Protein AF-0000000087526177 (afdb_homodimer)

pLDDT: mean 84.87, std 16.93, range [19.17, 98.19]

Foldseek 3Di:
DCPPPPPVVVPPPVPPPCPVPPPVDDPDDCPPDDDPPPPPPPQPFDDDPQDPFTDSDRDDLFDKDKFFLVNVVFVQDWFPLLVQCQAFQWFAWPFFLQALVDDDDCPQFTFTHGLPPDRLLEFEEEVLHGAFAFLQRTHGRRQPGSQFFRMKMKTQAARCLPNNFSRFRTYIYTYGDFDDAFKKWKWKWWDFPLRDFIKIKIKMKHKDDDDFKIKIKMKMKIKTGFDAQCSFQQRQALHRVCNLVQKDLLEQQKWWDDPNFIWAAAQQDLLAAPVRIDGFDSGGPPTNIDGWSRWWTSGKIKIKIKMKMWMKGPPDQFKMKTKIKMKMKMKIKTWTAFDWDWQPDAFLVNPADGLFFALQACRHNCHCNNVVHHPGTMTMIHGLRVKTKMKMKIKMKIKMKIKMKGWDDDVPKIKIKIKIKIKMKMKIKMKIKRWWQRNQSSQQSYHWDQDPVRAIFTDDPVDTDDLVQHHHASRNRGPPSDDHHRYCVDVSNRPRTIPMWIKMKMKMKIKIKMKMKIFDQADPAGTKIKMKMKMKMKIWMKIATGPCLCSRSIPDWRFHMQTDMKMKIKIKMKIKAWDDDDDQQFPTKIKIKMKMWMAMPAQGIDMKIKIKIWGDNDDFKIKMKMKIKHKHFRRSQQQGTRWIWDFDAFDAFLCAPPQHVQVPPPVSCVLQVQAQDDDCVVVVDPDPRGAAFAEQVRHGDPDRTGTHNATEIEGHHSNQDMKMKMKMKIKMKGDDPVAPFKIKIKMKMKMKIAQDWDWDDPNVLSCCCRVVVDPVSVVQFHADSHNSYGHYGYTYIGGFWMKMWIWMKMWIWGWDADPQFIKIKIKIKIAIPFIWIDGHPPDPDIAGCEQEFQNFRMWMKMKMKTDDVFKIKIKMKIKTAKHKDFDPDPVQFPAQQDADVNNVRDRTTMHIDGMDMKMKMKMWGQDPQAKIKMKIKTSQVFDAGDQASVQRSHSTRGHSSDDPTIMIMMMMMHTD/DPPCPPPVVVPPPVPPPCPVPPPVDDPDDCPPDDPPPPPVPPQPFDDDPQDPFTDSDRDDLFDKDKFFLVNVVQVQDWFPLLVQCQAFQWFAWPFFLQALVDDDDCPQFTFTHGLPPDRLLEFEEEVLHGAFAFLQRTHGRRQPGSQFFRMKMKTQAARCLPNNFSRFRTYIYTYGDFDDAFKKWKWKWWDFPLRDFIKIKIKMKHKDDDDFKIKIKMKMKIKTDFDAQCSFQQRQALHRVCNLVQKDLLEQQKWWDDPNFIWAAAQQDLLAAPVRIDTFDSGGPPTNIDGWSRWWTSGKIKIKIKMKMWMKGPPDQFKMKTKIKMKMKMKIKTWTAFDWDWQPDAFLVNPADGLFFALQASRHCCHCNHVNDHPGTMTMIHGLRVKTKMKMKIKMKIKMKIKMKGWDDDVVKIKIKIKIKIKMKMKIKMKIKRWWFRNQSSQQSYHWDQDPVRAIFTDDPVDTDDLVQHHHASRNRGPPSDDHHRYCVDVSNRPRTIDMWIKMKMKMKIKIKMKMKIFDQADPAGTKIKMKMKMKMKIWMKIATGPCLCSRSIPDWRFHMQTDIKMKIKIKMKIKAWDDDDDQQFPTKIKIKMKMWMAMPAQGIDMKMKIKIWGDNDDFKIKMKMKIKHKHFRGSQQQGTRWIWDWDAFDAFLCAPPQHVQVPPPVSCVLQVQAQPDDCVVVVHPDPRGAAFAEQVRHGDPDRTGTHNATEIEGHHSNQGMKMKMKMKIKMKGDDVVAPFKIKIKMKMKMKIAQDWDKDDPNNLNCCCRVVVDPVSVVQFHADSHRSYGHYGYIYIGGFWMKMWIWMKMWIWGWDADPQFIKIKIKIKIAIPFIWIDGHPPDPDIAGCEQEFQNFRMWMKMKMKGDDVFKIKIKMKIKTAKHKDFDPDPVQFPAQQDADVNNVRDRTTMHIDGMDMKMKMKMWGQDPQAKIKMKIKTSQVFDAGDQASVQRSHSTRGHSSDDPTIMIMMMMMHTD

Secondary structure (DSSP, 8-state):
------TTHHHHHGGG-----------------------------BPPTT-SS-BSS---SS-EEEEEHHHHHHHT---HHHHHHTSTTB---SS-TT-TT--STTTT-----BTTS-GGGEEEEETTEEPP--TTS---GGGS-GGGEEEEEEE-S--HHHH-TT-SSEEEEEEEP-S--EEEEEEEEEEETTS---EEEEEEEEEEE-SSEEEEEEEEEEEE--EEGGGSHHHHSSSTT-GGGG-BSS-TT-EEEETTEEEEEPTTS-SSSGGGEEE----TTTSS-B-GGGG-EEE--EEEEEEEEEEEEESSSS-EEEEEEEEEEEEEEEEEPPPEEETT---GGGTSPP-PBPTT-TT-TTSHHHHS----PBPEEEE-TTS-EEEEEEEEEEEEEEEEEEEEEETTEEEEEEEEEEEEEEEEEEEEES---HHHHHHHTSSEEE-TTS-EEEEETTEEPPTTT-----TTS-TTS---TTSTTSHHHHHHH-PPEEEEEEEEEEEEEEEEEEEEEEETTEEEEEEEEEEEEEEEEEEE--HHHHHT-SSSPPB--EEEEEEEEEEEEEEEEEEEEEETTEEEEEEEEEEEEEEETTTEEEEEEEEEEEEEEETTEEEEEEEEEEEEPPPHHHHH---EEEPPTTB--TT-TTT-TTTTSHHHHHHHTT-----TTTTT--S------EETTTEE-SSS-B--SS-EEE---TT---EEEEEEEEEEEEE-TTSTTEEEEEEEEEEEEEEEEEE--HHHHHIIIIIS--HHHHTTEEE-TTT-SEEEEEE-EEEEEEEEEEEEEEEEEEEEEETTEEEEEEEEEEEEEEEEEE-STT-SSPEE-TTBTT--SEEEEEEEEEEETTEEEEEEEEEE--EEEE-S-GGG-SBTT---GGGTT----EEEE--EEEEEEEEEEE-TTSEEEEEEEESTT-------TT-TTSSSSS-TTS--S-EEEEEEEEE-/------TTHHHHGGGG-----------------------------BPPTT-SS-BSS---SS-EEEEEHHHHHHHT--BHHHHHHTSTTB---SS-TT-TT--STTTT-----BTTS-GGGEEEEETTEEPP--TTS---GGGSBGGGEEEEEEE-S--HHHH-TT-SSEEEEEEEP-S--EEEEEEEEEEETTS---EEEEEEEEEEE-SSEEEEEEEEEEEE--EEGGGSHHHHSSSTT-GGGG-BSS-TT-EEEETTEEEEEPTTS-SSSGGGEEE----TTTSS-B-GGGG-EEE--EEEEEEEEEEEEESSSS-EEEEEEEEEEEEEEEEEPPPEEETT---GGGTSPP-PBPTT-TT-TTSTTTTS----PBPEEEE-TTS-EEEEEEEEEEEEEEEEEEEEEETTEEEEEEEEEEEEEEEEEEEEES---HHHHHHHTSSEEE-TTS-EEEEETTEEPPTTT-----TTS-TTS---TTSTTSHHHHHHH---EEEEEEEEEEEEEEEEEEEEEEETTEEEEEEEEEEEEEEEEEEE--HHHHHT-SSSPPB--EEEEEEEEEEEEEEEEEEEEEETTEEEEEEEEEEEEEEETTTEEEEEEEEEEEEEEETTEEEEEEEEEEEEPPPHHHHH---EEEE-TTB--TT-TTT-TTTTSHHHHHHHTT-----TTTTT--S------EETTTEE-SSS-B--SSEEEE---TT---EEEEEEEEEEEEE-TTSTTEEEEEEEEEEEEEEEEEE--HHHHHIIIIIS--HHHHTTEEE-TTT-SEEEEEE-EEEEEEEEEEEEEEEEEEEEEETTEEEEEEEEEEEEEEEEEESSTT-SSPEE-TTBTT--SEEEEEEEEEEETTEEEEEEEEEE--EEEE-S-GGG-SBTT---GGGTT----EEEE--EEEEEEEEEEE-TTSEEEEEEEESTT-------TT-TTSSSSS-TTS--S-EEEEEEEEE-

Nearest PDB structures (foldseek):
  5fr8-assembly2_B  TM=7.384E-01  e=2.401E-39  Acinetobacter baumannii
  8p98-assembly1_A  TM=7.648E-01  e=8.157E-29  Bacteroides thetaiotaomicron VPI-5482
  8p97-assembly1_A  TM=7.681E-01  e=4.592E-28  Bacteroides thetaiotaomicron VPI-5482
  9c4o-assembly1_A  TM=6.856E-01  e=3.657E-26  Escherichia coli BW25113
  6z99-assembly1_A  TM=6.909E-01  e=1.302E-23  Pseudomonas aeruginosa PAO1

InterPro domains:
  IPR000531 TonB-dependent receptor-like, beta-barrel [PF00593] (362-940)
  IPR012910 TonB-dependent receptor, plug domain [PF07715] (59-171)
  IPR036942 TonB-dependent receptor-like, beta-barrel domain superfamily [G3DSA:2.40.170.20] (479-976)
  IPR037066 TonB-dependent receptor, plug domain superfamily [G3DSA:2.170.130.10] (35-180)
  IPR039426 TonB-dependent receptor-like [PS52016] (54-178)

Organism: NCBI:txid634155

Sequence (1952 aa):
MRLSNNPLYKAIRAGLTVGVIGAVGFTGTAFAQQDQDSEERTLDRIEVTGSRIRQVDLETAQPVLTISREDIEAQGLTSVADILQNMTAAGTPPISRSEPLSSGESVGGLYIDMRNLGATRTLVLINGKRLGTTTGGLQDLSQVPASIIERIEVLKDGASSIYGSDAIAGVVNIITRRNFTGAEVNLYYGEYGEGDGPRQAYDFTIGMAGERGHIVMSAEYNKEEGIFAPDRWYTADSYPGYPQYSYTTVGQYGRFLHGGTYWVADPGSDARTFTGFHPQDGTPGTGDVSRSSDQMHIYNPLERKGVYVSGAYDVTDWARFTTDVGYTHRFSEMQVAGYPYQSGSSWAGGTIPNTHMSPDSWFNPVGNWGTGENTGLLTWTRRGWEVPRYTGYDADTWRFTGGFDGAFDIGDRFFNWDVGYMYTRSTQLQTGTGNLQPSRVSAAVGPSFMNSSGVVQCGTPDAPISLTSCVPWNPFAGFGRGSIANSLDDPAVVNFLFPREHTIAETSTTAYYANFSGTLFTLPAGDLGFAVGYEYRREQGLYAPDALRQSGDHSSLASTTTQGGYSVDEFYAEIDVPILAEIPGFYELSLNAAARYSDFSTFGDTTNAKLGLRWRPFEDLLICGTWAEGFRAPSIAGLYGGGSQTFTTNFHDPCDARFGDAANTARCQADTGHARIWDPAEWGGSGPNVYRQLRQGFIPTQARADQTPVPFFSGSNPLLQPETSESKTIGAVWSVGFIEGLNIGVDWWNYRIENTVVSDTPNQILYDCYILNIASRCAMFTRDPVLGIVNSLSYGGRNSGYVETEGFDWDISYRFDTDFGRFGAVWNNSYTSKLNSKTDVTQEYESVHTSFGANFRLRSNLSLSWDLGDFGVTWGMRYYSAMKEECYFDEICTHPDYAAPDTQGIITPINRVGSNTFHDLQFRWNAPWGATVALGANNVTDHEGPVMFSQPNSNFAYYGGFDLGRFWYAKYKQTFMRLSNNPLYKAIRAGLTVGVIGAVGFTGTAFAQQDQDSEERTLDRIEVTGSRIRQVDLETAQPVLTISREDIEAQGLTSVADILQNMTAAGTPPISRSEPLSSGESVGGLYIDMRNLGATRTLVLINGKRLGTTTGGLQDLSQVPASIIERIEVLKDGASSIYGSDAIAGVVNIITRRNFTGAEVNLYYGEYGEGDGPRQAYDFTIGMAGERGHIVMSAEYNKEEGIFAPDRWYTADSYPGYPQYSYTTVGQYGRFLHGGTYWVADPGSDARTFTGFHPQDGTPGTGDVSRSSDQMHIYNPLERKGVYVSGAYDVTDWARFTTDVGYTHRFSEMQVAGYPYQSGSSWAGGTIPNTHMSPDSWFNPVGNWGTGENTGLLTWTRRGWEVPRYTGYDADTWRFTGGFDGAFDIGDRFFNWDVGYMYTRSTQLQTGTGNLQPSRVSAAVGPSFMNSSGVVQCGTPDAPISLTSCVPWNPFAGFGRGSIANSLDDPAVVNFLFPREHTIAETSTTAYYANFSGTLFTLPAGDLGFAVGYEYRREQGLYAPDALRQSGDHSSLASTTTQGGYSVDEFYAEIDVPILAEIPGFYELSLNAAARYSDFSTFGDTTNAKLGLRWRPFEDLLICGTWAEGFRAPSIAGLYGGGSQTFTTNFHDPCDARFGDAANTARCQADTGHARIWDPAEWGGSGPNVYRQLRQGFIPTQARADQTPVPFFSGSNPLLQPETSESKTIGAVWSVGFIEGLNIGVDWWNYRIENTVVSDTPNQILYDCYILNIASRCAMFTRDPVLGIVNSLSYGGRNSGYVETEGFDWDISYRFDTDFGRFGAVWNNSYTSKLNSKTDVTQEYESVHTSFGANFRLRSNLSLSWDLGDFGVTWGMRYYSAMKEECYFDEICTHPDYAAPDTQGIITPINRVGSNTFHDLQFRWNAPWGATVALGANNVTDHEGPVMFSQPNSNFAYYGGFDLGRFWYAKYKQTF

Radius of gyration: 38.81 Å; Cα contacts (8 Å, |Δi|>4): 5460; chains: 2; bounding box: 124×108×76 Å

Solvent-accessible surface area (backbone atoms only — not comparable to full-atom values): 94927 Å² total; per-residue (Å²): 136,86,79,80,82,76,75,72,70,69,66,66,68,72,69,59,82,66,80,76,66,89,69,84,73,80,81,71,85,81,81,69,88,71,90,69,76,72,68,77,71,71,70,71,57,43,67,46,92,92,49,77,47,62,32,70,67,83,83,59,70,59,63,64,48,74,44,44,44,67,55,48,61,68,67,74,59,79,46,46,39,59,57,51,53,66,39,45,58,34,28,53,47,85,53,30,53,18,31,43,82,61,74,65,90,68,54,73,45,29,46,60,13,34,74,62,69,39,38,53,28,34,32,48,23,50,72,82,36,76,55,61,45,48,41,72,42,45,46,53,33,68,62,48,64,51,86,46,47,43,32,37,38,33,32,69,42,44,36,15,22,77,72,33,65,17,12,40,50,11,34,40,33,37,31,61,58,62,86,46,68,38,39,37,39,38,41,37,42,32,29,31,77,86,72,46,40,41,35,41,37,40,36,41,37,42,21,43,61,55,95,49,32,32,39,21,39,34,39,39,41,37,40,35,46,44,36,51,15,56,80,37,72,55,36,38,22,62,37,62,96,41,62,67,72,30,46,37,67,62,12,41,40,15,36,32,56,52,93,91,35,49,32,25,44,40,83,73,41,84,34,25,52,54,88,33,43,41,72,64,39,77,47,58,96,74,36,58,43,31,51,52,34,75,44,18,32,40,31,42,26,38,37,35,39,36,42,39,37,29,39,38,36,49,78,47,95,50,35,28,40,38,37,40,41,39,39,23,41,36,40,18,41,35,30,31,40,26,41,63,43,49,27,83,56,80,35,43,92,55,75,35,64,66,38,35,30,26,24,50,8,60,50,24,32,57,7,36,62,42,65,72,40,80,66,50,69,36,47,37,32,28,17,37,60,85,40,40,24,35,40,38,32,42,32,41,36,40,38,42,35,42,32,40,34,33,52,53,67,60,87,92,30,50,34,39,40,38,38,37,42,38,40,32,40,38,38,34,44,33,41,34,36,30,40,42,28,47,58,48,43,19,53,16,25,21,37,21,32,74,44,96,88,73,44,72,30,19,34,37,93,91,51,67,43,53,68,92,77,35,50,36,48,30,66,32,42,23,69,92,42,64,95,46,83,42,11,72,85,32,64,67,34,37,60,63,32,36,52,68,38,52,29,41,35,38,23,37,38,42,34,41,40,37,40,40,26,34,45,79,52,74,46,98,39,35,57,28,35,30,24,39,38,41,39,39,39,37,42,39,28,38,35,38,52,23,59,42,24,53,61,21,48,26,70,52,67,33,29,41,52,23,57,44,63,47,39,35,46,34,41,34,42,36,41,36,41,40,69,39,47,73,35,95,65,25,40,32,28,33,40,35,41,30,32,20,42,39,42,36,73,75,82,39,68,53,75,27,39,32,42,34,35,34,37,16,45,42,93,46,36,42,38,25,34,39,40,22,26,24,34,31,67,67,32,43,33,45,39,33,27,47,26,32,42,39,62,41,75,58,36,42,53,40,45,14,58,85,67,22,84,29,31,86,35,71,66,36,37,70,65,23,61,67,8,63,52,60,62,24,71,85,78,64,41,85,63,79,67,46,32,53,45,42,13,67,85,70,38,66,49,93,54,63,46,32,40,36,56,46,52,27,37,38,36,35,26,75,78,51,53,56,26,38,33,42,30,39,38,42,34,37,37,38,45,43,78,92,44,72,53,33,36,41,35,40,31,42,41,37,40,37,35,33,35,30,77,37,71,56,42,74,48,53,35,48,40,34,22,64,70,66,58,36,68,77,43,46,69,40,43,44,55,34,77,54,50,30,37,71,56,39,35,57,38,32,52,41,62,33,34,33,40,38,38,30,34,39,35,41,37,39,37,36,40,51,79,53,98,88,23,37,40,36,38,39,37,40,35,24,37,48,77,39,36,36,35,33,67,46,84,79,51,86,63,51,46,75,41,64,21,38,53,69,36,52,29,35,27,36,36,39,37,39,36,40,38,46,92,53,37,36,40,38,42,34,39,44,37,38,41,41,29,29,40,72,49,89,47,78,89,70,36,69,32,63,76,34,53,41,79,67,50,70,60,41,70,50,35,30,23,66,47,73,59,44,67,41,39,30,40,36,41,38,38,52,44,93,84,50,31,39,40,34,44,34,25,41,26,66,81,48,53,72,72,65,81,32,81,82,15,34,54,27,73,30,15,32,52,35,85,57,66,94,42,24,33,38,37,41,37,41,35,41,56,91,132,87,74,80,80,72,74,72,70,69,64,66,68,72,68,59,79,66,80,75,67,89,70,83,72,81,83,71,84,80,82,72,82,69,90,69,75,73,67,75,70,69,70,72,58,42,69,47,92,90,48,78,46,62,33,69,69,83,82,58,71,58,63,64,47,74,43,43,44,68,54,48,61,68,66,72,62,77,45,47,39,59,57,51,53,67,38,46,60,32,30,53,48,85,54,31,51,20,31,43,84,62,74,65,89,68,54,71,44,29,45,59,15,34,73,61,68,41,38,54,26,34,31,48,23,50,70,82,36,76,54,60,44,49,42,72,40,45,47,53,34,68,61,49,65,52,87,43,46,43,32,35,38,33,33,70,42,43,37,14,21,78,72,32,64,17,13,40,51,11,34,40,33,37,31,60,56,62,87,44,69,38,38,38,40,40,42,38,44,31,29,32,76,86,74,42,40,41,34,39,36,42,36,42,35,42,21,43,62,55,94,50,32,31,42,21,41,33,38,38,40,38,39,33,47,44,35,50,14,58,79,37,75,53,35,37,22,63,38,61,96,41,60,66,72,31,46,36,67,62,12,40,40,14,35,34,55,53,93,90,35,48,34,24,44,41,84,74,41,83,35,26,52,54,89,33,43,42,73,64,39,74,47,58,96,73,37,56,45,33,51,53,33,75,43,19,32,42,31,44,24,38,36,36,39,35,40,38,36,29,38,37,36,50,76,46,97,50,37,28,39,40,37,40,39,37,40,23,40,35,40,20,41,36,30,30,40,26,41,64,44,49,27,82,54,79,35,44,92,56,76,35,64,64,38,34,29,26,25,50,9,62,48,24,32,56,7,45,64,40,67,57,40,81,67,49,69,36,47,37,33,29,16,38,59,84,39,41,24,34,40,39,32,43,32,42,38,42,38,41,35,44,30,40,35,33,54,51,68,61,86,92,29,48,35,38,40,39,40,38,41,37,41,30,40,38,39,32,44,33,41,35,35,29,40,41,26,46,58,46,43,18,53,17,26,22,38,22,33,74,43,96,86,71,44,73,32,18,33,37,93,91,51,66,43,53,70,92,78,35,48,36,49,31,67,33,41,22,70,89,44,63,95,47,83,43,12,70,84,32,66,66,35,37,60,63,32,36,53,69,41,52,27,42,34,36,24,37,37,42,35,41,39,37,40,40,27,32,42,78,52,74,45,98,38,35,59,28,35,30,23,41,37,42,39,39,40,39,42,40,27,36,35,37,52,22,59,42,25,54,60,22,48,24,68,50,65,32,29,42,53,22,56,44,63,49,41,36,46,33,42,33,40,36,41,36,40,39,71,39,45,73,36,92,65,25,41,31,28,33,41,37,41,32,32,20,41,38,40,35,74,76,82,40,68,54,74,27,38,33,42,36,38,34,36,16,46,42,94,46,34,40,37,26,34,39,40,23,28,24,34,32,67,67,32,45,34,44,38,34,25,48,26,33,42,43,61,42,62,71,35,43,53,40,45,12,58,86,67,22,84,29,30,86,36,71,65,34,38,70,66,22,63,69,10,63,54,56,62,24,72,83,77,65,40,84,63,77,67,46,32,52,46,42,14,67,86,71,37,66,51,91,55,64,48,32,33,34,56,46,52,28,38,38,38,35,27,73,77,52,55,55,25,39,33,41,30,40,35,44,34,39,39,36,44,42,78,91,43,73,56,34,36,41,34,41,33,40,42,37,42,38,34,34,35,29,76,38,72,55,41,74,47,53,37,48,39,36,22,64,69,65,59,36,66,78,43,48,69,41,42,45,56,35,78,54,51,30,38,72,58,40,37,57,38,31,51,42,63,33,32,33,40,38,38,31,34,38,36,40,38,38,37,38,41,51,79,53,96,87,24,38,39,36,40,40,37,40,36,25,36,47,77,41,35,35,34,34,66,48,81,80,50,87,64,52,46,76,40,64,21,38,51,69,36,52,29,36,24,35,36,39,38,40,37,39,38,45,91,53,37,35,40,38,42,34,38,44,37,38,40,41,29,29,41,71,50,87,47,79,89,70,36,70,31,62,74,34,53,41,78,66,49,69,61,41,70,48,34,29,22,66,46,74,60,44,68,43,38,30,40,35,41,38,38,53,43,94,85,49,29,38,42,33,44,37,25,42,24,66,80,48,53,73,73,68,79,32,79,79,15,34,54,27,75,29,15,32,53,34,87,56,67,95,41,23,33,38,36,41,38,42,36,40,54,94

Structure (mmCIF, N/CA/C/O backbone):
data_AF-0000000087526177-model_v1
#
loop_
_entity.id
_entity.type
_entity.pdbx_description
1 polymer 'Iron complex outermembrane receptor protein'
#
loop_
_atom_site.group_PDB
_atom_site.id
_atom_site.type_symbol
_atom_site.label_atom_id
_atom_site.label_alt_id
_atom_site.label_comp_id
_atom_site.label_asym_id
_atom_site.label_entity_id
_atom_site.label_seq_id
_atom_site.pdbx_PDB_ins_code
_atom_site.Cartn_x
_atom_site.Cartn_y
_atom_site.Cartn_z
_atom_site.occupancy
_atom_site.B_iso_or_equiv
_atom_site.auth_seq_id
_atom_site.auth_comp_id
_atom_site.auth_asym_id
_atom_site.auth_atom_id
_atom_site.pdbx_PDB_model_num
ATOM 1 N N . MET A 1 1 ? 60.438 57.906 -7.281 1 19.17 1 MET A N 1
ATOM 2 C CA . MET A 1 1 ? 60.844 56.969 -6.246 1 19.17 1 MET A CA 1
ATOM 3 C C . MET A 1 1 ? 59.75 55.969 -5.926 1 19.17 1 MET A C 1
ATOM 5 O O . MET A 1 1 ? 58.594 56.375 -5.719 1 19.17 1 MET A O 1
ATOM 9 N N . ARG A 1 2 ? 59.906 54.688 -6.371 1 20.44 2 ARG A N 1
ATOM 10 C CA . ARG A 1 2 ? 59.188 53.562 -6.965 1 20.44 2 ARG A CA 1
ATOM 11 C C . ARG A 1 2 ? 58.469 52.75 -5.898 1 20.44 2 ARG A C 1
ATOM 13 O O . ARG A 1 2 ? 59.062 51.844 -5.27 1 20.44 2 ARG A O 1
ATOM 20 N N . LEU A 1 3 ? 57.75 53.5 -4.953 1 21.06 3 LEU A N 1
ATOM 21 C CA . LEU A 1 3 ? 57.156 53.062 -3.703 1 21.06 3 LEU A CA 1
ATOM 22 C C . LEU A 1 3 ? 56.188 51.906 -3.939 1 21.06 3 LEU A C 1
ATOM 24 O O . LEU A 1 3 ? 55.25 52.031 -4.758 1 21.06 3 LEU A O 1
ATOM 28 N N . SER A 1 4 ? 56.625 50.625 -3.789 1 23.7 4 SER A N 1
ATOM 29 C CA . SER A 1 4 ? 56.375 49.25 -4.176 1 23.7 4 SER A CA 1
ATOM 30 C C . SER A 1 4 ? 55.094 48.719 -3.553 1 23.7 4 SER A C 1
ATOM 32 O O . SER A 1 4 ? 54.938 48.75 -2.332 1 23.7 4 SER A O 1
ATOM 34 N N . ASN A 1 5 ? 53.781 49.125 -4.109 1 24.45 5 ASN A N 1
ATOM 35 C CA . ASN A 1 5 ? 52.312 48.938 -3.975 1 24.45 5 ASN A CA 1
ATOM 36 C C . ASN A 1 5 ? 51.938 47.469 -3.834 1 24.45 5 ASN A C 1
ATOM 38 O O . ASN A 1 5 ? 51.875 46.75 -4.832 1 24.45 5 ASN A O 1
ATOM 42 N N . ASN A 1 6 ? 52.344 46.781 -2.658 1 24.67 6 ASN A N 1
ATOM 43 C CA . ASN A 1 6 ? 52.469 45.375 -2.352 1 24.67 6 ASN A CA 1
ATOM 44 C C . ASN A 1 6 ? 51.094 44.688 -2.281 1 24.67 6 ASN A C 1
ATOM 46 O O . ASN A 1 6 ? 50.25 45.062 -1.452 1 24.67 6 ASN A O 1
ATOM 50 N N . PRO A 1 7 ? 50.406 44.094 -3.373 1 26.61 7 PRO A N 1
ATOM 51 C CA . PRO A 1 7 ? 49.062 43.656 -3.762 1 26.61 7 PRO A CA 1
ATOM 52 C C . PRO A 1 7 ? 48.531 42.531 -2.852 1 26.61 7 PRO A C 1
ATOM 54 O O . PRO A 1 7 ? 47.406 42.062 -3.033 1 26.61 7 PRO A O 1
ATOM 57 N N . LEU A 1 8 ? 49.312 41.906 -1.932 1 26.67 8 LEU A N 1
ATOM 58 C CA . LEU A 1 8 ? 48.938 40.75 -1.125 1 26.67 8 LEU A CA 1
ATOM 59 C C . LEU A 1 8 ? 47.812 41.094 -0.162 1 26.67 8 LEU A C 1
ATOM 61 O O . LEU A 1 8 ? 46.938 40.25 0.1 1 26.67 8 LEU A O 1
ATOM 65 N N . TYR A 1 9 ? 47.625 42.281 0.443 1 23.94 9 TYR A N 1
ATOM 66 C CA . TYR A 1 9 ? 46.719 42.656 1.515 1 23.94 9 TYR A CA 1
ATOM 67 C C . TYR A 1 9 ? 45.281 42.562 1.048 1 23.94 9 TYR A C 1
ATOM 69 O O . TYR A 1 9 ? 44.375 42.406 1.862 1 23.94 9 TYR A O 1
ATOM 77 N N . LYS A 1 10 ? 45 42.844 -0.203 1 25.98 10 LYS A N 1
ATOM 78 C CA . LYS A 1 10 ? 43.594 42.969 -0.58 1 25.98 10 LYS A CA 1
ATOM 79 C C . LYS A 1 10 ? 42.875 41.625 -0.516 1 25.98 10 LYS A C 1
ATOM 81 O O . LYS A 1 10 ? 41.656 41.562 -0.481 1 25.98 10 LYS A O 1
ATOM 86 N N . ALA A 1 11 ? 43.594 40.5 -0.692 1 25.16 11 ALA A N 1
ATOM 87 C CA . ALA A 1 11 ? 42.906 39.25 -0.885 1 25.16 11 ALA A CA 1
ATOM 88 C C . ALA A 1 11 ? 42.156 38.812 0.385 1 25.16 11 ALA A C 1
ATOM 90 O O . ALA A 1 11 ? 41.031 38.312 0.322 1 25.16 11 ALA A O 1
ATOM 91 N N . ILE A 1 12 ? 42.719 38.906 1.646 1 26.44 12 ILE A N 1
ATOM 92 C CA . ILE A 1 12 ? 42.219 38.312 2.875 1 26.44 12 ILE A CA 1
ATOM 93 C C . ILE A 1 12 ? 40.906 39 3.291 1 26.44 12 ILE A C 1
ATOM 95 O O . ILE A 1 12 ? 40 38.344 3.768 1 26.44 12 ILE A O 1
ATOM 99 N N . ARG A 1 13 ? 40.781 40.25 3.166 1 24.86 13 ARG A N 1
ATOM 100 C CA . ARG A 1 13 ? 39.719 40.938 3.863 1 24.86 13 ARG A CA 1
ATOM 101 C C . ARG A 1 13 ? 38.344 40.531 3.287 1 24.86 13 ARG A C 1
ATOM 103 O O . ARG A 1 13 ? 37.312 40.812 3.883 1 24.86 13 ARG A O 1
ATOM 110 N N . ALA A 1 14 ? 38.344 40.375 1.979 1 25.61 14 ALA A N 1
ATOM 111 C CA . ALA A 1 14 ? 36.969 40.281 1.498 1 25.61 14 ALA A CA 1
ATOM 112 C C . ALA A 1 14 ? 36.281 39 2.006 1 25.61 14 ALA A C 1
ATOM 114 O O . ALA A 1 14 ? 35.125 38.75 1.729 1 25.61 14 ALA A O 1
ATOM 115 N N . GLY A 1 15 ? 37.094 37.906 2.502 1 24.5 15 GLY A N 1
ATOM 116 C CA . GLY A 1 15 ? 36.5 36.625 2.797 1 24.5 15 GLY A CA 1
ATOM 117 C C . GLY A 1 15 ? 35.562 36.625 3.982 1 24.5 15 GLY A C 1
ATOM 118 O O . GLY A 1 15 ? 34.906 35.625 4.266 1 24.5 15 GLY A O 1
ATOM 119 N N . LEU A 1 16 ? 35.719 37.594 4.934 1 23.33 16 LEU A N 1
ATOM 120 C CA . LEU A 1 16 ? 35.094 37.344 6.23 1 23.33 16 LEU A CA 1
ATOM 121 C C . LEU A 1 16 ? 33.562 37.438 6.125 1 23.33 16 LEU A C 1
ATOM 123 O O . LEU A 1 16 ? 32.875 37.531 7.141 1 23.33 16 LEU A O 1
ATOM 127 N N . THR A 1 17 ? 32.938 37.844 5.086 1 23.77 17 THR A N 1
ATOM 128 C CA . THR A 1 17 ? 31.562 38.031 5.5 1 23.77 17 THR A CA 1
ATOM 129 C C . THR A 1 17 ? 30.969 36.719 6.047 1 23.77 17 THR A C 1
ATOM 131 O O . THR A 1 17 ? 30.875 35.75 5.324 1 23.77 17 THR A O 1
ATOM 134 N N . VAL A 1 18 ? 31.172 36.406 7.406 1 24.48 18 VAL A N 1
ATOM 135 C CA . VAL A 1 18 ? 30.781 35.406 8.391 1 24.48 18 VAL A CA 1
ATOM 136 C C . VAL A 1 18 ? 29.266 35.281 8.422 1 24.48 18 VAL A C 1
ATOM 138 O O . VAL A 1 18 ? 28.562 36.188 8.852 1 24.48 18 VAL A O 1
ATOM 141 N N . GLY A 1 19 ? 28.406 35.156 7.434 1 24.88 19 GLY A N 1
ATOM 142 C CA . GLY A 1 19 ? 27.109 34.75 7.984 1 24.88 19 GLY A CA 1
ATOM 143 C C . GLY A 1 19 ? 27.219 33.656 9.016 1 24.88 19 GLY A C 1
ATOM 144 O O . GLY A 1 19 ? 27.703 32.562 8.711 1 24.88 19 GLY A O 1
ATOM 145 N N . VAL A 1 20 ? 27.562 33.969 10.258 1 24.34 20 VAL A N 1
ATOM 146 C CA . VAL A 1 20 ? 27.828 33.25 11.492 1 24.34 20 VAL A CA 1
ATOM 147 C C . VAL A 1 20 ? 26.672 32.281 11.773 1 24.34 20 VAL A C 1
ATOM 149 O O . VAL A 1 20 ? 25.641 32.688 12.32 1 24.34 20 VAL A O 1
ATOM 152 N N . ILE A 1 21 ? 26 31.672 10.867 1 24.98 21 ILE A N 1
ATOM 153 C CA . ILE A 1 21 ? 25.141 30.594 11.367 1 24.98 21 ILE A CA 1
ATOM 154 C C . ILE A 1 21 ? 25.984 29.594 12.164 1 24.98 21 ILE A C 1
ATOM 156 O O . ILE A 1 21 ? 27.156 29.344 11.828 1 24.98 21 ILE A O 1
ATOM 160 N N . GLY A 1 22 ? 25.594 29.25 13.508 1 22.92 22 GLY A N 1
ATOM 161 C CA . GLY A 1 22 ? 26.297 28.516 14.547 1 22.92 22 GLY A CA 1
ATOM 162 C C . GLY A 1 22 ? 26.906 27.219 14.047 1 22.92 22 GLY A C 1
ATOM 163 O O . GLY A 1 22 ? 26.219 26.203 13.945 1 22.92 22 GLY A O 1
ATOM 164 N N . ALA A 1 23 ? 27.766 27.219 13.062 1 23.45 23 ALA A N 1
ATOM 165 C CA . ALA A 1 23 ? 28.531 26.016 12.742 1 23.45 23 ALA A CA 1
ATOM 166 C C . ALA A 1 23 ? 29.516 25.656 13.852 1 23.45 23 ALA A C 1
ATOM 168 O O . ALA A 1 23 ? 30.469 26.406 14.102 1 23.45 23 ALA A O 1
ATOM 169 N N . VAL A 1 24 ? 29.094 25.141 15.062 1 23.52 24 VAL A N 1
ATOM 170 C CA . VAL A 1 24 ? 30.062 24.625 16.016 1 23.52 24 VAL A CA 1
ATOM 171 C C . VAL A 1 24 ? 31 23.625 15.32 1 23.52 24 VAL A C 1
ATOM 173 O O . VAL A 1 24 ? 30.547 22.609 14.797 1 23.52 24 VAL A O 1
ATOM 176 N N . GLY A 1 25 ? 32.156 24.062 14.797 1 22.78 25 GLY A N 1
ATOM 177 C CA . GLY A 1 25 ? 33.25 23.375 14.133 1 22.78 25 GLY A CA 1
ATOM 178 C C . GLY A 1 25 ? 33.906 22.312 15 1 22.78 25 GLY A C 1
ATOM 179 O O . GLY A 1 25 ? 34.031 22.484 16.219 1 22.78 25 GLY A O 1
ATOM 180 N N . PHE A 1 26 ? 33.781 21.047 14.609 1 22.41 26 PHE A N 1
ATOM 181 C CA . PHE A 1 26 ? 34.688 19.969 15.039 1 22.41 26 PHE A CA 1
ATOM 182 C C . PHE A 1 26 ? 36.125 20.375 14.906 1 22.41 26 PHE A C 1
ATOM 184 O O . PHE A 1 26 ? 36.531 20.969 13.891 1 22.41 26 PHE A O 1
ATOM 191 N N . THR A 1 27 ? 36.875 20.719 15.961 1 22.61 27 THR A N 1
ATOM 192 C CA . THR A 1 27 ? 38.312 20.891 16.094 1 22.61 27 THR A CA 1
ATOM 193 C C . THR A 1 27 ? 39.062 19.672 15.57 1 22.61 27 THR A C 1
ATOM 195 O O . THR A 1 27 ? 39.156 18.656 16.266 1 22.61 27 THR A O 1
ATOM 198 N N . GLY A 1 28 ? 38.75 18.953 14.469 1 22 28 GLY A N 1
ATOM 199 C CA . GLY A 1 28 ? 39.781 17.984 14.086 1 22 28 GLY A CA 1
ATOM 200 C C . GLY A 1 28 ? 41.188 18.578 14.031 1 22 28 GLY A C 1
ATOM 201 O O . GLY A 1 28 ? 41.344 19.812 13.961 1 22 28 GLY A O 1
ATOM 202 N N . THR A 1 29 ? 42.281 17.828 14.492 1 25.31 29 THR A N 1
ATOM 203 C CA . THR A 1 29 ? 43.75 17.969 14.422 1 25.31 29 THR A CA 1
ATOM 204 C C . THR A 1 29 ? 44.156 18.438 13.031 1 25.31 29 THR A C 1
ATOM 206 O O . THR A 1 29 ? 43.531 18.094 12.031 1 25.31 29 THR A O 1
ATOM 209 N N . ALA A 1 30 ? 45.031 19.531 13.008 1 23.17 30 ALA A N 1
ATOM 210 C CA . ALA A 1 30 ? 45.812 20.312 12.031 1 23.17 30 ALA A CA 1
ATOM 211 C C . ALA A 1 30 ? 46.688 19.406 11.18 1 23.17 30 ALA A C 1
ATOM 213 O O . ALA A 1 30 ? 47.844 19.141 11.547 1 23.17 30 ALA A O 1
ATOM 214 N N . PHE A 1 31 ? 46.438 18.109 10.805 1 22.36 31 PHE A N 1
ATOM 215 C CA . PHE A 1 31 ? 47.5 17.688 9.906 1 22.36 31 PHE A CA 1
ATOM 216 C C . PHE A 1 31 ? 47.688 18.688 8.773 1 22.36 31 PHE A C 1
ATOM 218 O O . PHE A 1 31 ? 46.719 19.047 8.086 1 22.36 31 PHE A O 1
ATOM 225 N N . ALA A 1 32 ? 48.781 19.609 8.859 1 21.69 32 ALA A N 1
ATOM 226 C CA . ALA A 1 32 ? 49.438 20.641 8.055 1 21.69 32 ALA A CA 1
ATOM 227 C C . ALA A 1 32 ? 49.719 20.141 6.645 1 21.69 32 ALA A C 1
ATOM 229 O O . ALA A 1 32 ? 50.469 20.75 5.902 1 21.69 32 ALA A O 1
ATOM 230 N N . GLN A 1 33 ? 49.406 18.969 6.086 1 23.12 33 GLN A N 1
ATOM 231 C CA . GLN A 1 33 ? 50.219 18.797 4.887 1 23.12 33 GLN A CA 1
ATOM 232 C C . GLN A 1 33 ? 50.094 20.016 3.969 1 23.12 33 GLN A C 1
ATOM 234 O O . GLN A 1 33 ? 49.062 20.656 3.906 1 23.12 33 GLN A O 1
ATOM 239 N N . GLN A 1 34 ? 51.312 20.5 3.221 1 22.88 34 GLN A N 1
ATOM 240 C CA . GLN A 1 34 ? 51.969 21.531 2.43 1 22.88 34 GLN A CA 1
ATOM 241 C C . GLN A 1 34 ? 51.156 21.859 1.176 1 22.88 34 GLN A C 1
ATOM 243 O O . GLN A 1 34 ? 51.031 23.031 0.801 1 22.88 34 GLN A O 1
ATOM 248 N N . ASP A 1 35 ? 51.125 20.891 0.204 1 24.73 35 ASP A N 1
ATOM 249 C CA . ASP A 1 35 ? 51.156 21.406 -1.164 1 24.73 35 ASP A CA 1
ATOM 250 C C . ASP A 1 35 ? 49.938 22.266 -1.48 1 24.73 35 ASP A C 1
ATOM 252 O O . ASP A 1 35 ? 48.812 21.797 -1.356 1 24.73 35 ASP A O 1
ATOM 256 N N . GLN A 1 36 ? 50.062 23.609 -1.318 1 25.5 36 GLN A N 1
ATOM 257 C CA . GLN A 1 36 ? 49.312 24.812 -1.662 1 25.5 36 GLN A CA 1
ATOM 258 C C . GLN A 1 36 ? 48.875 24.781 -3.123 1 25.5 36 GLN A C 1
ATOM 260 O O . GLN A 1 36 ? 49.375 25.562 -3.939 1 25.5 36 GLN A O 1
ATOM 265 N N . ASP A 1 37 ? 48.875 23.703 -3.846 1 26.28 37 ASP A N 1
ATOM 266 C CA . ASP A 1 37 ? 48.531 24.078 -5.211 1 26.28 37 ASP A CA 1
ATOM 267 C C . ASP A 1 37 ? 47.25 24.922 -5.238 1 26.28 37 ASP A C 1
ATOM 269 O O . ASP A 1 37 ? 46.25 24.594 -4.59 1 26.28 37 ASP A O 1
ATOM 273 N N . SER A 1 38 ? 47.375 26.266 -5.398 1 26.52 38 SER A N 1
ATOM 274 C CA . SER A 1 38 ? 46.531 27.406 -5.711 1 26.52 38 SER A CA 1
ATOM 275 C C . SER A 1 38 ? 45.406 27.016 -6.676 1 26.52 38 SER A C 1
ATOM 277 O O . SER A 1 38 ? 45.406 27.422 -7.84 1 26.52 38 SER A O 1
ATOM 279 N N . GLU A 1 39 ? 45.219 25.812 -6.926 1 27.97 39 GLU A N 1
ATOM 280 C CA . GLU A 1 39 ? 44.062 25.859 -7.844 1 27.97 39 GLU A CA 1
ATOM 281 C C . GLU A 1 39 ? 42.969 26.766 -7.312 1 27.97 39 GLU A C 1
ATOM 283 O O . GLU A 1 39 ? 42.594 26.672 -6.141 1 27.97 39 GLU A O 1
ATOM 288 N N . GLU A 1 40 ? 42.875 28 -7.805 1 30 40 GLU A N 1
ATOM 289 C CA . GLU A 1 40 ? 41.75 28.906 -7.684 1 30 40 GLU A CA 1
ATOM 290 C C . GLU A 1 40 ? 40.469 28.141 -7.387 1 30 40 GLU A C 1
ATOM 292 O O . GLU A 1 40 ? 40 27.344 -8.211 1 30 40 GLU A O 1
ATOM 297 N N . ARG A 1 41 ? 40.219 27.75 -6.305 1 33.28 41 ARG A N 1
ATOM 298 C CA . ARG A 1 41 ? 38.938 27.234 -5.875 1 33.28 41 ARG A CA 1
ATOM 299 C C . ARG A 1 41 ? 37.812 28.125 -6.371 1 33.28 41 ARG A C 1
ATOM 301 O O . ARG A 1 41 ? 37.625 29.25 -5.879 1 33.28 41 ARG A O 1
ATOM 308 N N . THR A 1 42 ? 37.562 28.203 -7.617 1 35.62 42 THR A N 1
ATOM 309 C CA . THR A 1 42 ? 36.312 28.781 -8.094 1 35.62 42 THR A CA 1
ATOM 310 C C . THR A 1 42 ? 35.188 28.547 -7.082 1 35.62 42 THR A C 1
ATOM 312 O O . THR A 1 42 ? 34.938 27.406 -6.664 1 35.62 42 THR A O 1
ATOM 315 N N . LEU A 1 43 ? 35.031 29.359 -6.168 1 37.84 43 LEU A N 1
ATOM 316 C CA . LEU A 1 43 ? 33.906 29.391 -5.238 1 37.84 43 LEU A CA 1
ATOM 317 C C . LEU A 1 43 ? 32.656 28.766 -5.863 1 37.84 43 LEU A C 1
ATOM 319 O O . LEU A 1 43 ? 32.219 29.203 -6.926 1 37.84 43 LEU A O 1
ATOM 323 N N . ASP A 1 44 ? 32.344 27.594 -5.625 1 50.5 44 ASP A N 1
ATOM 324 C CA . ASP A 1 44 ? 31.219 26.828 -6.121 1 50.5 44 ASP A CA 1
ATOM 325 C C . ASP A 1 44 ? 29.906 27.609 -5.957 1 50.5 44 ASP A C 1
ATOM 327 O O . ASP A 1 44 ? 29.625 28.125 -4.875 1 50.5 44 ASP A O 1
ATOM 331 N N . ARG A 1 45 ? 29.391 28.234 -6.949 1 61.72 45 ARG A N 1
ATOM 332 C CA . ARG A 1 45 ? 28.078 28.891 -7.031 1 61.72 45 ARG A CA 1
ATOM 333 C C . ARG A 1 45 ? 26.969 27.922 -6.625 1 61.72 45 ARG A C 1
ATOM 335 O O . ARG A 1 45 ? 26.953 26.766 -7.059 1 61.72 45 ARG A O 1
ATOM 342 N N . ILE A 1 46 ? 26.328 28.375 -5.441 1 64.62 46 ILE A N 1
ATOM 343 C CA . ILE A 1 46 ? 25.234 27.516 -4.965 1 64.62 46 ILE A CA 1
ATOM 344 C C . ILE A 1 46 ? 23.906 28.219 -5.176 1 64.62 46 ILE A C 1
ATOM 346 O O . ILE A 1 46 ? 23.828 29.453 -5.137 1 64.62 46 ILE A O 1
ATOM 350 N N . GLU A 1 47 ? 23.047 27.484 -5.527 1 69.81 47 GLU A N 1
ATOM 351 C CA . GLU A 1 47 ? 21.672 27.984 -5.582 1 69.81 47 GLU A CA 1
ATOM 352 C C . GLU A 1 47 ? 21.078 28.109 -4.184 1 69.81 47 GLU A C 1
ATOM 354 O O . GLU A 1 47 ? 21.188 27.188 -3.369 1 69.81 47 GLU A O 1
ATOM 359 N N . VAL A 1 48 ? 20.562 29.281 -3.869 1 75.69 48 VAL A N 1
ATOM 360 C CA . VAL A 1 48 ? 19.922 29.516 -2.584 1 75.69 48 VAL A CA 1
ATOM 361 C C . VAL A 1 48 ? 18.406 29.469 -2.756 1 75.69 48 VAL A C 1
ATOM 363 O O . VAL A 1 48 ? 17.875 29.859 -3.801 1 75.69 48 VAL A O 1
ATOM 366 N N . THR A 1 49 ? 17.75 28.969 -1.737 1 84.31 49 THR A N 1
ATOM 367 C CA . THR A 1 49 ? 16.297 28.922 -1.768 1 84.31 49 THR A CA 1
ATOM 368 C C . THR A 1 49 ? 15.711 30.297 -2.029 1 84.31 49 THR A C 1
ATOM 370 O O . THR A 1 49 ? 16.078 31.281 -1.367 1 84.31 49 THR A O 1
ATOM 373 N N . GLY A 1 50 ? 14.93 30.453 -3.002 1 84.88 50 GLY A N 1
ATOM 374 C CA . GLY A 1 50 ? 14.297 31.703 -3.367 1 84.88 50 GLY A CA 1
ATOM 375 C C . GLY A 1 50 ? 14.82 32.281 -4.668 1 84.88 50 GLY A C 1
ATOM 376 O O . GLY A 1 50 ? 14.273 33.281 -5.18 1 84.88 50 GLY A O 1
ATOM 377 N N . SER A 1 51 ? 15.875 31.688 -5.18 1 84.25 51 SER A N 1
ATOM 378 C CA . SER A 1 51 ? 16.438 32.125 -6.449 1 84.25 51 SER A CA 1
ATOM 379 C C . SER A 1 51 ? 16.922 30.953 -7.285 1 84.25 51 SER A C 1
ATOM 381 O O . SER A 1 51 ? 17.375 29.953 -6.742 1 84.25 51 SER A O 1
ATOM 383 N N . ARG A 1 52 ? 16.781 31.141 -8.633 1 87.19 52 ARG A N 1
ATOM 384 C CA . ARG A 1 52 ? 17.281 30.125 -9.555 1 87.19 52 ARG A CA 1
ATOM 385 C C . ARG A 1 52 ? 18.688 30.484 -10.055 1 87.19 52 ARG A C 1
ATOM 387 O O . ARG A 1 52 ? 19.312 29.688 -10.766 1 87.19 52 ARG A O 1
ATOM 394 N N . ILE A 1 53 ? 19.141 31.656 -9.68 1 85.19 53 ILE A N 1
ATOM 395 C CA . ILE A 1 53 ? 20.469 32.094 -10.094 1 85.19 53 ILE A CA 1
ATOM 396 C C . ILE A 1 53 ? 21.5 31.625 -9.07 1 85.19 53 ILE A C 1
ATOM 398 O O . ILE A 1 53 ? 21.391 31.938 -7.883 1 85.19 53 ILE A O 1
ATOM 402 N N . ARG A 1 54 ? 22.516 30.922 -9.5 1 79.19 54 ARG A N 1
ATOM 403 C CA . ARG A 1 54 ? 23.594 30.484 -8.609 1 79.19 54 ARG A CA 1
ATOM 404 C C . ARG A 1 54 ? 24.516 31.641 -8.258 1 79.19 54 ARG A C 1
ATOM 406 O O . ARG A 1 54 ? 24.844 32.469 -9.117 1 79.19 54 ARG A O 1
ATOM 413 N N . GLN A 1 55 ? 24.656 31.781 -6.961 1 68 55 GLN A N 1
ATOM 414 C CA . GLN A 1 55 ? 25.5 32.875 -6.512 1 68 55 GLN A CA 1
ATOM 415 C C . GLN A 1 55 ? 26.594 32.375 -5.562 1 68 55 GLN A C 1
ATOM 417 O O . GLN A 1 55 ? 26.469 31.297 -4.98 1 68 55 GLN A O 1
ATOM 422 N N . VAL A 1 56 ? 27.688 33.031 -5.641 1 53.62 56 VAL A N 1
ATOM 423 C CA . VAL A 1 56 ? 28.797 32.719 -4.734 1 53.62 56 VAL A CA 1
ATOM 424 C C . VAL A 1 56 ? 28.453 33.188 -3.324 1 53.62 56 VAL A C 1
ATOM 426 O O . VAL A 1 56 ? 28.75 32.5 -2.34 1 53.62 56 VAL A O 1
ATOM 429 N N . ASP A 1 57 ? 27.797 34.5 -3.334 1 49.28 57 ASP A N 1
ATOM 430 C CA . ASP A 1 57 ? 27.516 35.062 -2.02 1 49.28 57 ASP A CA 1
ATOM 431 C C . ASP A 1 57 ? 26.141 34.656 -1.523 1 49.28 57 ASP A C 1
ATOM 433 O O . ASP A 1 57 ? 25.172 34.656 -2.285 1 49.28 57 ASP A O 1
ATOM 437 N N . LEU A 1 58 ? 26.078 34.094 -0.309 1 49.53 58 LEU A N 1
ATOM 438 C CA . LEU A 1 58 ? 24.891 33.5 0.297 1 49.53 58 LEU A CA 1
ATOM 439 C C . LEU A 1 58 ? 23.875 34.594 0.674 1 49.53 58 LEU A C 1
ATOM 441 O O . LEU A 1 58 ? 22.734 34.281 0.985 1 49.53 58 LEU A O 1
ATOM 445 N N . GLU A 1 59 ? 24.281 35.906 0.817 1 50.38 59 GLU A N 1
ATOM 446 C CA . GLU A 1 59 ? 23.281 36.844 1.332 1 50.38 59 GLU A CA 1
ATOM 447 C C . GLU A 1 59 ? 22.344 37.312 0.226 1 50.38 59 GLU A C 1
ATOM 449 O O . GLU A 1 59 ? 22.781 37.906 -0.764 1 50.38 59 GLU A O 1
ATOM 454 N N . THR A 1 60 ? 21.203 36.688 0.198 1 57.19 60 THR A N 1
ATOM 455 C CA . THR A 1 60 ? 20.203 37.062 -0.793 1 57.19 60 THR A CA 1
ATOM 456 C C . THR A 1 60 ? 19.266 38.125 -0.237 1 57.19 60 THR A C 1
ATOM 458 O O . THR A 1 60 ? 19.297 38.438 0.958 1 57.19 60 THR A O 1
ATOM 461 N N . ALA A 1 61 ? 18.594 38.812 -1.085 1 62.94 61 ALA A N 1
ATOM 462 C CA . ALA A 1 61 ? 17.562 39.812 -0.769 1 62.94 61 ALA A CA 1
ATOM 463 C C . ALA A 1 61 ? 16.391 39.156 -0.036 1 62.94 61 ALA A C 1
ATOM 465 O O . ALA A 1 61 ? 15.547 39.875 0.528 1 62.94 61 ALA A O 1
ATOM 466 N N . GLN A 1 62 ? 16.5 37.938 0.106 1 74.12 62 GLN A N 1
ATOM 467 C CA . GLN A 1 62 ? 15.328 37.25 0.636 1 74.12 62 GLN A CA 1
ATOM 468 C C . GLN A 1 62 ? 15.555 36.781 2.076 1 74.12 62 GLN A C 1
ATOM 470 O O . GLN A 1 62 ? 16.672 36.438 2.453 1 74.12 62 GLN A O 1
ATOM 475 N N . PRO A 1 63 ? 14.492 36.875 2.832 1 80.75 63 PRO A N 1
ATOM 476 C CA . PRO A 1 63 ? 14.578 36.438 4.223 1 80.75 63 PRO A CA 1
ATOM 477 C C . PRO A 1 63 ? 14.562 34.906 4.352 1 80.75 63 PRO A C 1
ATOM 479 O O . PRO A 1 63 ? 13.5 34.312 4.516 1 80.75 63 PRO A O 1
ATOM 482 N N . VAL A 1 64 ? 15.688 34.344 4.422 1 83.19 64 VAL A N 1
ATOM 483 C CA . VAL A 1 64 ? 15.805 32.875 4.52 1 83.19 64 VAL A CA 1
ATOM 484 C C . VAL A 1 64 ? 16.344 32.5 5.898 1 83.19 64 VAL A C 1
ATOM 486 O O . VAL A 1 64 ? 17.391 32.969 6.32 1 83.19 64 VAL A O 1
ATOM 489 N N . LEU A 1 65 ? 15.492 31.734 6.559 1 87.38 65 LEU A N 1
ATOM 490 C CA . LEU A 1 65 ? 15.945 31.125 7.805 1 87.38 65 LEU A CA 1
ATOM 491 C C . LEU A 1 65 ? 16.594 29.766 7.547 1 87.38 65 LEU A C 1
ATOM 493 O O . LEU A 1 65 ? 16.016 28.938 6.844 1 87.38 65 LEU A O 1
ATOM 497 N N . THR A 1 66 ? 17.766 29.578 8.07 1 88.5 66 THR A N 1
ATOM 498 C CA . THR A 1 66 ? 18.453 28.297 7.914 1 88.5 66 THR A CA 1
ATOM 499 C C . THR A 1 66 ? 18.531 27.562 9.25 1 88.5 66 THR A C 1
ATOM 501 O O . THR A 1 66 ? 19 28.125 10.242 1 88.5 66 THR A O 1
ATOM 504 N N . ILE A 1 67 ? 18.094 26.359 9.242 1 91.12 67 ILE A N 1
ATOM 505 C CA . ILE A 1 67 ? 18.219 25.469 10.391 1 91.12 67 ILE A CA 1
ATOM 506 C C . ILE A 1 67 ? 19.25 24.375 10.086 1 91.12 67 ILE A C 1
ATOM 508 O O . ILE A 1 67 ? 18.969 23.453 9.32 1 91.12 67 ILE A O 1
ATOM 512 N N . SER A 1 68 ? 20.328 24.453 10.789 1 90.5 68 SER A N 1
ATOM 513 C CA . SER A 1 68 ? 21.422 23.531 10.531 1 90.5 68 SER A CA 1
ATOM 514 C C . SER A 1 68 ? 21.172 22.188 11.211 1 90.5 68 SER A C 1
ATOM 516 O O . SER A 1 68 ? 20.281 22.062 12.055 1 90.5 68 SER A O 1
ATOM 518 N N . ARG A 1 69 ? 21.938 21.25 10.805 1 89.19 69 ARG A N 1
ATOM 519 C CA . ARG A 1 69 ? 21.859 19.938 11.438 1 89.19 69 ARG A CA 1
ATOM 520 C C . ARG A 1 69 ? 22.156 20.016 12.93 1 89.19 69 ARG A C 1
ATOM 522 O O . ARG A 1 69 ? 21.531 19.344 13.734 1 89.19 69 ARG A O 1
ATOM 529 N N . GLU A 1 70 ? 23.125 20.797 13.281 1 84.56 70 GLU A N 1
ATOM 530 C CA . GLU A 1 70 ? 23.453 21 14.688 1 84.56 70 GLU A CA 1
ATOM 531 C C . GLU A 1 70 ? 22.266 21.562 15.461 1 84.56 70 GLU A C 1
ATOM 533 O O . GLU A 1 70 ? 22.031 21.172 16.609 1 84.56 70 GLU A O 1
ATOM 538 N N . ASP A 1 71 ? 21.594 22.469 14.805 1 85.62 71 ASP A N 1
ATOM 539 C CA . ASP A 1 71 ? 20.406 23.031 15.43 1 85.62 71 ASP A CA 1
ATOM 540 C C . ASP A 1 71 ? 19.344 21.953 15.656 1 85.62 71 ASP A C 1
ATOM 542 O O . ASP A 1 71 ? 18.703 21.922 16.703 1 85.62 71 ASP A O 1
ATOM 546 N N . ILE A 1 72 ? 19.172 21.188 14.719 1 87.88 72 ILE A N 1
ATOM 547 C CA . ILE A 1 72 ? 18.172 20.125 14.766 1 87.88 72 ILE A CA 1
ATOM 548 C C . ILE A 1 72 ? 18.5 19.156 15.906 1 87.88 72 ILE A C 1
ATOM 550 O O . ILE A 1 72 ? 17.641 18.797 16.703 1 87.88 72 ILE A O 1
ATOM 554 N N . GLU A 1 73 ? 19.734 18.828 16.016 1 86.69 73 GLU A N 1
ATOM 555 C CA . GLU A 1 73 ? 20.156 17.891 17.047 1 86.69 73 GLU A CA 1
ATOM 556 C C . GLU A 1 73 ? 20.016 18.5 18.438 1 86.69 73 GLU A C 1
ATOM 558 O O . GLU A 1 73 ? 19.703 17.797 19.391 1 86.69 73 GLU A O 1
ATOM 563 N N . ALA A 1 74 ? 20.203 19.734 18.531 1 86.75 74 ALA A N 1
ATOM 564 C CA . ALA A 1 74 ? 20.172 20.422 19.812 1 86.75 74 ALA A CA 1
ATOM 565 C C . ALA A 1 74 ? 18.75 20.516 20.359 1 86.75 74 ALA A C 1
ATOM 567 O O . ALA A 1 74 ? 18.531 20.703 21.547 1 86.75 74 ALA A O 1
ATOM 568 N N . GLN A 1 75 ? 17.812 20.391 19.5 1 87.81 75 GLN A N 1
ATOM 569 C CA . GLN A 1 75 ? 16.422 20.5 19.938 1 87.81 75 GLN A CA 1
ATOM 570 C C . GLN A 1 75 ? 15.945 19.219 20.594 1 87.81 75 GLN A C 1
ATOM 572 O O . GLN A 1 75 ? 14.914 19.203 21.266 1 87.81 75 GLN A O 1
ATOM 577 N N . GLY A 1 76 ? 16.609 18.172 20.297 1 85.44 76 GLY A N 1
ATOM 578 C CA . GLY A 1 76 ? 16.219 16.891 20.875 1 85.44 76 GLY A CA 1
ATOM 579 C C . GLY A 1 76 ? 14.953 16.328 20.266 1 85.44 76 GLY A C 1
ATOM 580 O O . GLY A 1 76 ? 14.234 15.562 20.922 1 85.44 76 GLY A O 1
ATOM 581 N N . LEU A 1 77 ? 14.57 16.75 19.125 1 87.31 77 LEU A N 1
ATOM 582 C CA . LEU A 1 77 ? 13.383 16.266 18.438 1 87.31 77 LEU A CA 1
ATOM 583 C C . LEU A 1 77 ? 13.758 15.32 17.297 1 87.31 77 LEU A C 1
ATOM 585 O O . LEU A 1 77 ? 14.867 15.398 16.766 1 87.31 77 LEU A O 1
ATOM 589 N N . THR A 1 78 ? 12.781 14.406 17.016 1 82.94 78 THR A N 1
ATOM 590 C CA . THR A 1 78 ? 13.078 13.406 16 1 82.94 78 THR A CA 1
ATOM 591 C C . THR A 1 78 ? 12.172 13.586 14.789 1 82.94 78 THR A C 1
ATOM 593 O O . THR A 1 78 ? 12.367 12.938 13.758 1 82.94 78 THR A O 1
ATOM 596 N N . SER A 1 79 ? 11.242 14.461 14.898 1 88.81 79 SER A N 1
ATOM 597 C CA . SER A 1 79 ? 10.305 14.703 13.812 1 88.81 79 SER A CA 1
ATOM 598 C C . SER A 1 79 ? 10.57 16.047 13.148 1 88.81 79 SER A C 1
ATOM 600 O O . SER A 1 79 ? 10.695 17.078 13.828 1 88.81 79 SER A O 1
ATOM 602 N N . VAL A 1 80 ? 10.602 16.016 11.812 1 90.62 80 VAL A N 1
ATOM 603 C CA . VAL A 1 80 ? 10.828 17.234 11.039 1 90.62 80 VAL A CA 1
ATOM 604 C C . VAL A 1 80 ? 9.68 18.219 11.281 1 90.62 80 VAL A C 1
ATOM 606 O O . VAL A 1 80 ? 9.906 19.422 11.391 1 90.62 80 VAL A O 1
ATOM 609 N N . ALA A 1 81 ? 8.5 17.656 11.336 1 91.62 81 ALA A N 1
ATOM 610 C CA . ALA A 1 81 ? 7.328 18.5 11.562 1 91.62 81 ALA A CA 1
ATOM 611 C C . ALA A 1 81 ? 7.422 19.219 12.906 1 91.62 81 ALA A C 1
ATOM 613 O O . ALA A 1 81 ? 7.086 20.406 13.016 1 91.62 81 ALA A O 1
ATOM 614 N N . ASP A 1 82 ? 7.918 18.531 13.883 1 89.75 82 ASP A N 1
ATOM 615 C CA . ASP A 1 82 ? 8.047 19.141 15.211 1 89.75 82 ASP A CA 1
ATOM 616 C C . ASP A 1 82 ? 9.133 20.203 15.227 1 89.75 82 ASP A C 1
ATOM 618 O O . ASP A 1 82 ? 8.984 21.234 15.883 1 89.75 82 ASP A O 1
ATOM 622 N N . ILE A 1 83 ? 10.156 19.938 14.539 1 90.94 83 ILE A N 1
ATOM 623 C CA . ILE A 1 83 ? 11.25 20.906 14.43 1 90.94 83 ILE A CA 1
ATOM 624 C C . ILE A 1 83 ? 10.742 22.188 13.789 1 90.94 83 ILE A C 1
ATOM 626 O O . ILE A 1 83 ? 10.992 23.281 14.289 1 90.94 83 ILE A O 1
ATOM 630 N N . LEU A 1 84 ? 10.016 22 12.781 1 93.12 84 LEU A N 1
ATOM 631 C CA . LEU A 1 84 ? 9.508 23.141 12.039 1 93.12 84 LEU A CA 1
ATOM 632 C C . LEU A 1 84 ? 8.414 23.859 12.828 1 93.12 84 LEU A C 1
ATOM 634 O O . LEU A 1 84 ? 8.281 25.094 12.734 1 93.12 84 LEU A O 1
ATOM 638 N N . GLN A 1 85 ? 7.707 23.141 13.562 1 92.5 85 GLN A N 1
ATOM 639 C CA . GLN A 1 85 ? 6.629 23.734 14.352 1 92.5 85 GLN A CA 1
ATOM 640 C C . GLN A 1 85 ? 7.184 24.688 15.414 1 92.5 85 GLN A C 1
ATOM 642 O O . GLN A 1 85 ? 6.484 25.594 15.867 1 92.5 85 GLN A O 1
ATOM 647 N N . ASN A 1 86 ? 8.422 24.531 15.781 1 91.5 86 ASN A N 1
ATOM 648 C CA . ASN A 1 86 ? 9.031 25.375 16.797 1 91.5 86 ASN A CA 1
ATOM 649 C C . ASN A 1 86 ? 9.5 26.703 16.234 1 91.5 86 ASN A C 1
ATOM 651 O O . ASN A 1 86 ? 9.797 27.641 16.984 1 91.5 86 ASN A O 1
ATOM 655 N N . MET A 1 87 ? 9.5 26.797 14.969 1 93.5 87 MET A N 1
ATOM 656 C CA . MET A 1 87 ? 9.891 28.094 14.398 1 93.5 87 MET A CA 1
ATOM 657 C C . MET A 1 87 ? 8.852 29.156 14.719 1 93.5 87 MET A C 1
ATOM 659 O O . MET A 1 87 ? 7.648 28.891 14.695 1 93.5 87 MET A O 1
ATOM 663 N N . THR A 1 88 ? 9.336 30.344 14.922 1 95.19 88 THR A N 1
ATOM 664 C CA . THR A 1 88 ? 8.445 31.422 15.359 1 95.19 88 THR A CA 1
ATOM 665 C C . THR A 1 88 ? 7.516 31.844 14.219 1 95.19 88 THR A C 1
ATOM 667 O O . THR A 1 88 ? 6.41 32.344 14.461 1 95.19 88 THR A O 1
ATOM 670 N N . ALA A 1 89 ? 7.934 31.578 13 1 94.69 89 ALA A N 1
ATOM 671 C CA . ALA A 1 89 ? 7.117 31.953 11.852 1 94.69 89 ALA A CA 1
ATOM 672 C C . ALA A 1 89 ? 6.047 30.906 11.57 1 94.69 89 ALA A C 1
ATOM 674 O O . ALA A 1 89 ? 5.16 31.125 10.742 1 94.69 89 ALA A O 1
ATOM 675 N N . ALA A 1 90 ? 6.094 29.797 12.258 1 94.31 90 ALA A N 1
ATOM 676 C CA . ALA A 1 90 ? 5.125 28.719 12.062 1 94.31 90 ALA A CA 1
ATOM 677 C C . ALA A 1 90 ? 3.762 29.094 12.641 1 94.31 90 ALA A C 1
ATOM 679 O O . ALA A 1 90 ? 3.684 29.766 13.68 1 94.31 90 ALA A O 1
ATOM 680 N N . GLY A 1 91 ? 2.721 28.734 11.922 1 93.94 91 GLY A N 1
ATOM 681 C CA . GLY A 1 91 ? 1.375 28.781 12.469 1 93.94 91 GLY A CA 1
ATOM 682 C C . GLY A 1 91 ? 1.015 27.562 13.289 1 93.94 91 GLY A C 1
ATOM 683 O O . GLY A 1 91 ? 1.894 26.891 13.836 1 93.94 91 GLY A O 1
ATOM 684 N N . THR A 1 92 ? -0.241 27.438 13.461 1 90.88 92 THR A N 1
ATOM 685 C CA . THR A 1 92 ? -0.734 26.297 14.211 1 90.88 92 THR A CA 1
ATOM 686 C C . THR A 1 92 ? -0.762 25.047 13.336 1 90.88 92 THR A C 1
ATOM 688 O O . THR A 1 92 ? -0.908 25.141 12.109 1 90.88 92 THR A O 1
ATOM 691 N N . PRO A 1 93 ? -0.515 23.891 13.93 1 89.62 93 PRO A N 1
ATOM 692 C CA . PRO A 1 93 ? -0.603 22.672 13.109 1 89.62 93 PRO A CA 1
ATOM 693 C C . PRO A 1 93 ? -2.004 22.438 12.555 1 89.62 93 PRO A C 1
ATOM 695 O O . PRO A 1 93 ? -2.984 22.453 13.305 1 89.62 93 PRO A O 1
ATOM 698 N N . PRO A 1 94 ? -2.146 22.188 11.258 1 86.88 94 PRO A N 1
ATOM 699 C CA . PRO A 1 94 ? -3.469 21.953 10.672 1 86.88 94 PRO A CA 1
ATOM 700 C C . PRO A 1 94 ? -4.148 20.703 11.219 1 86.88 94 PRO A C 1
ATOM 702 O O . PRO A 1 94 ? -5.375 20.672 11.352 1 86.88 94 PRO A O 1
ATOM 705 N N . ILE A 1 95 ? -3.398 19.672 11.438 1 90.31 95 ILE A N 1
ATOM 706 C CA . ILE A 1 95 ? -3.82 18.453 12.117 1 90.31 95 ILE A CA 1
ATOM 707 C C . ILE A 1 95 ? -2.807 18.094 13.195 1 90.31 95 ILE A C 1
ATOM 709 O O . ILE A 1 95 ? -1.68 17.688 12.891 1 90.31 95 ILE A O 1
ATOM 713 N N . SER A 1 96 ? -3.283 18.297 14.367 1 92.06 96 SER A N 1
ATOM 714 C CA . SER A 1 96 ? -2.365 17.969 15.453 1 92.06 96 SER A CA 1
ATOM 715 C C . SER A 1 96 ? -2.527 16.516 15.898 1 92.06 96 SER A C 1
ATOM 717 O O . SER A 1 96 ? -3.516 15.859 15.555 1 92.06 96 SER A O 1
ATOM 719 N N . ARG A 1 97 ? -1.599 16.016 16.688 1 91.31 97 ARG A N 1
ATOM 720 C CA . ARG A 1 97 ? -1.659 14.664 17.234 1 91.31 97 ARG A CA 1
ATOM 721 C C . ARG A 1 97 ? -2.75 14.547 18.297 1 91.31 97 ARG A C 1
ATOM 723 O O . ARG A 1 97 ? -3.146 13.445 18.672 1 91.31 97 ARG A O 1
ATOM 730 N N . SER A 1 98 ? -3.289 15.711 18.703 1 92.94 98 SER A N 1
ATOM 731 C CA . SER A 1 98 ? -4.305 15.734 19.75 1 92.94 98 SER A CA 1
ATOM 732 C C . SER A 1 98 ? -5.707 15.789 19.172 1 92.94 98 SER A C 1
ATOM 734 O O . SER A 1 98 ? -6.656 16.203 19.844 1 92.94 98 SER A O 1
ATOM 736 N N . GLU A 1 99 ? -5.793 15.438 17.875 1 91.19 99 GLU A N 1
ATOM 737 C CA . GLU A 1 99 ? -7.098 15.461 17.219 1 91.19 99 GLU A CA 1
ATOM 738 C C . GLU A 1 99 ? -7.516 14.055 16.781 1 91.19 99 GLU A C 1
ATOM 740 O O . GLU A 1 99 ? -7.668 13.789 15.594 1 91.19 99 GLU A O 1
ATOM 745 N N . PRO A 1 100 ? -7.848 13.234 17.734 1 89.88 100 PRO A N 1
ATOM 746 C CA . PRO A 1 100 ? -8.203 11.859 17.375 1 89.88 100 PRO A CA 1
ATOM 747 C C . PRO A 1 100 ? -9.547 11.773 16.641 1 89.88 100 PRO A C 1
ATOM 749 O O . PRO A 1 100 ? -9.883 10.727 16.078 1 89.88 100 PRO A O 1
ATOM 752 N N . LEU A 1 101 ? -10.32 12.844 16.641 1 83.69 101 LEU A N 1
ATOM 753 C CA . LEU A 1 101 ? -11.617 12.828 15.969 1 83.69 101 LEU A CA 1
ATOM 754 C C . LEU A 1 101 ? -11.492 13.273 14.516 1 83.69 101 LEU A C 1
ATOM 756 O O . LEU A 1 101 ? -12.477 13.273 13.773 1 83.69 101 LEU A O 1
ATOM 760 N N . SER A 1 102 ? -10.273 13.602 14.141 1 83.5 102 SER A N 1
ATOM 761 C CA . SER A 1 102 ? -10.055 13.969 12.75 1 83.5 102 SER A CA 1
ATOM 762 C C . SER A 1 102 ? -10.273 12.781 11.82 1 83.5 102 SER A C 1
ATOM 764 O O . SER A 1 102 ? -10.062 11.633 12.203 1 83.5 102 SER A O 1
ATOM 766 N N . SER A 1 103 ? -10.789 13.055 10.656 1 80.44 103 SER A N 1
ATOM 767 C CA . SER A 1 103 ? -10.992 12.031 9.633 1 80.44 103 SER A CA 1
ATOM 768 C C . SER A 1 103 ? -10.609 12.547 8.25 1 80.44 103 SER A C 1
ATOM 770 O O . SER A 1 103 ? -10.461 13.758 8.055 1 80.44 103 SER A O 1
ATOM 772 N N . GLY A 1 104 ? -10.406 11.617 7.391 1 83.38 104 GLY A N 1
ATOM 773 C CA . GLY A 1 104 ? -10.094 12.008 6.023 1 83.38 104 GLY A CA 1
ATOM 774 C C . GLY A 1 104 ? -8.734 11.516 5.559 1 83.38 104 GLY A C 1
ATOM 775 O O . GLY A 1 104 ? -8.008 10.867 6.312 1 83.38 104 GLY A O 1
ATOM 776 N N . GLU A 1 105 ? -8.398 11.93 4.383 1 87.75 105 GLU A N 1
ATOM 777 C CA . GLU A 1 105 ? -7.215 11.445 3.684 1 87.75 105 GLU A CA 1
ATOM 778 C C . GLU A 1 105 ? -5.938 11.875 4.402 1 87.75 105 GLU A C 1
ATOM 780 O O . GLU A 1 105 ? -4.969 11.117 4.457 1 87.75 105 GLU A O 1
ATOM 785 N N . SER A 1 106 ? -5.965 13.078 4.961 1 91.88 106 SER A N 1
ATOM 786 C CA . SER A 1 106 ? -4.719 13.688 5.422 1 91.88 106 SER A CA 1
ATOM 787 C C . SER A 1 106 ? -4.418 13.297 6.867 1 91.88 106 SER A C 1
ATOM 789 O O . SER A 1 106 ? -3.324 13.562 7.371 1 91.88 106 SER A O 1
ATOM 791 N N . VAL A 1 107 ? -5.336 12.695 7.527 1 91.06 107 VAL A N 1
ATOM 792 C CA . VAL A 1 107 ? -5.156 12.359 8.938 1 91.06 107 VAL A CA 1
ATOM 793 C C . VAL A 1 107 ? -4.059 11.312 9.078 1 91.06 107 VAL A C 1
ATOM 795 O O . VAL A 1 107 ? -3.912 10.43 8.219 1 91.06 107 VAL A O 1
ATOM 798 N N . GLY A 1 108 ? -3.256 11.453 10.109 1 91.69 108 GLY A N 1
ATOM 799 C CA . GLY A 1 108 ? -2.107 10.594 10.352 1 91.69 108 GLY A CA 1
ATOM 800 C C . GLY A 1 108 ? -0.787 11.242 9.984 1 91.69 108 GLY A C 1
ATOM 801 O O . GLY A 1 108 ? 0.272 10.812 10.445 1 91.69 108 GLY A O 1
ATOM 802 N N . GLY A 1 109 ? -0.873 12.195 9.086 1 93.88 109 GLY A N 1
ATOM 803 C CA . GLY A 1 109 ? 0.3 12.961 8.695 1 93.88 109 GLY A CA 1
ATOM 804 C C . GLY A 1 109 ? 0.516 14.203 9.539 1 93.88 109 GLY A C 1
ATOM 805 O O . GLY A 1 109 ? -0.305 14.523 10.406 1 93.88 109 GLY A O 1
ATOM 806 N N . LEU A 1 110 ? 1.672 14.758 9.336 1 94.88 110 LEU A N 1
ATOM 807 C CA . LEU A 1 110 ? 2.025 16 9.992 1 94.88 110 LEU A CA 1
ATOM 808 C C . LEU A 1 110 ? 2.342 17.094 8.969 1 94.88 110 LEU A C 1
ATOM 810 O O . LEU A 1 110 ? 2.98 16.828 7.953 1 94.88 110 LEU A O 1
ATOM 814 N N . TYR A 1 111 ? 1.858 18.25 9.242 1 95.56 111 TYR A N 1
ATOM 815 C CA . TYR A 1 111 ? 1.923 19.328 8.266 1 95.56 111 TYR A CA 1
ATOM 816 C C . TYR A 1 111 ? 2.406 20.625 8.906 1 95.56 111 TYR A C 1
ATOM 818 O O . TYR A 1 111 ? 2.461 20.719 10.133 1 95.56 111 TYR A O 1
ATOM 826 N N . ILE A 1 112 ? 2.82 21.578 8.055 1 95.19 112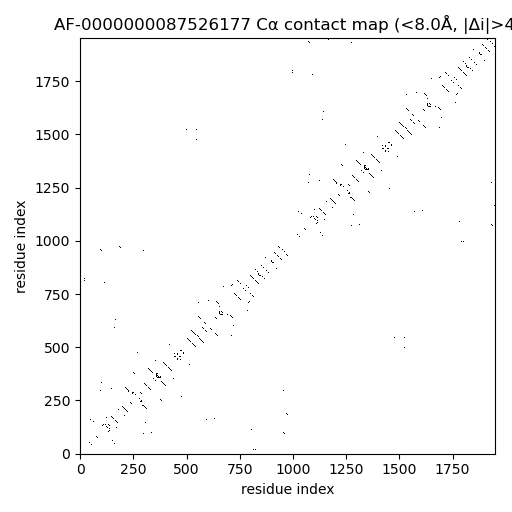 ILE A N 1
ATOM 827 C CA . ILE A 1 112 ? 3.314 22.844 8.562 1 95.19 112 ILE A CA 1
ATOM 828 C C . ILE A 1 112 ? 2.568 24 7.887 1 95.19 112 ILE A C 1
ATOM 830 O O . ILE A 1 112 ? 2.24 23.922 6.699 1 95.19 112 ILE A O 1
ATOM 834 N N . ASP A 1 113 ? 2.205 24.906 8.703 1 95.19 113 ASP A N 1
ATOM 835 C CA . ASP A 1 113 ? 1.591 26.156 8.297 1 95.19 113 ASP A CA 1
ATOM 836 C C . ASP A 1 113 ? 2.473 27.344 8.68 1 95.19 113 ASP A C 1
ATOM 838 O O . ASP A 1 113 ? 3.084 27.359 9.75 1 95.19 113 ASP A O 1
ATOM 842 N N . MET A 1 114 ? 2.633 28.266 7.742 1 95.12 114 MET A N 1
ATOM 843 C CA . MET A 1 114 ? 3.365 29.484 8.07 1 95.12 114 MET A CA 1
ATOM 844 C C . MET A 1 114 ? 2.418 30.672 8.18 1 95.12 114 MET A C 1
ATOM 846 O O . MET A 1 114 ? 1.543 30.859 7.336 1 95.12 114 MET A O 1
ATOM 850 N N . ARG A 1 115 ? 2.582 31.375 9.266 1 95.38 115 ARG A N 1
ATOM 851 C CA . ARG A 1 115 ? 1.926 32.656 9.523 1 95.38 115 ARG A CA 1
ATOM 852 C C . ARG A 1 115 ? 0.413 32.5 9.609 1 95.38 115 ARG A C 1
ATOM 854 O O . ARG A 1 115 ? -0.338 33.438 9.359 1 95.38 115 ARG A O 1
ATOM 861 N N . ASN A 1 116 ? -0.058 31.172 9.766 1 94.44 116 ASN A N 1
ATOM 862 C CA . ASN A 1 116 ? -1.465 30.812 9.914 1 94.44 116 ASN A CA 1
ATOM 863 C C . ASN A 1 116 ? -2.264 31.156 8.656 1 94.44 116 ASN A C 1
ATOM 865 O O . ASN A 1 116 ? -3.418 31.578 8.75 1 94.44 116 ASN A O 1
ATOM 869 N N . LEU A 1 117 ? -1.627 31.047 7.562 1 94.56 117 LEU A N 1
ATOM 870 C CA . LEU A 1 117 ? -2.293 31.312 6.289 1 94.56 117 LEU A CA 1
ATOM 871 C C . LEU A 1 117 ? -2.84 30.016 5.688 1 94.56 117 LEU A C 1
ATOM 873 O O . LEU A 1 117 ? -3.508 30.047 4.652 1 94.56 117 LEU A O 1
ATOM 877 N N . GLY A 1 118 ? -2.646 28.969 6.359 1 92.94 118 GLY A N 1
ATOM 878 C CA . GLY A 1 118 ? -3.043 27.672 5.855 1 92.94 118 GLY A CA 1
ATOM 879 C C . GLY A 1 118 ? -1.88 26.859 5.32 1 92.94 118 GLY A C 1
ATOM 880 O O . GLY A 1 118 ? -1.033 27.375 4.594 1 92.94 118 GLY A O 1
ATOM 881 N N . ALA A 1 119 ? -1.856 25.562 5.609 1 94.56 119 ALA A N 1
ATOM 882 C CA . ALA A 1 119 ? -0.724 24.703 5.273 1 94.56 119 ALA A CA 1
ATOM 883 C C . ALA A 1 119 ? -0.622 24.5 3.764 1 94.56 119 ALA A C 1
ATOM 885 O O . ALA A 1 119 ? 0.465 24.25 3.238 1 94.56 119 ALA A O 1
ATOM 886 N N . THR A 1 120 ? -1.719 24.609 3.059 1 94.88 120 THR A N 1
ATOM 887 C CA . THR A 1 120 ? -1.711 24.391 1.615 1 94.88 120 THR A CA 1
ATOM 888 C C . THR A 1 120 ? -1.083 25.578 0.899 1 94.88 120 THR A C 1
ATOM 890 O O . THR A 1 120 ? -0.836 25.531 -0.307 1 94.88 120 THR A O 1
ATOM 893 N N . ARG A 1 121 ? -0.778 26.688 1.645 1 96.56 121 ARG A N 1
ATOM 894 C CA . ARG A 1 121 ? -0.19 27.891 1.069 1 96.56 121 ARG A CA 1
ATOM 895 C C . ARG A 1 121 ? 1.293 27.984 1.407 1 96.56 121 ARG A C 1
ATOM 897 O O . ARG A 1 121 ? 1.899 29.047 1.253 1 96.56 121 ARG A O 1
ATOM 904 N N . THR A 1 122 ? 1.851 26.922 1.984 1 96.5 122 THR A N 1
ATOM 905 C CA . THR A 1 122 ? 3.279 26.75 2.23 1 96.5 122 THR A CA 1
ATOM 906 C C . THR A 1 122 ? 3.844 25.625 1.375 1 96.5 122 THR A C 1
ATOM 908 O O . THR A 1 122 ? 3.418 24.469 1.497 1 96.5 122 THR A O 1
ATOM 911 N N . LEU A 1 123 ? 4.812 25.953 0.576 1 97 123 LEU A N 1
ATOM 912 C CA . LEU A 1 123 ? 5.402 24.938 -0.289 1 97 123 LEU A CA 1
ATOM 913 C C . LEU A 1 123 ? 6.566 24.234 0.409 1 97 123 LEU A C 1
ATOM 915 O O . LEU A 1 123 ? 7.426 24.891 0.998 1 97 123 LEU A O 1
ATOM 919 N N . VAL A 1 124 ? 6.578 22.938 0.423 1 97 124 VAL A N 1
ATOM 920 C CA . VAL A 1 124 ? 7.68 22.156 0.974 1 97 124 VAL A CA 1
ATOM 921 C C . VAL A 1 124 ? 8.453 21.484 -0.158 1 97 124 VAL A C 1
ATOM 923 O O . VAL A 1 124 ? 7.863 20.828 -1.02 1 97 124 VAL A O 1
ATOM 926 N N . LEU A 1 125 ? 9.742 21.656 -0.108 1 96.81 125 LEU A N 1
ATOM 927 C CA . LEU A 1 125 ? 10.633 21.109 -1.125 1 96.81 125 LEU A CA 1
ATOM 928 C C . LEU A 1 125 ? 11.688 20.219 -0.492 1 96.81 125 LEU A C 1
ATOM 930 O O . LEU A 1 125 ? 12.047 20.391 0.673 1 96.81 125 LEU A O 1
ATOM 934 N N . ILE A 1 126 ? 12.133 19.266 -1.204 1 95.69 126 ILE A N 1
ATOM 935 C CA . ILE A 1 126 ? 13.344 18.5 -0.925 1 95.69 126 ILE A CA 1
ATOM 936 C C . ILE A 1 126 ? 14.367 18.75 -2.035 1 95.69 126 ILE A C 1
ATOM 938 O O . ILE A 1 126 ? 14.156 18.328 -3.18 1 95.69 126 ILE A O 1
ATOM 942 N N . ASN A 1 127 ? 15.422 19.391 -1.721 1 93.62 127 ASN A N 1
ATOM 943 C CA . ASN A 1 127 ? 16.453 19.766 -2.688 1 93.62 127 ASN A CA 1
ATOM 944 C C . ASN A 1 127 ? 15.852 20.516 -3.873 1 93.62 127 ASN A C 1
ATOM 946 O O . ASN A 1 127 ? 16.156 20.219 -5.027 1 93.62 127 ASN A O 1
ATOM 950 N N . GLY A 1 128 ? 14.938 21.375 -3.557 1 93.44 128 GLY A N 1
ATOM 951 C CA . GLY A 1 128 ? 14.375 22.25 -4.566 1 93.44 128 GLY A CA 1
ATOM 952 C C . GLY A 1 128 ? 13.242 21.625 -5.348 1 93.44 128 GLY A C 1
ATOM 953 O O . GLY A 1 128 ? 12.664 22.266 -6.234 1 93.44 128 GLY A O 1
ATOM 954 N N . LYS A 1 129 ? 12.898 20.406 -5.051 1 94.94 129 LYS A N 1
ATOM 955 C CA . LYS A 1 129 ? 11.797 19.734 -5.719 1 94.94 129 LYS A CA 1
ATOM 956 C C . LYS A 1 129 ? 10.617 19.531 -4.773 1 94.94 129 LYS A C 1
ATOM 958 O O . LYS A 1 129 ? 10.812 19.25 -3.588 1 94.94 129 LYS A O 1
ATOM 963 N N . ARG A 1 130 ? 9.445 19.594 -5.297 1 95.75 130 ARG A N 1
ATOM 964 C CA . ARG A 1 130 ? 8.227 19.578 -4.496 1 95.75 130 ARG A CA 1
ATOM 965 C C . ARG A 1 130 ? 8.086 18.25 -3.758 1 95.75 130 ARG A C 1
ATOM 967 O O . ARG A 1 130 ? 8.391 17.188 -4.309 1 95.75 130 ARG A O 1
ATOM 974 N N . LEU A 1 131 ? 7.633 18.312 -2.564 1 95.31 131 LEU A N 1
ATOM 975 C CA . LEU A 1 131 ? 7.129 17.141 -1.854 1 95.31 131 LEU A CA 1
ATOM 976 C C . LEU A 1 131 ? 5.727 16.766 -2.336 1 95.31 131 LEU A C 1
ATOM 978 O O . LEU A 1 131 ? 4.918 17.656 -2.637 1 95.31 131 LEU A O 1
ATOM 982 N N . GLY A 1 132 ? 5.457 15.539 -2.479 1 93.81 132 GLY A N 1
ATOM 983 C CA . GLY A 1 132 ? 4.121 15.117 -2.877 1 93.81 132 GLY A CA 1
ATOM 984 C C . GLY A 1 132 ? 3.033 15.641 -1.96 1 93.81 132 GLY A C 1
ATOM 985 O O . GLY A 1 132 ? 3.289 15.938 -0.791 1 93.81 132 GLY A O 1
ATOM 986 N N . THR A 1 133 ? 1.798 15.766 -2.506 1 94.81 133 THR A N 1
ATOM 987 C CA . THR A 1 133 ? 0.68 16.297 -1.732 1 94.81 133 THR A CA 1
ATOM 988 C C . THR A 1 133 ? -0.475 15.297 -1.7 1 94.81 133 THR A C 1
ATOM 990 O O . THR A 1 133 ? -0.569 14.422 -2.561 1 94.81 133 THR A O 1
ATOM 993 N N . THR A 1 134 ? -1.308 15.422 -0.726 1 95.38 134 THR A N 1
ATOM 994 C CA . THR A 1 134 ? -2.602 14.742 -0.724 1 95.38 134 THR A CA 1
ATOM 995 C C . THR A 1 134 ? -3.527 15.352 -1.774 1 95.38 134 THR A C 1
ATOM 997 O O . THR A 1 134 ? -3.189 16.359 -2.404 1 95.38 134 THR A O 1
ATOM 1000 N N . THR A 1 135 ? -4.738 14.75 -1.958 1 94.25 135 THR A N 1
ATOM 1001 C CA . THR A 1 135 ? -5.699 15.297 -2.912 1 94.25 135 THR A CA 1
ATOM 1002 C C . THR A 1 135 ? -6.148 16.688 -2.492 1 94.25 135 THR A C 1
ATOM 1004 O O . THR A 1 135 ? -6.562 17.5 -3.33 1 94.25 135 THR A O 1
ATOM 1007 N N . GLY A 1 136 ? -6.016 16.969 -1.164 1 92.25 136 GLY A N 1
ATOM 1008 C CA . GLY A 1 136 ? -6.398 18.266 -0.644 1 92.25 136 GLY A CA 1
ATOM 1009 C C . GLY A 1 136 ? -5.273 19.281 -0.71 1 92.25 136 GLY A C 1
ATOM 1010 O O . GLY A 1 136 ? -5.469 20.453 -0.362 1 92.25 136 GLY A O 1
ATOM 1011 N N . GLY A 1 137 ? -4.102 18.875 -1.025 1 94 137 GLY A N 1
ATOM 1012 C CA . GLY A 1 137 ? -2.996 19.812 -1.219 1 94 137 GLY A CA 1
ATOM 1013 C C . GLY A 1 137 ? -2.051 19.859 -0.035 1 94 137 GLY A C 1
ATOM 1014 O O . GLY A 1 137 ? -1.148 20.703 0.006 1 94 137 GLY A O 1
ATOM 1015 N N . LEU A 1 138 ? -2.172 19.016 0.919 1 96.12 138 LEU A N 1
ATOM 1016 C CA . LEU A 1 138 ? -1.298 19.031 2.086 1 96.12 138 LEU A CA 1
ATOM 1017 C C . LEU A 1 138 ? -0.042 18.203 1.832 1 96.12 138 LEU A C 1
ATOM 1019 O O . LEU A 1 138 ? -0.102 17.156 1.174 1 96.12 138 LEU A O 1
ATOM 1023 N N . GLN A 1 139 ? 1.069 18.656 2.303 1 96.19 139 GLN A N 1
ATOM 1024 C CA . GLN A 1 139 ? 2.352 17.969 2.17 1 96.19 139 GLN A CA 1
ATOM 1025 C C . GLN A 1 139 ? 2.789 17.359 3.498 1 96.19 139 GLN A C 1
ATOM 1027 O O . GLN A 1 139 ? 3.066 18.078 4.461 1 96.19 139 GLN A O 1
ATOM 1032 N N . ASP A 1 140 ? 2.895 16.047 3.562 1 96.06 140 ASP A N 1
ATOM 1033 C CA . ASP A 1 140 ? 3.092 15.32 4.809 1 96.06 140 ASP A CA 1
ATOM 1034 C C . ASP A 1 140 ? 4.57 15.258 5.184 1 96.06 140 ASP A C 1
ATOM 1036 O O . ASP A 1 140 ? 5.336 14.492 4.598 1 96.06 140 ASP A O 1
ATOM 1040 N N . LEU A 1 141 ? 4.945 15.93 6.191 1 95.56 141 LEU A N 1
ATOM 1041 C CA . LEU A 1 141 ? 6.332 16 6.637 1 95.56 141 LEU A CA 1
ATOM 1042 C C . LEU A 1 141 ? 6.715 14.75 7.43 1 95.56 141 LEU A C 1
ATOM 1044 O O . LEU A 1 141 ? 7.898 14.492 7.656 1 95.56 141 LEU A O 1
ATOM 1048 N N . SER A 1 142 ? 5.738 14.039 7.852 1 92.75 142 SER A N 1
ATOM 1049 C CA . SER A 1 142 ? 6.043 12.836 8.617 1 92.75 142 SER A CA 1
ATOM 1050 C C . SER A 1 142 ? 6.754 11.797 7.75 1 92.75 142 SER A C 1
ATOM 1052 O O . SER A 1 142 ? 7.34 10.844 8.273 1 92.75 142 SER A O 1
ATOM 1054 N N . GLN A 1 143 ? 6.816 12.07 6.504 1 89.81 143 GLN A N 1
ATOM 1055 C CA . GLN A 1 143 ? 7.438 11.125 5.582 1 89.81 143 GLN A CA 1
ATOM 1056 C C . GLN A 1 143 ? 8.914 11.438 5.379 1 89.81 143 GLN A C 1
ATOM 1058 O O . GLN A 1 143 ? 9.641 10.664 4.75 1 89.81 143 GLN A O 1
ATOM 1063 N N . VAL A 1 144 ? 9.398 12.492 5.918 1 91 144 VAL A N 1
ATOM 1064 C CA . VAL A 1 144 ? 10.781 12.898 5.723 1 91 144 VAL A CA 1
ATOM 1065 C C . VAL A 1 144 ? 11.609 12.523 6.953 1 91 144 VAL A C 1
ATOM 1067 O O . VAL A 1 144 ? 11.422 13.102 8.031 1 91 144 VAL A O 1
ATOM 1070 N N . PRO A 1 145 ? 12.555 11.719 6.785 1 89.31 145 PRO A N 1
ATOM 1071 C CA . PRO A 1 145 ? 13.398 11.383 7.934 1 89.31 145 PRO A CA 1
ATOM 1072 C C . PRO A 1 145 ? 14.359 12.508 8.312 1 89.31 145 PRO A C 1
ATOM 1074 O O . PRO A 1 145 ? 14.969 13.125 7.43 1 89.31 145 PRO A O 1
ATOM 1077 N N . ALA A 1 146 ? 14.531 12.688 9.523 1 88.25 146 ALA A N 1
ATOM 1078 C CA . ALA A 1 146 ? 15.445 13.734 9.984 1 88.25 146 ALA A CA 1
ATOM 1079 C C . ALA A 1 146 ? 16.891 13.375 9.672 1 88.25 146 ALA A C 1
ATOM 1081 O O . ALA A 1 146 ? 17.734 14.258 9.484 1 88.25 146 ALA A O 1
ATOM 1082 N N . SER A 1 147 ? 17.219 12.109 9.547 1 86.81 147 SER A N 1
ATOM 1083 C CA . SER A 1 147 ? 18.578 11.609 9.359 1 86.81 147 SER A CA 1
ATOM 1084 C C . SER A 1 147 ? 19.141 12.07 8.016 1 86.81 147 SER A C 1
ATOM 1086 O O . SER A 1 147 ? 20.359 12.156 7.848 1 86.81 147 SER A O 1
ATOM 1088 N N . ILE A 1 148 ? 18.344 12.383 7.145 1 91.12 148 ILE A N 1
ATOM 1089 C CA . ILE A 1 148 ? 18.844 12.68 5.805 1 91.12 148 ILE A CA 1
ATOM 1090 C C . ILE A 1 148 ? 19.094 14.18 5.672 1 91.12 148 ILE A C 1
ATOM 1092 O O . ILE A 1 148 ? 19.688 14.625 4.688 1 91.12 148 ILE A O 1
ATOM 1096 N N . ILE A 1 149 ? 18.719 14.914 6.648 1 93.5 149 ILE A N 1
ATOM 1097 C CA . ILE A 1 149 ? 18.703 16.359 6.523 1 93.5 149 ILE A CA 1
ATOM 1098 C C . ILE A 1 149 ? 20.078 16.922 6.84 1 93.5 149 ILE A C 1
ATOM 1100 O O . ILE A 1 149 ? 20.672 16.609 7.879 1 93.5 149 ILE A O 1
ATOM 1104 N N . GLU A 1 150 ? 20.609 17.734 5.969 1 93.19 150 GLU A N 1
ATOM 1105 C CA . GLU A 1 150 ? 21.797 18.547 6.223 1 93.19 150 GLU A CA 1
ATOM 1106 C C . GLU A 1 150 ? 21.422 19.891 6.848 1 93.19 150 GLU A C 1
ATOM 1108 O O . GLU A 1 150 ? 22.094 20.375 7.758 1 93.19 150 GLU A O 1
ATOM 1113 N N . ARG A 1 151 ? 20.438 20.5 6.273 1 93.19 151 ARG A N 1
ATOM 1114 C CA . ARG A 1 151 ? 19.875 21.75 6.789 1 93.19 151 ARG A CA 1
ATOM 1115 C C . ARG A 1 151 ? 18.484 22.016 6.191 1 93.19 151 ARG A C 1
ATOM 1117 O O . ARG A 1 151 ? 18.125 21.438 5.172 1 93.19 151 ARG A O 1
ATOM 1124 N N . ILE A 1 152 ? 17.703 22.828 6.832 1 94.94 152 ILE A N 1
ATOM 1125 C CA . ILE A 1 152 ? 16.406 23.281 6.34 1 94.94 152 ILE A CA 1
ATOM 1126 C C . ILE A 1 152 ? 16.453 24.781 6.082 1 94.94 152 ILE A C 1
ATOM 1128 O O . ILE A 1 152 ? 16.906 25.547 6.938 1 94.94 152 ILE A O 1
ATOM 1132 N N . GLU A 1 153 ? 16.078 25.203 4.902 1 94.31 153 GLU A N 1
ATOM 1133 C CA . GLU A 1 153 ? 15.945 26.609 4.551 1 94.31 153 GLU A CA 1
ATOM 1134 C C . GLU A 1 153 ? 14.484 27.031 4.461 1 94.31 153 GLU A C 1
ATOM 1136 O O . GLU A 1 153 ? 13.688 26.375 3.771 1 94.31 153 GLU A O 1
ATOM 1141 N N . VAL A 1 154 ? 14.172 28 5.164 1 95.06 154 VAL A N 1
ATOM 1142 C CA . VAL A 1 154 ? 12.797 28.5 5.152 1 95.06 154 VAL A CA 1
ATOM 1143 C C . VAL A 1 154 ? 12.758 29.906 4.57 1 95.06 154 VAL A C 1
ATOM 1145 O O . VAL A 1 154 ? 13.289 30.844 5.164 1 95.06 154 VAL A O 1
ATOM 1148 N N . LEU A 1 155 ? 12.195 30 3.418 1 94.94 155 LEU A N 1
ATOM 1149 C CA . LEU A 1 155 ? 11.945 31.312 2.812 1 94.94 155 LEU A CA 1
ATOM 1150 C C . LEU A 1 155 ? 10.648 31.906 3.338 1 94.94 155 LEU A C 1
ATOM 1152 O O . LEU A 1 155 ? 9.57 31.344 3.141 1 94.94 155 LEU A O 1
ATOM 1156 N N . LYS A 1 156 ? 10.742 33.031 3.98 1 93.56 156 LYS A N 1
ATOM 1157 C CA . LYS A 1 156 ? 9.586 33.688 4.598 1 93.56 156 LYS A CA 1
ATOM 1158 C C . LYS A 1 156 ? 9.023 34.781 3.697 1 93.56 156 LYS A C 1
ATOM 1160 O O . LYS A 1 156 ? 8.828 35.906 4.141 1 93.56 156 LYS A O 1
ATOM 1165 N N . ASP A 1 157 ? 8.836 34.438 2.527 1 92 157 ASP A N 1
ATOM 1166 C CA . ASP A 1 157 ? 8.289 35.344 1.505 1 92 157 ASP A CA 1
ATOM 1167 C C . ASP A 1 157 ? 7.582 34.562 0.409 1 92 157 ASP A C 1
ATOM 1169 O O . ASP A 1 157 ? 7.754 33.344 0.299 1 92 157 ASP A O 1
ATOM 1173 N N . GLY A 1 158 ? 6.68 35.281 -0.326 1 92.38 158 GLY A N 1
ATOM 1174 C CA . GLY A 1 158 ? 6.062 34.656 -1.479 1 92.38 158 GLY A CA 1
ATOM 1175 C C . GLY A 1 158 ? 7.051 34.344 -2.584 1 92.38 158 GLY A C 1
ATOM 1176 O O . GLY A 1 158 ? 7.98 35.094 -2.834 1 92.38 158 GLY A O 1
ATOM 1177 N N . ALA A 1 159 ? 6.848 33.156 -3.217 1 93.25 159 ALA A N 1
ATOM 1178 C CA . ALA A 1 159 ? 7.832 32.75 -4.215 1 93.25 159 ALA A CA 1
ATOM 1179 C C . ALA A 1 159 ? 7.164 32 -5.375 1 93.25 159 ALA A C 1
ATOM 1181 O O . ALA A 1 159 ? 7.75 31.094 -5.961 1 93.25 159 ALA A O 1
ATOM 1182 N N . SER A 1 160 ? 6.047 32.375 -5.711 1 93.81 160 SER A N 1
ATOM 1183 C CA . SER A 1 160 ? 5.332 31.734 -6.809 1 93.81 160 SER A CA 1
ATOM 1184 C C . SER A 1 160 ? 6.039 31.969 -8.141 1 93.81 160 SER A C 1
ATOM 1186 O O . SER A 1 160 ? 5.965 31.125 -9.039 1 93.81 160 SER A O 1
ATOM 1188 N N . SER A 1 161 ? 6.723 33.094 -8.297 1 94.06 161 SER A N 1
ATOM 1189 C CA . SER A 1 161 ? 7.434 33.375 -9.531 1 94.06 161 SER A CA 1
ATOM 1190 C C . SER A 1 161 ? 8.617 32.438 -9.734 1 94.06 161 SER A C 1
ATOM 1192 O O . SER A 1 161 ? 9.078 32.25 -10.859 1 94.06 161 SER A O 1
ATOM 1194 N N . ILE A 1 162 ? 9.062 31.859 -8.633 1 92.69 162 ILE A N 1
ATOM 1195 C CA . ILE A 1 162 ? 10.227 30.984 -8.695 1 92.69 162 ILE A CA 1
ATOM 1196 C C . ILE A 1 162 ? 9.766 29.531 -8.703 1 92.69 162 ILE A C 1
ATOM 1198 O O . ILE A 1 162 ? 10.305 28.703 -9.438 1 92.69 162 ILE A O 1
ATOM 1202 N N . TYR A 1 163 ? 8.781 29.234 -7.816 1 94.75 163 TYR A N 1
ATOM 1203 C CA . TYR A 1 163 ? 8.477 27.828 -7.582 1 94.75 163 TYR A CA 1
ATOM 1204 C C . TYR A 1 163 ? 7.074 27.484 -8.07 1 94.75 163 TYR A C 1
ATOM 1206 O O . TYR A 1 163 ? 6.684 26.312 -8.078 1 94.75 163 TYR A O 1
ATOM 1214 N N . GLY A 1 164 ? 6.266 28.453 -8.398 1 94.5 164 GLY A N 1
ATOM 1215 C CA . GLY A 1 164 ? 4.922 28.203 -8.883 1 94.5 164 GLY A CA 1
ATOM 1216 C C . GLY A 1 164 ? 3.877 28.219 -7.781 1 94.5 164 GLY A C 1
ATOM 1217 O O . GLY A 1 164 ? 4.02 28.953 -6.797 1 94.5 164 GLY A O 1
ATOM 1218 N N . SER A 1 165 ? 2.855 27.469 -7.996 1 94.31 165 SER A N 1
ATOM 1219 C CA . SER A 1 165 ? 1.691 27.453 -7.117 1 94.31 165 SER A CA 1
ATOM 1220 C C . SER A 1 165 ? 2.08 27.078 -5.691 1 94.31 165 SER A C 1
ATOM 1222 O O . SER A 1 165 ? 3.049 26.359 -5.477 1 94.31 165 SER A O 1
ATOM 1224 N N . ASP A 1 166 ? 1.286 27.594 -4.648 1 93.62 166 ASP A N 1
ATOM 1225 C CA . ASP A 1 166 ? 1.292 27.203 -3.24 1 93.62 166 ASP A CA 1
ATOM 1226 C C . ASP A 1 166 ? 2.365 27.969 -2.465 1 93.62 166 ASP A C 1
ATOM 1228 O O . ASP A 1 166 ? 2.355 27.984 -1.231 1 93.62 166 ASP A O 1
ATOM 1232 N N . ALA A 1 167 ? 3.324 28.547 -3.143 1 94.94 167 ALA A N 1
ATOM 1233 C CA . ALA A 1 167 ? 4.379 29.297 -2.459 1 94.94 167 ALA A CA 1
ATOM 1234 C C . ALA A 1 167 ? 3.906 30.703 -2.1 1 94.94 167 ALA A C 1
ATOM 1236 O O . ALA A 1 167 ? 4.516 31.688 -2.512 1 94.94 167 ALA A O 1
ATOM 1237 N N . ILE A 1 168 ? 2.998 30.75 -1.277 1 95.69 168 ILE A N 1
ATOM 1238 C CA . ILE A 1 168 ? 2.373 32 -0.901 1 95.69 168 ILE A CA 1
ATOM 1239 C C . ILE A 1 168 ? 2.93 32.469 0.44 1 95.69 168 ILE A C 1
ATOM 1241 O O . ILE A 1 168 ? 3.57 33.531 0.519 1 95.69 168 ILE A O 1
ATOM 1245 N N . ALA A 1 169 ? 2.744 31.656 1.422 1 95.25 169 ALA A N 1
ATOM 1246 C CA . ALA A 1 169 ? 3.193 32.031 2.764 1 95.25 169 ALA A CA 1
ATOM 1247 C C . ALA A 1 169 ? 4.707 31.891 2.891 1 95.25 169 ALA A C 1
ATOM 1249 O O . ALA A 1 169 ? 5.328 32.562 3.721 1 95.25 169 ALA A O 1
ATOM 1250 N N . GLY A 1 170 ? 5.238 31 2.105 1 95.44 170 GLY A N 1
ATOM 1251 C CA . GLY A 1 170 ? 6.668 30.734 2.133 1 95.44 170 GLY A CA 1
ATOM 1252 C C . GLY A 1 170 ? 7.035 29.375 1.568 1 95.44 170 GLY A C 1
ATOM 1253 O O . GLY A 1 170 ? 6.184 28.688 1.003 1 95.44 170 GLY A O 1
ATOM 1254 N N . VAL A 1 171 ? 8.375 29.078 1.653 1 96.12 171 VAL A N 1
ATOM 1255 C CA . VAL A 1 171 ? 8.898 27.812 1.128 1 96.12 171 VAL A CA 1
ATOM 1256 C C . VAL A 1 171 ? 9.805 27.156 2.166 1 96.12 171 VAL A C 1
ATOM 1258 O O . VAL A 1 171 ? 10.672 27.812 2.742 1 96.12 171 VAL A O 1
ATOM 1261 N N . VAL A 1 172 ? 9.508 25.938 2.48 1 96.56 172 VAL A N 1
ATOM 1262 C CA . VAL A 1 172 ? 10.406 25.094 3.271 1 96.56 172 VAL A CA 1
ATOM 1263 C C . VAL A 1 172 ? 11.195 24.172 2.35 1 96.56 172 VAL A C 1
ATOM 1265 O O . VAL A 1 172 ? 10.609 23.312 1.678 1 96.56 172 VAL A O 1
ATOM 1268 N N . ASN A 1 173 ? 12.445 24.375 2.307 1 96.25 173 ASN A N 1
ATOM 1269 C CA . ASN A 1 173 ? 13.312 23.547 1.472 1 96.25 173 ASN A CA 1
ATOM 1270 C C . ASN A 1 173 ? 14.25 22.688 2.316 1 96.25 173 ASN A C 1
ATOM 1272 O O . ASN A 1 173 ? 15.156 23.219 2.971 1 96.25 173 ASN A O 1
ATOM 1276 N N . ILE A 1 174 ? 14.055 21.438 2.211 1 96.06 174 ILE A N 1
ATOM 1277 C CA . ILE A 1 174 ? 14.883 20.5 2.943 1 96.06 174 ILE A CA 1
ATOM 1278 C C . ILE A 1 174 ? 16.062 20.062 2.074 1 96.06 174 ILE A C 1
ATOM 1280 O O . ILE A 1 174 ? 15.883 19.516 0.991 1 96.06 174 ILE A O 1
ATOM 1284 N N . ILE A 1 175 ? 17.219 20.391 2.57 1 94.06 175 ILE A N 1
ATOM 1285 C CA . ILE A 1 175 ? 18.438 20.016 1.876 1 94.06 175 ILE A CA 1
ATOM 1286 C C . ILE A 1 175 ? 19.016 18.75 2.5 1 94.06 175 ILE A C 1
ATOM 1288 O O . ILE A 1 175 ? 19.281 18.703 3.701 1 94.06 175 ILE A O 1
ATOM 1292 N N . THR A 1 176 ? 19.25 17.75 1.709 1 93.75 176 THR A N 1
ATOM 1293 C CA . THR A 1 176 ? 19.672 16.453 2.227 1 93.75 176 THR A CA 1
ATOM 1294 C C . THR A 1 176 ? 21.203 16.344 2.234 1 93.75 176 THR A C 1
ATOM 1296 O O . THR A 1 176 ? 21.891 17.172 1.635 1 93.75 176 THR A O 1
ATOM 1299 N N . ARG A 1 177 ? 21.641 15.359 2.875 1 89.44 177 ARG A N 1
ATOM 1300 C CA . ARG A 1 177 ? 23.062 15.078 2.949 1 89.44 177 ARG A CA 1
ATOM 1301 C C . ARG A 1 177 ? 23.578 14.445 1.657 1 89.44 177 ARG A C 1
ATOM 1303 O O . ARG A 1 177 ? 23.109 13.375 1.264 1 89.44 177 ARG A O 1
ATOM 1310 N N . ARG A 1 178 ? 24.594 15.008 0.932 1 81.88 178 ARG A N 1
ATOM 1311 C CA . ARG A 1 178 ? 25.094 14.469 -0.327 1 81.88 178 ARG A CA 1
ATOM 1312 C C . ARG A 1 178 ? 26.578 14.188 -0.249 1 81.88 178 ARG A C 1
ATOM 1314 O O . ARG A 1 178 ? 27.109 13.398 -1.029 1 81.88 178 ARG A O 1
ATOM 1321 N N . ASN A 1 179 ? 27.297 14.781 0.523 1 80.56 179 ASN A N 1
ATOM 1322 C CA . ASN A 1 179 ? 28.75 14.633 0.578 1 80.56 179 ASN A CA 1
ATOM 1323 C C . ASN A 1 179 ? 29.203 14.086 1.926 1 80.56 179 ASN A C 1
ATOM 1325 O O . ASN A 1 179 ? 30.094 14.656 2.564 1 80.56 179 ASN A O 1
ATOM 1329 N N . PHE A 1 180 ? 28.609 13 2.145 1 86.06 180 PHE A N 1
ATOM 1330 C CA . PHE A 1 180 ? 28.953 12.352 3.4 1 86.06 180 PHE A CA 1
ATOM 1331 C C . PHE A 1 180 ? 29.844 11.133 3.152 1 86.06 180 PHE A C 1
ATOM 1333 O O . PHE A 1 180 ? 29.531 10.289 2.314 1 86.06 180 PHE A O 1
ATOM 1340 N N . THR A 1 181 ? 30.953 11.094 3.721 1 86.69 181 THR A N 1
ATOM 1341 C CA . THR A 1 181 ? 31.844 9.938 3.674 1 86.69 181 THR A CA 1
ATOM 1342 C C . THR A 1 181 ? 32 9.328 5.062 1 86.69 181 THR A C 1
ATOM 1344 O O . THR A 1 181 ? 32.188 10.055 6.043 1 86.69 181 THR A O 1
ATOM 1347 N N . GLY A 1 182 ? 31.953 8.078 5.121 1 87.88 182 GLY A N 1
ATOM 1348 C CA . GLY A 1 182 ? 32.062 7.387 6.395 1 87.88 182 GLY A CA 1
ATOM 1349 C C . GLY A 1 182 ? 30.734 6.766 6.836 1 87.88 182 GLY A C 1
ATOM 1350 O O . GLY A 1 182 ? 29.906 6.391 6.004 1 87.88 182 GLY A O 1
ATOM 1351 N N . ALA A 1 183 ? 30.688 6.453 8.125 1 88.62 183 ALA A N 1
ATOM 1352 C CA . ALA A 1 183 ? 29.484 5.867 8.695 1 88.62 183 ALA A CA 1
ATOM 1353 C C . ALA A 1 183 ? 29.094 6.574 9.992 1 88.62 183 ALA A C 1
ATOM 1355 O O . ALA A 1 183 ? 29.953 7.066 10.727 1 88.62 183 ALA A O 1
ATOM 1356 N N . GLU A 1 184 ? 27.812 6.672 10.203 1 92.25 184 GLU A N 1
ATOM 1357 C CA . GLU A 1 184 ? 27.281 7.312 11.398 1 92.25 184 GLU A CA 1
ATOM 1358 C C . GLU A 1 184 ? 26.062 6.551 11.938 1 92.25 184 GLU A C 1
ATOM 1360 O O . GLU A 1 184 ? 25.219 6.098 11.164 1 92.25 184 GLU A O 1
ATOM 1365 N N . VAL A 1 185 ? 26.047 6.336 13.242 1 92.75 185 VAL A N 1
ATOM 1366 C CA . VAL A 1 185 ? 24.922 5.703 13.922 1 92.75 185 VAL A CA 1
ATOM 1367 C C . VAL A 1 185 ? 24.375 6.641 14.992 1 92.75 185 VAL A C 1
ATOM 1369 O O . VAL A 1 185 ? 25.141 7.262 15.734 1 92.75 185 VAL A O 1
ATOM 1372 N N . ASN A 1 186 ? 23.094 6.801 15.016 1 95.31 186 ASN A N 1
ATOM 1373 C CA . ASN A 1 186 ? 22.422 7.598 16.047 1 95.31 186 ASN A CA 1
ATOM 1374 C C . ASN A 1 186 ? 21.359 6.789 16.781 1 95.31 186 ASN A C 1
ATOM 1376 O O . ASN A 1 186 ? 20.562 6.098 16.156 1 95.31 186 ASN A O 1
ATOM 1380 N N . LEU A 1 187 ? 21.406 6.816 18.078 1 96.88 187 LEU A N 1
ATOM 1381 C CA . LEU A 1 187 ? 20.406 6.207 18.953 1 96.88 187 LEU A CA 1
ATOM 1382 C C . LEU A 1 187 ? 19.734 7.254 19.828 1 96.88 187 LEU A C 1
ATOM 1384 O O . LEU A 1 187 ? 20.406 8.125 20.391 1 96.88 187 LEU A O 1
ATOM 1388 N N . TYR A 1 188 ? 18.406 7.25 19.844 1 96.94 188 TYR A N 1
ATOM 1389 C CA . TYR A 1 188 ? 17.625 8.188 20.625 1 96.94 188 TYR A CA 1
ATOM 1390 C C . TYR A 1 188 ? 16.547 7.457 21.422 1 96.94 188 TYR A C 1
ATOM 1392 O O . TYR A 1 188 ? 15.883 6.559 20.906 1 96.94 188 TYR A O 1
ATOM 1400 N N . TYR A 1 189 ? 16.391 7.742 22.672 1 97.69 189 TYR A N 1
ATOM 1401 C CA . TYR A 1 189 ? 15.297 7.281 23.516 1 97.69 189 TYR A CA 1
ATOM 1402 C C . TYR A 1 189 ? 14.812 8.391 24.438 1 97.69 189 TYR A C 1
ATOM 1404 O O . TYR A 1 189 ? 15.625 9.125 25.016 1 97.69 189 TYR A O 1
ATOM 1412 N N . GLY A 1 190 ? 13.516 8.562 24.547 1 97.44 190 GLY A N 1
ATOM 1413 C CA . GLY A 1 190 ? 12.93 9.516 25.469 1 97.44 190 GLY A CA 1
ATOM 1414 C C . GLY A 1 190 ? 11.539 9.125 25.938 1 97.44 190 GLY A C 1
ATOM 1415 O O . GLY A 1 190 ? 10.922 8.227 25.359 1 97.44 190 GLY A O 1
ATOM 1416 N N . GLU A 1 191 ? 11.102 9.75 27 1 97.06 191 GLU A N 1
ATOM 1417 C CA . GLU A 1 191 ? 9.773 9.508 27.562 1 97.06 191 GLU A CA 1
ATOM 1418 C C . GLU A 1 191 ? 9.32 10.68 28.422 1 97.06 191 GLU A C 1
ATOM 1420 O O . GLU A 1 191 ? 10.141 11.469 28.891 1 97.06 191 GLU A O 1
ATOM 1425 N N . TYR A 1 192 ? 8.039 10.781 28.5 1 97.12 192 TYR A N 1
ATOM 1426 C CA . TYR A 1 192 ? 7.504 11.797 29.406 1 97.12 192 TYR A CA 1
ATOM 1427 C C . TYR A 1 192 ? 7.762 11.43 30.859 1 97.12 192 TYR A C 1
ATOM 1429 O O . TYR A 1 192 ? 7.906 10.25 31.188 1 97.12 192 TYR A O 1
ATOM 1437 N N . GLY A 1 193 ? 7.816 12.453 31.703 1 95.69 193 GLY A N 1
ATOM 1438 C CA . GLY A 1 193 ? 8.039 12.258 33.125 1 95.69 193 GLY A CA 1
ATOM 1439 C C . GLY A 1 193 ? 7.004 11.359 33.781 1 95.69 193 GLY A C 1
ATOM 1440 O O . GLY A 1 193 ? 7.273 10.727 34.812 1 95.69 193 GLY A O 1
ATOM 1441 N N . GLU A 1 194 ? 5.879 11.227 33.156 1 94.31 194 GLU A N 1
ATOM 1442 C CA . GLU A 1 194 ? 4.801 10.383 33.688 1 94.31 194 GLU A CA 1
ATOM 1443 C C . GLU A 1 194 ? 5.043 8.914 33.344 1 94.31 194 GLU A C 1
ATOM 1445 O O . GLU A 1 194 ? 4.289 8.039 33.781 1 94.31 194 GLU A O 1
ATOM 1450 N N . GLY A 1 195 ? 6.016 8.672 32.594 1 94.25 195 GLY A N 1
ATOM 1451 C CA . GLY A 1 195 ? 6.367 7.305 32.25 1 94.25 195 GLY A CA 1
ATOM 1452 C C . GLY A 1 195 ? 5.613 6.789 31.031 1 94.25 195 GLY A C 1
ATOM 1453 O O . GLY A 1 195 ? 5.484 5.578 30.844 1 94.25 195 GLY A O 1
ATOM 1454 N N . ASP A 1 196 ? 5.09 7.656 30.219 1 95.38 196 ASP A N 1
ATOM 1455 C CA . ASP A 1 196 ? 4.336 7.258 29.031 1 95.38 196 ASP A CA 1
ATOM 1456 C C . ASP A 1 196 ? 4.859 7.969 27.781 1 95.38 196 ASP A C 1
ATOM 1458 O O . ASP A 1 196 ? 5.879 8.656 27.844 1 95.38 196 ASP A O 1
ATOM 1462 N N . GLY A 1 197 ? 4.324 7.582 26.688 1 95.81 197 GLY A N 1
ATOM 1463 C CA . GLY A 1 197 ? 4.68 8.188 25.406 1 95.81 197 GLY A CA 1
ATOM 1464 C C . GLY A 1 197 ? 6.141 8 25.047 1 95.81 197 GLY A C 1
ATOM 1465 O O . GLY A 1 197 ? 6.805 8.945 24.625 1 95.81 197 GLY A O 1
ATOM 1466 N N . PRO A 1 198 ? 6.738 6.945 25.312 1 96.75 198 PRO A N 1
ATOM 1467 C CA . PRO A 1 198 ? 8.141 6.781 24.906 1 96.75 198 PRO A CA 1
ATOM 1468 C C . PRO A 1 198 ? 8.352 7 23.406 1 96.75 198 PRO A C 1
ATOM 1470 O O . PRO A 1 198 ? 7.469 6.695 22.609 1 96.75 198 PRO A O 1
ATOM 1473 N N . ARG A 1 199 ? 9.516 7.574 23.094 1 96.06 199 ARG A N 1
ATOM 1474 C CA . ARG A 1 199 ? 9.969 7.785 21.719 1 96.06 199 ARG A CA 1
ATOM 1475 C C . ARG A 1 199 ? 11.336 7.141 21.5 1 96.06 199 ARG A C 1
ATOM 1477 O O . ARG A 1 199 ? 12.211 7.199 22.359 1 96.06 199 ARG A O 1
ATOM 1484 N N . GLN A 1 200 ? 11.453 6.434 20.5 1 96.75 200 GLN A N 1
ATOM 1485 C CA . GLN A 1 200 ? 12.734 5.859 20.125 1 96.75 200 GLN A CA 1
ATOM 1486 C C . GLN A 1 200 ? 13.047 6.113 18.641 1 96.75 200 GLN A C 1
ATOM 1488 O O . GLN A 1 200 ? 12.141 6.121 17.812 1 96.75 200 GLN A O 1
ATOM 1493 N N . ALA A 1 201 ? 14.242 6.348 18.328 1 95.56 201 ALA A N 1
ATOM 1494 C CA . ALA A 1 201 ? 14.703 6.559 16.969 1 95.56 201 ALA A CA 1
ATOM 1495 C C . ALA A 1 201 ? 16.094 5.969 16.766 1 95.56 201 ALA A C 1
ATOM 1497 O O . ALA A 1 201 ? 16.953 6.074 17.641 1 95.56 201 ALA A O 1
ATOM 1498 N N . TYR A 1 202 ? 16.328 5.246 15.711 1 95.06 202 TYR A N 1
ATOM 1499 C CA . TYR A 1 202 ? 17.594 4.672 15.281 1 95.06 202 TYR A CA 1
ATOM 1500 C C . TYR A 1 202 ? 17.875 5.031 13.828 1 95.06 202 TYR A C 1
ATOM 1502 O O . TYR A 1 202 ? 17 4.93 12.969 1 95.06 202 TYR A O 1
ATOM 1510 N N . ASP A 1 203 ? 19 5.539 13.602 1 92.75 203 ASP A N 1
ATOM 1511 C CA . ASP A 1 203 ? 19.344 5.766 12.195 1 92.75 203 ASP A CA 1
ATOM 1512 C C . ASP A 1 203 ? 20.797 5.406 11.922 1 92.75 203 ASP A C 1
ATOM 1514 O O . ASP A 1 203 ? 21.625 5.363 12.836 1 92.75 203 ASP A O 1
ATOM 1518 N N . PHE A 1 204 ? 21.062 5.09 10.758 1 90.12 204 PHE A N 1
ATOM 1519 C CA . PHE A 1 204 ? 22.375 4.723 10.242 1 90.12 204 PHE A CA 1
ATOM 1520 C C . PHE A 1 204 ? 22.625 5.367 8.875 1 90.12 204 PHE A C 1
ATOM 1522 O O . PHE A 1 204 ? 21.719 5.387 8.031 1 90.12 204 PHE A O 1
ATOM 1529 N N . THR A 1 205 ? 23.766 5.984 8.68 1 90.75 205 THR A N 1
ATOM 1530 C CA . THR A 1 205 ? 24.156 6.613 7.418 1 90.75 205 THR A CA 1
ATOM 1531 C C . THR A 1 205 ? 25.547 6.152 6.984 1 90.75 205 THR A C 1
ATOM 1533 O O . THR A 1 205 ? 26.469 6.121 7.793 1 90.75 205 THR A O 1
ATOM 1536 N N . ILE A 1 206 ? 25.688 5.797 5.754 1 87.44 206 ILE A N 1
ATOM 1537 C CA . ILE A 1 206 ? 26.969 5.441 5.152 1 87.44 206 ILE A CA 1
ATOM 1538 C C . ILE A 1 206 ? 27.156 6.223 3.855 1 87.44 206 ILE A C 1
ATOM 1540 O O . ILE A 1 206 ? 26.203 6.426 3.096 1 87.44 206 ILE A O 1
ATOM 1544 N N . GLY A 1 207 ? 28.359 6.715 3.66 1 89 207 GLY A N 1
ATOM 1545 C CA . GLY A 1 207 ? 28.688 7.441 2.443 1 89 207 GLY A CA 1
ATOM 1546 C C . GLY A 1 207 ? 30.047 7.102 1.894 1 89 207 GLY A C 1
ATOM 1547 O O . GLY A 1 207 ? 30.984 6.828 2.656 1 89 207 GLY A O 1
ATOM 1548 N N . MET A 1 208 ? 30.125 7.074 0.59 1 86.94 208 MET A N 1
ATOM 1549 C CA . MET A 1 208 ? 31.375 6.832 -0.125 1 86.94 208 MET A CA 1
ATOM 1550 C C . MET A 1 208 ? 31.562 7.848 -1.249 1 86.94 208 MET A C 1
ATOM 1552 O O . MET A 1 208 ? 30.594 8.258 -1.887 1 86.94 208 MET A O 1
ATOM 1556 N N . ALA A 1 209 ? 32.812 8.211 -1.339 1 85.75 209 ALA A N 1
ATOM 1557 C CA . ALA A 1 209 ? 33.188 9.094 -2.447 1 85.75 209 ALA A CA 1
ATOM 1558 C C . ALA A 1 209 ? 34.344 8.516 -3.26 1 85.75 209 ALA A C 1
ATOM 1560 O O . ALA A 1 209 ? 35.281 7.945 -2.699 1 85.75 209 ALA A O 1
ATOM 1561 N N . GLY A 1 210 ? 34.156 8.523 -4.543 1 79.31 210 GLY A N 1
ATOM 1562 C CA . GLY A 1 210 ? 35.219 8.172 -5.461 1 79.31 210 GLY A CA 1
ATOM 1563 C C . GLY A 1 210 ? 35.688 9.336 -6.316 1 79.31 210 GLY A C 1
ATOM 1564 O O . GLY A 1 210 ? 35.375 10.5 -6.012 1 79.31 210 GLY A O 1
ATOM 1565 N N . GLU A 1 211 ? 36.375 8.992 -7.348 1 80.25 211 GLU A N 1
ATOM 1566 C CA . GLU A 1 211 ? 36.969 10.023 -8.211 1 80.25 211 GLU A CA 1
ATOM 1567 C C . GLU A 1 211 ? 35.875 10.742 -9 1 80.25 211 GLU A C 1
ATOM 1569 O O . GLU A 1 211 ? 35.969 11.953 -9.234 1 80.25 211 GLU A O 1
ATOM 1574 N N . ARG A 1 212 ? 34.875 9.961 -9.336 1 86.81 212 ARG A N 1
ATOM 1575 C CA . ARG A 1 212 ? 33.906 10.57 -10.25 1 86.81 212 ARG A CA 1
ATOM 1576 C C . ARG A 1 212 ? 32.531 10.625 -9.625 1 86.81 212 ARG A C 1
ATOM 1578 O O . ARG A 1 212 ? 31.531 10.891 -10.312 1 86.81 212 ARG A O 1
ATOM 1585 N N . GLY A 1 213 ? 32.5 10.328 -8.344 1 86.19 213 GLY A N 1
ATOM 1586 C CA . GLY A 1 213 ? 31.141 10.32 -7.848 1 86.19 213 GLY A CA 1
ATOM 1587 C C . GLY A 1 213 ? 31.047 10.062 -6.355 1 86.19 213 GLY A C 1
ATOM 1588 O O . GLY A 1 213 ? 32.062 9.984 -5.672 1 86.19 213 GLY A O 1
ATOM 1589 N N . HIS A 1 214 ? 29.891 10.141 -5.828 1 89.06 214 HIS A N 1
ATOM 1590 C CA . HIS A 1 214 ? 29.625 9.828 -4.426 1 89.06 214 HIS A CA 1
ATOM 1591 C C . HIS A 1 214 ? 28.234 9.234 -4.25 1 89.06 214 HIS A C 1
ATOM 1593 O O . HIS A 1 214 ? 27.344 9.492 -5.055 1 89.06 214 HIS A O 1
ATOM 1599 N N . ILE A 1 215 ? 28.031 8.352 -3.254 1 89.38 215 ILE A N 1
ATOM 1600 C CA . ILE A 1 215 ? 26.75 7.781 -2.861 1 89.38 215 ILE A CA 1
ATOM 1601 C C . ILE A 1 215 ? 26.609 7.812 -1.342 1 89.38 215 ILE A C 1
ATOM 1603 O O . ILE A 1 215 ? 27.578 7.551 -0.62 1 89.38 215 ILE A O 1
ATOM 1607 N N . VAL A 1 216 ? 25.453 8.297 -0.884 1 90.81 216 VAL A N 1
ATOM 1608 C CA . VAL A 1 216 ? 25.125 8.297 0.536 1 90.81 216 VAL A CA 1
ATOM 1609 C C . VAL A 1 216 ? 23.812 7.539 0.758 1 90.81 216 VAL A C 1
ATOM 1611 O O . VAL A 1 216 ? 22.859 7.699 -0.006 1 90.81 216 VAL A O 1
ATOM 1614 N N . MET A 1 217 ? 23.828 6.684 1.687 1 88.75 217 MET A N 1
ATOM 1615 C CA . MET A 1 217 ? 22.609 5.953 2.072 1 88.75 217 MET A CA 1
ATOM 1616 C C . MET A 1 217 ? 22.297 6.176 3.547 1 88.75 217 MET A C 1
ATOM 1618 O O . MET A 1 217 ? 23.188 6.133 4.395 1 88.75 217 MET A O 1
ATOM 1622 N N . SER A 1 218 ? 21.047 6.438 3.797 1 91.81 218 SER A N 1
ATOM 1623 C CA . SER A 1 218 ? 20.594 6.59 5.172 1 91.81 218 SER A CA 1
ATOM 1624 C C . SER A 1 218 ? 19.328 5.762 5.426 1 91.81 218 SER A C 1
ATOM 1626 O O . SER A 1 218 ? 18.453 5.676 4.562 1 91.81 218 SER A O 1
ATOM 1628 N N . ALA A 1 219 ? 19.312 5.09 6.508 1 88.88 219 ALA A N 1
ATOM 1629 C CA . ALA A 1 219 ? 18.141 4.359 6.977 1 88.88 219 ALA A CA 1
ATOM 1630 C C . ALA A 1 219 ? 17.734 4.805 8.383 1 88.88 219 ALA A C 1
ATOM 1632 O O . ALA A 1 219 ? 18.594 5.121 9.203 1 88.88 219 ALA A O 1
ATOM 1633 N N . GLU A 1 220 ? 16.422 4.836 8.609 1 93 220 GLU A N 1
ATOM 1634 C CA . GLU A 1 220 ? 15.953 5.316 9.906 1 93 220 GLU A CA 1
ATOM 1635 C C . GLU A 1 220 ? 14.727 4.539 10.367 1 93 220 GLU A C 1
ATOM 1637 O O . GLU A 1 220 ? 13.922 4.09 9.555 1 93 220 GLU A O 1
ATOM 1642 N N . TYR A 1 221 ? 14.609 4.336 11.648 1 92.06 221 TYR A N 1
ATOM 1643 C CA . TYR A 1 221 ? 13.438 3.84 12.367 1 92.06 221 TYR A CA 1
ATOM 1644 C C . TYR A 1 221 ? 13.031 4.805 13.477 1 92.06 221 TYR A C 1
ATOM 1646 O O . TYR A 1 221 ? 13.867 5.266 14.25 1 92.06 221 TYR A O 1
ATOM 1654 N N . ASN A 1 222 ? 11.797 5.203 13.461 1 95.19 222 ASN A N 1
ATOM 1655 C CA . ASN A 1 222 ? 11.227 6.082 14.477 1 95.19 222 ASN A CA 1
ATOM 1656 C C . ASN A 1 222 ? 9.898 5.551 14.992 1 95.19 222 ASN A C 1
ATOM 1658 O O . ASN A 1 222 ? 9.031 5.16 14.211 1 95.19 222 ASN A O 1
ATOM 1662 N N . LYS A 1 223 ? 9.742 5.488 16.312 1 95.44 223 LYS A N 1
ATOM 1663 C CA . LYS A 1 223 ? 8.484 5.055 16.922 1 95.44 223 LYS A CA 1
ATOM 1664 C C . LYS A 1 223 ? 8.109 5.953 18.094 1 95.44 223 LYS A C 1
ATOM 1666 O O . LYS A 1 223 ? 8.922 6.188 19 1 95.44 223 LYS A O 1
ATOM 1671 N N . GLU A 1 224 ? 6.977 6.484 18.031 1 95.44 224 GLU A N 1
ATOM 1672 C CA . GLU A 1 224 ? 6.375 7.293 19.094 1 95.44 224 GLU A CA 1
ATOM 1673 C C . GLU A 1 224 ? 5.078 6.66 19.594 1 95.44 224 GLU A C 1
ATOM 1675 O O . GLU A 1 224 ? 4.121 6.512 18.844 1 95.44 224 GLU A O 1
ATOM 1680 N N . GLU A 1 225 ? 5.102 6.371 20.875 1 96.12 225 GLU A N 1
ATOM 1681 C CA . GLU A 1 225 ? 3.912 5.754 21.453 1 96.12 225 GLU A CA 1
ATOM 1682 C C . GLU A 1 225 ? 2.879 6.801 21.844 1 96.12 225 GLU A C 1
ATOM 1684 O O . GLU A 1 225 ? 3.221 7.965 22.062 1 96.12 225 GLU A O 1
ATOM 1689 N N . GLY A 1 226 ? 1.647 6.336 21.922 1 95.94 226 GLY A N 1
ATOM 1690 C CA . GLY A 1 226 ? 0.554 7.25 22.219 1 95.94 226 GLY A CA 1
ATOM 1691 C C . GLY A 1 226 ? 0.354 7.492 23.703 1 95.94 226 GLY A C 1
ATOM 1692 O O . GLY A 1 226 ? 1.015 6.863 24.531 1 95.94 226 GLY A O 1
ATOM 1693 N N . ILE A 1 227 ? -0.393 8.547 23.969 1 97.25 227 ILE A N 1
ATOM 1694 C CA . ILE A 1 227 ? -0.86 8.891 25.312 1 97.25 227 ILE A CA 1
ATOM 1695 C C . ILE A 1 227 ? -2.385 8.969 25.328 1 97.25 227 ILE A C 1
ATOM 1697 O O . ILE A 1 227 ? -2.988 9.508 24.391 1 97.25 227 ILE A O 1
ATOM 1701 N N . PHE A 1 228 ? -2.977 8.445 26.312 1 97.31 228 PHE A N 1
ATOM 1702 C CA . PHE A 1 228 ? -4.43 8.492 26.422 1 97.31 228 PHE A CA 1
ATOM 1703 C C . PHE A 1 228 ? -4.875 9.758 27.141 1 97.31 228 PHE A C 1
ATOM 1705 O O . PHE A 1 228 ? -4.156 10.281 28 1 97.31 228 PHE A O 1
ATOM 1712 N N . ALA A 1 229 ? -6.039 10.203 26.812 1 96.69 229 ALA A N 1
ATOM 1713 C CA . ALA A 1 229 ? -6.578 11.469 27.297 1 96.69 229 ALA A CA 1
ATOM 1714 C C . ALA A 1 229 ? -6.711 11.461 28.812 1 96.69 229 ALA A C 1
ATOM 1716 O O . ALA A 1 229 ? -6.422 12.461 29.469 1 96.69 229 ALA A O 1
ATOM 1717 N N . PRO A 1 230 ? -7.098 10.367 29.453 1 95.81 230 PRO A N 1
ATOM 1718 C CA . PRO A 1 230 ? -7.285 10.406 30.906 1 95.81 230 PRO A CA 1
ATOM 1719 C C . PRO A 1 230 ? -5.969 10.508 31.672 1 95.81 230 PRO A C 1
ATOM 1721 O O . PRO A 1 230 ? -5.973 10.75 32.875 1 95.81 230 PRO A O 1
ATOM 1724 N N . ASP A 1 231 ? -4.895 10.398 31 1 96.25 231 ASP A N 1
ATOM 1725 C CA . ASP A 1 231 ? -3.602 10.375 31.672 1 96.25 231 ASP A CA 1
ATOM 1726 C C . ASP A 1 231 ? -3.135 11.781 32.031 1 96.25 231 ASP A C 1
ATOM 1728 O O . ASP A 1 231 ? -2.125 11.961 32.719 1 96.25 231 ASP A O 1
ATOM 1732 N N . ARG A 1 232 ? -3.775 12.773 31.547 1 96.56 232 ARG A N 1
ATOM 1733 C CA . ARG A 1 232 ? -3.572 14.164 31.938 1 96.56 232 ARG A CA 1
ATOM 1734 C C . ARG A 1 232 ? -4.859 14.766 32.5 1 96.56 232 ARG A C 1
ATOM 1736 O O . ARG A 1 232 ? -5.945 14.531 31.953 1 96.56 232 ARG A O 1
ATOM 1743 N N . TRP A 1 233 ? -4.742 15.547 33.5 1 94.62 233 TRP A N 1
ATOM 1744 C CA . TRP A 1 233 ? -5.938 16.062 34.156 1 94.62 233 TRP A CA 1
ATOM 1745 C C . TRP A 1 233 ? -6.68 17.031 33.25 1 94.62 233 TRP A C 1
ATOM 1747 O O . TRP A 1 233 ? -7.906 17.156 33.312 1 94.62 233 TRP A O 1
ATOM 1757 N N . TYR A 1 234 ? -5.969 17.719 32.406 1 94.31 234 TYR A N 1
ATOM 1758 C CA . TYR A 1 234 ? -6.586 18.75 31.594 1 94.31 234 TYR A CA 1
ATOM 1759 C C . TYR A 1 234 ? -7.18 18.156 30.328 1 94.31 234 TYR A C 1
ATOM 1761 O O . TYR A 1 234 ? -7.75 18.891 29.5 1 94.31 234 TYR A O 1
ATOM 1769 N N . THR A 1 235 ? -7.023 16.859 30.062 1 94.5 235 THR A N 1
ATOM 1770 C CA . THR A 1 235 ? -7.605 16.25 28.875 1 94.5 235 THR A CA 1
ATOM 1771 C C . THR A 1 235 ? -8.562 15.125 29.266 1 94.5 235 THR A C 1
ATOM 1773 O O . THR A 1 235 ? -9.273 14.586 28.422 1 94.5 235 THR A O 1
ATOM 1776 N N . ALA A 1 236 ? -8.625 14.812 30.516 1 94.56 236 ALA A N 1
ATOM 1777 C CA . ALA A 1 236 ? -9.492 13.734 30.984 1 94.56 236 ALA A CA 1
ATOM 1778 C C . ALA A 1 236 ? -10.969 14.109 30.828 1 94.56 236 ALA A C 1
ATOM 1780 O O . ALA A 1 236 ? -11.789 13.266 30.469 1 94.56 236 ALA A O 1
ATOM 1781 N N . ASP A 1 237 ? -11.227 15.383 31.125 1 91.31 237 ASP A N 1
ATOM 1782 C CA . ASP A 1 237 ? -12.594 15.883 31.031 1 91.31 237 ASP A CA 1
ATOM 1783 C C . ASP A 1 237 ? -12.75 16.828 29.844 1 91.31 237 ASP A C 1
ATOM 1785 O O . ASP A 1 237 ? -11.797 17.5 29.438 1 91.31 237 ASP A O 1
ATOM 1789 N N . SER A 1 238 ? -13.977 16.859 29.312 1 83.19 238 SER A N 1
ATOM 1790 C CA . SER A 1 238 ? -14.258 17.797 28.219 1 83.19 238 SER A CA 1
ATOM 1791 C C . SER A 1 238 ? -14.039 19.234 28.656 1 83.19 238 SER A C 1
ATOM 1793 O O . SER A 1 238 ? -13.617 20.078 27.859 1 83.19 238 SER A O 1
ATOM 1795 N N . TYR A 1 239 ? -14.461 19.453 29.906 1 87.94 239 TYR A N 1
ATOM 1796 C CA . TYR A 1 239 ? -14.273 20.75 30.547 1 87.94 239 TYR A CA 1
ATOM 1797 C C . TYR A 1 239 ? -13.633 20.594 31.922 1 87.94 239 TYR A C 1
ATOM 1799 O O . TYR A 1 239 ? -14.32 20.594 32.938 1 87.94 239 TYR A O 1
ATOM 1807 N N . PRO A 1 240 ? -12.234 20.531 31.922 1 93.25 240 PRO A N 1
ATOM 1808 C CA . PRO A 1 240 ? -11.555 20.391 33.219 1 93.25 240 PRO A CA 1
ATOM 1809 C C . PRO A 1 240 ? -12.055 21.391 34.25 1 93.25 240 PRO A C 1
ATOM 1811 O O . PRO A 1 240 ? -12.195 22.594 33.938 1 93.25 240 PRO A O 1
ATOM 1814 N N . GLY A 1 241 ? -12.375 20.922 35.406 1 91.44 241 GLY A N 1
ATOM 1815 C CA . GLY A 1 241 ? -12.984 21.734 36.438 1 91.44 241 GLY A CA 1
ATOM 1816 C C . GLY A 1 241 ? -14.492 21.594 36.5 1 91.44 241 GLY A C 1
ATOM 1817 O O . GLY A 1 241 ? -15.117 21.984 37.5 1 91.44 241 GLY A O 1
ATOM 1818 N N . TYR A 1 242 ? -15.07 21.062 35.406 1 87.62 242 TYR A N 1
ATOM 1819 C CA . TYR A 1 242 ? -16.5 20.812 35.312 1 87.62 242 TYR A CA 1
ATOM 1820 C C . TYR A 1 242 ? -16.781 19.391 34.844 1 87.62 242 TYR A C 1
ATOM 1822 O O . TYR A 1 242 ? -17.375 19.172 33.781 1 87.62 242 TYR A O 1
ATOM 1830 N N . PRO A 1 243 ? -16.438 18.453 35.625 1 89 243 PRO A N 1
ATOM 1831 C CA . PRO A 1 243 ? -16.484 17.047 35.188 1 89 243 PRO A CA 1
ATOM 1832 C C . PRO A 1 243 ? -17.906 16.578 34.875 1 89 243 PRO A C 1
ATOM 1834 O O . PRO A 1 243 ? -18.094 15.625 34.125 1 89 243 PRO A O 1
ATOM 1837 N N . GLN A 1 244 ? -18.938 17.25 35.375 1 83.62 244 GLN A N 1
ATOM 1838 C CA . GLN A 1 244 ? -20.312 16.844 35.156 1 83.62 244 GLN A CA 1
ATOM 1839 C C . GLN A 1 244 ? -20.688 16.906 33.688 1 83.62 244 GLN A C 1
ATOM 1841 O O . GLN A 1 244 ? -21.609 16.203 33.25 1 83.62 244 GLN A O 1
ATOM 1846 N N . TYR A 1 245 ? -19.969 17.656 32.969 1 79.31 245 TYR A N 1
ATOM 1847 C CA . TYR A 1 245 ? -20.312 17.828 31.547 1 79.31 245 TYR A CA 1
ATOM 1848 C C . TYR A 1 245 ? -19.578 16.812 30.688 1 79.31 245 TYR A C 1
ATOM 1850 O O . TYR A 1 245 ? -19.75 16.781 29.469 1 79.31 245 TYR A O 1
ATOM 1858 N N . SER A 1 246 ? -18.859 15.922 31.266 1 87.12 246 SER A N 1
ATOM 1859 C CA . SER A 1 246 ? -18 15 30.516 1 87.12 246 SER A CA 1
ATOM 1860 C C . SER A 1 246 ? -18.703 13.664 30.297 1 87.12 246 SER A C 1
ATOM 1862 O O . SER A 1 246 ? -18.172 12.789 29.594 1 87.12 246 SER A O 1
ATOM 1864 N N . TYR A 1 247 ? -19.953 13.508 30.797 1 88.88 247 TYR A N 1
ATOM 1865 C CA . TYR A 1 247 ? -20.594 12.195 30.812 1 88.88 247 TYR A CA 1
ATOM 1866 C C . TYR A 1 247 ? -21.812 12.18 29.891 1 88.88 247 TYR A C 1
ATOM 1868 O O . TYR A 1 247 ? -22.5 13.188 29.75 1 88.88 247 TYR A O 1
ATOM 1876 N N . THR A 1 248 ? -22.016 11 29.266 1 85.38 248 THR A N 1
ATOM 1877 C CA . THR A 1 248 ? -23.156 10.812 28.375 1 85.38 248 THR A CA 1
ATOM 1878 C C . THR A 1 248 ? -23.984 9.609 28.812 1 85.38 248 THR A C 1
ATOM 1880 O O . THR A 1 248 ? -23.453 8.641 29.359 1 85.38 248 THR A O 1
ATOM 1883 N N . THR A 1 249 ? -25.328 9.664 28.5 1 88.38 249 THR A N 1
ATOM 1884 C CA . THR A 1 249 ? -26.219 8.555 28.797 1 88.38 249 THR A CA 1
ATOM 1885 C C . THR A 1 249 ? -26.312 7.586 27.625 1 88.38 249 THR A C 1
ATOM 1887 O O . THR A 1 249 ? -26.797 6.469 27.781 1 88.38 249 THR A O 1
ATOM 1890 N N . VAL A 1 250 ? -25.906 7.996 26.438 1 88.19 250 VAL A N 1
ATOM 1891 C CA . VAL A 1 250 ? -25.703 7.043 25.359 1 88.19 250 VAL A CA 1
ATOM 1892 C C . VAL A 1 250 ? -24.375 6.301 25.562 1 88.19 250 VAL A C 1
ATOM 1894 O O . VAL A 1 250 ? -23.391 6.555 24.859 1 88.19 250 VAL A O 1
ATOM 1897 N N . GLY A 1 251 ? -24.438 5.398 26.547 1 91.06 251 GLY A N 1
ATOM 1898 C CA . GLY A 1 251 ? -23.188 4.895 27.078 1 91.06 251 GLY A CA 1
ATOM 1899 C C . GLY A 1 251 ? -23 3.4 26.875 1 91.06 251 GLY A C 1
ATOM 1900 O O . GLY A 1 251 ? -23.641 2.809 25.984 1 91.06 251 GLY A O 1
ATOM 1901 N N . GLN A 1 252 ? -22.188 2.863 27.703 1 93.62 252 GLN A N 1
ATOM 1902 C CA . GLN A 1 252 ? -21.656 1.513 27.562 1 93.62 252 GLN A CA 1
ATOM 1903 C C . GLN A 1 252 ? -22.656 0.472 28.047 1 93.62 252 GLN A C 1
ATOM 1905 O O . GLN A 1 252 ? -22.5 -0.72 27.766 1 93.62 252 GLN A O 1
ATOM 1910 N N . TYR A 1 253 ? -23.812 0.901 28.594 1 93.81 253 TYR A N 1
ATOM 1911 C CA . TYR A 1 253 ? -24.688 -0.075 29.234 1 93.81 253 TYR A CA 1
ATOM 1912 C C . TYR A 1 253 ? -25.891 -0.374 28.375 1 93.81 253 TYR A C 1
ATOM 1914 O O . TYR A 1 253 ? -26.594 -1.37 28.594 1 93.81 253 TYR A O 1
ATOM 1922 N N . GLY A 1 254 ? -26.141 0.324 27.391 1 94.75 254 GLY A N 1
ATOM 1923 C CA . GLY A 1 254 ? -27.359 0.152 26.609 1 94.75 254 GLY A CA 1
ATOM 1924 C C . GLY A 1 254 ? -28.609 0.552 27.344 1 94.75 254 GLY A C 1
ATOM 1925 O O . GLY A 1 254 ? -28.719 0.347 28.562 1 94.75 254 GLY A O 1
ATOM 1926 N N . ARG A 1 255 ? -29.531 1.113 26.641 1 94.5 255 ARG A N 1
ATOM 1927 C CA . ARG A 1 255 ? -30.812 1.521 27.219 1 94.5 255 ARG A CA 1
ATOM 1928 C C . ARG A 1 255 ? -31.922 1.446 26.188 1 94.5 255 ARG A C 1
ATOM 1930 O O . ARG A 1 255 ? -31.672 1.441 24.984 1 94.5 255 ARG A O 1
ATOM 1937 N N . PHE A 1 256 ? -33.125 1.294 26.672 1 94.06 256 PHE A N 1
ATOM 1938 C CA . PHE A 1 256 ? -34.281 1.322 25.781 1 94.06 256 PHE A CA 1
ATOM 1939 C C . PHE A 1 256 ? -35.375 2.211 26.359 1 94.06 256 PHE A C 1
ATOM 1941 O O . PHE A 1 256 ? -35.438 2.467 27.562 1 94.06 256 PHE A O 1
ATOM 1948 N N . LEU A 1 257 ? -36.188 2.676 25.422 1 89 257 LEU A N 1
ATOM 1949 C CA . LEU A 1 257 ? -37.281 3.566 25.781 1 89 257 LEU A CA 1
ATOM 1950 C C . LEU A 1 257 ? -38.594 2.793 25.906 1 89 257 LEU A C 1
ATOM 1952 O O . LEU A 1 257 ? -38.969 2.08 24.984 1 89 257 LEU A O 1
ATOM 1956 N N . HIS A 1 258 ? -39.219 2.877 27.062 1 88.94 258 HIS A N 1
ATOM 1957 C CA . HIS A 1 258 ? -40.5 2.244 27.312 1 88.94 258 HIS A CA 1
ATOM 1958 C C . HIS A 1 258 ? -41.312 3.025 28.359 1 88.94 258 HIS A C 1
ATOM 1960 O O . HIS A 1 258 ? -40.812 3.334 29.438 1 88.94 258 HIS A O 1
ATOM 1966 N N . GLY A 1 259 ? -42.5 3.309 27.984 1 82.62 259 GLY A N 1
ATOM 1967 C CA . GLY A 1 259 ? -43.375 4.031 28.891 1 82.62 259 GLY A CA 1
ATOM 1968 C C . GLY A 1 259 ? -42.875 5.438 29.203 1 82.62 259 GLY A C 1
ATOM 1969 O O . GLY A 1 259 ? -43.031 5.914 30.328 1 82.62 259 GLY A O 1
ATOM 1970 N N . GLY A 1 260 ? -42.156 5.844 28.344 1 78.56 260 GLY A N 1
ATOM 1971 C CA . GLY A 1 260 ? -41.688 7.211 28.516 1 78.56 260 GLY A CA 1
ATOM 1972 C C . GLY A 1 260 ? -40.438 7.301 29.375 1 78.56 260 GLY A C 1
ATOM 1973 O O . GLY A 1 260 ? -40 8.398 29.719 1 78.56 260 GLY A O 1
ATOM 1974 N N . THR A 1 261 ? -40.156 5.879 29.719 1 86.81 261 THR A N 1
ATOM 1975 C CA . THR A 1 261 ? -38.969 5.773 30.578 1 86.81 261 THR A CA 1
ATOM 1976 C C . THR A 1 261 ? -37.875 4.969 29.891 1 86.81 261 THR A C 1
ATOM 1978 O O . THR A 1 261 ? -38.156 3.967 29.219 1 86.81 261 THR A O 1
ATOM 1981 N N . TYR A 1 262 ? -36.469 5.727 30.016 1 91.06 262 TYR A N 1
ATOM 1982 C CA . TYR A 1 262 ? -35.375 4.867 29.562 1 91.06 262 TYR A CA 1
ATOM 1983 C C . TYR A 1 262 ? -35 3.861 30.641 1 91.06 262 TYR A C 1
ATOM 1985 O O . TYR A 1 262 ? -34.938 4.203 31.828 1 91.06 262 TYR A O 1
ATOM 1993 N N . TRP A 1 263 ? -34.75 2.705 30.203 1 94.62 263 TRP A N 1
ATOM 1994 C CA . TRP A 1 263 ? -34.438 1.609 31.125 1 94.62 263 TRP A CA 1
ATOM 1995 C C . TRP A 1 263 ? -33.062 1.019 30.828 1 94.62 263 TRP A C 1
ATOM 1997 O O . TRP A 1 263 ? -32.688 0.889 29.656 1 94.62 263 TRP A O 1
ATOM 2007 N N . VAL A 1 264 ? -32.312 0.717 31.891 1 96 264 VAL A N 1
ATOM 2008 C CA . VAL A 1 264 ? -31 0.091 31.812 1 96 264 VAL A CA 1
ATOM 2009 C C . VAL A 1 264 ? -31 -1.211 32.594 1 96 264 VAL A C 1
ATOM 2011 O O . VAL A 1 264 ? -31.625 -1.301 33.656 1 96 264 VAL A O 1
ATOM 2014 N N . ALA A 1 265 ? -30.297 -2.16 32.031 1 94.81 265 ALA A N 1
ATOM 2015 C CA . ALA A 1 265 ? -30.281 -3.461 32.688 1 94.81 265 ALA A CA 1
ATOM 2016 C C . ALA A 1 265 ? -29.516 -3.395 34 1 94.81 265 ALA A C 1
ATOM 2018 O O . ALA A 1 265 ? -28.484 -2.719 34.094 1 94.81 265 ALA A O 1
ATOM 2019 N N . ASP A 1 266 ? -30 -4.16 34.969 1 92.38 266 ASP A N 1
ATOM 2020 C CA . ASP A 1 266 ? -29.312 -4.273 36.25 1 92.38 266 ASP A CA 1
ATOM 2021 C C . ASP A 1 266 ? -28.047 -5.117 36.125 1 92.38 266 ASP A C 1
ATOM 2023 O O . ASP A 1 266 ? -28.016 -6.082 35.344 1 92.38 266 ASP A O 1
ATOM 2027 N N . PRO A 1 267 ? -26.984 -4.68 36.938 1 87.88 267 PRO A N 1
ATOM 2028 C CA . PRO A 1 267 ? -25.828 -5.562 36.969 1 87.88 267 PRO A CA 1
ATOM 2029 C C . PRO A 1 267 ? -26.172 -6.992 37.375 1 87.88 267 PRO A C 1
ATOM 2031 O O . PRO A 1 267 ? -26.891 -7.199 38.344 1 87.88 267 PRO A O 1
ATOM 2034 N N . GLY A 1 268 ? -25.781 -7.914 36.625 1 83.88 268 GLY A N 1
ATOM 2035 C CA . GLY A 1 268 ? -26 -9.312 36.969 1 83.88 268 GLY A CA 1
ATOM 2036 C C . GLY A 1 268 ? -27.281 -9.867 36.375 1 83.88 268 GLY A C 1
ATOM 2037 O O . GLY A 1 268 ? -27.516 -11.078 36.406 1 83.88 268 GLY A O 1
ATOM 2038 N N . SER A 1 269 ? -28.094 -9.047 35.812 1 88.75 269 SER A N 1
ATOM 2039 C CA . SER A 1 269 ? -29.312 -9.523 35.188 1 88.75 269 SER A CA 1
ATOM 2040 C C . SER A 1 269 ? -29.031 -10.219 33.844 1 88.75 269 SER A C 1
ATOM 2042 O O . SER A 1 269 ? -27.906 -10.188 33.344 1 88.75 269 SER A O 1
ATOM 2044 N N . ASP A 1 270 ? -30.109 -10.828 33.281 1 87.38 270 ASP A N 1
ATOM 2045 C CA . ASP A 1 270 ? -29.969 -11.469 31.969 1 87.38 270 ASP A CA 1
ATOM 2046 C C . ASP A 1 270 ? -30.172 -10.469 30.828 1 87.38 270 ASP A C 1
ATOM 2048 O O . ASP A 1 270 ? -30.031 -10.828 29.656 1 87.38 270 ASP A O 1
ATOM 2052 N N . ALA A 1 271 ? -30.516 -9.172 31.172 1 92.56 271 ALA A N 1
ATOM 2053 C CA . ALA A 1 271 ? -30.719 -8.094 30.219 1 92.56 271 ALA A CA 1
ATOM 2054 C C . ALA A 1 271 ? -31.797 -8.477 29.188 1 92.56 271 ALA A C 1
ATOM 2056 O O . ALA A 1 271 ? -31.656 -8.164 28 1 92.56 271 ALA A O 1
ATOM 2057 N N . ARG A 1 272 ? -32.75 -9.18 29.547 1 90.06 272 ARG A N 1
ATOM 2058 C CA . ARG A 1 272 ? -33.812 -9.625 28.656 1 90.06 272 ARG A CA 1
ATOM 2059 C C . ARG A 1 272 ? -35.188 -9.477 29.328 1 90.06 272 ARG A C 1
ATOM 2061 O O . ARG A 1 272 ? -36.156 -9.07 28.688 1 90.06 272 ARG A O 1
ATOM 2068 N N . THR A 1 273 ? -35.25 -9.867 30.625 1 89.31 273 THR A N 1
ATOM 2069 C CA . THR A 1 273 ? -36.5 -9.805 31.375 1 89.31 273 THR A CA 1
ATOM 2070 C C . THR A 1 273 ? -36.688 -8.422 31.984 1 89.31 273 THR A C 1
ATOM 2072 O O . THR A 1 273 ? -35.781 -7.914 32.656 1 89.31 273 THR A O 1
ATOM 2075 N N . PHE A 1 274 ? -37.844 -7.867 31.828 1 91.31 274 PHE A N 1
ATOM 2076 C CA . PHE A 1 274 ? -38.062 -6.473 32.188 1 91.31 274 PHE A CA 1
ATOM 2077 C C . PHE A 1 274 ? -37.844 -6.242 33.656 1 91.31 274 PHE A C 1
ATOM 2079 O O . PHE A 1 274 ? -37.406 -5.156 34.062 1 91.31 274 PHE A O 1
ATOM 2086 N N . THR A 1 275 ? -38.062 -7.273 34.531 1 91.19 275 THR A N 1
ATOM 2087 C CA . THR A 1 275 ? -37.875 -7.137 35.969 1 91.19 275 THR A CA 1
ATOM 2088 C C . THR A 1 275 ? -36.438 -6.887 36.312 1 91.19 275 THR A C 1
ATOM 2090 O O . THR A 1 275 ? -36.125 -6.426 37.438 1 91.19 275 THR A O 1
ATOM 2093 N N . GLY A 1 276 ? -35.562 -7.137 35.406 1 92.19 276 GLY A N 1
ATOM 2094 C CA . GLY A 1 276 ? -34.156 -6.945 35.625 1 92.19 276 GLY A CA 1
ATOM 2095 C C . GLY A 1 276 ? -33.625 -5.602 35.125 1 92.19 276 GLY A C 1
ATOM 2096 O O . GLY A 1 276 ? -32.438 -5.422 34.906 1 92.19 276 GLY A O 1
ATOM 2097 N N . PHE A 1 277 ? -34.531 -4.66 34.875 1 94.69 277 PHE A N 1
ATOM 2098 C CA . PHE A 1 277 ? -34.188 -3.33 34.406 1 94.69 277 PHE A CA 1
ATOM 2099 C C . PHE A 1 277 ? -34.594 -2.266 35.438 1 94.69 277 PHE A C 1
ATOM 2101 O O . PHE A 1 277 ? -35.531 -2.461 36.188 1 94.69 277 PHE A O 1
ATOM 2108 N N . HIS A 1 278 ? -33.844 -1.123 35.5 1 95.75 278 HIS A N 1
ATOM 2109 C CA . HIS A 1 278 ? -34.156 0.044 36.312 1 95.75 278 HIS A CA 1
ATOM 2110 C C . HIS A 1 278 ? -34.188 1.315 35.469 1 95.75 278 HIS A C 1
ATOM 2112 O O . HIS A 1 278 ? -33.594 1.343 34.375 1 95.75 278 HIS A O 1
ATOM 2118 N N . PRO A 1 279 ? -34.875 2.318 35.969 1 95.06 279 PRO A N 1
ATOM 2119 C CA . PRO A 1 279 ? -34.781 3.596 35.25 1 95.06 279 PRO A CA 1
ATOM 2120 C C . PRO A 1 279 ? -33.375 4.156 35.188 1 95.06 279 PRO A C 1
ATOM 2122 O O . PRO A 1 279 ? -32.625 4.051 36.156 1 95.06 279 PRO A O 1
ATOM 2125 N N . GLN A 1 280 ? -33.062 4.719 34.062 1 94.31 280 GLN A N 1
ATOM 2126 C CA . GLN A 1 280 ? -31.734 5.266 33.812 1 94.31 280 GLN A CA 1
ATOM 2127 C C . GLN A 1 280 ? -31.328 6.254 34.906 1 94.31 280 GLN A C 1
ATOM 2129 O O . GLN A 1 280 ? -32.062 7.172 35.219 1 94.31 280 GLN A O 1
ATOM 2134 N N . ASP A 1 281 ? -30.109 6.043 35.375 1 93.75 281 ASP A N 1
ATOM 2135 C CA . ASP A 1 281 ? -29.469 6.98 36.312 1 93.75 281 ASP A CA 1
ATOM 2136 C C . ASP A 1 281 ? -28.469 7.859 35.594 1 93.75 281 ASP A C 1
ATOM 2138 O O . ASP A 1 281 ? -27.375 7.402 35.219 1 93.75 281 ASP A O 1
ATOM 2142 N N . GLY A 1 282 ? -28.75 9.109 35.375 1 89.19 282 GLY A N 1
ATOM 2143 C CA . GLY A 1 282 ? -27.922 10.023 34.625 1 89.19 282 GLY A CA 1
ATOM 2144 C C . GLY A 1 282 ? -26.891 10.742 35.469 1 89.19 282 GLY A C 1
ATOM 2145 O O . GLY A 1 282 ? -26.266 11.711 35.031 1 89.19 282 GLY A O 1
ATOM 2146 N N . THR A 1 283 ? -26.688 10.281 36.781 1 92.62 283 THR A N 1
ATOM 2147 C CA . THR A 1 283 ? -25.75 10.953 37.656 1 92.62 283 THR A CA 1
ATOM 2148 C C . THR A 1 283 ? -24.328 10.883 37.094 1 92.62 283 THR A C 1
ATOM 2150 O O . THR A 1 283 ? -23.812 9.797 36.844 1 92.62 283 THR A O 1
ATOM 2153 N N . PRO A 1 284 ? -23.734 12.062 36.875 1 89.94 284 PRO A N 1
ATOM 2154 C CA . PRO A 1 284 ? -22.391 12.07 36.312 1 89.94 284 PRO A CA 1
ATOM 2155 C C . PRO A 1 284 ? -21.375 11.32 37.188 1 89.94 284 PRO A C 1
ATOM 2157 O O . PRO A 1 284 ? -21.375 11.492 38.406 1 89.94 284 PRO A O 1
ATOM 2160 N N . GLY A 1 285 ? -20.531 10.531 36.562 1 88.88 285 GLY A N 1
ATOM 2161 C CA . GLY A 1 285 ? -19.422 9.875 37.25 1 88.88 285 GLY A CA 1
ATOM 2162 C C . GLY A 1 285 ? -19.812 8.57 37.906 1 88.88 285 GLY A C 1
ATOM 2163 O O . GLY A 1 285 ? -19.047 7.598 37.875 1 88.88 285 GLY A O 1
ATOM 2164 N N . THR A 1 286 ? -21.125 8.508 38.406 1 90.56 286 THR A N 1
ATOM 2165 C CA . THR A 1 286 ? -21.453 7.336 39.219 1 90.56 286 THR A CA 1
ATOM 2166 C C . THR A 1 286 ? -22.672 6.609 38.625 1 90.56 286 THR A C 1
ATOM 2168 O O . THR A 1 286 ? -22.922 5.449 38.938 1 90.56 286 THR A O 1
ATOM 2171 N N . GLY A 1 287 ? -23.406 7.246 37.781 1 93.25 287 GLY A N 1
ATOM 2172 C CA . GLY A 1 287 ? -24.609 6.648 37.219 1 93.25 287 GLY A CA 1
ATOM 2173 C C . GLY A 1 287 ? -24.328 5.801 36 1 93.25 287 GLY A C 1
ATOM 2174 O O . GLY A 1 287 ? -23.25 5.23 35.875 1 93.25 287 GLY A O 1
ATOM 2175 N N . ASP A 1 288 ? -25.5 5.582 35.219 1 93.62 288 ASP A N 1
ATOM 2176 C CA . ASP A 1 288 ? -25.422 4.848 33.969 1 93.62 288 ASP A CA 1
ATOM 2177 C C . ASP A 1 288 ? -24.922 5.734 32.844 1 93.62 288 ASP A C 1
ATOM 2179 O O . ASP A 1 288 ? -25.672 6.066 31.906 1 93.62 288 ASP A O 1
ATOM 2183 N N . VAL A 1 289 ? -23.656 6.156 33 1 92.12 289 VAL A N 1
ATOM 2184 C CA . VAL A 1 289 ? -23.078 7.113 32.062 1 92.12 289 VAL A CA 1
ATOM 2185 C C . VAL A 1 289 ? -21.688 6.641 31.641 1 92.12 289 VAL A C 1
ATOM 2187 O O . VAL A 1 289 ? -21.141 5.691 32.219 1 92.12 289 VAL A O 1
ATOM 2190 N N . SER A 1 290 ? -21.203 7.195 30.625 1 93.25 290 SER A N 1
ATOM 2191 C CA . SER A 1 290 ? -19.844 6.941 30.156 1 93.25 290 SER A CA 1
ATOM 2192 C C . SER A 1 290 ? -19.125 8.242 29.812 1 93.25 290 SER A C 1
ATOM 2194 O O . SER A 1 290 ? -19.766 9.25 29.5 1 93.25 290 SER A O 1
ATOM 2196 N N . ARG A 1 291 ? -17.859 8.18 30 1 92.44 291 ARG A N 1
ATOM 2197 C CA . ARG A 1 291 ? -16.984 9.281 29.609 1 92.44 291 ARG A CA 1
ATOM 2198 C C . ARG A 1 291 ? -16.141 8.898 28.391 1 92.44 291 ARG A C 1
ATOM 2200 O O . ARG A 1 291 ? -15.234 8.07 28.5 1 92.44 291 ARG A O 1
ATOM 2207 N N . SER A 1 292 ? -16.359 9.625 27.234 1 91.81 292 SER A N 1
ATOM 2208 C CA . SER A 1 292 ? -15.773 9.227 25.969 1 91.81 292 SER A CA 1
ATOM 2209 C C . SER A 1 292 ? -14.25 9.32 26.016 1 91.81 292 SER A C 1
ATOM 2211 O O . SER A 1 292 ? -13.555 8.508 25.406 1 91.81 292 SER A O 1
ATOM 2213 N N . SER A 1 293 ? -13.68 10.297 26.766 1 94.31 293 SER A N 1
ATOM 2214 C CA . SER A 1 293 ? -12.242 10.547 26.797 1 94.31 293 SER A CA 1
ATOM 2215 C C . SER A 1 293 ? -11.484 9.352 27.359 1 94.31 293 SER A C 1
ATOM 2217 O O . SER A 1 293 ? -10.281 9.211 27.141 1 94.31 293 SER A O 1
ATOM 2219 N N . ASP A 1 294 ? -12.18 8.477 28.031 1 95.62 294 ASP A N 1
ATOM 2220 C CA . ASP A 1 294 ? -11.547 7.305 28.625 1 95.62 294 ASP A CA 1
ATOM 2221 C C . ASP A 1 294 ? -10.953 6.391 27.562 1 95.62 294 ASP A C 1
ATOM 2223 O O . ASP A 1 294 ? -10.07 5.586 27.844 1 95.62 294 ASP A O 1
ATOM 2227 N N . GLN A 1 295 ? -11.43 6.574 26.344 1 96 295 GLN A N 1
ATOM 2228 C CA . GLN A 1 295 ? -10.977 5.695 25.266 1 96 295 GLN A CA 1
ATOM 2229 C C . GLN A 1 295 ? -10.336 6.496 24.141 1 96 295 GLN A C 1
ATOM 2231 O O . GLN A 1 295 ? -10.258 6.02 23 1 96 295 GLN A O 1
ATOM 2236 N N . MET A 1 296 ? -9.875 7.688 24.438 1 96.56 296 MET A N 1
ATOM 2237 C CA . MET A 1 296 ? -9.375 8.516 23.344 1 96.56 296 MET A CA 1
ATOM 2238 C C . MET A 1 296 ? -7.883 8.797 23.516 1 96.56 296 MET A C 1
ATOM 2240 O O . MET A 1 296 ? -7.398 8.945 24.625 1 96.56 296 MET A O 1
ATOM 2244 N N . HIS A 1 297 ? -7.203 8.898 22.422 1 95.94 297 HIS A N 1
ATOM 2245 C CA . HIS A 1 297 ? -5.812 9.344 22.406 1 95.94 297 HIS A CA 1
ATOM 2246 C C . HIS A 1 297 ? -5.719 10.859 22.469 1 95.94 297 HIS A C 1
ATOM 2248 O O . HIS A 1 297 ? -6.43 11.562 21.75 1 95.94 297 HIS A O 1
ATOM 2254 N N . ILE A 1 298 ? -4.871 11.359 23.344 1 95.88 298 ILE A N 1
ATOM 2255 C CA . ILE A 1 298 ? -4.523 12.773 23.281 1 95.88 298 ILE A CA 1
ATOM 2256 C C . ILE A 1 298 ? -3.277 12.961 22.422 1 95.88 298 ILE A C 1
ATOM 2258 O O . ILE A 1 298 ? -3.02 14.062 21.938 1 95.88 298 ILE A O 1
ATOM 2262 N N . TYR A 1 299 ? -2.533 11.914 22.344 1 95.62 299 TYR A N 1
ATOM 2263 C CA . TYR A 1 299 ? -1.356 11.867 21.484 1 95.62 299 TYR A CA 1
ATOM 2264 C C . TYR A 1 299 ? -1.346 10.594 20.641 1 95.62 299 TYR A C 1
ATOM 2266 O O . TYR A 1 299 ? -1.067 9.508 21.156 1 95.62 299 TYR A O 1
ATOM 2274 N N . ASN A 1 300 ? -1.556 10.789 19.344 1 95.06 300 ASN A N 1
ATOM 2275 C CA . ASN A 1 300 ? -1.638 9.641 18.453 1 95.06 300 ASN A CA 1
ATOM 2276 C C . ASN A 1 300 ? -0.264 9.023 18.203 1 95.06 300 ASN A C 1
ATOM 2278 O O . ASN A 1 300 ? 0.697 9.734 17.906 1 95.06 300 ASN A O 1
ATOM 2282 N N . PRO A 1 301 ? -0.124 7.754 18.375 1 95.44 301 PRO A N 1
ATOM 2283 C CA . PRO A 1 301 ? 1.157 7.098 18.109 1 95.44 301 PRO A CA 1
ATOM 2284 C C . PRO A 1 301 ? 1.537 7.133 16.625 1 95.44 301 PRO A C 1
ATOM 2286 O O . PRO A 1 301 ? 0.666 7.273 15.766 1 95.44 301 PRO A O 1
ATOM 2289 N N . LEU A 1 302 ? 2.793 7.031 16.359 1 94.5 302 LEU A N 1
ATOM 2290 C CA . LEU A 1 302 ? 3.34 7.078 15.008 1 94.5 302 LEU A CA 1
ATOM 2291 C C . LEU A 1 302 ? 4.613 6.242 14.906 1 94.5 302 LEU A C 1
ATOM 2293 O O . LEU A 1 302 ? 5.461 6.289 15.805 1 94.5 302 LEU A O 1
ATOM 2297 N N . GLU A 1 303 ? 4.691 5.41 13.945 1 94.38 303 GLU A N 1
ATOM 2298 C CA . GLU A 1 303 ? 5.883 4.637 13.602 1 94.38 303 GLU A CA 1
ATOM 2299 C C . GLU A 1 303 ? 6.324 4.918 12.172 1 94.38 303 GLU A C 1
ATOM 2301 O O . GLU A 1 303 ? 5.496 4.992 11.258 1 94.38 303 GLU A O 1
ATOM 2306 N N . ARG A 1 304 ? 7.602 5.133 11.953 1 93.81 304 ARG A N 1
ATOM 2307 C CA . ARG A 1 304 ? 8.125 5.43 10.625 1 93.81 304 ARG A CA 1
ATOM 2308 C C . ARG A 1 304 ? 9.398 4.645 10.344 1 93.81 304 ARG A C 1
ATOM 2310 O O . ARG A 1 304 ? 10.258 4.508 11.219 1 93.81 304 ARG A O 1
ATOM 2317 N N . LYS A 1 305 ? 9.508 4.141 9.266 1 89.56 305 LYS A N 1
ATOM 2318 C CA . LYS A 1 305 ? 10.695 3.52 8.695 1 89.56 305 LYS A CA 1
ATOM 2319 C C . LYS A 1 305 ? 11.047 4.129 7.344 1 89.56 305 LYS A C 1
ATOM 2321 O O . LYS A 1 305 ? 10.156 4.43 6.547 1 89.56 305 LYS A O 1
ATOM 2326 N N . GLY A 1 306 ? 12.25 4.449 7.168 1 88.69 306 GLY A N 1
ATOM 2327 C CA . GLY A 1 306 ? 12.594 5.078 5.902 1 88.69 306 GLY A CA 1
ATOM 2328 C C . GLY A 1 306 ? 14.008 4.773 5.449 1 88.69 306 GLY A C 1
ATOM 2329 O O . GLY A 1 306 ? 14.875 4.457 6.266 1 88.69 306 GLY A O 1
ATOM 2330 N N . VAL A 1 307 ? 14.266 4.781 4.145 1 88.31 307 VAL A N 1
ATOM 2331 C CA . VAL A 1 307 ? 15.578 4.703 3.51 1 88.31 307 VAL A CA 1
ATOM 2332 C C . VAL A 1 307 ? 15.703 5.797 2.451 1 88.31 307 VAL A C 1
ATOM 2334 O O . VAL A 1 307 ? 14.75 6.082 1.728 1 88.31 307 VAL A O 1
ATOM 2337 N N . TYR A 1 308 ? 16.781 6.383 2.451 1 92 308 TYR A N 1
ATOM 2338 C CA . TYR A 1 308 ? 17.078 7.438 1.488 1 92 308 TYR A CA 1
ATOM 2339 C C . TYR A 1 308 ? 18.484 7.273 0.917 1 92 308 TYR A C 1
ATOM 2341 O O . TYR A 1 308 ? 19.438 7.027 1.659 1 92 308 TYR A O 1
ATOM 2349 N N . VAL A 1 309 ? 18.672 7.367 -0.384 1 89.5 309 VAL A N 1
ATOM 2350 C CA . VAL A 1 309 ? 19.953 7.254 -1.069 1 89.5 309 VAL A CA 1
ATOM 2351 C C . VAL A 1 309 ? 20.156 8.445 -2 1 89.5 309 VAL A C 1
ATOM 2353 O O . VAL A 1 309 ? 19.25 8.812 -2.75 1 89.5 309 VAL A O 1
ATOM 2356 N N . SER A 1 310 ? 21.219 9.031 -1.876 1 91.94 310 SER A N 1
ATOM 2357 C CA . SER A 1 310 ? 21.641 10.102 -2.781 1 91.94 310 SER A CA 1
ATOM 2358 C C . SER A 1 310 ? 22.938 9.734 -3.506 1 91.94 310 SER A C 1
ATOM 2360 O O . SER A 1 310 ? 23.859 9.172 -2.904 1 91.94 310 SER A O 1
ATOM 2362 N N . GLY A 1 311 ? 23 9.992 -4.82 1 88.62 311 GLY A N 1
ATOM 2363 C CA . GLY A 1 311 ? 24.188 9.68 -5.609 1 88.62 311 GLY A CA 1
ATOM 2364 C C . GLY A 1 311 ? 24.453 10.703 -6.695 1 88.62 311 GLY A C 1
ATOM 2365 O O . GLY A 1 311 ? 23.547 11.391 -7.16 1 88.62 311 GLY A O 1
ATOM 2366 N N . ALA A 1 312 ? 25.672 10.828 -7.027 1 90.44 312 ALA A N 1
ATOM 2367 C CA . ALA A 1 312 ? 26.109 11.641 -8.148 1 90.44 312 ALA A CA 1
ATOM 2368 C C . ALA A 1 312 ? 27.281 10.984 -8.875 1 90.44 312 ALA A C 1
ATOM 2370 O O . ALA A 1 312 ? 28.125 10.32 -8.242 1 90.44 312 ALA A O 1
ATOM 2371 N N . TYR A 1 313 ? 27.312 11.133 -10.195 1 89.94 313 TYR A N 1
ATOM 2372 C CA . TYR A 1 313 ? 28.375 10.562 -11.008 1 89.94 313 TYR A CA 1
ATOM 2373 C C . TYR A 1 313 ? 28.703 11.469 -12.195 1 89.94 313 TYR A C 1
ATOM 2375 O O . TYR A 1 313 ? 27.828 11.781 -13 1 89.94 313 TYR A O 1
ATOM 2383 N N . ASP A 1 314 ? 29.922 11.773 -12.273 1 91.06 314 ASP A N 1
ATOM 2384 C CA . ASP A 1 314 ? 30.375 12.57 -13.406 1 91.06 314 ASP A CA 1
ATOM 2385 C C . ASP A 1 314 ? 30.469 11.719 -14.672 1 91.06 314 ASP A C 1
ATOM 2387 O O . ASP A 1 314 ? 31.484 11.055 -14.898 1 91.06 314 ASP A O 1
ATOM 2391 N N . VAL A 1 315 ? 29.5 11.836 -15.508 1 87.12 315 VAL A N 1
ATOM 2392 C CA . VAL A 1 315 ? 29.484 11.062 -16.75 1 87.12 315 VAL A CA 1
ATOM 2393 C C . VAL A 1 315 ? 30.547 11.609 -17.703 1 87.12 315 VAL A C 1
ATOM 2395 O O . VAL A 1 315 ? 31.266 10.836 -18.359 1 87.12 315 VAL A O 1
ATOM 2398 N N . THR A 1 316 ? 30.594 12.938 -17.875 1 87.38 316 THR A N 1
ATOM 2399 C CA . THR A 1 316 ? 31.625 13.695 -18.578 1 87.38 316 THR A CA 1
ATOM 2400 C C . THR A 1 316 ? 32.094 14.883 -17.75 1 87.38 316 THR A C 1
ATOM 2402 O O . THR A 1 316 ? 31.609 15.094 -16.641 1 87.38 316 THR A O 1
ATOM 2405 N N . ASP A 1 317 ? 32.969 15.562 -18.188 1 83.75 317 ASP A N 1
ATOM 2406 C CA . ASP A 1 317 ? 33.438 16.734 -17.484 1 83.75 317 ASP A CA 1
ATOM 2407 C C . ASP A 1 317 ? 32.375 17.828 -17.453 1 83.75 317 ASP A C 1
ATOM 2409 O O . ASP A 1 317 ? 32.438 18.75 -16.609 1 83.75 317 ASP A O 1
ATOM 2413 N N . TRP A 1 318 ? 31.438 17.766 -18.312 1 87.88 318 TRP A N 1
ATOM 2414 C CA . TRP A 1 318 ? 30.469 18.844 -18.359 1 87.88 318 TRP A CA 1
ATOM 2415 C C . TRP A 1 318 ? 29.062 18.344 -18.031 1 87.88 318 TRP A C 1
ATOM 2417 O O . TRP A 1 318 ? 28.094 19.109 -18.062 1 87.88 318 TRP A O 1
ATOM 2427 N N . ALA A 1 319 ? 29.016 17.031 -17.75 1 90.62 319 ALA A N 1
ATOM 2428 C CA . ALA A 1 319 ? 27.703 16.484 -17.438 1 90.62 319 ALA A CA 1
ATOM 2429 C C . ALA A 1 319 ? 27.781 15.508 -16.266 1 90.62 319 ALA A C 1
ATOM 2431 O O . ALA A 1 319 ? 28.5 14.508 -16.312 1 90.62 319 ALA A O 1
ATOM 2432 N N . ARG A 1 320 ? 27.031 15.836 -15.227 1 92.44 320 ARG A N 1
ATOM 2433 C CA . ARG A 1 320 ? 26.938 15.008 -14.023 1 92.44 320 ARG A CA 1
ATOM 2434 C C . ARG A 1 320 ? 25.531 14.453 -13.844 1 92.44 320 ARG A C 1
ATOM 2436 O O . ARG A 1 320 ? 24.547 15.188 -13.977 1 92.44 320 ARG A O 1
ATOM 2443 N N . PHE A 1 321 ? 25.5 13.141 -13.594 1 92.69 321 PHE A N 1
ATOM 2444 C CA . PHE A 1 321 ? 24.219 12.547 -13.234 1 92.69 321 PHE A CA 1
ATOM 2445 C C . PHE A 1 321 ? 24 12.617 -11.727 1 92.69 321 PHE A C 1
ATOM 2447 O O . PHE A 1 321 ? 24.875 12.258 -10.945 1 92.69 321 PHE A O 1
ATOM 2454 N N . THR A 1 322 ? 22.859 13.188 -11.289 1 92.12 322 THR A N 1
ATOM 2455 C CA . THR A 1 322 ? 22.484 13.227 -9.883 1 92.12 322 THR A CA 1
ATOM 2456 C C . THR A 1 322 ? 21.156 12.516 -9.664 1 92.12 322 THR A C 1
ATOM 2458 O O . THR A 1 322 ? 20.266 12.57 -10.516 1 92.12 322 THR A O 1
ATOM 2461 N N . THR A 1 323 ? 21.062 11.812 -8.508 1 91.25 323 THR A N 1
ATOM 2462 C CA . THR A 1 323 ? 19.828 11.086 -8.227 1 91.25 323 THR A CA 1
ATOM 2463 C C . THR A 1 323 ? 19.562 11.031 -6.727 1 91.25 323 THR A C 1
ATOM 2465 O O . THR A 1 323 ? 20.5 11.039 -5.922 1 91.25 323 THR A O 1
ATOM 2468 N N . ASP A 1 324 ? 18.297 11.078 -6.359 1 92.25 324 ASP A N 1
ATOM 2469 C CA . ASP A 1 324 ? 17.781 10.82 -5.02 1 92.25 324 ASP A CA 1
ATOM 2470 C C . ASP A 1 324 ? 16.641 9.805 -5.055 1 92.25 324 ASP A C 1
ATOM 2472 O O . ASP A 1 324 ? 15.727 9.914 -5.867 1 92.25 324 ASP A O 1
ATOM 2476 N N . VAL A 1 325 ? 16.812 8.82 -4.242 1 89.44 325 VAL A N 1
ATOM 2477 C CA . VAL A 1 325 ? 15.773 7.809 -4.102 1 89.44 325 VAL A CA 1
ATOM 2478 C C . VAL A 1 325 ? 15.367 7.688 -2.635 1 89.44 325 VAL A C 1
ATOM 2480 O O . VAL A 1 325 ? 16.219 7.641 -1.748 1 89.44 325 VAL A O 1
ATOM 2483 N N . GLY A 1 326 ? 14.031 7.695 -2.404 1 90.19 326 GLY A N 1
ATOM 2484 C CA . GLY A 1 326 ? 13.555 7.59 -1.035 1 90.19 326 GLY A CA 1
ATOM 2485 C C . GLY A 1 326 ? 12.305 6.742 -0.902 1 90.19 326 GLY A C 1
ATOM 2486 O O . GLY A 1 326 ? 11.469 6.719 -1.805 1 90.19 326 GLY A O 1
ATOM 2487 N N . TYR A 1 327 ? 12.172 6.027 0.22 1 88.94 327 TYR A N 1
ATOM 2488 C CA . TYR A 1 327 ? 10.977 5.309 0.646 1 88.94 327 TYR A CA 1
ATOM 2489 C C . TYR A 1 327 ? 10.719 5.512 2.133 1 88.94 327 TYR A C 1
ATOM 2491 O O . TYR A 1 327 ? 11.648 5.473 2.943 1 88.94 327 TYR A O 1
ATOM 2499 N N . THR A 1 328 ? 9.539 5.754 2.4 1 92.69 328 THR A N 1
ATOM 2500 C CA . THR A 1 328 ? 9.133 5.887 3.797 1 92.69 328 THR A CA 1
ATOM 2501 C C . THR A 1 328 ? 7.793 5.203 4.043 1 92.69 328 THR A C 1
ATOM 2503 O O . THR A 1 328 ? 6.852 5.375 3.266 1 92.69 328 THR A O 1
ATOM 2506 N N . HIS A 1 329 ? 7.746 4.379 5.039 1 91.25 329 HIS A N 1
ATOM 2507 C CA . HIS A 1 329 ? 6.504 3.82 5.566 1 91.25 329 HIS A CA 1
ATOM 2508 C C . HIS A 1 329 ? 6.141 4.457 6.906 1 91.25 329 HIS A C 1
ATOM 2510 O O . HIS A 1 329 ? 6.938 4.438 7.844 1 91.25 329 HIS A O 1
ATOM 2516 N N . ARG A 1 330 ? 4.992 4.98 6.926 1 94.12 330 ARG A N 1
ATOM 2517 C CA . ARG A 1 330 ? 4.5 5.57 8.172 1 94.12 330 ARG A CA 1
ATOM 2518 C C . ARG A 1 330 ? 3.197 4.91 8.609 1 94.12 330 ARG A C 1
ATOM 2520 O O . ARG A 1 330 ? 2.26 4.789 7.816 1 94.12 330 ARG A O 1
ATOM 2527 N N . PHE A 1 331 ? 3.186 4.465 9.781 1 93.56 331 PHE A N 1
ATOM 2528 C CA . PHE A 1 331 ? 1.972 3.943 10.398 1 93.56 331 PHE A CA 1
ATOM 2529 C C . PHE A 1 331 ? 1.538 4.82 11.57 1 93.56 331 PHE A C 1
ATOM 2531 O O . PHE A 1 331 ? 2.309 5.039 12.508 1 93.56 331 PHE A O 1
ATOM 2538 N N . SER A 1 332 ? 0.423 5.367 11.516 1 95.44 332 SER A N 1
ATOM 2539 C CA . SER A 1 332 ? -0.184 6.137 12.594 1 95.44 332 SER A CA 1
ATOM 2540 C C . SER A 1 332 ? -1.533 5.551 13 1 95.44 332 SER A C 1
ATOM 2542 O O . SER A 1 332 ? -2.172 4.848 12.211 1 95.44 332 SER A O 1
ATOM 2544 N N . GLU A 1 333 ? -1.887 5.793 14.266 1 94.62 333 GLU A N 1
ATOM 2545 C CA . GLU A 1 333 ? -3.16 5.273 14.75 1 94.62 333 GLU A CA 1
ATOM 2546 C C . GLU A 1 333 ? -3.881 6.301 15.617 1 94.62 333 GLU A C 1
ATOM 2548 O O . GLU A 1 333 ? -3.26 7.234 16.125 1 94.62 333 GLU A O 1
ATOM 2553 N N . MET A 1 334 ? -5.109 6.113 15.664 1 95.19 334 MET A N 1
ATOM 2554 C CA . MET A 1 334 ? -5.957 6.91 16.547 1 95.19 334 MET A CA 1
ATOM 2555 C C . MET A 1 334 ? -7.094 6.066 17.109 1 95.19 334 MET A C 1
ATOM 2557 O O . MET A 1 334 ? -7.598 5.164 16.438 1 95.19 334 MET A O 1
ATOM 2561 N N . GLN A 1 335 ? -7.398 6.293 18.297 1 96 335 GLN A N 1
ATOM 2562 C CA . GLN A 1 335 ? -8.516 5.629 18.953 1 96 335 GLN A CA 1
ATOM 2563 C C . GLN A 1 335 ? -9.477 6.645 19.562 1 96 335 GLN A C 1
ATOM 2565 O O . GLN A 1 335 ? -9.047 7.641 20.141 1 96 335 GLN A O 1
ATOM 2570 N N . VAL A 1 336 ? -10.695 6.438 19.328 1 94.56 336 VAL A N 1
ATOM 2571 C CA . VAL A 1 336 ? -11.75 7.184 19.984 1 94.56 336 VAL A CA 1
ATOM 2572 C C . VAL A 1 336 ? -12.758 6.215 20.609 1 94.56 336 VAL A C 1
ATOM 2574 O O . VAL A 1 336 ? -12.609 4.996 20.484 1 94.56 336 VAL A O 1
ATOM 2577 N N . ALA A 1 337 ? -13.664 6.797 21.359 1 94.94 337 ALA A N 1
ATOM 2578 C CA . ALA A 1 337 ? -14.609 5.969 22.094 1 94.94 337 ALA A CA 1
ATOM 2579 C C . ALA A 1 337 ? -15.531 5.199 21.141 1 94.94 337 ALA A C 1
ATOM 2581 O O . ALA A 1 337 ? -15.703 5.59 19.984 1 94.94 337 ALA A O 1
ATOM 2582 N N . GLY A 1 338 ? -16.031 4.133 21.656 1 95.06 338 GLY A N 1
ATOM 2583 C CA . GLY A 1 338 ? -16.984 3.355 20.859 1 95.06 338 GLY A CA 1
ATOM 2584 C C . GLY A 1 338 ? -18.109 4.191 20.281 1 95.06 338 GLY A C 1
ATOM 2585 O O . GLY A 1 338 ? -18.453 5.246 20.812 1 95.06 338 GLY A O 1
ATOM 2586 N N . TYR A 1 339 ? -18.656 3.684 19.172 1 93.94 339 TYR A N 1
ATOM 2587 C CA . TYR A 1 339 ? -19.688 4.43 18.469 1 93.94 339 TYR A CA 1
ATOM 2588 C C . TYR A 1 339 ? -20.984 4.477 19.297 1 93.94 339 TYR A C 1
ATOM 2590 O O . TYR A 1 339 ? -21.469 3.443 19.75 1 93.94 339 TYR A O 1
ATOM 2598 N N . PRO A 1 340 ? -21.547 5.652 19.516 1 90.44 340 PRO A N 1
ATOM 2599 C CA . PRO A 1 340 ? -22.828 5.785 20.219 1 90.44 340 PRO A CA 1
ATOM 2600 C C . PRO A 1 340 ? -24.031 5.5 19.328 1 90.44 340 PRO A C 1
ATOM 2602 O O . PRO A 1 340 ? -24.703 6.434 18.891 1 90.44 340 PRO A O 1
ATOM 2605 N N . TYR A 1 341 ? -24.281 4.227 19.172 1 93.12 341 TYR A N 1
ATOM 2606 C CA . TYR A 1 341 ? -25.328 3.797 18.25 1 93.12 341 TYR A CA 1
ATOM 2607 C C . TYR A 1 341 ? -26.703 4.168 18.766 1 93.12 341 TYR A C 1
ATOM 2609 O O . TYR A 1 341 ? -27.016 3.936 19.938 1 93.12 341 TYR A O 1
ATOM 2617 N N . GLN A 1 342 ? -27.438 4.766 17.922 1 84.31 342 GLN A N 1
ATOM 2618 C CA . GLN A 1 342 ? -28.828 5.133 18.219 1 84.31 342 GLN A CA 1
ATOM 2619 C C . GLN A 1 342 ? -29.781 4.527 17.188 1 84.31 342 GLN A C 1
ATOM 2621 O O . GLN A 1 342 ? -29.688 4.824 16 1 84.31 342 GLN A O 1
ATOM 2626 N N . SER A 1 343 ? -30.766 3.734 17.703 1 87.94 343 SER A N 1
ATOM 2627 C CA . SER A 1 343 ? -31.641 2.984 16.812 1 87.94 343 SER A CA 1
ATOM 2628 C C . SER A 1 343 ? -32.562 3.914 16.031 1 87.94 343 SER A C 1
ATOM 2630 O O . SER A 1 343 ? -33.094 3.543 14.984 1 87.94 343 SER A O 1
ATOM 2632 N N . GLY A 1 344 ? -32.688 5.066 16.516 1 70.62 344 GLY A N 1
ATOM 2633 C CA . GLY A 1 344 ? -33.562 6.023 15.875 1 70.62 344 GLY A CA 1
ATOM 2634 C C . GLY A 1 344 ? -32.938 6.688 14.656 1 70.62 344 GLY A C 1
ATOM 2635 O O . GLY A 1 344 ? -33.625 7.367 13.891 1 70.62 344 GLY A O 1
ATOM 2636 N N . SER A 1 345 ? -31.734 6.391 14.398 1 66.88 345 SER A N 1
ATOM 2637 C CA . SER A 1 345 ? -31.047 7 13.266 1 66.88 345 SER A CA 1
ATOM 2638 C C . SER A 1 345 ? -31.469 6.359 11.953 1 66.88 345 SER A C 1
ATOM 2640 O O . SER A 1 345 ? -31.766 5.164 11.906 1 66.88 345 SER A O 1
ATOM 2642 N N . SER A 1 346 ? -31.625 7.219 10.898 1 63 346 SER A N 1
ATOM 2643 C CA . SER A 1 346 ? -31.844 6.723 9.547 1 63 346 SER A CA 1
ATOM 2644 C C . SER A 1 346 ? -30.531 6.488 8.812 1 63 346 SER A C 1
ATOM 2646 O O . SER A 1 346 ? -29.594 7.273 8.945 1 63 346 SER A O 1
ATOM 2648 N N . TRP A 1 347 ? -30.594 5.344 8.234 1 65.12 347 TRP A N 1
ATOM 2649 C CA . TRP A 1 347 ? -29.359 4.965 7.547 1 65.12 347 TRP A CA 1
ATOM 2650 C C . TRP A 1 347 ? -29.578 4.879 6.039 1 65.12 347 TRP A C 1
ATOM 2652 O O . TRP A 1 347 ? -30.625 4.406 5.586 1 65.12 347 TRP A O 1
ATOM 2662 N N . ALA A 1 348 ? -28.516 5.258 5.266 1 59.94 348 ALA A N 1
ATOM 2663 C CA . ALA A 1 348 ? -28.5 5.203 3.807 1 59.94 348 ALA A CA 1
ATOM 2664 C C . ALA A 1 348 ? -29.75 5.844 3.221 1 59.94 348 ALA A C 1
ATOM 2666 O O . ALA A 1 348 ? -30.422 5.25 2.367 1 59.94 348 ALA A O 1
ATOM 2667 N N . GLY A 1 349 ? -30.078 6.938 3.721 1 53.81 349 GLY A N 1
ATOM 2668 C CA . GLY A 1 349 ? -31.25 7.652 3.207 1 53.81 349 GLY A CA 1
ATOM 2669 C C . GLY A 1 349 ? -32.531 6.875 3.365 1 53.81 349 GLY A C 1
ATOM 2670 O O . GLY A 1 349 ? -33.469 7.062 2.592 1 53.81 349 GLY A O 1
ATOM 2671 N N . GLY A 1 350 ? -32.469 5.91 4.234 1 54.5 350 GLY A N 1
ATOM 2672 C CA . GLY A 1 350 ? -33.688 5.16 4.508 1 54.5 350 GLY A CA 1
ATOM 2673 C C . GLY A 1 350 ? -33.75 3.85 3.746 1 54.5 350 GLY A C 1
ATOM 2674 O O . GLY A 1 350 ? -34.719 3.094 3.893 1 54.5 350 GLY A O 1
ATOM 2675 N N . THR A 1 351 ? -32.75 3.541 2.992 1 59.78 351 THR A N 1
ATOM 2676 C CA . THR A 1 351 ? -32.781 2.311 2.209 1 59.78 351 THR A CA 1
ATOM 2677 C C . THR A 1 351 ? -32.469 1.102 3.088 1 59.78 351 THR A C 1
ATOM 2679 O O . THR A 1 351 ? -32.844 -0.026 2.758 1 59.78 351 THR A O 1
ATOM 2682 N N . ILE A 1 352 ? -31.891 1.455 4.188 1 66.62 352 ILE A N 1
ATOM 2683 C CA . ILE A 1 352 ? -31.641 0.397 5.16 1 66.62 352 ILE A CA 1
ATOM 2684 C C . ILE A 1 352 ? -32.781 0.323 6.156 1 66.62 352 ILE A C 1
ATOM 2686 O O . ILE A 1 352 ? -33.25 1.351 6.656 1 66.62 352 ILE A O 1
ATOM 2690 N N . PRO A 1 353 ? -33.219 -0.827 6.367 1 68.44 353 PRO A N 1
ATOM 2691 C CA . PRO A 1 353 ? -34.281 -0.95 7.352 1 68.44 353 PRO A CA 1
ATOM 2692 C C . PRO A 1 353 ? -33.906 -0.371 8.711 1 68.44 353 PRO A C 1
ATOM 2694 O O . PRO A 1 353 ? -32.719 -0.306 9.055 1 68.44 353 PRO A O 1
ATOM 2697 N N . ASN A 1 354 ? -34.938 0.074 9.359 1 79.62 354 ASN A N 1
ATOM 2698 C CA . ASN A 1 354 ? -34.688 0.625 10.688 1 79.62 354 ASN A CA 1
ATOM 2699 C C . ASN A 1 354 ? -34 -0.384 11.594 1 79.62 354 ASN A C 1
ATOM 2701 O O . ASN A 1 354 ? -34.062 -1.59 11.344 1 79.62 354 ASN A O 1
ATOM 2705 N N . THR A 1 355 ? -33.375 0.128 12.633 1 89.81 355 THR A N 1
ATOM 2706 C CA . THR A 1 355 ? -32.625 -0.737 13.508 1 89.81 355 THR A CA 1
ATOM 2707 C C . THR A 1 355 ? -33.25 -0.808 14.898 1 89.81 355 THR A C 1
ATOM 2709 O O . THR A 1 355 ? -32.594 -1.136 15.875 1 89.81 355 THR A O 1
ATOM 2712 N N . HIS A 1 356 ? -34.562 -0.453 14.938 1 91.25 356 HIS A N 1
ATOM 2713 C CA . HIS A 1 356 ? -35.312 -0.69 16.188 1 91.25 356 HIS A CA 1
ATOM 2714 C C . HIS A 1 356 ? -35.406 -2.182 16.484 1 91.25 356 HIS A C 1
ATOM 2716 O O . HIS A 1 356 ? -35.312 -3.01 15.578 1 91.25 356 HIS A O 1
ATOM 2722 N N . MET A 1 357 ? -35.562 -2.369 17.75 1 94.56 357 MET A N 1
ATOM 2723 C CA . MET A 1 357 ? -35.688 -3.781 18.094 1 94.56 357 MET A CA 1
ATOM 2724 C C . MET A 1 357 ? -37.062 -4.301 17.797 1 94.56 357 MET A C 1
ATOM 2726 O O . MET A 1 357 ? -38.062 -3.668 18.156 1 94.56 357 MET A O 1
ATOM 2730 N N . SER A 1 358 ? -37.125 -5.477 17.188 1 93.56 358 SER A N 1
ATOM 2731 C CA . SER A 1 358 ? -38.375 -6.125 16.828 1 93.56 358 SER A CA 1
ATOM 2732 C C . SER A 1 358 ? -39.125 -6.582 18.078 1 93.56 358 SER A C 1
ATOM 2734 O O . SER A 1 358 ? -38.5 -7.059 19.047 1 93.56 358 SER A O 1
ATOM 2736 N N . PRO A 1 359 ? -40.469 -6.496 18 1 92.19 359 PRO A N 1
ATOM 2737 C CA . PRO A 1 359 ? -41.25 -7.074 19.109 1 92.19 359 PRO A CA 1
ATOM 2738 C C . PRO A 1 359 ? -41.031 -8.586 19.25 1 92.19 359 PRO A C 1
ATOM 2740 O O . PRO A 1 359 ? -41.25 -9.148 20.328 1 92.19 359 PRO A O 1
ATOM 2743 N N . ASP A 1 360 ? -40.562 -9.156 18.141 1 92.81 360 ASP A N 1
ATOM 2744 C CA . ASP A 1 360 ? -40.375 -10.609 18.109 1 92.81 360 ASP A CA 1
ATOM 2745 C C . ASP A 1 360 ? -38.906 -10.977 18.344 1 92.81 360 ASP A C 1
ATOM 2747 O O . ASP A 1 360 ? -38.5 -12.117 18.109 1 92.81 360 ASP A O 1
ATOM 2751 N N . SER A 1 361 ? -38.125 -10.023 18.781 1 94.25 361 SER A N 1
ATOM 2752 C CA . SER A 1 361 ? -36.781 -10.352 19.156 1 94.25 361 SER A CA 1
ATOM 2753 C C . SER A 1 361 ? -36.719 -11.078 20.5 1 94.25 361 SER A C 1
ATOM 2755 O O . SER A 1 361 ? -37.438 -10.711 21.438 1 94.25 361 SER A O 1
ATOM 2757 N N . TRP A 1 362 ? -35.906 -12.062 20.547 1 93.56 362 TRP A N 1
ATOM 2758 C CA . TRP A 1 362 ? -35.719 -12.836 21.766 1 93.56 362 TRP A CA 1
ATOM 2759 C C . TRP A 1 362 ? -35.281 -11.945 22.922 1 93.56 362 TRP A C 1
ATOM 2761 O O . TRP A 1 362 ? -35.5 -12.258 24.078 1 93.56 362 TRP A O 1
ATOM 2771 N N . PHE A 1 363 ? -34.688 -10.812 22.625 1 94.25 363 PHE A N 1
ATOM 2772 C CA . PHE A 1 363 ? -34.062 -9.969 23.625 1 94.25 363 PHE A CA 1
ATOM 2773 C C . PHE A 1 363 ? -34.906 -8.742 23.922 1 94.25 363 PHE A C 1
ATOM 2775 O O . PHE A 1 363 ? -34.469 -7.836 24.641 1 94.25 363 PHE A O 1
ATOM 2782 N N . ASN A 1 364 ? -36.031 -8.641 23.297 1 94.38 364 ASN A N 1
ATOM 2783 C CA . ASN A 1 364 ? -36.938 -7.547 23.578 1 94.38 364 ASN A CA 1
ATOM 2784 C C . ASN A 1 364 ? -37.562 -7.695 24.969 1 94.38 364 ASN A C 1
ATOM 2786 O O . ASN A 1 364 ? -38.406 -8.578 25.188 1 94.38 364 ASN A O 1
ATOM 2790 N N . PRO A 1 365 ? -37.281 -6.883 25.906 1 93.19 365 PRO A N 1
ATOM 2791 C CA . PRO A 1 365 ? -37.75 -7.059 27.281 1 93.19 365 PRO A CA 1
ATOM 2792 C C . PRO A 1 365 ? -39.25 -6.785 27.422 1 93.19 365 PRO A C 1
ATOM 2794 O O . PRO A 1 365 ? -39.844 -7.172 28.438 1 93.19 365 PRO A O 1
ATOM 2797 N N . VAL A 1 366 ? -39.812 -6.137 26.516 1 90.88 366 VAL A N 1
ATOM 2798 C CA . VAL A 1 366 ? -41.219 -5.766 26.672 1 90.88 366 VAL A CA 1
ATOM 2799 C C . VAL A 1 366 ? -42.031 -6.355 25.516 1 90.88 366 VAL A C 1
ATOM 2801 O O . VAL A 1 366 ? -43.219 -6.043 25.359 1 90.88 366 VAL A O 1
ATOM 2804 N N . GLY A 1 367 ? -41.375 -7.199 24.703 1 86.25 367 GLY A N 1
ATOM 2805 C CA . GLY A 1 367 ? -42 -7.77 23.531 1 86.25 367 GLY A CA 1
ATOM 2806 C C . GLY A 1 367 ? -42.688 -9.109 23.797 1 86.25 367 GLY A C 1
ATOM 2807 O O . GLY A 1 367 ? -43.031 -9.406 24.938 1 86.25 367 GLY A O 1
ATOM 2808 N N . ASN A 1 368 ? -42.812 -9.828 22.656 1 76.44 368 ASN A N 1
ATOM 2809 C CA . ASN A 1 368 ? -43.594 -11.062 22.688 1 76.44 368 ASN A CA 1
ATOM 2810 C C . ASN A 1 368 ? -42.906 -12.117 23.562 1 76.44 368 ASN A C 1
ATOM 2812 O O . ASN A 1 368 ? -43.594 -12.852 24.281 1 76.44 368 ASN A O 1
ATOM 2816 N N . TRP A 1 369 ? -41.656 -12.062 23.5 1 73.31 369 TRP A N 1
ATOM 2817 C CA . TRP A 1 369 ? -40.938 -13.062 24.266 1 73.31 369 TRP A CA 1
ATOM 2818 C C . TRP A 1 369 ? -40.75 -12.609 25.703 1 73.31 369 TRP A C 1
ATOM 2820 O O . TRP A 1 369 ? -40.562 -13.43 26.609 1 73.31 369 TRP A O 1
ATOM 2830 N N . GLY A 1 370 ? -40.625 -11.609 25.75 1 62.5 370 GLY A N 1
ATOM 2831 C CA . GLY A 1 370 ? -40.344 -11.039 27.062 1 62.5 370 GLY A CA 1
ATOM 2832 C C . GLY A 1 370 ? -41.594 -10.969 27.953 1 62.5 370 GLY A C 1
ATOM 2833 O O . GLY A 1 370 ? -41.688 -11.703 28.938 1 62.5 370 GLY A O 1
ATOM 2834 N N . THR A 1 371 ? -42.594 -10 27.609 1 67.38 371 THR A N 1
ATOM 2835 C CA . THR A 1 371 ? -43.812 -9.773 28.406 1 67.38 371 THR A CA 1
ATOM 2836 C C . THR A 1 371 ? -45 -10.445 27.766 1 67.38 371 THR A C 1
ATOM 2838 O O . THR A 1 371 ? -46.062 -10.555 28.391 1 67.38 371 THR A O 1
ATOM 2841 N N . GLY A 1 372 ? -44.688 -11.719 26.172 1 65.31 372 GLY A N 1
ATOM 2842 C CA . GLY A 1 372 ? -45.781 -12.305 25.453 1 65.31 372 GLY A CA 1
ATOM 2843 C C . GLY A 1 372 ? -46.688 -11.266 24.812 1 65.31 372 GLY A C 1
ATOM 2844 O O . GLY A 1 372 ? -47.656 -11.609 24.141 1 65.31 372 GLY A O 1
ATOM 2845 N N . GLU A 1 373 ? -46.469 -9.305 25.328 1 65.94 373 GLU A N 1
ATOM 2846 C CA . GLU A 1 373 ? -47.219 -8.219 24.719 1 65.94 373 GLU A CA 1
ATOM 2847 C C . GLU A 1 373 ? -46.531 -7.719 23.453 1 65.94 373 GLU A C 1
ATOM 2849 O O . GLU A 1 373 ? -45.312 -7.68 23.375 1 65.94 373 GLU A O 1
ATOM 2854 N N . ASN A 1 374 ? -47.281 -7.383 22.438 1 63.47 374 ASN A N 1
ATOM 2855 C CA . ASN A 1 374 ? -46.688 -6.816 21.219 1 63.47 374 ASN A CA 1
ATOM 2856 C C . ASN A 1 374 ? -46.625 -5.297 21.297 1 63.47 374 ASN A C 1
ATOM 2858 O O . ASN A 1 374 ? -47.594 -4.605 20.969 1 63.47 374 ASN A O 1
ATOM 2862 N N . THR A 1 375 ? -45.531 -4.707 21.922 1 66.75 375 THR A N 1
ATOM 2863 C CA . THR A 1 375 ? -45.375 -3.271 22.094 1 66.75 375 THR A CA 1
ATOM 2864 C C . THR A 1 375 ? -44.75 -2.635 20.859 1 66.75 375 THR A C 1
ATOM 2866 O O . THR A 1 375 ? -44.344 -1.467 20.891 1 66.75 375 THR A O 1
ATOM 2869 N N . GLY A 1 376 ? -44.781 -3.234 19.797 1 79.94 376 GLY A N 1
ATOM 2870 C CA . GLY A 1 376 ? -44.219 -2.648 18.578 1 79.94 376 GLY A CA 1
ATOM 2871 C C . GLY A 1 376 ? -42.688 -2.576 18.594 1 79.94 376 GLY A C 1
ATOM 2872 O O . GLY A 1 376 ? -42.031 -3.318 19.328 1 79.94 376 GLY A O 1
ATOM 2873 N N . LEU A 1 377 ? -42.062 -1.685 17.812 1 87.19 377 LEU A N 1
ATOM 2874 C CA . LEU A 1 377 ? -40.625 -1.5 17.688 1 87.19 377 LEU A CA 1
ATOM 2875 C C . LEU A 1 377 ? -40.062 -0.779 18.922 1 87.19 377 LEU A C 1
ATOM 2877 O O . LEU A 1 377 ? -40.719 0.144 19.438 1 87.19 377 LEU A O 1
ATOM 2881 N N . LEU A 1 378 ? -39.031 -1.261 19.438 1 90.25 378 LEU A N 1
ATOM 2882 C CA . LEU A 1 378 ? -38.406 -0.711 20.641 1 90.25 378 LEU A CA 1
ATOM 2883 C C . LEU A 1 378 ? -37.219 0.172 20.297 1 90.25 378 LEU A C 1
ATOM 2885 O O . LEU A 1 378 ? -36.281 -0.279 19.641 1 90.25 378 LEU A O 1
ATOM 2889 N N . THR A 1 379 ? -37.281 1.447 20.75 1 89.12 379 THR A N 1
ATOM 2890 C CA . THR A 1 379 ? -36.156 2.373 20.578 1 89.12 379 THR A CA 1
ATOM 2891 C C . THR A 1 379 ? -35.062 2.115 21.625 1 89.12 379 THR A C 1
ATOM 2893 O O . THR A 1 379 ? -35.375 1.896 22.797 1 89.12 379 THR A O 1
ATOM 2896 N N . TRP A 1 380 ? -33.844 2.109 21.125 1 93.69 380 TRP A N 1
ATOM 2897 C CA . TRP A 1 380 ? -32.75 1.825 22.031 1 93.69 380 TRP A CA 1
ATOM 2898 C C . TRP A 1 380 ? -31.484 2.578 21.625 1 93.69 380 TRP A C 1
ATOM 2900 O O . TRP A 1 380 ? -31.406 3.102 20.516 1 93.69 380 TRP A O 1
ATOM 2910 N N . THR A 1 381 ? -30.5 2.812 22.562 1 92.88 381 THR A N 1
ATOM 2911 C CA . THR A 1 381 ? -29.172 3.338 22.312 1 92.88 381 THR A CA 1
ATOM 2912 C C . THR A 1 381 ? -28.109 2.494 23.016 1 92.88 381 THR A C 1
ATOM 2914 O O . THR A 1 381 ? -28.391 1.868 24.031 1 92.88 381 THR A O 1
ATOM 2917 N N . ARG A 1 382 ? -26.938 2.406 22.422 1 95.38 382 ARG A N 1
ATOM 2918 C CA . ARG A 1 382 ? -25.828 1.607 22.953 1 95.38 382 ARG A CA 1
ATOM 2919 C C . ARG A 1 382 ? -24.5 2.041 22.359 1 95.38 382 ARG A C 1
ATOM 2921 O O . ARG A 1 382 ? -24.344 2.086 21.141 1 95.38 382 ARG A O 1
ATOM 2928 N N . ARG A 1 383 ? -23.641 2.414 23.234 1 94.31 383 ARG A N 1
ATOM 2929 C CA . ARG A 1 383 ? -22.281 2.68 22.766 1 94.31 383 ARG A CA 1
ATOM 2930 C C . ARG A 1 383 ? -21.453 1.4 22.734 1 94.31 383 ARG A C 1
ATOM 2932 O O . ARG A 1 383 ? -21.438 0.639 23.703 1 94.31 383 ARG A O 1
ATOM 2939 N N . GLY A 1 384 ? -20.75 1.135 21.594 1 94.5 384 GLY A N 1
ATOM 2940 C CA . GLY A 1 384 ? -19.922 -0.05 21.469 1 94.5 384 GLY A CA 1
ATOM 2941 C C . GLY A 1 384 ? -18.625 0.044 22.234 1 94.5 384 GLY A C 1
ATOM 2942 O O . GLY A 1 384 ? -17.547 0.008 21.656 1 94.5 384 GLY A O 1
ATOM 2943 N N . TRP A 1 385 ? -18.656 0.033 23.547 1 94.69 385 TRP A N 1
ATOM 2944 C CA . TRP A 1 385 ? -17.516 0.29 24.438 1 94.69 385 TRP A CA 1
ATOM 2945 C C . TRP A 1 385 ? -16.484 -0.828 24.328 1 94.69 385 TRP A C 1
ATOM 2947 O O . TRP A 1 385 ? -15.281 -0.588 24.484 1 94.69 385 TRP A O 1
ATOM 2957 N N . GLU A 1 386 ? -16.953 -2.043 24 1 94.19 386 GLU A N 1
ATOM 2958 C CA . GLU A 1 386 ? -16.094 -3.219 23.891 1 94.19 386 GLU A CA 1
ATOM 2959 C C . GLU A 1 386 ? -15.195 -3.133 22.656 1 94.19 386 GLU A C 1
ATOM 2961 O O . GLU A 1 386 ? -14.141 -3.764 22.609 1 94.19 386 GLU A O 1
ATOM 2966 N N . VAL A 1 387 ? -15.664 -2.418 21.703 1 94.44 387 VAL A N 1
ATOM 2967 C CA . VAL A 1 387 ? -14.945 -2.27 20.453 1 94.44 387 VAL A CA 1
ATOM 2968 C C . VAL A 1 387 ? -14.781 -0.788 20.109 1 94.44 387 VAL A C 1
ATOM 2970 O O . VAL A 1 387 ? -15.422 -0.274 19.203 1 94.44 387 VAL A O 1
ATOM 2973 N N . PRO A 1 388 ? -13.82 -0.163 20.828 1 95.12 388 PRO A N 1
ATOM 2974 C CA . PRO A 1 388 ? -13.625 1.255 20.516 1 95.12 388 PRO A CA 1
ATOM 2975 C C . PRO A 1 388 ? -13.312 1.501 19.047 1 95.12 388 PRO A C 1
ATOM 2977 O O . PRO A 1 388 ? -12.922 0.575 18.328 1 95.12 388 PRO A O 1
ATOM 2980 N N . ARG A 1 389 ? -13.609 2.742 18.594 1 93 389 ARG A N 1
ATOM 2981 C CA . ARG A 1 389 ? -13.305 3.088 17.219 1 93 389 ARG A CA 1
ATOM 2982 C C . ARG A 1 389 ? -11.805 3.312 17.031 1 93 389 ARG A C 1
ATOM 2984 O O . ARG A 1 389 ? -11.18 4.039 17.797 1 93 389 ARG A O 1
ATOM 2991 N N . TYR A 1 390 ? -11.344 2.568 16.172 1 94.56 390 TYR A N 1
ATOM 2992 C CA . TYR A 1 390 ? -9.914 2.559 15.859 1 94.56 390 TYR A CA 1
ATOM 2993 C C . TYR A 1 390 ? -9.68 2.787 14.367 1 94.56 390 TYR A C 1
ATOM 2995 O O . TYR A 1 390 ? -10.422 2.264 13.531 1 94.56 390 TYR A O 1
ATOM 3003 N N . THR A 1 391 ? -8.766 3.693 14.031 1 93.31 391 THR A N 1
ATOM 3004 C CA . THR A 1 391 ? -8.336 3.863 12.648 1 93.31 391 THR A CA 1
ATOM 3005 C C . THR A 1 391 ? -6.816 3.781 12.539 1 93.31 391 THR A C 1
ATOM 3007 O O . THR A 1 391 ? -6.098 4.465 13.273 1 93.31 391 THR A O 1
ATOM 3010 N N . GLY A 1 392 ? -6.34 2.912 11.742 1 94 392 GLY A N 1
ATOM 3011 C CA . GLY A 1 392 ? -4.93 2.861 11.383 1 94 392 GLY A CA 1
ATOM 3012 C C . GLY A 1 392 ? -4.645 3.463 10.016 1 94 392 GLY A C 1
ATOM 3013 O O . GLY A 1 392 ? -5.414 3.275 9.078 1 94 392 GLY A O 1
ATOM 3014 N N . TYR A 1 393 ? -3.635 4.289 9.977 1 94.75 393 TYR A N 1
ATOM 3015 C CA . TYR A 1 393 ? -3.189 4.914 8.734 1 94.75 393 TYR A CA 1
ATOM 3016 C C . TYR A 1 393 ? -1.849 4.344 8.289 1 94.75 393 TYR A C 1
ATOM 3018 O O . TYR A 1 393 ? -0.806 4.668 8.859 1 94.75 393 TYR A O 1
ATOM 3026 N N . ASP A 1 394 ? -1.895 3.508 7.305 1 92.31 394 ASP A N 1
ATOM 3027 C CA . ASP A 1 394 ? -0.696 2.93 6.711 1 92.31 394 ASP A CA 1
ATOM 3028 C C . ASP A 1 394 ? -0.317 3.654 5.422 1 92.31 394 ASP A C 1
ATOM 3030 O O . ASP A 1 394 ? -0.939 3.443 4.379 1 92.31 394 ASP A O 1
ATOM 3034 N N . ALA A 1 395 ? 0.71 4.465 5.531 1 93.75 395 ALA A N 1
ATOM 3035 C CA . ALA A 1 395 ? 1.084 5.285 4.387 1 93.75 395 ALA A CA 1
ATOM 3036 C C . ALA A 1 395 ? 2.457 4.891 3.85 1 93.75 395 ALA A C 1
ATOM 3038 O O . ALA A 1 395 ? 3.396 4.688 4.625 1 93.75 395 ALA A O 1
ATOM 3039 N N . ASP A 1 396 ? 2.584 4.707 2.58 1 90.12 396 ASP A N 1
ATOM 3040 C CA . ASP A 1 396 ? 3.836 4.449 1.878 1 90.12 396 ASP A CA 1
ATOM 3041 C C . ASP A 1 396 ? 4.133 5.551 0.862 1 90.12 396 ASP A C 1
ATOM 3043 O O . ASP A 1 396 ? 3.262 5.934 0.081 1 90.12 396 ASP A O 1
ATOM 3047 N N . THR A 1 397 ? 5.293 6.082 0.945 1 92.88 397 THR A N 1
ATOM 3048 C CA . THR A 1 397 ? 5.703 7.102 -0.016 1 92.88 397 THR A CA 1
ATOM 3049 C C . THR A 1 397 ? 7.004 6.703 -0.707 1 92.88 397 THR A C 1
ATOM 3051 O O . THR A 1 397 ? 7.996 6.395 -0.043 1 92.88 397 THR A O 1
ATOM 3054 N N . TRP A 1 398 ? 6.98 6.738 -2.012 1 88.62 398 TRP A N 1
ATOM 3055 C CA . TRP A 1 398 ? 8.141 6.535 -2.875 1 88.62 398 TRP A CA 1
ATOM 3056 C C . TRP A 1 398 ? 8.492 7.816 -3.623 1 88.62 398 TRP A C 1
ATOM 3058 O O . TRP A 1 398 ? 7.602 8.547 -4.074 1 88.62 398 TRP A O 1
ATOM 3068 N N . ARG A 1 399 ? 9.75 8.023 -3.641 1 92.31 399 ARG A N 1
ATOM 3069 C CA . ARG A 1 399 ? 10.211 9.211 -4.352 1 92.31 399 ARG A CA 1
ATOM 3070 C C . ARG A 1 399 ? 11.461 8.914 -5.164 1 92.31 399 ARG A C 1
ATOM 3072 O O . ARG A 1 399 ? 12.359 8.219 -4.691 1 92.31 399 ARG A O 1
ATOM 3079 N N . PHE A 1 400 ? 11.539 9.359 -6.418 1 90.56 400 PHE A N 1
ATOM 3080 C CA . PHE A 1 400 ? 12.688 9.258 -7.305 1 90.56 400 PHE A CA 1
ATOM 3081 C C . PHE A 1 400 ? 12.953 10.586 -8.008 1 90.56 400 PHE A C 1
ATOM 3083 O O . PHE A 1 400 ? 12.031 11.195 -8.547 1 90.56 400 PHE A O 1
ATOM 3090 N N . THR A 1 401 ? 14.133 11.039 -7.906 1 93.69 401 THR A N 1
ATOM 3091 C CA . THR A 1 401 ? 14.617 12.141 -8.734 1 93.69 401 THR A CA 1
ATOM 3092 C C . THR A 1 401 ? 15.883 11.734 -9.492 1 93.69 401 THR A C 1
ATOM 3094 O O . THR A 1 401 ? 16.781 11.109 -8.914 1 93.69 401 THR A O 1
ATOM 3097 N N . GLY A 1 402 ? 15.977 12 -10.773 1 91 402 GLY A N 1
ATOM 3098 C CA . GLY A 1 402 ? 17.156 11.797 -11.609 1 91 402 GLY A CA 1
ATOM 3099 C C . GLY A 1 402 ? 17.328 12.875 -12.656 1 91 402 GLY A C 1
ATOM 3100 O O . GLY A 1 402 ? 16.344 13.352 -13.242 1 91 402 GLY A O 1
ATOM 3101 N N . GLY A 1 403 ? 18.484 13.367 -12.719 1 93.5 403 GLY A N 1
ATOM 3102 C CA . GLY A 1 403 ? 18.75 14.391 -13.727 1 93.5 403 GLY A CA 1
ATOM 3103 C C . GLY A 1 403 ? 20.219 14.586 -14.008 1 93.5 403 GLY A C 1
ATOM 3104 O O . GLY A 1 403 ? 21.062 13.906 -13.422 1 93.5 403 GLY A O 1
ATOM 3105 N N . PHE A 1 404 ? 20.484 15.391 -14.992 1 95.44 404 PHE A N 1
ATOM 3106 C CA . PHE A 1 404 ? 21.828 15.797 -15.367 1 95.44 404 PHE A CA 1
ATOM 3107 C C . PHE A 1 404 ? 22.047 17.281 -15.086 1 95.44 404 PHE A C 1
ATOM 3109 O O . PHE A 1 404 ? 21.141 18.094 -15.273 1 95.44 404 PHE A O 1
ATOM 3116 N N . ASP A 1 405 ? 23.109 17.562 -14.555 1 93.69 405 ASP A N 1
ATOM 3117 C CA . ASP A 1 405 ? 23.5 18.969 -14.406 1 93.69 405 ASP A CA 1
ATOM 3118 C C . ASP A 1 405 ? 24.953 19.172 -14.805 1 93.69 405 ASP A C 1
ATOM 3120 O O . ASP A 1 405 ? 25.734 18.219 -14.883 1 93.69 405 ASP A O 1
ATOM 3124 N N . GLY A 1 406 ? 25.266 20.406 -15.195 1 92.88 406 GLY A N 1
ATOM 3125 C CA . GLY A 1 406 ? 26.609 20.734 -15.625 1 92.88 406 GLY A CA 1
ATOM 3126 C C . GLY A 1 406 ? 26.844 22.219 -15.766 1 92.88 406 GLY A C 1
ATOM 3127 O O . GLY A 1 406 ? 25.953 23.031 -15.523 1 92.88 406 GLY A O 1
ATOM 3128 N N . ALA A 1 407 ? 28.047 22.469 -15.898 1 90.88 407 ALA A N 1
ATOM 3129 C CA . ALA A 1 407 ? 28.484 23.859 -16.109 1 90.88 407 ALA A CA 1
ATOM 3130 C C . ALA A 1 407 ? 29.484 23.953 -17.266 1 90.88 407 ALA A C 1
ATOM 3132 O O . ALA A 1 407 ? 30.156 22.969 -17.578 1 90.88 407 ALA A O 1
ATOM 3133 N N . PHE A 1 408 ? 29.375 25.062 -17.938 1 89.75 408 PHE A N 1
ATOM 3134 C CA . PHE A 1 408 ? 30.359 25.344 -18.969 1 89.75 408 PHE A CA 1
ATOM 3135 C C . PHE A 1 408 ? 30.641 26.844 -19.062 1 89.75 408 PHE A C 1
ATOM 3137 O O . PHE A 1 408 ? 29.844 27.656 -18.594 1 89.75 408 PHE A O 1
ATOM 3144 N N . ASP A 1 409 ? 31.719 27.094 -19.547 1 89.62 409 ASP A N 1
ATOM 3145 C CA . ASP A 1 409 ? 32.125 28.5 -19.703 1 89.62 409 ASP A CA 1
ATOM 3146 C C . ASP A 1 409 ? 32.188 28.891 -21.188 1 89.62 409 ASP A C 1
ATOM 3148 O O . ASP A 1 409 ? 32.594 28.062 -22.016 1 89.62 409 ASP A O 1
ATOM 3152 N N . ILE A 1 410 ? 31.719 30 -21.406 1 90.25 410 ILE A N 1
ATOM 3153 C CA . ILE A 1 410 ? 31.969 30.641 -22.703 1 90.25 410 ILE A CA 1
ATOM 3154 C C . ILE A 1 410 ? 32.688 31.969 -22.5 1 90.25 410 ILE A C 1
ATOM 3156 O O . ILE A 1 410 ? 32.062 32.969 -22.109 1 90.25 410 ILE A O 1
ATOM 3160 N N . GLY A 1 411 ? 33.969 31.984 -22.797 1 87.56 411 GLY A N 1
ATOM 3161 C CA . GLY A 1 411 ? 34.75 33.156 -22.438 1 87.56 411 GLY A CA 1
ATOM 3162 C C . GLY A 1 411 ? 34.812 33.375 -20.938 1 87.56 411 GLY A C 1
ATOM 3163 O O . GLY A 1 411 ? 35.125 32.5 -20.172 1 87.56 411 GLY A O 1
ATOM 3164 N N . ASP A 1 412 ? 34.406 34.531 -20.562 1 82.5 412 ASP A N 1
ATOM 3165 C CA . ASP A 1 412 ? 34.406 34.875 -19.141 1 82.5 412 ASP A CA 1
ATOM 3166 C C . ASP A 1 412 ? 33.031 34.719 -18.531 1 82.5 412 ASP A C 1
ATOM 3168 O O . ASP A 1 412 ? 32.812 35.062 -17.375 1 82.5 412 ASP A O 1
ATOM 3172 N N . ARG A 1 413 ? 32.219 34.094 -19.328 1 88.56 413 ARG A N 1
ATOM 3173 C CA . ARG A 1 413 ? 30.844 33.906 -18.859 1 88.56 413 ARG A CA 1
ATOM 3174 C C . ARG A 1 413 ? 30.609 32.469 -18.391 1 88.56 413 ARG A C 1
ATOM 3176 O O . ARG A 1 413 ? 31.109 31.531 -19 1 88.56 413 ARG A O 1
ATOM 3183 N N . PHE A 1 414 ? 30 32.438 -17.219 1 88.19 414 PHE A N 1
ATOM 3184 C CA . PHE A 1 414 ? 29.703 31.141 -16.625 1 88.19 414 PHE A CA 1
ATOM 3185 C C . PHE A 1 414 ? 28.25 30.75 -16.859 1 88.19 414 PHE A C 1
ATOM 3187 O O . PHE A 1 414 ? 27.359 31.578 -16.781 1 88.19 414 PHE A O 1
ATOM 3194 N N . PHE A 1 415 ? 28.062 29.469 -17.266 1 92.19 415 PHE A N 1
ATOM 3195 C CA . PHE A 1 415 ? 26.719 28.953 -17.484 1 92.19 415 PHE A CA 1
ATOM 3196 C C . PHE A 1 415 ? 26.516 27.625 -16.766 1 92.19 415 PHE A C 1
ATOM 3198 O O . PHE A 1 415 ? 27.453 26.844 -16.625 1 92.19 415 PHE A O 1
ATOM 3205 N N . ASN A 1 416 ? 25.422 27.484 -16.219 1 93.44 416 ASN A N 1
ATOM 3206 C CA . ASN A 1 416 ? 25.016 26.234 -15.609 1 93.44 416 ASN A CA 1
ATOM 3207 C C . ASN A 1 416 ? 23.656 25.766 -16.141 1 93.44 416 ASN A C 1
ATOM 3209 O O . ASN A 1 416 ? 22.844 26.594 -16.562 1 93.44 416 ASN A O 1
ATOM 3213 N N . TRP A 1 417 ? 23.484 24.469 -16.188 1 94.56 417 TRP A N 1
ATOM 3214 C CA . TRP A 1 417 ? 22.219 23.906 -16.641 1 94.56 417 TRP A CA 1
ATOM 3215 C C 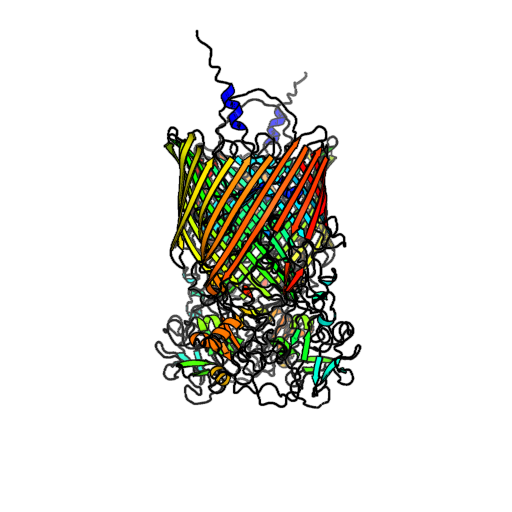. TRP A 1 417 ? 21.844 22.672 -15.828 1 94.56 417 TRP A C 1
ATOM 3217 O O . TRP A 1 417 ? 22.719 22.016 -15.234 1 94.56 417 TRP A O 1
ATOM 3227 N N . ASP A 1 418 ? 20.625 22.359 -15.711 1 94.5 418 ASP A N 1
ATOM 3228 C CA . ASP A 1 418 ? 20.141 21.109 -15.156 1 94.5 418 ASP A CA 1
ATOM 3229 C C . ASP A 1 418 ? 18.828 20.688 -15.812 1 94.5 418 ASP A C 1
ATOM 3231 O O . ASP A 1 418 ? 18 21.531 -16.156 1 94.5 418 ASP A O 1
ATOM 3235 N N . VAL A 1 419 ? 18.688 19.469 -16.172 1 97 419 VAL A N 1
ATOM 3236 C CA . VAL A 1 419 ? 17.5 18.828 -16.734 1 97 419 VAL A CA 1
ATOM 3237 C C . VAL A 1 419 ? 17.203 17.531 -15.984 1 97 419 VAL A C 1
ATOM 3239 O O . VAL A 1 419 ? 18.141 16.797 -15.609 1 97 419 VAL A O 1
ATOM 3242 N N . GLY A 1 420 ? 15.945 17.312 -15.648 1 96.31 420 GLY A N 1
ATOM 3243 C CA . GLY A 1 420 ? 15.727 16.078 -14.922 1 96.31 420 GLY A CA 1
ATOM 3244 C C . GLY A 1 420 ? 14.258 15.703 -14.805 1 96.31 420 GLY A C 1
ATOM 3245 O O . GLY A 1 420 ? 13.414 16.281 -15.492 1 96.31 420 GLY A O 1
ATOM 3246 N N . TYR A 1 421 ? 14.078 14.594 -14.07 1 94.25 421 TYR A N 1
ATOM 3247 C CA . TYR A 1 421 ? 12.797 13.938 -13.852 1 94.25 421 TYR A CA 1
ATOM 3248 C C . TYR A 1 421 ? 12.578 13.656 -12.367 1 94.25 421 TYR A C 1
ATOM 3250 O O . TYR A 1 421 ? 13.508 13.312 -11.648 1 94.25 421 TYR A O 1
ATOM 3258 N N . MET A 1 422 ? 11.32 13.945 -11.922 1 95.81 422 MET A N 1
ATOM 3259 C CA . MET A 1 422 ? 10.938 13.617 -10.555 1 95.81 422 MET A CA 1
ATOM 3260 C C . MET A 1 422 ? 9.609 12.867 -10.523 1 95.81 422 MET A C 1
ATOM 3262 O O . MET A 1 422 ? 8.688 13.211 -11.258 1 95.81 422 MET A O 1
ATOM 3266 N N . TYR A 1 423 ? 9.523 11.82 -9.727 1 93.25 423 TYR A N 1
ATOM 3267 C CA . TYR A 1 423 ? 8.297 11.055 -9.508 1 93.25 423 TYR A CA 1
ATOM 3268 C C . TYR A 1 423 ? 8.109 10.75 -8.031 1 93.25 423 TYR A C 1
ATOM 3270 O O . TYR A 1 423 ? 9.055 10.352 -7.344 1 93.25 423 TYR A O 1
ATOM 3278 N N . THR A 1 424 ? 6.984 11.031 -7.555 1 94.88 424 THR A N 1
ATOM 3279 C CA . THR A 1 424 ? 6.625 10.641 -6.199 1 94.88 424 THR A CA 1
ATOM 3280 C C . THR A 1 424 ? 5.234 10.008 -6.164 1 94.88 424 THR A C 1
ATOM 3282 O O . THR A 1 424 ? 4.34 10.43 -6.902 1 94.88 424 THR A O 1
ATOM 3285 N N . ARG A 1 425 ? 5.047 8.969 -5.426 1 92.69 425 ARG A N 1
ATOM 3286 C CA . ARG A 1 425 ? 3.775 8.289 -5.215 1 92.69 425 ARG A CA 1
ATOM 3287 C C . ARG A 1 425 ? 3.549 8 -3.732 1 92.69 425 ARG A C 1
ATOM 3289 O O . ARG A 1 425 ? 4.43 7.461 -3.061 1 92.69 425 ARG A O 1
ATOM 3296 N N . SER A 1 426 ? 2.475 8.438 -3.283 1 94.5 426 SER A N 1
ATOM 3297 C CA . SER A 1 426 ? 2.066 8.164 -1.909 1 94.5 426 SER A CA 1
ATOM 3298 C C . SER A 1 426 ? 0.766 7.363 -1.867 1 94.5 426 SER A C 1
ATOM 3300 O O . SER A 1 426 ? -0.202 7.711 -2.547 1 94.5 426 SER A O 1
ATOM 3302 N N . THR A 1 427 ? 0.766 6.273 -1.2 1 91.25 427 THR A N 1
ATOM 3303 C CA . THR A 1 427 ? -0.438 5.48 -0.978 1 91.25 427 THR A CA 1
ATOM 3304 C C . THR A 1 427 ? -0.752 5.383 0.513 1 91.25 427 THR A C 1
ATOM 3306 O O . THR A 1 427 ? 0.155 5.395 1.347 1 91.25 427 THR A O 1
ATOM 3309 N N . GLN A 1 428 ? -2.002 5.328 0.8 1 93.25 428 GLN A N 1
ATOM 3310 C CA . GLN A 1 428 ? -2.434 5.176 2.186 1 93.25 428 GLN A CA 1
ATOM 3311 C C . GLN A 1 428 ? -3.609 4.207 2.293 1 93.25 428 GLN A C 1
ATOM 3313 O O . GLN A 1 428 ? -4.562 4.293 1.518 1 93.25 428 GLN A O 1
ATOM 3318 N N . LEU A 1 429 ? -3.451 3.266 3.119 1 89.38 429 LEU A N 1
ATOM 3319 C CA . LEU A 1 429 ? -4.539 2.377 3.518 1 89.38 429 LEU A CA 1
ATOM 3320 C C . LEU A 1 429 ? -5.043 2.725 4.914 1 89.38 429 LEU A C 1
ATOM 3322 O O . LEU A 1 429 ? -4.277 2.682 5.883 1 89.38 429 LEU A O 1
ATOM 3326 N N . GLN A 1 430 ? -6.254 3.127 4.906 1 91.94 430 GLN A N 1
ATOM 3327 C CA . GLN A 1 430 ? -6.91 3.344 6.191 1 91.94 430 GLN A CA 1
ATOM 3328 C C . GLN A 1 430 ? -7.754 2.137 6.59 1 91.94 430 GLN A C 1
ATOM 3330 O O . GLN A 1 430 ? -8.625 1.704 5.828 1 91.94 430 GLN A O 1
ATOM 3335 N N . THR A 1 431 ? -7.449 1.628 7.723 1 88.69 431 THR A N 1
ATOM 3336 C CA . THR A 1 431 ? -8.242 0.523 8.25 1 88.69 431 THR A CA 1
ATOM 3337 C C . THR A 1 431 ? -9 0.956 9.5 1 88.69 431 THR A C 1
ATOM 3339 O O . THR A 1 431 ? -8.414 1.506 10.438 1 88.69 431 THR A O 1
ATOM 3342 N N . GLY A 1 432 ? -10.273 0.764 9.43 1 88.56 432 GLY A N 1
ATOM 3343 C CA . GLY A 1 432 ? -11.109 1.164 10.555 1 88.56 432 GLY A CA 1
ATOM 3344 C C . GLY A 1 432 ? -11.898 0.014 11.156 1 88.56 432 GLY A C 1
ATOM 3345 O O . GLY A 1 432 ? -12.352 -0.877 10.43 1 88.56 432 GLY A O 1
ATOM 3346 N N . THR A 1 433 ? -12 0.022 12.469 1 88.81 433 THR A N 1
ATOM 3347 C CA . THR A 1 433 ? -12.883 -0.875 13.211 1 88.81 433 THR A CA 1
ATOM 3348 C C . THR A 1 433 ? -13.656 -0.11 14.281 1 88.81 433 THR A C 1
ATOM 3350 O O . THR A 1 433 ? -13.406 1.072 14.516 1 88.81 433 THR A O 1
ATOM 3353 N N . GLY A 1 434 ? -14.641 -0.696 14.789 1 93.25 434 GLY A N 1
ATOM 3354 C CA . GLY A 1 434 ? -15.414 -0.108 15.875 1 93.25 434 GLY A CA 1
ATOM 3355 C C . GLY A 1 434 ? -16.703 0.527 15.406 1 93.25 434 GLY A C 1
ATOM 3356 O O . GLY A 1 434 ? -17.578 0.86 16.219 1 93.25 434 GLY A O 1
ATOM 3357 N N . ASN A 1 435 ? -16.906 0.701 14.125 1 91.81 435 ASN A N 1
ATOM 3358 C CA . ASN A 1 435 ? -18.188 1.139 13.562 1 91.81 435 ASN A CA 1
ATOM 3359 C C . ASN A 1 435 ? -19.062 -0.047 13.188 1 91.81 435 ASN A C 1
ATOM 3361 O O . ASN A 1 435 ? -18.562 -1.145 12.93 1 91.81 435 ASN A O 1
ATOM 3365 N N . LEU A 1 436 ? -20.312 0.263 13.195 1 92.81 436 LEU A N 1
ATOM 3366 C CA . LEU A 1 436 ? -21.281 -0.815 12.977 1 92.81 436 LEU A CA 1
ATOM 3367 C C . LEU A 1 436 ? -21.859 -0.739 11.57 1 92.81 436 LEU A C 1
ATOM 3369 O O . LEU A 1 436 ? -21.859 0.323 10.945 1 92.81 436 LEU A O 1
ATOM 3373 N N . GLN A 1 437 ? -22.297 -1.895 11.109 1 88.31 437 GLN A N 1
ATOM 3374 C CA . GLN A 1 437 ? -23.047 -1.977 9.859 1 88.31 437 GLN A CA 1
ATOM 3375 C C . GLN A 1 437 ? -24.547 -1.983 10.117 1 88.31 437 GLN A C 1
ATOM 3377 O O . GLN A 1 437 ? -25.109 -3.002 10.523 1 88.31 437 GLN A O 1
ATOM 3382 N N . PRO A 1 438 ? -25.234 -0.95 9.766 1 87.56 438 PRO A N 1
ATOM 3383 C CA . PRO A 1 438 ? -26.641 -0.798 10.117 1 87.56 438 PRO A CA 1
ATOM 3384 C C . PRO A 1 438 ? -27.516 -1.944 9.594 1 87.56 438 PRO A C 1
ATOM 3386 O O . PRO A 1 438 ? -28.422 -2.4 10.281 1 87.56 438 PRO A O 1
ATOM 3389 N N . SER A 1 439 ? -27.297 -2.41 8.391 1 82.25 439 SER A N 1
ATOM 3390 C CA . SER A 1 439 ? -28.109 -3.508 7.867 1 82.25 439 SER A CA 1
ATOM 3391 C C . SER A 1 439 ? -27.953 -4.762 8.719 1 82.25 439 SER A C 1
ATOM 3393 O O . SER A 1 439 ? -28.922 -5.496 8.93 1 82.25 439 SER A O 1
ATOM 3395 N N . ARG A 1 440 ? -26.797 -4.969 9.195 1 86.81 440 ARG A N 1
ATOM 3396 C CA . ARG A 1 440 ? -26.547 -6.129 10.039 1 86.81 440 ARG A CA 1
ATOM 3397 C C . ARG A 1 440 ? -27.109 -5.91 11.445 1 86.81 440 ARG A C 1
ATOM 3399 O O . ARG A 1 440 ? -27.562 -6.852 12.094 1 86.81 440 ARG A O 1
ATOM 3406 N N . VAL A 1 441 ? -27.047 -4.684 11.875 1 92.69 441 VAL A N 1
ATOM 3407 C CA . VAL A 1 441 ? -27.672 -4.367 13.156 1 92.69 441 VAL A CA 1
ATOM 3408 C C . VAL A 1 441 ? -29.188 -4.617 13.062 1 92.69 441 VAL A C 1
ATOM 3410 O O . VAL A 1 441 ? -29.781 -5.199 13.977 1 92.69 441 VAL A O 1
ATOM 3413 N N . SER A 1 442 ? -29.781 -4.18 11.992 1 90 442 SER A N 1
ATOM 3414 C CA . SER A 1 442 ? -31.203 -4.398 11.781 1 90 442 SER A CA 1
ATOM 3415 C C . SER A 1 442 ? -31.547 -5.879 11.844 1 90 442 SER A C 1
ATOM 3417 O O . SER A 1 442 ? -32.531 -6.266 12.469 1 90 442 SER A O 1
ATOM 3419 N N . ALA A 1 443 ? -30.75 -6.66 11.211 1 87.19 443 ALA A N 1
ATOM 3420 C CA . ALA A 1 443 ? -30.969 -8.102 11.219 1 87.19 443 ALA A CA 1
ATOM 3421 C C . ALA A 1 443 ? -30.781 -8.688 12.617 1 87.19 443 ALA A C 1
ATOM 3423 O O . ALA A 1 443 ? -31.547 -9.539 13.055 1 87.19 443 ALA A O 1
ATOM 3424 N N . ALA A 1 444 ? -29.828 -8.195 13.305 1 94.12 444 ALA A N 1
ATOM 3425 C CA . ALA A 1 444 ? -29.438 -8.758 14.586 1 94.12 444 ALA A CA 1
ATOM 3426 C C . ALA A 1 444 ? -30.469 -8.445 15.664 1 94.12 444 ALA A C 1
ATOM 3428 O O . ALA A 1 444 ? -30.641 -9.219 16.609 1 94.12 444 ALA A O 1
ATOM 3429 N N . VAL A 1 445 ? -31.125 -7.332 15.547 1 95.12 445 VAL A N 1
ATOM 3430 C CA . VAL A 1 445 ? -32.125 -6.953 16.547 1 95.12 445 VAL A CA 1
ATOM 3431 C C . VAL A 1 445 ? -33.5 -7.25 16.016 1 95.12 445 VAL A C 1
ATOM 3433 O O . VAL A 1 445 ? -34.5 -6.848 16.609 1 95.12 445 VAL A O 1
ATOM 3436 N N . GLY A 1 446 ? -33.594 -7.934 14.898 1 92.5 446 GLY A N 1
ATOM 3437 C CA . GLY A 1 446 ? -34.844 -8.359 14.32 1 92.5 446 GLY A CA 1
ATOM 3438 C C . GLY A 1 446 ? -35.438 -9.57 15.016 1 92.5 446 GLY A C 1
ATOM 3439 O O . GLY A 1 446 ? -35.031 -9.938 16.109 1 92.5 446 GLY A O 1
ATOM 3440 N N . PRO A 1 447 ? -36.469 -10.148 14.352 1 91.94 447 PRO A N 1
ATOM 3441 C CA . PRO A 1 447 ? -37.062 -11.352 14.938 1 91.94 447 PRO A CA 1
ATOM 3442 C C . PRO A 1 447 ? -36.031 -12.445 15.211 1 91.94 447 PRO A C 1
ATOM 3444 O O . PRO A 1 447 ? -35.156 -12.703 14.383 1 91.94 447 PRO A O 1
ATOM 3447 N N . SER A 1 448 ? -36.125 -13.047 16.375 1 94.38 448 SER A N 1
ATOM 3448 C CA . SER A 1 448 ? -35.25 -14.133 16.781 1 94.38 448 SER A CA 1
ATOM 3449 C C . SER A 1 448 ? -35.938 -15.078 17.766 1 94.38 448 SER A C 1
ATOM 3451 O O . SER A 1 448 ? -36.969 -14.734 18.344 1 94.38 448 SER A O 1
ATOM 3453 N N . PHE A 1 449 ? -35.438 -16.281 17.844 1 92.94 449 PHE A N 1
ATOM 3454 C CA . PHE A 1 449 ? -36.031 -17.297 18.688 1 92.94 449 PHE A CA 1
ATOM 3455 C C . PHE A 1 449 ? -35 -18.266 19.219 1 92.94 449 PHE A C 1
ATOM 3457 O O . PHE A 1 449 ? -33.844 -18.281 18.734 1 92.94 449 PHE A O 1
ATOM 3464 N N . MET A 1 450 ? -35.312 -18.891 20.297 1 91.75 450 MET A N 1
ATOM 3465 C CA . MET A 1 450 ? -34.5 -19.969 20.828 1 91.75 450 MET A CA 1
ATOM 3466 C C . MET A 1 450 ? -34.688 -21.25 20.031 1 91.75 450 MET A C 1
ATOM 3468 O O . MET A 1 450 ? -35.781 -21.812 20.031 1 91.75 450 MET A O 1
ATOM 3472 N N . ASN A 1 451 ? -33.656 -21.672 19.391 1 86.31 451 ASN A N 1
ATOM 3473 C CA . ASN A 1 451 ? -33.812 -22.859 18.578 1 86.31 451 ASN A CA 1
ATOM 3474 C C . ASN A 1 451 ? -33.719 -24.141 19.422 1 86.31 451 ASN A C 1
ATOM 3476 O O . ASN A 1 451 ? -33.562 -24.078 20.641 1 86.31 451 ASN A O 1
ATOM 3480 N N . SER A 1 452 ? -33.781 -25.25 18.734 1 79.31 452 SER A N 1
ATOM 3481 C CA . SER A 1 452 ? -33.844 -26.531 19.422 1 79.31 452 SER A CA 1
ATOM 3482 C C . SER A 1 452 ? -32.5 -26.875 20.094 1 79.31 452 SER A C 1
ATOM 3484 O O . SER A 1 452 ? -32.469 -27.672 21.031 1 79.31 452 SER A O 1
ATOM 3486 N N . SER A 1 453 ? -31.406 -26.281 19.703 1 80.75 453 SER A N 1
ATOM 3487 C CA . SER A 1 453 ? -30.078 -26.531 20.266 1 80.75 453 SER A CA 1
ATOM 3488 C C . SER A 1 453 ? -29.781 -25.578 21.422 1 80.75 453 SER A C 1
ATOM 3490 O O . SER A 1 453 ? -28.688 -25.594 21.984 1 80.75 453 SER A O 1
ATOM 3492 N N . GLY A 1 454 ? -30.75 -24.75 21.703 1 86.5 454 GLY A N 1
ATOM 3493 C CA . GLY A 1 454 ? -30.578 -23.812 22.812 1 86.5 454 GLY A CA 1
ATOM 3494 C C . GLY A 1 454 ? -29.797 -22.578 22.438 1 86.5 454 GLY A C 1
ATOM 3495 O O . GLY A 1 454 ? -29.141 -21.969 23.297 1 86.5 454 GLY A O 1
ATOM 3496 N N . VAL A 1 455 ? -29.766 -22.297 21.188 1 88.44 455 VAL A N 1
ATOM 3497 C CA . VAL A 1 455 ? -29.047 -21.125 20.688 1 88.44 455 VAL A CA 1
ATOM 3498 C C . VAL A 1 455 ? -30.047 -20.125 20.094 1 88.44 455 VAL A C 1
ATOM 3500 O O . VAL A 1 455 ? -30.984 -20.516 19.391 1 88.44 455 VAL A O 1
ATOM 3503 N N . VAL A 1 456 ? -29.953 -18.875 20.516 1 92.88 456 VAL A N 1
ATOM 3504 C CA . VAL A 1 456 ? -30.812 -17.844 19.922 1 92.88 456 VAL A CA 1
ATOM 3505 C C . VAL A 1 456 ? -30.422 -17.625 18.453 1 92.88 456 VAL A C 1
ATOM 3507 O O . VAL A 1 456 ? -29.25 -17.422 18.156 1 92.88 456 VAL A O 1
ATOM 3510 N N . GLN A 1 457 ? -31.422 -17.688 17.625 1 90.06 457 GLN A N 1
ATOM 3511 C CA . GLN A 1 457 ? -31.219 -17.609 16.188 1 90.06 457 GLN A CA 1
ATOM 3512 C C . GLN A 1 457 ? -32.125 -16.547 15.555 1 90.06 457 GLN A C 1
ATOM 3514 O O . GLN A 1 457 ? -33.25 -16.344 16.016 1 90.06 457 GLN A O 1
ATOM 3519 N N . CYS A 1 458 ? -31.641 -15.875 14.555 1 90.44 458 CYS A N 1
ATOM 3520 C CA . CYS A 1 458 ? -32.438 -14.898 13.836 1 90.44 458 CYS A CA 1
ATOM 3521 C C . CYS A 1 458 ? -33.594 -15.578 13.086 1 90.44 458 CYS A C 1
ATOM 3523 O O . CYS A 1 458 ? -33.469 -16.734 12.68 1 90.44 458 CYS A O 1
ATOM 3525 N N . GLY A 1 459 ? -34.594 -14.797 12.82 1 88.38 459 GLY A N 1
ATOM 3526 C CA . GLY A 1 459 ? -35.75 -15.312 12.133 1 88.38 459 GLY A CA 1
ATOM 3527 C C . GLY A 1 459 ? -36.844 -15.805 13.086 1 88.38 459 GLY A C 1
ATOM 3528 O O . GLY A 1 459 ? -37.031 -15.227 14.156 1 88.38 459 GLY A O 1
ATOM 3529 N N . THR A 1 460 ? -37.656 -16.781 12.516 1 87.88 460 THR A N 1
ATOM 3530 C CA . THR A 1 460 ? -38.688 -17.438 13.273 1 87.88 460 THR A CA 1
ATOM 3531 C C . THR A 1 460 ? -38.562 -18.953 13.211 1 87.88 460 THR A C 1
ATOM 3533 O O . THR A 1 460 ? -37.812 -19.469 12.375 1 87.88 460 THR A O 1
ATOM 3536 N N . PRO A 1 461 ? -39.188 -19.578 14.164 1 81.06 461 PRO A N 1
ATOM 3537 C CA . PRO A 1 461 ? -39.094 -21.031 14.078 1 81.06 461 PRO A CA 1
ATOM 3538 C C . PRO A 1 461 ? -39.531 -21.562 12.711 1 81.06 461 PRO A C 1
ATOM 3540 O O . PRO A 1 461 ? -39 -22.562 12.242 1 81.06 461 PRO A O 1
ATOM 3543 N N . ASP A 1 462 ? -40.406 -20.828 12.039 1 79.12 462 ASP A N 1
ATOM 3544 C CA . ASP A 1 462 ? -40.938 -21.266 10.75 1 79.12 462 ASP A CA 1
ATOM 3545 C C . ASP A 1 462 ? -40 -20.859 9.609 1 79.12 462 ASP A C 1
ATOM 3547 O O . ASP A 1 462 ? -40.031 -21.453 8.531 1 79.12 462 ASP A O 1
ATOM 3551 N N . ALA A 1 463 ? -39.219 -19.906 9.898 1 78.81 463 ALA A N 1
ATOM 3552 C CA . ALA A 1 463 ? -38.281 -19.406 8.898 1 78.81 463 ALA A CA 1
ATOM 3553 C C . ALA A 1 463 ? -36.938 -19.016 9.539 1 78.81 463 ALA A C 1
ATOM 3555 O O . ALA A 1 463 ? -36.562 -17.844 9.578 1 78.81 463 ALA A O 1
ATOM 3556 N N . PRO A 1 464 ? -36.25 -20.062 9.938 1 80.25 464 PRO A N 1
ATOM 3557 C CA . PRO A 1 464 ? -34.969 -19.766 10.625 1 80.25 464 PRO A CA 1
ATOM 3558 C C . PRO A 1 464 ? -33.906 -19.219 9.68 1 80.25 464 PRO A C 1
ATOM 3560 O O . PRO A 1 464 ? -33.812 -19.641 8.523 1 80.25 464 PRO A O 1
ATOM 3563 N N . ILE A 1 465 ? -33.188 -18.234 10.055 1 76.75 465 ILE A N 1
ATOM 3564 C CA . ILE A 1 465 ? -32.031 -17.703 9.336 1 76.75 465 ILE A CA 1
ATOM 3565 C C . ILE A 1 465 ? -30.734 -18.297 9.898 1 76.75 465 ILE A C 1
ATOM 3567 O O . ILE A 1 465 ? -30.547 -18.359 11.117 1 76.75 465 ILE A O 1
ATOM 3571 N N . SER A 1 466 ? -29.859 -18.719 9.086 1 71.31 466 SER A N 1
ATOM 3572 C CA . SER A 1 466 ? -28.625 -19.375 9.508 1 71.31 466 SER A CA 1
ATOM 3573 C C . SER A 1 466 ? -27.766 -18.453 10.359 1 71.31 466 SER A C 1
ATOM 3575 O O . SER A 1 466 ? -27.703 -17.25 10.102 1 71.31 466 SER A O 1
ATOM 3577 N N . LEU A 1 467 ? -27.078 -19.047 11.273 1 73.94 467 LEU A N 1
ATOM 3578 C CA . LEU A 1 467 ? -26.219 -18.297 12.172 1 73.94 467 LEU A CA 1
ATOM 3579 C C . LEU A 1 467 ? -25.016 -17.719 11.422 1 73.94 467 LEU A C 1
ATOM 3581 O O . LEU A 1 467 ? -24.359 -16.812 11.914 1 73.94 467 LEU A O 1
ATOM 3585 N N . THR A 1 468 ? -24.688 -18.234 10.258 1 62.81 468 THR A N 1
ATOM 3586 C CA . THR A 1 468 ? -23.609 -17.688 9.445 1 62.81 468 THR A CA 1
ATOM 3587 C C . THR A 1 468 ? -24.047 -16.422 8.719 1 62.81 468 THR A C 1
ATOM 3589 O O . THR A 1 468 ? -23.219 -15.578 8.367 1 62.81 468 THR A O 1
ATOM 3592 N N . SER A 1 469 ? -25.359 -16.344 8.609 1 68.19 469 SER A N 1
ATOM 3593 C CA . SER A 1 469 ? -25.906 -15.195 7.887 1 68.19 469 SER A CA 1
ATOM 3594 C C . SER A 1 469 ? -26.312 -14.07 8.836 1 68.19 469 SER A C 1
ATOM 3596 O O . SER A 1 469 ? -26.406 -12.914 8.438 1 68.19 469 SER A O 1
ATOM 3598 N N . CYS A 1 470 ? -26.656 -14.531 10.031 1 83.25 470 CYS A N 1
ATOM 3599 C CA . CYS A 1 470 ? -27.109 -13.555 11.016 1 83.25 470 CYS A CA 1
ATOM 3600 C C . CYS A 1 470 ? -26.844 -14.039 12.438 1 83.25 470 CYS A C 1
ATOM 3602 O O . CYS A 1 470 ? -27.078 -15.203 12.75 1 83.25 470 CYS A O 1
ATOM 3604 N N . VAL A 1 471 ? -26.312 -13.102 13.234 1 89.5 471 VAL A N 1
ATOM 3605 C CA . VAL A 1 471 ? -26.125 -13.359 14.656 1 89.5 471 VAL A CA 1
ATOM 3606 C C . VAL A 1 471 ? -26.953 -12.375 15.477 1 89.5 471 VAL A C 1
ATOM 3608 O O . VAL A 1 471 ? -26.766 -11.156 15.375 1 89.5 471 VAL A O 1
ATOM 3611 N N . PRO A 1 472 ? -27.922 -12.898 16.25 1 94.56 472 PRO A N 1
ATOM 3612 C CA . PRO A 1 472 ? -28.719 -11.977 17.062 1 94.56 472 PRO A CA 1
ATOM 3613 C C . PRO A 1 472 ? -27.875 -11.211 18.078 1 94.56 472 PRO A C 1
ATOM 3615 O O . PRO A 1 472 ? -26.859 -11.727 18.547 1 94.56 472 PRO A O 1
ATOM 3618 N N . TRP A 1 473 ? -28.359 -9.992 18.453 1 96.44 473 TRP A N 1
ATOM 3619 C CA . TRP A 1 473 ? -27.609 -9.133 19.359 1 96.44 473 TRP A CA 1
ATOM 3620 C C . TRP A 1 473 ? -28.5 -8.617 20.484 1 96.44 473 TRP A C 1
ATOM 3622 O O . TRP A 1 473 ? -29.656 -8.234 20.25 1 96.44 473 TRP A O 1
ATOM 3632 N N . ASN A 1 474 ? -27.969 -8.719 21.703 1 96 474 ASN A N 1
ATOM 3633 C CA . ASN A 1 474 ? -28.578 -8.086 22.875 1 96 474 ASN A CA 1
ATOM 3634 C C . ASN A 1 474 ? -27.859 -6.785 23.234 1 96 474 ASN A C 1
ATOM 3636 O O . ASN A 1 474 ? -26.922 -6.793 24.031 1 96 474 ASN A O 1
ATOM 3640 N N . PRO A 1 475 ? -28.359 -5.648 22.719 1 95.69 475 PRO A N 1
ATOM 3641 C CA . PRO A 1 475 ? -27.688 -4.383 22.984 1 95.69 475 PRO A CA 1
ATOM 3642 C C . PRO A 1 475 ? -27.781 -3.943 24.438 1 95.69 475 PRO A C 1
ATOM 3644 O O . PRO A 1 475 ? -27.125 -2.992 24.859 1 95.69 475 PRO A O 1
ATOM 3647 N N . PHE A 1 476 ? -28.562 -4.66 25.266 1 95.25 476 PHE A N 1
ATOM 3648 C CA . PHE A 1 476 ? -28.766 -4.273 26.656 1 95.25 476 PHE A CA 1
ATOM 3649 C C . PHE A 1 476 ? -27.797 -5.004 27.578 1 95.25 476 PHE A C 1
ATOM 3651 O O . PHE A 1 476 ? -27.703 -4.676 28.766 1 95.25 476 PHE A O 1
ATOM 3658 N N . ALA A 1 477 ? -27.141 -5.977 27 1 93.25 477 ALA A N 1
ATOM 3659 C CA . ALA A 1 477 ? -26.047 -6.598 27.734 1 93.25 477 ALA A CA 1
ATOM 3660 C C . ALA A 1 477 ? -24.828 -5.672 27.797 1 93.25 477 ALA A C 1
ATOM 3662 O O . ALA A 1 477 ? -23.922 -5.762 26.969 1 93.25 477 ALA A O 1
ATOM 3663 N N . GLY A 1 478 ? -24.75 -4.879 28.75 1 88.62 478 GLY A N 1
ATOM 3664 C CA . GLY A 1 478 ? -23.812 -3.771 28.844 1 88.62 478 GLY A CA 1
ATOM 3665 C C . GLY A 1 478 ? -22.406 -4.219 29.156 1 88.62 478 GLY A C 1
ATOM 3666 O O . GLY A 1 478 ? -22.188 -5.359 29.562 1 88.62 478 GLY A O 1
ATOM 3667 N N . PHE A 1 479 ? -21.5 -3.297 29 1 90.19 479 PHE A N 1
ATOM 3668 C CA . PHE A 1 479 ? -20.078 -3.52 29.266 1 90.19 479 PHE A CA 1
ATOM 3669 C C . PHE A 1 479 ? -19.844 -3.811 30.75 1 90.19 479 PHE A C 1
ATOM 3671 O O . PHE A 1 479 ? -20.406 -3.131 31.609 1 90.19 479 PHE A O 1
ATOM 3678 N N . GLY A 1 480 ? -19.094 -4.758 31 1 80.12 480 GLY A N 1
ATOM 3679 C CA . GLY A 1 480 ? -18.703 -5.078 32.375 1 80.12 480 GLY A CA 1
ATOM 3680 C C . GLY A 1 480 ? -19.797 -5.805 33.125 1 80.12 480 GLY A C 1
ATOM 3681 O O . GLY A 1 480 ? -19.719 -5.953 34.344 1 80.12 480 GLY A O 1
ATOM 3682 N N . ARG A 1 481 ? -20.875 -6.195 32.438 1 77.06 481 ARG A N 1
ATOM 3683 C CA . ARG A 1 481 ? -22 -6.805 33.156 1 77.06 481 ARG A CA 1
ATOM 3684 C C . ARG A 1 481 ? -21.922 -8.328 33.094 1 77.06 481 ARG A C 1
ATOM 3686 O O . ARG A 1 481 ? -22.906 -9.016 33.344 1 77.06 481 ARG A O 1
ATOM 3693 N N . GLY A 1 482 ? -20.797 -8.875 32.812 1 68.06 482 GLY A N 1
ATOM 3694 C CA . GLY A 1 482 ? -20.594 -10.32 32.781 1 68.06 482 GLY A CA 1
ATOM 3695 C C . GLY A 1 482 ? -20.875 -10.93 31.406 1 68.06 482 GLY A C 1
ATOM 3696 O O . GLY A 1 482 ? -21.188 -10.211 30.453 1 68.06 482 GLY A O 1
ATOM 3697 N N . SER A 1 483 ? -20.688 -12.219 31.312 1 73.31 483 SER A N 1
ATOM 3698 C CA . SER A 1 483 ? -20.844 -12.922 30.047 1 73.31 483 SER A CA 1
ATOM 3699 C C . SER A 1 483 ? -22.312 -13.219 29.75 1 73.31 483 SER A C 1
ATOM 3701 O O . SER A 1 483 ? -22.906 -14.117 30.344 1 73.31 483 SER A O 1
ATOM 3703 N N . ILE A 1 484 ? -23.031 -12.305 29.156 1 82 484 ILE A N 1
ATOM 3704 C CA . ILE A 1 484 ? -24.406 -12.477 28.703 1 82 484 ILE A CA 1
ATOM 3705 C C . ILE A 1 484 ? -24.406 -12.945 27.25 1 82 484 ILE A C 1
ATOM 3707 O O . ILE A 1 484 ? -23.547 -12.531 26.453 1 82 484 ILE A O 1
ATOM 3711 N N . ALA A 1 485 ? -25.328 -13.844 27.031 1 81.38 485 ALA A N 1
ATOM 3712 C CA . ALA A 1 485 ? -25.438 -14.406 25.688 1 81.38 485 ALA A CA 1
ATOM 3713 C C . ALA A 1 485 ? -25.656 -13.305 24.656 1 81.38 485 ALA A C 1
ATOM 3715 O O . ALA A 1 485 ? -26.438 -12.375 24.891 1 81.38 485 ALA A O 1
ATOM 3716 N N . ASN A 1 486 ? -25.016 -13.328 23.531 1 93.31 486 ASN A N 1
ATOM 3717 C CA . ASN A 1 486 ? -25.172 -12.453 22.375 1 93.31 486 ASN A CA 1
ATOM 3718 C C . ASN A 1 486 ? -24.844 -11.008 22.703 1 93.31 486 ASN A C 1
ATOM 3720 O O . ASN A 1 486 ? -25.531 -10.086 22.25 1 93.31 486 ASN A O 1
ATOM 3724 N N . SER A 1 487 ? -23.969 -10.859 23.719 1 93.38 487 SER A N 1
ATOM 3725 C CA . SER A 1 487 ? -23.438 -9.539 24.016 1 93.38 487 SER A CA 1
ATOM 3726 C C . SER A 1 487 ? -22.25 -9.203 23.125 1 93.38 487 SER A C 1
ATOM 3728 O O . SER A 1 487 ? -21.891 -9.992 22.25 1 93.38 487 SER A O 1
ATOM 3730 N N . LEU A 1 488 ? -21.609 -8.039 23.297 1 93.38 488 LEU A N 1
ATOM 3731 C CA . LEU A 1 488 ? -20.453 -7.648 22.516 1 93.38 488 LEU A CA 1
ATOM 3732 C C . LEU A 1 488 ? -19.188 -8.297 23.062 1 93.38 488 LEU A C 1
ATOM 3734 O O . LEU A 1 488 ? -18.078 -8.07 22.531 1 93.38 488 LEU A O 1
ATOM 3738 N N . ASP A 1 489 ? -19.344 -9.164 24.109 1 89.44 489 ASP A N 1
ATOM 3739 C CA . ASP A 1 489 ? -18.234 -10 24.562 1 89.44 489 ASP A CA 1
ATOM 3740 C C . ASP A 1 489 ? -18.109 -11.25 23.688 1 89.44 489 ASP A C 1
ATOM 3742 O O . ASP A 1 489 ? -17.078 -11.93 23.719 1 89.44 489 ASP A O 1
ATOM 3746 N N . ASP A 1 490 ? -19.203 -11.539 22.969 1 89.25 490 ASP A N 1
ATOM 3747 C CA . ASP A 1 490 ? -19.219 -12.664 22.047 1 89.25 490 ASP A CA 1
ATOM 3748 C C . ASP A 1 490 ? -18.531 -12.297 20.734 1 89.25 490 ASP A C 1
ATOM 3750 O O . ASP A 1 490 ? -19.016 -11.445 19.984 1 89.25 490 ASP A O 1
ATOM 3754 N N . PRO A 1 491 ? -17.438 -12.992 20.391 1 86 491 PRO A N 1
ATOM 3755 C CA . PRO A 1 491 ? -16.734 -12.664 19.141 1 86 491 PRO A CA 1
ATOM 3756 C C . PRO A 1 491 ? -17.594 -12.828 17.906 1 86 491 PRO A C 1
ATOM 3758 O O . PRO A 1 491 ? -17.422 -12.109 16.922 1 86 491 PRO A O 1
ATOM 3761 N N . ALA A 1 492 ? -18.547 -13.742 17.938 1 85.31 492 ALA A N 1
ATOM 3762 C CA . ALA A 1 492 ? -19.422 -13.93 16.781 1 85.31 492 ALA A CA 1
ATOM 3763 C C . ALA A 1 492 ? -20.281 -12.695 16.531 1 85.31 492 ALA A C 1
ATOM 3765 O O . ALA A 1 492 ? -20.516 -12.312 15.383 1 85.31 492 ALA A O 1
ATOM 3766 N N . VAL A 1 493 ? -20.797 -12.086 17.656 1 91.44 493 VAL A N 1
ATOM 3767 C CA . VAL A 1 493 ? -21.594 -10.875 17.547 1 91.44 493 VAL A CA 1
ATOM 3768 C C . VAL A 1 493 ? -20.734 -9.734 17 1 91.44 493 VAL A C 1
ATOM 3770 O O . VAL A 1 493 ? -21.141 -9.008 16.094 1 91.44 493 VAL A O 1
ATOM 3773 N N . VAL A 1 494 ? -19.531 -9.641 17.547 1 91.25 494 VAL A N 1
ATOM 3774 C CA . VAL A 1 494 ? -18.625 -8.562 17.156 1 91.25 494 VAL A CA 1
ATOM 3775 C C . VAL A 1 494 ? -18.25 -8.703 15.688 1 91.25 494 VAL A C 1
ATOM 3777 O O . VAL A 1 494 ? -18.297 -7.734 14.93 1 91.25 494 VAL A O 1
ATOM 3780 N N . ASN A 1 495 ? -17.906 -9.938 15.266 1 81.25 495 ASN A N 1
ATOM 3781 C CA . ASN A 1 495 ? -17.516 -10.172 13.883 1 81.25 495 ASN A CA 1
ATOM 3782 C C . ASN A 1 495 ? -18.656 -9.875 12.914 1 81.25 495 ASN A C 1
ATOM 3784 O O . ASN A 1 495 ? -18.406 -9.461 11.781 1 81.25 495 ASN A O 1
ATOM 3788 N N . PHE A 1 496 ? -19.859 -10.141 13.32 1 86.88 496 PHE A N 1
ATOM 3789 C CA . PHE A 1 496 ? -21.016 -9.891 12.469 1 86.88 496 PHE A CA 1
ATOM 3790 C C . PHE A 1 496 ? -21.312 -8.398 12.375 1 86.88 496 PHE A C 1
ATOM 3792 O O . PHE A 1 496 ? -21.562 -7.883 11.289 1 86.88 496 PHE A O 1
ATOM 3799 N N . LEU A 1 497 ? -21.188 -7.648 13.484 1 91.19 497 LEU A N 1
ATOM 3800 C CA . LEU A 1 497 ? -21.688 -6.281 13.57 1 91.19 497 LEU A CA 1
ATOM 3801 C C . LEU A 1 497 ? -20.625 -5.277 13.141 1 91.19 497 LEU A C 1
ATOM 3803 O O . LEU A 1 497 ? -20.953 -4.172 12.703 1 91.19 497 LEU A O 1
ATOM 3807 N N . PHE A 1 498 ? -19.406 -5.645 13.406 1 90.06 498 PHE A N 1
ATOM 3808 C CA . PHE A 1 498 ? -18.328 -4.68 13.25 1 90.06 498 PHE A CA 1
ATOM 3809 C C . PHE A 1 498 ? -17.422 -5.078 12.094 1 90.06 498 PHE A C 1
ATOM 3811 O O . PHE A 1 498 ? -16.281 -5.5 12.312 1 90.06 498 PHE A O 1
ATOM 3818 N N . PRO A 1 499 ? -17.859 -4.789 10.891 1 80.69 499 PRO A N 1
ATOM 3819 C CA . PRO A 1 499 ? -16.953 -5.113 9.781 1 80.69 499 PRO A CA 1
ATOM 3820 C C . PRO A 1 499 ? -15.719 -4.219 9.75 1 80.69 499 PRO A C 1
ATOM 3822 O O . PRO A 1 499 ? -15.781 -3.055 10.156 1 80.69 499 PRO A O 1
ATOM 3825 N N . ARG A 1 500 ? -14.648 -4.758 9.32 1 82.56 500 ARG A N 1
ATOM 3826 C CA . ARG A 1 500 ? -13.461 -3.957 9.07 1 82.56 500 ARG A CA 1
ATOM 3827 C C . ARG A 1 500 ? -13.602 -3.148 7.785 1 82.56 500 ARG A C 1
ATOM 3829 O O . ARG A 1 500 ? -13.977 -3.689 6.742 1 82.56 500 ARG A O 1
ATOM 3836 N N . GLU A 1 501 ? -13.359 -1.874 7.895 1 82.5 501 GLU A N 1
ATOM 3837 C CA . GLU A 1 501 ? -13.453 -1.01 6.723 1 82.5 501 GLU A CA 1
ATOM 3838 C C . GLU A 1 501 ? -12.07 -0.646 6.188 1 82.5 501 GLU A C 1
ATOM 3840 O O . GLU A 1 501 ? -11.117 -0.504 6.961 1 82.5 501 GLU A O 1
ATOM 3845 N N . HIS A 1 502 ? -11.992 -0.489 4.914 1 83.31 502 HIS A N 1
ATOM 3846 C CA . HIS A 1 502 ? -10.75 -0.091 4.254 1 83.31 502 HIS A CA 1
ATOM 3847 C C . HIS A 1 502 ? -10.977 1.104 3.334 1 83.31 502 HIS A C 1
ATOM 3849 O O . HIS A 1 502 ? -11.844 1.062 2.457 1 83.31 502 HIS A O 1
ATOM 3855 N N . THR A 1 503 ? -10.297 2.137 3.566 1 88.25 503 THR A N 1
ATOM 3856 C CA . THR A 1 503 ? -10.258 3.295 2.678 1 88.25 503 THR A CA 1
ATOM 3857 C C . THR A 1 503 ? -8.883 3.443 2.039 1 88.25 503 THR A C 1
ATOM 3859 O O . THR A 1 503 ? -7.863 3.24 2.697 1 88.25 503 THR A O 1
ATOM 3862 N N . ILE A 1 504 ? -8.906 3.727 0.77 1 88.56 504 ILE A N 1
ATOM 3863 C CA . ILE A 1 504 ? -7.629 3.822 0.064 1 88.56 504 ILE A CA 1
ATOM 3864 C C . ILE A 1 504 ? -7.43 5.246 -0.448 1 88.56 504 ILE A C 1
ATOM 3866 O O . ILE A 1 504 ? -8.383 5.898 -0.879 1 88.56 504 ILE A O 1
ATOM 3870 N N . ALA A 1 505 ? -6.238 5.688 -0.344 1 92.69 505 ALA A N 1
ATOM 3871 C CA . ALA A 1 505 ? -5.828 6.961 -0.932 1 92.69 505 ALA A CA 1
ATOM 3872 C C . ALA A 1 505 ? -4.523 6.812 -1.705 1 92.69 505 ALA A C 1
ATOM 3874 O O . ALA A 1 505 ? -3.625 6.078 -1.285 1 92.69 505 ALA A O 1
ATOM 3875 N N . GLU A 1 506 ? -4.457 7.43 -2.873 1 92.19 506 GLU A N 1
ATOM 3876 C CA . GLU A 1 506 ? -3.256 7.426 -3.705 1 92.19 506 GLU A CA 1
ATOM 3877 C C . GLU A 1 506 ? -3.045 8.781 -4.371 1 92.19 506 GLU A C 1
ATOM 3879 O O . GLU A 1 506 ? -3.992 9.383 -4.883 1 92.19 506 GLU A O 1
ATOM 3884 N N . THR A 1 507 ? -1.849 9.281 -4.293 1 95.81 507 THR A N 1
ATOM 3885 C CA . THR A 1 507 ? -1.466 10.477 -5.031 1 95.81 507 THR A CA 1
ATOM 3886 C C . THR A 1 507 ? -0.115 10.281 -5.715 1 95.81 507 THR A C 1
ATOM 3888 O O . THR A 1 507 ? 0.748 9.562 -5.203 1 95.81 507 THR A O 1
ATOM 3891 N N . SER A 1 508 ? 0.025 10.844 -6.875 1 94.81 508 SER A N 1
ATOM 3892 C CA . SER A 1 508 ? 1.298 10.797 -7.586 1 94.81 508 SER A CA 1
ATOM 3893 C C . SER A 1 508 ? 1.61 12.125 -8.258 1 94.81 508 SER A C 1
ATOM 3895 O O . SER A 1 508 ? 0.701 12.844 -8.672 1 94.81 508 SER A O 1
ATOM 3897 N N . THR A 1 509 ? 2.814 12.461 -8.297 1 96.88 509 THR A N 1
ATOM 3898 C CA . THR A 1 509 ? 3.34 13.641 -8.984 1 96.88 509 THR A CA 1
ATOM 3899 C C . THR A 1 509 ? 4.438 13.242 -9.977 1 96.88 509 THR A C 1
ATOM 3901 O O . THR A 1 509 ? 5.402 12.578 -9.602 1 96.88 509 THR A O 1
ATOM 3904 N N . THR A 1 510 ? 4.27 13.578 -11.203 1 95.44 510 THR A N 1
ATOM 3905 C CA . THR A 1 510 ? 5.285 13.453 -12.242 1 95.44 510 THR A CA 1
ATOM 3906 C C . THR A 1 510 ? 5.746 14.828 -12.719 1 95.44 510 THR A C 1
ATOM 3908 O O . THR A 1 510 ? 4.926 15.664 -13.102 1 95.44 510 THR A O 1
ATOM 3911 N N . ALA A 1 511 ? 7.047 15.039 -12.703 1 97.38 511 ALA A N 1
ATOM 3912 C CA . ALA A 1 511 ? 7.543 16.344 -13.117 1 97.38 511 ALA A CA 1
ATOM 3913 C C . ALA A 1 511 ? 8.789 16.219 -13.992 1 97.38 511 ALA A C 1
ATOM 3915 O O . ALA A 1 511 ? 9.633 15.344 -13.75 1 97.38 511 ALA A O 1
ATOM 3916 N N . TYR A 1 512 ? 8.859 17.062 -15.047 1 97.62 512 TYR A N 1
ATOM 3917 C CA . TYR A 1 512 ? 10.039 17.297 -15.867 1 97.62 512 TYR A CA 1
ATOM 3918 C C . TYR A 1 512 ? 10.508 18.75 -15.742 1 97.62 512 TYR A C 1
ATOM 3920 O O . TYR A 1 512 ? 9.688 19.656 -15.656 1 97.62 512 TYR A O 1
ATOM 3928 N N . TYR A 1 513 ? 11.781 18.938 -15.648 1 97.5 513 TYR A N 1
ATOM 3929 C CA . TYR A 1 513 ? 12.273 20.297 -15.5 1 97.5 513 TYR A CA 1
ATOM 3930 C C . TYR A 1 513 ? 13.539 20.516 -16.312 1 97.5 513 TYR A C 1
ATOM 3932 O O . TYR A 1 513 ? 14.297 19.578 -16.562 1 97.5 513 TYR A O 1
ATOM 3940 N N . ALA A 1 514 ? 13.766 21.719 -16.734 1 98 514 ALA A N 1
ATOM 3941 C CA . ALA A 1 514 ? 14.969 22.234 -17.391 1 98 514 ALA A CA 1
ATOM 3942 C C . ALA A 1 514 ? 15.281 23.656 -16.953 1 98 514 ALA A C 1
ATOM 3944 O O . ALA A 1 514 ? 14.398 24.516 -16.969 1 98 514 ALA A O 1
ATOM 3945 N N . ASN A 1 515 ? 16.406 23.906 -16.453 1 96.5 515 ASN A N 1
ATOM 3946 C CA . ASN A 1 515 ? 16.875 25.203 -15.992 1 96.5 515 ASN A CA 1
ATOM 3947 C C . ASN A 1 515 ? 18.188 25.594 -16.641 1 96.5 515 ASN A C 1
ATOM 3949 O O . ASN A 1 515 ? 19.062 24.734 -16.828 1 96.5 515 ASN A O 1
ATOM 3953 N N . PHE A 1 516 ? 18.312 26.797 -17 1 96.12 516 PHE A N 1
ATOM 3954 C CA . PHE A 1 516 ? 19.516 27.375 -17.578 1 96.12 516 PHE A CA 1
ATOM 3955 C C . PHE A 1 516 ? 19.812 28.734 -16.953 1 96.12 516 PHE A C 1
ATOM 3957 O O . PHE A 1 516 ? 18.938 29.609 -16.906 1 96.12 516 PHE A O 1
ATOM 3964 N N . SER A 1 517 ? 20.953 28.875 -16.391 1 95.06 517 SER A N 1
ATOM 3965 C CA . SER A 1 517 ? 21.312 30.125 -15.742 1 95.06 517 SER A CA 1
ATOM 3966 C C . SER A 1 517 ? 22.766 30.484 -16.016 1 95.06 517 SER A C 1
ATOM 3968 O O . SER A 1 517 ? 23.562 29.641 -16.469 1 95.06 517 SER A O 1
ATOM 3970 N N . GLY A 1 518 ?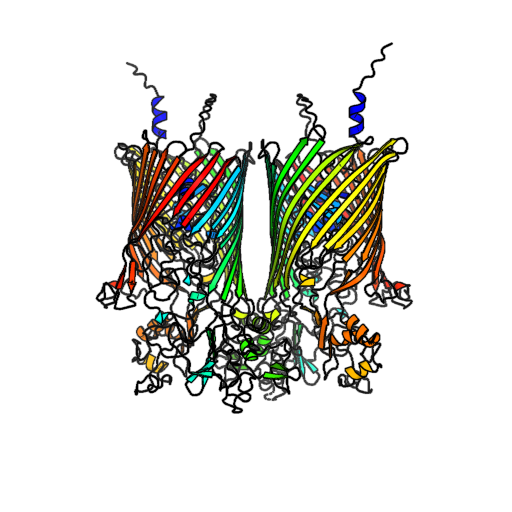 23.094 31.734 -15.781 1 92.94 518 GLY A N 1
ATOM 3971 C CA . GLY A 1 518 ? 24.438 32.219 -16.016 1 92.94 518 GLY A CA 1
ATOM 3972 C C . GLY A 1 518 ? 24.547 33.719 -16.016 1 92.94 518 GLY A C 1
ATOM 3973 O O . GLY A 1 518 ? 23.719 34.406 -15.43 1 92.94 518 GLY A O 1
ATOM 3974 N N . THR A 1 519 ? 25.672 34.125 -16.453 1 92.56 519 THR A N 1
ATOM 3975 C CA . THR A 1 519 ? 25.938 35.531 -16.609 1 92.56 519 THR A CA 1
ATOM 3976 C C . THR A 1 519 ? 25.781 35.969 -18.062 1 92.56 519 THR A C 1
ATOM 3978 O O . THR A 1 519 ? 26.406 35.406 -18.953 1 92.56 519 THR A O 1
ATOM 3981 N N . LEU A 1 520 ? 24.938 37.031 -18.219 1 91.94 520 LEU A N 1
ATOM 3982 C CA . LEU A 1 520 ? 24.734 37.5 -19.594 1 91.94 520 LEU A CA 1
ATOM 3983 C C . LEU A 1 520 ? 25.875 38.406 -20.016 1 91.94 520 LEU A C 1
ATOM 3985 O O . LEU A 1 520 ? 26.453 38.219 -21.094 1 91.94 520 LEU A O 1
ATOM 3989 N N . PHE A 1 521 ? 26.125 39.469 -19.266 1 88.94 521 PHE A N 1
ATOM 3990 C CA . PHE A 1 521 ? 27.25 40.375 -19.484 1 88.94 521 PHE A CA 1
ATOM 3991 C C . PHE A 1 521 ? 27.625 41.094 -18.203 1 88.94 521 PHE A C 1
ATOM 3993 O O . PHE A 1 521 ? 26.891 41.062 -17.219 1 88.94 521 PHE A O 1
ATOM 4000 N N . THR A 1 522 ? 28.734 41.688 -18.156 1 90.19 522 THR A N 1
ATOM 4001 C CA . THR A 1 522 ? 29.219 42.406 -16.969 1 90.19 522 THR A CA 1
ATOM 4002 C C . THR A 1 522 ? 28.906 43.875 -17.062 1 90.19 522 THR A C 1
ATOM 4004 O O . THR A 1 522 ? 29.266 44.531 -18.047 1 90.19 522 THR A O 1
ATOM 4007 N N . LEU A 1 523 ? 28.219 44.375 -16.078 1 92.06 523 LEU A N 1
ATOM 4008 C CA . LEU A 1 523 ? 27.953 45.781 -15.945 1 92.06 523 LEU A CA 1
ATOM 4009 C C . LEU A 1 523 ? 29.016 46.469 -15.062 1 92.06 523 LEU A C 1
ATOM 4011 O O . LEU A 1 523 ? 29.766 45.781 -14.375 1 92.06 523 LEU A O 1
ATOM 4015 N N . PRO A 1 524 ? 29.047 47.75 -15.078 1 89.81 524 PRO A N 1
ATOM 4016 C CA . PRO A 1 524 ? 30.047 48.438 -14.258 1 89.81 524 PRO A CA 1
ATOM 4017 C C . PRO A 1 524 ? 29.984 48.031 -12.789 1 89.81 524 PRO A C 1
ATOM 4019 O O . PRO A 1 524 ? 31.016 47.969 -12.117 1 89.81 524 PRO A O 1
ATOM 4022 N N . ALA A 1 525 ? 28.844 47.781 -12.453 1 91.5 525 ALA A N 1
ATOM 4023 C CA . ALA A 1 525 ? 28.656 47.469 -11.031 1 91.5 525 ALA A CA 1
ATOM 4024 C C . ALA A 1 525 ? 28.75 45.969 -10.781 1 91.5 525 ALA A C 1
ATOM 4026 O O . ALA A 1 525 ? 28.656 45.5 -9.641 1 91.5 525 ALA A O 1
ATOM 4027 N N . GLY A 1 526 ? 28.953 45.094 -11.773 1 88.62 526 GLY A N 1
ATOM 4028 C CA . GLY A 1 526 ? 29.062 43.656 -11.609 1 88.62 526 GLY A CA 1
ATOM 4029 C C . GLY A 1 526 ? 28.375 42.875 -12.719 1 88.62 526 GLY A C 1
ATOM 4030 O O . GLY A 1 526 ? 27.875 43.469 -13.68 1 88.62 526 GLY A O 1
ATOM 4031 N N . ASP A 1 527 ? 28.234 41.594 -12.562 1 89 527 ASP A N 1
ATOM 4032 C CA . ASP A 1 527 ? 27.688 40.688 -13.586 1 89 527 ASP A CA 1
ATOM 4033 C C . ASP A 1 527 ? 26.156 40.719 -13.594 1 89 527 ASP A C 1
ATOM 4035 O O . ASP A 1 527 ? 25.531 40.75 -12.531 1 89 527 ASP A O 1
ATOM 4039 N N . LEU A 1 528 ? 25.594 40.812 -14.727 1 93.81 528 LEU A N 1
ATOM 4040 C CA . LEU A 1 528 ? 24.156 40.625 -14.883 1 93.81 528 LEU A CA 1
ATOM 4041 C C . LEU A 1 528 ? 23.797 39.156 -14.93 1 93.81 528 LEU A C 1
ATOM 4043 O O . LEU A 1 528 ? 24.031 38.5 -15.938 1 93.81 528 LEU A O 1
ATOM 4047 N N . GLY A 1 529 ? 23.25 38.656 -13.852 1 92.44 529 GLY A N 1
ATOM 4048 C CA . GLY A 1 529 ? 22.844 37.25 -13.773 1 92.44 529 GLY A CA 1
ATOM 4049 C C . GLY A 1 529 ? 21.453 37 -14.32 1 92.44 529 GLY A C 1
ATOM 4050 O O . GLY A 1 529 ? 20.578 37.844 -14.227 1 92.44 529 GLY A O 1
ATOM 4051 N N . PHE A 1 530 ? 21.25 35.781 -14.875 1 94.81 530 PHE A N 1
ATOM 4052 C CA . PHE A 1 530 ? 19.922 35.438 -15.359 1 94.81 530 PHE A CA 1
ATOM 4053 C C . PHE A 1 530 ? 19.656 33.938 -15.141 1 94.81 530 PHE A C 1
ATOM 4055 O O . PHE A 1 530 ? 20.594 33.156 -14.93 1 94.81 530 PHE A O 1
ATOM 4062 N N . ALA A 1 531 ? 18.438 33.562 -15.109 1 96.12 531 ALA A N 1
ATOM 4063 C CA . ALA A 1 531 ? 17.969 32.188 -15.117 1 96.12 531 ALA A CA 1
ATOM 4064 C C . ALA A 1 531 ? 16.672 32.031 -15.914 1 96.12 531 ALA A C 1
ATOM 4066 O O . ALA A 1 531 ? 15.805 32.906 -15.852 1 96.12 531 ALA A O 1
ATOM 4067 N N . VAL A 1 532 ? 16.609 31 -16.766 1 97.38 532 VAL A N 1
ATOM 4068 C CA . VAL A 1 532 ? 15.391 30.656 -17.484 1 97.38 532 VAL A CA 1
ATOM 4069 C C . VAL A 1 532 ? 15.117 29.156 -17.328 1 97.38 532 VAL A C 1
ATOM 4071 O O . VAL A 1 532 ? 16.047 28.359 -17.141 1 97.38 532 VAL A O 1
ATOM 4074 N N . GLY A 1 533 ? 13.852 28.844 -17.297 1 97.25 533 GLY A N 1
ATOM 4075 C CA . GLY A 1 533 ? 13.57 27.422 -17.156 1 97.25 533 GLY A CA 1
ATOM 4076 C C . GLY A 1 533 ? 12.164 27.047 -17.578 1 97.25 533 GLY A C 1
ATOM 4077 O O . GLY A 1 533 ? 11.344 27.922 -17.875 1 97.25 533 GLY A O 1
ATOM 4078 N N . TYR A 1 534 ? 11.969 25.75 -17.734 1 97.81 534 TYR A N 1
ATOM 4079 C CA . TYR A 1 534 ? 10.703 25.109 -18.078 1 97.81 534 TYR A CA 1
ATOM 4080 C C . TYR A 1 534 ? 10.406 23.953 -17.125 1 97.81 534 TYR A C 1
ATOM 4082 O O . TYR A 1 534 ? 11.312 23.203 -16.75 1 97.81 534 TYR A O 1
ATOM 4090 N N . GLU A 1 535 ? 9.148 23.891 -16.688 1 97.56 535 GLU A N 1
ATOM 4091 C CA . GLU A 1 535 ? 8.711 22.781 -15.836 1 97.56 535 GLU A CA 1
ATOM 4092 C C . GLU A 1 535 ? 7.359 22.25 -16.297 1 97.56 535 GLU A C 1
ATOM 4094 O O . GLU A 1 535 ? 6.453 23.016 -16.609 1 97.56 535 GLU A O 1
ATOM 4099 N N . TYR A 1 536 ? 7.254 20.938 -16.422 1 98.06 536 TYR A N 1
ATOM 4100 C CA . TYR A 1 536 ? 5.992 20.234 -16.578 1 98.06 536 TYR A CA 1
ATOM 4101 C C . TYR A 1 536 ? 5.672 19.391 -15.359 1 98.06 536 TYR A C 1
ATOM 4103 O O . TYR A 1 536 ? 6.543 18.672 -14.844 1 98.06 536 TYR A O 1
ATOM 4111 N N . ARG A 1 537 ? 4.449 19.469 -14.898 1 97.75 537 ARG A N 1
ATOM 4112 C CA . ARG A 1 537 ? 4.055 18.672 -13.742 1 97.75 537 ARG A CA 1
ATOM 4113 C C . ARG A 1 537 ? 2.652 18.109 -13.914 1 97.75 537 ARG A C 1
ATOM 4115 O O . ARG A 1 537 ? 1.751 18.797 -14.398 1 97.75 537 ARG A O 1
ATOM 4122 N N . ARG A 1 538 ? 2.461 16.875 -13.641 1 97.44 538 ARG A N 1
ATOM 4123 C CA . ARG A 1 538 ? 1.167 16.203 -13.609 1 97.44 538 ARG A CA 1
ATOM 4124 C C . ARG A 1 538 ? 0.858 15.68 -12.211 1 97.44 538 ARG A C 1
ATOM 4126 O O . ARG A 1 538 ? 1.676 14.984 -11.609 1 97.44 538 ARG A O 1
ATOM 4133 N N . GLU A 1 539 ? -0.313 16.047 -11.742 1 96.88 539 GLU A N 1
ATOM 4134 C CA . GLU A 1 539 ? -0.804 15.594 -10.438 1 96.88 539 GLU A CA 1
ATOM 4135 C C . GLU A 1 539 ? -2.018 14.68 -10.594 1 96.88 539 GLU A C 1
ATOM 4137 O O . GLU A 1 539 ? -2.932 14.977 -11.367 1 96.88 539 GLU A O 1
ATOM 4142 N N . GLN A 1 540 ? -1.997 13.562 -9.93 1 96 540 GLN A N 1
ATOM 4143 C CA . GLN A 1 540 ? -3.127 12.633 -9.891 1 96 540 GLN A CA 1
ATOM 4144 C C . GLN A 1 540 ? -3.438 12.203 -8.461 1 96 540 GLN A C 1
ATOM 4146 O O . GLN A 1 540 ? -2.533 12.086 -7.633 1 96 540 GLN A O 1
ATOM 4151 N N . GLY A 1 541 ? -4.707 12.016 -8.227 1 94.81 541 GLY A N 1
ATOM 4152 C CA . GLY A 1 541 ? -5.09 11.617 -6.883 1 94.81 541 GLY A CA 1
ATOM 4153 C C . GLY A 1 541 ? -6.363 10.789 -6.844 1 94.81 541 GLY A C 1
ATOM 4154 O O . GLY A 1 541 ? -7.242 10.953 -7.688 1 94.81 541 GLY A O 1
ATOM 4155 N N . LEU A 1 542 ? -6.426 9.891 -5.906 1 91.44 542 LEU A N 1
ATOM 4156 C CA . LEU A 1 542 ? -7.57 9.031 -5.625 1 91.44 542 LEU A CA 1
ATOM 4157 C C . LEU A 1 542 ? -7.801 8.906 -4.125 1 91.44 542 LEU A C 1
ATOM 4159 O O . LEU A 1 542 ? -6.848 8.742 -3.359 1 91.44 542 LEU A O 1
ATOM 4163 N N . TYR A 1 543 ? -8.914 9.125 -3.676 1 90.69 543 TYR A N 1
ATOM 4164 C CA . TYR A 1 543 ? -9.414 8.773 -2.352 1 90.69 543 TYR A CA 1
ATOM 4165 C C . TYR A 1 543 ? -10.727 8 -2.453 1 90.69 543 TYR A C 1
ATOM 4167 O O . TYR A 1 543 ? -11.758 8.555 -2.848 1 90.69 543 TYR A O 1
ATOM 4175 N N . ALA A 1 544 ? -10.664 6.801 -2.119 1 85.44 544 ALA A N 1
ATOM 4176 C CA . ALA A 1 544 ? -11.828 5.926 -2.252 1 85.44 544 ALA A CA 1
ATOM 4177 C C . ALA A 1 544 ? -12.219 5.332 -0.903 1 85.44 544 ALA A C 1
ATOM 4179 O O . ALA A 1 544 ? -11.617 4.355 -0.446 1 85.44 544 ALA A O 1
ATOM 4180 N N . PRO A 1 545 ? -13.242 5.895 -0.307 1 84.5 545 PRO A N 1
ATOM 4181 C CA . PRO A 1 545 ? -13.727 5.309 0.945 1 84.5 545 PRO A CA 1
ATOM 4182 C C . PRO A 1 545 ? -14.18 3.855 0.782 1 84.5 545 PRO A C 1
ATOM 4184 O O . PRO A 1 545 ? -14.414 3.402 -0.341 1 84.5 545 PRO A O 1
ATOM 4187 N N . ASP A 1 546 ? -14.242 3.17 1.893 1 83.88 546 ASP A N 1
ATOM 4188 C CA . ASP A 1 546 ? -14.75 1.804 1.906 1 83.88 546 ASP A CA 1
ATOM 4189 C C . ASP A 1 546 ? -16.125 1.723 1.23 1 83.88 546 ASP A C 1
ATOM 4191 O O . ASP A 1 546 ? -16.906 2.676 1.282 1 83.88 546 ASP A O 1
ATOM 4195 N N . ALA A 1 547 ? -16.453 0.598 0.667 1 75.25 547 ALA A N 1
ATOM 4196 C CA . ALA A 1 547 ? -17.703 0.413 -0.057 1 75.25 547 ALA A CA 1
ATOM 4197 C C . ALA A 1 547 ? -18.906 0.592 0.871 1 75.25 547 ALA A C 1
ATOM 4199 O O . ALA A 1 547 ? -19.953 1.083 0.45 1 75.25 547 ALA A O 1
ATOM 4200 N N . LEU A 1 548 ? -18.797 0.177 2.076 1 79.88 548 LEU A N 1
ATOM 4201 C CA . LEU A 1 548 ? -19.891 0.348 3.023 1 79.88 548 LEU A CA 1
ATOM 4202 C C . LEU A 1 548 ? -20.141 1.825 3.311 1 79.88 548 LEU A C 1
ATOM 4204 O O . LEU A 1 548 ? -21.281 2.242 3.51 1 79.88 548 LEU A O 1
ATOM 4208 N N . ARG A 1 549 ? -19.094 2.576 3.357 1 79 549 ARG A N 1
ATOM 4209 C CA . ARG A 1 549 ? -19.234 4.016 3.545 1 79 549 ARG A CA 1
ATOM 4210 C C . ARG A 1 549 ? -19.859 4.668 2.311 1 79 549 ARG A C 1
ATOM 4212 O O . ARG A 1 549 ? -20.656 5.594 2.428 1 79 549 ARG A O 1
ATOM 4219 N N . GLN A 1 550 ? -19.469 4.152 1.254 1 73 550 GLN A N 1
ATOM 4220 C CA . GLN A 1 550 ? -20 4.695 0.012 1 73 550 GLN A CA 1
ATOM 4221 C C . GLN A 1 550 ? -21.5 4.406 -0.114 1 73 550 GLN A C 1
ATOM 4223 O O . GLN A 1 550 ? -22.25 5.227 -0.637 1 73 550 GLN A O 1
ATOM 4228 N N . SER A 1 551 ? -21.875 3.238 0.361 1 71.25 551 SER A N 1
ATOM 4229 C CA . SER A 1 551 ? -23.281 2.854 0.269 1 71.25 551 SER A CA 1
ATOM 4230 C C . SER A 1 551 ? -24.078 3.406 1.443 1 71.25 551 SER A C 1
ATOM 4232 O O . SER A 1 551 ? -25.312 3.4 1.418 1 71.25 551 SER A O 1
ATOM 4234 N N . GLY A 1 552 ? -23.375 3.889 2.445 1 72.88 552 GLY A N 1
ATOM 4235 C CA . GLY A 1 552 ? -24.031 4.41 3.629 1 72.88 552 GLY A CA 1
ATOM 4236 C C . GLY A 1 552 ? -24.406 3.33 4.633 1 72.88 552 GLY A C 1
ATOM 4237 O O . GLY A 1 552 ? -25.016 3.615 5.664 1 72.88 552 GLY A O 1
ATOM 4238 N N . ASP A 1 553 ? -24.078 2.127 4.344 1 81.06 553 ASP A N 1
ATOM 4239 C CA . ASP A 1 553 ? -24.344 1.038 5.281 1 81.06 553 ASP A CA 1
ATOM 4240 C C . ASP A 1 553 ? -23.234 0.912 6.312 1 81.06 553 ASP A C 1
ATOM 4242 O O . ASP A 1 553 ? -22.656 -0.168 6.492 1 81.06 553 ASP A O 1
ATOM 4246 N N . HIS A 1 554 ? -22.969 1.987 6.789 1 83.62 554 HIS A N 1
ATOM 4247 C CA . HIS A 1 554 ? -21.906 2.113 7.789 1 83.62 554 HIS A CA 1
ATOM 4248 C C . HIS A 1 554 ? -22.203 3.246 8.766 1 83.62 554 HIS A C 1
ATOM 4250 O O . HIS A 1 554 ? -22.734 4.285 8.375 1 83.62 554 HIS A O 1
ATOM 4256 N N . SER A 1 555 ? -21.875 3.008 9.977 1 85.19 555 SER A N 1
ATOM 4257 C CA . SER A 1 555 ? -22.219 4.02 10.969 1 85.19 555 SER A CA 1
ATOM 4258 C C . SER A 1 555 ? -21.281 5.219 10.891 1 85.19 555 SER A C 1
ATOM 4260 O O . SER A 1 555 ? -21.547 6.266 11.484 1 85.19 555 SER A O 1
ATOM 4262 N N . SER A 1 556 ? -20.25 5.027 10.117 1 76.12 556 SER A N 1
ATOM 4263 C CA . SER A 1 556 ? -19.422 6.203 9.844 1 76.12 556 SER A CA 1
ATOM 4264 C C . SER A 1 556 ? -20.062 7.082 8.766 1 76.12 556 SER A C 1
ATOM 4266 O O . SER A 1 556 ? -21.047 6.691 8.141 1 76.12 556 SER A O 1
ATOM 4268 N N . LEU A 1 557 ? -19.562 8.273 8.68 1 63.59 557 LEU A N 1
ATOM 4269 C CA . LEU A 1 557 ? -20.109 9.227 7.719 1 63.59 557 LEU A CA 1
ATOM 4270 C C . LEU A 1 557 ? -19.891 8.75 6.289 1 63.59 557 LEU A C 1
ATOM 4272 O O . LEU A 1 557 ? -18.797 8.258 5.953 1 63.59 557 LEU A O 1
ATOM 4276 N N . ALA A 1 558 ? -20.984 8.75 5.504 1 67 558 ALA A N 1
ATOM 4277 C CA . ALA A 1 558 ? -20.891 8.344 4.102 1 67 558 ALA A CA 1
ATOM 4278 C C . ALA A 1 558 ? -19.969 9.273 3.32 1 67 558 ALA A C 1
ATOM 4280 O O . ALA A 1 558 ? -19.875 10.469 3.627 1 67 558 ALA A O 1
ATOM 4281 N N . SER A 1 559 ? -19.156 8.75 2.539 1 73.88 559 SER A N 1
ATOM 4282 C CA . SER A 1 559 ? -18.281 9.5 1.654 1 73.88 559 SER A CA 1
ATOM 4283 C C . SER A 1 559 ? -18.156 8.828 0.293 1 73.88 559 SER A C 1
ATOM 4285 O O . SER A 1 559 ? -18.359 7.617 0.173 1 73.88 559 SER A O 1
ATOM 4287 N N . THR A 1 560 ? -17.969 9.625 -0.717 1 75.75 560 THR A N 1
ATOM 4288 C CA . THR A 1 560 ? -17.812 9.07 -2.057 1 75.75 560 THR A CA 1
ATOM 4289 C C . THR A 1 560 ? -16.391 9.289 -2.562 1 75.75 560 THR A C 1
ATOM 4291 O O . THR A 1 560 ? -15.602 10 -1.937 1 75.75 560 THR A O 1
ATOM 4294 N N . THR A 1 561 ? -16.031 8.688 -3.633 1 79.81 561 THR A N 1
ATOM 4295 C CA . THR A 1 561 ? -14.68 8.633 -4.168 1 79.81 561 THR A CA 1
ATOM 4296 C C . THR A 1 561 ? -14.266 9.977 -4.746 1 79.81 561 THR A C 1
ATOM 4298 O O . THR A 1 561 ? -15.07 10.664 -5.383 1 79.81 561 THR A O 1
ATOM 4301 N N . THR A 1 562 ? -13.109 10.445 -4.383 1 86.12 562 THR A N 1
ATOM 4302 C CA . THR A 1 562 ? -12.406 11.547 -5.035 1 86.12 562 THR A CA 1
ATOM 4303 C C . THR A 1 562 ? -11.391 11.016 -6.043 1 86.12 562 THR A C 1
ATOM 4305 O O . THR A 1 562 ? -10.539 10.188 -5.699 1 86.12 562 THR A O 1
ATOM 4308 N N . GLN A 1 563 ? -11.555 11.375 -7.273 1 86.62 563 GLN A N 1
ATOM 4309 C CA . GLN A 1 563 ? -10.594 10.953 -8.281 1 86.62 563 GLN A CA 1
ATOM 4310 C C . GLN A 1 563 ? -10.406 12.031 -9.352 1 86.62 563 GLN A C 1
ATOM 4312 O O . GLN A 1 563 ? -11.383 12.625 -9.82 1 86.62 563 GLN A O 1
ATOM 4317 N N . GLY A 1 564 ? -9.188 12.367 -9.617 1 90.69 564 GLY A N 1
ATOM 4318 C CA . GLY A 1 564 ? -8.906 13.328 -10.672 1 90.69 564 GLY A CA 1
ATOM 4319 C C . GLY A 1 564 ? -7.434 13.68 -10.781 1 90.69 564 GLY A C 1
ATOM 4320 O O . GLY A 1 564 ? -6.582 12.984 -10.234 1 90.69 564 GLY A O 1
ATOM 4321 N N . GLY A 1 565 ? -7.203 14.578 -11.562 1 93.25 565 GLY A N 1
ATOM 4322 C CA . GLY A 1 565 ? -5.852 15.062 -11.781 1 93.25 565 GLY A CA 1
ATOM 4323 C C . GLY A 1 565 ? -5.797 16.297 -12.664 1 93.25 565 GLY A C 1
ATOM 4324 O O . GLY A 1 565 ? -6.824 16.75 -13.172 1 93.25 565 GLY A O 1
ATOM 4325 N N . TYR A 1 566 ? -4.629 16.922 -12.727 1 95.31 566 TYR A N 1
ATOM 4326 C CA . TYR A 1 566 ? -4.375 18.047 -13.617 1 95.31 566 TYR A CA 1
ATOM 4327 C C . TYR A 1 566 ? -2.91 18.094 -14.031 1 95.31 566 TYR A C 1
ATOM 4329 O O . TYR A 1 566 ? -2.07 17.406 -13.445 1 95.31 566 TYR A O 1
ATOM 4337 N N . SER A 1 567 ? -2.617 18.797 -15.016 1 96.81 567 SER A N 1
ATOM 4338 C CA . SER A 1 567 ? -1.256 19.047 -15.477 1 96.81 567 SER A CA 1
ATOM 4339 C C . SER A 1 567 ? -0.99 20.547 -15.609 1 96.81 567 SER A C 1
ATOM 4341 O O . SER A 1 567 ? -1.925 21.344 -15.719 1 96.81 567 SER A O 1
ATOM 4343 N N . VAL A 1 568 ? 0.256 20.953 -15.57 1 97.62 568 VAL A N 1
ATOM 4344 C CA . VAL A 1 568 ? 0.639 22.359 -15.695 1 97.62 568 VAL A CA 1
ATOM 4345 C C . VAL A 1 568 ? 1.943 22.469 -16.484 1 97.62 568 VAL A C 1
ATOM 4347 O O . VAL A 1 568 ? 2.857 21.656 -16.297 1 97.62 568 VAL A O 1
ATOM 4350 N N . ASP A 1 569 ? 1.988 23.375 -17.391 1 97.75 569 ASP A N 1
ATOM 4351 C CA . ASP A 1 569 ? 3.193 23.828 -18.078 1 97.75 569 ASP A CA 1
ATOM 4352 C C . ASP A 1 569 ? 3.625 25.203 -17.594 1 97.75 569 ASP A C 1
ATOM 4354 O O . ASP A 1 569 ? 2.832 26.141 -17.594 1 97.75 569 ASP A O 1
ATOM 4358 N N . GLU A 1 570 ? 4.859 25.312 -17.25 1 98.12 570 GLU A N 1
ATOM 4359 C CA . GLU A 1 570 ? 5.312 26.578 -16.672 1 98.12 570 GLU A CA 1
ATOM 4360 C C . GLU A 1 570 ? 6.641 27.016 -17.281 1 98.12 570 GLU A C 1
ATOM 4362 O O . GLU A 1 570 ? 7.527 26.188 -17.516 1 98.12 570 GLU A O 1
ATOM 4367 N N . PHE A 1 571 ? 6.734 28.312 -17.609 1 98.19 571 PHE A N 1
ATOM 4368 C CA . PHE A 1 571 ? 7.953 28.984 -18.047 1 98.19 571 PHE A CA 1
ATOM 4369 C C . PHE A 1 571 ? 8.328 30.109 -17.078 1 98.19 571 PHE A C 1
ATOM 4371 O O . PHE A 1 571 ? 7.453 30.859 -16.625 1 98.19 571 PHE A O 1
ATOM 4378 N N . TYR A 1 572 ? 9.555 30.172 -16.656 1 97.75 572 TYR A N 1
ATOM 4379 C CA . TYR A 1 572 ? 9.945 31.25 -15.758 1 97.75 572 TYR A CA 1
ATOM 4380 C C . TYR A 1 572 ? 11.266 31.875 -16.203 1 97.75 572 TYR A C 1
ATOM 4382 O O . TYR A 1 572 ? 12.039 31.266 -16.922 1 97.75 572 TYR A O 1
ATOM 4390 N N . ALA A 1 573 ? 11.492 33.094 -15.727 1 97.88 573 ALA A N 1
ATOM 4391 C CA . ALA A 1 573 ? 12.719 33.844 -15.969 1 97.88 573 ALA A CA 1
ATOM 4392 C C . ALA A 1 573 ? 13.047 34.75 -14.773 1 97.88 573 ALA A C 1
ATOM 4394 O O . ALA A 1 573 ? 12.148 35.281 -14.117 1 97.88 573 ALA A O 1
ATOM 4395 N N . GLU A 1 574 ? 14.297 34.906 -14.469 1 96.81 574 GLU A N 1
ATOM 4396 C CA . GLU A 1 574 ? 14.82 35.75 -13.398 1 96.81 574 GLU A CA 1
ATOM 4397 C C . GLU A 1 574 ? 16.047 36.531 -13.859 1 96.81 574 GLU A C 1
ATOM 4399 O O . GLU A 1 574 ? 16.891 35.969 -14.586 1 96.81 574 GLU A O 1
ATOM 4404 N N . ILE A 1 575 ? 16.141 37.781 -13.43 1 95.81 575 ILE A N 1
ATOM 4405 C CA . ILE A 1 575 ? 17.312 38.594 -13.719 1 95.81 575 ILE A CA 1
ATOM 4406 C C . ILE A 1 575 ? 17.797 39.281 -12.445 1 95.81 575 ILE A C 1
ATOM 4408 O O . ILE A 1 575 ? 16.984 39.625 -11.586 1 95.81 575 ILE A O 1
ATOM 4412 N N . ASP A 1 576 ? 19.016 39.375 -12.297 1 94.38 576 ASP A N 1
ATOM 4413 C CA . ASP A 1 576 ? 19.656 40.125 -11.211 1 94.38 576 ASP A CA 1
ATOM 4414 C C . ASP A 1 576 ? 20.609 41.188 -11.758 1 94.38 576 ASP A C 1
ATOM 4416 O O . ASP A 1 576 ? 21.641 40.875 -12.344 1 94.38 576 ASP A O 1
ATOM 4420 N N . VAL A 1 577 ? 20.297 42.469 -11.453 1 95.06 577 VAL A N 1
ATOM 4421 C CA . VAL A 1 577 ? 21.016 43.594 -12.062 1 95.06 577 VAL A CA 1
ATOM 4422 C C . VAL A 1 577 ? 21.75 44.406 -10.992 1 95.06 577 VAL A C 1
ATOM 4424 O O . VAL A 1 577 ? 21.125 45.062 -10.18 1 95.06 577 VAL A O 1
ATOM 4427 N N . PRO A 1 578 ? 23 44.312 -10.984 1 93.94 578 PRO A N 1
ATOM 4428 C CA . PRO A 1 578 ? 23.719 45.25 -10.125 1 93.94 578 PRO A CA 1
ATOM 4429 C C . PRO A 1 578 ? 23.672 46.688 -10.656 1 93.94 578 PRO A C 1
ATOM 4431 O O . PRO A 1 578 ? 24.219 46.969 -11.727 1 93.94 578 PRO A O 1
ATOM 4434 N N . ILE A 1 579 ? 23.172 47.594 -9.953 1 95.19 579 ILE A N 1
ATOM 4435 C CA . ILE A 1 579 ? 22.953 48.969 -10.414 1 95.19 579 ILE A CA 1
ATOM 4436 C C . ILE A 1 579 ? 24.141 49.844 -10.016 1 95.19 579 ILE A C 1
ATOM 4438 O O . ILE A 1 579 ? 24.719 50.531 -10.852 1 95.19 579 ILE A O 1
ATOM 4442 N N . LEU A 1 580 ? 24.484 49.844 -8.68 1 94.38 580 LEU A N 1
ATOM 4443 C CA . LEU A 1 580 ? 25.625 50.594 -8.164 1 94.38 580 LEU A CA 1
ATOM 4444 C C . LEU A 1 580 ? 26.5 49.719 -7.266 1 94.38 580 LEU A C 1
ATOM 4446 O O . LEU A 1 580 ? 26 48.781 -6.625 1 94.38 580 LEU A O 1
ATOM 4450 N N . ALA A 1 581 ? 27.75 50.031 -7.297 1 92.19 581 ALA A N 1
ATOM 4451 C CA . ALA A 1 581 ? 28.688 49.312 -6.449 1 92.19 581 ALA A CA 1
ATOM 4452 C C . ALA A 1 581 ? 29.828 50.219 -5.992 1 92.19 581 ALA A C 1
ATOM 4454 O O . ALA A 1 581 ? 30.359 51 -6.777 1 92.19 581 ALA A O 1
ATOM 4455 N N . GLU A 1 582 ? 30.062 50.188 -4.738 1 90.81 582 GLU A N 1
ATOM 4456 C CA . GLU A 1 582 ? 31.25 50.812 -4.148 1 90.81 582 GLU A CA 1
ATOM 4457 C C . GLU A 1 582 ? 31.219 52.312 -4.277 1 90.81 582 GLU A C 1
ATOM 4459 O O . GLU A 1 582 ? 32.219 52.938 -4.66 1 90.81 582 GLU A O 1
ATOM 4464 N N . ILE A 1 583 ? 30.109 52.875 -4.191 1 92.12 583 ILE A N 1
ATOM 4465 C CA . ILE A 1 583 ? 29.922 54.312 -4.074 1 92.12 583 ILE A CA 1
ATOM 4466 C C . ILE A 1 583 ? 29.469 54.656 -2.66 1 92.12 583 ILE A C 1
ATOM 4468 O O . ILE A 1 583 ? 28.719 53.906 -2.031 1 92.12 583 ILE A O 1
ATOM 4472 N N . PRO A 1 584 ? 30.094 55.719 -2.193 1 90.25 584 PRO A N 1
ATOM 4473 C CA . PRO A 1 584 ? 29.656 56.062 -0.841 1 90.25 584 PRO A CA 1
ATOM 4474 C C . PRO A 1 584 ? 28.141 56.125 -0.696 1 90.25 584 PRO A C 1
ATOM 4476 O O . PRO A 1 584 ? 27.453 56.75 -1.498 1 90.25 584 PRO A O 1
ATOM 4479 N N . GLY A 1 585 ? 27.672 55.438 0.198 1 93.12 585 GLY A N 1
ATOM 4480 C CA . GLY A 1 585 ? 26.234 55.344 0.42 1 93.12 585 GLY A CA 1
ATOM 4481 C C . GLY A 1 585 ? 25.594 54.219 -0.376 1 93.12 585 GLY A C 1
ATOM 4482 O O . GLY A 1 585 ? 24.422 53.875 -0.164 1 93.12 585 GLY A O 1
ATOM 4483 N N . PHE A 1 586 ? 26.359 53.719 -1.298 1 94.25 586 PHE A N 1
ATOM 4484 C CA . PHE A 1 586 ? 25.875 52.656 -2.162 1 94.25 586 PHE A CA 1
ATOM 4485 C C . PHE A 1 586 ? 26.953 51.594 -2.373 1 94.25 586 PHE A C 1
ATOM 4487 O O . PHE A 1 586 ? 27.391 51.375 -3.502 1 94.25 586 PHE A O 1
ATOM 4494 N N . TYR A 1 587 ? 27.297 50.969 -1.24 1 92.12 587 TYR A N 1
ATOM 4495 C CA . TYR A 1 587 ? 28.234 49.875 -1.362 1 92.12 587 TYR A CA 1
ATOM 4496 C C . TYR A 1 587 ? 27.703 48.812 -2.33 1 92.12 587 TYR A C 1
ATOM 4498 O O . TYR A 1 587 ? 28.484 48.188 -3.057 1 92.12 587 TYR A O 1
ATOM 4506 N N . GLU A 1 588 ? 26.453 48.625 -2.248 1 91.88 588 GLU A N 1
ATOM 4507 C CA . GLU A 1 588 ? 25.766 47.781 -3.203 1 91.88 588 GLU A CA 1
ATOM 4508 C C . GLU A 1 588 ? 24.328 48.219 -3.436 1 91.88 588 GLU A C 1
ATOM 4510 O O . GLU A 1 588 ? 23.641 48.625 -2.492 1 91.88 588 GLU A O 1
ATOM 4515 N N . LEU A 1 589 ? 23.906 48.312 -4.652 1 94.88 589 LEU A N 1
ATOM 4516 C CA . LEU A 1 589 ? 22.516 48.438 -5.059 1 94.88 589 LEU A CA 1
ATOM 4517 C C . LEU A 1 589 ? 22.188 47.5 -6.215 1 94.88 589 LEU A C 1
ATOM 4519 O O . LEU A 1 589 ? 22.75 47.625 -7.305 1 94.88 589 LEU A O 1
ATOM 4523 N N . SER A 1 590 ? 21.359 46.594 -5.914 1 93.31 590 SER A N 1
ATOM 4524 C CA . SER A 1 590 ? 21.016 45.625 -6.938 1 93.31 590 SER A CA 1
ATOM 4525 C C . SER A 1 590 ? 19.5 45.406 -7.02 1 93.31 590 SER A C 1
ATOM 4527 O O . SER A 1 590 ? 18.797 45.5 -6.008 1 93.31 590 SER A O 1
ATOM 4529 N N . LEU A 1 591 ? 19.062 45.062 -8.18 1 95.19 591 LEU A N 1
ATOM 4530 C CA . LEU A 1 591 ? 17.656 44.781 -8.453 1 95.19 591 LEU A CA 1
ATOM 4531 C C . LEU A 1 591 ? 17.484 43.344 -8.953 1 95.19 591 LEU A C 1
ATOM 4533 O O . LEU A 1 591 ? 18.203 42.906 -9.844 1 95.19 591 LEU A O 1
ATOM 4537 N N . ASN A 1 592 ? 16.594 42.656 -8.328 1 94.38 592 ASN A N 1
ATOM 4538 C CA . ASN A 1 592 ? 16.203 41.312 -8.773 1 94.38 592 ASN A CA 1
ATOM 4539 C C . ASN A 1 592 ? 14.766 41.281 -9.273 1 94.38 592 ASN A C 1
ATOM 4541 O O . ASN A 1 592 ? 13.867 41.844 -8.633 1 94.38 592 ASN A O 1
ATOM 4545 N N . ALA A 1 593 ? 14.555 40.688 -10.414 1 96.62 593 ALA A N 1
ATOM 4546 C CA . ALA A 1 593 ? 13.219 40.562 -10.984 1 96.62 593 ALA A CA 1
ATOM 4547 C C . ALA A 1 593 ? 12.984 39.188 -11.531 1 96.62 593 ALA A C 1
ATOM 4549 O O . ALA A 1 593 ? 13.883 38.562 -12.133 1 96.62 593 ALA A O 1
ATOM 4550 N N . ALA A 1 594 ? 11.789 38.625 -11.242 1 96.81 594 ALA A N 1
ATOM 4551 C CA . ALA A 1 594 ? 11.43 37.312 -11.727 1 96.81 594 ALA A CA 1
ATOM 4552 C C . ALA A 1 594 ? 9.969 37.281 -12.18 1 96.81 594 ALA A C 1
ATOM 4554 O O . ALA A 1 594 ? 9.141 38.031 -11.672 1 96.81 594 ALA A O 1
ATOM 4555 N N . ALA A 1 595 ? 9.719 36.406 -13.109 1 98 595 ALA A N 1
ATOM 4556 C CA . ALA A 1 595 ? 8.352 36.188 -13.578 1 98 595 ALA A CA 1
ATOM 4557 C C . ALA A 1 595 ? 8.148 34.719 -13.984 1 98 595 ALA A C 1
ATOM 4559 O O . ALA A 1 595 ? 9.078 34.062 -14.453 1 98 595 ALA A O 1
ATOM 4560 N N . ARG A 1 596 ? 6.949 34.188 -13.812 1 98.06 596 ARG A N 1
ATOM 4561 C CA . ARG A 1 596 ? 6.598 32.812 -14.148 1 98.06 596 ARG A CA 1
ATOM 4562 C C . ARG A 1 596 ? 5.203 32.75 -14.766 1 98.06 596 ARG A C 1
ATOM 4564 O O . ARG A 1 596 ? 4.25 33.312 -14.227 1 98.06 596 ARG A O 1
ATOM 4571 N N . TYR A 1 597 ? 5.18 32.156 -15.938 1 98.12 597 TYR A N 1
ATOM 4572 C CA . TYR A 1 597 ? 3.93 31.844 -16.625 1 98.12 597 TYR A CA 1
ATOM 4573 C C . TYR A 1 597 ? 3.521 30.406 -16.406 1 98.12 597 TYR A C 1
ATOM 4575 O O . TYR A 1 597 ? 4.305 29.484 -16.656 1 98.12 597 TYR A O 1
ATOM 4583 N N . SER A 1 598 ? 2.295 30.25 -15.906 1 98 598 SER A N 1
ATOM 4584 C CA . SER A 1 598 ? 1.782 28.906 -15.617 1 98 598 SER A CA 1
ATOM 4585 C C . SER A 1 598 ? 0.485 28.641 -16.375 1 98 598 SER A C 1
ATOM 4587 O O . SER A 1 598 ? -0.472 29.406 -16.266 1 98 598 SER A O 1
ATOM 4589 N N . ASP A 1 599 ? 0.407 27.469 -17.078 1 97.88 599 ASP A N 1
ATOM 4590 C CA . ASP A 1 599 ? -0.79 27.047 -17.812 1 97.88 599 ASP A CA 1
ATOM 4591 C C . ASP A 1 599 ? -1.331 25.734 -17.25 1 97.88 599 ASP A C 1
ATOM 4593 O O . ASP A 1 599 ? -0.782 24.672 -17.531 1 97.88 599 ASP A O 1
ATOM 4597 N N . PHE A 1 600 ? -2.41 25.859 -16.562 1 96.88 600 PHE A N 1
ATOM 4598 C CA . PHE A 1 600 ? -3.031 24.688 -15.945 1 96.88 600 PHE A CA 1
ATOM 4599 C C . PHE A 1 600 ? -4.105 24.109 -16.859 1 96.88 600 PHE A C 1
ATOM 4601 O O . PHE A 1 600 ? -4.828 24.844 -17.531 1 96.88 600 PHE A O 1
ATOM 4608 N N . SER A 1 601 ? -4.352 22.844 -16.828 1 95.69 601 SER A N 1
ATOM 4609 C CA . SER A 1 601 ? -5.406 22.156 -17.578 1 95.69 601 SER A CA 1
ATOM 4610 C C . SER A 1 601 ? -6.773 22.391 -16.938 1 95.69 601 SER A C 1
ATOM 4612 O O . SER A 1 601 ? -7.801 22.031 -17.516 1 95.69 601 SER A O 1
ATOM 4614 N N . THR A 1 602 ? -6.824 23.016 -15.875 1 93.12 602 THR A N 1
ATOM 4615 C CA . THR A 1 602 ? -8.062 23.219 -15.125 1 93.12 602 THR A CA 1
ATOM 4616 C C . THR A 1 602 ? -8.617 24.609 -15.359 1 93.12 602 THR A C 1
ATOM 4618 O O . THR A 1 602 ? -9.461 24.828 -16.234 1 93.12 602 THR A O 1
ATOM 4621 N N . PHE A 1 603 ? -8.07 25.703 -14.758 1 91.62 603 PHE A N 1
ATOM 4622 C CA . PHE A 1 603 ? -8.633 27.047 -14.773 1 91.62 603 PHE A CA 1
ATOM 4623 C C . PHE A 1 603 ? -8 27.891 -15.867 1 91.62 603 PHE A C 1
ATOM 4625 O O . PHE A 1 603 ? -8.477 28.984 -16.172 1 91.62 603 PHE A O 1
ATOM 4632 N N . GLY A 1 604 ? -6.965 27.391 -16.422 1 94.38 604 GLY A N 1
ATOM 4633 C CA . GLY A 1 604 ? -6.289 28.141 -17.469 1 94.38 604 GLY A CA 1
ATOM 4634 C C . GLY A 1 604 ? -4.934 28.672 -17.047 1 94.38 604 GLY A C 1
ATOM 4635 O O . GLY A 1 604 ? -4.133 27.938 -16.453 1 94.38 604 GLY A O 1
ATOM 4636 N N . ASP A 1 605 ? -4.641 29.922 -17.344 1 94.56 605 ASP A N 1
ATOM 4637 C CA . ASP A 1 605 ? -3.266 30.391 -17.172 1 94.56 605 ASP A CA 1
ATOM 4638 C C . ASP A 1 605 ? -3.195 31.562 -16.203 1 94.56 605 ASP A C 1
ATOM 4640 O O . ASP A 1 605 ? -4.219 32.156 -15.875 1 94.56 605 ASP A O 1
ATOM 4644 N N . THR A 1 606 ? -2.098 31.766 -15.594 1 96.5 606 THR A N 1
ATOM 4645 C CA . THR A 1 606 ? -1.774 32.906 -14.742 1 96.5 606 THR A CA 1
ATOM 4646 C C . THR A 1 606 ? -0.296 33.25 -14.859 1 96.5 606 THR A C 1
ATOM 4648 O O . THR A 1 606 ? 0.529 32.406 -15.203 1 96.5 606 THR A O 1
ATOM 4651 N N . THR A 1 607 ? 0.007 34.531 -14.625 1 97.56 607 THR A N 1
ATOM 4652 C CA . THR A 1 607 ? 1.379 35.031 -14.578 1 97.56 607 THR A CA 1
ATOM 4653 C C . THR A 1 607 ? 1.65 35.75 -13.266 1 97.56 607 THR A C 1
ATOM 4655 O O . THR A 1 607 ? 0.864 36.625 -12.852 1 97.56 607 THR A O 1
ATOM 4658 N N . ASN A 1 608 ? 2.697 35.469 -12.609 1 97.69 608 ASN A N 1
ATOM 4659 C CA . ASN A 1 608 ? 3.094 36.062 -11.336 1 97.69 608 ASN A CA 1
ATOM 4660 C C . ASN A 1 608 ? 4.516 36.625 -11.398 1 97.69 608 ASN A C 1
ATOM 4662 O O . ASN A 1 608 ? 5.395 36 -12.016 1 97.69 608 ASN A O 1
ATOM 4666 N N . ALA A 1 609 ? 4.668 37.719 -10.719 1 97.56 609 ALA A N 1
ATOM 4667 C CA . ALA A 1 609 ? 5.965 38.375 -10.758 1 97.56 609 ALA A CA 1
ATOM 4668 C C . ALA A 1 609 ? 6.473 38.688 -9.352 1 97.56 609 ALA A C 1
ATOM 4670 O O . ALA A 1 609 ? 5.699 38.656 -8.391 1 97.56 609 ALA A O 1
ATOM 4671 N N . LYS A 1 610 ? 7.719 38.906 -9.242 1 96.94 610 LYS A N 1
ATOM 4672 C CA . LYS A 1 610 ? 8.391 39.281 -8 1 96.94 610 LYS A CA 1
ATOM 4673 C C . LYS A 1 610 ? 9.5 40.312 -8.273 1 96.94 610 LYS A C 1
ATOM 4675 O O . LYS A 1 610 ? 10.234 40.188 -9.258 1 96.94 610 LYS A O 1
ATOM 4680 N N . LEU A 1 611 ? 9.594 41.344 -7.438 1 96.81 611 LEU A N 1
ATOM 4681 C CA . LEU A 1 611 ? 10.625 42.375 -7.484 1 96.81 611 LEU A CA 1
ATOM 4682 C C . LEU A 1 611 ? 11.344 42.5 -6.141 1 96.81 611 LEU A C 1
ATOM 4684 O O . LEU A 1 611 ? 10.703 42.438 -5.09 1 96.81 611 LEU A O 1
ATOM 4688 N N . GLY A 1 612 ? 12.641 42.5 -6.195 1 94.56 612 GLY A N 1
ATOM 4689 C CA . GLY A 1 612 ? 13.445 42.656 -5 1 94.56 612 GLY A CA 1
ATOM 4690 C C . GLY A 1 612 ? 14.539 43.719 -5.148 1 94.56 612 GLY A C 1
ATOM 4691 O O . GLY A 1 612 ? 15.141 43.844 -6.215 1 94.56 612 GLY A O 1
ATOM 4692 N N . LEU A 1 613 ? 14.766 44.438 -4.121 1 95.19 613 LEU A N 1
ATOM 4693 C CA . LEU A 1 613 ? 15.82 45.438 -4.066 1 95.19 613 LEU A CA 1
ATOM 4694 C C . LEU A 1 613 ? 16.766 45.156 -2.908 1 95.19 613 LEU A C 1
ATOM 4696 O O . LEU A 1 613 ? 16.328 44.875 -1.792 1 95.19 613 LEU A O 1
ATOM 4700 N N . ARG A 1 614 ? 18.031 45.188 -3.219 1 94 614 ARG A N 1
ATOM 4701 C CA . ARG A 1 614 ? 19.078 45.094 -2.201 1 94 614 ARG A CA 1
ATOM 4702 C C . ARG A 1 614 ? 19.938 46.344 -2.18 1 94 614 ARG A C 1
ATOM 4704 O O . ARG A 1 614 ? 20.516 46.719 -3.199 1 94 614 ARG A O 1
ATOM 4711 N N . TRP A 1 615 ? 20.016 46.938 -0.977 1 94.69 615 TRP A N 1
ATOM 4712 C CA . TRP A 1 615 ? 20.797 48.156 -0.813 1 94.69 615 TRP A CA 1
ATOM 4713 C C . TRP A 1 615 ? 21.719 48.062 0.39 1 94.69 615 TRP A C 1
ATOM 4715 O O . TRP A 1 615 ? 21.281 47.844 1.515 1 94.69 615 TRP A O 1
ATOM 4725 N N . ARG A 1 616 ? 22.938 48.188 0.132 1 94.38 616 ARG A N 1
ATOM 4726 C CA . ARG A 1 616 ? 23.938 48.312 1.188 1 94.38 616 ARG A CA 1
ATOM 4727 C C . ARG A 1 616 ? 24.547 49.688 1.206 1 94.38 616 ARG A C 1
ATOM 4729 O O . ARG A 1 616 ? 25.5 49.969 0.466 1 94.38 616 ARG A O 1
ATOM 4736 N N . PRO A 1 617 ? 24.094 50.469 2.174 1 94.12 617 PRO A N 1
ATOM 4737 C CA . PRO A 1 617 ? 24.719 51.781 2.266 1 94.12 617 PRO A CA 1
ATOM 4738 C C . PRO A 1 617 ? 26.188 51.719 2.641 1 94.12 617 PRO A C 1
ATOM 4740 O O . PRO A 1 617 ? 27 52.531 2.166 1 94.12 617 PRO A O 1
ATOM 4743 N N . PHE A 1 618 ? 26.453 50.844 3.516 1 89.94 618 PHE A N 1
ATOM 4744 C CA . PHE A 1 618 ? 27.828 50.5 3.842 1 89.94 618 PHE A CA 1
ATOM 4745 C C . PHE A 1 618 ? 27.969 48.969 4.047 1 89.94 618 PHE A C 1
ATOM 4747 O O . PHE A 1 618 ? 26.969 48.25 4.078 1 89.94 618 PHE A O 1
ATOM 4754 N N . GLU A 1 619 ? 29.094 48.5 4.207 1 84.81 619 GLU A N 1
ATOM 4755 C CA . GLU A 1 619 ? 29.406 47.094 4.086 1 84.81 619 GLU A CA 1
ATOM 4756 C C . GLU A 1 619 ? 28.625 46.25 5.102 1 84.81 619 GLU A C 1
ATOM 4758 O O . GLU A 1 619 ? 28.172 45.156 4.797 1 84.81 619 GLU A O 1
ATOM 4763 N N . ASP A 1 620 ? 28.312 46.75 6.289 1 88.94 620 ASP A N 1
ATOM 4764 C CA . ASP A 1 620 ? 27.828 45.938 7.395 1 88.94 620 ASP A CA 1
ATOM 4765 C C . ASP A 1 620 ? 26.297 46 7.48 1 88.94 620 ASP A C 1
ATOM 4767 O O . ASP A 1 620 ? 25.703 45.281 8.281 1 88.94 620 ASP A O 1
ATOM 4771 N N . LEU A 1 621 ? 25.672 46.75 6.645 1 92.44 621 LEU A N 1
ATOM 4772 C CA . LEU A 1 621 ? 24.219 46.906 6.734 1 92.44 621 LEU A CA 1
ATOM 4773 C C . LEU A 1 621 ? 23.562 46.625 5.395 1 92.44 621 LEU A C 1
ATOM 4775 O O . LEU A 1 621 ? 23.922 47.219 4.375 1 92.44 621 LEU A O 1
ATOM 4779 N N . LEU A 1 622 ? 22.688 45.688 5.43 1 92.5 622 LEU A N 1
ATOM 4780 C CA . LEU A 1 622 ? 21.891 45.375 4.25 1 92.5 622 LEU A CA 1
ATOM 4781 C C . LEU A 1 622 ? 20.438 45.781 4.457 1 92.5 622 LEU A C 1
ATOM 4783 O O . LEU A 1 622 ? 19.828 45.406 5.461 1 92.5 622 LEU A O 1
ATOM 4787 N N . ILE A 1 623 ? 19.891 46.562 3.592 1 95.12 623 ILE A N 1
ATOM 4788 C CA . ILE A 1 623 ? 18.469 46.875 3.525 1 95.12 623 ILE A CA 1
ATOM 4789 C C . ILE A 1 623 ? 17.859 46.219 2.287 1 95.12 623 ILE A C 1
ATOM 4791 O O . ILE A 1 623 ? 18.391 46.344 1.186 1 95.12 623 ILE A O 1
ATOM 4795 N N . CYS A 1 624 ? 16.812 45.531 2.561 1 93.38 624 CYS A N 1
ATOM 4796 C CA . CYS A 1 624 ? 16.219 44.844 1.428 1 93.38 624 CYS A CA 1
ATOM 4797 C C . CYS A 1 624 ? 14.695 45 1.424 1 93.38 624 CYS A C 1
ATOM 4799 O O . CYS A 1 624 ? 14.094 45.25 2.471 1 93.38 624 CYS A O 1
ATOM 4801 N N . GLY A 1 625 ? 14.094 44.906 0.289 1 94.62 625 GLY A N 1
ATOM 4802 C CA . GLY A 1 625 ? 12.656 44.969 0.071 1 94.62 625 GLY A CA 1
ATOM 4803 C C . GLY A 1 625 ? 12.195 44.062 -1.067 1 94.62 625 GLY A C 1
ATOM 4804 O O . GLY A 1 625 ? 12.875 43.969 -2.086 1 94.62 625 GLY A O 1
ATOM 4805 N N . THR A 1 626 ? 11.07 43.438 -0.827 1 95.19 626 THR A N 1
ATOM 4806 C CA . THR A 1 626 ? 10.531 42.562 -1.878 1 95.19 626 THR A CA 1
ATOM 4807 C C . THR A 1 626 ? 9.039 42.781 -2.051 1 95.19 626 THR A C 1
ATOM 4809 O O . THR A 1 626 ? 8.336 43.125 -1.091 1 95.19 626 THR A O 1
ATOM 4812 N N . TRP A 1 627 ? 8.609 42.719 -3.225 1 96.75 627 TRP A N 1
ATOM 4813 C CA . TRP A 1 627 ? 7.207 42.625 -3.635 1 96.75 627 TRP A CA 1
ATOM 4814 C C . TRP A 1 627 ? 6.973 41.406 -4.508 1 96.75 627 TRP A C 1
ATOM 4816 O O . TRP A 1 627 ? 7.684 41.188 -5.492 1 96.75 627 TRP A O 1
ATOM 4826 N N . ALA A 1 628 ? 5.969 40.656 -4.121 1 96.75 628 ALA A N 1
ATOM 4827 C CA . ALA A 1 628 ? 5.766 39.406 -4.863 1 96.75 628 ALA A CA 1
ATOM 4828 C C . ALA A 1 628 ? 4.281 39.125 -5.059 1 96.75 628 ALA A C 1
ATOM 4830 O O . ALA A 1 628 ? 3.475 39.344 -4.148 1 96.75 628 ALA A O 1
ATOM 4831 N N . GLU A 1 629 ? 3.984 38.688 -6.238 1 97.25 629 GLU A N 1
ATOM 4832 C CA . GLU A 1 629 ? 2.68 38.094 -6.531 1 97.25 629 GLU A CA 1
ATOM 4833 C C . GLU A 1 629 ? 2.717 36.562 -6.406 1 97.25 629 GLU A C 1
ATOM 4835 O O . GLU A 1 629 ? 3.762 35.969 -6.613 1 97.25 629 GLU A O 1
ATOM 4840 N N . GLY A 1 630 ? 1.563 36.062 -5.973 1 96.69 630 GLY A N 1
ATOM 4841 C CA . GLY A 1 630 ? 1.471 34.594 -5.859 1 96.69 630 GLY A CA 1
ATOM 4842 C C . GLY A 1 630 ? 0.07 34.094 -6.102 1 96.69 630 GLY A C 1
ATOM 4843 O O . GLY A 1 630 ? -0.868 34.844 -6.293 1 96.69 630 GLY A O 1
ATOM 4844 N N . PHE A 1 631 ? -0.035 32.719 -6.195 1 96.75 631 PHE A N 1
ATOM 4845 C CA . PHE A 1 631 ? -1.338 32.094 -6.359 1 96.75 631 PHE A CA 1
ATOM 4846 C C . PHE A 1 631 ? -1.312 30.656 -5.848 1 96.75 631 PHE A C 1
ATOM 4848 O O . PHE A 1 631 ? -0.239 30.094 -5.625 1 96.75 631 PHE A O 1
ATOM 4855 N N . ARG A 1 632 ? -2.461 30.109 -5.582 1 96.5 632 ARG A N 1
ATOM 4856 C CA . ARG A 1 632 ? -2.668 28.688 -5.273 1 96.5 632 ARG A CA 1
ATOM 4857 C C . ARG A 1 632 ? -3.76 28.094 -6.156 1 96.5 632 ARG A C 1
ATOM 4859 O O . ARG A 1 632 ? -4.895 28.562 -6.156 1 96.5 632 ARG A O 1
ATOM 4866 N N . ALA A 1 633 ? -3.391 27.109 -6.875 1 96 633 ALA A N 1
ATOM 4867 C CA . ALA A 1 633 ? -4.355 26.422 -7.719 1 96 633 ALA A CA 1
ATOM 4868 C C . ALA A 1 633 ? -5.301 25.562 -6.879 1 96 633 ALA A C 1
ATOM 4870 O O . ALA A 1 633 ? -4.922 25.078 -5.812 1 96 633 ALA A O 1
ATOM 4871 N N . PRO A 1 634 ? -6.527 25.406 -7.387 1 93.56 634 PRO A N 1
ATOM 4872 C CA . PRO A 1 634 ? -7.426 24.5 -6.672 1 93.56 634 PRO A CA 1
ATOM 4873 C C . PRO A 1 634 ? -6.867 23.078 -6.574 1 93.56 634 PRO A C 1
ATOM 4875 O O . PRO A 1 634 ? -6.227 22.594 -7.512 1 93.56 634 PRO A O 1
ATOM 4878 N N . SER A 1 635 ? -7.141 22.469 -5.484 1 93.44 635 SER A N 1
ATOM 4879 C CA . SER A 1 635 ? -6.668 21.094 -5.273 1 93.44 635 SER A CA 1
ATOM 4880 C C . SER A 1 635 ? -7.562 20.094 -5.984 1 93.44 635 SER A C 1
ATOM 4882 O O . SER A 1 635 ? -8.664 20.422 -6.418 1 93.44 635 SER A O 1
ATOM 4884 N N . ILE A 1 636 ? -7.109 18.828 -6.117 1 93.62 636 ILE A N 1
ATOM 4885 C CA . ILE A 1 636 ? -7.875 17.75 -6.73 1 93.62 636 ILE A CA 1
ATOM 4886 C C . ILE A 1 636 ? -9.172 17.531 -5.953 1 93.62 636 ILE A C 1
ATOM 4888 O O . ILE A 1 636 ? -10.242 17.391 -6.551 1 93.62 636 ILE A O 1
ATOM 4892 N N . ALA A 1 637 ? -9.125 17.469 -4.676 1 90.06 637 ALA A N 1
ATOM 4893 C CA . ALA A 1 637 ? -10.312 17.266 -3.854 1 90.06 637 ALA A CA 1
ATOM 4894 C C . ALA A 1 637 ? -11.297 18.438 -4.02 1 90.06 637 ALA A C 1
ATOM 4896 O O . ALA A 1 637 ? -12.508 18.234 -3.971 1 90.06 637 ALA A O 1
ATOM 4897 N N . GLY A 1 638 ? -10.742 19.656 -4.152 1 87.19 638 GLY A N 1
ATOM 4898 C CA . GLY A 1 638 ? -11.609 20.812 -4.379 1 87.19 638 GLY A CA 1
ATOM 4899 C C . GLY A 1 638 ? -12.359 20.734 -5.695 1 87.19 638 GLY A C 1
ATOM 4900 O O . GLY A 1 638 ? -13.523 21.125 -5.773 1 87.19 638 GLY A O 1
ATOM 4901 N N . LEU A 1 639 ? -11.688 20.25 -6.684 1 87.19 639 LEU A N 1
ATOM 4902 C CA . LEU A 1 639 ? -12.234 20.219 -8.039 1 87.19 639 LEU A CA 1
ATOM 4903 C C . LEU A 1 639 ? -13.086 18.969 -8.25 1 87.19 639 LEU A C 1
ATOM 4905 O O . LEU A 1 639 ? -14.125 19.031 -8.922 1 87.19 639 LEU A O 1
ATOM 4909 N N . TYR A 1 640 ? -12.586 17.828 -7.676 1 84.44 640 TYR A N 1
ATOM 4910 C CA . TYR A 1 640 ? -13.164 16.547 -8.062 1 84.44 640 TYR A CA 1
ATOM 4911 C C . TYR A 1 640 ? -13.57 15.734 -6.84 1 84.44 640 TYR A C 1
ATOM 4913 O O . TYR A 1 640 ? -13.688 14.508 -6.906 1 84.44 640 TYR A O 1
ATOM 4921 N N . GLY A 1 641 ? -13.766 16.312 -5.789 1 82.69 641 GLY A N 1
ATOM 4922 C CA . GLY A 1 641 ? -14.109 15.594 -4.566 1 82.69 641 GLY A CA 1
ATOM 4923 C C . GLY A 1 641 ? -15.484 14.953 -4.621 1 82.69 641 GLY A C 1
ATOM 4924 O O . GLY A 1 641 ? -16.422 15.508 -5.199 1 82.69 641 GLY A O 1
ATOM 4925 N N . GLY A 1 642 ? -15.648 13.609 -4.262 1 72.81 642 GLY A N 1
ATOM 4926 C CA . GLY A 1 642 ? -16.922 12.922 -4.18 1 72.81 642 GLY A CA 1
ATOM 4927 C C . GLY A 1 642 ? -17.844 13.492 -3.119 1 72.81 642 GLY A C 1
ATOM 4928 O O . GLY A 1 642 ? -19.078 13.398 -3.236 1 72.81 642 GLY A O 1
ATOM 4929 N N . GLY A 1 643 ? -17.375 14.188 -2.16 1 68.38 643 GLY A N 1
ATOM 4930 C CA . GLY A 1 643 ? -18.156 14.766 -1.079 1 68.38 643 GLY A CA 1
ATOM 4931 C C . GLY A 1 643 ? -18.312 13.828 0.106 1 68.38 643 GLY A C 1
ATOM 4932 O O . GLY A 1 643 ? -17.844 12.695 0.075 1 68.38 643 GLY A O 1
ATOM 4933 N N . SER A 1 644 ? -18.609 14.359 1.165 1 65.5 644 SER A N 1
ATOM 4934 C CA . SER A 1 644 ? -18.812 13.586 2.387 1 65.5 644 SER A CA 1
ATOM 4935 C C . SER A 1 644 ? -19.906 14.188 3.252 1 65.5 644 SER A C 1
ATOM 4937 O O . SER A 1 644 ? -20.188 15.391 3.168 1 65.5 644 SER A O 1
ATOM 4939 N N . GLN A 1 645 ? -20.594 13.211 3.889 1 63.03 645 GLN A N 1
ATOM 4940 C CA . GLN A 1 645 ? -21.578 13.664 4.867 1 63.03 645 GLN A CA 1
ATOM 4941 C C . GLN A 1 645 ? -20.906 14.195 6.125 1 63.03 645 GLN A C 1
ATOM 4943 O O . GLN A 1 645 ? -19.844 13.695 6.52 1 63.03 645 GLN A O 1
ATOM 4948 N N . THR A 1 646 ? -21.266 15.258 6.488 1 62.75 646 THR A N 1
ATOM 4949 C CA . THR A 1 646 ? -20.781 15.781 7.758 1 62.75 646 THR A CA 1
ATOM 4950 C C . THR A 1 646 ? -21.922 16.359 8.586 1 62.75 646 THR A C 1
ATOM 4952 O O . THR A 1 646 ? -22.844 16.984 8.039 1 62.75 646 THR A O 1
ATOM 4955 N N . PHE A 1 647 ? -21.922 15.984 9.953 1 63.62 647 PHE A N 1
ATOM 4956 C CA . PHE A 1 647 ? -22.828 16.672 10.867 1 63.62 647 PHE A CA 1
ATOM 4957 C C . PHE A 1 647 ? -22.344 18.078 11.148 1 63.62 647 PHE A C 1
ATOM 4959 O O . PHE A 1 647 ? -21.172 18.297 11.492 1 63.62 647 PHE A O 1
ATOM 4966 N N . THR A 1 648 ? -23.141 19.031 10.758 1 66.88 648 THR A N 1
ATOM 4967 C CA . THR A 1 648 ? -22.766 20.406 11.039 1 66.88 648 THR A CA 1
ATOM 4968 C C . THR A 1 648 ? -22.828 20.703 12.531 1 66.88 648 THR A C 1
ATOM 4970 O O . THR A 1 648 ? -23.875 20.562 13.156 1 66.88 648 THR A O 1
ATOM 4973 N N . THR A 1 649 ? -21.453 21.016 12.953 1 57.81 649 THR A N 1
ATOM 4974 C CA . THR A 1 649 ? -21.375 21.453 14.344 1 57.81 649 THR A CA 1
ATOM 4975 C C . THR A 1 649 ? -21.719 22.938 14.469 1 57.81 649 THR A C 1
ATOM 4977 O O . THR A 1 649 ? -21.5 23.703 13.531 1 57.81 649 THR A O 1
ATOM 4980 N N . ASN A 1 650 ? -22.656 23.359 15.359 1 58.88 650 ASN A N 1
ATOM 4981 C CA . ASN A 1 650 ? -23.094 24.719 15.633 1 58.88 650 ASN A CA 1
ATOM 4982 C C . ASN A 1 650 ? -24.109 25.203 14.594 1 58.88 650 ASN A C 1
ATOM 4984 O O . ASN A 1 650 ? -24.047 26.344 14.133 1 58.88 650 ASN A O 1
ATOM 4988 N N . PHE A 1 651 ? -24.781 24.188 14.117 1 77.25 651 PHE A N 1
ATOM 4989 C CA . PHE A 1 651 ? -25.844 24.516 13.164 1 77.25 651 PHE A CA 1
ATOM 4990 C C . PHE A 1 651 ? -26.891 25.406 13.805 1 77.25 651 PHE A C 1
ATOM 4992 O O . PHE A 1 651 ? -27.297 25.172 14.945 1 77.25 651 PHE A O 1
ATOM 4999 N N . HIS A 1 652 ? -27.109 26.531 13.117 1 77.94 652 HIS A N 1
ATOM 5000 C CA . HIS A 1 652 ? -28.141 27.5 13.531 1 77.94 652 HIS A CA 1
ATOM 5001 C C . HIS A 1 652 ? -29.172 27.703 12.43 1 77.94 652 HIS A C 1
ATOM 5003 O O . HIS A 1 652 ? -28.875 28.328 11.406 1 77.94 652 HIS A O 1
ATOM 5009 N N . ASP A 1 653 ? -30.312 27.25 12.703 1 83.56 653 ASP A N 1
ATOM 5010 C CA . ASP A 1 653 ? -31.406 27.453 11.758 1 83.56 653 ASP A CA 1
ATOM 5011 C C . ASP A 1 653 ? -32.094 28.781 12 1 83.56 653 ASP A C 1
ATOM 5013 O O . ASP A 1 653 ? -32.75 28.984 13.031 1 83.56 653 ASP A O 1
ATOM 5017 N N . PRO A 1 654 ? -31.984 29.688 11.016 1 81.06 654 PRO A N 1
ATOM 5018 C CA . PRO A 1 654 ? -32.625 30.984 11.211 1 81.06 654 PRO A CA 1
ATOM 5019 C C . PRO A 1 654 ? -34.125 30.891 11.391 1 81.06 654 PRO A C 1
ATOM 5021 O O . PRO A 1 654 ? -34.781 31.828 11.859 1 81.06 654 PRO A O 1
ATOM 5024 N N . CYS A 1 655 ? -34.656 29.781 11.07 1 84.38 655 CYS A N 1
ATOM 5025 C CA . CYS A 1 655 ? -36.125 29.625 11.117 1 84.38 655 CYS A CA 1
ATOM 5026 C C . CYS A 1 655 ? -36.562 29.078 12.461 1 84.38 655 CYS A C 1
ATOM 5028 O O . CYS A 1 655 ? -37.75 28.891 12.695 1 84.38 655 CYS A O 1
ATOM 5030 N N . ASP A 1 656 ? -35.594 28.766 13.297 1 83.25 656 ASP A N 1
ATOM 5031 C CA . ASP A 1 656 ? -35.969 28.281 14.617 1 83.25 656 ASP A CA 1
ATOM 5032 C C . ASP A 1 656 ? -36.812 29.297 15.359 1 83.25 656 ASP A C 1
ATOM 5034 O O . ASP A 1 656 ? -36.438 30.469 15.461 1 83.25 656 ASP A O 1
ATOM 5038 N N . ALA A 1 657 ? -37.844 28.859 15.961 1 78.88 657 ALA A N 1
ATOM 5039 C CA . ALA A 1 657 ? -38.812 29.766 16.578 1 78.88 657 ALA A CA 1
ATOM 5040 C C . ALA A 1 657 ? -38.219 30.422 17.828 1 78.88 657 ALA A C 1
ATOM 5042 O O . ALA A 1 657 ? -38.625 31.531 18.188 1 78.88 657 ALA A O 1
ATOM 5043 N N . ARG A 1 658 ? -37.344 29.734 18.422 1 74.06 658 ARG A N 1
ATOM 5044 C CA . ARG A 1 658 ? -36.812 30.25 19.688 1 74.06 658 ARG A CA 1
ATOM 5045 C C . ARG A 1 658 ? -35.531 31.047 19.469 1 74.06 658 ARG A C 1
ATOM 5047 O O . ARG A 1 658 ? -35.344 32.094 20.078 1 74.06 658 ARG A O 1
ATOM 5054 N N . PHE A 1 659 ? -34.75 30.594 18.641 1 72.88 659 PHE A N 1
ATOM 5055 C CA . PHE A 1 659 ? -33.406 31.172 18.547 1 72.88 659 PHE A CA 1
ATOM 5056 C C . PHE A 1 659 ? -33.156 31.75 17.156 1 72.88 659 PHE A C 1
ATOM 5058 O O . PHE A 1 659 ? -32.156 32.438 16.938 1 72.88 659 PHE A O 1
ATOM 5065 N N . GLY A 1 660 ? -34.031 31.5 16.219 1 76.44 660 GLY A N 1
ATOM 5066 C CA . GLY A 1 660 ? -33.844 31.891 14.828 1 76.44 660 GLY A CA 1
ATOM 5067 C C . GLY A 1 660 ? -34.125 33.344 14.562 1 76.44 660 GLY A C 1
ATOM 5068 O O . GLY A 1 660 ? -35.125 33.906 15.055 1 76.44 660 GLY A O 1
ATOM 5069 N N . ASP A 1 661 ? -33.312 33.906 13.711 1 69.75 661 ASP A N 1
ATOM 5070 C CA . ASP A 1 661 ? -33.406 35.312 13.422 1 69.75 661 ASP A CA 1
ATOM 5071 C C . ASP A 1 661 ? -34.5 35.562 12.383 1 69.75 661 ASP A C 1
ATOM 5073 O O . ASP A 1 661 ? -34.969 36.719 12.242 1 69.75 661 ASP A O 1
ATOM 5077 N N . ALA A 1 662 ? -34.844 34.562 11.719 1 78.44 662 ALA A N 1
ATOM 5078 C CA . ALA A 1 662 ? -35.812 34.75 10.641 1 78.44 662 ALA A CA 1
ATOM 5079 C C . ALA A 1 662 ? -37.125 33.969 10.938 1 78.44 662 ALA A C 1
ATOM 5081 O O . ALA A 1 662 ? -37.906 33.75 10.031 1 78.44 662 ALA A O 1
ATOM 5082 N N . ALA A 1 663 ? -37.312 33.562 12.148 1 79.44 663 ALA A N 1
ATOM 5083 C CA . ALA A 1 663 ? -38.406 32.656 12.516 1 79.44 663 ALA A CA 1
ATOM 5084 C C . ALA A 1 663 ? -39.75 33.219 12.055 1 79.44 663 ALA A C 1
ATOM 5086 O O . ALA A 1 663 ? -40.625 32.438 11.664 1 79.44 663 ALA A O 1
ATOM 5087 N N . ASN A 1 664 ? -39.844 34.594 11.984 1 72.56 664 ASN A N 1
ATOM 5088 C CA . ASN A 1 664 ? -41.156 35.188 11.734 1 72.56 664 ASN A CA 1
ATOM 5089 C C . ASN A 1 664 ? -41.281 35.719 10.312 1 72.56 664 ASN A C 1
ATOM 5091 O O . ASN A 1 664 ? -42.281 36.344 9.953 1 72.56 664 ASN A O 1
ATOM 5095 N N . THR A 1 665 ? -40.344 35.344 9.586 1 81.56 665 THR A N 1
ATOM 5096 C CA . THR A 1 665 ? -40.406 35.781 8.195 1 81.56 665 THR A CA 1
ATOM 5097 C C . THR A 1 665 ? -41.344 34.906 7.391 1 81.56 665 THR A C 1
ATOM 5099 O O . THR A 1 665 ? -41.594 33.75 7.754 1 81.56 665 THR A O 1
ATOM 5102 N N . ALA A 1 666 ? -41.844 35.531 6.32 1 80.44 666 ALA A N 1
ATOM 5103 C CA . ALA A 1 666 ? -42.812 34.844 5.465 1 80.44 666 ALA A CA 1
ATOM 5104 C C . ALA A 1 666 ? -42.188 33.562 4.871 1 80.44 666 ALA A C 1
ATOM 5106 O O . ALA A 1 666 ? -42.844 32.531 4.766 1 80.44 666 ALA A O 1
ATOM 5107 N N . ARG A 1 667 ? -41 33.594 4.5 1 84 667 ARG A N 1
ATOM 5108 C CA . ARG A 1 667 ? -40.375 32.438 3.861 1 84 667 ARG A CA 1
ATOM 5109 C C . ARG A 1 667 ? -40.156 31.297 4.848 1 84 667 ARG A C 1
ATOM 5111 O O . ARG A 1 667 ? -40.406 30.141 4.52 1 84 667 ARG A O 1
ATOM 5118 N N . CYS A 1 668 ? -39.688 31.641 5.969 1 85.75 668 CYS A N 1
ATOM 5119 C CA . CYS A 1 668 ? -39.531 30.594 6.977 1 85.75 668 CYS A CA 1
ATOM 5120 C C . CYS A 1 668 ? -40.875 29.969 7.324 1 85.75 668 CYS A C 1
ATOM 5122 O O . CYS A 1 668 ? -40.969 28.75 7.48 1 85.75 668 CYS A O 1
ATOM 5124 N N . GLN A 1 669 ? -41.844 30.828 7.5 1 80.56 669 GLN A N 1
ATOM 5125 C CA . GLN A 1 669 ? -43.156 30.312 7.828 1 80.56 669 GLN A CA 1
ATOM 5126 C C . GLN A 1 669 ? -43.688 29.406 6.727 1 80.56 669 GLN A C 1
ATOM 5128 O O . GLN A 1 669 ? -44.312 28.375 7.012 1 80.56 669 GLN A O 1
ATOM 5133 N N . ALA A 1 670 ? -43.406 29.75 5.559 1 83.25 670 ALA A N 1
ATOM 5134 C CA . ALA A 1 670 ? -43.812 28.906 4.43 1 83.25 670 ALA A CA 1
ATOM 5135 C C . ALA A 1 670 ? -43.094 27.578 4.434 1 83.25 670 ALA A C 1
ATOM 5137 O O . ALA A 1 670 ? -43.656 26.547 4.105 1 83.25 670 ALA A O 1
ATOM 5138 N N . ASP A 1 671 ? -41.812 27.578 4.812 1 86.06 671 ASP A N 1
ATOM 5139 C CA . ASP A 1 671 ? -40.969 26.391 4.719 1 86.06 671 ASP A CA 1
ATOM 5140 C C . ASP A 1 671 ? -41.125 25.5 5.957 1 86.06 671 ASP A C 1
ATOM 5142 O O . ASP A 1 671 ? -40.938 24.297 5.883 1 86.06 671 ASP A O 1
ATOM 5146 N N . THR A 1 672 ? -41.438 26.078 7.094 1 81.25 672 THR A N 1
ATOM 5147 C CA . THR A 1 672 ? -41.438 25.297 8.336 1 81.25 672 THR A CA 1
ATOM 5148 C C . THR A 1 672 ? -42.844 25.297 8.969 1 81.25 672 THR A C 1
ATOM 5150 O O . THR A 1 672 ? -43.062 24.641 9.984 1 81.25 672 THR A O 1
ATOM 5153 N N . GLY A 1 673 ? -43.719 26.078 8.453 1 67.31 673 GLY A N 1
ATOM 5154 C CA . GLY A 1 673 ? -45.031 26.281 9.062 1 67.31 673 GLY A CA 1
ATOM 5155 C C . GLY A 1 673 ? -45.812 25 9.242 1 67.31 673 GLY A C 1
ATOM 5156 O O . GLY A 1 673 ? -46.75 24.938 10.062 1 67.31 673 GLY A O 1
ATOM 5157 N N . HIS A 1 674 ? -45.438 23.906 8.469 1 58.91 674 HIS A N 1
ATOM 5158 C CA . HIS A 1 674 ? -46.125 22.625 8.555 1 58.91 674 HIS A CA 1
ATOM 5159 C C . HIS A 1 674 ? -45.531 21.75 9.648 1 58.91 674 HIS A C 1
ATOM 5161 O O . HIS A 1 674 ? -46.094 20.703 10 1 58.91 674 HIS A O 1
ATOM 5167 N N . ALA A 1 675 ? -44.375 22.047 10.062 1 60.53 675 ALA A N 1
ATOM 5168 C CA . ALA A 1 675 ? -43.625 21.172 10.953 1 60.53 675 ALA A CA 1
ATOM 5169 C C . ALA A 1 675 ? -44.25 21.141 12.352 1 60.53 675 ALA A C 1
ATOM 5171 O O . ALA A 1 675 ? -44.719 22.172 12.852 1 60.53 675 ALA A O 1
ATOM 5172 N N . ARG A 1 676 ? -44.812 19.922 12.758 1 52.66 676 ARG A N 1
ATOM 5173 C CA . ARG A 1 676 ? -45.438 19.641 14.047 1 52.66 676 ARG A CA 1
ATOM 5174 C C . ARG A 1 676 ? -44.406 19.125 15.062 1 52.66 676 ARG A C 1
ATOM 5176 O O . ARG A 1 676 ? -44.125 17.938 15.102 1 52.66 676 ARG A O 1
ATOM 5183 N N . ILE A 1 677 ? -43.406 19.766 15.156 1 48.56 677 ILE A N 1
ATOM 5184 C CA . ILE A 1 677 ? -42.562 18.953 16.031 1 48.56 677 ILE A CA 1
ATOM 5185 C C . ILE A 1 677 ? -43.094 19 17.453 1 48.56 677 ILE A C 1
ATOM 5187 O O . ILE A 1 677 ? -43.219 17.953 18.109 1 48.56 677 ILE A O 1
ATOM 5191 N N . TRP A 1 678 ? -42.562 20.078 18.281 1 44.06 678 TRP A N 1
ATOM 5192 C CA . TRP A 1 678 ? -42.375 19.875 19.719 1 44.06 678 TRP A CA 1
ATOM 5193 C C . TRP A 1 678 ? -43.625 20.203 20.5 1 44.06 678 TRP A C 1
ATOM 5195 O O . TRP A 1 678 ? -44.281 21.219 20.234 1 44.06 678 TRP A O 1
ATOM 5205 N N . ASP A 1 679 ? -44.25 19.188 20.891 1 41.56 679 ASP A N 1
ATOM 5206 C CA . ASP A 1 679 ? -45.25 19.375 21.938 1 41.56 679 ASP A CA 1
ATOM 5207 C C . ASP A 1 679 ? -44.719 20.297 23.031 1 41.56 679 ASP A C 1
ATOM 5209 O O . ASP A 1 679 ? -43.75 19.953 23.734 1 41.56 679 ASP A O 1
ATOM 5213 N N . PRO A 1 680 ? -45.125 21.547 23.141 1 38.5 680 PRO A N 1
ATOM 5214 C CA . PRO A 1 680 ? -44.844 22.391 24.297 1 38.5 680 PRO A CA 1
ATOM 5215 C C . PRO A 1 680 ? -45 21.672 25.625 1 38.5 680 PRO A C 1
ATOM 5217 O O . PRO A 1 680 ? -44.562 22.156 26.656 1 38.5 680 PRO A O 1
ATOM 5220 N N . ALA A 1 681 ? -46 20.781 25.812 1 37.06 681 ALA A N 1
ATOM 5221 C CA . ALA A 1 681 ? -46.219 20.188 27.125 1 37.06 681 ALA A CA 1
ATOM 5222 C C . ALA A 1 681 ? -44.969 19.516 27.656 1 37.06 681 ALA A C 1
ATOM 5224 O O . ALA A 1 681 ? -44.75 19.453 28.875 1 37.06 681 ALA A O 1
ATOM 5225 N N . GLU A 1 682 ? -44.281 18.688 26.891 1 34.97 682 GLU A N 1
ATOM 5226 C CA . GLU A 1 682 ? -43.125 18.016 27.438 1 34.97 682 GLU A CA 1
ATOM 5227 C C . GLU A 1 682 ? -42 19 27.766 1 34.97 682 GLU A C 1
ATOM 5229 O O . GLU A 1 682 ? -41.156 18.734 28.625 1 34.97 682 GLU A O 1
ATOM 5234 N N . TRP A 1 683 ? -41.688 20.078 26.984 1 38.59 683 TRP A N 1
ATOM 5235 C CA . TRP A 1 683 ? -40.75 21.078 27.469 1 38.59 683 TRP A CA 1
ATOM 5236 C C . TRP A 1 683 ? -41.469 22.312 27.984 1 38.59 683 TRP A C 1
ATOM 5238 O O . TRP A 1 683 ? -40.875 23.391 28.109 1 38.59 683 TRP A O 1
ATOM 5248 N N . GLY A 1 684 ? -42.594 22.125 28.578 1 33.97 684 GLY A N 1
ATOM 5249 C CA . GLY A 1 684 ? -43.406 23.062 29.344 1 33.97 684 GLY A CA 1
ATOM 5250 C C . GLY A 1 684 ? -44.156 24.062 28.484 1 33.97 684 GLY A C 1
ATOM 5251 O O . GLY A 1 684 ? -44.781 24.984 29.016 1 33.97 684 GLY A O 1
ATOM 5252 N N . GLY A 1 685 ? -43.625 24.453 27.25 1 34.62 685 GLY A N 1
ATOM 5253 C CA . GLY A 1 685 ? -44.344 25.625 26.781 1 34.62 685 GLY A CA 1
ATOM 5254 C C . GLY A 1 685 ? -45.656 25.297 26.109 1 34.62 685 GLY A C 1
ATOM 5255 O O . GLY A 1 685 ? -45.875 24.188 25.625 1 34.62 685 GLY A O 1
ATOM 5256 N N . SER A 1 686 ? -46.906 25.656 26.484 1 37.03 686 SER A N 1
ATOM 5257 C CA . SER A 1 686 ? -48.312 25.703 26.047 1 37.03 686 SER A CA 1
ATOM 5258 C C . SER A 1 686 ? -48.406 26.156 24.594 1 37.03 686 SER A C 1
ATOM 5260 O O . SER A 1 686 ? -49.5 26.297 24.047 1 37.03 686 SER A O 1
ATOM 5262 N N . GLY A 1 687 ? -47.5 26.891 23.875 1 42.38 687 GLY A N 1
ATOM 5263 C CA . GLY A 1 687 ? -47.844 27.688 22.719 1 42.38 687 GLY A CA 1
ATOM 5264 C C . GLY A 1 687 ? -47.938 26.875 21.438 1 42.38 687 GLY A C 1
ATOM 5265 O O . GLY A 1 687 ? -47.625 25.688 21.438 1 42.38 687 GLY A O 1
ATOM 5266 N N . PRO A 1 688 ? -48.594 27.5 20.281 1 47.91 688 PRO A N 1
ATOM 5267 C CA . PRO A 1 688 ? -48.781 26.922 18.953 1 47.91 688 PRO A CA 1
ATOM 5268 C C . PRO A 1 688 ? -47.562 26.203 18.422 1 47.91 688 PRO A C 1
ATOM 5270 O O . PRO A 1 688 ? -46.438 26.484 18.859 1 47.91 688 PRO A O 1
ATOM 5273 N N . ASN A 1 689 ? -47.781 25.172 17.703 1 56.16 689 ASN A N 1
ATOM 5274 C CA . ASN A 1 689 ? -46.812 24.344 17 1 56.16 689 ASN A CA 1
ATOM 5275 C C . ASN A 1 689 ? -45.781 25.203 16.25 1 56.16 689 ASN A C 1
ATOM 5277 O O . ASN A 1 689 ? -46.156 26 15.391 1 56.16 689 ASN A O 1
ATOM 5281 N N . VAL A 1 690 ? -44.688 25.578 16.859 1 70.12 690 VAL A N 1
ATOM 5282 C CA . VAL A 1 690 ? -43.656 26.359 16.188 1 70.12 690 VAL A CA 1
ATOM 5283 C C . VAL A 1 690 ? -42.469 25.453 15.828 1 70.12 690 VAL A C 1
ATOM 5285 O O . VAL A 1 690 ? -42.219 24.438 16.5 1 70.12 690 VAL A O 1
ATOM 5288 N N . TYR A 1 691 ? -41.812 25.703 14.695 1 84.69 691 TYR A N 1
ATOM 5289 C CA . TYR A 1 691 ? -40.625 24.969 14.289 1 84.69 691 TYR A CA 1
ATOM 5290 C C . TYR A 1 691 ? -39.469 25.203 15.266 1 84.69 691 TYR A C 1
ATOM 5292 O O . TYR A 1 691 ? -39.188 26.344 15.625 1 84.69 691 TYR A O 1
ATOM 5300 N N . ARG A 1 692 ? -38.906 24.094 15.766 1 79.56 692 ARG A N 1
ATOM 5301 C CA . ARG A 1 692 ? -37.688 24.125 16.547 1 79.56 692 ARG A CA 1
ATOM 5302 C C . ARG A 1 692 ? -36.562 23.328 15.844 1 79.56 692 ARG A C 1
ATOM 5304 O O . ARG A 1 692 ? -36.812 22.25 15.297 1 79.56 692 ARG A O 1
ATOM 5311 N N . GLN A 1 693 ? -35.438 23.969 15.852 1 83.88 693 GLN A N 1
ATOM 5312 C CA . GLN A 1 693 ? -34.25 23.234 15.398 1 83.88 693 GLN A CA 1
ATOM 5313 C C . GLN A 1 693 ? -34 22.016 16.281 1 83.88 693 GLN A C 1
ATOM 5315 O O . GLN A 1 693 ? -34.125 22.094 17.5 1 83.88 693 GLN A O 1
ATOM 5320 N N . LEU A 1 694 ? -33.688 20.938 15.594 1 78.75 694 LEU A N 1
ATOM 5321 C CA . LEU A 1 694 ? -33.406 19.719 16.328 1 78.75 694 LEU A CA 1
ATOM 5322 C C . LEU A 1 694 ? -31.922 19.422 16.344 1 78.75 694 LEU A C 1
ATOM 5324 O O . LEU A 1 694 ? -31.203 19.812 15.414 1 78.75 694 LEU A O 1
ATOM 5328 N N . ARG A 1 695 ? -31.484 18.859 17.453 1 71.69 695 ARG A N 1
ATOM 5329 C CA . ARG A 1 695 ? -30.125 18.359 17.609 1 71.69 695 ARG A CA 1
ATOM 5330 C C . ARG A 1 695 ? -30.078 16.844 17.547 1 71.69 695 ARG A C 1
ATOM 5332 O O . ARG A 1 695 ? -31.078 16.203 17.188 1 71.69 695 ARG A O 1
ATOM 5339 N N . GLN A 1 696 ? -28.859 16.281 17.812 1 58.88 696 GLN A N 1
ATOM 5340 C CA . GLN A 1 696 ? -28.719 14.836 17.828 1 58.88 696 GLN A CA 1
ATOM 5341 C C . GLN A 1 696 ? -29.797 14.195 18.703 1 58.88 696 GLN A C 1
ATOM 5343 O O . GLN A 1 696 ? -30.125 14.711 19.781 1 58.88 696 GLN A O 1
ATOM 5348 N N . GLY A 1 697 ? -30.422 13.227 18.359 1 54.97 697 GLY A N 1
ATOM 5349 C CA . GLY A 1 697 ? -31.531 12.602 19.062 1 54.97 697 GLY A CA 1
ATOM 5350 C C . GLY A 1 697 ? -32.875 13.172 18.672 1 54.97 697 GLY A C 1
ATOM 5351 O O . GLY A 1 697 ? -33.906 12.75 19.203 1 54.97 697 GLY A O 1
ATOM 5352 N N . PHE A 1 698 ? -32.812 14.094 17.688 1 68.06 698 PHE A N 1
ATOM 5353 C CA . PHE A 1 698 ? -34 14.727 17.141 1 68.06 698 PHE A CA 1
ATOM 5354 C C . PHE A 1 698 ? -34.812 15.398 18.234 1 68.06 698 PHE A C 1
ATOM 5356 O O . PHE A 1 698 ? -36.031 15.234 18.297 1 68.06 698 PHE A O 1
ATOM 5363 N N . ILE A 1 699 ? -34.094 15.961 19.141 1 65.06 699 ILE A N 1
ATOM 5364 C CA . ILE A 1 699 ? -34.688 16.75 20.203 1 65.06 699 ILE A CA 1
ATOM 5365 C C . ILE A 1 699 ? -34.375 18.234 20 1 65.06 699 ILE A C 1
ATOM 5367 O O . ILE A 1 699 ? -33.344 18.578 19.406 1 65.06 699 ILE A O 1
ATOM 5371 N N . PRO A 1 700 ? -35.25 19.141 20.375 1 73.81 700 PRO A N 1
ATOM 5372 C CA . PRO A 1 700 ? -35.031 20.578 20.172 1 73.81 700 PRO A CA 1
ATOM 5373 C C . PRO A 1 700 ? -33.75 21.062 20.828 1 73.81 700 PRO A C 1
ATOM 5375 O O . PRO A 1 700 ? -33.406 20.625 21.922 1 73.81 700 PRO A O 1
ATOM 5378 N N . THR A 1 701 ? -33.094 21.891 20.094 1 73.19 701 THR A N 1
ATOM 5379 C CA . THR A 1 701 ? -31.875 22.469 20.625 1 73.19 701 THR A CA 1
ATOM 5380 C C . THR A 1 701 ? -32.188 23.344 21.828 1 73.19 701 THR A C 1
ATOM 5382 O O . THR A 1 701 ? -33.281 23.906 21.953 1 73.19 701 THR A O 1
ATOM 5385 N N . GLN A 1 702 ? -31.266 23.344 22.766 1 62.5 702 GLN A N 1
ATOM 5386 C CA . GLN A 1 702 ? -31.406 24.188 23.938 1 62.5 702 GLN A CA 1
ATOM 5387 C C . GLN A 1 702 ? -30.578 25.453 23.797 1 62.5 702 GLN A C 1
ATOM 5389 O O . GLN A 1 702 ? -30.609 26.312 24.688 1 62.5 702 GLN A O 1
ATOM 5394 N N . ALA A 1 703 ? -29.844 25.531 22.75 1 61.69 703 ALA A N 1
ATOM 5395 C CA . ALA A 1 703 ? -29.031 26.703 22.453 1 61.69 703 ALA A CA 1
ATOM 5396 C C . ALA A 1 703 ? -29.203 27.125 21 1 61.69 703 ALA A C 1
ATOM 5398 O O . ALA A 1 703 ? -29.922 26.484 20.234 1 61.69 703 ALA A O 1
ATOM 5399 N N . ARG A 1 704 ? -28.688 28.266 20.703 1 63.97 704 ARG A N 1
ATOM 5400 C CA . ARG A 1 704 ? -28.828 28.844 19.359 1 63.97 704 ARG A CA 1
ATOM 5401 C C . ARG A 1 704 ? -28.234 27.906 18.312 1 63.97 704 ARG A C 1
ATOM 5403 O O . ARG A 1 704 ? -28.688 27.875 17.156 1 63.97 704 ARG A O 1
ATOM 5410 N N . ALA A 1 705 ? -27.203 27.281 18.641 1 69.5 705 ALA A N 1
ATOM 5411 C CA . ALA A 1 705 ? -26.516 26.406 17.703 1 69.5 705 ALA A CA 1
ATOM 5412 C C . ALA A 1 705 ? -26.25 25.031 18.312 1 69.5 705 ALA A C 1
ATOM 5414 O O . ALA A 1 705 ? -26.047 24.906 19.516 1 69.5 705 ALA A O 1
ATOM 5415 N N . ASP A 1 706 ? -26.5 23.969 17.531 1 69.31 706 ASP A N 1
ATOM 5416 C CA . ASP A 1 706 ? -26.219 22.594 17.906 1 69.31 706 ASP A CA 1
ATOM 5417 C C . ASP A 1 706 ? -25.828 21.75 16.703 1 69.31 706 ASP A C 1
ATOM 5419 O O . ASP A 1 706 ? -25.922 22.219 15.562 1 69.31 706 ASP A O 1
ATOM 5423 N N . GLN A 1 707 ? -25.344 20.531 17.078 1 67.38 707 GLN A N 1
ATOM 5424 C CA . GLN A 1 707 ? -25.062 19.594 15.992 1 67.38 707 GLN A CA 1
ATOM 5425 C C . GLN A 1 707 ? -26.328 19.141 15.297 1 67.38 707 GLN A C 1
ATOM 5427 O O . GLN A 1 707 ? -27.344 18.891 15.945 1 67.38 707 GLN A O 1
ATOM 5432 N N . THR A 1 708 ? -26.344 19.156 14.023 1 75.31 708 THR A N 1
ATOM 5433 C CA . THR A 1 708 ? -27.516 18.75 13.25 1 75.31 708 THR A CA 1
ATOM 5434 C C . THR A 1 708 ? -27.891 17.297 13.562 1 75.31 708 THR A C 1
ATOM 5436 O O . THR A 1 708 ? -27.016 16.469 13.812 1 75.31 708 THR A O 1
ATOM 5439 N N . PRO A 1 709 ? -29.109 17.078 13.562 1 66.5 709 PRO A N 1
ATOM 5440 C CA . PRO A 1 709 ? -29.547 15.703 13.789 1 66.5 709 PRO A CA 1
ATOM 5441 C C . PRO A 1 709 ? -29.281 14.797 12.594 1 66.5 709 PRO A C 1
ATOM 5443 O O . PRO A 1 709 ? -29.297 13.57 12.719 1 66.5 709 PRO A O 1
ATOM 5446 N N . VAL A 1 710 ? -29.062 15.43 11.367 1 67.06 710 VAL A N 1
ATOM 5447 C CA . VAL A 1 710 ? -28.734 14.695 10.148 1 67.06 710 VAL A CA 1
ATOM 5448 C C . VAL A 1 710 ? -27.484 15.312 9.508 1 67.06 710 VAL A C 1
ATOM 5450 O O . VAL A 1 710 ? -27.234 16.516 9.633 1 67.06 710 VAL A O 1
ATOM 5453 N N . PRO A 1 711 ? -26.734 14.383 8.852 1 68.94 711 PRO A N 1
ATOM 5454 C CA . PRO A 1 711 ? -25.547 14.938 8.203 1 68.94 711 PRO A CA 1
ATOM 5455 C C . PRO A 1 711 ? -25.875 15.688 6.91 1 68.94 711 PRO A C 1
ATOM 5457 O O . PRO A 1 711 ? -26.875 15.367 6.246 1 68.94 711 PRO A O 1
ATOM 5460 N N . PHE A 1 712 ? -25.219 16.781 6.621 1 72.81 712 PHE A N 1
ATOM 5461 C CA . PHE A 1 712 ? -25.266 17.484 5.344 1 72.81 712 PHE A CA 1
ATOM 5462 C C . PHE A 1 712 ? -24.125 17.031 4.441 1 72.81 712 PHE A C 1
ATOM 5464 O O . PHE A 1 712 ? -23.203 16.328 4.891 1 72.81 712 PHE A O 1
ATOM 5471 N N . PHE A 1 713 ? -24.297 17.156 3.109 1 70.44 713 PHE A N 1
ATOM 5472 C CA . PHE A 1 713 ? -23.328 16.672 2.143 1 70.44 713 PHE A CA 1
ATOM 5473 C C . PHE A 1 713 ? -22.406 17.797 1.682 1 70.44 713 PHE A C 1
ATOM 5475 O O . PHE A 1 713 ? -22.859 18.797 1.148 1 70.44 713 PHE A O 1
ATOM 5482 N N . SER A 1 714 ? -21.203 17.703 2.02 1 72.5 714 SER A N 1
ATOM 5483 C CA . SER A 1 714 ? -20.188 18.609 1.521 1 72.5 714 SER A CA 1
ATOM 5484 C C . SER A 1 714 ? -19.469 18.031 0.308 1 72.5 714 SER A C 1
ATOM 5486 O O . SER A 1 714 ? -19.078 16.859 0.31 1 72.5 714 SER A O 1
ATOM 5488 N N . GLY A 1 715 ? -19.469 18.781 -0.854 1 72.06 715 GLY A N 1
ATOM 5489 C CA . GLY A 1 715 ? -18.859 18.234 -2.051 1 72.06 715 GLY A CA 1
ATOM 5490 C C . GLY A 1 715 ? -17.859 19.172 -2.699 1 72.06 715 GLY A C 1
ATOM 5491 O O . GLY A 1 715 ? -17.375 20.109 -2.057 1 72.06 715 GLY A O 1
ATOM 5492 N N . SER A 1 716 ? -17.359 18.875 -3.889 1 79.5 716 SER A N 1
ATOM 5493 C CA . SER A 1 716 ? -16.375 19.594 -4.688 1 79.5 716 SER A CA 1
ATOM 5494 C C . SER A 1 716 ? -17.047 20.609 -5.617 1 79.5 716 SER A C 1
ATOM 5496 O O . SER A 1 716 ? -18.281 20.703 -5.652 1 79.5 716 SER A O 1
ATOM 5498 N N . ASN A 1 717 ? -16.266 21.594 -6.16 1 79.5 717 ASN A N 1
ATOM 5499 C CA . ASN A 1 717 ? -16.641 22.594 -7.156 1 79.5 717 ASN A CA 1
ATOM 5500 C C . ASN A 1 717 ? -15.656 22.625 -8.32 1 79.5 717 ASN A C 1
ATOM 5502 O O . ASN A 1 717 ? -14.586 23.219 -8.203 1 79.5 717 ASN A O 1
ATOM 5506 N N . PRO A 1 718 ? -15.984 22.016 -9.43 1 79.69 718 PRO A N 1
ATOM 5507 C CA . PRO A 1 718 ? -15.055 21.938 -10.555 1 79.69 718 PRO A CA 1
ATOM 5508 C C . PRO A 1 718 ? -14.758 23.312 -11.164 1 79.69 718 PRO A C 1
ATOM 5510 O O . PRO A 1 718 ? -13.852 23.422 -12 1 79.69 718 PRO A O 1
ATOM 5513 N N . LEU A 1 719 ? -15.438 24.375 -10.695 1 81.44 719 LEU A N 1
ATOM 5514 C CA . LEU A 1 719 ? -15.266 25.703 -11.281 1 81.44 719 LEU A CA 1
ATOM 5515 C C . LEU A 1 719 ? -14.406 26.578 -10.383 1 81.44 719 LEU A C 1
ATOM 5517 O O . LEU A 1 719 ? -14.312 27.797 -10.602 1 81.44 719 LEU A O 1
ATOM 5521 N N . LEU A 1 720 ? -13.852 25.969 -9.438 1 89.69 720 LEU A N 1
ATOM 5522 C CA . LEU A 1 720 ? -12.992 26.75 -8.547 1 89.69 720 LEU A CA 1
ATOM 5523 C C . LEU A 1 720 ? -11.898 27.453 -9.336 1 89.69 720 LEU A C 1
ATOM 5525 O O . LEU A 1 720 ? -11.352 26.906 -10.289 1 89.69 720 LEU A O 1
ATOM 5529 N N . GLN A 1 721 ? -11.641 28.656 -8.922 1 91.5 721 GLN A N 1
ATOM 5530 C CA . GLN A 1 721 ? -10.547 29.469 -9.453 1 91.5 721 GLN A CA 1
ATOM 5531 C C . GLN A 1 721 ? -9.383 29.531 -8.469 1 91.5 721 GLN A C 1
ATOM 5533 O O . GLN A 1 721 ? -9.547 29.25 -7.281 1 91.5 721 GLN A O 1
ATOM 5538 N N . PRO A 1 722 ? -8.203 29.875 -9 1 95.31 722 PRO A N 1
ATOM 5539 C CA . PRO A 1 722 ? -7.074 30 -8.07 1 95.31 722 PRO A CA 1
ATOM 5540 C C . PRO A 1 722 ? -7.234 31.156 -7.098 1 95.31 722 PRO A C 1
ATOM 5542 O O . PRO A 1 722 ? -7.84 32.188 -7.441 1 95.31 722 PRO A O 1
ATOM 5545 N N . GLU A 1 723 ? -6.691 30.953 -5.93 1 96 723 GLU A N 1
ATOM 5546 C CA . GLU A 1 723 ? -6.473 32.094 -5.035 1 96 723 GLU A CA 1
ATOM 5547 C C . GLU A 1 723 ? -5.316 32.969 -5.523 1 96 723 GLU A C 1
ATOM 5549 O O . GLU A 1 723 ? -4.344 32.438 -6.078 1 96 723 GLU A O 1
ATOM 5554 N N . THR A 1 724 ? -5.398 34.25 -5.258 1 96.56 724 THR A N 1
ATOM 5555 C CA . THR A 1 724 ? -4.312 35.156 -5.621 1 96.56 724 THR A CA 1
ATOM 5556 C C . THR A 1 724 ? -3.752 35.844 -4.383 1 96.56 724 THR A C 1
ATOM 5558 O O . THR A 1 724 ? -4.48 36.094 -3.418 1 96.56 724 THR A O 1
ATOM 5561 N N . SER A 1 725 ? -2.459 36.156 -4.418 1 97.38 725 SER A N 1
ATOM 5562 C CA . SER A 1 725 ? -1.852 36.75 -3.238 1 97.38 725 SER A CA 1
ATOM 5563 C C . SER A 1 725 ? -0.867 37.875 -3.625 1 97.38 725 SER A C 1
ATOM 5565 O O . SER A 1 725 ? -0.354 37.875 -4.746 1 97.38 725 SER A O 1
ATOM 5567 N N . GLU A 1 726 ? -0.639 38.781 -2.715 1 97.44 726 GLU A N 1
ATOM 5568 C CA . GLU A 1 726 ? 0.407 39.781 -2.748 1 97.44 726 GLU A CA 1
ATOM 5569 C C . GLU A 1 726 ? 1.155 39.844 -1.419 1 97.44 726 GLU A C 1
ATOM 5571 O O . GLU A 1 726 ? 0.536 39.875 -0.353 1 97.44 726 GLU A O 1
ATOM 5576 N N . SER A 1 727 ? 2.443 39.844 -1.511 1 96.56 727 SER A N 1
ATOM 5577 C CA . SER A 1 727 ? 3.264 39.969 -0.308 1 96.56 727 SER A CA 1
ATOM 5578 C C . SER A 1 727 ? 4.297 41.062 -0.433 1 96.56 727 SER A C 1
ATOM 5580 O O . SER A 1 727 ? 4.836 41.312 -1.517 1 96.56 727 SER A O 1
ATOM 5582 N N . LYS A 1 728 ? 4.52 41.719 0.657 1 97.19 728 LYS A N 1
ATOM 5583 C CA . LYS A 1 728 ? 5.52 42.781 0.786 1 97.19 728 LYS A CA 1
ATOM 5584 C C . LYS A 1 728 ? 6.395 42.562 2.018 1 97.19 728 LYS A C 1
ATOM 5586 O O . LYS A 1 728 ? 5.887 42.25 3.098 1 97.19 728 LYS A O 1
ATOM 5591 N N . THR A 1 729 ? 7.656 42.688 1.797 1 95.94 729 THR A N 1
ATOM 5592 C CA . THR A 1 729 ? 8.586 42.562 2.914 1 95.94 729 THR A CA 1
ATOM 5593 C C . THR A 1 729 ? 9.656 43.656 2.834 1 95.94 729 THR A C 1
ATOM 5595 O O . THR A 1 729 ? 10.188 43.938 1.757 1 95.94 729 THR A O 1
ATOM 5598 N N . ILE A 1 730 ? 9.945 44.312 3.922 1 96.81 730 ILE A N 1
ATOM 5599 C CA . ILE A 1 730 ? 11.062 45.25 4.086 1 96.81 730 ILE A CA 1
ATOM 5600 C C . ILE A 1 730 ? 11.898 44.844 5.301 1 96.81 730 ILE A C 1
ATOM 5602 O O . ILE A 1 730 ? 11.352 44.594 6.375 1 96.81 730 ILE A O 1
ATOM 5606 N N . GLY A 1 731 ? 13.133 44.719 5.047 1 94.88 731 GLY A N 1
ATOM 5607 C CA . GLY A 1 731 ? 13.953 44.281 6.148 1 94.88 731 GLY A CA 1
ATOM 5608 C C . GLY A 1 731 ? 15.336 44.906 6.172 1 94.88 731 GLY A C 1
ATOM 5609 O O . GLY A 1 731 ? 15.719 45.594 5.23 1 94.88 731 GLY A O 1
ATOM 5610 N N . ALA A 1 732 ? 15.992 44.688 7.266 1 94.88 732 ALA A N 1
ATOM 5611 C CA . ALA A 1 732 ? 17.375 45.125 7.465 1 94.88 732 ALA A CA 1
ATOM 5612 C C . ALA A 1 732 ? 18.172 44.094 8.234 1 94.88 732 ALA A C 1
ATOM 5614 O O . ALA A 1 732 ? 17.656 43.469 9.164 1 94.88 732 ALA A O 1
ATOM 5615 N N . VAL A 1 733 ? 19.297 43.875 7.742 1 92.31 733 VAL A N 1
ATOM 5616 C CA . VAL A 1 733 ? 20.234 43 8.438 1 92.31 733 VAL A CA 1
ATOM 5617 C C . VAL A 1 733 ? 21.531 43.75 8.75 1 92.31 733 VAL A C 1
ATOM 5619 O O . VAL A 1 733 ? 22.156 44.312 7.848 1 92.31 733 VAL A O 1
ATOM 5622 N N . TRP A 1 734 ? 21.891 43.719 10 1 93.19 734 TRP A N 1
ATOM 5623 C CA . TRP A 1 734 ? 23.062 44.469 10.453 1 93.19 734 TRP A CA 1
ATOM 5624 C C . TRP A 1 734 ? 24.078 43.562 11.102 1 93.19 734 TRP A C 1
ATOM 5626 O O . TRP A 1 734 ? 23.828 42.969 12.148 1 93.19 734 TRP A O 1
ATOM 5636 N N . SER A 1 735 ? 25.172 43.406 10.414 1 90.81 735 SER A N 1
ATOM 5637 C CA . SER A 1 735 ? 26.328 42.781 11.055 1 90.81 735 SER A CA 1
ATOM 5638 C C . SER A 1 735 ? 27.172 43.812 11.789 1 90.81 735 SER A C 1
ATOM 5640 O O . SER A 1 735 ? 28.031 44.469 11.195 1 90.81 735 SER A O 1
ATOM 5642 N N . VAL A 1 736 ? 27.125 43.719 13.078 1 89.38 736 VAL A N 1
ATOM 5643 C CA . VAL A 1 736 ? 27.688 44.812 13.867 1 89.38 736 VAL A CA 1
ATOM 5644 C C . VAL A 1 736 ? 29.219 44.688 13.906 1 89.38 736 VAL A C 1
ATOM 5646 O O . VAL A 1 736 ? 29.75 43.844 14.641 1 89.38 736 VAL A O 1
ATOM 5649 N N . GLY A 1 737 ? 29.891 45.531 13.219 1 83.25 737 GLY A N 1
ATOM 5650 C CA . GLY A 1 737 ? 31.328 45.469 13.062 1 83.25 737 GLY A CA 1
ATOM 5651 C C . GLY A 1 737 ? 32.094 45.688 14.359 1 83.25 737 GLY A C 1
ATOM 5652 O O . GLY A 1 737 ? 33.125 45.062 14.594 1 83.25 737 GLY A O 1
ATOM 5653 N N . PHE A 1 738 ? 31.562 46.5 15.164 1 86.94 738 PHE A N 1
ATOM 5654 C CA . PHE A 1 738 ? 32.312 46.844 16.375 1 86.94 738 PHE A CA 1
ATOM 5655 C C . PHE A 1 738 ? 32.031 45.844 17.484 1 86.94 738 PHE A C 1
ATOM 5657 O O . PHE A 1 738 ? 32.688 45.875 18.531 1 86.94 738 PHE A O 1
ATOM 5664 N N . ILE A 1 739 ? 31.109 44.938 17.344 1 92 739 ILE A N 1
ATOM 5665 C CA . ILE A 1 739 ? 30.891 43.812 18.219 1 92 739 ILE A CA 1
ATOM 5666 C C . ILE A 1 739 ? 30.984 42.5 17.406 1 92 739 ILE A C 1
ATOM 5668 O O . ILE A 1 739 ? 29.984 42.062 16.844 1 92 739 ILE A O 1
ATOM 5672 N N . GLU A 1 740 ? 32.094 41.938 17.5 1 86.94 740 GLU A N 1
ATOM 5673 C CA . GLU A 1 740 ? 32.344 40.75 16.688 1 86.94 740 GLU A CA 1
ATOM 5674 C C . GLU A 1 740 ? 31.375 39.625 17.031 1 86.94 740 GLU A C 1
ATOM 5676 O O . GLU A 1 740 ? 31.188 39.281 18.203 1 86.94 740 GLU A O 1
ATOM 5681 N N . GLY A 1 741 ? 30.75 39.156 16 1 88 741 GLY A N 1
ATOM 5682 C CA . GLY A 1 741 ? 29.891 37.969 16.172 1 88 741 GLY A CA 1
ATOM 5683 C C . GLY A 1 741 ? 28.438 38.344 16.375 1 88 741 GLY A C 1
ATOM 5684 O O . GLY A 1 741 ? 27.578 37.469 16.484 1 88 741 GLY A O 1
ATOM 5685 N N . LEU A 1 742 ? 28.141 39.594 16.453 1 92.88 742 LEU A N 1
ATOM 5686 C CA . LEU A 1 742 ? 26.766 40.062 16.672 1 92.88 742 LEU A CA 1
ATOM 5687 C C . LEU A 1 742 ? 26.078 40.375 15.344 1 92.88 742 LEU A C 1
ATOM 5689 O O . LEU A 1 742 ? 26.609 41.156 14.547 1 92.88 742 LEU A O 1
ATOM 5693 N N . ASN A 1 743 ? 24.969 39.781 15.086 1 92.19 743 ASN A N 1
ATOM 5694 C CA . ASN A 1 743 ? 24.109 40.031 13.922 1 92.19 743 ASN A CA 1
ATOM 5695 C C . ASN A 1 743 ? 22.672 40.312 14.344 1 92.19 743 ASN A C 1
ATOM 5697 O O . ASN A 1 743 ? 22.141 39.656 15.234 1 92.19 743 ASN A O 1
ATOM 5701 N N . ILE A 1 744 ? 22.094 41.312 13.727 1 94.38 744 ILE A N 1
ATOM 5702 C CA . ILE A 1 744 ? 20.719 41.688 14.031 1 94.38 744 ILE A CA 1
ATOM 5703 C C . ILE A 1 744 ? 19.922 41.812 12.734 1 94.38 744 ILE A C 1
ATOM 5705 O O . ILE A 1 744 ? 20.375 42.438 11.773 1 94.38 744 ILE A O 1
ATOM 5709 N N . GLY A 1 745 ? 18.812 41.125 12.688 1 93.88 745 GLY A N 1
ATOM 5710 C CA . GLY A 1 745 ? 17.906 41.219 11.562 1 93.88 745 GLY A CA 1
ATOM 5711 C C . GLY A 1 745 ? 16.5 41.625 11.977 1 93.88 745 GLY A C 1
ATOM 5712 O O . GLY A 1 745 ? 15.992 41.188 13.008 1 93.88 745 GLY A O 1
ATOM 5713 N N . VAL A 1 746 ? 15.898 42.5 11.195 1 95.88 746 VAL A N 1
ATOM 5714 C CA . VAL A 1 746 ? 14.508 42.906 11.422 1 95.88 746 VAL A CA 1
ATOM 5715 C C . VAL A 1 746 ? 13.758 42.938 10.094 1 95.88 746 VAL A C 1
ATOM 5717 O O . VAL A 1 746 ? 14.266 43.469 9.094 1 95.88 746 VAL A O 1
ATOM 5720 N N . ASP A 1 747 ? 12.586 42.375 10.086 1 96.12 747 ASP A N 1
ATOM 5721 C CA . ASP A 1 747 ? 11.758 42.344 8.883 1 96.12 747 ASP A CA 1
ATOM 5722 C C . ASP A 1 747 ? 10.32 42.75 9.195 1 96.12 747 ASP A C 1
ATOM 5724 O O . ASP A 1 747 ? 9.734 42.281 10.164 1 96.12 747 ASP A O 1
ATOM 5728 N N . TRP A 1 748 ? 9.828 43.625 8.422 1 97.56 748 TRP A N 1
ATOM 5729 C CA . TRP A 1 748 ? 8.383 43.844 8.336 1 97.56 748 TRP A CA 1
ATOM 5730 C C . TRP A 1 748 ? 7.789 43.094 7.16 1 97.56 748 TRP A C 1
ATOM 5732 O O . TRP A 1 748 ? 8.352 43.094 6.062 1 97.56 748 TRP A O 1
ATOM 5742 N N . TRP A 1 749 ? 6.652 42.438 7.391 1 97.06 749 TRP A N 1
ATOM 5743 C CA . TRP A 1 749 ? 6.039 41.656 6.324 1 97.06 749 TRP A CA 1
ATOM 5744 C C . TRP A 1 749 ? 4.527 41.875 6.289 1 97.06 749 TRP A C 1
ATOM 5746 O O . TRP A 1 749 ? 3.908 42.125 7.32 1 97.06 749 TRP A O 1
ATOM 5756 N N . ASN A 1 750 ? 3.951 41.75 5.098 1 97.94 750 ASN A N 1
ATOM 5757 C CA . ASN A 1 750 ? 2.518 41.812 4.836 1 97.94 750 ASN A CA 1
ATOM 5758 C C . ASN A 1 750 ? 2.102 40.844 3.723 1 97.94 750 ASN A C 1
ATOM 5760 O O . ASN A 1 750 ? 2.779 40.75 2.697 1 97.94 750 ASN A O 1
ATOM 5764 N N . TYR A 1 751 ? 1.07 40.094 4.004 1 97.75 751 TYR A N 1
ATOM 5765 C CA . TYR A 1 751 ? 0.487 39.188 3.029 1 97.75 751 TYR A CA 1
ATOM 5766 C C . TYR A 1 751 ? -1.006 39.438 2.867 1 97.75 751 TYR A C 1
ATOM 5768 O O . TYR A 1 751 ? -1.73 39.562 3.855 1 97.75 751 TYR A O 1
ATOM 5776 N N . ARG A 1 752 ? -1.452 39.469 1.653 1 97.19 752 ARG A N 1
ATOM 5777 C CA . ARG A 1 752 ? -2.879 39.5 1.348 1 97.19 752 ARG A CA 1
ATOM 5778 C C . ARG A 1 752 ? -3.25 38.469 0.301 1 97.19 752 ARG A C 1
ATOM 5780 O O . ARG A 1 752 ? -2.656 38.438 -0.777 1 97.19 752 ARG A O 1
ATOM 5787 N N . ILE A 1 753 ? -4.168 37.656 0.678 1 96.75 753 ILE A N 1
ATOM 5788 C CA . ILE A 1 753 ? -4.672 36.625 -0.228 1 96.75 753 ILE A CA 1
ATOM 5789 C C . ILE A 1 753 ? -6.125 36.938 -0.593 1 96.75 753 ILE A C 1
ATOM 5791 O O . ILE A 1 753 ? -6.969 37.125 0.288 1 96.75 753 ILE A O 1
ATOM 5795 N N . GLU A 1 754 ? -6.391 36.938 -1.833 1 94.25 754 GLU A N 1
ATOM 5796 C CA . GLU A 1 754 ? -7.73 37.25 -2.328 1 94.25 754 GLU A CA 1
ATOM 5797 C C . GLU A 1 754 ? -8.328 36.062 -3.072 1 94.25 754 GLU A C 1
ATOM 5799 O O . GLU A 1 754 ? -7.605 35.125 -3.459 1 94.25 754 GLU A O 1
ATOM 5804 N N . ASN A 1 755 ? -9.656 36.062 -3.195 1 91.06 755 ASN A N 1
ATOM 5805 C CA . ASN A 1 755 ? -10.375 34.969 -3.84 1 91.06 755 ASN A CA 1
ATOM 5806 C C . ASN A 1 755 ? -10.102 33.625 -3.148 1 91.06 755 ASN A C 1
ATOM 5808 O O . ASN A 1 755 ? -9.797 32.625 -3.809 1 91.06 755 ASN A O 1
ATOM 5812 N N . THR A 1 756 ? -10.195 33.719 -1.843 1 90.81 756 THR A N 1
ATOM 5813 C CA . THR A 1 756 ? -9.883 32.531 -1.067 1 90.81 756 THR A CA 1
ATOM 5814 C C . THR A 1 756 ? -10.938 31.453 -1.288 1 90.81 756 THR A C 1
ATOM 5816 O O . THR A 1 756 ? -12.078 31.766 -1.631 1 90.81 756 THR A O 1
ATOM 5819 N N . VAL A 1 757 ? -10.516 30.219 -1.283 1 86.19 757 VAL A N 1
ATOM 5820 C CA . VAL A 1 757 ? -11.461 29.109 -1.363 1 86.19 757 VAL A CA 1
ATOM 5821 C C . VAL A 1 757 ? -12.031 28.812 0.022 1 86.19 757 VAL A C 1
ATOM 5823 O O . VAL A 1 757 ? -11.305 28.406 0.926 1 86.19 757 VAL A O 1
ATOM 5826 N N . VAL A 1 758 ? -13.219 29.125 0.165 1 76.69 758 VAL A N 1
ATOM 5827 C CA . VAL A 1 758 ? -13.883 28.906 1.448 1 76.69 758 VAL A CA 1
ATOM 5828 C C . VAL A 1 758 ? -15.039 27.922 1.281 1 76.69 758 VAL A C 1
ATOM 5830 O O . VAL A 1 758 ? -15.609 27.812 0.196 1 76.69 758 VAL A O 1
ATOM 5833 N N . SER A 1 759 ? -15.086 27.062 2.348 1 67.31 759 SER A N 1
ATOM 5834 C CA . SER A 1 759 ? -16.25 26.188 2.33 1 67.31 759 SER A CA 1
ATOM 5835 C C . SER A 1 759 ? -17.531 26.984 2.566 1 67.31 759 SER A C 1
ATOM 5837 O O . SER A 1 759 ? -17.594 27.844 3.439 1 67.31 759 SER A O 1
ATOM 5839 N N . ASP A 1 760 ? -18.469 26.672 1.677 1 68.75 760 ASP A N 1
ATOM 5840 C CA . ASP A 1 760 ? -19.797 27.172 2.033 1 68.75 760 ASP A CA 1
ATOM 5841 C C . ASP A 1 760 ? -20.297 26.5 3.312 1 68.75 760 ASP A C 1
ATOM 5843 O O . ASP A 1 760 ? -19.734 25.516 3.779 1 68.75 760 ASP A O 1
ATOM 5847 N N . THR A 1 761 ? -20.859 27.141 4.141 1 69.19 761 THR A N 1
ATOM 5848 C CA . THR A 1 761 ? -21.391 26.531 5.352 1 69.19 761 THR A CA 1
ATOM 5849 C C . THR A 1 761 ? -22.922 26.453 5.289 1 69.19 761 THR A C 1
ATOM 5851 O O . THR A 1 761 ? -23.562 27.312 4.695 1 69.19 761 THR A O 1
ATOM 5854 N N . PRO A 1 762 ? -23.453 25.344 5.898 1 76.06 762 PRO A N 1
ATOM 5855 C CA . PRO A 1 762 ? -24.906 25.266 5.996 1 76.06 762 PRO A CA 1
ATOM 5856 C C . PRO A 1 762 ? -25.531 26.516 6.598 1 76.06 762 PRO A C 1
ATOM 5858 O O . PRO A 1 762 ? -26.547 27 6.113 1 76.06 762 PRO A O 1
ATOM 5861 N N . ASN A 1 763 ? -24.797 27.094 7.594 1 73.56 763 ASN A N 1
ATOM 5862 C CA . ASN A 1 763 ? -25.344 28.281 8.242 1 73.56 763 ASN A CA 1
ATOM 5863 C C . ASN A 1 763 ? -25.406 29.469 7.273 1 73.56 763 ASN A C 1
ATOM 5865 O O . ASN A 1 763 ? -26.391 30.203 7.258 1 73.56 763 ASN A O 1
ATOM 5869 N N . GLN A 1 764 ? -24.375 29.531 6.465 1 69.5 764 GLN A N 1
ATOM 5870 C CA . GLN A 1 764 ? -24.391 30.625 5.5 1 69.5 764 GLN A CA 1
ATOM 5871 C C . GLN A 1 764 ? -25.469 30.406 4.441 1 69.5 764 GLN A C 1
ATOM 5873 O O . GLN A 1 764 ? -26.094 31.375 4 1 69.5 764 GLN A O 1
ATOM 5878 N N . ILE A 1 765 ? -25.609 29.234 4.055 1 78.5 765 ILE A N 1
ATOM 5879 C CA . ILE A 1 765 ? -26.625 28.906 3.059 1 78.5 765 ILE A CA 1
ATOM 5880 C C . ILE A 1 765 ? -28.016 29.281 3.59 1 78.5 765 ILE A C 1
ATOM 5882 O O . ILE A 1 765 ? -28.797 29.938 2.895 1 78.5 765 ILE A O 1
ATOM 5886 N N . LEU A 1 766 ? -28.266 28.938 4.785 1 82.62 766 LEU A N 1
ATOM 5887 C CA . LEU A 1 766 ? -29.578 29.266 5.359 1 82.62 766 LEU A CA 1
ATOM 5888 C C . LEU A 1 766 ? -29.703 30.766 5.609 1 82.62 766 LEU A C 1
ATOM 5890 O O . LEU A 1 766 ? -30.781 31.328 5.438 1 82.62 766 LEU A O 1
ATOM 5894 N N . TYR A 1 767 ? -28.594 31.312 6.008 1 75.12 767 TYR A N 1
ATOM 5895 C CA . TYR A 1 767 ? -28.594 32.75 6.191 1 75.12 767 TYR A CA 1
ATOM 5896 C C . TYR A 1 767 ? -28.922 33.469 4.883 1 75.12 767 TYR A C 1
ATOM 5898 O O . TYR A 1 767 ? -29.781 34.375 4.852 1 75.12 767 TYR A O 1
ATOM 5906 N N . ASP A 1 768 ? -28.25 33.062 3.865 1 73.94 768 ASP A N 1
ATOM 5907 C CA . ASP A 1 768 ? -28.484 33.656 2.555 1 73.94 768 ASP A CA 1
ATOM 5908 C C . ASP A 1 768 ? -29.938 33.469 2.121 1 73.94 768 ASP A C 1
ATOM 5910 O O . ASP A 1 768 ? -30.562 34.375 1.568 1 73.94 768 ASP A O 1
ATOM 5914 N N . CYS A 1 769 ? -30.297 32.312 2.332 1 81.12 769 CYS A N 1
ATOM 5915 C CA . CYS A 1 769 ? -31.656 31.969 1.914 1 81.12 769 CYS A CA 1
ATOM 5916 C C . CYS A 1 769 ? -32.688 32.781 2.709 1 81.12 769 CYS A C 1
ATOM 5918 O O . CYS A 1 769 ? -33.531 33.469 2.129 1 81.12 769 CYS A O 1
ATOM 5920 N N . TYR A 1 770 ? -32.594 32.75 3.957 1 83.75 770 TYR A N 1
ATOM 5921 C CA . TYR A 1 770 ? -33.688 33.219 4.773 1 83.75 770 TYR A CA 1
ATOM 5922 C C . TYR A 1 770 ? -33.5 34.656 5.215 1 83.75 770 TYR A C 1
ATOM 5924 O O . TYR A 1 770 ? -34.5 35.375 5.469 1 83.75 770 TYR A O 1
ATOM 5932 N N . ILE A 1 771 ? -32.344 35.031 5.363 1 73.75 771 ILE A N 1
ATOM 5933 C CA . ILE A 1 771 ? -32.062 36.375 5.863 1 73.75 771 ILE A CA 1
ATOM 5934 C C . ILE A 1 771 ? -31.828 37.312 4.695 1 73.75 771 ILE A C 1
ATOM 5936 O O . ILE A 1 771 ? -32.438 38.375 4.609 1 73.75 771 ILE A O 1
ATOM 5940 N N . LEU A 1 772 ? -30.984 36.844 3.787 1 68.62 772 LEU A N 1
ATOM 5941 C CA . LEU A 1 772 ? -30.672 37.688 2.646 1 68.62 772 LEU A CA 1
ATOM 5942 C C . LEU A 1 772 ? -31.656 37.469 1.504 1 68.62 772 LEU A C 1
ATOM 5944 O O . LEU A 1 772 ? -31.672 38.219 0.525 1 68.62 772 LEU A O 1
ATOM 5948 N N . ASN A 1 773 ? -32.406 36.5 1.568 1 75.12 773 ASN A N 1
ATOM 5949 C CA . ASN A 1 773 ? -33.438 36.156 0.616 1 75.12 773 ASN A CA 1
ATOM 5950 C C . ASN A 1 773 ? -32.875 35.906 -0.777 1 75.12 773 ASN A C 1
ATOM 5952 O O . ASN A 1 773 ? -33.438 36.375 -1.773 1 75.12 773 ASN A O 1
ATOM 5956 N N . ILE A 1 774 ? -31.828 35.219 -0.837 1 74 774 ILE A N 1
ATOM 5957 C CA . ILE A 1 774 ? -31.25 34.781 -2.1 1 74 774 ILE A CA 1
ATOM 5958 C C . ILE A 1 774 ? -31.844 33.406 -2.494 1 74 774 ILE A C 1
ATOM 5960 O O . ILE A 1 774 ? -31.453 32.375 -1.945 1 74 774 ILE A O 1
ATOM 5964 N N . ALA A 1 775 ? -32.656 33.469 -3.494 1 75.81 775 ALA A N 1
ATOM 5965 C CA . ALA A 1 775 ? -33.5 32.312 -3.867 1 75.81 775 ALA A CA 1
ATOM 5966 C C . ALA A 1 775 ? -32.625 31.141 -4.297 1 75.81 775 ALA A C 1
ATOM 5968 O O . ALA A 1 775 ? -32.938 29.984 -4 1 75.81 775 ALA A O 1
ATOM 5969 N N . SER A 1 776 ? -31.531 31.422 -4.973 1 74.06 776 SER A N 1
ATOM 5970 C CA . SER A 1 776 ? -30.688 30.344 -5.473 1 74.06 776 SER A CA 1
ATOM 5971 C C . SER A 1 776 ? -30.031 29.578 -4.328 1 74.06 776 SER A C 1
ATOM 5973 O O . SER A 1 776 ? -29.734 28.391 -4.465 1 74.06 776 SER A O 1
ATOM 5975 N N . ARG A 1 777 ? -29.875 30.172 -3.223 1 76.69 777 ARG A N 1
ATOM 5976 C CA . ARG A 1 777 ? -29.266 29.531 -2.062 1 76.69 777 ARG A CA 1
ATOM 5977 C C . ARG A 1 777 ? -30.25 28.625 -1.348 1 76.69 777 ARG A C 1
ATOM 5979 O O . ARG A 1 777 ? -29.859 27.656 -0.693 1 76.69 777 ARG A O 1
ATOM 5986 N N . CYS A 1 778 ? -31.547 28.953 -1.501 1 78.19 778 CYS A N 1
ATOM 5987 C CA . CYS A 1 778 ? -32.594 28.156 -0.847 1 78.19 778 CYS A CA 1
ATOM 5988 C C . CYS A 1 778 ? -32.781 26.812 -1.535 1 78.19 778 CYS A C 1
ATOM 5990 O O . CYS A 1 778 ? -33.312 25.875 -0.94 1 78.19 778 CYS A O 1
ATOM 5992 N N . ALA A 1 779 ? -32.25 26.797 -2.783 1 74.25 779 ALA A N 1
ATOM 5993 C CA . ALA A 1 779 ? -32.375 25.562 -3.553 1 74.25 779 ALA A CA 1
ATOM 5994 C C . ALA A 1 779 ? -31.312 24.547 -3.139 1 74.25 779 ALA A C 1
ATOM 5996 O O . ALA A 1 779 ? -31.375 23.375 -3.531 1 74.25 779 ALA A O 1
ATOM 5997 N N . MET A 1 780 ? -30.391 24.875 -2.211 1 76.94 780 MET A N 1
ATOM 5998 C CA . MET A 1 780 ? -29.25 24.016 -1.869 1 76.94 780 MET A CA 1
ATOM 5999 C C . MET A 1 780 ? -29.594 23.094 -0.711 1 76.94 780 MET A C 1
ATOM 6001 O O . MET A 1 780 ? -28.75 22.297 -0.285 1 76.94 780 MET A O 1
ATOM 6005 N N . PHE A 1 781 ? -30.781 23.234 -0.188 1 80.25 781 PHE A N 1
ATOM 6006 C CA . PHE A 1 781 ? -31.203 22.375 0.904 1 80.25 781 PHE A CA 1
ATOM 6007 C C . PHE A 1 781 ? -32.688 22.062 0.806 1 80.25 781 PHE A C 1
ATOM 6009 O O . PHE A 1 781 ? -33.438 22.734 0.069 1 80.25 781 PHE A O 1
ATOM 6016 N N . THR A 1 782 ? -33.031 20.953 1.401 1 80.75 782 THR A N 1
ATOM 6017 C CA . THR A 1 782 ? -34.438 20.594 1.552 1 80.75 782 THR A CA 1
ATOM 6018 C C . THR A 1 782 ? -34.781 20.453 3.025 1 80.75 782 THR A C 1
ATOM 6020 O O . THR A 1 782 ? -33.906 20.234 3.869 1 80.75 782 THR A O 1
ATOM 6023 N N . ARG A 1 783 ? -36 20.719 3.35 1 82.06 783 ARG A N 1
ATOM 6024 C CA . ARG A 1 783 ? -36.5 20.547 4.707 1 82.06 783 ARG A CA 1
ATOM 6025 C C . ARG A 1 783 ? -37.469 19.375 4.793 1 82.06 783 ARG A C 1
ATOM 6027 O O . ARG A 1 783 ? -38.25 19.125 3.875 1 82.06 783 ARG A O 1
ATOM 6034 N N . ASP A 1 784 ? -37.344 18.641 5.898 1 73.81 784 ASP A N 1
ATOM 6035 C CA . ASP A 1 784 ? -38.25 17.547 6.191 1 73.81 784 ASP A CA 1
ATOM 6036 C C . ASP A 1 784 ? -39.688 18.047 6.254 1 73.81 784 ASP A C 1
ATOM 6038 O O . ASP A 1 784 ? -40 19 6.973 1 73.81 784 ASP A O 1
ATOM 6042 N N . PRO A 1 785 ? -40.625 17.344 5.551 1 70.44 785 PRO A N 1
ATOM 6043 C CA . PRO A 1 785 ? -42 17.875 5.488 1 70.44 785 PRO A CA 1
ATOM 6044 C C . PRO A 1 785 ? -42.75 17.703 6.797 1 70.44 785 PRO A C 1
ATOM 6046 O O . PRO A 1 785 ? -43.781 18.344 7.012 1 70.44 785 PRO A O 1
ATOM 6049 N N . VAL A 1 786 ? -42.188 16.828 7.582 1 63.25 786 VAL A N 1
ATOM 6050 C CA . VAL A 1 786 ? -42.906 16.562 8.836 1 63.25 786 VAL A CA 1
ATOM 6051 C C . VAL A 1 786 ? -42.219 17.312 9.977 1 63.25 786 VAL A C 1
ATOM 6053 O O . VAL A 1 786 ? -42.875 18.062 10.711 1 63.25 786 VAL A O 1
ATOM 6056 N N . LEU A 1 787 ? -40.906 17.281 10.078 1 71.19 787 LEU A N 1
ATOM 6057 C CA . LEU A 1 787 ? -40.188 17.828 11.219 1 71.19 787 LEU A CA 1
ATOM 6058 C C . LEU A 1 787 ? -39.719 19.25 10.938 1 71.19 787 LEU A C 1
ATOM 6060 O O . LEU A 1 787 ? -39.406 20 11.859 1 71.19 787 LEU A O 1
ATOM 6064 N N . GLY A 1 788 ? -39.719 19.625 9.672 1 79.75 788 GLY A N 1
ATOM 6065 C CA . GLY A 1 788 ? -39.312 20.969 9.289 1 79.75 788 GLY A CA 1
ATOM 6066 C C . GLY A 1 788 ? -37.812 21.188 9.297 1 79.75 788 GLY A C 1
ATOM 6067 O O . GLY A 1 788 ? -37.312 22.25 8.906 1 79.75 788 GLY A O 1
ATOM 6068 N N . ILE A 1 789 ? -37.062 20.188 9.812 1 82.38 789 ILE A N 1
ATOM 6069 C CA . ILE A 1 789 ? -35.625 20.328 9.891 1 82.38 789 ILE A CA 1
ATOM 6070 C C . ILE A 1 789 ? -35.031 20.297 8.484 1 82.38 789 ILE A C 1
ATOM 6072 O O . ILE A 1 789 ? -35.625 19.766 7.555 1 82.38 789 ILE A O 1
ATOM 6076 N N . VAL A 1 790 ? -33.906 20.969 8.352 1 85.81 790 VAL A N 1
ATOM 6077 C CA . VAL A 1 790 ? -33.125 20.766 7.133 1 85.81 790 VAL A CA 1
ATOM 6078 C C . VAL A 1 790 ? -32.594 19.328 7.07 1 85.81 790 VAL A C 1
ATOM 6080 O O . VAL A 1 790 ? -31.734 18.938 7.859 1 85.81 790 VAL A O 1
ATOM 6083 N N . ASN A 1 791 ? -33.188 18.641 6.16 1 74.69 791 ASN A N 1
ATOM 6084 C CA . ASN A 1 791 ? -32.875 17.219 6.133 1 74.69 791 ASN A CA 1
ATOM 6085 C C . ASN A 1 791 ? -31.812 16.906 5.094 1 74.69 791 ASN A C 1
ATOM 6087 O O . ASN A 1 791 ? -31.219 15.812 5.109 1 74.69 791 ASN A O 1
ATOM 6091 N N . SER A 1 792 ? -31.625 17.75 4.141 1 76.06 792 SER A N 1
ATOM 6092 C CA . SER A 1 792 ? -30.562 17.609 3.162 1 76.06 792 SER A CA 1
ATOM 6093 C C . SER A 1 792 ? -29.984 18.969 2.76 1 76.06 792 SER A C 1
ATOM 6095 O O . SER A 1 792 ? -30.734 19.922 2.58 1 76.06 79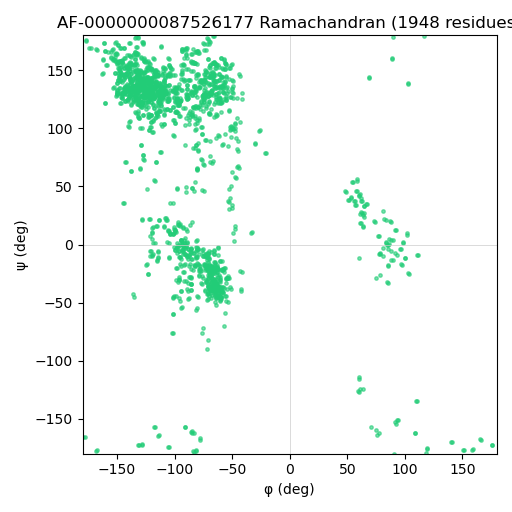2 SER A O 1
ATOM 6097 N N . LEU A 1 793 ? -28.781 19.078 2.812 1 77.5 793 LEU A N 1
ATOM 6098 C CA . LEU A 1 793 ? -28.062 20.266 2.396 1 77.5 793 LEU A CA 1
ATOM 6099 C C . LEU A 1 793 ? -26.703 19.906 1.794 1 77.5 793 LEU A C 1
ATOM 6101 O O . LEU A 1 793 ? -25.984 19.062 2.34 1 77.5 793 LEU A O 1
ATOM 6105 N N . SER A 1 794 ? -26.469 20.328 0.496 1 74 794 SER A N 1
ATOM 6106 C CA . SER A 1 794 ? -25.188 20.094 -0.166 1 74 794 SER A CA 1
ATOM 6107 C C . SER A 1 794 ? -24.422 21.406 -0.366 1 74 794 SER A C 1
ATOM 6109 O O . SER A 1 794 ? -25.016 22.406 -0.772 1 74 794 SER A O 1
ATOM 6111 N N . TYR A 1 795 ? -23.312 21.438 0.054 1 74.81 795 TYR A N 1
ATOM 6112 C CA . TYR A 1 795 ? -22.484 22.625 -0.111 1 74.81 795 TYR A CA 1
ATOM 6113 C C . TYR A 1 795 ? -21.062 22.266 -0.502 1 74.81 795 TYR A C 1
ATOM 6115 O O . TYR A 1 795 ? -20.656 21.109 -0.343 1 74.81 795 TYR A O 1
ATOM 6123 N N . GLY A 1 796 ? -20.422 23.141 -1.308 1 73.31 796 GLY A N 1
ATOM 6124 C CA . GLY A 1 796 ? -19.047 22.938 -1.721 1 73.31 796 GLY A CA 1
ATOM 6125 C C . GLY A 1 796 ? -18.172 24.172 -1.55 1 73.31 796 GLY A C 1
ATOM 6126 O O . GLY A 1 796 ? -18.562 25.125 -0.854 1 73.31 796 GLY A O 1
ATOM 6127 N N . GLY A 1 797 ? -16.953 24.125 -2.043 1 76.38 797 GLY A N 1
ATOM 6128 C CA . GLY A 1 797 ? -16.031 25.266 -2 1 76.38 797 GLY A CA 1
ATOM 6129 C C . GLY A 1 797 ? -16.406 26.359 -2.98 1 76.38 797 GLY A C 1
ATOM 6130 O O . GLY A 1 797 ? -16.984 26.094 -4.031 1 76.38 797 GLY A O 1
ATOM 6131 N N . ARG A 1 798 ? -16.156 27.578 -2.619 1 79.62 798 ARG A N 1
ATOM 6132 C CA . ARG A 1 798 ? -16.297 28.719 -3.52 1 79.62 798 ARG A CA 1
ATOM 6133 C C . ARG A 1 798 ? -15.188 29.734 -3.297 1 79.62 798 ARG A C 1
ATOM 6135 O O . ARG A 1 798 ? -14.609 29.812 -2.209 1 79.62 798 ARG A O 1
ATOM 6142 N N . ASN A 1 799 ? -14.867 30.5 -4.375 1 85.81 799 ASN A N 1
ATOM 6143 C CA . ASN A 1 799 ? -13.914 31.609 -4.238 1 85.81 799 ASN A CA 1
ATOM 6144 C C . ASN A 1 799 ? -14.586 32.875 -3.697 1 85.81 799 ASN A C 1
ATOM 6146 O O . ASN A 1 799 ? -15.578 33.344 -4.262 1 85.81 799 ASN A O 1
ATOM 6150 N N . SER A 1 800 ? -14.07 33.281 -2.541 1 81.56 800 SER A N 1
ATOM 6151 C CA . SER A 1 800 ? -14.656 34.5 -1.961 1 81.56 800 SER A CA 1
ATOM 6152 C C . SER A 1 800 ? -13.742 35.094 -0.91 1 81.56 800 SER A C 1
ATOM 6154 O O . SER A 1 800 ? -12.93 34.406 -0.296 1 81.56 800 SER A O 1
ATOM 6156 N N . GLY A 1 801 ? -13.781 36.469 -0.816 1 83.94 801 GLY A N 1
ATOM 6157 C CA . GLY A 1 801 ? -13.195 37.188 0.31 1 83.94 801 GLY A CA 1
ATOM 6158 C C . GLY A 1 801 ? -11.68 37.25 0.241 1 83.94 801 GLY A C 1
ATOM 6159 O O . GLY A 1 801 ? -11.102 37.25 -0.847 1 83.94 801 GLY A O 1
ATOM 6160 N N . TYR A 1 802 ? -11.07 37.594 1.389 1 90.56 802 TYR A N 1
ATOM 6161 C CA . TYR A 1 802 ? -9.617 37.688 1.481 1 90.56 802 TYR A CA 1
ATOM 6162 C C . TYR A 1 802 ? -9.141 37.406 2.898 1 90.56 802 TYR A C 1
ATOM 6164 O O . TYR A 1 802 ? -9.938 37.375 3.836 1 90.56 802 TYR A O 1
ATOM 6172 N N . VAL A 1 803 ? -7.926 37.094 3.049 1 93.06 803 VAL A N 1
ATOM 6173 C CA . VAL A 1 803 ? -7.188 37 4.305 1 93.06 803 VAL A CA 1
ATOM 6174 C C . VAL A 1 803 ? -5.957 37.906 4.246 1 93.06 803 VAL A C 1
ATOM 6176 O O . VAL A 1 803 ? -5.273 37.969 3.221 1 93.06 803 VAL A O 1
ATOM 6179 N N . GLU A 1 804 ? -5.758 38.656 5.312 1 95.31 804 GLU A N 1
ATOM 6180 C CA . GLU A 1 804 ? -4.602 39.531 5.383 1 95.31 804 GLU A CA 1
ATOM 6181 C C . GLU A 1 804 ? -3.871 39.375 6.715 1 95.31 804 GLU A C 1
ATOM 6183 O O . GLU A 1 804 ? -4.5 39.312 7.77 1 95.31 804 GLU A O 1
ATOM 6188 N N . THR A 1 805 ? -2.59 39.281 6.672 1 96.62 805 THR A N 1
ATOM 6189 C CA . THR A 1 805 ? -1.76 39.219 7.871 1 96.62 805 THR A CA 1
ATOM 6190 C C . THR A 1 805 ? -0.557 40.156 7.746 1 96.62 805 THR A C 1
ATOM 6192 O O . THR A 1 805 ? -0.151 40.5 6.641 1 96.62 805 THR A O 1
ATOM 6195 N N . GLU A 1 806 ? -0.12 40.656 8.859 1 97.62 806 GLU A N 1
ATOM 6196 C CA . GLU A 1 806 ? 1.002 41.594 8.945 1 97.62 806 GLU A CA 1
ATOM 6197 C C . GLU A 1 806 ? 1.755 41.438 10.266 1 97.62 806 GLU A C 1
ATOM 6199 O O . GLU A 1 806 ? 1.172 41.031 11.273 1 97.62 806 GLU A O 1
ATOM 6204 N N . GLY A 1 807 ? 3.047 41.688 10.164 1 97.69 807 GLY A N 1
ATOM 6205 C CA . GLY A 1 807 ? 3.793 41.594 11.406 1 97.69 807 GLY A CA 1
ATOM 6206 C C . GLY A 1 807 ? 5.262 41.938 11.25 1 97.69 807 GLY A C 1
ATOM 6207 O O . GLY A 1 807 ? 5.645 42.594 10.289 1 97.69 807 GLY A O 1
ATOM 6208 N N . PHE A 1 808 ? 6.055 41.562 12.336 1 97.56 808 PHE A N 1
ATOM 6209 C CA . PHE A 1 808 ? 7.488 41.812 12.414 1 97.56 808 PHE A CA 1
ATOM 6210 C C . PHE A 1 808 ? 8.242 40.562 12.859 1 97.56 808 PHE A C 1
ATOM 6212 O O . PHE A 1 808 ? 7.777 39.844 13.734 1 97.56 808 PHE A O 1
ATOM 6219 N N . ASP A 1 809 ? 9.312 40.406 12.195 1 97 809 ASP A N 1
ATOM 6220 C CA . ASP A 1 809 ? 10.289 39.406 12.68 1 97 809 ASP A CA 1
ATOM 6221 C C . ASP A 1 809 ? 11.586 40.094 13.102 1 97 809 ASP A C 1
ATOM 6223 O O . ASP A 1 809 ? 12.055 41.031 12.43 1 97 809 ASP A O 1
ATOM 6227 N N . TRP A 1 810 ? 12.156 39.719 14.188 1 95.75 810 TRP A N 1
ATOM 6228 C CA . TRP A 1 810 ? 13.516 40.156 14.492 1 95.75 810 TRP A CA 1
ATOM 6229 C C . TRP A 1 810 ? 14.352 39 15.031 1 95.75 810 TRP A C 1
ATOM 6231 O O . TRP A 1 810 ? 13.844 38.156 15.805 1 95.75 810 TRP A O 1
ATOM 6241 N N . ASP A 1 811 ? 15.484 38.906 14.578 1 94.81 811 ASP A N 1
ATOM 6242 C CA . ASP A 1 811 ? 16.422 37.844 14.891 1 94.81 811 ASP A CA 1
ATOM 6243 C C . ASP A 1 811 ? 17.766 38.406 15.359 1 94.81 811 ASP A C 1
ATOM 6245 O O . ASP A 1 811 ? 18.297 39.344 14.742 1 94.81 811 ASP A O 1
ATOM 6249 N N . ILE A 1 812 ? 18.266 37.875 16.453 1 95.44 812 ILE A N 1
ATOM 6250 C CA . ILE A 1 812 ? 19.562 38.25 16.984 1 95.44 812 ILE A CA 1
ATOM 6251 C C . ILE A 1 812 ? 20.438 37.031 17.188 1 95.44 812 ILE A C 1
ATOM 6253 O O . ILE A 1 812 ? 19.984 36.031 17.734 1 95.44 812 ILE A O 1
ATOM 6257 N N . SER A 1 813 ? 21.562 37.094 16.641 1 94.06 813 SER A N 1
ATOM 6258 C CA . SER A 1 813 ? 22.547 36.031 16.891 1 94.06 813 SER A CA 1
ATOM 6259 C C . SER A 1 813 ? 23.859 36.625 17.391 1 94.06 813 SER A C 1
ATOM 6261 O O . SER A 1 813 ? 24.328 37.656 16.891 1 94.06 813 SER A O 1
ATOM 6263 N N . TYR A 1 814 ? 24.422 36.031 18.406 1 94.94 814 TYR A N 1
ATOM 6264 C CA . TYR A 1 814 ? 25.672 36.5 19 1 94.94 814 TYR A CA 1
ATOM 6265 C C . TYR A 1 814 ? 26.547 35.312 19.391 1 94.94 814 TYR A C 1
ATOM 6267 O O . TYR A 1 814 ? 26.109 34.406 20.094 1 94.94 814 TYR A O 1
ATOM 6275 N N . ARG A 1 815 ? 27.719 35.281 18.906 1 93.88 815 ARG A N 1
ATOM 6276 C CA . ARG A 1 815 ? 28.719 34.312 19.297 1 93.88 815 ARG A CA 1
ATOM 6277 C C . ARG A 1 815 ? 29.984 35 19.797 1 93.88 815 ARG A C 1
ATOM 6279 O O . ARG A 1 815 ? 30.484 35.906 19.156 1 93.88 815 ARG A O 1
ATOM 6286 N N . PHE A 1 816 ? 30.484 34.562 20.875 1 92.19 816 PHE A N 1
ATOM 6287 C CA . PHE A 1 816 ? 31.719 35.125 21.375 1 92.19 816 PHE A CA 1
ATOM 6288 C C . PHE A 1 816 ? 32.562 34.094 22.109 1 92.19 816 PHE A C 1
ATOM 6290 O O . PHE A 1 816 ? 32 33.219 22.781 1 92.19 816 PHE A O 1
ATOM 6297 N N . ASP A 1 817 ? 33.844 34.094 21.969 1 92.31 817 ASP A N 1
ATOM 6298 C CA . ASP A 1 817 ? 34.781 33.188 22.562 1 92.31 817 ASP A CA 1
ATOM 6299 C C . ASP A 1 817 ? 35.438 33.781 23.812 1 92.31 817 ASP A C 1
ATOM 6301 O O . ASP A 1 817 ? 35.781 34.969 23.812 1 92.31 817 ASP A O 1
ATOM 6305 N N . THR A 1 818 ? 35.531 32.969 24.859 1 94.06 818 THR A N 1
ATOM 6306 C CA . THR A 1 818 ? 36.25 33.344 26.078 1 94.06 818 THR A CA 1
ATOM 6307 C C . THR A 1 818 ? 37.156 32.219 26.562 1 94.06 818 THR A C 1
ATOM 6309 O O . THR A 1 818 ? 37.156 31.141 25.969 1 94.06 818 THR A O 1
ATOM 6312 N N . ASP A 1 819 ? 37.875 32.531 27.656 1 92.69 819 ASP A N 1
ATOM 6313 C CA . ASP A 1 819 ? 38.688 31.484 28.281 1 92.69 819 ASP A CA 1
ATOM 6314 C C . ASP A 1 819 ? 37.812 30.438 28.984 1 92.69 819 ASP A C 1
ATOM 6316 O O . ASP A 1 819 ? 38.281 29.312 29.234 1 92.69 819 ASP A O 1
ATOM 6320 N N . PHE A 1 820 ? 36.594 30.797 29.172 1 94.62 820 PHE A N 1
ATOM 6321 C CA . PHE A 1 820 ? 35.688 29.875 29.859 1 94.62 820 PHE A CA 1
ATOM 6322 C C . PHE A 1 820 ? 34.812 29.141 28.844 1 94.62 820 PHE A C 1
ATOM 6324 O O . PHE A 1 820 ? 33.781 28.562 29.219 1 94.62 820 PHE A O 1
ATOM 6331 N N . GLY A 1 821 ? 35.25 29.281 27.625 1 94.88 821 GLY A N 1
ATOM 6332 C CA . GLY A 1 821 ? 34.5 28.547 26.609 1 94.88 821 GLY A CA 1
ATOM 6333 C C . GLY A 1 821 ? 33.875 29.469 25.578 1 94.88 821 GLY A C 1
ATOM 6334 O O . GLY A 1 821 ? 34.062 30.688 25.609 1 94.88 821 GLY A O 1
ATOM 6335 N N . ARG A 1 822 ? 33.219 28.844 24.703 1 95.5 822 ARG A N 1
ATOM 6336 C CA . ARG A 1 822 ? 32.5 29.578 23.656 1 95.5 822 ARG A CA 1
ATOM 6337 C C . ARG A 1 822 ? 31.031 29.703 23.984 1 95.5 822 ARG A C 1
ATOM 6339 O O . ARG A 1 822 ? 30.391 28.734 24.359 1 95.5 822 ARG A O 1
ATOM 6346 N N . PHE A 1 823 ? 30.5 30.953 23.875 1 96 823 PHE A N 1
ATOM 6347 C CA . PHE A 1 823 ? 29.109 31.219 24.156 1 96 823 PHE A CA 1
ATOM 6348 C C . PHE A 1 823 ? 28.359 31.609 22.891 1 96 823 PHE A C 1
ATOM 6350 O O . PHE A 1 823 ? 28.906 32.281 22.016 1 96 823 PHE A O 1
ATOM 6357 N N . GLY A 1 824 ? 27.234 31.078 22.734 1 95.12 824 GLY A N 1
ATOM 6358 C CA . GLY A 1 824 ? 26.359 31.422 21.625 1 95.12 824 GLY A CA 1
ATOM 6359 C C . GLY A 1 824 ? 24.953 31.766 22.062 1 95.12 824 GLY A C 1
ATOM 6360 O O . GLY A 1 824 ? 24.422 31.172 23 1 95.12 824 GLY A O 1
ATOM 6361 N N . ALA A 1 825 ? 24.359 32.781 21.391 1 95.81 825 ALA A N 1
ATOM 6362 C CA . ALA A 1 825 ? 22.969 33.156 21.609 1 95.81 825 ALA A CA 1
ATOM 6363 C C . ALA A 1 825 ? 22.234 33.344 20.297 1 95.81 825 ALA A C 1
ATOM 6365 O O . ALA A 1 825 ? 22.766 33.969 19.359 1 95.81 825 ALA A O 1
ATOM 6366 N N . VAL A 1 826 ? 21.141 32.719 20.156 1 95.06 826 VAL A N 1
ATOM 6367 C CA . VAL A 1 826 ? 20.234 32.938 19.031 1 95.06 826 VAL A CA 1
ATOM 6368 C C . VAL A 1 826 ? 18.844 33.25 19.531 1 95.06 826 VAL A C 1
ATOM 6370 O O . VAL A 1 826 ? 18.25 32.5 20.297 1 95.06 826 VAL A O 1
ATOM 6373 N N . TRP A 1 827 ? 18.344 34.375 19.203 1 97.06 827 TRP A N 1
ATOM 6374 C CA . TRP A 1 827 ? 17.031 34.875 19.625 1 97.06 827 TRP A CA 1
ATOM 6375 C C . TRP A 1 827 ? 16.156 35.188 18.422 1 97.06 827 TRP A C 1
ATOM 6377 O O . TRP A 1 827 ? 16.406 36.188 17.719 1 97.06 827 TRP A O 1
ATOM 6387 N N . ASN A 1 828 ? 15.109 34.406 18.172 1 96.5 828 ASN A N 1
ATOM 6388 C CA . ASN A 1 828 ? 14.156 34.594 17.094 1 96.5 828 ASN A CA 1
ATOM 6389 C C . ASN A 1 828 ? 12.781 35 17.609 1 96.5 828 ASN A C 1
ATOM 6391 O O . ASN A 1 828 ? 12.266 34.438 18.562 1 96.5 828 ASN A O 1
ATOM 6395 N N . ASN A 1 829 ? 12.203 36 16.953 1 97.5 829 ASN A N 1
ATOM 6396 C CA . ASN A 1 829 ? 10.914 36.531 17.359 1 97.5 829 ASN A CA 1
ATOM 6397 C C . ASN A 1 829 ? 10.016 36.812 16.156 1 97.5 829 ASN A C 1
ATOM 6399 O O . ASN A 1 829 ? 10.492 37.281 15.117 1 97.5 829 ASN A O 1
ATOM 6403 N N . SER A 1 830 ? 8.781 36.5 16.297 1 97.69 830 SER A N 1
ATOM 6404 C CA . SER A 1 830 ? 7.758 36.875 15.328 1 97.69 830 SER A CA 1
ATOM 6405 C C . SER A 1 830 ? 6.555 37.5 16.016 1 97.69 830 SER A C 1
ATOM 6407 O O . SER A 1 830 ? 5.922 36.906 16.875 1 97.69 830 SER A O 1
ATOM 6409 N N . TYR A 1 831 ? 6.273 38.688 15.648 1 98.19 831 TYR A N 1
ATOM 6410 C CA . TYR A 1 831 ? 5.137 39.438 16.156 1 98.19 831 TYR A CA 1
ATOM 6411 C C . TYR A 1 831 ? 4.09 39.656 15.07 1 98.19 831 TYR A C 1
ATOM 6413 O O . TYR A 1 831 ? 4.371 40.281 14.047 1 98.19 831 TYR A O 1
ATOM 6421 N N . THR A 1 832 ? 2.867 39.219 15.305 1 97.81 832 THR A N 1
ATOM 6422 C CA . THR A 1 832 ? 1.77 39.375 14.359 1 97.81 832 THR A CA 1
ATOM 6423 C C . THR A 1 832 ? 0.889 40.562 14.773 1 97.81 832 THR A C 1
ATOM 6425 O O . THR A 1 832 ? 0.179 40.5 15.781 1 97.81 832 THR A O 1
ATOM 6428 N N . SER A 1 833 ? 0.887 41.562 13.969 1 96.88 833 SER A N 1
ATOM 6429 C CA . SER A 1 833 ? 0.111 42.75 14.289 1 96.88 833 SER A CA 1
ATOM 6430 C C . SER A 1 833 ? -1.331 42.625 13.812 1 96.88 833 SER A C 1
ATOM 6432 O O . SER A 1 833 ? -2.24 43.219 14.398 1 96.88 833 SER A O 1
ATOM 6434 N N . LYS A 1 834 ? -1.43 41.812 12.727 1 95 834 LYS A N 1
ATOM 6435 C CA . LYS A 1 834 ? -2.754 41.688 12.125 1 95 834 LYS 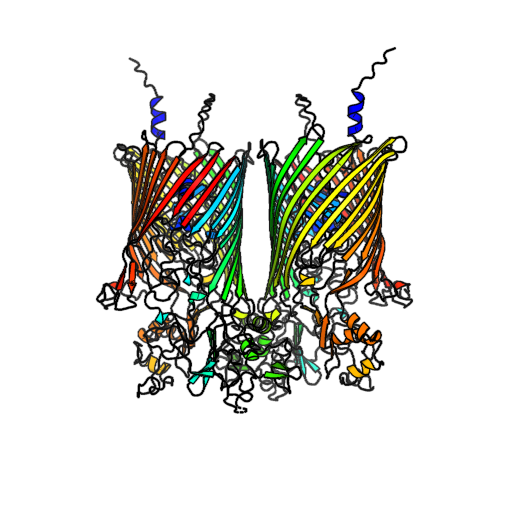A CA 1
ATOM 6436 C C . LYS A 1 834 ? -2.938 40.344 11.477 1 95 834 LYS A C 1
ATOM 6438 O O . LYS A 1 834 ? -2.029 39.844 10.812 1 95 834 LYS A O 1
ATOM 6443 N N . LEU A 1 835 ? -4.012 39.719 11.781 1 95.31 835 LEU A N 1
ATOM 6444 C CA . LEU A 1 835 ? -4.547 38.562 11.07 1 95.31 835 LEU A CA 1
ATOM 6445 C C . LEU A 1 835 ? -6.066 38.656 10.938 1 95.31 835 LEU A C 1
ATOM 6447 O O . LEU A 1 835 ? -6.793 38.438 11.906 1 95.31 835 LEU A O 1
ATOM 6451 N N . ASN A 1 836 ? -6.539 39.062 9.766 1 91.19 836 ASN A N 1
ATOM 6452 C CA . ASN A 1 836 ? -7.953 39.312 9.523 1 91.19 836 ASN A CA 1
ATOM 6453 C C . ASN A 1 836 ? -8.453 38.625 8.266 1 91.19 836 ASN A C 1
ATOM 6455 O O . ASN A 1 836 ? -7.656 38.281 7.383 1 91.19 836 ASN A O 1
ATOM 6459 N N . SER A 1 837 ? -9.672 38.281 8.281 1 87.25 837 SER A N 1
ATOM 6460 C CA . SER A 1 837 ? -10.258 37.688 7.086 1 87.25 837 SER A CA 1
ATOM 6461 C C . SER A 1 837 ? -11.656 38.25 6.824 1 87.25 837 SER A C 1
ATOM 6463 O O . SER A 1 837 ? -12.297 38.781 7.73 1 87.25 837 SER A O 1
ATOM 6465 N N . LYS A 1 838 ? -12.023 38.188 5.578 1 80.5 838 LYS A N 1
ATOM 6466 C CA . LYS A 1 838 ? -13.383 38.469 5.109 1 80.5 838 LYS A CA 1
ATOM 6467 C C . LYS A 1 838 ? -13.867 37.375 4.172 1 80.5 838 LYS A C 1
ATOM 6469 O O . LYS A 1 838 ? -13.227 37.062 3.164 1 80.5 838 LYS A O 1
ATOM 6474 N N . THR A 1 839 ? -14.852 36.594 4.531 1 69.88 839 THR A N 1
ATOM 6475 C CA . THR A 1 839 ? -15.297 35.469 3.734 1 69.88 839 THR A CA 1
ATOM 6476 C C . THR A 1 839 ? -16.359 35.906 2.732 1 69.88 839 THR A C 1
ATOM 6478 O O . THR A 1 839 ? -16.547 35.281 1.69 1 69.88 839 THR A O 1
ATOM 6481 N N . ASP A 1 840 ? -17.281 36.812 3.188 1 63.28 840 ASP A N 1
ATOM 6482 C CA . ASP A 1 840 ? -18.344 37.281 2.291 1 63.28 840 ASP A CA 1
ATOM 6483 C C . ASP A 1 840 ? -18.156 38.75 1.905 1 63.28 840 ASP A C 1
ATOM 6485 O O . ASP A 1 840 ? -17.891 39.594 2.762 1 63.28 840 ASP A O 1
ATOM 6489 N N . VAL A 1 841 ? -18.219 39 0.65 1 57.94 841 VAL A N 1
ATOM 6490 C CA . VAL A 1 841 ? -17.984 40.312 0.111 1 57.94 841 VAL A CA 1
ATOM 6491 C C . VAL A 1 841 ? -18.984 41.312 0.715 1 57.94 841 VAL A C 1
ATOM 6493 O O . VAL A 1 841 ? -18.719 42.5 0.754 1 57.94 841 VAL A O 1
ATOM 6496 N N . THR A 1 842 ? -20 40.688 1.152 1 57 842 THR A N 1
ATOM 6497 C CA . THR A 1 842 ? -21.031 41.594 1.66 1 57 842 THR A CA 1
ATOM 6498 C C . THR A 1 842 ? -20.828 41.844 3.15 1 57 842 THR A C 1
ATOM 6500 O O . THR A 1 842 ? -21.484 42.719 3.729 1 57 842 THR A O 1
ATOM 6503 N N . GLN A 1 843 ? -19.906 41.062 3.602 1 59.06 843 GLN A N 1
ATOM 6504 C CA . GLN A 1 843 ? -19.641 41.25 5.023 1 59.06 843 GLN A CA 1
ATOM 6505 C C . GLN A 1 843 ? -19.047 42.625 5.297 1 59.06 843 GLN A C 1
ATOM 6507 O O . GLN A 1 843 ? -18.125 43.062 4.613 1 59.06 843 GLN A O 1
ATOM 6512 N N . GLU A 1 844 ? -19.672 43.375 6.074 1 59.69 844 GLU A N 1
ATOM 6513 C CA . GLU A 1 844 ? -19.219 44.75 6.355 1 59.69 844 GLU A CA 1
ATOM 6514 C C . GLU A 1 844 ? -17.953 44.719 7.199 1 59.69 844 GLU A C 1
ATOM 6516 O O . GLU A 1 844 ? -17.078 45.594 7.023 1 59.69 844 GLU A O 1
ATOM 6521 N N . TYR A 1 845 ? -17.859 43.781 8.094 1 70.31 845 TYR A N 1
ATOM 6522 C CA . TYR A 1 845 ? -16.719 43.812 9 1 70.31 845 TYR A CA 1
ATOM 6523 C C . TYR A 1 845 ? -15.836 42.594 8.82 1 70.31 845 TYR A C 1
ATOM 6525 O O . TYR A 1 845 ? -16.328 41.531 8.461 1 70.31 845 TYR A O 1
ATOM 6533 N N . GLU A 1 846 ? -14.531 42.844 9.102 1 79.19 846 GLU A N 1
ATOM 6534 C CA . GLU A 1 846 ? -13.547 41.781 9.039 1 79.19 846 GLU A CA 1
ATOM 6535 C C . GLU A 1 846 ? -13.57 40.938 10.312 1 79.19 846 GLU A C 1
ATOM 6537 O O . GLU A 1 846 ? -13.891 41.438 11.391 1 79.19 846 GLU A O 1
ATOM 6542 N N . SER A 1 847 ? -13.312 39.688 10.133 1 78.25 847 SER A N 1
ATOM 6543 C CA . SER A 1 847 ? -13.047 38.844 11.297 1 78.25 847 SER A CA 1
ATOM 6544 C C . SER A 1 847 ? -11.602 38.969 11.758 1 78.25 847 SER A C 1
ATOM 6546 O O . SER A 1 847 ? -10.688 39.062 10.938 1 78.25 847 SER A O 1
ATOM 6548 N N . VAL A 1 848 ? -11.445 39.188 13.102 1 85.19 848 VAL A N 1
ATOM 6549 C CA . VAL A 1 848 ? -10.117 39.281 13.703 1 85.19 848 VAL A CA 1
ATOM 6550 C C . VAL A 1 848 ? -9.719 37.969 14.336 1 85.19 848 VAL A C 1
ATOM 6552 O O . VAL A 1 848 ? -10.477 37.406 15.133 1 85.19 848 VAL A O 1
ATOM 6555 N N . HIS A 1 849 ? -8.5 37.531 13.992 1 89.19 849 HIS A N 1
ATOM 6556 C CA . HIS A 1 849 ? -8.086 36.219 14.469 1 89.19 849 HIS A CA 1
ATOM 6557 C C . HIS A 1 849 ? -6.906 36.312 15.43 1 89.19 849 HIS A C 1
ATOM 6559 O O . HIS A 1 849 ? -6.617 35.375 16.172 1 89.19 849 HIS A O 1
ATOM 6565 N N . THR A 1 850 ? -6.238 37.469 15.508 1 92.25 850 THR A N 1
ATOM 6566 C CA . THR A 1 850 ? -5.035 37.594 16.328 1 92.25 850 THR A CA 1
ATOM 6567 C C . THR A 1 850 ? -5.355 37.375 17.797 1 92.25 850 THR A C 1
ATOM 6569 O O . THR A 1 850 ? -6.262 38 18.344 1 92.25 850 THR A O 1
ATOM 6572 N N . SER A 1 851 ? -4.637 36.438 18.406 1 92.06 851 SER A N 1
ATOM 6573 C CA . SER A 1 851 ? -4.691 36.125 19.812 1 92.06 851 SER A CA 1
ATOM 6574 C C . SER A 1 851 ? -5.887 35.219 20.125 1 92.06 851 SER A C 1
ATOM 6576 O O . SER A 1 851 ? -6.062 34.781 21.266 1 92.06 851 SER A O 1
ATOM 6578 N N . PHE A 1 852 ? -6.738 35.031 19.219 1 88 852 PHE A N 1
ATOM 6579 C CA . PHE A 1 852 ? -7.84 34.125 19.438 1 88 852 PHE A CA 1
ATOM 6580 C C . PHE A 1 852 ? -7.41 32.688 19.156 1 88 852 PHE A C 1
ATOM 6582 O O . PHE A 1 852 ? -6.734 32.406 18.156 1 88 852 PHE A O 1
ATOM 6589 N N . GLY A 1 853 ? -7.793 31.812 20 1 89.56 853 GLY A N 1
ATOM 6590 C CA . GLY A 1 853 ? -7.309 30.453 19.875 1 89.56 853 GLY A CA 1
ATOM 6591 C C . GLY A 1 853 ? -5.797 30.344 19.969 1 89.56 853 GLY A C 1
ATOM 6592 O O . GLY A 1 853 ? -5.18 30.875 20.891 1 89.56 853 GLY A O 1
ATOM 6593 N N . ALA A 1 854 ? -5.27 29.688 18.922 1 89.69 854 ALA A N 1
ATOM 6594 C CA . ALA A 1 854 ? -3.826 29.484 18.953 1 89.69 854 ALA A CA 1
ATOM 6595 C C . ALA A 1 854 ? -3.123 30.375 17.938 1 89.69 854 ALA A C 1
ATOM 6597 O O . ALA A 1 854 ? -2.01 30.078 17.5 1 89.69 854 ALA A O 1
ATOM 6598 N N . ASN A 1 855 ? -3.795 31.438 17.547 1 94.25 855 ASN A N 1
ATOM 6599 C CA . ASN A 1 855 ? -3.152 32.469 16.719 1 94.25 855 ASN A CA 1
ATOM 6600 C C . ASN A 1 855 ? -2.357 33.438 17.562 1 94.25 855 ASN A C 1
ATOM 6602 O O . ASN A 1 855 ? -2.785 34.594 17.766 1 94.25 855 ASN A O 1
ATOM 6606 N N . PHE A 1 856 ? -1.202 33.125 17.906 1 96.62 856 PHE A N 1
ATOM 6607 C CA . PHE A 1 856 ? -0.397 33.875 18.859 1 96.62 856 PHE A CA 1
ATOM 6608 C C . PHE A 1 856 ? 0.049 35.219 18.25 1 96.62 856 PHE A C 1
ATOM 6610 O O . PHE A 1 856 ? 0.414 35.25 17.062 1 96.62 856 PHE A O 1
ATOM 6617 N N . ARG A 1 857 ? 0.092 36.156 19.031 1 96.69 857 ARG A N 1
ATOM 6618 C CA . ARG A 1 857 ? 0.589 37.469 18.594 1 96.69 857 ARG A CA 1
ATOM 6619 C C . ARG A 1 857 ? 2.115 37.469 18.594 1 96.69 857 ARG A C 1
ATOM 6621 O O . ARG A 1 857 ? 2.725 38.062 17.688 1 96.69 857 ARG A O 1
ATOM 6628 N N . LEU A 1 858 ? 2.619 36.938 19.625 1 97.88 858 LEU A N 1
ATOM 6629 C CA . LEU A 1 858 ? 4.074 36.875 19.719 1 97.88 858 LEU A CA 1
ATOM 6630 C C . LEU A 1 858 ? 4.555 35.469 19.984 1 97.88 858 LEU A C 1
ATOM 6632 O O . LEU A 1 858 ? 4.066 34.781 20.906 1 97.88 858 LEU A O 1
ATOM 6636 N N . ARG A 1 859 ? 5.41 35.031 19.219 1 97.88 859 ARG A N 1
ATOM 6637 C CA . ARG A 1 859 ? 6.223 33.844 19.453 1 97.88 859 ARG A CA 1
ATOM 6638 C C . ARG A 1 859 ? 7.699 34.188 19.547 1 97.88 859 ARG A C 1
ATOM 6640 O O . ARG A 1 859 ? 8.203 35 18.766 1 97.88 859 ARG A O 1
ATOM 6647 N N . SER A 1 860 ? 8.367 33.625 20.531 1 98 860 SER A N 1
ATOM 6648 C CA . SER A 1 860 ? 9.773 33.969 20.766 1 98 860 SER A CA 1
ATOM 6649 C C . SER A 1 860 ? 10.562 32.719 21.172 1 98 860 SER A C 1
ATOM 6651 O O . SER A 1 860 ? 10.102 31.922 22 1 98 860 SER A O 1
ATOM 6653 N N . ASN A 1 861 ? 11.625 32.531 20.516 1 97.19 861 ASN A N 1
ATOM 6654 C CA . ASN A 1 861 ? 12.539 31.453 20.844 1 97.19 861 ASN A CA 1
ATOM 6655 C C . ASN A 1 861 ? 13.938 31.969 21.156 1 97.19 861 ASN A C 1
ATOM 6657 O O . ASN A 1 861 ? 14.516 32.719 20.375 1 97.19 861 ASN A O 1
ATOM 6661 N N . LEU A 1 862 ? 14.492 31.609 22.281 1 97.38 862 LEU A N 1
ATOM 6662 C CA . LEU A 1 862 ? 15.859 31.953 22.672 1 97.38 862 LEU A CA 1
ATOM 6663 C C . LEU A 1 862 ? 16.672 30.688 22.922 1 97.38 862 LEU A C 1
ATOM 6665 O O . LEU A 1 862 ? 16.234 29.781 23.625 1 97.38 862 LEU A O 1
ATOM 6669 N N . SER A 1 863 ? 17.734 30.594 22.297 1 96.31 863 SER A N 1
ATOM 6670 C CA . SER A 1 863 ? 18.672 29.484 22.516 1 96.31 863 SER A CA 1
ATOM 6671 C C . SER A 1 863 ? 20.031 30 22.969 1 96.31 863 SER A C 1
ATOM 6673 O O . SER A 1 863 ? 20.656 30.812 22.297 1 96.31 863 SER A O 1
ATOM 6675 N N . LEU A 1 864 ? 20.516 29.562 24.109 1 97.12 864 LEU A N 1
ATOM 6676 C CA . LEU A 1 864 ? 21.859 29.859 24.625 1 97.12 864 LEU A CA 1
ATOM 6677 C C . LEU A 1 864 ? 22.719 28.609 24.625 1 97.12 864 LEU A C 1
ATOM 6679 O O . LEU A 1 864 ? 22.297 27.547 25.125 1 97.12 864 LEU A O 1
ATOM 6683 N N . SER A 1 865 ? 23.844 28.734 24.078 1 96.44 865 SER A N 1
ATOM 6684 C CA . SER A 1 865 ? 24.75 27.578 24.031 1 96.44 865 SER A CA 1
ATOM 6685 C C . SER A 1 865 ? 26.078 27.906 24.672 1 96.44 865 SER A C 1
ATOM 6687 O O . SER A 1 865 ? 26.547 29.047 24.609 1 96.44 865 SER A O 1
ATOM 6689 N N . TRP A 1 866 ? 26.688 26.953 25.359 1 97.25 866 TRP A N 1
ATOM 6690 C CA . TRP A 1 866 ? 28.016 27.016 25.984 1 97.25 866 TRP A CA 1
ATOM 6691 C C . TRP A 1 866 ? 28.828 25.781 25.641 1 97.25 866 TRP A C 1
ATOM 6693 O O . TRP A 1 866 ? 28.391 24.656 25.859 1 97.25 866 TRP A O 1
ATOM 6703 N N . ASP A 1 867 ? 29.984 26 25.094 1 95.69 867 ASP A N 1
ATOM 6704 C CA . ASP A 1 867 ? 30.891 24.906 24.75 1 95.69 867 ASP A CA 1
ATOM 6705 C C . ASP A 1 867 ? 32.25 25.094 25.406 1 95.69 867 ASP A C 1
ATOM 6707 O O . ASP A 1 867 ? 32.844 26.156 25.312 1 95.69 867 ASP A O 1
ATOM 6711 N N . LEU A 1 868 ? 32.719 24.109 26.047 1 96.25 868 LEU A N 1
ATOM 6712 C CA . LEU A 1 868 ? 34.031 24.078 26.672 1 96.25 868 LEU A CA 1
ATOM 6713 C C . LEU A 1 868 ? 34.719 22.734 26.484 1 96.25 868 LEU A C 1
ATOM 6715 O O . LEU A 1 868 ? 34.344 21.75 27.125 1 96.25 868 LEU A O 1
ATOM 6719 N N . GLY A 1 869 ? 35.688 22.641 25.641 1 93.5 869 GLY A N 1
ATOM 6720 C CA . GLY A 1 869 ? 36.312 21.359 25.359 1 93.5 869 GLY A CA 1
ATOM 6721 C C . GLY A 1 869 ? 35.375 20.328 24.797 1 93.5 869 GLY A C 1
ATOM 6722 O O . GLY A 1 869 ? 34.719 20.562 23.781 1 93.5 869 GLY A O 1
ATOM 6723 N N . ASP A 1 870 ? 35.25 19.25 25.703 1 94.69 870 ASP A N 1
ATOM 6724 C CA . ASP A 1 870 ? 34.438 18.125 25.25 1 94.69 870 ASP A CA 1
ATOM 6725 C C . ASP A 1 870 ? 33 18.25 25.734 1 94.69 870 ASP A C 1
ATOM 6727 O O . ASP A 1 870 ? 32.156 17.422 25.406 1 94.69 870 ASP A O 1
ATOM 6731 N N . PHE A 1 871 ? 32.719 19.344 26.391 1 96.62 871 PHE A N 1
ATOM 6732 C CA . PHE A 1 871 ? 31.391 19.484 27 1 96.62 871 PHE A CA 1
ATOM 6733 C C . PHE A 1 871 ? 30.625 20.641 26.359 1 96.62 871 PHE A C 1
ATOM 6735 O O . PHE A 1 871 ? 31.234 21.625 25.953 1 96.62 871 PHE A O 1
ATOM 6742 N N . GLY A 1 872 ? 29.344 20.469 26.266 1 96.56 872 GLY A N 1
ATOM 6743 C CA . GLY A 1 872 ? 28.453 21.516 25.797 1 96.56 872 GLY A CA 1
ATOM 6744 C C . GLY A 1 872 ? 27.109 21.531 26.5 1 96.56 872 GLY A C 1
ATOM 6745 O O . GLY A 1 872 ? 26.625 20.484 26.938 1 96.56 872 GLY A O 1
ATOM 6746 N N . VAL A 1 873 ? 26.547 22.703 26.672 1 97.25 873 VAL A N 1
ATOM 6747 C CA . VAL A 1 873 ? 25.234 22.875 27.266 1 97.25 873 VAL A CA 1
ATOM 6748 C C . VAL A 1 873 ? 24.406 23.828 26.406 1 97.25 873 VAL A C 1
ATOM 6750 O O . VAL A 1 873 ? 24.922 24.828 25.906 1 97.25 873 VAL A O 1
ATOM 6753 N N . THR A 1 874 ? 23.234 23.469 26.156 1 97.44 874 THR A N 1
ATOM 6754 C CA . THR A 1 874 ? 22.312 24.344 25.438 1 97.44 874 THR A CA 1
ATOM 6755 C C . THR A 1 874 ? 21.016 24.547 26.234 1 97.44 874 THR A C 1
ATOM 6757 O O . THR A 1 874 ? 20.391 23.562 26.672 1 97.44 874 THR A O 1
ATOM 6760 N N . TRP A 1 875 ? 20.609 25.75 26.484 1 97.75 875 TRP A N 1
ATOM 6761 C CA . TRP A 1 875 ? 19.328 26.109 27.094 1 97.75 875 TRP A CA 1
ATOM 6762 C C . TRP A 1 875 ? 18.422 26.812 26.078 1 97.75 875 TRP A C 1
ATOM 6764 O O . TRP A 1 875 ? 18.844 27.766 25.422 1 97.75 875 TRP A O 1
ATOM 6774 N N . GLY A 1 876 ? 17.234 26.312 25.938 1 96.5 876 GLY A N 1
ATOM 6775 C CA . GLY A 1 876 ? 16.266 26.906 25.031 1 96.5 876 GLY A CA 1
ATOM 6776 C C . GLY A 1 876 ? 15.008 27.375 25.75 1 96.5 876 GLY A C 1
ATOM 6777 O O . GLY A 1 876 ? 14.555 26.75 26.703 1 96.5 876 GLY A O 1
ATOM 6778 N N . MET A 1 877 ? 14.523 28.453 25.266 1 97.06 877 MET A N 1
ATOM 6779 C CA . MET A 1 877 ? 13.258 29.016 25.75 1 97.06 877 MET A CA 1
ATOM 6780 C C . MET A 1 877 ? 12.289 29.219 24.594 1 97.06 877 MET A C 1
ATOM 6782 O O . MET A 1 877 ? 12.648 29.797 23.562 1 97.06 877 MET A O 1
ATOM 6786 N N . ARG A 1 878 ? 11.047 28.688 24.734 1 97.31 878 ARG A N 1
ATOM 6787 C CA . ARG A 1 878 ? 9.969 28.891 23.781 1 97.31 878 ARG A CA 1
ATOM 6788 C C . ARG A 1 878 ? 8.812 29.656 24.406 1 97.31 878 ARG A C 1
ATOM 6790 O O . ARG A 1 878 ? 8.117 29.125 25.281 1 97.31 878 ARG A O 1
ATOM 6797 N N . TYR A 1 879 ? 8.602 30.844 23.922 1 98.06 879 TYR A N 1
ATOM 6798 C CA . TYR A 1 879 ? 7.574 31.719 24.469 1 98.06 879 TYR A CA 1
ATOM 6799 C C . TYR A 1 879 ? 6.383 31.828 23.531 1 98.06 879 TYR A C 1
ATOM 6801 O O . TYR A 1 879 ? 6.551 31.984 22.328 1 98.06 879 TYR A O 1
ATOM 6809 N N . TYR A 1 880 ? 5.121 31.766 24.109 1 97.81 880 TYR A N 1
ATOM 6810 C CA . TYR A 1 880 ? 3.842 31.953 23.438 1 97.81 880 TYR A CA 1
ATOM 6811 C C . TYR A 1 880 ? 3.01 33.031 24.125 1 97.81 880 TYR A C 1
ATOM 6813 O O . TYR A 1 880 ? 2.756 32.938 25.328 1 97.81 880 TYR A O 1
ATOM 6821 N N . SER A 1 881 ? 2.555 33.969 23.359 1 97.69 881 SER A N 1
ATOM 6822 C CA . SER A 1 881 ? 1.791 35.062 23.953 1 97.69 881 SER A CA 1
ATOM 6823 C C . SER A 1 881 ? 0.414 34.594 24.406 1 97.69 881 SER A C 1
ATOM 6825 O O . SER A 1 881 ? 0.043 33.438 24.203 1 97.69 881 SER A O 1
ATOM 6827 N N . ALA A 1 882 ? -0.302 35.5 24.984 1 96 882 ALA A N 1
ATOM 6828 C CA . ALA A 1 882 ? -1.602 35.219 25.578 1 96 882 ALA A CA 1
ATOM 6829 C C . ALA A 1 882 ? -2.609 34.781 24.516 1 96 882 ALA A C 1
ATOM 6831 O O . ALA A 1 882 ? -2.449 35.094 23.344 1 96 882 ALA A O 1
ATOM 6832 N N . MET A 1 883 ? -3.602 34.031 25.016 1 93.5 883 MET A N 1
ATOM 6833 C CA . MET A 1 883 ? -4.652 33.5 24.156 1 93.5 883 MET A CA 1
ATOM 6834 C C . MET A 1 883 ? -6.027 33.969 24.609 1 93.5 883 MET A C 1
ATOM 6836 O O . MET A 1 883 ? -6.219 34.312 25.781 1 93.5 883 MET A O 1
ATOM 6840 N N . LYS A 1 884 ? -6.934 34.062 23.672 1 91.94 884 LYS A N 1
ATOM 6841 C CA . LYS A 1 884 ? -8.32 34.438 23.938 1 91.94 884 LYS A CA 1
ATOM 6842 C C . LYS A 1 884 ? -9.289 33.375 23.406 1 91.94 884 LYS A C 1
ATOM 6844 O O . LYS A 1 884 ? -9.008 32.719 22.406 1 91.94 884 LYS A O 1
ATOM 6849 N N . GLU A 1 885 ? -10.297 33.156 24.141 1 86.31 885 GLU A N 1
ATOM 6850 C CA . GLU A 1 885 ? -11.422 32.344 23.688 1 86.31 885 GLU A CA 1
ATOM 6851 C C . GLU A 1 885 ? -12.742 32.875 24.203 1 86.31 885 GLU A C 1
ATOM 6853 O O . GLU A 1 885 ? -12.766 33.75 25.094 1 86.31 885 GLU A O 1
ATOM 6858 N N . GLU A 1 886 ? -13.805 32.469 23.547 1 78.25 886 GLU A N 1
ATOM 6859 C CA . GLU A 1 886 ? -15.109 32.844 24.109 1 78.25 886 GLU A CA 1
ATOM 6860 C C . GLU A 1 886 ? -15.32 32.188 25.469 1 78.25 886 GLU A C 1
ATOM 6862 O O . GLU A 1 886 ? -14.812 31.094 25.734 1 78.25 886 GLU A O 1
ATOM 6867 N N . CYS A 1 887 ? -16.125 32.906 26.25 1 83.31 887 CYS A N 1
ATOM 6868 C CA . CYS A 1 887 ? -16.391 32.344 27.578 1 83.31 887 CYS A CA 1
ATOM 6869 C C . CYS A 1 887 ? -17.359 31.172 27.5 1 83.31 887 CYS A C 1
ATOM 6871 O O . CYS A 1 887 ? -18.406 31.281 26.859 1 83.31 887 CYS A O 1
ATOM 6873 N N . TYR A 1 888 ? -16.938 30.094 28.125 1 77.38 888 TYR A N 1
ATOM 6874 C CA . TYR A 1 888 ? -17.797 28.922 28.234 1 77.38 888 TYR A CA 1
ATOM 6875 C C . TYR A 1 888 ? -18.516 28.891 29.562 1 77.38 888 TYR A C 1
ATOM 6877 O O . TYR A 1 888 ? -19.641 28.406 29.672 1 77.38 888 TYR A O 1
ATOM 6885 N N . PHE A 1 889 ? -17.828 29.422 30.562 1 82.19 889 PHE A N 1
ATOM 6886 C CA . PHE A 1 889 ? -18.359 29.484 31.922 1 82.19 889 PHE A CA 1
ATOM 6887 C C . PHE A 1 889 ? -18.203 30.891 32.5 1 82.19 889 PHE A C 1
ATOM 6889 O O . PHE A 1 889 ? -17.125 31.484 32.406 1 82.19 889 PHE A O 1
ATOM 6896 N N . ASP A 1 890 ? -19.25 31.359 33.094 1 81.31 890 ASP A N 1
ATOM 6897 C CA . ASP A 1 890 ? -19.266 32.719 33.625 1 81.31 890 ASP A CA 1
ATOM 6898 C C . ASP A 1 890 ? -18.25 32.875 34.75 1 81.31 890 ASP A C 1
ATOM 6900 O O . ASP A 1 890 ? -17.656 33.938 34.906 1 81.31 890 ASP A O 1
ATOM 6904 N N . GLU A 1 891 ? -18 31.828 35.438 1 86.44 891 GLU A N 1
ATOM 6905 C CA . GLU A 1 891 ? -17.188 31.891 36.656 1 86.44 891 GLU A CA 1
ATOM 6906 C C . GLU A 1 891 ? -15.727 32.188 36.312 1 86.44 891 GLU A C 1
ATOM 6908 O O . GLU A 1 891 ? -14.992 32.75 37.125 1 86.44 891 GLU A O 1
ATOM 6913 N N . ILE A 1 892 ? -15.289 31.875 35.125 1 87.19 892 ILE A N 1
ATOM 6914 C CA . ILE A 1 892 ? -13.875 32.031 34.812 1 87.19 892 ILE A CA 1
ATOM 6915 C C . ILE A 1 892 ? -13.727 33.031 33.656 1 87.19 892 ILE A C 1
ATOM 6917 O O . ILE A 1 892 ? -12.641 33.188 33.094 1 87.19 892 ILE A O 1
ATOM 6921 N N . CYS A 1 893 ? -14.742 33.75 33.375 1 90.88 893 CYS A N 1
ATOM 6922 C CA . CYS A 1 893 ? -14.703 34.75 32.312 1 90.88 893 CYS A CA 1
ATOM 6923 C C . CYS A 1 893 ? -13.945 36 32.75 1 90.88 893 CYS A C 1
ATOM 6925 O O . CYS A 1 893 ? -14.383 36.688 33.656 1 90.88 893 CYS A O 1
ATOM 6927 N N . THR A 1 894 ? -12.906 36.312 32.062 1 95.19 894 THR A N 1
ATOM 6928 C CA . THR A 1 894 ? -12.039 37.406 32.469 1 95.19 894 THR A CA 1
ATOM 6929 C C . THR A 1 894 ? -12.562 38.75 31.922 1 95.19 894 THR A C 1
ATOM 6931 O O . THR A 1 894 ? -12.352 39.781 32.531 1 95.19 894 THR A O 1
ATOM 6934 N N . HIS A 1 895 ? -13.18 38.719 30.688 1 92.62 895 HIS A N 1
ATOM 6935 C CA . HIS A 1 895 ? -13.719 39.938 30.078 1 92.62 895 HIS A CA 1
ATOM 6936 C C . HIS A 1 895 ? -15.18 39.75 29.672 1 92.62 895 HIS A C 1
ATOM 6938 O O . HIS A 1 895 ? -15.492 39.625 28.484 1 92.62 895 HIS A O 1
ATOM 6944 N N . PRO A 1 896 ? -16.031 39.719 30.562 1 89.69 896 PRO A N 1
ATOM 6945 C CA . PRO A 1 896 ? -17.453 39.438 30.281 1 89.69 896 PRO A CA 1
ATOM 6946 C C . PRO A 1 896 ? -18.109 40.5 29.438 1 89.69 896 PRO A C 1
ATOM 6948 O O . PRO A 1 896 ? -19.125 40.25 28.781 1 89.69 896 PRO A O 1
ATOM 6951 N N . ASP A 1 897 ? -17.562 41.781 29.422 1 88.38 897 ASP A N 1
ATOM 6952 C CA . ASP A 1 897 ? -18.188 42.875 28.688 1 88.38 897 ASP A CA 1
ATOM 6953 C C . ASP A 1 897 ? -17.375 43.219 27.438 1 88.38 897 ASP A C 1
ATOM 6955 O O . ASP A 1 897 ? -17.406 44.375 26.984 1 88.38 897 ASP A O 1
ATOM 6959 N N . TYR A 1 898 ? -16.625 42.219 27.031 1 86.81 898 TYR A N 1
ATOM 6960 C CA . TYR A 1 898 ? -15.789 42.469 25.859 1 86.81 898 TYR A CA 1
ATOM 6961 C C . TYR A 1 898 ? -16.641 42.844 24.656 1 86.81 898 TYR A C 1
ATOM 6963 O O . TYR A 1 898 ? -17.625 42.188 24.328 1 86.81 898 TYR A O 1
ATOM 6971 N N . ALA A 1 899 ? -16.438 43.969 24.047 1 81.5 899 ALA A N 1
ATOM 6972 C CA . ALA A 1 899 ? -17 44.438 22.797 1 81.5 899 ALA A CA 1
ATOM 6973 C C . ALA A 1 899 ? -15.93 45.125 21.938 1 81.5 899 ALA A C 1
ATOM 6975 O O . ALA A 1 899 ? -15.062 45.812 22.453 1 81.5 899 ALA A O 1
ATOM 6976 N N . ALA A 1 900 ? -15.82 44.75 20.797 1 75.94 900 ALA A N 1
ATOM 6977 C CA . ALA A 1 900 ? -14.82 45.25 19.875 1 75.94 900 ALA A CA 1
ATOM 6978 C C . ALA A 1 900 ? -15.43 45.531 18.5 1 75.94 900 ALA A C 1
ATOM 6980 O O . ALA A 1 900 ? -16.578 45.156 18.234 1 75.94 900 ALA A O 1
ATOM 6981 N N . PRO A 1 901 ? -14.789 46.281 17.672 1 68.19 901 PRO A N 1
ATOM 6982 C CA . PRO A 1 901 ? -15.328 46.531 16.328 1 68.19 901 PRO A CA 1
ATOM 6983 C C . PRO A 1 901 ? -15.625 45.219 15.578 1 68.19 901 PRO A C 1
ATOM 6985 O O . PRO A 1 901 ? -16.609 45.156 14.828 1 68.19 901 PRO A O 1
ATOM 6988 N N . ASP A 1 902 ? -14.898 44.25 15.898 1 65.06 902 ASP A N 1
ATOM 6989 C CA . ASP A 1 902 ? -15.102 43 15.188 1 65.06 902 ASP A CA 1
ATOM 6990 C C . ASP A 1 902 ? -16.344 42.281 15.695 1 65.06 902 ASP A C 1
ATOM 6992 O O . ASP A 1 902 ? -16.891 41.406 15.008 1 65.06 902 ASP A O 1
ATOM 6996 N N . THR A 1 903 ? -16.734 42.594 16.906 1 67.44 903 THR A N 1
ATOM 6997 C CA . THR A 1 903 ? -17.969 42 17.422 1 67.44 903 THR A CA 1
ATOM 6998 C C . THR A 1 903 ? -19.172 42.906 17.062 1 67.44 903 THR A C 1
ATOM 7000 O O . THR A 1 903 ? -20.281 42.656 17.547 1 67.44 903 THR A O 1
ATOM 7003 N N . GLN A 1 904 ? -18.859 43.938 16.391 1 62.12 904 GLN A N 1
ATOM 7004 C CA . GLN A 1 904 ? -19.875 44.906 15.992 1 62.12 904 GLN A CA 1
ATOM 7005 C C . GLN A 1 904 ? -20.547 45.531 17.219 1 62.12 904 GLN A C 1
ATOM 7007 O O . GLN A 1 904 ? -21.75 45.75 17.219 1 62.12 904 GLN A O 1
ATOM 7012 N N . GLY A 1 905 ? -19.812 45.562 18.234 1 68.06 905 GLY A N 1
ATOM 7013 C CA . GLY A 1 905 ? -20.297 46.188 19.438 1 68.06 905 GLY A CA 1
ATOM 7014 C C . GLY A 1 905 ? -21.125 45.281 20.312 1 68.06 905 GLY A C 1
ATOM 7015 O O . GLY A 1 905 ? -21.516 45.625 21.422 1 68.06 905 GLY A O 1
ATOM 7016 N N . ILE A 1 906 ? -21.328 44.125 19.797 1 64.5 906 ILE A N 1
ATOM 7017 C CA . ILE A 1 906 ? -22.078 43.156 20.578 1 64.5 906 ILE A CA 1
ATOM 7018 C C . ILE A 1 906 ? -21.188 42.594 21.688 1 64.5 906 ILE A C 1
ATOM 7020 O O . ILE A 1 906 ? -20.031 42.25 21.453 1 64.5 906 ILE A O 1
ATOM 7024 N N . ILE A 1 907 ? -21.766 42.688 22.859 1 78 907 ILE A N 1
ATOM 7025 C CA . ILE A 1 907 ? -21.031 42.125 24 1 78 907 ILE A CA 1
ATOM 7026 C C . ILE A 1 907 ? -20.859 40.625 23.812 1 78 907 ILE A C 1
ATOM 7028 O O . ILE A 1 907 ? -21.844 39.906 23.719 1 78 907 ILE A O 1
ATOM 7032 N N . THR A 1 908 ? -19.641 40.25 23.594 1 76.75 908 THR A N 1
ATOM 7033 C CA . THR A 1 908 ? -19.25 38.844 23.453 1 76.75 908 THR A CA 1
ATOM 7034 C C . THR A 1 908 ? -18.234 38.469 24.531 1 76.75 908 THR A C 1
ATOM 7036 O O . THR A 1 908 ? -17.031 38.688 24.375 1 76.75 908 THR A O 1
ATOM 7039 N N . PRO A 1 909 ? -18.672 37.875 25.625 1 81.62 909 PRO A N 1
ATOM 7040 C CA . PRO A 1 909 ? -17.766 37.531 26.719 1 81.62 909 PRO A CA 1
ATOM 7041 C C . PRO A 1 909 ? -16.547 36.75 26.25 1 81.62 909 PRO A C 1
ATOM 7043 O O . PRO A 1 909 ? -16.688 35.75 25.531 1 81.62 909 PRO A O 1
ATOM 7046 N N . ILE A 1 910 ? -15.336 37.312 26.656 1 89 910 ILE A N 1
ATOM 7047 C CA . ILE A 1 910 ? -14.078 36.719 26.234 1 89 910 ILE A CA 1
ATOM 7048 C C . ILE A 1 910 ? -13.25 36.312 27.453 1 89 910 ILE A C 1
ATOM 7050 O O . ILE A 1 910 ? -13.211 37.062 28.438 1 89 910 ILE A O 1
ATOM 7054 N N . ASN A 1 911 ? -12.75 35.094 27.391 1 90.12 911 ASN A N 1
ATOM 7055 C CA . ASN A 1 911 ? -11.773 34.625 28.375 1 90.12 911 ASN A CA 1
ATOM 7056 C C . ASN A 1 911 ? -10.344 34.75 27.844 1 90.12 911 ASN A C 1
ATOM 7058 O O . ASN A 1 911 ? -10.016 34.188 26.797 1 90.12 911 ASN A O 1
ATOM 7062 N N . ARG A 1 912 ? -9.523 35.5 28.5 1 94.62 912 ARG A N 1
ATOM 7063 C CA . ARG A 1 912 ? -8.117 35.656 28.141 1 94.62 912 ARG A CA 1
ATOM 7064 C C . ARG A 1 912 ? -7.23 34.875 29.125 1 94.62 912 ARG A C 1
ATOM 7066 O O . ARG A 1 912 ? -7.367 35.031 30.344 1 94.62 912 ARG A O 1
ATOM 7073 N N . VAL A 1 913 ? -6.406 34.031 28.594 1 94.12 913 VAL A N 1
ATOM 7074 C CA . VAL A 1 913 ? -5.469 33.281 29.422 1 94.12 913 VAL A CA 1
ATOM 7075 C C . VAL A 1 913 ? -4.047 33.781 29.172 1 94.12 913 VAL A C 1
ATOM 7077 O O . VAL A 1 913 ? -3.752 34.344 28.109 1 94.12 913 VAL A O 1
ATOM 7080 N N . GLY A 1 914 ? -3.209 33.688 30.094 1 93.06 914 GLY A N 1
ATOM 7081 C CA . GLY A 1 914 ? -1.88 34.25 30.078 1 93.06 914 GLY A CA 1
ATOM 7082 C C . GLY A 1 914 ? -0.933 33.562 29.109 1 93.06 914 GLY A C 1
ATOM 7083 O O . GLY A 1 914 ? -1.291 32.562 28.5 1 93.06 914 GLY A O 1
ATOM 7084 N N . SER A 1 915 ? 0.245 34.188 28.984 1 96.69 915 SER A N 1
ATOM 7085 C CA . SER A 1 915 ? 1.305 33.656 28.141 1 96.69 915 SER A CA 1
ATOM 7086 C C . SER A 1 915 ? 1.929 32.406 28.734 1 96.69 915 SER A C 1
ATOM 7088 O O . SER A 1 915 ? 1.725 32.094 29.922 1 96.69 915 SER A O 1
ATOM 7090 N N . ASN A 1 916 ? 2.568 31.625 27.906 1 96.75 916 ASN A N 1
ATOM 7091 C CA . ASN A 1 916 ? 3.242 30.391 28.297 1 96.75 916 ASN A CA 1
ATOM 7092 C C . ASN A 1 916 ? 4.695 30.375 27.844 1 96.75 916 ASN A C 1
ATOM 7094 O O . ASN A 1 916 ? 5.008 30.828 26.734 1 96.75 916 ASN A O 1
ATOM 7098 N N . THR A 1 917 ? 5.535 29.844 28.688 1 98 917 THR A N 1
ATOM 7099 C CA . THR A 1 917 ? 6.945 29.688 28.344 1 98 917 THR A CA 1
ATOM 7100 C C . THR A 1 917 ? 7.445 28.297 28.688 1 98 917 THR A C 1
ATOM 7102 O O . THR A 1 917 ? 7.266 27.828 29.812 1 98 917 THR A O 1
ATOM 7105 N N . PHE A 1 918 ? 7.992 27.625 27.719 1 97.75 918 PHE A N 1
ATOM 7106 C CA . PHE A 1 918 ? 8.602 26.312 27.906 1 97.75 918 PHE A CA 1
ATOM 7107 C C . PHE A 1 918 ? 10.125 26.406 27.891 1 97.75 918 PHE A C 1
ATOM 7109 O O . PHE A 1 918 ? 10.688 27.172 27.094 1 97.75 918 PHE A O 1
ATOM 7116 N N . HIS A 1 919 ? 10.797 25.703 28.797 1 98.06 919 HIS A N 1
ATOM 7117 C CA . HIS A 1 919 ? 12.258 25.688 28.891 1 98.06 919 HIS A CA 1
ATOM 7118 C C . HIS A 1 919 ? 12.82 24.312 28.531 1 98.06 919 HIS A C 1
ATOM 7120 O O . HIS A 1 919 ? 12.328 23.297 29.016 1 98.06 919 HIS A O 1
ATOM 7126 N N . ASP A 1 920 ? 13.797 24.297 27.703 1 97.75 920 ASP A N 1
ATOM 7127 C CA . ASP A 1 920 ? 14.484 23.078 27.281 1 97.75 920 ASP A CA 1
ATOM 7128 C C . ASP A 1 920 ? 15.953 23.109 27.672 1 97.75 920 ASP A C 1
ATOM 7130 O O . ASP A 1 920 ? 16.578 24.172 27.672 1 97.75 920 ASP A O 1
ATOM 7134 N N . LEU A 1 921 ? 16.5 21.938 28.047 1 98 921 LEU A N 1
ATOM 7135 C CA . LEU A 1 921 ? 17.891 21.844 28.453 1 98 921 LEU A CA 1
ATOM 7136 C C . LEU A 1 921 ? 18.547 20.578 27.875 1 98 921 LEU A C 1
ATOM 7138 O O . LEU A 1 921 ? 17.922 19.516 27.859 1 98 921 LEU A O 1
ATOM 7142 N N . GLN A 1 922 ? 19.75 20.75 27.359 1 97.81 922 GLN A N 1
ATOM 7143 C CA . GLN A 1 922 ? 20.516 19.609 26.875 1 97.81 922 GLN A CA 1
ATOM 7144 C C . GLN A 1 922 ? 21.969 19.703 27.281 1 97.81 922 GLN A C 1
ATOM 7146 O O . GLN A 1 922 ? 22.578 20.781 27.172 1 97.81 922 GLN A O 1
ATOM 7151 N N . PHE A 1 923 ? 22.547 18.594 27.797 1 98.12 923 PHE A N 1
ATOM 7152 C CA . PHE A 1 923 ? 23.969 18.438 28.078 1 98.12 923 PHE A CA 1
ATOM 7153 C C . PHE A 1 923 ? 24.609 17.469 27.078 1 98.12 923 PHE A C 1
ATOM 7155 O O . PHE A 1 923 ? 24.062 16.406 26.797 1 98.12 923 PHE A O 1
ATOM 7162 N N . ARG A 1 924 ? 25.719 17.891 26.562 1 97.31 924 ARG A N 1
ATOM 7163 C CA . ARG A 1 924 ? 26.406 17.062 25.562 1 97.31 924 ARG A CA 1
ATOM 7164 C C . ARG A 1 924 ? 27.828 16.766 26 1 97.31 924 ARG A C 1
ATOM 7166 O O . ARG A 1 924 ? 28.531 17.641 26.531 1 97.31 924 ARG A O 1
ATOM 7173 N N . TRP A 1 925 ? 28.297 15.508 25.734 1 97.69 925 TRP A N 1
ATOM 7174 C CA . TRP A 1 925 ? 29.656 15.055 25.984 1 97.69 925 TRP A CA 1
ATOM 7175 C C . TRP A 1 925 ? 30.234 14.367 24.75 1 97.69 925 TRP A C 1
ATOM 7177 O O . TRP A 1 925 ? 29.688 13.375 24.266 1 97.69 925 TRP A O 1
ATOM 7187 N N . ASN A 1 926 ? 31.312 14.977 24.281 1 96.06 926 ASN A N 1
ATOM 7188 C CA . ASN A 1 926 ? 32.062 14.312 23.234 1 96.06 926 ASN A CA 1
ATOM 7189 C C . ASN A 1 926 ? 33.062 13.32 23.797 1 96.06 926 ASN A C 1
ATOM 7191 O O . ASN A 1 926 ? 34.125 13.711 24.297 1 96.06 926 ASN A O 1
ATOM 7195 N N . ALA A 1 927 ? 32.812 12.109 23.516 1 96.06 927 ALA A N 1
ATOM 7196 C CA . ALA A 1 927 ? 33.625 11.047 24.125 1 96.06 927 ALA A CA 1
ATOM 7197 C C . ALA A 1 927 ? 34.906 10.82 23.328 1 96.06 927 ALA A C 1
ATOM 7199 O O . ALA A 1 927 ? 34.938 11.078 22.125 1 96.06 927 ALA A O 1
ATOM 7200 N N . PRO A 1 928 ? 35.938 10.281 23.906 1 93.31 928 PRO A N 1
ATOM 7201 C CA . PRO A 1 928 ? 37.219 10.094 23.266 1 93.31 928 PRO A CA 1
ATOM 7202 C C . PRO A 1 928 ? 37.188 9.008 22.188 1 93.31 928 PRO A C 1
ATOM 7204 O O . PRO A 1 928 ? 38.094 8.945 21.344 1 93.31 928 PRO A O 1
ATOM 7207 N N . TRP A 1 929 ? 36.188 8.188 22.25 1 89.75 929 TRP A N 1
ATOM 7208 C CA . TRP A 1 929 ? 36.156 7.129 21.25 1 89.75 929 TRP A CA 1
ATOM 7209 C C . TRP A 1 929 ? 35.344 7.551 20.031 1 89.75 929 TRP A C 1
ATOM 7211 O O . TRP A 1 929 ? 34.938 6.711 19.219 1 89.75 929 TRP A O 1
ATOM 7221 N N . GLY A 1 930 ? 35.062 8.852 19.922 1 89.12 930 GLY A N 1
ATOM 7222 C CA . GLY A 1 930 ? 34.438 9.391 18.734 1 89.12 930 GLY A CA 1
ATOM 7223 C C . GLY A 1 930 ? 32.906 9.438 18.828 1 89.12 930 GLY A C 1
ATOM 7224 O O . GLY A 1 930 ? 32.219 9.648 17.828 1 89.12 930 GLY A O 1
ATOM 7225 N N . ALA A 1 931 ? 32.375 9.234 20.031 1 94.62 931 ALA A N 1
ATOM 7226 C CA . ALA A 1 931 ? 30.938 9.273 20.25 1 94.62 931 ALA A CA 1
ATOM 7227 C C . ALA A 1 931 ? 30.531 10.586 20.906 1 94.62 931 ALA A C 1
ATOM 7229 O O . ALA A 1 931 ? 31.344 11.266 21.531 1 94.62 931 ALA A O 1
ATOM 7230 N N . THR A 1 932 ? 29.328 11 20.625 1 95.94 932 THR A N 1
ATOM 7231 C CA . THR A 1 932 ? 28.703 12.102 21.359 1 95.94 932 THR A CA 1
ATOM 7232 C C . THR A 1 932 ? 27.5 11.609 22.141 1 95.94 932 THR A C 1
ATOM 7234 O O . THR A 1 932 ? 26.594 10.984 21.594 1 95.94 932 THR A O 1
ATOM 7237 N N . VAL A 1 933 ? 27.531 11.836 23.375 1 97.44 933 VAL A N 1
ATOM 7238 C CA . VAL A 1 933 ? 26.422 11.484 24.25 1 97.44 933 VAL A CA 1
ATOM 7239 C C . VAL A 1 933 ? 25.703 12.75 24.719 1 97.44 933 VAL A C 1
ATOM 7241 O O . VAL A 1 933 ? 26.359 13.703 25.172 1 97.44 933 VAL A O 1
ATOM 7244 N N . ALA A 1 934 ? 24.422 12.781 24.578 1 97.38 934 ALA A N 1
ATOM 7245 C CA . ALA A 1 934 ? 23.656 13.938 25.031 1 97.38 934 ALA A CA 1
ATOM 7246 C C . ALA A 1 934 ? 22.5 13.508 25.938 1 97.38 934 ALA A C 1
ATOM 7248 O O . ALA A 1 934 ? 21.859 12.477 25.688 1 97.38 934 ALA A O 1
ATOM 7249 N N . LEU A 1 935 ? 22.312 14.203 26.984 1 97.88 935 LEU A N 1
ATOM 7250 C CA . LEU A 1 935 ? 21.172 14.086 27.875 1 97.88 935 LEU A CA 1
ATOM 7251 C C . LEU A 1 935 ? 20.391 15.398 27.953 1 97.88 935 LEU A C 1
ATOM 7253 O O . LEU A 1 935 ? 21 16.469 28.031 1 97.88 935 LEU A O 1
ATOM 7257 N N . GLY A 1 936 ? 19.094 15.289 27.766 1 97.56 936 GLY A N 1
ATOM 7258 C CA . GLY A 1 936 ? 18.328 16.531 27.797 1 97.56 936 GLY A CA 1
ATOM 7259 C C . GLY A 1 936 ? 16.891 16.328 28.266 1 97.56 936 GLY A C 1
ATOM 7260 O O . GLY A 1 936 ? 16.484 15.203 28.547 1 97.56 936 GLY A O 1
ATOM 7261 N N . ALA A 1 937 ? 16.219 17.453 28.406 1 97.81 937 ALA A N 1
ATOM 7262 C CA . ALA A 1 937 ? 14.805 17.484 28.75 1 97.81 937 ALA A CA 1
ATOM 7263 C C . ALA A 1 937 ? 14.109 18.672 28.094 1 97.81 937 ALA A C 1
ATOM 7265 O O . ALA A 1 937 ? 14.609 19.797 28.125 1 97.81 937 ALA A O 1
ATOM 7266 N N . ASN A 1 938 ? 13.07 18.406 27.406 1 97.19 938 ASN A N 1
ATOM 7267 C CA . ASN A 1 938 ? 12.18 19.453 26.938 1 97.19 938 ASN A CA 1
ATOM 7268 C C . ASN A 1 938 ? 11.086 19.766 27.953 1 97.19 938 ASN A C 1
ATOM 7270 O O . ASN A 1 938 ? 10.531 18.859 28.578 1 97.19 938 ASN A O 1
ATOM 7274 N N . ASN A 1 939 ? 10.844 21.078 28.109 1 97.75 939 ASN A N 1
ATOM 7275 C CA . ASN A 1 939 ? 9.953 21.516 29.172 1 97.75 939 ASN A CA 1
ATOM 7276 C C . ASN A 1 939 ? 10.438 21.062 30.547 1 97.75 939 ASN A C 1
ATOM 7278 O O . ASN A 1 939 ? 9.695 20.422 31.281 1 97.75 939 ASN A O 1
ATOM 7282 N N . VAL A 1 940 ? 11.617 21.391 30.859 1 97.38 940 VAL A N 1
ATOM 7283 C CA . VAL A 1 940 ? 12.328 20.875 32.031 1 97.38 940 VAL A CA 1
ATOM 7284 C C . VAL A 1 940 ? 11.594 21.266 33.312 1 97.38 940 VAL A C 1
ATOM 7286 O O . VAL A 1 940 ? 11.641 20.547 34.312 1 97.38 940 VAL A O 1
ATOM 7289 N N . THR A 1 941 ? 10.844 22.344 33.281 1 97.38 941 THR A N 1
ATOM 7290 C CA . THR A 1 941 ? 10.156 22.828 34.469 1 97.38 941 THR A CA 1
ATOM 7291 C C . THR A 1 941 ? 8.781 22.172 34.594 1 97.38 941 THR A C 1
ATOM 7293 O O . THR A 1 941 ? 8.047 22.438 35.562 1 97.38 941 THR A O 1
ATOM 7296 N N . ASP A 1 942 ? 8.406 21.359 33.594 1 97.38 942 ASP A N 1
ATOM 7297 C CA . ASP A 1 942 ? 7.113 20.672 33.531 1 97.38 942 ASP A CA 1
ATOM 7298 C C . ASP A 1 942 ? 5.965 21.688 33.531 1 97.38 942 ASP A C 1
ATOM 7300 O O . ASP A 1 942 ? 4.992 21.516 34.281 1 97.38 942 ASP A O 1
ATOM 7304 N N . HIS A 1 943 ? 6.215 22.672 32.781 1 97.06 943 HIS A N 1
ATOM 7305 C CA . HIS A 1 943 ? 5.184 23.688 32.625 1 97.06 943 HIS A CA 1
ATOM 7306 C C . HIS A 1 943 ? 3.99 23.141 31.844 1 97.06 943 HIS A C 1
ATOM 7308 O O . HIS A 1 943 ? 4.16 22.391 30.875 1 97.06 943 HIS A O 1
ATOM 7314 N N . GLU A 1 944 ? 2.742 23.516 32.344 1 95.5 944 GLU A N 1
ATOM 7315 C CA . GLU A 1 944 ? 1.504 23.172 31.641 1 95.5 944 GLU A CA 1
ATOM 7316 C C . GLU A 1 944 ? 0.809 24.422 31.109 1 95.5 944 GLU A C 1
ATOM 7318 O O . GLU A 1 944 ? 0.694 25.422 31.828 1 95.5 944 GLU A O 1
ATOM 7323 N N . GLY A 1 945 ? 0.414 24.391 29.922 1 95.44 945 GLY A N 1
ATOM 7324 C CA . GLY A 1 945 ? -0.362 25.5 29.359 1 95.44 945 GLY A CA 1
ATOM 7325 C C . GLY A 1 945 ? -1.731 25.641 30 1 95.44 945 GLY A C 1
ATOM 7326 O O . GLY A 1 945 ? -2.123 24.812 30.828 1 95.44 945 GLY A O 1
ATOM 7327 N N . PRO A 1 946 ? -2.414 26.578 29.547 1 95.06 946 PRO A N 1
ATOM 7328 C CA . PRO A 1 946 ? -3.74 26.812 30.125 1 95.06 946 PRO A CA 1
ATOM 7329 C C . PRO A 1 946 ? -4.809 25.906 29.547 1 95.06 946 PRO A C 1
ATOM 7331 O O . PRO A 1 946 ? -4.656 25.406 28.422 1 95.06 946 PRO A O 1
ATOM 7334 N N . VAL A 1 947 ? -5.84 25.719 30.328 1 93.38 947 VAL A N 1
ATOM 7335 C CA . VAL A 1 947 ? -7.043 25.078 29.828 1 93.38 947 VAL A CA 1
ATOM 7336 C C . VAL A 1 947 ? -7.754 26 28.844 1 93.38 947 VAL A C 1
ATOM 7338 O O . VAL A 1 947 ? -7.98 27.172 29.125 1 93.38 947 VAL A O 1
ATOM 7341 N N . MET A 1 948 ? -7.953 25.562 27.719 1 92 948 MET A N 1
ATOM 7342 C CA . MET A 1 948 ? -8.711 26.266 26.672 1 92 948 MET A CA 1
ATOM 7343 C C . MET A 1 948 ? -9.914 25.438 26.234 1 92 948 MET A C 1
ATOM 7345 O O . MET A 1 948 ? -9.781 24.484 25.484 1 92 948 MET A O 1
ATOM 7349 N N . PHE A 1 949 ? -11.078 25.875 26.531 1 86.19 949 PHE A N 1
ATOM 7350 C CA . PHE A 1 949 ? -12.289 25.109 26.281 1 86.19 949 PHE A CA 1
ATOM 7351 C C . PHE A 1 949 ? -12.625 25.109 24.797 1 86.19 949 PHE A C 1
ATOM 7353 O O . PHE A 1 949 ? -13.375 24.25 24.328 1 86.19 949 PHE A O 1
ATOM 7360 N N . SER A 1 950 ? -12.023 26.062 24.047 1 81.19 950 SER A N 1
ATOM 7361 C CA . SER A 1 950 ? -12.211 26.109 22.594 1 81.19 950 SER A CA 1
ATOM 7362 C C . SER A 1 950 ? -11.438 25 21.906 1 81.19 950 SER A C 1
ATOM 7364 O O . SER A 1 950 ? -11.648 24.734 20.719 1 81.19 950 SER A O 1
ATOM 7366 N N . GLN A 1 951 ? -10.562 24.25 22.578 1 87.81 951 GLN A N 1
ATOM 7367 C CA . GLN A 1 951 ? -9.805 23.109 22.078 1 87.81 951 GLN A CA 1
ATOM 7368 C C . GLN A 1 951 ? -9.023 23.484 20.812 1 87.81 951 GLN A C 1
ATOM 7370 O O . GLN A 1 951 ? -9.133 22.812 19.797 1 87.81 951 GLN A O 1
ATOM 7375 N N . PRO A 1 952 ? -8.227 24.562 20.969 1 89.81 952 PRO A N 1
ATOM 7376 C CA . PRO A 1 952 ? -7.535 25 19.75 1 89.81 952 PRO A CA 1
ATOM 7377 C C . PRO A 1 952 ? -6.609 23.938 19.172 1 89.81 952 PRO A C 1
ATOM 7379 O O . PRO A 1 952 ? -5.648 23.531 19.844 1 89.81 952 PRO A O 1
ATOM 7382 N N . ASN A 1 953 ? -6.859 23.547 17.875 1 90.44 953 ASN A N 1
ATOM 7383 C CA . ASN A 1 953 ? -6.086 22.531 17.172 1 90.44 953 ASN A CA 1
ATOM 7384 C C . ASN A 1 953 ? -5.973 21.25 17.984 1 90.44 953 ASN A C 1
ATOM 7386 O O . ASN A 1 953 ? -4.887 20.688 18.109 1 90.44 953 ASN A O 1
ATOM 7390 N N . SER A 1 954 ? -7.012 20.922 18.625 1 91.44 954 SER A N 1
ATOM 7391 C CA . SER A 1 954 ? -7.133 19.75 19.516 1 91.44 954 SER A CA 1
ATOM 7392 C C . SER A 1 954 ? -8.578 19.281 19.609 1 91.44 954 SER A C 1
ATOM 7394 O O . SER A 1 954 ? -9.477 19.875 19 1 91.44 954 SER A O 1
ATOM 7396 N N . ASN A 1 955 ? -8.805 18.156 20.156 1 88.31 955 ASN A N 1
ATOM 7397 C CA . ASN A 1 955 ? -10.141 17.719 20.547 1 88.31 955 ASN A CA 1
ATOM 7398 C C . ASN A 1 955 ? -10.312 17.688 22.062 1 88.31 955 ASN A C 1
ATOM 7400 O O . ASN A 1 955 ? -11.281 17.125 22.562 1 88.31 955 ASN A O 1
ATOM 7404 N N . PHE A 1 956 ? -9.336 18.391 22.688 1 92.75 956 PHE A N 1
ATOM 7405 C CA . PHE A 1 956 ? -9.336 18.5 24.141 1 92.75 956 PHE A CA 1
ATOM 7406 C C . PHE A 1 956 ? -9.117 19.953 24.578 1 92.75 956 PHE A C 1
ATOM 7408 O O . PHE A 1 956 ? -8.711 20.781 23.766 1 92.75 956 PHE A O 1
ATOM 7415 N N . ALA A 1 957 ? -9.414 20.297 25.812 1 91.88 957 ALA A N 1
ATOM 7416 C CA . ALA A 1 957 ? -9.344 21.656 26.328 1 91.88 957 ALA A CA 1
ATOM 7417 C C . ALA A 1 957 ? -7.895 22.078 26.562 1 91.88 957 ALA A C 1
ATOM 7419 O O . ALA A 1 957 ? -7.562 22.594 27.625 1 91.88 957 ALA A O 1
ATOM 7420 N N . TYR A 1 958 ? -7.07 21.812 25.609 1 93.94 958 TYR A N 1
ATOM 7421 C CA . TYR A 1 958 ? -5.637 22.078 25.594 1 93.94 958 TYR A CA 1
ATOM 7422 C C . TYR A 1 958 ? -5.137 22.328 24.172 1 93.94 958 TYR A C 1
ATOM 7424 O O . TYR A 1 958 ? -5.586 21.672 23.234 1 93.94 958 TYR A O 1
ATOM 7432 N N . TYR A 1 959 ? -4.258 23.312 24.031 1 94.31 959 TYR A N 1
ATOM 7433 C CA . TYR A 1 959 ? -3.744 23.578 22.688 1 94.31 959 TYR A CA 1
ATOM 7434 C C . TYR A 1 959 ? -2.916 22.406 22.188 1 94.31 959 TYR A C 1
ATOM 7436 O O . TYR A 1 959 ? -2.006 21.938 22.859 1 94.31 959 TYR A O 1
ATOM 7444 N N . GLY A 1 960 ? -3.137 22.016 20.891 1 93.38 960 GLY A N 1
ATOM 7445 C CA . GLY A 1 960 ? -2.535 20.828 20.344 1 93.38 960 GLY A CA 1
ATOM 7446 C C . GLY A 1 960 ? -1.046 20.969 20.078 1 93.38 960 GLY A C 1
ATOM 7447 O O . GLY A 1 960 ? -0.344 19.969 19.906 1 93.38 960 GLY A O 1
ATOM 7448 N N . GLY A 1 961 ? -0.497 22.156 20.156 1 93 961 GLY A N 1
ATOM 7449 C CA . GLY A 1 961 ? 0.914 22.375 19.875 1 93 961 GLY A CA 1
ATOM 7450 C C . GLY A 1 961 ? 1.757 22.484 21.141 1 93 961 GLY A C 1
ATOM 7451 O O . GLY A 1 961 ? 2.982 22.594 21.062 1 93 961 GLY A O 1
ATOM 7452 N N . PHE A 1 962 ? 1.168 22.422 22.312 1 94.94 962 PHE A N 1
ATOM 7453 C CA . PHE A 1 962 ? 1.896 22.547 23.578 1 94.94 962 PHE A CA 1
ATOM 7454 C C . PHE A 1 962 ? 2.447 21.188 24 1 94.94 962 PHE A C 1
ATOM 7456 O O . PHE A 1 962 ? 1.933 20.141 23.594 1 94.94 962 PHE A O 1
ATOM 7463 N N . ASP A 1 963 ? 3.479 21.266 24.812 1 94.31 963 ASP A N 1
ATOM 7464 C CA . ASP A 1 963 ? 4.016 20.062 25.438 1 94.31 963 ASP A CA 1
ATOM 7465 C C . ASP A 1 963 ? 3.014 19.453 26.406 1 94.31 963 ASP A C 1
ATOM 7467 O O . ASP A 1 963 ? 2.252 20.188 27.062 1 94.31 963 ASP A O 1
ATOM 7471 N N . LEU A 1 964 ? 3.02 18.188 26.5 1 95.5 964 LEU A N 1
ATOM 7472 C CA . LEU A 1 964 ? 2.088 17.469 27.375 1 95.5 964 LEU A CA 1
ATOM 7473 C C . LEU A 1 964 ? 2.725 17.188 28.734 1 95.5 964 LEU A C 1
ATOM 7475 O O . LEU A 1 964 ? 2.107 16.562 29.594 1 95.5 964 LEU A O 1
ATOM 7479 N N . GLY A 1 965 ? 3.9 17.656 28.953 1 95.88 965 GLY A N 1
ATOM 7480 C CA . GLY A 1 965 ? 4.715 17.469 30.141 1 95.88 965 GLY A CA 1
ATOM 7481 C C . GLY A 1 965 ? 6.203 17.5 29.859 1 95.88 965 GLY A C 1
ATOM 7482 O O . GLY A 1 965 ? 6.621 17.844 28.75 1 95.88 965 GLY A O 1
ATOM 7483 N N . ARG A 1 966 ? 6.91 17.25 30.953 1 97.5 966 ARG A N 1
ATOM 7484 C CA . ARG A 1 966 ? 8.359 17.188 30.797 1 97.5 966 ARG A CA 1
ATOM 7485 C C . ARG A 1 966 ? 8.781 15.93 30.031 1 97.5 966 ARG A C 1
ATOM 7487 O O . ARG A 1 966 ? 8.344 14.828 30.375 1 97.5 966 ARG A O 1
ATOM 7494 N N . PHE A 1 967 ? 9.539 16.094 29.031 1 97.06 967 PHE A N 1
ATOM 7495 C CA . PHE A 1 967 ? 10.016 14.984 28.203 1 97.06 967 PHE A CA 1
ATOM 7496 C C . PHE A 1 967 ? 11.523 14.82 28.344 1 97.06 967 PHE A C 1
ATOM 7498 O O . PHE A 1 967 ? 12.289 15.68 27.906 1 97.06 967 PHE A O 1
ATOM 7505 N N . TRP A 1 968 ? 11.992 13.68 28.891 1 97.62 968 TRP A N 1
ATOM 7506 C CA . TRP A 1 968 ? 13.406 13.359 29.047 1 97.62 968 TRP A CA 1
ATOM 7507 C C . TRP A 1 968 ? 13.898 12.531 27.859 1 97.62 968 TRP A C 1
ATOM 7509 O O . TRP A 1 968 ? 13.172 11.68 27.344 1 97.62 968 TRP A O 1
ATOM 7519 N N . TYR A 1 969 ? 15.141 12.82 27.469 1 97.5 969 TYR A N 1
ATOM 7520 C CA . TYR A 1 969 ? 15.656 11.984 26.375 1 97.5 969 TYR A CA 1
ATOM 7521 C C . TYR A 1 969 ? 17.172 11.812 26.5 1 97.5 969 TYR A C 1
ATOM 7523 O O . TYR A 1 969 ? 17.828 12.578 27.203 1 97.5 969 TYR A O 1
ATOM 7531 N N . ALA A 1 970 ? 17.703 10.781 25.906 1 98.06 970 ALA A N 1
ATOM 7532 C CA . ALA A 1 970 ? 19.125 10.5 25.719 1 98.06 970 ALA A CA 1
ATOM 7533 C C . ALA A 1 970 ? 19.438 10.203 24.266 1 98.06 970 ALA A C 1
ATOM 7535 O O . ALA A 1 970 ? 18.625 9.594 23.562 1 98.06 970 ALA A O 1
ATOM 7536 N N . LYS A 1 971 ? 20.578 10.703 23.891 1 96.94 971 LYS A N 1
ATOM 7537 C CA . LYS A 1 971 ? 21.047 10.492 22.516 1 96.94 971 LYS A CA 1
ATOM 7538 C C . LYS A 1 971 ? 22.469 9.953 22.5 1 96.94 971 LYS A C 1
ATOM 7540 O O . LYS A 1 971 ? 23.297 10.352 23.328 1 96.94 971 LYS A O 1
ATOM 7545 N N . TYR A 1 972 ? 22.766 9.07 21.656 1 97.12 972 TYR A N 1
ATOM 7546 C CA . TYR A 1 972 ? 24.109 8.539 21.391 1 97.12 972 TYR A CA 1
ATOM 7547 C C . TYR A 1 972 ? 24.422 8.586 19.906 1 97.12 972 TYR A C 1
ATOM 7549 O O . TYR A 1 972 ? 23.719 7.996 19.094 1 97.12 972 TYR A O 1
ATOM 7557 N N . LYS A 1 973 ? 25.422 9.266 19.578 1 95.44 973 LYS A N 1
ATOM 7558 C CA . LYS A 1 973 ? 25.875 9.383 18.188 1 95.44 973 LYS A CA 1
ATOM 7559 C C . LYS A 1 973 ? 27.297 8.836 18.047 1 95.44 973 LYS A C 1
ATOM 7561 O O . LYS A 1 973 ? 28.203 9.219 18.797 1 95.44 973 LYS A O 1
ATOM 7566 N N . GLN A 1 974 ? 27.484 7.969 17.078 1 94.19 974 GLN A N 1
ATOM 7567 C CA . GLN A 1 974 ? 28.797 7.379 16.812 1 94.19 974 GLN A CA 1
ATOM 7568 C C . GLN A 1 974 ? 29.203 7.613 15.359 1 94.19 974 GLN A C 1
ATOM 7570 O O . GLN A 1 974 ? 28.453 7.316 14.438 1 94.19 974 GLN A O 1
ATOM 7575 N N . THR A 1 975 ? 30.391 8.094 15.172 1 89.62 975 THR A N 1
ATOM 7576 C CA . THR A 1 975 ? 30.938 8.289 13.836 1 89.62 975 THR A CA 1
ATOM 7577 C C . THR A 1 975 ? 32.156 7.371 13.602 1 89.62 975 THR A C 1
ATOM 7579 O O . THR A 1 975 ? 32.938 7.137 14.516 1 89.62 975 THR A O 1
ATOM 7582 N N . PHE A 1 976 ? 32.25 7.02 12.391 1 86.62 976 PHE A N 1
ATOM 7583 C CA . PHE A 1 976 ? 33.344 6.137 12.016 1 86.62 976 PHE A CA 1
ATOM 7584 C C . PHE A 1 976 ? 34.094 6.676 10.805 1 86.62 976 PHE A C 1
ATOM 7586 O O . PHE A 1 976 ? 33.5 7.312 9.938 1 86.62 976 PHE A O 1
ATOM 7593 N N . MET B 1 1 ? 73.312 -39.125 -5.074 1 19.61 1 MET B N 1
ATOM 7594 C CA . MET B 1 1 ? 73.375 -38.031 -6.039 1 19.61 1 MET B CA 1
ATOM 7595 C C . MET B 1 1 ? 72.125 -37.219 -6 1 19.61 1 MET B C 1
ATOM 7597 O O . MET B 1 1 ? 71 -37.781 -6.047 1 19.61 1 MET B O 1
ATOM 7601 N N . ARG B 1 2 ? 72.125 -36 -5.371 1 20.94 2 ARG B N 1
ATOM 7602 C CA . ARG B 1 2 ? 71.312 -35.188 -4.512 1 20.94 2 ARG B CA 1
ATOM 7603 C C . ARG B 1 2 ? 70.25 -34.438 -5.332 1 20.94 2 ARG B C 1
ATOM 7605 O O . ARG B 1 2 ? 70.562 -33.438 -5.969 1 20.94 2 ARG B O 1
ATOM 7612 N N . LEU B 1 3 ? 69.438 -35.281 -6.172 1 21.64 3 LEU B N 1
ATOM 7613 C CA . LEU B 1 3 ? 68.562 -34.969 -7.285 1 21.64 3 LEU B CA 1
ATOM 7614 C C . LEU B 1 3 ? 67.562 -33.875 -6.887 1 21.64 3 LEU B C 1
ATOM 7616 O O . LEU B 1 3 ? 66.875 -34 -5.863 1 21.64 3 LEU B O 1
ATOM 7620 N N . SER B 1 4 ? 67.812 -32.625 -7.227 1 24.56 4 SER B N 1
ATOM 7621 C CA . SER B 1 4 ? 67.5 -31.234 -6.891 1 24.56 4 SER B CA 1
ATOM 7622 C C . SER B 1 4 ? 66.062 -30.922 -7.207 1 24.56 4 SER B C 1
ATOM 7624 O O . SER B 1 4 ? 65.625 -31.031 -8.359 1 24.56 4 SER B O 1
ATOM 7626 N N . ASN B 1 5 ? 65 -31.547 -6.367 1 24.83 5 ASN B N 1
ATOM 7627 C CA . ASN B 1 5 ? 63.531 -31.672 -6.238 1 24.83 5 ASN B CA 1
ATOM 7628 C C . ASN B 1 5 ? 62.844 -30.297 -6.301 1 24.83 5 ASN B C 1
ATOM 7630 O O . ASN B 1 5 ? 62.781 -29.594 -5.301 1 24.83 5 ASN B O 1
ATOM 7634 N N . ASN B 1 6 ? 63 -29.578 -7.512 1 25.11 6 ASN B N 1
ATOM 7635 C CA . ASN B 1 6 ? 62.719 -28.172 -7.773 1 25.11 6 ASN B CA 1
ATOM 7636 C C . ASN B 1 6 ? 61.25 -27.844 -7.613 1 25.11 6 ASN B C 1
ATOM 7638 O O . ASN B 1 6 ? 60.406 -28.391 -8.312 1 25.11 6 ASN B O 1
ATOM 7642 N N . PRO B 1 7 ? 60.656 -27.391 -6.41 1 26.95 7 PRO B N 1
ATOM 7643 C CA . PRO B 1 7 ? 59.344 -27.234 -5.793 1 26.95 7 PRO B CA 1
ATOM 7644 C C . PRO B 1 7 ? 58.406 -26.328 -6.598 1 26.95 7 PRO B C 1
ATOM 7646 O O . PRO B 1 7 ? 57.25 -26.156 -6.23 1 26.95 7 PRO B O 1
ATOM 7649 N N . LEU B 1 8 ? 58.906 -25.531 -7.59 1 26.98 8 LEU B N 1
ATOM 7650 C CA . LEU B 1 8 ? 58.156 -24.516 -8.297 1 26.98 8 LEU B CA 1
ATOM 7651 C C . LEU B 1 8 ? 57.031 -25.141 -9.117 1 26.98 8 LEU B C 1
ATOM 7653 O O . LEU B 1 8 ? 55.938 -24.562 -9.227 1 26.98 8 LEU B O 1
ATOM 7657 N N . TYR B 1 9 ? 57.125 -26.359 -9.734 1 24.02 9 TYR B N 1
ATOM 7658 C CA . TYR B 1 9 ? 56.188 -26.953 -10.672 1 24.02 9 TYR B CA 1
ATOM 7659 C C . TYR B 1 9 ? 54.875 -27.266 -9.984 1 24.02 9 TYR B C 1
ATOM 7661 O O . TYR B 1 9 ? 53.844 -27.484 -10.648 1 24.02 9 TYR B O 1
ATOM 7669 N N . LYS B 1 10 ? 54.938 -27.594 -8.688 1 27.69 10 LYS B N 1
ATOM 7670 C CA . LYS B 1 10 ? 53.719 -28.125 -8.086 1 27.69 10 LYS B CA 1
ATOM 7671 C C . LYS B 1 10 ? 52.625 -27.062 -8 1 27.69 10 LYS B C 1
ATOM 7673 O O . LYS B 1 10 ? 51.469 -27.375 -7.707 1 27.69 10 LYS B O 1
ATOM 7678 N N . ALA B 1 11 ? 52.969 -25.797 -7.961 1 25.02 11 ALA B N 1
ATOM 7679 C CA . ALA B 1 11 ? 51.969 -24.766 -7.629 1 25.02 11 ALA B CA 1
ATOM 7680 C C . ALA B 1 11 ? 50.969 -24.594 -8.75 1 25.02 11 ALA B C 1
ATOM 7682 O O . ALA B 1 11 ? 49.781 -24.406 -8.492 1 25.02 11 ALA B O 1
ATOM 7683 N N . ILE B 1 12 ? 51.375 -24.562 -10.086 1 26.56 12 ILE B N 1
ATOM 7684 C CA . ILE B 1 12 ? 50.531 -24.141 -11.203 1 26.56 12 ILE B CA 1
ATOM 7685 C C . ILE B 1 12 ? 49.406 -25.156 -11.438 1 26.56 12 ILE B C 1
ATOM 7687 O O . ILE B 1 12 ? 48.281 -24.781 -11.727 1 26.56 12 ILE B O 1
ATOM 7691 N N . ARG B 1 13 ? 49.719 -26.406 -11.359 1 24.81 13 ARG B N 1
ATOM 7692 C CA . ARG B 1 13 ? 48.75 -27.359 -11.914 1 24.81 13 ARG B CA 1
ATOM 7693 C C . ARG B 1 13 ? 47.469 -27.375 -11.109 1 24.81 13 ARG B C 1
ATOM 7695 O O . ARG B 1 13 ? 46.438 -27.906 -11.562 1 24.81 13 ARG B O 1
ATOM 7702 N N . ALA B 1 14 ? 47.656 -27.234 -9.82 1 25.19 14 ALA B N 1
ATOM 7703 C CA . ALA B 1 14 ? 46.438 -27.578 -9.117 1 25.19 14 ALA B CA 1
ATOM 7704 C C . ALA B 1 14 ? 45.312 -26.578 -9.438 1 25.19 14 ALA B C 1
ATOM 7706 O O . ALA B 1 14 ? 44.188 -26.734 -8.977 1 25.19 14 ALA B O 1
ATOM 7707 N N . GLY B 1 15 ? 45.656 -25.297 -9.945 1 24.58 15 GLY B N 1
ATOM 7708 C CA . GLY B 1 15 ? 44.656 -24.234 -10.047 1 24.58 15 GLY B CA 1
ATOM 7709 C C . GLY B 1 15 ? 43.594 -24.516 -11.102 1 24.58 15 GLY B C 1
ATOM 7710 O O . GLY B 1 15 ? 42.625 -23.766 -11.227 1 24.58 15 GLY B O 1
ATOM 7711 N N . LEU B 1 16 ? 43.875 -25.391 -12.109 1 23.17 16 LEU B N 1
ATOM 7712 C CA . LEU B 1 16 ? 43.031 -25.344 -13.281 1 23.17 16 LEU B CA 1
ATOM 7713 C C . LEU B 1 16 ? 41.625 -25.891 -12.961 1 23.17 16 LEU B C 1
ATOM 7715 O O . LEU B 1 16 ? 40.844 -26.188 -13.867 1 23.17 16 LEU B O 1
ATOM 7719 N N . THR B 1 17 ? 41.344 -26.453 -11.859 1 23.66 17 THR B N 1
ATOM 7720 C CA . THR B 1 17 ? 40.031 -27.078 -12.086 1 23.66 17 THR B CA 1
ATOM 7721 C C . THR B 1 17 ? 39 -26.047 -12.5 1 23.66 17 THR B C 1
ATOM 7723 O O . THR B 1 17 ? 38.719 -25.109 -11.742 1 23.66 17 THR B O 1
ATOM 7726 N N . VAL B 1 18 ? 38.875 -25.719 -13.867 1 24.34 18 VAL B N 1
ATOM 7727 C CA . VAL B 1 18 ? 38.031 -24.922 -14.75 1 24.34 18 VAL B CA 1
ATOM 7728 C C . VAL B 1 18 ? 36.562 -25.266 -14.508 1 24.34 18 VAL B C 1
ATOM 7730 O O . VAL B 1 18 ? 36.125 -26.359 -14.82 1 24.34 18 VAL B O 1
ATOM 7733 N N . GLY B 1 19 ? 35.906 -25.312 -13.367 1 24.91 19 GLY B N 1
ATOM 7734 C CA . GLY B 1 19 ? 34.469 -25.359 -13.672 1 24.91 19 GLY B CA 1
ATOM 7735 C C . GLY B 1 19 ? 34.062 -24.344 -14.719 1 24.91 19 GLY B C 1
ATOM 7736 O O . GLY B 1 19 ? 34.25 -23.141 -14.531 1 24.91 19 GLY B O 1
ATOM 7737 N N . VAL B 1 20 ? 34.25 -24.656 -15.992 1 24.41 20 VAL B N 1
ATOM 7738 C CA . VAL B 1 20 ? 34.062 -23.953 -17.266 1 24.41 20 VAL B CA 1
ATOM 7739 C C . VAL B 1 20 ? 32.656 -23.344 -17.328 1 24.41 20 VAL B C 1
ATOM 7741 O O . VAL B 1 20 ? 31.719 -24.016 -17.75 1 24.41 20 VAL B O 1
ATOM 7744 N N . ILE B 1 21 ? 32 -22.922 -16.312 1 25.28 21 ILE B N 1
ATOM 7745 C CA . ILE B 1 21 ? 30.781 -22.172 -16.688 1 25.28 21 ILE B CA 1
ATOM 7746 C C . ILE B 1 21 ? 31.156 -21 -17.578 1 25.28 21 ILE B C 1
ATOM 7748 O O . ILE B 1 21 ? 32.219 -20.375 -17.391 1 25.28 21 ILE B O 1
ATOM 7752 N N . GLY B 1 22 ? 30.531 -20.844 -18.859 1 22.94 22 GLY B N 1
ATOM 7753 C CA . GLY B 1 22 ? 30.797 -19.969 -19.969 1 22.94 22 GLY B CA 1
ATOM 7754 C C . GLY B 1 22 ? 31 -18.516 -19.562 1 22.94 22 GLY B C 1
ATOM 7755 O O . GLY B 1 22 ? 30.031 -17.766 -19.391 1 22.94 22 GLY B O 1
ATOM 7756 N N . ALA B 1 23 ? 31.922 -18.172 -18.703 1 23.5 23 ALA B N 1
ATOM 7757 C CA . ALA B 1 23 ? 32.25 -16.766 -18.484 1 23.5 23 ALA B CA 1
ATOM 7758 C C . ALA B 1 23 ? 32.938 -16.188 -19.719 1 23.5 23 ALA B C 1
ATOM 7760 O O . ALA B 1 23 ? 34.062 -16.562 -20.047 1 23.5 23 ALA B O 1
ATOM 7761 N N . VAL B 1 24 ? 32.25 -15.945 -20.906 1 23.58 24 VAL B N 1
ATOM 7762 C CA . VAL B 1 24 ? 32.906 -15.203 -21.984 1 23.58 24 VAL B CA 1
ATOM 7763 C C . VAL B 1 24 ? 33.438 -13.875 -21.453 1 23.58 24 VAL B C 1
ATOM 7765 O O . VAL B 1 24 ? 32.688 -13.016 -21.016 1 23.58 24 VAL B O 1
ATOM 7768 N N . GLY B 1 25 ? 34.656 -13.836 -20.859 1 22.47 25 GLY B N 1
ATOM 7769 C CA . GLY B 1 25 ? 35.375 -12.688 -20.328 1 22.47 25 GLY B CA 1
ATOM 7770 C C . GLY B 1 25 ? 35.688 -11.656 -21.391 1 22.47 25 GLY B C 1
ATOM 7771 O O . GLY B 1 25 ? 35.844 -11.992 -22.578 1 22.47 25 GLY B O 1
ATOM 7772 N N . PHE B 1 26 ? 35.312 -10.391 -21.188 1 22.47 26 PHE B N 1
ATOM 7773 C CA . PHE B 1 26 ? 35.812 -9.156 -21.797 1 22.47 26 PHE B CA 1
ATOM 7774 C C . PHE B 1 26 ? 37.312 -9.125 -21.828 1 22.47 26 PHE B C 1
ATOM 7776 O O . PHE B 1 26 ? 37.969 -9.5 -20.859 1 22.47 26 PHE B O 1
ATOM 7783 N N . THR B 1 27 ? 38.031 -9.258 -22.969 1 22.69 27 THR B N 1
ATOM 7784 C CA . THR B 1 27 ? 39.438 -9.047 -23.312 1 22.69 27 THR B CA 1
ATOM 7785 C C . THR B 1 27 ? 39.875 -7.648 -22.891 1 22.69 27 THR B C 1
ATOM 7787 O O . THR B 1 27 ? 39.625 -6.676 -23.609 1 22.69 27 THR B O 1
ATOM 7790 N N . GLY B 1 28 ? 39.5 -6.977 -21.797 1 22.16 28 GLY B N 1
ATOM 7791 C CA . GLY B 1 28 ? 40.25 -5.746 -21.594 1 22.16 28 GLY B CA 1
ATOM 7792 C C . GLY B 1 28 ? 41.75 -5.938 -21.672 1 22.16 28 GLY B C 1
ATOM 7793 O O . GLY B 1 28 ? 42.25 -7.062 -21.562 1 22.16 28 GLY B O 1
ATOM 7794 N N . THR B 1 29 ? 42.562 -4.945 -22.297 1 25.39 29 THR B N 1
ATOM 7795 C CA . THR B 1 29 ? 44 -4.699 -22.406 1 25.39 29 THR B CA 1
ATOM 7796 C C . THR B 1 29 ? 44.688 -4.957 -21.062 1 25.39 29 THR B C 1
ATOM 7798 O O . THR B 1 29 ? 44.125 -4.676 -20 1 25.39 29 THR B O 1
ATOM 7801 N N . ALA B 1 30 ? 45.75 -5.871 -21.078 1 23.44 30 ALA B N 1
ATOM 7802 C CA . ALA B 1 30 ? 46.781 -6.348 -20.141 1 23.44 30 ALA B CA 1
ATOM 7803 C C . ALA B 1 30 ? 47.562 -5.188 -19.547 1 23.44 30 ALA B C 1
ATOM 7805 O O . ALA B 1 30 ? 48.562 -4.734 -20.141 1 23.44 30 ALA B O 1
ATOM 7806 N N . PHE B 1 31 ? 47.094 -3.957 -19.172 1 22.58 31 PHE B N 1
ATOM 7807 C CA . PHE B 1 31 ? 48.156 -3.229 -18.5 1 22.58 31 PHE B CA 1
ATOM 7808 C C . PHE B 1 31 ? 48.781 -4.074 -17.391 1 22.58 31 PHE B C 1
ATOM 7810 O O . PHE B 1 31 ? 48.062 -4.566 -16.5 1 22.58 31 PHE B O 1
ATOM 7817 N N . ALA B 1 32 ? 50 -4.758 -17.641 1 21.84 32 ALA B N 1
ATOM 7818 C CA . ALA B 1 32 ? 51 -5.551 -16.922 1 21.84 32 ALA B CA 1
ATOM 7819 C C . ALA B 1 32 ? 51.438 -4.848 -15.641 1 21.84 32 ALA B C 1
ATOM 7821 O O . ALA B 1 32 ? 52.562 -4.367 -15.539 1 21.84 32 ALA B O 1
ATOM 7822 N N . GLN B 1 33 ? 50.906 -3.758 -15.047 1 23.31 33 GLN B N 1
ATOM 7823 C CA . GLN B 1 33 ? 51.812 -3.301 -14.008 1 23.31 33 GLN B CA 1
ATOM 7824 C C . GLN B 1 33 ? 52.219 -4.445 -13.078 1 23.31 33 GLN B C 1
ATOM 7826 O O . GLN B 1 33 ? 51.406 -5.305 -12.766 1 23.31 33 GLN B O 1
ATOM 7831 N N . GLN B 1 34 ? 53.625 -4.645 -12.688 1 22.77 34 GLN B N 1
ATOM 7832 C CA . GLN B 1 34 ? 54.656 -5.484 -12.062 1 22.77 34 GLN B CA 1
ATOM 7833 C C . GLN B 1 34 ? 54.25 -5.832 -10.625 1 22.77 34 GLN B C 1
ATOM 7835 O O . GLN B 1 34 ? 54.625 -6.891 -10.117 1 22.77 34 GLN B O 1
ATOM 7840 N N . ASP B 1 35 ? 54.031 -4.836 -9.75 1 24.98 35 ASP B N 1
ATOM 7841 C CA . ASP B 1 35 ? 54.469 -5.195 -8.406 1 24.98 35 ASP B CA 1
ATOM 7842 C C . ASP B 1 35 ? 53.688 -6.402 -7.887 1 24.98 35 ASP B C 1
ATOM 7844 O O . ASP B 1 35 ? 52.469 -6.367 -7.809 1 24.98 35 ASP B O 1
ATOM 7848 N N . GLN B 1 36 ? 54.25 -7.656 -8.086 1 25.97 36 GLN B N 1
ATOM 7849 C CA . GLN B 1 36 ? 54.031 -9.031 -7.645 1 25.97 36 GLN B CA 1
ATOM 7850 C C . GLN B 1 36 ? 53.844 -9.102 -6.129 1 25.97 36 GLN B C 1
ATOM 7852 O O . GLN B 1 36 ? 54.688 -9.648 -5.426 1 25.97 36 GLN B O 1
ATOM 7857 N N . ASP B 1 37 ? 53.625 -8.055 -5.395 1 26.62 37 ASP B N 1
ATOM 7858 C CA . ASP B 1 37 ? 53.625 -8.469 -3.994 1 26.62 37 ASP B CA 1
ATOM 7859 C C . ASP B 1 37 ? 52.719 -9.664 -3.775 1 26.62 37 ASP B C 1
ATOM 7861 O O . ASP B 1 37 ? 51.562 -9.672 -4.254 1 26.62 37 ASP B O 1
ATOM 7865 N N . SER B 1 38 ? 53.25 -10.914 -3.66 1 26.84 38 SER B N 1
ATOM 7866 C CA . SER B 1 38 ? 52.812 -12.242 -3.223 1 26.84 38 SER B CA 1
ATOM 7867 C C . SER B 1 38 ? 51.781 -12.156 -2.102 1 26.84 38 SER B C 1
ATOM 7869 O O . SER B 1 38 ? 52.094 -12.469 -0.949 1 26.84 38 SER B O 1
ATOM 7871 N N . GLU B 1 39 ? 51.281 -11.062 -1.826 1 28.09 39 GLU B N 1
ATOM 7872 C CA . GLU B 1 39 ? 50.344 -11.398 -0.756 1 28.09 39 GLU B CA 1
ATOM 7873 C C . GLU B 1 39 ? 49.5 -12.609 -1.133 1 28.09 39 GLU B C 1
ATOM 7875 O O . GLU B 1 39 ? 48.938 -12.664 -2.234 1 28.09 39 GLU B O 1
ATOM 7880 N N . GLU B 1 40 ? 49.875 -13.805 -0.668 1 30.02 40 GLU B N 1
ATOM 7881 C CA . GLU B 1 40 ? 49.062 -15.008 -0.63 1 30.02 40 GLU B CA 1
ATOM 7882 C C . GLU B 1 40 ? 47.562 -14.656 -0.707 1 30.02 40 GLU B C 1
ATOM 7884 O O . GLU B 1 40 ? 47.031 -13.992 0.187 1 30.02 40 GLU B O 1
ATOM 7889 N N . ARG B 1 41 ? 47.094 -14.383 -1.739 1 33.44 41 ARG B N 1
ATOM 7890 C CA . ARG B 1 41 ? 45.625 -14.281 -1.942 1 33.44 41 ARG B CA 1
ATOM 7891 C C . ARG B 1 41 ? 44.906 -15.445 -1.274 1 33.44 41 ARG B C 1
ATOM 7893 O O . ARG B 1 41 ? 44.969 -16.578 -1.75 1 33.44 41 ARG B O 1
ATOM 7900 N N . THR B 1 42 ? 44.906 -15.57 0 1 35.81 42 THR B N 1
ATOM 7901 C CA . THR B 1 42 ? 43.969 -16.469 0.667 1 35.81 42 THR B CA 1
ATOM 7902 C C . THR B 1 42 ? 42.688 -16.578 -0.139 1 35.81 42 THR B C 1
ATOM 7904 O O . THR B 1 42 ? 42.062 -15.578 -0.479 1 35.81 42 THR B O 1
ATOM 7907 N N . LEU B 1 43 ? 42.656 -17.422 -1.037 1 37.88 43 LEU B N 1
ATOM 7908 C CA . LEU B 1 43 ? 41.438 -17.812 -1.764 1 37.88 43 LEU B CA 1
ATOM 7909 C C . LEU B 1 43 ? 40.188 -17.578 -0.92 1 37.88 43 LEU B C 1
ATOM 7911 O O . LEU B 1 43 ? 40.094 -18.094 0.194 1 37.88 43 LEU B O 1
ATOM 7915 N N . ASP B 1 44 ? 39.5 -16.547 -1.086 1 50.19 44 ASP B N 1
ATOM 7916 C CA . ASP B 1 44 ? 38.281 -16.141 -0.382 1 50.19 44 ASP B CA 1
ATOM 7917 C C . ASP B 1 44 ? 37.281 -17.281 -0.341 1 50.19 44 ASP B C 1
ATOM 7919 O O . ASP B 1 44 ? 36.969 -17.906 -1.368 1 50.19 44 ASP B O 1
ATOM 7923 N N . ARG B 1 45 ? 37.125 -18.016 0.702 1 60.75 45 ARG B N 1
ATOM 7924 C CA . ARG B 1 45 ? 36.094 -19.016 0.995 1 60.75 45 ARG B CA 1
ATOM 7925 C C . ARG B 1 45 ? 34.688 -18.438 0.801 1 60.75 45 ARG B C 1
ATOM 7927 O O . ARG B 1 45 ? 34.406 -17.344 1.271 1 60.75 45 ARG B O 1
ATOM 7934 N N . ILE B 1 46 ? 34.031 -19.078 -0.253 1 64.31 46 ILE B N 1
ATOM 7935 C CA . ILE B 1 46 ? 32.656 -18.609 -0.514 1 64.31 46 ILE B CA 1
ATOM 7936 C C . ILE B 1 46 ? 31.656 -19.672 -0.098 1 64.31 46 ILE B C 1
ATOM 7938 O O . ILE B 1 46 ? 31.938 -20.875 -0.154 1 64.31 46 ILE B O 1
ATOM 7942 N N . GLU B 1 47 ? 30.688 -19.203 0.414 1 69.69 47 GLU B N 1
ATOM 7943 C CA . GLU B 1 47 ? 29.562 -20.078 0.686 1 69.69 47 GLU B CA 1
ATOM 7944 C C . GLU B 1 47 ? 28.797 -20.406 -0.593 1 69.69 47 GLU B C 1
ATOM 7946 O O . GLU B 1 47 ? 28.5 -19.516 -1.394 1 69.69 47 GLU B O 1
ATOM 7951 N N . VAL B 1 48 ? 28.625 -21.703 -0.852 1 75.56 48 VAL B N 1
ATOM 7952 C CA . VAL B 1 48 ? 27.859 -22.156 -2.014 1 75.56 48 VAL B CA 1
ATOM 7953 C C . VAL B 1 48 ? 26.453 -22.547 -1.588 1 75.56 48 VAL B C 1
ATOM 7955 O O . VAL B 1 48 ? 26.25 -23.047 -0.475 1 75.56 48 VAL B O 1
ATOM 7958 N N . THR B 1 49 ? 25.531 -22.297 -2.467 1 84.25 49 THR B N 1
ATOM 7959 C CA . THR B 1 49 ? 24.141 -22.688 -2.189 1 84.25 49 THR B CA 1
ATOM 7960 C C . THR B 1 49 ? 24.047 -24.172 -1.868 1 84.25 49 THR B C 1
ATOM 7962 O O . THR B 1 49 ? 24.578 -25 -2.605 1 84.25 49 THR B O 1
ATOM 7965 N N . GLY B 1 50 ? 23.516 -24.531 -0.781 1 84.81 50 GLY B N 1
ATOM 7966 C CA . GLY B 1 50 ? 23.359 -25.906 -0.344 1 84.81 50 GLY B CA 1
ATOM 7967 C C . GLY B 1 50 ? 24.25 -26.266 0.835 1 84.81 50 GLY B C 1
ATOM 7968 O O . GLY B 1 50 ? 24.125 -27.344 1.401 1 84.81 50 GLY B O 1
ATOM 7969 N N . SER B 1 51 ? 25.156 -25.359 1.176 1 84.44 51 SER B N 1
ATOM 7970 C CA . SER B 1 51 ? 26.031 -25.578 2.32 1 84.44 51 SER B CA 1
ATOM 7971 C C . SER B 1 51 ? 26.266 -24.297 3.096 1 84.44 51 SER B C 1
ATOM 7973 O O . SER B 1 51 ? 26.297 -23.203 2.51 1 84.44 51 SER B O 1
ATOM 7975 N N . ARG B 1 52 ? 26.422 -24.469 4.438 1 87.38 52 ARG B N 1
ATOM 7976 C CA . ARG B 1 52 ? 26.75 -23.328 5.289 1 87.38 52 ARG B CA 1
ATOM 7977 C C . ARG B 1 52 ? 28.25 -23.234 5.539 1 87.38 52 ARG B C 1
ATOM 7979 O O . ARG B 1 52 ? 28.734 -22.281 6.148 1 87.38 52 ARG B O 1
ATOM 7986 N N . ILE B 1 53 ? 28.969 -24.219 5.059 1 85.5 53 ILE B N 1
ATOM 7987 C CA . ILE B 1 53 ? 30.422 -24.234 5.23 1 85.5 53 ILE B CA 1
ATOM 7988 C C . ILE B 1 53 ? 31.078 -23.516 4.055 1 85.5 53 ILE B C 1
ATOM 7990 O O . ILE B 1 53 ? 30.859 -23.875 2.896 1 85.5 53 ILE B O 1
ATOM 7994 N N . ARG B 1 54 ? 31.891 -22.531 4.316 1 79.44 54 ARG B N 1
ATOM 7995 C CA . ARG B 1 54 ? 32.625 -21.828 3.266 1 79.44 54 ARG B CA 1
ATOM 7996 C C . ARG B 1 54 ? 33.781 -22.656 2.734 1 79.44 54 ARG B C 1
ATOM 7998 O O . ARG B 1 54 ? 34.469 -23.328 3.504 1 79.44 54 ARG B O 1
ATOM 8005 N N . GLN B 1 55 ? 33.719 -22.797 1.441 1 68.5 55 GLN B N 1
ATOM 8006 C CA . GLN B 1 55 ? 34.781 -23.594 0.826 1 68.5 55 GLN B CA 1
ATOM 8007 C C . GLN B 1 55 ? 35.469 -22.828 -0.285 1 68.5 55 GLN B C 1
ATOM 8009 O O . GLN B 1 55 ? 34.938 -21.844 -0.808 1 68.5 55 GLN B O 1
ATOM 8014 N N . VAL B 1 56 ? 36.719 -23.125 -0.425 1 53.75 56 VAL B N 1
ATOM 8015 C CA . VAL B 1 56 ? 37.5 -22.516 -1.503 1 53.75 56 VAL B CA 1
ATOM 8016 C C . VAL B 1 56 ? 37.062 -23.125 -2.842 1 53.75 56 VAL B C 1
ATOM 8018 O O . VAL B 1 56 ? 36.969 -22.406 -3.846 1 53.75 56 VAL B O 1
ATOM 8021 N N . ASP B 1 57 ? 36.875 -24.562 -2.754 1 49.09 57 ASP B N 1
ATOM 8022 C CA . ASP B 1 57 ? 36.562 -25.234 -4.012 1 49.09 57 ASP B CA 1
ATOM 8023 C C . ASP B 1 57 ? 35.031 -25.266 -4.25 1 49.09 57 ASP B C 1
ATOM 8025 O O . ASP B 1 57 ? 34.281 -25.531 -3.334 1 49.09 57 ASP B O 1
ATOM 8029 N N . LEU B 1 58 ? 34.625 -24.781 -5.43 1 49.5 58 LEU B N 1
ATOM 8030 C CA . LEU B 1 58 ? 33.219 -24.578 -5.805 1 49.5 58 LEU B CA 1
ATOM 8031 C C . LEU B 1 58 ? 32.531 -25.922 -6.031 1 49.5 58 LEU B C 1
ATOM 8033 O O . LEU B 1 58 ? 31.297 -25.969 -6.129 1 49.5 58 LEU B O 1
ATOM 8037 N N . GLU B 1 59 ? 33.25 -27.078 -6.273 1 50.31 59 GLU B N 1
ATOM 8038 C CA . GLU B 1 59 ? 32.5 -28.281 -6.633 1 50.31 59 GLU B CA 1
ATOM 8039 C C . GLU B 1 59 ? 31.953 -28.969 -5.391 1 50.31 59 GLU B C 1
ATOM 8041 O O . GLU B 1 59 ? 32.719 -29.375 -4.508 1 50.31 59 GLU B O 1
ATOM 8046 N N . THR B 1 60 ? 30.703 -28.688 -5.152 1 57.22 60 THR B N 1
ATOM 8047 C CA . THR B 1 60 ? 30.031 -29.312 -4.012 1 57.22 60 THR B CA 1
ATOM 8048 C C . THR B 1 60 ? 29.391 -30.625 -4.422 1 57.22 60 THR B C 1
ATOM 8050 O O . THR B 1 60 ? 29.297 -30.938 -5.613 1 57.22 60 THR B O 1
ATOM 8053 N N . ALA B 1 61 ? 29.109 -31.469 -3.486 1 63.22 61 ALA B N 1
ATOM 8054 C CA . ALA B 1 61 ? 28.406 -32.719 -3.639 1 63.22 61 ALA B CA 1
ATOM 8055 C C . ALA B 1 61 ? 26.984 -32.5 -4.145 1 63.22 61 ALA B C 1
ATOM 8057 O O . ALA B 1 61 ? 26.312 -33.438 -4.574 1 63.22 61 ALA B O 1
ATOM 8058 N N . GLN B 1 62 ? 26.672 -31.297 -4.285 1 74.06 62 GLN B N 1
ATOM 8059 C CA . GLN B 1 62 ? 25.281 -31.016 -4.594 1 74.06 62 GLN B CA 1
ATOM 8060 C C . GLN B 1 62 ? 25.125 -30.547 -6.039 1 74.06 62 GLN B C 1
ATOM 8062 O O . GLN B 1 62 ? 26.016 -29.891 -6.59 1 74.06 62 GLN B O 1
ATOM 8067 N N . PRO B 1 63 ? 24.031 -30.953 -6.609 1 80.75 63 PRO B N 1
ATOM 8068 C CA . PRO B 1 63 ? 23.75 -30.547 -7.98 1 80.75 63 PRO B CA 1
ATOM 8069 C C . PRO B 1 63 ? 23.266 -29.094 -8.07 1 80.75 63 PRO B C 1
ATOM 8071 O O . PRO B 1 63 ? 22.062 -28.828 -8.023 1 80.75 63 PRO B O 1
ATOM 8074 N N . VAL B 1 64 ? 24.125 -28.203 -8.32 1 83.25 64 VAL B N 1
ATOM 8075 C CA . VAL B 1 64 ? 23.797 -26.781 -8.398 1 83.25 64 VAL B CA 1
ATOM 8076 C C . VAL B 1 64 ? 23.953 -26.297 -9.836 1 83.25 64 VAL B C 1
ATOM 8078 O O . VAL B 1 64 ? 25.016 -26.469 -10.445 1 83.25 64 VAL B O 1
ATOM 8081 N N . LEU B 1 65 ? 22.812 -25.844 -10.328 1 87.31 65 LEU B N 1
ATOM 8082 C CA . LEU B 1 65 ? 22.844 -25.156 -11.617 1 87.31 65 LEU B CA 1
ATOM 8083 C C . LEU B 1 65 ? 23.094 -23.656 -11.438 1 87.31 65 LEU B C 1
ATOM 8085 O O . LEU B 1 65 ? 22.422 -23.016 -10.625 1 87.31 65 LEU B O 1
ATOM 8089 N N . THR B 1 66 ? 24.062 -23.141 -12.148 1 88.5 66 THR B N 1
ATOM 8090 C CA . THR B 1 66 ? 24.344 -21.719 -12.078 1 88.5 66 THR B CA 1
ATOM 8091 C C . THR B 1 66 ? 23.984 -21.031 -13.391 1 88.5 66 THR B C 1
ATOM 8093 O O . THR B 1 66 ? 24.438 -21.438 -14.461 1 88.5 66 THR B O 1
ATOM 8096 N N . ILE B 1 67 ? 23.219 -20 -13.281 1 91.31 67 ILE B N 1
ATOM 8097 C CA . ILE B 1 67 ? 22.875 -19.141 -14.406 1 91.31 67 ILE B CA 1
ATOM 8098 C C . ILE B 1 67 ? 23.562 -17.797 -14.266 1 91.31 67 ILE B C 1
ATOM 8100 O O . ILE B 1 67 ? 23.172 -16.969 -13.445 1 91.31 67 ILE B O 1
ATOM 8104 N N . SER B 1 68 ? 24.484 -17.578 -15.141 1 90.62 68 SER B N 1
ATOM 8105 C CA . SER B 1 68 ? 25.281 -16.359 -15.047 1 90.62 68 SER B CA 1
ATOM 8106 C C . SER B 1 68 ? 24.531 -15.164 -15.641 1 90.62 68 SER B C 1
ATOM 8108 O O . SER B 1 68 ? 23.516 -15.336 -16.312 1 90.62 68 SER B O 1
ATOM 8110 N N . ARG B 1 69 ? 25.047 -14.031 -15.352 1 89.31 69 ARG B N 1
ATOM 8111 C CA . ARG B 1 69 ? 24.469 -12.82 -15.93 1 89.31 69 ARG B CA 1
ATOM 8112 C C . ARG B 1 69 ? 24.531 -12.852 -17.453 1 89.31 69 ARG B C 1
ATOM 8114 O O . ARG B 1 69 ? 23.609 -12.406 -18.125 1 89.31 69 ARG B O 1
ATOM 8121 N N . GLU B 1 70 ? 25.609 -13.32 -17.969 1 84.69 70 GLU B N 1
ATOM 8122 C CA . GLU B 1 70 ? 25.75 -13.453 -19.422 1 84.69 70 GLU B CA 1
ATOM 8123 C C . GLU B 1 70 ? 24.672 -14.359 -20 1 84.69 70 GLU B C 1
ATOM 8125 O O . GLU B 1 70 ? 24.125 -14.086 -21.078 1 84.69 70 GLU B O 1
ATOM 8130 N N . ASP B 1 71 ? 24.422 -15.406 -19.266 1 85.81 71 ASP B N 1
ATOM 8131 C CA . ASP B 1 71 ? 23.344 -16.312 -19.688 1 85.81 71 ASP B CA 1
ATOM 8132 C C . ASP B 1 71 ? 22 -15.609 -19.703 1 85.81 71 ASP B C 1
ATOM 8134 O O . ASP B 1 71 ? 21.203 -15.789 -20.625 1 85.81 71 ASP B O 1
ATOM 8138 N N . ILE B 1 72 ? 21.766 -14.898 -18.734 1 88.06 72 ILE B N 1
ATOM 8139 C CA . ILE B 1 72 ? 20.5 -14.172 -18.578 1 88.06 72 ILE B CA 1
ATOM 8140 C C . ILE B 1 72 ? 20.344 -13.188 -19.734 1 88.06 72 ILE B C 1
ATOM 8142 O O . ILE B 1 72 ? 19.281 -13.125 -20.359 1 88.06 72 ILE B O 1
ATOM 8146 N N . GLU B 1 73 ? 21.375 -12.516 -20.047 1 86.88 73 GLU B N 1
ATOM 8147 C CA . GLU B 1 73 ? 21.328 -11.523 -21.109 1 86.88 73 GLU B CA 1
ATOM 8148 C C . GLU B 1 73 ? 21.141 -12.18 -22.469 1 86.88 73 GLU B C 1
ATOM 8150 O O . GLU B 1 73 ? 20.453 -11.633 -23.344 1 86.88 73 GLU B O 1
ATOM 8155 N N . ALA B 1 74 ? 21.656 -13.32 -22.609 1 86.94 74 ALA B N 1
ATOM 8156 C CA . ALA B 1 74 ? 21.609 -14.008 -23.906 1 86.94 74 ALA B CA 1
ATOM 8157 C C . ALA B 1 74 ? 20.203 -14.539 -24.188 1 86.94 74 ALA B C 1
ATOM 8159 O O . ALA B 1 74 ? 19.859 -14.812 -25.344 1 86.94 74 ALA B O 1
ATOM 8160 N N . GLN B 1 75 ? 19.438 -14.672 -23.188 1 87.94 75 GLN B N 1
ATOM 8161 C CA . GLN B 1 75 ? 18.094 -15.211 -23.375 1 87.94 75 GLN B CA 1
ATOM 8162 C C . GLN B 1 75 ? 17.156 -14.141 -23.922 1 87.94 75 GLN B C 1
ATOM 8164 O O . GLN B 1 75 ? 16.062 -14.453 -24.406 1 87.94 75 GLN B O 1
ATOM 8169 N N . GLY B 1 76 ? 17.516 -12.93 -23.703 1 85.56 76 GLY B N 1
ATOM 8170 C CA . GLY B 1 76 ? 16.672 -11.844 -24.188 1 85.56 76 GLY B CA 1
ATOM 8171 C C . GLY B 1 76 ? 15.406 -11.664 -23.359 1 85.56 76 GLY B C 1
ATOM 8172 O O . GLY B 1 76 ? 14.398 -11.18 -23.859 1 85.56 76 GLY B O 1
ATOM 8173 N N . LEU B 1 77 ? 15.375 -12.156 -22.172 1 87.44 77 LEU B N 1
ATOM 8174 C CA . LEU B 1 77 ? 14.227 -12.023 -21.281 1 87.44 77 LEU B CA 1
ATOM 8175 C C . LEU B 1 77 ? 14.492 -10.984 -20.203 1 87.44 77 LEU B C 1
ATOM 8177 O O . LEU B 1 77 ? 15.648 -10.711 -19.859 1 87.44 77 LEU B O 1
ATOM 8181 N N . THR B 1 78 ? 13.352 -10.383 -19.734 1 83.19 78 THR B N 1
ATOM 8182 C CA . THR B 1 78 ? 13.508 -9.312 -18.75 1 83.19 78 THR B CA 1
ATOM 8183 C C . THR B 1 78 ? 12.914 -9.719 -17.406 1 83.19 78 THR B C 1
ATOM 8185 O O . THR B 1 78 ? 13.078 -9.008 -16.406 1 83.19 78 THR B O 1
ATOM 8188 N N . SER B 1 79 ? 12.289 -10.844 -17.391 1 88.88 79 SER B N 1
ATOM 8189 C CA . SER B 1 79 ? 11.664 -11.328 -16.156 1 88.88 79 SER B CA 1
ATOM 8190 C C . SER B 1 79 ? 12.43 -12.516 -15.586 1 88.88 79 SER B C 1
ATOM 8192 O O . SER B 1 79 ? 12.734 -13.469 -16.297 1 88.88 79 SER B O 1
ATOM 8194 N N . VAL B 1 80 ? 12.672 -12.43 -14.273 1 90.81 80 VAL B N 1
ATOM 8195 C CA . VAL B 1 80 ? 13.367 -13.508 -13.578 1 90.81 80 VAL B CA 1
ATOM 8196 C C . VAL B 1 80 ? 12.547 -14.789 -13.648 1 90.81 80 VAL B C 1
ATOM 8198 O O . VAL B 1 80 ? 13.094 -15.883 -13.828 1 90.81 80 VAL B O 1
ATOM 8201 N N . ALA B 1 81 ? 11.266 -14.609 -13.484 1 91.56 81 ALA B N 1
ATOM 8202 C CA . ALA B 1 81 ? 10.383 -15.773 -13.539 1 91.56 81 ALA B CA 1
ATOM 8203 C C . ALA B 1 81 ? 10.453 -16.453 -14.898 1 91.56 81 ALA B C 1
ATOM 8205 O O . ALA B 1 81 ? 10.469 -17.688 -14.977 1 91.56 81 ALA B O 1
ATOM 8206 N N . ASP B 1 82 ? 10.547 -15.688 -15.93 1 89.81 82 ASP B N 1
ATOM 8207 C CA . ASP B 1 82 ? 10.617 -16.266 -17.266 1 89.81 82 ASP B CA 1
ATOM 8208 C C . ASP B 1 82 ? 11.953 -16.969 -17.5 1 89.81 82 ASP B C 1
ATOM 8210 O O . ASP B 1 82 ? 12.016 -18 -18.141 1 89.81 82 ASP B O 1
ATOM 8214 N N . ILE B 1 83 ? 12.953 -16.391 -16.984 1 91.12 83 ILE B N 1
ATOM 8215 C CA . ILE B 1 83 ? 14.281 -16.984 -17.094 1 91.12 83 ILE B CA 1
ATOM 8216 C C . ILE B 1 83 ? 14.297 -18.344 -16.391 1 91.12 83 ILE B C 1
ATOM 8218 O O . ILE B 1 83 ? 14.773 -19.328 -16.969 1 91.12 83 ILE B O 1
ATOM 8222 N N . LEU B 1 84 ? 13.727 -18.344 -15.273 1 93.25 84 LEU B N 1
ATOM 8223 C CA . LEU B 1 84 ? 13.719 -19.562 -14.484 1 93.25 84 LEU B CA 1
ATOM 8224 C C . LEU B 1 84 ? 12.773 -20.594 -15.094 1 93.25 84 LEU B C 1
ATOM 8226 O O . LEU B 1 84 ? 13.016 -21.797 -15.008 1 93.25 84 LEU B O 1
ATOM 8230 N N . GLN B 1 85 ? 11.766 -20.141 -15.688 1 92.62 85 GLN B N 1
ATOM 8231 C CA . GLN B 1 85 ? 10.797 -21.047 -16.297 1 92.62 85 GLN B CA 1
ATOM 8232 C C . GLN B 1 85 ? 11.414 -21.828 -17.453 1 92.62 85 GLN B C 1
ATOM 8234 O O . GLN B 1 85 ? 10.953 -22.906 -17.812 1 92.62 85 GLN B O 1
ATOM 8239 N N . ASN B 1 86 ? 12.469 -21.312 -18.016 1 91.56 86 ASN B N 1
ATOM 8240 C CA . ASN B 1 86 ? 13.117 -21.953 -19.156 1 91.56 86 ASN B CA 1
ATOM 8241 C C . ASN B 1 86 ? 14.047 -23.078 -18.703 1 91.56 86 ASN B C 1
ATOM 8243 O O . ASN B 1 86 ? 14.477 -23.906 -19.5 1 91.56 86 ASN B O 1
ATOM 8247 N N . MET B 1 87 ? 14.289 -23.141 -17.453 1 93.56 87 MET B N 1
ATOM 8248 C CA . MET B 1 87 ? 15.133 -24.234 -17 1 93.56 87 MET B CA 1
ATOM 8249 C C . MET B 1 87 ? 14.422 -25.578 -17.156 1 93.56 87 MET B C 1
ATOM 8251 O O . MET B 1 87 ? 13.219 -25.672 -16.922 1 93.56 87 MET B O 1
ATOM 8255 N N . THR B 1 88 ? 15.195 -26.578 -17.469 1 95.19 88 THR B N 1
ATOM 8256 C CA . THR B 1 88 ? 14.602 -27.875 -17.766 1 95.19 88 THR B CA 1
ATOM 8257 C C . THR B 1 88 ? 14.055 -28.531 -16.5 1 95.19 88 THR B C 1
ATOM 8259 O O . THR B 1 88 ? 13.117 -29.328 -16.562 1 95.19 88 THR B O 1
ATOM 8262 N N . ALA B 1 89 ? 14.57 -28.109 -15.375 1 94.69 89 ALA B N 1
ATOM 8263 C CA . ALA B 1 89 ? 14.117 -28.688 -14.109 1 94.69 89 ALA B CA 1
ATOM 8264 C C . ALA B 1 89 ? 12.844 -28 -13.625 1 94.69 89 ALA B C 1
ATOM 8266 O O . ALA B 1 89 ? 12.227 -28.438 -12.656 1 94.69 89 ALA B O 1
ATOM 8267 N N . ALA B 1 90 ? 12.445 -26.953 -14.289 1 94.19 90 ALA B N 1
ATOM 8268 C CA . ALA B 1 90 ? 11.25 -26.203 -13.898 1 94.19 90 ALA B CA 1
ATOM 8269 C C . ALA B 1 90 ? 9.984 -26.984 -14.25 1 94.19 90 ALA B C 1
ATOM 8271 O O . ALA B 1 90 ? 9.93 -27.672 -15.273 1 94.19 90 ALA B O 1
ATOM 8272 N N . GLY B 1 91 ? 9.016 -26.906 -13.352 1 93.94 91 GLY B N 1
ATOM 8273 C CA . GLY B 1 91 ? 7.672 -27.375 -13.672 1 93.94 91 GLY B CA 1
ATOM 8274 C C . GLY B 1 91 ? 6.832 -26.328 -14.375 1 93.94 91 GLY B C 1
ATOM 8275 O O . GLY B 1 91 ? 7.367 -25.453 -15.062 1 93.94 91 GLY B O 1
ATOM 8276 N N . THR B 1 92 ? 5.582 -26.594 -14.336 1 90.88 92 THR B N 1
ATOM 8277 C CA . THR B 1 92 ? 4.652 -25.672 -14.961 1 90.88 92 THR B CA 1
ATOM 8278 C C . THR B 1 92 ? 4.398 -24.469 -14.055 1 90.88 92 THR B C 1
ATOM 8280 O O . THR B 1 92 ? 4.496 -24.562 -12.836 1 90.88 92 THR B O 1
ATOM 8283 N N . PRO B 1 93 ? 4.203 -23.297 -14.656 1 89.5 93 PRO B N 1
ATOM 8284 C CA . PRO B 1 93 ? 3.902 -22.156 -13.805 1 89.5 93 PRO B CA 1
ATOM 8285 C C . PRO B 1 93 ? 2.611 -22.328 -13.008 1 89.5 93 PRO B C 1
ATOM 8287 O O . PRO B 1 93 ? 1.57 -22.656 -13.578 1 89.5 93 PRO B O 1
ATOM 8290 N N . PRO B 1 94 ? 2.615 -22.078 -11.703 1 86.81 94 PRO B N 1
ATOM 8291 C CA . PRO B 1 94 ? 1.405 -22.234 -10.891 1 86.81 94 PRO B CA 1
ATOM 8292 C C . PRO B 1 94 ? 0.3 -21.25 -11.289 1 86.81 94 PRO B C 1
ATOM 8294 O O . PRO B 1 94 ? -0.884 -21.594 -11.203 1 86.81 94 PRO B O 1
ATOM 8297 N N . ILE B 1 95 ? 0.656 -20.062 -11.609 1 90.19 95 ILE B N 1
ATOM 8298 C CA . ILE B 1 95 ? -0.219 -19.031 -12.172 1 90.19 95 ILE B CA 1
ATOM 8299 C C . ILE B 1 95 ? 0.441 -18.422 -13.406 1 90.19 95 ILE B C 1
ATOM 8301 O O . ILE B 1 95 ? 1.441 -17.703 -13.289 1 90.19 95 ILE B O 1
ATOM 8305 N N . SER B 1 96 ? -0.149 -18.781 -14.484 1 91.88 96 SER B N 1
ATOM 8306 C CA . SER B 1 96 ? 0.43 -18.234 -15.703 1 91.88 96 SER B CA 1
ATOM 8307 C C . SER B 1 96 ? -0.229 -16.906 -16.078 1 91.88 96 SER B C 1
ATOM 8309 O O . SER B 1 96 ? -1.297 -16.562 -15.562 1 91.88 96 SER B O 1
ATOM 8311 N N . ARG B 1 97 ? 0.357 -16.188 -17.016 1 91.12 97 ARG B N 1
ATOM 8312 C CA . ARG B 1 97 ? -0.194 -14.93 -17.516 1 91.12 97 ARG B CA 1
ATOM 8313 C C . ARG B 1 97 ? -1.433 -15.18 -18.375 1 91.12 97 ARG B C 1
ATOM 8315 O O . ARG B 1 97 ? -2.197 -14.25 -18.641 1 91.12 97 ARG B O 1
ATOM 8322 N N . SER B 1 98 ? -1.664 -16.453 -18.703 1 92.81 98 SER B N 1
ATOM 8323 C CA . SER B 1 98 ? -2.785 -16.812 -19.562 1 92.81 98 SER B CA 1
ATOM 8324 C C . SER B 1 98 ? -3.992 -17.25 -18.734 1 92.81 98 SER B C 1
ATOM 8326 O O . SER B 1 98 ? -4.871 -17.953 -19.25 1 92.81 98 SER B O 1
ATOM 8328 N N . GLU B 1 99 ? -3.955 -16.906 -17.453 1 91.06 99 GLU B N 1
ATOM 8329 C CA . GLU B 1 99 ? -5.059 -17.297 -16.578 1 91.06 99 GLU B CA 1
ATOM 8330 C C . GLU B 1 99 ? -5.797 -16.062 -16.047 1 91.06 99 GLU B C 1
ATOM 8332 O O . GLU B 1 99 ? -5.812 -15.828 -14.836 1 91.06 99 GLU B O 1
ATOM 8337 N N . PRO B 1 100 ? -6.508 -15.406 -16.891 1 89.88 100 PRO B N 1
ATOM 8338 C CA . PRO B 1 100 ? -7.191 -14.195 -16.438 1 89.88 100 PRO B CA 1
ATOM 8339 C C . PRO B 1 100 ? -8.352 -14.492 -15.492 1 89.88 100 PRO B C 1
ATOM 8341 O O . PRO B 1 100 ? -8.883 -13.57 -14.859 1 89.88 100 PRO B O 1
ATOM 8344 N N . LEU B 1 101 ? -8.758 -15.734 -15.383 1 83.44 101 LEU B N 1
ATOM 8345 C CA . LEU B 1 101 ? -9.867 -16.094 -14.508 1 83.44 101 LEU B CA 1
ATOM 8346 C C . LEU B 1 101 ? -9.367 -16.438 -13.109 1 83.44 101 LEU B C 1
ATOM 8348 O O . LEU B 1 101 ? -10.172 -16.719 -12.211 1 83.44 101 LEU B O 1
ATOM 8352 N N . SER B 1 102 ? -8.07 -16.375 -12.969 1 83.44 102 SER B N 1
ATOM 8353 C CA . SER B 1 102 ? -7.516 -16.625 -11.641 1 83.44 102 SER B CA 1
ATOM 8354 C C . SER B 1 102 ? -7.914 -15.539 -10.656 1 83.44 102 SER B C 1
ATOM 8356 O O . SER B 1 102 ? -8.109 -14.383 -11.055 1 83.44 102 SER B O 1
ATOM 8358 N N . SER B 1 103 ? -8.117 -15.906 -9.43 1 80.62 103 SER B N 1
ATOM 8359 C CA . SER B 1 103 ? -8.438 -14.961 -8.367 1 80.62 103 SER B CA 1
ATOM 8360 C C . SER B 1 103 ? -7.688 -15.305 -7.082 1 80.62 103 SER B C 1
ATOM 8362 O O . SER B 1 103 ? -7.156 -16.406 -6.941 1 80.62 103 SER B O 1
ATOM 8364 N N . GLY B 1 104 ? -7.633 -14.336 -6.25 1 83.62 104 GLY B N 1
ATOM 8365 C CA . GLY B 1 104 ? -6.992 -14.578 -4.965 1 83.62 104 GLY B CA 1
ATOM 8366 C C . GLY B 1 104 ? -5.781 -13.695 -4.727 1 83.62 104 GLY B C 1
ATOM 8367 O O . GLY B 1 104 ? -5.418 -12.883 -5.586 1 83.62 104 GLY B O 1
ATOM 8368 N N . GLU B 1 105 ? -5.148 -13.953 -3.625 1 87.81 105 GLU B N 1
ATOM 8369 C CA . GLU B 1 105 ? -4.059 -13.125 -3.127 1 87.81 105 GLU B CA 1
ATOM 8370 C C . GLU B 1 105 ? -2.855 -13.172 -4.062 1 87.81 105 GLU B C 1
ATOM 8372 O O . GLU B 1 105 ? -2.178 -12.164 -4.266 1 87.81 105 GLU B O 1
ATOM 8377 N N . SER B 1 106 ? -2.615 -14.336 -4.641 1 91.88 106 SER B N 1
ATOM 8378 C CA . SER B 1 106 ? -1.347 -14.562 -5.32 1 91.88 106 SER B CA 1
ATOM 8379 C C . SER B 1 106 ? -1.423 -14.133 -6.785 1 91.88 106 SER B C 1
ATOM 8381 O O . SER B 1 106 ? -0.402 -14.07 -7.473 1 91.88 106 SER B O 1
ATOM 8383 N N . VAL B 1 107 ? -2.572 -13.859 -7.266 1 91.12 107 VAL B N 1
ATOM 8384 C CA . VAL B 1 107 ? -2.744 -13.523 -8.672 1 91.12 107 VAL B CA 1
ATOM 8385 C C . VAL B 1 107 ? -2.045 -12.203 -8.977 1 91.12 107 VAL B C 1
ATOM 8387 O O . VAL B 1 107 ? -2.025 -11.297 -8.141 1 91.12 107 VAL B O 1
ATOM 8390 N N . GLY B 1 108 ? -1.429 -12.133 -10.133 1 91.69 108 GLY B N 1
ATOM 8391 C CA . GLY B 1 108 ? -0.643 -10.984 -10.539 1 91.69 108 GLY B CA 1
ATOM 8392 C C . GLY B 1 108 ? 0.853 -11.211 -10.43 1 91.69 108 GLY B C 1
ATOM 8393 O O . GLY B 1 108 ? 1.644 -10.5 -11.055 1 91.69 108 GLY B O 1
ATOM 8394 N N . GLY B 1 109 ? 1.208 -12.109 -9.547 1 93.88 109 GLY B N 1
ATOM 8395 C CA . GLY B 1 109 ? 2.604 -12.484 -9.383 1 93.88 109 GLY B CA 1
ATOM 8396 C C . GLY B 1 109 ? 3.029 -13.625 -10.281 1 93.88 109 GLY B C 1
ATOM 8397 O O . GLY B 1 109 ? 2.205 -14.195 -11 1 93.88 109 GLY B O 1
ATOM 8398 N N . LEU B 1 110 ? 4.312 -13.805 -10.289 1 94.88 110 LEU B N 1
ATOM 8399 C CA . LEU B 1 110 ? 4.906 -14.914 -11.023 1 94.88 110 LEU B CA 1
ATOM 8400 C C . LEU B 1 110 ? 5.699 -15.828 -10.094 1 94.88 110 LEU B C 1
ATOM 8402 O O . LEU B 1 110 ? 6.391 -15.352 -9.188 1 94.88 110 LEU B O 1
ATOM 8406 N N . TYR B 1 111 ? 5.543 -17.094 -10.305 1 95.56 111 TYR B N 1
ATOM 8407 C CA . TYR B 1 111 ? 6.094 -18.078 -9.375 1 95.56 111 TYR B CA 1
ATOM 8408 C C . TYR B 1 111 ? 6.824 -19.188 -10.117 1 95.56 111 TYR B C 1
ATOM 8410 O O . TYR B 1 111 ? 6.695 -19.312 -11.344 1 95.56 111 TYR B O 1
ATOM 8418 N N . ILE B 1 112 ? 7.637 -19.938 -9.375 1 95.25 112 ILE B N 1
ATOM 8419 C CA . ILE B 1 112 ? 8.398 -21.016 -9.984 1 95.25 112 ILE B CA 1
ATOM 8420 C C . ILE B 1 112 ? 8.148 -22.328 -9.227 1 95.25 112 ILE B C 1
ATOM 8422 O O . ILE B 1 112 ? 8.016 -22.312 -8 1 95.25 112 ILE B O 1
ATOM 8426 N N . ASP B 1 113 ? 7.945 -23.312 -9.992 1 95.25 113 ASP B N 1
ATOM 8427 C CA . ASP B 1 113 ? 7.809 -24.688 -9.523 1 95.25 113 ASP B CA 1
ATOM 8428 C C . ASP B 1 113 ? 8.93 -25.578 -10.078 1 95.25 113 ASP B C 1
ATOM 8430 O O . ASP B 1 113 ? 9.328 -25.422 -11.234 1 95.25 113 ASP B O 1
ATOM 8434 N N . MET B 1 114 ? 9.5 -26.375 -9.211 1 95.19 114 MET B N 1
ATOM 8435 C CA . MET B 1 114 ? 10.492 -27.344 -9.688 1 95.19 114 MET B CA 1
ATOM 8436 C C . MET B 1 114 ? 9.938 -28.766 -9.664 1 95.19 114 MET B C 1
ATOM 8438 O O . MET B 1 114 ? 9.312 -29.172 -8.688 1 95.19 114 MET B O 1
ATOM 8442 N N . ARG B 1 115 ? 10.117 -29.406 -10.781 1 95.31 115 ARG B N 1
ATOM 8443 C CA . ARG B 1 115 ? 9.836 -30.828 -10.953 1 95.31 115 ARG B CA 1
ATOM 8444 C C . ARG B 1 115 ? 8.352 -31.125 -10.773 1 95.31 115 ARG B C 1
ATOM 8446 O O . ARG B 1 115 ? 7.965 -32.25 -10.414 1 95.31 115 ARG B O 1
ATOM 8453 N N . ASN B 1 116 ? 7.492 -30.031 -10.82 1 94.38 116 ASN B N 1
ATOM 8454 C CA . ASN B 1 116 ? 6.039 -30.109 -10.711 1 94.38 116 ASN B CA 1
ATOM 8455 C C . ASN B 1 116 ? 5.602 -30.625 -9.344 1 94.38 116 ASN B C 1
ATOM 8457 O O . ASN B 1 116 ? 4.629 -31.375 -9.242 1 94.38 116 ASN B O 1
ATOM 8461 N N . LEU B 1 117 ? 6.352 -30.297 -8.375 1 94.56 117 LEU B N 1
ATOM 8462 C CA . LEU B 1 117 ? 6.02 -30.703 -7.016 1 94.56 117 LEU B CA 1
ATOM 8463 C C . LEU B 1 117 ? 5.227 -29.625 -6.297 1 94.56 117 LEU B C 1
ATOM 8465 O O . LEU B 1 117 ? 4.785 -29.812 -5.16 1 94.56 117 LEU B O 1
ATOM 8469 N N . GLY B 1 118 ? 4.977 -28.594 -6.965 1 92.94 118 GLY B N 1
ATOM 8470 C CA . GLY B 1 118 ? 4.305 -27.453 -6.363 1 92.94 118 GLY B CA 1
ATOM 8471 C C . GLY B 1 118 ? 5.246 -26.312 -6.016 1 92.94 118 GLY B C 1
ATOM 8472 O O . GLY B 1 118 ? 6.32 -26.547 -5.449 1 92.94 118 GLY B O 1
ATOM 8473 N N . ALA B 1 119 ? 4.848 -25.078 -6.273 1 94.62 119 ALA B N 1
ATOM 8474 C CA . ALA B 1 119 ? 5.719 -23.922 -6.113 1 94.62 119 ALA B CA 1
ATOM 8475 C C . ALA B 1 119 ? 6.008 -23.656 -4.641 1 94.62 119 ALA B C 1
ATOM 8477 O O . ALA B 1 119 ? 7.043 -23.078 -4.301 1 94.62 119 ALA B O 1
ATOM 8478 N N . THR B 1 120 ? 5.121 -24.047 -3.76 1 95 120 THR B N 1
ATOM 8479 C CA . THR B 1 120 ? 5.312 -23.812 -2.332 1 95 120 THR B CA 1
ATOM 8480 C C . THR B 1 120 ? 6.383 -24.734 -1.767 1 95 120 THR B C 1
ATOM 8482 O O . THR B 1 120 ? 6.809 -24.578 -0.621 1 95 120 THR B O 1
ATOM 8485 N N . ARG B 1 121 ? 6.863 -25.719 -2.58 1 96.62 121 ARG B N 1
ATOM 8486 C CA . ARG B 1 121 ? 7.871 -26.672 -2.143 1 96.62 121 ARG B CA 1
ATOM 8487 C C . ARG B 1 121 ? 9.234 -26.328 -2.729 1 96.62 121 ARG B C 1
ATOM 8489 O O . ARG B 1 121 ? 10.148 -27.156 -2.705 1 96.62 121 ARG B O 1
ATOM 8496 N N . THR B 1 122 ? 9.352 -25.172 -3.367 1 96.5 122 THR B N 1
ATOM 8497 C CA . THR B 1 122 ? 10.594 -24.594 -3.85 1 96.5 122 THR B CA 1
ATOM 8498 C C . THR B 1 122 ? 10.938 -23.328 -3.076 1 96.5 122 THR B C 1
ATOM 8500 O O . THR B 1 122 ? 10.172 -22.359 -3.096 1 96.5 122 THR B O 1
ATOM 8503 N N . LEU B 1 123 ? 12.078 -23.328 -2.475 1 97 123 LEU B N 1
ATOM 8504 C CA . LEU B 1 123 ? 12.484 -22.156 -1.698 1 97 123 LEU B CA 1
ATOM 8505 C C . LEU B 1 123 ? 13.25 -21.156 -2.564 1 97 123 LEU B C 1
ATOM 8507 O O . LEU B 1 123 ? 14.156 -21.547 -3.309 1 97 123 LEU B O 1
ATOM 8511 N N . VAL B 1 124 ? 12.875 -19.922 -2.551 1 97 124 VAL B N 1
ATOM 8512 C CA . VAL B 1 124 ? 13.586 -18.859 -3.26 1 97 124 VAL B CA 1
ATOM 8513 C C . VAL B 1 124 ? 14.312 -17.953 -2.26 1 97 124 VAL B C 1
ATOM 8515 O O . VAL B 1 124 ? 13.711 -17.484 -1.294 1 97 124 VAL B O 1
ATOM 8518 N N . LEU B 1 125 ? 15.547 -17.75 -2.529 1 96.81 125 LEU B N 1
ATOM 8519 C CA . LEU B 1 125 ? 16.391 -16.938 -1.667 1 96.81 125 LEU B CA 1
ATOM 8520 C C . LEU B 1 125 ? 17.016 -15.781 -2.449 1 96.81 125 LEU B C 1
ATOM 8522 O O . LEU B 1 125 ? 17.203 -15.875 -3.662 1 96.81 125 LEU B O 1
ATOM 8526 N N . ILE B 1 126 ? 17.266 -14.727 -1.805 1 95.69 126 ILE B N 1
ATOM 8527 C CA . ILE B 1 126 ? 18.141 -13.656 -2.268 1 95.69 126 ILE B CA 1
ATOM 8528 C C . ILE B 1 126 ? 19.359 -13.555 -1.356 1 95.69 126 ILE B C 1
ATOM 8530 O O . ILE B 1 126 ? 19.234 -13.195 -0.182 1 95.69 126 ILE B O 1
ATOM 8534 N N . ASN B 1 127 ? 20.484 -13.859 -1.856 1 93.62 127 ASN B N 1
ATOM 8535 C CA . ASN B 1 127 ? 21.719 -13.883 -1.089 1 93.62 127 ASN B CA 1
ATOM 8536 C C . ASN B 1 127 ? 21.594 -14.75 0.161 1 93.62 127 ASN B C 1
ATOM 8538 O O . ASN B 1 127 ? 21.984 -14.328 1.253 1 93.62 127 ASN B O 1
ATOM 8542 N N . GLY B 1 128 ? 20.938 -15.836 -0.016 1 93.38 128 GLY B N 1
ATOM 8543 C CA . GLY B 1 128 ? 20.844 -16.828 1.053 1 93.38 128 GLY B CA 1
ATOM 8544 C C . GLY B 1 128 ? 19.719 -16.547 2.029 1 93.38 128 GLY B C 1
ATOM 8545 O O . GLY B 1 128 ? 19.516 -17.297 2.984 1 93.38 128 GLY B O 1
ATOM 8546 N N . LYS B 1 129 ? 18.984 -15.492 1.826 1 94.94 129 LYS B N 1
ATOM 8547 C CA . LYS B 1 129 ? 17.859 -15.156 2.691 1 94.94 129 LYS B CA 1
ATOM 8548 C C . LYS B 1 129 ? 16.531 -15.336 1.964 1 94.94 129 LYS B C 1
ATOM 8550 O O . LYS B 1 129 ? 16.422 -15.047 0.771 1 94.94 129 LYS B O 1
ATOM 8555 N N . ARG B 1 130 ? 15.547 -15.734 2.678 1 95.75 130 ARG B N 1
ATOM 8556 C CA . ARG B 1 130 ? 14.258 -16.094 2.102 1 95.75 130 ARG B CA 1
ATOM 8557 C C . ARG B 1 130 ? 13.602 -14.891 1.431 1 95.75 130 ARG B C 1
ATOM 8559 O O . ARG B 1 130 ? 13.672 -13.773 1.947 1 95.75 130 ARG B O 1
ATOM 8566 N N . LEU B 1 131 ? 12.992 -15.117 0.333 1 95.31 131 LEU B N 1
ATOM 8567 C CA . LEU B 1 131 ? 12.047 -14.164 -0.252 1 95.31 131 LEU B CA 1
ATOM 8568 C C . LEU B 1 131 ? 10.703 -14.219 0.469 1 95.31 131 LEU B C 1
ATOM 8570 O O . LEU B 1 131 ? 10.258 -15.289 0.88 1 95.31 131 LEU B O 1
ATOM 8574 N N . GLY B 1 132 ? 10.109 -13.117 0.688 1 93.88 132 GLY B N 1
ATOM 8575 C CA . GLY B 1 132 ? 8.805 -13.102 1.32 1 93.88 132 GLY B CA 1
ATOM 8576 C C . GLY B 1 132 ? 7.777 -13.953 0.589 1 93.88 132 GLY B C 1
ATOM 8577 O O . GLY B 1 132 ? 7.906 -14.188 -0.613 1 93.88 132 GLY B O 1
ATOM 8578 N N . THR B 1 133 ? 6.746 -14.414 1.335 1 94.88 133 THR B N 1
ATOM 8579 C CA . THR B 1 133 ? 5.723 -15.273 0.75 1 94.88 133 THR B CA 1
ATOM 8580 C C . THR B 1 133 ? 4.336 -14.672 0.939 1 94.88 133 THR B C 1
ATOM 8582 O O . THR B 1 133 ? 4.133 -13.836 1.824 1 94.88 133 THR B O 1
ATOM 8585 N N . THR B 1 134 ? 3.426 -15.055 0.117 1 95.44 134 THR B N 1
ATOM 8586 C CA . THR B 1 134 ? 2.008 -14.797 0.348 1 95.44 134 THR B CA 1
ATOM 8587 C C . THR B 1 134 ? 1.492 -15.625 1.523 1 95.44 134 THR B C 1
ATOM 8589 O O . THR B 1 134 ? 2.213 -16.469 2.062 1 95.44 134 THR B O 1
ATOM 8592 N N . THR B 1 135 ? 0.209 -15.391 1.922 1 94.25 135 THR B N 1
ATOM 8593 C CA . THR B 1 135 ? -0.371 -16.172 3.012 1 94.25 135 THR B CA 1
ATOM 8594 C C . THR B 1 135 ? -0.448 -17.656 2.637 1 94.25 135 THR B C 1
ATOM 8596 O O . THR B 1 135 ? -0.459 -18.516 3.514 1 94.25 135 THR B O 1
ATOM 8599 N N . GLY B 1 136 ? -0.47 -17.906 1.306 1 92.31 136 GLY B N 1
ATOM 8600 C CA . GLY B 1 136 ? -0.527 -19.281 0.827 1 92.31 136 GLY B CA 1
ATOM 8601 C C . GLY B 1 136 ? 0.842 -19.922 0.681 1 92.31 136 GLY B C 1
ATOM 8602 O O . GLY B 1 136 ? 0.949 -21.094 0.344 1 92.31 136 GLY B O 1
ATOM 8603 N N . GLY B 1 137 ? 1.867 -19.172 0.796 1 94 137 GLY B N 1
ATOM 8604 C CA . GLY B 1 137 ? 3.213 -19.719 0.782 1 94 137 GLY B CA 1
ATOM 8605 C C . GLY B 1 137 ? 3.922 -19.531 -0.546 1 94 137 GLY B C 1
ATOM 8606 O O . GLY B 1 137 ? 5.008 -20.078 -0.759 1 94 137 GLY B O 1
ATOM 8607 N N . LEU B 1 138 ? 3.402 -18.781 -1.446 1 96.12 138 LEU B N 1
ATOM 8608 C CA . LEU B 1 138 ? 4.031 -18.578 -2.744 1 96.12 138 LEU B CA 1
ATOM 8609 C C . LEU B 1 138 ? 5.008 -17.406 -2.688 1 96.12 138 LEU B C 1
ATOM 8611 O O . LEU B 1 138 ? 4.754 -16.406 -2.004 1 96.12 138 LEU B O 1
ATOM 8615 N N . GLN B 1 139 ? 6.102 -17.531 -3.352 1 96.25 139 GLN B N 1
ATOM 8616 C CA . GLN B 1 139 ? 7.125 -16.484 -3.424 1 96.25 139 GLN B CA 1
ATOM 8617 C C . GLN B 1 139 ? 7.129 -15.812 -4.789 1 96.25 139 GLN B C 1
ATOM 8619 O O . GLN B 1 139 ? 7.441 -16.438 -5.801 1 96.25 139 GLN B O 1
ATOM 8624 N N . ASP B 1 140 ? 6.828 -14.523 -4.84 1 96.06 140 ASP B N 1
ATOM 8625 C CA . ASP B 1 140 ? 6.582 -13.805 -6.082 1 96.06 140 ASP B CA 1
ATOM 8626 C C . ASP B 1 140 ? 7.895 -13.32 -6.703 1 96.06 140 ASP B C 1
ATOM 8628 O O . ASP B 1 140 ? 8.484 -12.344 -6.234 1 96.06 140 ASP B O 1
ATOM 8632 N N . LEU B 1 141 ? 8.266 -13.867 -7.777 1 95.69 141 LEU B N 1
ATOM 8633 C CA . LEU B 1 141 ? 9.516 -13.539 -8.453 1 95.69 141 LEU B CA 1
ATOM 8634 C C . LEU B 1 141 ? 9.375 -12.258 -9.273 1 95.69 141 LEU B C 1
ATOM 8636 O O . LEU B 1 141 ? 10.367 -11.664 -9.695 1 95.69 141 LEU B O 1
ATOM 8640 N N . SER B 1 142 ? 8.18 -11.875 -9.5 1 92.81 142 SER B N 1
ATOM 8641 C CA . SER B 1 142 ? 7.973 -10.656 -10.281 1 92.81 142 SER B CA 1
ATOM 8642 C C . SER B 1 142 ? 8.484 -9.43 -9.523 1 92.81 142 SER B C 1
ATOM 8644 O O . SER B 1 142 ? 8.656 -8.359 -10.117 1 92.81 142 SER B O 1
ATOM 8646 N N . GLN B 1 143 ? 8.844 -9.633 -8.305 1 89.88 143 GLN B N 1
ATOM 8647 C CA . GLN B 1 143 ? 9.297 -8.516 -7.484 1 89.88 143 GLN B CA 1
ATOM 8648 C C . GLN B 1 143 ? 10.82 -8.383 -7.543 1 89.88 143 GLN B C 1
ATOM 8650 O O . GLN B 1 143 ? 11.375 -7.41 -7.027 1 89.88 143 GLN B O 1
ATOM 8655 N N . VAL B 1 144 ? 11.484 -9.266 -8.188 1 91 144 VAL B N 1
ATOM 8656 C CA . VAL B 1 144 ? 12.938 -9.242 -8.242 1 91 144 VAL B CA 1
ATOM 8657 C C . VAL B 1 144 ? 13.398 -8.672 -9.586 1 91 144 VAL B C 1
ATOM 8659 O O . VAL B 1 144 ? 13.211 -9.305 -10.625 1 91 144 VAL B O 1
ATOM 8662 N N . PRO B 1 145 ? 14.078 -7.617 -9.547 1 89.38 145 PRO B N 1
ATOM 8663 C CA . PRO B 1 145 ? 14.578 -7.078 -10.82 1 89.38 145 PRO B CA 1
ATOM 8664 C C . PRO B 1 145 ? 15.75 -7.875 -11.375 1 89.38 145 PRO B C 1
ATOM 8666 O O . PRO B 1 145 ? 16.656 -8.25 -10.625 1 89.38 145 PRO B O 1
ATOM 8669 N N . ALA B 1 146 ? 15.758 -8.031 -12.609 1 88.25 146 ALA B N 1
ATOM 8670 C CA . ALA B 1 146 ? 16.844 -8.766 -13.242 1 88.25 146 ALA B CA 1
ATOM 8671 C C . ALA B 1 146 ? 18.156 -7.984 -13.18 1 88.25 146 ALA B C 1
ATOM 8673 O O . ALA B 1 146 ? 19.234 -8.578 -13.156 1 88.25 146 ALA B O 1
ATOM 8674 N N . SER B 1 147 ? 18.109 -6.676 -13.078 1 86.88 147 SER B N 1
ATOM 8675 C CA . SER B 1 147 ? 19.266 -5.793 -13.109 1 86.88 147 SER B CA 1
ATOM 8676 C C . SER B 1 147 ? 20.156 -6.02 -11.891 1 86.88 147 SER B C 1
ATOM 8678 O O . SER B 1 147 ? 21.359 -5.73 -11.938 1 86.88 147 SER B O 1
ATOM 8680 N N . ILE B 1 148 ? 19.656 -6.535 -10.914 1 91.12 148 ILE B N 1
ATOM 8681 C CA . ILE B 1 148 ? 20.438 -6.637 -9.68 1 91.12 148 ILE B CA 1
ATOM 8682 C C . ILE B 1 148 ? 21.156 -7.984 -9.633 1 91.12 148 ILE B C 1
ATOM 8684 O O . ILE B 1 148 ? 22 -8.211 -8.773 1 91.12 148 ILE B O 1
ATOM 8688 N N . ILE B 1 149 ? 20.844 -8.828 -10.547 1 93.56 149 ILE B N 1
ATOM 8689 C CA . ILE B 1 149 ? 21.281 -10.219 -10.453 1 93.56 149 ILE B CA 1
ATOM 8690 C C . ILE B 1 149 ? 22.688 -10.352 -11.016 1 93.56 149 ILE B C 1
ATOM 8692 O O . ILE B 1 149 ? 22.969 -9.914 -12.141 1 93.56 149 ILE B O 1
ATOM 8696 N N . GLU B 1 150 ? 23.562 -10.945 -10.266 1 93.31 150 GLU B N 1
ATOM 8697 C CA . GLU B 1 150 ? 24.875 -11.383 -10.742 1 93.31 150 GLU B CA 1
ATOM 8698 C C . GLU B 1 150 ? 24.812 -12.789 -11.32 1 93.31 150 GLU B C 1
ATOM 8700 O O . GLU B 1 150 ? 25.438 -13.07 -12.352 1 93.31 150 GLU B O 1
ATOM 8705 N N . ARG B 1 151 ? 24.172 -13.648 -10.602 1 93.31 151 ARG B N 1
ATOM 8706 C CA . ARG B 1 151 ? 23.922 -15.023 -11.047 1 93.31 151 ARG B CA 1
ATOM 8707 C C . ARG B 1 151 ? 22.812 -15.664 -10.227 1 93.31 151 ARG B C 1
ATOM 8709 O O . ARG B 1 151 ? 22.469 -15.188 -9.148 1 93.31 151 ARG B O 1
ATOM 8716 N N . ILE B 1 152 ? 22.203 -16.688 -10.75 1 94.94 152 ILE B N 1
ATOM 8717 C CA . ILE B 1 152 ? 21.219 -17.5 -10.055 1 94.94 152 ILE B CA 1
ATOM 8718 C C . ILE B 1 152 ? 21.75 -18.906 -9.844 1 94.94 152 ILE B C 1
ATOM 8720 O O . ILE B 1 152 ? 22.25 -19.531 -10.781 1 94.94 152 ILE B O 1
ATOM 8724 N N . GLU B 1 153 ? 21.703 -19.391 -8.625 1 94.31 153 GLU B N 1
ATOM 8725 C CA . GLU B 1 153 ? 22.062 -20.766 -8.297 1 94.31 153 GLU B CA 1
ATOM 8726 C C . GLU B 1 153 ? 20.828 -21.594 -7.965 1 94.31 153 GLU B C 1
ATOM 8728 O O . GLU B 1 153 ? 20 -21.188 -7.133 1 94.31 153 GLU B O 1
ATOM 8733 N N . VAL B 1 154 ? 20.703 -22.641 -8.633 1 95.06 154 VAL B N 1
ATOM 8734 C CA . VAL B 1 154 ? 19.562 -23.516 -8.398 1 95.06 154 VAL B CA 1
ATOM 8735 C C . VAL B 1 154 ? 20.047 -24.859 -7.852 1 95.06 154 VAL B C 1
ATOM 8737 O O . VAL B 1 154 ? 20.719 -25.625 -8.555 1 95.06 154 VAL B O 1
ATOM 8740 N N . LEU B 1 155 ? 19.734 -25.078 -6.629 1 94.94 155 LEU B N 1
ATOM 8741 C CA . LEU B 1 155 ? 19.984 -26.375 -6.016 1 94.94 155 LEU B CA 1
ATOM 8742 C C . LEU B 1 155 ? 18.859 -27.359 -6.324 1 94.94 155 LEU B C 1
ATOM 8744 O O . LEU B 1 155 ? 17.719 -27.125 -5.926 1 94.94 155 LEU B O 1
ATOM 8748 N N . LYS B 1 156 ? 19.188 -28.422 -6.992 1 93.44 156 LYS B N 1
ATOM 8749 C CA . LYS B 1 156 ? 18.188 -29.406 -7.418 1 93.44 156 LYS B CA 1
ATOM 8750 C C . LYS B 1 156 ? 18.125 -30.594 -6.461 1 93.44 156 LYS B C 1
ATOM 8752 O O . LYS B 1 156 ? 18.203 -31.75 -6.895 1 93.44 156 LYS B O 1
ATOM 8757 N N . ASP B 1 157 ? 18.062 -30.297 -5.273 1 91.94 157 ASP B N 1
ATOM 8758 C CA . ASP B 1 157 ? 17.984 -31.281 -4.199 1 91.94 157 ASP B CA 1
ATOM 8759 C C . ASP B 1 157 ? 17.266 -30.719 -2.98 1 91.94 157 ASP B C 1
ATOM 8761 O O . ASP B 1 157 ? 17.078 -29.5 -2.875 1 91.94 157 ASP B O 1
ATOM 8765 N N . GLY B 1 158 ? 16.766 -31.672 -2.115 1 92.31 158 GLY B N 1
ATOM 8766 C CA . GLY B 1 158 ? 16.188 -31.219 -0.86 1 92.31 158 GLY B CA 1
ATOM 8767 C C . GLY B 1 158 ? 17.203 -30.594 0.069 1 92.31 158 GLY B C 1
ATOM 8768 O O . GLY B 1 158 ? 18.344 -31.031 0.144 1 92.31 158 GLY B O 1
ATOM 8769 N N . ALA B 1 159 ? 16.781 -29.484 0.743 1 93.25 159 ALA B N 1
ATOM 8770 C CA . ALA B 1 159 ? 17.75 -28.781 1.568 1 93.25 159 ALA B CA 1
ATOM 8771 C C . ALA B 1 159 ? 17.094 -28.234 2.842 1 93.25 159 ALA B C 1
ATOM 8773 O O . ALA B 1 159 ? 17.484 -27.188 3.344 1 93.25 159 ALA B O 1
ATOM 8774 N N . SER B 1 160 ? 16.203 -28.922 3.361 1 94 160 SER B N 1
ATOM 8775 C CA . SER B 1 160 ? 15.531 -28.484 4.578 1 94 160 SER B CA 1
ATOM 8776 C C . SER B 1 160 ? 16.484 -28.453 5.762 1 94 160 SER B C 1
ATOM 8778 O O . SER B 1 160 ? 16.328 -27.641 6.68 1 94 160 SER B O 1
ATOM 8780 N N . SER B 1 161 ? 17.484 -29.312 5.773 1 94.12 161 SER B N 1
ATOM 8781 C CA . SER B 1 161 ? 18.453 -29.344 6.867 1 94.12 161 SER B CA 1
ATOM 8782 C C . SER B 1 161 ? 19.312 -28.094 6.887 1 94.12 161 SER B C 1
ATOM 8784 O O . SER B 1 161 ? 19.875 -27.734 7.922 1 94.12 161 SER B O 1
ATOM 8786 N N . ILE B 1 162 ? 19.391 -27.453 5.738 1 92.75 162 ILE B N 1
ATOM 8787 C CA . ILE B 1 162 ? 20.234 -26.266 5.621 1 92.75 162 ILE B CA 1
ATOM 8788 C C . ILE B 1 162 ? 19.359 -25.016 5.742 1 92.75 162 ILE B C 1
ATOM 8790 O O . ILE B 1 162 ? 19.75 -24.047 6.398 1 92.75 162 ILE B O 1
ATOM 8794 N N . TYR B 1 163 ? 18.203 -25.047 5.047 1 94.81 163 TYR B N 1
ATOM 8795 C CA . TYR B 1 163 ? 17.469 -23.797 4.902 1 94.81 163 TYR B CA 1
ATOM 8796 C C . TYR B 1 163 ? 16.125 -23.875 5.629 1 94.81 163 TYR B C 1
ATOM 8798 O O . TYR B 1 163 ? 15.406 -22.875 5.727 1 94.81 163 TYR B O 1
ATOM 8806 N N . GLY B 1 164 ? 15.703 -25.031 6.07 1 94.56 164 GLY B N 1
ATOM 8807 C CA . GLY B 1 164 ? 14.445 -25.172 6.781 1 94.56 164 GLY B CA 1
ATOM 8808 C C . GLY B 1 164 ? 13.289 -25.547 5.875 1 94.56 164 GLY B C 1
ATOM 8809 O O . GLY B 1 164 ? 13.469 -26.219 4.867 1 94.56 164 GLY B O 1
ATOM 8810 N N . SER B 1 165 ? 12.141 -25.125 6.273 1 94.31 165 SER B N 1
ATOM 8811 C CA . SER B 1 165 ? 10.898 -25.484 5.602 1 94.31 165 SER B CA 1
ATOM 8812 C C . SER B 1 165 ? 10.914 -25.047 4.141 1 94.31 165 SER B C 1
ATOM 8814 O O . SER B 1 165 ? 11.57 -24.078 3.781 1 94.31 165 SER B O 1
ATOM 8816 N N . ASP B 1 166 ? 10.141 -25.797 3.236 1 93.69 166 ASP B N 1
ATOM 8817 C CA . ASP B 1 166 ? 9.789 -25.469 1.859 1 93.69 166 ASP B CA 1
ATOM 8818 C C . ASP B 1 166 ? 10.891 -25.906 0.894 1 93.69 166 ASP B C 1
ATOM 8820 O O . ASP B 1 166 ? 10.68 -25.953 -0.319 1 93.69 166 ASP B O 1
ATOM 8824 N N . ALA B 1 167 ? 12.078 -26.141 1.388 1 95.06 167 ALA B N 1
ATOM 8825 C CA . ALA B 1 167 ? 13.172 -26.562 0.519 1 95.06 167 ALA B CA 1
ATOM 8826 C C . ALA B 1 167 ? 13.086 -28.062 0.208 1 95.06 167 ALA B C 1
ATOM 8828 O O . ALA B 1 167 ? 14.023 -28.812 0.483 1 95.06 167 ALA B O 1
ATOM 8829 N N . ILE B 1 168 ? 12.109 -28.391 -0.446 1 95.75 168 ILE B N 1
ATOM 8830 C CA . ILE B 1 168 ? 11.836 -29.797 -0.74 1 95.75 168 ILE B CA 1
ATOM 8831 C C . ILE B 1 168 ? 12.273 -30.109 -2.168 1 95.75 168 ILE B C 1
ATOM 8833 O O . ILE B 1 168 ? 13.164 -30.938 -2.381 1 95.75 168 ILE B O 1
ATOM 8837 N N . ALA B 1 169 ? 11.688 -29.406 -3.084 1 95.31 169 ALA B N 1
ATOM 8838 C CA . ALA B 1 169 ? 11.992 -29.656 -4.492 1 95.31 169 ALA B CA 1
ATOM 8839 C C . ALA B 1 169 ? 13.352 -29.094 -4.871 1 95.31 169 ALA B C 1
ATOM 8841 O O . ALA B 1 169 ? 13.992 -29.562 -5.816 1 95.31 169 ALA B O 1
ATOM 8842 N N . GLY B 1 170 ? 13.719 -28.062 -4.172 1 95.5 170 GLY B N 1
ATOM 8843 C CA . GLY B 1 170 ? 14.984 -27.391 -4.434 1 95.5 170 GLY B CA 1
ATOM 8844 C C . GLY B 1 170 ? 15.016 -25.969 -3.906 1 95.5 170 GLY B C 1
ATOM 8845 O O . GLY B 1 170 ? 14.109 -25.547 -3.186 1 95.5 170 GLY B O 1
ATOM 8846 N N . VAL B 1 171 ? 16.172 -25.281 -4.211 1 96.12 171 VAL B N 1
ATOM 8847 C CA . VAL B 1 171 ? 16.375 -23.922 -3.754 1 96.12 171 VAL B CA 1
ATOM 8848 C C . VAL B 1 171 ? 16.859 -23.047 -4.914 1 96.12 171 VAL B C 1
ATOM 8850 O O . VAL B 1 171 ? 17.766 -23.438 -5.645 1 96.12 171 VAL B O 1
ATOM 8853 N N . VAL B 1 172 ? 16.156 -21.969 -5.145 1 96.56 172 VAL B N 1
ATOM 8854 C CA . VAL B 1 172 ? 16.625 -20.922 -6.055 1 96.56 172 VAL B CA 1
ATOM 8855 C C . VAL B 1 172 ? 17.25 -19.781 -5.262 1 96.56 172 VAL B C 1
ATOM 8857 O O . VAL B 1 172 ? 16.562 -19.109 -4.48 1 96.56 172 VAL B O 1
ATOM 8860 N N . ASN B 1 173 ? 18.484 -19.609 -5.426 1 96.25 173 ASN B N 1
ATOM 8861 C CA . ASN B 1 173 ? 19.203 -18.531 -4.73 1 96.25 173 ASN B CA 1
ATOM 8862 C C . ASN B 1 173 ? 19.688 -17.469 -5.699 1 96.25 173 ASN B C 1
ATOM 8864 O O . ASN B 1 173 ? 20.578 -17.703 -6.512 1 96.25 173 ASN B O 1
ATOM 8868 N N . ILE B 1 174 ? 19.141 -16.328 -5.547 1 96.12 174 ILE B N 1
ATOM 8869 C CA . ILE B 1 174 ? 19.516 -15.188 -6.387 1 96.12 174 ILE B CA 1
ATOM 8870 C C . ILE B 1 174 ? 20.656 -14.406 -5.723 1 96.12 174 ILE B C 1
ATOM 8872 O O . ILE B 1 174 ? 20.5 -13.898 -4.609 1 96.12 174 ILE B O 1
ATOM 8876 N N . ILE B 1 175 ? 21.734 -14.391 -6.41 1 94.12 175 ILE B N 1
ATOM 8877 C CA . ILE B 1 175 ? 22.906 -13.648 -5.926 1 94.12 175 ILE B CA 1
ATOM 8878 C C . ILE B 1 175 ? 22.953 -12.281 -6.605 1 94.12 175 ILE B C 1
ATOM 8880 O O . ILE B 1 175 ? 23 -12.195 -7.836 1 94.12 175 ILE B O 1
ATOM 8884 N N . THR B 1 176 ? 23.016 -11.25 -5.844 1 93.75 176 THR B N 1
ATOM 8885 C CA . THR B 1 176 ? 22.938 -9.898 -6.395 1 93.75 176 THR B CA 1
ATOM 8886 C C . THR B 1 176 ? 24.344 -9.344 -6.656 1 93.75 176 THR B C 1
ATOM 8888 O O . THR B 1 176 ? 25.328 -9.906 -6.207 1 93.75 176 THR B O 1
ATOM 8891 N N . ARG B 1 177 ? 24.359 -8.281 -7.336 1 89.44 177 ARG B N 1
ATOM 8892 C CA . ARG B 1 177 ? 25.609 -7.594 -7.648 1 89.44 177 ARG B CA 1
ATOM 8893 C C . ARG B 1 177 ? 26.109 -6.809 -6.445 1 89.44 177 ARG B C 1
ATOM 8895 O O . ARG B 1 177 ? 25.422 -5.918 -5.945 1 89.44 177 ARG B O 1
ATOM 8902 N N . ARG B 1 178 ? 27.359 -7.027 -5.914 1 82.25 178 ARG B N 1
ATOM 8903 C CA . ARG B 1 178 ? 27.875 -6.328 -4.746 1 82.25 178 ARG B CA 1
ATOM 8904 C C . ARG B 1 178 ? 29.188 -5.621 -5.07 1 82.25 178 ARG B C 1
ATOM 8906 O O . ARG B 1 178 ? 29.594 -4.684 -4.375 1 82.25 178 ARG B O 1
ATOM 8913 N N . ASN B 1 179 ? 29.922 -5.988 -5.965 1 80.69 179 ASN B N 1
ATOM 8914 C CA . ASN B 1 179 ? 31.234 -5.418 -6.262 1 80.69 179 ASN B CA 1
ATOM 8915 C C . ASN B 1 179 ? 31.266 -4.793 -7.652 1 80.69 179 ASN B C 1
ATOM 8917 O O . ASN B 1 179 ? 32.188 -5.074 -8.438 1 80.69 179 ASN B O 1
ATOM 8921 N N . PHE B 1 180 ? 30.344 -3.959 -7.746 1 86.19 180 PHE B N 1
ATOM 8922 C CA . PHE B 1 180 ? 30.266 -3.266 -9.023 1 86.19 180 PHE B CA 1
ATOM 8923 C C . PHE B 1 180 ? 30.781 -1.836 -8.898 1 86.19 180 PHE B C 1
ATOM 8925 O O . PHE B 1 180 ? 30.359 -1.102 -7.996 1 86.19 180 PHE B O 1
ATOM 8932 N N . THR B 1 181 ? 31.703 -1.467 -9.648 1 86.88 181 THR B N 1
ATOM 8933 C CA . THR B 1 181 ? 32.188 -0.097 -9.719 1 86.88 181 THR B CA 1
ATOM 8934 C C . THR B 1 181 ? 31.938 0.498 -11.102 1 86.88 181 THR B C 1
ATOM 8936 O O . THR B 1 181 ? 32.156 -0.162 -12.117 1 86.88 181 THR B O 1
ATOM 8939 N N . GLY B 1 182 ? 31.516 1.674 -11.109 1 88.06 182 GLY B N 1
ATOM 8940 C CA . GLY B 1 182 ? 31.172 2.328 -12.367 1 88.06 182 GLY B CA 1
ATOM 8941 C C . GLY B 1 182 ? 29.688 2.518 -12.562 1 88.06 182 GLY B C 1
ATOM 8942 O O . GLY B 1 182 ? 28.938 2.645 -11.594 1 88.06 182 GLY B O 1
ATOM 8943 N N . ALA B 1 183 ? 29.344 2.762 -13.812 1 88.75 183 ALA B N 1
ATOM 8944 C CA . ALA B 1 183 ? 27.922 2.945 -14.156 1 88.75 183 ALA B CA 1
ATOM 8945 C C . ALA B 1 183 ? 27.547 2.119 -15.383 1 88.75 183 ALA B C 1
ATOM 8947 O O . ALA B 1 183 ? 28.391 1.883 -16.266 1 88.75 183 ALA B O 1
ATOM 8948 N N . GLU B 1 184 ? 26.344 1.647 -15.383 1 92.31 184 GLU B N 1
ATOM 8949 C CA . GLU B 1 184 ? 25.828 0.841 -16.484 1 92.31 184 GLU B CA 1
ATOM 8950 C C . GLU B 1 184 ? 24.375 1.193 -16.781 1 92.31 184 GLU B C 1
ATOM 8952 O O . GLU B 1 184 ? 23.578 1.393 -15.867 1 92.31 184 GLU B O 1
ATOM 8957 N N . VAL B 1 185 ? 24.078 1.353 -18.062 1 92.75 185 VAL B N 1
ATOM 8958 C CA . VAL B 1 185 ? 22.703 1.599 -18.531 1 92.75 185 VAL B CA 1
ATOM 8959 C C . VAL B 1 185 ? 22.297 0.513 -19.516 1 92.75 185 VAL B C 1
ATOM 8961 O O . VAL B 1 185 ? 23.062 0.131 -20.391 1 92.75 185 VAL B O 1
ATOM 8964 N N . ASN B 1 186 ? 21.141 -0.018 -19.328 1 95.38 186 ASN B N 1
ATOM 8965 C CA . ASN B 1 186 ? 20.578 -1.006 -20.234 1 95.38 186 ASN B CA 1
ATOM 8966 C C . ASN B 1 186 ? 19.203 -0.567 -20.766 1 95.38 186 ASN B C 1
ATOM 8968 O O . ASN B 1 186 ? 18.359 -0.13 -20 1 95.38 186 ASN B O 1
ATOM 8972 N N . LEU B 1 187 ? 19.047 -0.618 -22.047 1 96.94 187 LEU B N 1
ATOM 8973 C CA . LEU B 1 187 ? 17.781 -0.353 -22.719 1 96.94 187 LEU B CA 1
ATOM 8974 C C . LEU B 1 187 ? 17.312 -1.58 -23.5 1 96.94 187 LEU B C 1
ATOM 8976 O O . LEU B 1 187 ? 18.094 -2.225 -24.188 1 96.94 187 LEU B O 1
ATOM 8980 N N . TYR B 1 188 ? 16.047 -1.97 -23.297 1 97 188 TYR B N 1
ATOM 8981 C CA . TYR B 1 188 ? 15.453 -3.121 -23.953 1 97 188 TYR B CA 1
ATOM 8982 C C . TYR B 1 188 ? 14.086 -2.766 -24.531 1 97 188 TYR B C 1
ATOM 8984 O O . TYR B 1 188 ? 13.289 -2.092 -23.891 1 97 188 TYR B O 1
ATOM 8992 N N . TYR B 1 189 ? 13.836 -3.105 -25.75 1 97.69 189 TYR B N 1
ATOM 8993 C CA . TYR B 1 189 ? 12.523 -3.016 -26.391 1 97.69 189 TYR B CA 1
ATOM 8994 C C . TYR B 1 189 ? 12.242 -4.242 -27.25 1 97.69 189 TYR B C 1
ATOM 8996 O O . TYR B 1 189 ? 13.125 -4.715 -27.969 1 97.69 189 TYR B O 1
ATOM 9004 N N . GLY B 1 190 ? 11.039 -4.801 -27.125 1 97.5 190 GLY B N 1
ATOM 9005 C CA . GLY B 1 190 ? 10.617 -5.906 -27.969 1 97.5 190 GLY B CA 1
ATOM 9006 C C . GLY B 1 190 ? 9.109 -5.957 -28.188 1 97.5 190 GLY B C 1
ATOM 9007 O O . GLY B 1 190 ? 8.359 -5.266 -27.484 1 97.5 190 GLY B O 1
ATOM 9008 N N . GLU B 1 191 ? 8.711 -6.715 -29.172 1 97.12 191 GLU B N 1
ATOM 9009 C CA . GLU B 1 191 ? 7.301 -6.898 -29.484 1 97.12 191 GLU B CA 1
ATOM 9010 C C . GLU B 1 191 ? 7.074 -8.172 -30.297 1 97.12 191 GLU B C 1
ATOM 9012 O O . GLU B 1 191 ? 8.008 -8.695 -30.906 1 97.12 191 GLU B O 1
ATOM 9017 N N . TYR B 1 192 ? 5.879 -8.656 -30.156 1 97.12 192 TYR B N 1
ATOM 9018 C CA . TYR B 1 192 ? 5.531 -9.812 -30.969 1 97.12 192 TYR B CA 1
ATOM 9019 C C . TYR B 1 192 ? 5.414 -9.422 -32.438 1 97.12 192 TYR B C 1
ATOM 9021 O O . TYR B 1 192 ? 5.137 -8.266 -32.75 1 97.12 192 TYR B O 1
ATOM 9029 N N . GLY B 1 193 ? 5.625 -10.398 -33.312 1 95.75 193 GLY B N 1
ATOM 9030 C CA . GLY B 1 193 ? 5.539 -10.188 -34.75 1 95.75 193 GLY B CA 1
ATOM 9031 C C . GLY B 1 193 ? 4.188 -9.656 -35.188 1 95.75 193 GLY B C 1
ATOM 9032 O O . GLY B 1 193 ? 4.082 -9.008 -36.25 1 95.75 193 GLY B O 1
ATOM 9033 N N . GLU B 1 194 ? 3.197 -9.852 -34.406 1 94.31 194 GLU B N 1
ATOM 9034 C CA . GLU B 1 194 ? 1.851 -9.375 -34.688 1 94.31 194 GLU B CA 1
ATOM 9035 C C . GLU B 1 194 ? 1.699 -7.895 -34.375 1 94.31 194 GLU B C 1
ATOM 9037 O O . GLU B 1 194 ? 0.662 -7.293 -34.656 1 94.31 194 GLU B O 1
ATOM 9042 N N . GLY B 1 195 ? 2.666 -7.348 -33.781 1 94.5 195 GLY B N 1
ATOM 9043 C CA . GLY B 1 195 ? 2.652 -5.93 -33.469 1 94.5 195 GLY B CA 1
ATOM 9044 C C . GLY B 1 195 ? 1.999 -5.629 -32.125 1 94.5 195 GLY B C 1
ATOM 9045 O O . GLY B 1 195 ? 1.557 -4.504 -31.891 1 94.5 195 GLY B O 1
ATOM 9046 N N . ASP B 1 196 ? 1.886 -6.59 -31.266 1 95.31 196 ASP B N 1
ATOM 9047 C CA . ASP B 1 196 ? 1.263 -6.402 -29.969 1 95.31 196 ASP B CA 1
ATOM 9048 C C . ASP B 1 196 ? 2.178 -6.887 -28.844 1 95.31 196 ASP B C 1
ATOM 9050 O O . ASP B 1 196 ? 3.334 -7.238 -29.078 1 95.31 196 ASP B O 1
ATOM 9054 N N . GLY B 1 197 ? 1.747 -6.637 -27.656 1 95.75 197 GLY B N 1
ATOM 9055 C CA . GLY B 1 197 ? 2.479 -7.078 -26.469 1 95.75 197 GLY B CA 1
ATOM 9056 C C . GLY B 1 197 ? 3.859 -6.461 -26.359 1 95.75 197 GLY B C 1
ATOM 9057 O O . GLY B 1 197 ? 4.84 -7.16 -26.094 1 95.75 197 GLY B O 1
ATOM 9058 N N . PRO B 1 198 ? 4.066 -5.27 -26.703 1 96.69 198 PRO B N 1
ATOM 9059 C CA . PRO B 1 198 ? 5.402 -4.691 -26.531 1 96.69 198 PRO B CA 1
ATOM 9060 C C . PRO B 1 198 ? 5.922 -4.793 -25.109 1 96.69 198 PRO B C 1
ATOM 9062 O O . PRO B 1 198 ? 5.137 -4.738 -24.156 1 96.69 198 PRO B O 1
ATOM 9065 N N . ARG B 1 199 ? 7.246 -5.004 -25 1 96.12 199 ARG B N 1
ATOM 9066 C CA . ARG B 1 199 ? 7.969 -5.031 -23.734 1 96.12 199 ARG B CA 1
ATOM 9067 C C . ARG B 1 199 ? 9.094 -4.008 -23.719 1 96.12 199 ARG B C 1
ATOM 9069 O O . ARG B 1 199 ? 9.789 -3.832 -24.734 1 96.12 199 ARG B O 1
ATOM 9076 N N . GLN B 1 200 ? 9.156 -3.252 -22.734 1 96.81 200 GLN B N 1
ATOM 9077 C CA . GLN B 1 200 ? 10.25 -2.309 -22.562 1 96.81 200 GLN B CA 1
ATOM 9078 C C . GLN B 1 200 ? 10.867 -2.422 -21.172 1 96.81 200 GLN B C 1
ATOM 9080 O O . GLN B 1 200 ? 10.164 -2.68 -20.203 1 96.81 200 GLN B O 1
ATOM 9085 N N . ALA B 1 201 ? 12.117 -2.299 -21.078 1 95.62 201 ALA B N 1
ATOM 9086 C CA . ALA B 1 201 ? 12.852 -2.324 -19.812 1 95.62 201 ALA B CA 1
ATOM 9087 C C . ALA B 1 201 ? 14.016 -1.342 -19.844 1 95.62 201 ALA B C 1
ATOM 9089 O O . ALA B 1 201 ? 14.711 -1.215 -20.859 1 95.62 201 ALA B O 1
ATOM 9090 N N . TYR B 1 202 ? 14.18 -0.541 -18.828 1 95.12 202 TYR B N 1
ATOM 9091 C CA . TYR B 1 202 ? 15.281 0.393 -18.594 1 95.12 202 TYR B CA 1
ATOM 9092 C C . TYR B 1 202 ? 15.906 0.177 -17.219 1 95.12 202 TYR B C 1
ATOM 9094 O O . TYR B 1 202 ? 15.188 0.029 -16.219 1 95.12 202 TYR B O 1
ATOM 9102 N N . ASP B 1 203 ? 17.156 0.016 -17.203 1 92.75 203 ASP B N 1
ATOM 9103 C CA . ASP B 1 203 ? 17.781 -0.061 -15.883 1 92.75 203 ASP B CA 1
ATOM 9104 C C . ASP B 1 203 ? 19.078 0.725 -15.852 1 92.75 203 ASP B C 1
ATOM 9106 O O . ASP B 1 203 ? 19.688 0.987 -16.891 1 92.75 203 ASP B O 1
ATOM 9110 N N . PHE B 1 204 ? 19.438 1.153 -14.734 1 90.06 204 PHE B N 1
ATOM 9111 C CA . PHE B 1 204 ? 20.641 1.911 -14.438 1 90.06 204 PHE B CA 1
ATOM 9112 C C . PHE B 1 204 ? 21.281 1.406 -13.156 1 90.06 204 PHE B C 1
ATOM 9114 O O . PHE B 1 204 ? 20.609 1.146 -12.164 1 90.06 204 PHE B O 1
ATOM 9121 N N . THR B 1 205 ? 22.594 1.142 -13.18 1 90.81 205 THR B N 1
ATOM 9122 C CA . THR B 1 205 ? 23.359 0.687 -12.023 1 90.81 205 THR B CA 1
ATOM 9123 C C . THR B 1 205 ? 24.609 1.553 -11.82 1 90.81 205 THR B C 1
ATOM 9125 O O . THR B 1 205 ? 25.328 1.841 -12.773 1 90.81 205 THR B O 1
ATOM 9128 N N . ILE B 1 206 ? 24.828 1.975 -10.609 1 87.44 206 ILE B N 1
ATOM 9129 C CA . ILE B 1 206 ? 26.031 2.709 -10.234 1 87.44 206 ILE B CA 1
ATOM 9130 C C . ILE B 1 206 ? 26.672 2.059 -9.008 1 87.44 206 ILE B C 1
ATOM 9132 O O . ILE B 1 206 ? 25.969 1.606 -8.102 1 87.44 206 ILE B O 1
ATOM 9136 N N . GLY B 1 207 ? 27.984 1.938 -9.031 1 89 207 GLY B N 1
ATOM 9137 C CA . GLY B 1 207 ? 28.703 1.378 -7.906 1 89 207 GLY B CA 1
ATOM 9138 C C . GLY B 1 207 ? 29.984 2.127 -7.59 1 89 207 GLY B C 1
ATOM 9139 O O . GLY B 1 207 ? 30.641 2.641 -8.492 1 89 207 GLY B O 1
ATOM 9140 N N . MET B 1 208 ? 30.266 2.221 -6.324 1 86.94 208 MET B N 1
ATOM 9141 C CA . MET B 1 208 ? 31.484 2.846 -5.828 1 86.94 208 MET B CA 1
ATOM 9142 C C . MET B 1 208 ? 32.156 1.966 -4.777 1 86.94 208 MET B C 1
ATOM 9144 O O . MET B 1 208 ? 31.484 1.302 -3.992 1 86.94 208 MET B O 1
ATOM 9148 N N . ALA B 1 209 ? 33.469 1.975 -4.918 1 85.69 209 ALA B N 1
ATOM 9149 C CA . ALA B 1 209 ? 34.25 1.268 -3.91 1 85.69 209 ALA B CA 1
ATOM 9150 C C . ALA B 1 209 ? 35.312 2.188 -3.285 1 85.69 209 ALA B C 1
ATOM 9152 O O . ALA B 1 209 ? 35.906 3.006 -3.977 1 85.69 209 ALA B O 1
ATOM 9153 N N . GLY B 1 210 ? 35.344 2.15 -1.981 1 79.19 210 GLY B N 1
ATOM 9154 C CA . GLY B 1 210 ? 36.406 2.834 -1.245 1 79.19 210 GLY B CA 1
ATOM 9155 C C . GLY B 1 210 ? 37.312 1.884 -0.512 1 79.19 210 GLY B C 1
ATOM 9156 O O . GLY B 1 210 ? 37.344 0.683 -0.788 1 79.19 210 GLY B O 1
ATOM 9157 N N . GLU B 1 211 ? 38.062 2.461 0.389 1 80.19 211 GLU B N 1
ATOM 9158 C CA . GLU B 1 211 ? 39.062 1.673 1.116 1 80.19 211 GLU B CA 1
ATOM 9159 C C . GLU B 1 211 ? 38.375 0.677 2.061 1 80.19 211 GLU B C 1
ATOM 9161 O O . GLU B 1 211 ? 38.875 -0.436 2.25 1 80.19 211 GLU B O 1
ATOM 9166 N N . ARG B 1 212 ? 37.25 1.13 2.58 1 86.75 212 ARG B N 1
ATOM 9167 C CA . ARG B 1 212 ? 36.688 0.286 3.625 1 86.75 212 ARG B CA 1
ATOM 9168 C C . ARG B 1 212 ? 35.312 -0.195 3.242 1 86.75 212 ARG B C 1
ATOM 9170 O O . ARG B 1 212 ? 34.562 -0.723 4.082 1 86.75 212 ARG B O 1
ATOM 9177 N N . GLY B 1 213 ? 35 0.044 1.999 1 86 213 GLY B N 1
ATOM 9178 C CA . GLY B 1 213 ? 33.625 -0.371 1.74 1 86 213 GLY B CA 1
ATOM 9179 C C . GLY B 1 213 ? 33.219 -0.186 0.293 1 86 213 GLY B C 1
ATOM 9180 O O . GLY B 1 213 ? 34.031 0.16 -0.556 1 86 213 GLY B O 1
ATOM 9181 N N . HIS B 1 214 ? 32.031 -0.613 -0.036 1 89.06 214 HIS B N 1
ATOM 9182 C CA . HIS B 1 214 ? 31.469 -0.433 -1.361 1 89.06 214 HIS B CA 1
ATOM 9183 C C . HIS B 1 214 ? 29.953 -0.279 -1.281 1 89.06 214 HIS B C 1
ATOM 9185 O O . HIS B 1 214 ? 29.312 -0.769 -0.341 1 89.06 214 HIS B O 1
ATOM 9191 N N . ILE B 1 215 ? 29.328 0.467 -2.203 1 89.38 215 ILE B N 1
ATOM 9192 C CA . ILE B 1 215 ? 27.875 0.621 -2.355 1 89.38 215 ILE B CA 1
ATOM 9193 C C . ILE B 1 215 ? 27.5 0.508 -3.832 1 89.38 215 ILE B C 1
ATOM 9195 O O . ILE B 1 215 ? 28.203 1.027 -4.699 1 89.38 215 ILE B O 1
ATOM 9199 N N . VAL B 1 216 ? 26.484 -0.309 -4.105 1 90.88 216 VAL B N 1
ATOM 9200 C CA . VAL B 1 216 ? 25.938 -0.445 -5.445 1 90.88 216 VAL B CA 1
ATOM 9201 C C . VAL B 1 216 ? 24.438 -0.117 -5.426 1 90.88 216 VAL B C 1
ATOM 9203 O O . VAL B 1 216 ? 23.719 -0.533 -4.516 1 90.88 216 VAL B O 1
ATOM 9206 N N . MET B 1 217 ? 24.031 0.678 -6.312 1 88.81 217 MET B N 1
ATOM 9207 C CA . MET B 1 217 ? 22.625 1.007 -6.469 1 88.81 217 MET B CA 1
ATOM 9208 C C . MET B 1 217 ? 22.141 0.66 -7.875 1 88.81 217 MET B C 1
ATOM 9210 O O . MET B 1 217 ? 22.812 0.943 -8.859 1 88.81 217 MET B O 1
ATOM 9214 N N . SER B 1 218 ? 21.016 0.034 -7.918 1 91.88 218 SER B N 1
ATOM 9215 C CA . SER B 1 218 ? 20.375 -0.289 -9.195 1 91.88 218 SER B CA 1
ATOM 9216 C C . SER B 1 218 ? 18.922 0.126 -9.211 1 91.88 218 SER B C 1
ATOM 9218 O O . SER B 1 218 ? 18.203 -0.028 -8.211 1 91.88 218 SER B O 1
ATOM 9220 N N . ALA B 1 219 ? 18.516 0.729 -10.25 1 88.81 219 ALA B N 1
ATOM 9221 C CA . ALA B 1 219 ? 17.109 1.064 -10.492 1 88.81 219 ALA B CA 1
ATOM 9222 C C . ALA B 1 219 ? 16.625 0.484 -11.82 1 88.81 219 ALA B C 1
ATOM 9224 O O . ALA B 1 219 ? 17.391 0.417 -12.789 1 88.81 219 ALA B O 1
ATOM 9225 N N . GLU B 1 220 ? 15.359 0.059 -11.828 1 93 220 GLU B N 1
ATOM 9226 C CA . GLU B 1 220 ? 14.844 -0.572 -13.039 1 93 220 GLU B CA 1
ATOM 9227 C C . GLU B 1 220 ? 13.383 -0.206 -13.273 1 93 220 GLU B C 1
ATOM 9229 O O . GLU B 1 220 ? 12.625 0.006 -12.312 1 93 220 GLU B O 1
ATOM 9234 N N . TYR B 1 221 ? 13 -0.085 -14.5 1 92.25 221 TYR B N 1
ATOM 9235 C CA . TYR B 1 221 ? 11.633 0.021 -14.992 1 92.25 221 TYR B CA 1
ATOM 9236 C C . TYR B 1 221 ? 11.344 -1.052 -16.031 1 92.25 221 TYR B C 1
ATOM 9238 O O . TYR B 1 221 ? 12.141 -1.264 -16.953 1 92.25 221 TYR B O 1
ATOM 9246 N N . ASN B 1 222 ? 10.297 -1.797 -15.828 1 95.25 222 ASN B N 1
ATOM 9247 C CA . ASN B 1 222 ? 9.852 -2.834 -16.75 1 95.25 222 ASN B CA 1
ATOM 9248 C C . ASN B 1 222 ? 8.359 -2.736 -17.031 1 95.25 222 ASN B C 1
ATOM 9250 O O . ASN B 1 222 ? 7.559 -2.605 -16.094 1 95.25 222 ASN B O 1
ATOM 9254 N N . LYS B 1 223 ? 7.977 -2.752 -18.297 1 95.44 223 LYS B N 1
ATOM 9255 C CA . LYS B 1 223 ? 6.566 -2.729 -18.672 1 95.44 223 LYS B CA 1
ATOM 9256 C C . LYS B 1 223 ? 6.281 -3.73 -19.797 1 95.44 223 LYS B C 1
ATOM 9258 O O . LYS B 1 223 ? 6.965 -3.734 -20.812 1 95.44 223 LYS B O 1
ATOM 9263 N N . GLU B 1 224 ? 5.371 -4.566 -19.547 1 95.5 224 GLU B N 1
ATOM 9264 C CA . GLU B 1 224 ? 4.863 -5.543 -20.5 1 95.5 224 GLU B CA 1
ATOM 9265 C C . GLU B 1 224 ? 3.375 -5.34 -20.766 1 95.5 224 GLU B C 1
ATOM 9267 O O . GLU B 1 224 ? 2.557 -5.453 -19.859 1 95.5 224 GLU B O 1
ATOM 9272 N N . GLU B 1 225 ? 3.102 -5.098 -22.031 1 96.12 225 GLU B N 1
ATOM 9273 C CA . GLU B 1 225 ? 1.704 -4.871 -22.375 1 96.12 225 GLU B CA 1
ATOM 9274 C C . GLU B 1 225 ? 0.976 -6.191 -22.625 1 96.12 225 GLU B C 1
ATOM 9276 O O . GLU B 1 225 ? 1.605 -7.207 -22.922 1 96.12 225 GLU B O 1
ATOM 9281 N N . GLY B 1 226 ? -0.338 -6.109 -22.484 1 95.94 226 GLY B N 1
ATOM 9282 C CA . GLY B 1 226 ? -1.144 -7.316 -22.594 1 95.94 226 GLY B CA 1
ATOM 9283 C C . GLY B 1 226 ? -1.512 -7.648 -24.031 1 95.94 226 GLY B C 1
ATOM 9284 O O . GLY B 1 226 ? -1.219 -6.875 -24.953 1 95.94 226 GLY B O 1
ATOM 9285 N N . ILE B 1 227 ? -1.951 -8.883 -24.219 1 97.31 227 ILE B N 1
ATOM 9286 C CA . ILE B 1 227 ? -2.518 -9.383 -25.453 1 97.31 227 ILE B CA 1
ATOM 9287 C C . ILE B 1 227 ? -3.926 -9.922 -25.203 1 97.31 227 ILE B C 1
ATOM 9289 O O . ILE B 1 227 ? -4.172 -10.586 -24.203 1 97.31 227 ILE B O 1
ATOM 9293 N N . PHE B 1 228 ? -4.805 -9.633 -26.078 1 97.31 228 PHE B N 1
ATOM 9294 C CA . PHE B 1 228 ? -6.172 -10.109 -25.938 1 97.31 228 PHE B CA 1
ATOM 9295 C C . PHE B 1 228 ? -6.34 -11.469 -26.609 1 97.31 228 PHE B C 1
ATOM 9297 O O . PHE B 1 228 ? -5.656 -11.773 -27.578 1 97.31 228 PHE B O 1
ATOM 9304 N N . ALA B 1 229 ? -7.25 -12.227 -26.094 1 96.69 229 ALA B N 1
ATOM 9305 C CA . ALA B 1 229 ? -7.461 -13.609 -26.5 1 96.69 229 ALA B CA 1
ATOM 9306 C C . ALA B 1 229 ? -7.844 -13.688 -27.984 1 96.69 229 ALA B C 1
ATOM 9308 O O . ALA B 1 229 ? -7.383 -14.57 -28.703 1 96.69 229 ALA B O 1
ATOM 9309 N N . PRO B 1 230 ? -8.633 -12.773 -28.516 1 95.81 230 PRO B N 1
ATOM 9310 C CA . PRO B 1 230 ? -9.047 -12.906 -29.922 1 95.81 230 PRO B CA 1
ATOM 9311 C C . PRO B 1 230 ? -7.902 -12.633 -30.891 1 95.81 230 PRO B C 1
ATOM 9313 O O . PRO B 1 230 ? -8.031 -12.898 -32.094 1 95.81 230 PRO B O 1
ATOM 9316 N N . ASP B 1 231 ? -6.82 -12.195 -30.422 1 96.25 231 ASP B N 1
ATOM 9317 C CA . ASP B 1 231 ? -5.723 -11.805 -31.297 1 96.25 231 ASP B CA 1
ATOM 9318 C C . ASP B 1 231 ? -4.918 -13.023 -31.75 1 96.25 231 ASP B C 1
ATOM 9320 O O . ASP B 1 231 ? -4.035 -12.906 -32.594 1 96.25 231 ASP B O 1
ATOM 9324 N N . ARG B 1 232 ? -5.148 -14.148 -31.188 1 96.56 232 ARG B N 1
ATOM 9325 C CA . ARG B 1 232 ? -4.609 -15.422 -31.641 1 96.56 232 ARG B CA 1
ATOM 9326 C C . ARG B 1 232 ? -5.727 -16.406 -31.984 1 96.56 232 ARG B C 1
ATOM 9328 O O . ARG B 1 232 ? -6.73 -16.484 -31.281 1 96.56 232 ARG B O 1
ATOM 9335 N N . TRP B 1 233 ? -5.559 -17.141 -33.031 1 94.56 233 TRP B N 1
ATOM 9336 C CA . TRP B 1 233 ? -6.637 -18.016 -33.469 1 94.56 233 TRP B CA 1
ATOM 9337 C C . TRP B 1 233 ? -6.887 -19.141 -32.469 1 94.56 233 TRP B C 1
ATOM 9339 O O . TRP B 1 233 ? -8.016 -19.609 -32.344 1 94.56 233 TRP B O 1
ATOM 9349 N N . TYR B 1 234 ? -5.883 -19.531 -31.797 1 94.38 234 TYR B N 1
ATOM 9350 C CA . TYR B 1 234 ? -6.012 -20.688 -30.906 1 94.38 234 TYR B CA 1
ATOM 9351 C C . TYR B 1 234 ? -6.531 -20.266 -29.547 1 94.38 234 TYR B C 1
ATOM 9353 O O . TYR B 1 234 ? -6.711 -21.109 -28.656 1 94.38 234 TYR B O 1
ATOM 9361 N N . THR B 1 235 ? -6.73 -18.969 -29.281 1 94.5 235 THR B N 1
ATOM 9362 C CA . THR B 1 235 ? -7.262 -18.531 -28 1 94.5 235 THR B CA 1
ATOM 9363 C C . THR B 1 235 ? -8.562 -17.75 -28.203 1 94.5 235 THR B C 1
ATOM 9365 O O . THR B 1 235 ? -9.242 -17.406 -27.234 1 94.5 235 THR B O 1
ATOM 9368 N N . ALA B 1 236 ? -8.922 -17.5 -29.406 1 94.62 236 ALA B N 1
ATOM 9369 C CA . ALA B 1 236 ? -10.141 -16.75 -29.703 1 94.62 236 ALA B CA 1
ATOM 9370 C C . ALA B 1 236 ? -11.383 -17.547 -29.312 1 94.62 236 ALA B C 1
ATOM 9372 O O . ALA B 1 236 ? -12.352 -16.969 -28.797 1 94.62 236 ALA B O 1
ATOM 9373 N N . ASP B 1 237 ? -11.297 -18.844 -29.578 1 91.31 237 ASP B N 1
ATOM 9374 C CA . ASP B 1 237 ? -12.422 -19.734 -29.266 1 91.31 237 ASP B CA 1
ATOM 9375 C C . ASP B 1 237 ? -12.086 -20.641 -28.078 1 91.31 237 ASP B C 1
ATOM 9377 O O . ASP B 1 237 ? -10.922 -20.984 -27.859 1 91.31 237 ASP B O 1
ATOM 9381 N N . SER B 1 238 ? -13.141 -21.031 -27.375 1 82.94 238 SER B N 1
ATOM 9382 C CA . SER B 1 238 ? -12.938 -21.969 -26.281 1 82.94 238 SER B CA 1
ATOM 9383 C C . SER B 1 238 ? -12.375 -23.297 -26.781 1 82.94 238 SER B C 1
ATOM 9385 O O . SER B 1 238 ? -11.594 -23.953 -26.094 1 82.94 238 SER B O 1
ATOM 9387 N N . TYR B 1 239 ? -12.922 -23.656 -27.938 1 87.81 239 TYR B N 1
ATOM 9388 C CA . TYR B 1 239 ? -12.477 -24.859 -28.641 1 87.81 239 TYR B CA 1
ATOM 9389 C C . TYR B 1 239 ? -12.148 -24.562 -30.094 1 87.81 239 TYR B C 1
ATOM 9391 O O . TYR B 1 239 ? -12.969 -24.797 -30.984 1 87.81 239 TYR B O 1
ATOM 9399 N N . PRO B 1 240 ? -10.852 -24.094 -30.312 1 93.25 240 PRO B N 1
ATOM 9400 C CA . PRO B 1 240 ? -10.477 -23.797 -31.703 1 93.25 240 PRO B CA 1
ATOM 9401 C C . PRO B 1 240 ? -10.812 -24.938 -32.656 1 93.25 240 PRO B C 1
ATOM 9403 O O . PRO B 1 240 ? -10.531 -26.109 -32.344 1 93.25 240 PRO B O 1
ATOM 9406 N N . GLY B 1 241 ? -11.445 -24.609 -33.75 1 91.44 241 GLY B N 1
ATOM 9407 C CA . GLY B 1 241 ? -11.945 -25.609 -34.688 1 91.44 241 GLY B CA 1
ATOM 9408 C C . GLY B 1 241 ? -13.414 -25.922 -34.469 1 91.44 241 GLY B C 1
ATOM 9409 O O . GLY B 1 241 ? -14.055 -26.5 -35.375 1 91.44 241 GLY B O 1
ATOM 9410 N N . TYR B 1 242 ? -13.945 -25.547 -33.281 1 87.56 242 TYR B N 1
ATOM 9411 C CA . TYR B 1 242 ? -15.352 -25.734 -32.938 1 87.56 242 TYR B CA 1
ATOM 9412 C C . TYR B 1 242 ? -15.953 -24.438 -32.406 1 87.56 242 TYR B C 1
ATOM 9414 O O . TYR B 1 242 ? -16.406 -24.391 -31.25 1 87.56 242 TYR B O 1
ATOM 9422 N N . PRO B 1 243 ? -16.031 -23.469 -33.219 1 89.06 243 PRO B N 1
ATOM 9423 C CA . PRO B 1 243 ? -16.422 -22.141 -32.75 1 89.06 243 PRO B CA 1
ATOM 9424 C C . PRO B 1 243 ? -17.844 -22.094 -32.156 1 89.06 243 PRO B C 1
ATOM 9426 O O . PRO B 1 243 ? -18.172 -21.219 -31.375 1 89.06 243 PRO B O 1
ATOM 9429 N N . GLN B 1 244 ? -18.688 -23.062 -32.5 1 83.25 244 GLN B N 1
ATOM 9430 C CA . GLN B 1 244 ? -20.078 -23.062 -32.062 1 83.25 244 GLN B CA 1
ATOM 9431 C C . GLN B 1 244 ? -20.156 -23.188 -30.531 1 83.25 244 GLN B C 1
ATOM 9433 O O . GLN B 1 244 ? -21.156 -22.781 -29.922 1 83.25 244 GLN B O 1
ATOM 9438 N N . TYR B 1 245 ? -19.156 -23.688 -29.953 1 79.19 245 TYR B N 1
ATOM 9439 C CA . TYR B 1 245 ? -19.188 -23.906 -28.516 1 79.19 245 TYR B CA 1
ATOM 9440 C C . TYR B 1 245 ? -18.641 -22.703 -27.766 1 79.19 245 TYR B C 1
ATOM 9442 O O . TYR B 1 245 ? -18.625 -22.688 -26.531 1 79.19 245 TYR B O 1
ATOM 9450 N N . SER B 1 246 ? -18.328 -21.641 -28.438 1 87 246 SER B N 1
ATOM 9451 C CA . SER B 1 246 ? -17.672 -20.484 -27.828 1 87 246 SER B CA 1
ATOM 9452 C C . SER B 1 246 ? -18.688 -19.406 -27.469 1 87 246 SER B C 1
ATOM 9454 O O . SER B 1 246 ? -18.344 -18.406 -26.844 1 87 246 SER B O 1
ATOM 9456 N N . TYR B 1 247 ? -20 -19.641 -27.719 1 88.69 247 TYR B N 1
ATOM 9457 C CA . TYR B 1 247 ? -21 -18.578 -27.594 1 88.69 247 TYR B CA 1
ATOM 9458 C C . TYR B 1 247 ? -21.984 -18.906 -26.5 1 88.69 247 TYR B C 1
ATOM 9460 O O . TYR B 1 247 ? -22.312 -20.078 -26.25 1 88.69 247 TYR B O 1
ATOM 9468 N N . THR B 1 248 ? -22.422 -17.812 -25.812 1 84.88 248 THR B N 1
ATOM 9469 C CA . THR B 1 248 ? -23.406 -17.953 -24.75 1 84.88 248 THR B CA 1
ATOM 9470 C C . THR B 1 248 ? -24.625 -17.062 -25.016 1 84.88 248 THR B C 1
ATOM 9472 O O . THR B 1 248 ? -24.5 -16 -25.625 1 84.88 248 THR B O 1
ATOM 9475 N N . THR B 1 249 ? -25.812 -17.5 -24.469 1 88.25 249 THR B N 1
ATOM 9476 C CA . THR B 1 249 ? -27.031 -16.719 -24.594 1 88.25 249 THR B CA 1
ATOM 9477 C C . THR B 1 249 ? -27.203 -15.781 -23.406 1 88.25 249 THR B C 1
ATOM 9479 O O . THR B 1 249 ? -28.031 -14.867 -23.453 1 88.25 249 THR B O 1
ATOM 9482 N N . VAL B 1 250 ? -26.5 -16.016 -22.312 1 88 250 VAL B N 1
ATOM 9483 C CA . VAL B 1 250 ? -26.406 -15.016 -21.266 1 88 250 VAL B CA 1
ATOM 9484 C C . VAL B 1 250 ? -25.438 -13.914 -21.672 1 88 250 VAL B C 1
ATOM 9486 O O . VAL B 1 250 ? -24.312 -13.844 -21.156 1 88 250 VAL B O 1
ATOM 9489 N N . GLY B 1 251 ? -25.922 -13.102 -22.609 1 91 251 GLY B N 1
ATOM 9490 C CA . GLY B 1 251 ? -24.984 -12.258 -23.328 1 91 251 GLY B CA 1
ATOM 9491 C C . GLY B 1 251 ? -25.234 -10.781 -23.125 1 91 251 GLY B C 1
ATOM 9492 O O . GLY B 1 251 ? -25.844 -10.375 -22.125 1 91 251 GLY B O 1
ATOM 9493 N N . GLN B 1 252 ? -24.766 -10.047 -24.062 1 93.69 252 GLN B N 1
ATOM 9494 C CA . GLN B 1 252 ? -24.641 -8.594 -23.984 1 93.69 252 GLN B CA 1
ATOM 9495 C C . GLN B 1 252 ? -25.984 -7.918 -24.266 1 93.69 252 GLN B C 1
ATOM 9497 O O . GLN B 1 252 ? -26.141 -6.727 -24 1 93.69 252 GLN B O 1
ATOM 9502 N N . TYR B 1 253 ? -27.016 -8.68 -24.625 1 93.88 253 TYR B N 1
ATOM 9503 C CA . TYR B 1 253 ? -28.234 -8.031 -25.094 1 93.88 253 TYR B CA 1
ATOM 9504 C C . TYR B 1 253 ? -29.328 -8.086 -24.016 1 93.88 253 TYR B C 1
ATOM 9506 O O . TYR B 1 253 ? -30.312 -7.352 -24.094 1 93.88 253 TYR B O 1
ATOM 9514 N N . GLY B 1 254 ? -29.172 -8.805 -23.031 1 94.75 254 GLY B N 1
ATOM 9515 C CA . GLY B 1 254 ? -30.234 -8.977 -22.047 1 94.75 254 GLY B CA 1
ATOM 9516 C C . GLY B 1 254 ? -31.422 -9.75 -22.578 1 94.75 254 GLY B C 1
ATOM 9517 O O . GLY B 1 254 ? -31.797 -9.617 -23.75 1 94.75 254 GLY B O 1
ATOM 9518 N N . ARG B 1 255 ? -32 -10.539 -21.734 1 94.5 255 ARG B N 1
ATOM 9519 C CA . ARG B 1 255 ? -33.188 -11.32 -22.094 1 94.5 255 ARG B CA 1
ATOM 9520 C C . ARG B 1 255 ? -34.094 -11.555 -20.875 1 94.5 255 ARG B C 1
ATOM 9522 O O . ARG B 1 255 ? -33.625 -11.438 -19.734 1 94.5 255 ARG B O 1
ATOM 9529 N N . PHE B 1 256 ? -35.344 -11.781 -21.156 1 94.06 256 PHE B N 1
ATOM 9530 C CA . PHE B 1 256 ? -36.281 -12.125 -20.094 1 94.06 256 PHE B CA 1
ATOM 9531 C C . PHE B 1 256 ? -37.125 -13.32 -20.484 1 94.06 256 PHE B C 1
ATOM 9533 O O . PHE B 1 256 ? -37.312 -13.609 -21.672 1 94.06 256 PHE B O 1
ATOM 9540 N N . LEU B 1 257 ? -37.562 -13.984 -19.453 1 89 257 LEU B N 1
ATOM 9541 C CA . LEU B 1 257 ? -38.375 -15.172 -19.641 1 89 257 LEU B CA 1
ATOM 9542 C C . LEU B 1 257 ? -39.875 -14.836 -19.531 1 89 257 LEU B C 1
ATOM 9544 O O . LEU B 1 257 ? -40.312 -14.25 -18.531 1 89 257 LEU B O 1
ATOM 9548 N N . HIS B 1 258 ? -40.594 -15.133 -20.562 1 89.12 258 HIS B N 1
ATOM 9549 C CA . HIS B 1 258 ? -42.031 -14.938 -20.578 1 89.12 258 HIS B CA 1
ATOM 9550 C C . HIS B 1 258 ? -42.719 -15.953 -21.469 1 89.12 258 HIS B C 1
ATOM 9552 O O . HIS B 1 258 ? -42.344 -16.141 -22.625 1 89.12 258 HIS B O 1
ATOM 9558 N N . GLY B 1 259 ? -43.688 -16.578 -20.938 1 82.75 259 GLY B N 1
ATOM 9559 C CA . GLY B 1 259 ? -44.438 -17.562 -21.703 1 82.75 259 GLY B CA 1
ATOM 9560 C C . GLY B 1 259 ? -43.594 -18.766 -22.125 1 82.75 259 GLY B C 1
ATOM 9561 O O . GLY B 1 259 ? -43.75 -19.281 -23.234 1 82.75 259 GLY B O 1
ATOM 9562 N N . GLY B 1 260 ? -42.625 -18.953 -21.375 1 79.5 260 GLY B N 1
ATOM 9563 C CA . GLY B 1 260 ? -41.812 -20.109 -21.656 1 79.5 260 GLY B CA 1
ATOM 9564 C C . GLY B 1 260 ? -40.719 -19.844 -22.688 1 79.5 260 GLY B C 1
ATOM 9565 O O . GLY B 1 260 ? -40 -20.75 -23.109 1 79.5 260 GLY B O 1
ATOM 9566 N N . THR B 1 261 ? -40.656 -18.609 -23.047 1 88.06 261 THR B N 1
ATOM 9567 C CA . THR B 1 261 ? -39.719 -18.172 -24.078 1 88.06 261 THR B CA 1
ATOM 9568 C C . THR B 1 261 ? -38.875 -17 -23.562 1 88.06 261 THR B C 1
ATOM 9570 O O . THR B 1 261 ? -39.375 -16.109 -22.891 1 88.06 261 THR B O 1
ATOM 9573 N N . TYR B 1 262 ? -37.562 -17.141 -23.953 1 91.06 262 TYR B N 1
ATOM 9574 C CA . TYR B 1 262 ? -36.719 -15.977 -23.688 1 91.06 262 TYR B CA 1
ATOM 9575 C C . TYR B 1 262 ? -36.875 -14.945 -24.797 1 91.06 262 TYR B C 1
ATOM 9577 O O . TYR B 1 262 ? -36.906 -15.297 -25.984 1 91.06 262 TYR B O 1
ATOM 9585 N N . TRP B 1 263 ? -37 -13.734 -24.391 1 94.81 263 TRP B N 1
ATOM 9586 C CA . TRP B 1 263 ? -37.188 -12.625 -25.328 1 94.81 263 TRP B CA 1
ATOM 9587 C C . TRP B 1 263 ? -36.031 -11.641 -25.25 1 94.81 263 TRP B C 1
ATOM 9589 O O . TRP B 1 263 ? -35.5 -11.367 -24.172 1 94.81 263 TRP B O 1
ATOM 9599 N N . VAL B 1 264 ? -35.594 -11.156 -26.422 1 96.06 264 VAL B N 1
ATOM 9600 C CA . VAL B 1 264 ? -34.562 -10.164 -26.547 1 96.06 264 VAL B CA 1
ATOM 9601 C C . VAL B 1 264 ? -35.062 -8.945 -27.297 1 96.06 264 VAL B C 1
ATOM 9603 O O . VAL B 1 264 ? -35.875 -9.078 -28.234 1 96.06 264 VAL B O 1
ATOM 9606 N N . ALA B 1 265 ? -34.625 -7.809 -26.828 1 94.94 265 ALA B N 1
ATOM 9607 C CA . ALA B 1 265 ? -35.094 -6.578 -27.453 1 94.94 265 ALA B CA 1
ATOM 9608 C C . ALA B 1 265 ? -34.594 -6.453 -28.875 1 94.94 265 ALA B C 1
ATOM 9610 O O . ALA B 1 265 ? -33.438 -6.793 -29.172 1 94.94 265 ALA B O 1
ATOM 9611 N N . ASP B 1 266 ? -35.438 -5.898 -29.734 1 92.5 266 ASP B N 1
ATOM 9612 C CA . ASP B 1 266 ? -35.062 -5.621 -31.109 1 92.5 266 ASP B CA 1
ATOM 9613 C C . ASP B 1 266 ? -34.094 -4.43 -31.188 1 92.5 266 ASP B C 1
ATOM 9615 O O . ASP B 1 266 ? -34.219 -3.479 -30.406 1 92.5 266 ASP B O 1
ATOM 9619 N N . PRO B 1 267 ? -33.125 -4.57 -32.188 1 87.94 267 PRO B N 1
ATOM 9620 C CA . PRO B 1 267 ? -32.281 -3.379 -32.375 1 87.94 267 PRO B CA 1
ATOM 9621 C C . PRO B 1 267 ? -33.125 -2.133 -32.688 1 87.94 267 PRO B C 1
ATOM 9623 O O . PRO B 1 267 ? -34 -2.182 -33.531 1 87.94 267 PRO B O 1
ATOM 9626 N N . GLY B 1 268 ? -32.906 -1.105 -32.031 1 84.25 268 GLY B N 1
ATOM 9627 C CA . GLY B 1 268 ? -33.594 0.148 -32.281 1 84.25 268 GLY B CA 1
ATOM 9628 C C . GLY B 1 268 ? -34.844 0.316 -31.469 1 84.25 268 GLY B C 1
ATOM 9629 O O . GLY B 1 268 ? -35.438 1.399 -31.438 1 84.25 268 GLY B O 1
ATOM 9630 N N . SER B 1 269 ? -35.25 -0.687 -30.766 1 89 269 SER B N 1
ATOM 9631 C CA . SER B 1 269 ? -36.438 -0.579 -29.922 1 89 269 SER B CA 1
ATOM 9632 C C . SER B 1 269 ? -36.156 0.208 -28.656 1 89 269 SER B C 1
ATOM 9634 O O . SER B 1 269 ? -35 0.53 -28.375 1 89 269 SER B O 1
ATOM 9636 N N . ASP B 1 270 ? -37.219 0.482 -27.875 1 87.56 270 ASP B N 1
ATOM 9637 C CA . ASP B 1 270 ? -37.062 1.183 -26.609 1 87.56 270 ASP B CA 1
ATOM 9638 C C . ASP B 1 270 ? -36.75 0.203 -25.484 1 87.56 270 ASP B C 1
ATOM 9640 O O . ASP B 1 270 ? -36.531 0.614 -24.344 1 87.56 270 ASP B O 1
ATOM 9644 N N . ALA B 1 271 ? -36.781 -1.15 -25.781 1 92.88 271 ALA B N 1
ATOM 9645 C CA . ALA B 1 271 ? -36.5 -2.215 -24.828 1 92.88 271 ALA B CA 1
ATOM 9646 C C . ALA B 1 271 ? -37.438 -2.135 -23.625 1 92.88 271 ALA B C 1
ATOM 9648 O O . ALA B 1 271 ? -37 -2.363 -22.484 1 92.88 271 ALA B O 1
ATOM 9649 N N . ARG B 1 272 ? -38.594 -1.744 -23.797 1 90.25 272 ARG B N 1
ATOM 9650 C CA . ARG B 1 272 ? -39.594 -1.603 -22.734 1 90.25 272 ARG B CA 1
ATOM 9651 C C . ARG B 1 272 ? -40.938 -2.17 -23.141 1 90.25 272 ARG B C 1
ATOM 9653 O O . ARG B 1 272 ? -41.594 -2.84 -22.359 1 90.25 272 ARG B O 1
ATOM 9660 N N . THR B 1 273 ? -41.406 -1.851 -24.391 1 89.38 273 THR B N 1
ATOM 9661 C CA . THR B 1 273 ? -42.688 -2.326 -24.906 1 89.38 273 THR B CA 1
ATOM 9662 C C . THR B 1 273 ? -42.562 -3.711 -25.531 1 89.38 273 THR B C 1
ATOM 9664 O O . THR B 1 273 ? -41.688 -3.928 -26.359 1 89.38 273 THR B O 1
ATOM 9667 N N . PHE B 1 274 ? -43.406 -4.605 -25.188 1 91.25 274 PHE B N 1
ATOM 9668 C CA . PHE B 1 274 ? -43.25 -6.02 -25.531 1 91.25 274 PHE B CA 1
ATOM 9669 C C . PHE B 1 274 ? -43.219 -6.207 -27.047 1 91.25 274 PHE B C 1
ATOM 9671 O O . PHE B 1 274 ? -42.562 -7.121 -27.547 1 91.25 274 PHE B O 1
ATOM 9678 N N . THR B 1 275 ? -43.875 -5.312 -27.844 1 91.5 275 THR B N 1
ATOM 9679 C CA . THR B 1 275 ? -43.906 -5.434 -29.297 1 91.5 275 THR B CA 1
ATOM 9680 C C . THR B 1 275 ? -42.531 -5.25 -29.891 1 91.5 275 THR B C 1
ATOM 9682 O O . THR B 1 275 ? -42.281 -5.629 -31.031 1 91.5 275 THR B O 1
ATOM 9685 N N . GLY B 1 276 ? -41.625 -4.723 -29.125 1 92.25 276 GLY B N 1
ATOM 9686 C CA . GLY B 1 276 ? -40.281 -4.492 -29.594 1 92.25 276 GLY B CA 1
ATOM 9687 C C . GLY B 1 276 ? -39.312 -5.609 -29.234 1 92.25 276 GLY B C 1
ATOM 9688 O O . GLY B 1 276 ? -38.094 -5.418 -29.234 1 92.25 276 GLY B O 1
ATOM 9689 N N . PHE B 1 277 ? -39.844 -6.781 -28.875 1 94.81 277 PHE B N 1
ATOM 9690 C CA . PHE B 1 277 ? -39.031 -7.926 -28.5 1 94.81 277 PHE B CA 1
ATOM 9691 C C . PHE B 1 277 ? -39.25 -9.094 -29.453 1 94.81 277 PHE B C 1
ATOM 9693 O O . PHE B 1 277 ? -40.312 -9.211 -30.047 1 94.81 277 PHE B O 1
ATOM 9700 N N . HIS B 1 278 ? -38.219 -9.961 -29.688 1 95.94 278 HIS B N 1
ATOM 9701 C CA . HIS B 1 278 ? -38.312 -11.195 -30.453 1 95.94 278 HIS B CA 1
ATOM 9702 C C . HIS B 1 278 ? -37.812 -12.391 -29.656 1 95.94 278 HIS B C 1
ATOM 9704 O O . HIS B 1 278 ? -37.062 -12.211 -28.672 1 95.94 278 HIS B O 1
ATOM 9710 N N . PRO B 1 279 ? -38.219 -13.562 -30.031 1 95.25 279 PRO B N 1
ATOM 9711 C CA . PRO B 1 279 ? -37.656 -14.734 -29.375 1 95.25 279 PRO B CA 1
ATOM 9712 C C . PRO B 1 279 ? -36.156 -14.844 -29.562 1 95.25 279 PRO B C 1
ATOM 9714 O O . PRO B 1 279 ? -35.625 -14.547 -30.641 1 95.25 279 PRO B O 1
ATOM 9717 N N . GLN B 1 280 ? -35.5 -15.266 -28.547 1 94.25 280 GLN B N 1
ATOM 9718 C CA . GLN B 1 280 ? -34.031 -15.383 -28.531 1 94.25 280 GLN B CA 1
ATOM 9719 C C . GLN B 1 280 ? -33.531 -16.234 -29.688 1 94.25 280 GLN B C 1
ATOM 9721 O O . GLN B 1 280 ? -34.031 -17.344 -29.906 1 94.25 280 GLN B O 1
ATOM 9726 N N . ASP B 1 281 ? -32.562 -15.68 -30.359 1 93.88 281 ASP B N 1
ATOM 9727 C CA . ASP B 1 281 ? -31.828 -16.406 -31.406 1 93.88 281 ASP B CA 1
ATOM 9728 C C . ASP B 1 281 ? -30.484 -16.922 -30.875 1 93.88 281 ASP B C 1
ATOM 9730 O O . ASP B 1 281 ? -29.547 -16.156 -30.703 1 93.88 281 ASP B O 1
ATOM 9734 N N . GLY B 1 282 ? -30.359 -18.203 -30.656 1 89.12 282 GLY B N 1
ATOM 9735 C CA . GLY B 1 282 ? -29.172 -18.797 -30.078 1 89.12 282 GLY B CA 1
ATOM 9736 C C . GLY B 1 282 ? -28.141 -19.219 -31.109 1 89.12 282 GLY B C 1
ATOM 9737 O O . GLY B 1 282 ? -27.203 -19.938 -30.797 1 89.12 282 GLY B O 1
ATOM 9738 N N . THR B 1 283 ? -28.312 -18.75 -32.406 1 92.56 283 THR B N 1
ATOM 9739 C CA . THR B 1 283 ? -27.375 -19.141 -33.469 1 92.56 283 THR B CA 1
ATOM 9740 C C . THR B 1 283 ? -25.969 -18.625 -33.125 1 92.56 283 THR B C 1
ATOM 9742 O O . THR B 1 283 ? -25.75 -17.438 -32.938 1 92.56 283 THR B O 1
ATOM 9745 N N . PRO B 1 284 ? -25.031 -19.578 -33.062 1 89.81 284 PRO B N 1
ATOM 9746 C CA . PRO B 1 284 ? -23.656 -19.172 -32.75 1 89.81 284 PRO B CA 1
ATOM 9747 C C . PRO B 1 284 ? -23.094 -18.172 -33.75 1 89.81 284 PRO B C 1
ATOM 9749 O O . PRO B 1 284 ? -23.234 -18.375 -34.969 1 89.81 284 PRO B O 1
ATOM 9752 N N . GLY B 1 285 ? -22.422 -17.141 -33.25 1 88.94 285 GLY B N 1
ATOM 9753 C CA . GLY B 1 285 ? -21.688 -16.203 -34.094 1 88.94 285 GLY B CA 1
ATOM 9754 C C . GLY B 1 285 ? -22.562 -15.094 -34.656 1 88.94 285 GLY B C 1
ATOM 9755 O O . GLY B 1 285 ? -22.125 -13.945 -34.75 1 88.94 285 GLY B O 1
ATOM 9756 N N . THR B 1 286 ? -23.875 -15.445 -34.906 1 90.56 286 THR B N 1
ATOM 9757 C CA . THR B 1 286 ? -24.672 -14.445 -35.625 1 90.56 286 THR B CA 1
ATOM 9758 C C . THR B 1 286 ? -25.938 -14.102 -34.812 1 90.56 286 THR B C 1
ATOM 9760 O O . THR B 1 286 ? -26.578 -13.078 -35.094 1 90.56 286 THR B O 1
ATOM 9763 N N . GLY B 1 287 ? -26.297 -14.898 -33.906 1 93.25 287 GLY B N 1
ATOM 9764 C CA . GLY B 1 287 ? -27.516 -14.672 -33.125 1 93.25 287 GLY B CA 1
ATOM 9765 C C . GLY B 1 287 ? -27.297 -13.742 -31.938 1 93.25 287 GLY B C 1
ATOM 9766 O O . GLY B 1 287 ? -26.422 -12.875 -31.984 1 93.25 287 GLY B O 1
ATOM 9767 N N . ASP B 1 288 ? -28.312 -13.867 -30.969 1 93.62 288 ASP B N 1
ATOM 9768 C CA . ASP B 1 288 ? -28.266 -13.109 -29.734 1 93.62 288 ASP B CA 1
ATOM 9769 C C . ASP B 1 288 ? -27.328 -13.773 -28.719 1 93.62 288 ASP B C 1
ATOM 9771 O O . ASP B 1 288 ? -27.781 -14.289 -27.703 1 93.62 288 ASP B O 1
ATOM 9775 N N . VAL B 1 289 ? -26.047 -13.789 -29.125 1 92.12 289 VAL B N 1
ATOM 9776 C CA . VAL B 1 289 ? -25.062 -14.5 -28.328 1 92.12 289 VAL B CA 1
ATOM 9777 C C . VAL B 1 289 ? -23.828 -13.617 -28.125 1 92.12 289 VAL B C 1
ATOM 9779 O O . VAL B 1 289 ? -23.688 -12.57 -28.766 1 92.12 289 VAL B O 1
ATOM 9782 N N . SER B 1 290 ? -23.031 -13.969 -27.219 1 93.25 290 SER B N 1
ATOM 9783 C CA . SER B 1 290 ? -21.75 -13.312 -26.969 1 93.25 290 SER B CA 1
ATOM 9784 C C . SER B 1 290 ? -20.625 -14.336 -26.797 1 93.25 290 SER B C 1
ATOM 9786 O O . SER B 1 290 ? -20.875 -15.469 -26.391 1 93.25 290 SER B O 1
ATOM 9788 N N . ARG B 1 291 ? -19.484 -13.898 -27.188 1 92.44 291 ARG B N 1
ATOM 9789 C CA . ARG B 1 291 ? -18.281 -14.68 -26.969 1 92.44 291 ARG B CA 1
ATOM 9790 C C . ARG B 1 291 ? -17.391 -14.039 -25.906 1 92.44 291 ARG B C 1
ATOM 9792 O O . ARG B 1 291 ? -16.797 -12.977 -26.141 1 92.44 291 ARG B O 1
ATOM 9799 N N . SER B 1 292 ? -17.188 -14.758 -24.75 1 91.75 292 SER B N 1
ATOM 9800 C CA . SER B 1 292 ? -16.531 -14.172 -23.594 1 91.75 292 SER B CA 1
ATOM 9801 C C . SER B 1 292 ? -15.086 -13.812 -23.891 1 91.75 292 SER B C 1
ATOM 9803 O O . SER B 1 292 ? -14.57 -12.805 -23.391 1 91.75 292 SER B O 1
ATOM 9805 N N . SER B 1 293 ? -14.383 -14.586 -24.766 1 94.31 293 SER B N 1
ATOM 9806 C CA . SER B 1 293 ? -12.961 -14.398 -25.031 1 94.31 293 SER B CA 1
ATOM 9807 C C . SER B 1 293 ? -12.703 -13.055 -25.703 1 94.31 293 SER B C 1
ATOM 9809 O O . SER B 1 293 ? -11.578 -12.555 -25.672 1 94.31 293 SER B O 1
ATOM 9811 N N . ASP B 1 294 ? -13.734 -12.445 -26.203 1 95.62 294 ASP B N 1
ATOM 9812 C CA . ASP B 1 294 ? -13.586 -11.156 -26.875 1 95.62 294 ASP B CA 1
ATOM 9813 C C . ASP B 1 294 ? -13.125 -10.078 -25.906 1 95.62 294 ASP B C 1
ATOM 9815 O O . ASP B 1 294 ? -12.586 -9.047 -26.312 1 95.62 294 ASP B O 1
ATOM 9819 N N . GLN B 1 295 ? -13.305 -10.359 -24.625 1 96 295 GLN B N 1
ATOM 9820 C CA . GLN B 1 295 ? -12.961 -9.352 -23.625 1 96 295 GLN B CA 1
ATOM 9821 C C . GLN B 1 295 ? -11.93 -9.891 -22.641 1 96 295 GLN B C 1
ATOM 9823 O O . GLN B 1 295 ? -11.805 -9.383 -21.516 1 96 295 GLN B O 1
ATOM 9828 N N . MET B 1 296 ? -11.188 -10.898 -23.031 1 96.56 296 MET B N 1
ATOM 9829 C CA . MET B 1 296 ? -10.289 -11.516 -22.062 1 96.56 296 MET B CA 1
ATOM 9830 C C . MET B 1 296 ? -8.836 -11.344 -22.484 1 96.56 296 MET B C 1
ATOM 9832 O O . MET B 1 296 ? -8.523 -11.375 -23.688 1 96.56 296 MET B O 1
ATOM 9836 N N . HIS B 1 297 ? -7.984 -11.211 -21.516 1 96 297 HIS B N 1
ATOM 9837 C CA . HIS B 1 297 ? -6.547 -11.219 -21.766 1 96 297 HIS B CA 1
ATOM 9838 C C . HIS B 1 297 ? -6.016 -12.648 -21.875 1 96 297 HIS B C 1
ATOM 9840 O O . HIS B 1 297 ? -6.359 -13.508 -21.062 1 96 297 HIS B O 1
ATOM 9846 N N . ILE B 1 298 ? -5.215 -12.883 -22.906 1 95.88 298 ILE B N 1
ATOM 9847 C CA . ILE B 1 298 ? -4.453 -14.125 -22.938 1 95.88 298 ILE B CA 1
ATOM 9848 C C . ILE B 1 298 ? -3.078 -13.906 -22.312 1 95.88 298 ILE B C 1
ATOM 9850 O O . ILE B 1 298 ? -2.422 -14.867 -21.891 1 95.88 298 ILE B O 1
ATOM 9854 N N . TYR B 1 299 ? -2.67 -12.695 -22.328 1 95.56 299 TYR B N 1
ATOM 9855 C CA . TYR B 1 299 ? -1.433 -12.273 -21.688 1 95.56 299 TYR B CA 1
ATOM 9856 C C . TYR B 1 299 ? -1.66 -11.031 -20.828 1 95.56 299 TYR B C 1
ATOM 9858 O O . TYR B 1 299 ? -1.809 -9.922 -21.344 1 95.56 299 TYR B O 1
ATOM 9866 N N . ASN B 1 300 ? -1.582 -11.242 -19.516 1 95.06 300 ASN B N 1
ATOM 9867 C CA . ASN B 1 300 ? -1.85 -10.148 -18.578 1 95.06 300 ASN B CA 1
ATOM 9868 C C . ASN B 1 300 ? -0.701 -9.148 -18.562 1 95.06 300 ASN B C 1
ATOM 9870 O O . ASN B 1 300 ? 0.464 -9.531 -18.438 1 95.06 300 ASN B O 1
ATOM 9874 N N . PRO B 1 301 ? -0.976 -7.891 -18.719 1 95.44 301 PRO B N 1
ATOM 9875 C CA . PRO B 1 301 ? 0.078 -6.879 -18.656 1 95.44 301 PRO B CA 1
ATOM 9876 C C . PRO B 1 301 ? 0.697 -6.758 -17.266 1 95.44 301 PRO B C 1
ATOM 9878 O O . PRO B 1 301 ? 0.066 -7.125 -16.266 1 95.44 301 PRO B O 1
ATOM 9881 N N . LEU B 1 302 ? 1.896 -6.285 -17.203 1 94.5 302 LEU B N 1
ATOM 9882 C CA . LEU B 1 302 ? 2.652 -6.133 -15.969 1 94.5 302 LEU B CA 1
ATOM 9883 C C . LEU B 1 302 ? 3.619 -4.961 -16.062 1 94.5 302 LEU B C 1
ATOM 9885 O O . LEU B 1 302 ? 4.281 -4.777 -17.094 1 94.5 302 LEU B O 1
ATOM 9889 N N . GLU B 1 303 ? 3.605 -4.105 -15.109 1 94.44 303 GLU B N 1
ATOM 9890 C CA . GLU B 1 303 ? 4.555 -3.008 -14.953 1 94.44 303 GLU B CA 1
ATOM 9891 C C . GLU B 1 303 ? 5.297 -3.104 -13.625 1 94.44 303 GLU B C 1
ATOM 9893 O O . GLU B 1 303 ? 4.691 -3.398 -12.586 1 94.44 303 GLU B O 1
ATOM 9898 N N . ARG B 1 304 ? 6.602 -2.934 -13.641 1 93.88 304 ARG B N 1
ATOM 9899 C CA . ARG B 1 304 ? 7.402 -3.027 -12.43 1 93.88 304 ARG B CA 1
ATOM 9900 C C . ARG B 1 304 ? 8.414 -1.89 -12.344 1 93.88 304 ARG B C 1
ATOM 9902 O O . ARG B 1 304 ? 9.031 -1.529 -13.352 1 93.88 304 ARG B O 1
ATOM 9909 N N . LYS B 1 305 ? 8.539 -1.334 -11.281 1 89.69 305 LYS B N 1
ATOM 9910 C CA . LYS B 1 305 ? 9.57 -0.37 -10.906 1 89.69 305 LYS B CA 1
ATOM 9911 C C . LYS B 1 305 ? 10.305 -0.813 -9.648 1 89.69 305 LYS B C 1
ATOM 9913 O O . LYS B 1 305 ? 9.695 -1.343 -8.719 1 89.69 305 LYS B O 1
ATOM 9918 N N . GLY B 1 306 ? 11.57 -0.768 -9.695 1 88.69 306 GLY B N 1
ATOM 9919 C CA . GLY B 1 306 ? 12.289 -1.23 -8.523 1 88.69 306 GLY B CA 1
ATOM 9920 C C . GLY B 1 306 ? 13.602 -0.506 -8.305 1 88.69 306 GLY B C 1
ATOM 9921 O O . GLY B 1 306 ? 14.18 0.039 -9.25 1 88.69 306 GLY B O 1
ATOM 9922 N N . VAL B 1 307 ? 14.07 -0.392 -7.07 1 88.25 307 VAL B N 1
ATOM 9923 C CA . VAL B 1 307 ? 15.391 0.088 -6.66 1 88.25 307 VAL B CA 1
ATOM 9924 C C . VAL B 1 307 ? 16.016 -0.892 -5.668 1 88.25 307 VAL B C 1
ATOM 9926 O O . VAL B 1 307 ? 15.32 -1.431 -4.801 1 88.25 307 VAL B O 1
ATOM 9929 N N . TYR B 1 308 ? 17.219 -1.137 -5.863 1 92.12 308 TYR B N 1
ATOM 9930 C CA . TYR B 1 308 ? 17.969 -2.033 -4.996 1 92.12 308 TYR B CA 1
ATOM 9931 C C . TYR B 1 308 ? 19.344 -1.446 -4.664 1 92.12 308 TYR B C 1
ATOM 9933 O O . TYR B 1 308 ? 20.031 -0.943 -5.551 1 92.12 308 TYR B O 1
ATOM 9941 N N . VAL B 1 309 ? 19.734 -1.442 -3.416 1 89.5 309 VAL B N 1
ATOM 9942 C CA . VAL B 1 309 ? 21.031 -0.934 -2.955 1 89.5 309 VAL B CA 1
ATOM 9943 C C . VAL B 1 309 ? 21.719 -1.992 -2.105 1 89.5 309 VAL B C 1
ATOM 9945 O O . VAL B 1 309 ? 21.109 -2.598 -1.226 1 89.5 309 VAL B O 1
ATOM 9948 N N . SER B 1 310 ? 22.891 -2.238 -2.422 1 92 310 SER B N 1
ATOM 9949 C CA . SER B 1 310 ? 23.766 -3.109 -1.631 1 92 310 SER B CA 1
ATOM 9950 C C . SER B 1 310 ? 24.984 -2.359 -1.126 1 92 310 SER B C 1
ATOM 9952 O O . SER B 1 310 ? 25.578 -1.562 -1.857 1 92 310 SER B O 1
ATOM 9954 N N . GLY B 1 311 ? 25.344 -2.545 0.149 1 88.56 311 GLY B N 1
ATOM 9955 C CA . GLY B 1 311 ? 26.5 -1.879 0.733 1 88.56 311 GLY B CA 1
ATOM 9956 C C . GLY B 1 311 ? 27.25 -2.746 1.729 1 88.56 311 GLY B C 1
ATOM 9957 O O . GLY B 1 311 ? 26.672 -3.658 2.322 1 88.56 311 GLY B O 1
ATOM 9958 N N . ALA B 1 312 ? 28.484 -2.5 1.854 1 90.44 312 ALA B N 1
ATOM 9959 C CA . ALA B 1 312 ? 29.328 -3.113 2.863 1 90.44 312 ALA B CA 1
ATOM 9960 C C . ALA B 1 312 ? 30.359 -2.115 3.391 1 90.44 312 ALA B C 1
ATOM 9962 O O . ALA B 1 312 ? 30.844 -1.259 2.645 1 90.44 312 ALA B O 1
ATOM 9963 N N . TYR B 1 313 ? 30.656 -2.213 4.672 1 89.94 313 TYR B N 1
ATOM 9964 C CA . TYR B 1 313 ? 31.625 -1.332 5.312 1 89.94 313 TYR B CA 1
ATOM 9965 C C . TYR B 1 313 ? 32.406 -2.07 6.398 1 89.94 313 TYR B C 1
ATOM 9967 O O . TYR B 1 313 ? 31.812 -2.604 7.34 1 89.94 313 TYR B O 1
ATOM 9975 N N . ASP B 1 314 ? 33.656 -2.002 6.27 1 90.94 314 ASP B N 1
ATOM 9976 C CA . ASP B 1 314 ? 34.5 -2.602 7.293 1 90.94 314 ASP B CA 1
ATOM 9977 C C . ASP B 1 314 ? 34.562 -1.725 8.539 1 90.94 314 ASP B C 1
ATOM 9979 O O . ASP B 1 314 ? 35.344 -0.788 8.609 1 90.94 314 ASP B O 1
ATOM 9983 N N . VAL B 1 315 ? 33.812 -2.104 9.523 1 87.12 315 VAL B N 1
ATOM 9984 C CA . VAL B 1 315 ? 33.781 -1.334 10.766 1 87.12 315 VAL B CA 1
ATOM 9985 C C . VAL B 1 315 ? 35.094 -1.514 11.516 1 87.12 315 VAL B C 1
ATOM 9987 O O . VAL B 1 315 ? 35.656 -0.55 12.047 1 87.12 315 VAL B O 1
ATOM 9990 N N . THR B 1 316 ? 35.562 -2.76 11.648 1 87.38 316 THR B N 1
ATOM 9991 C CA . THR B 1 316 ? 36.875 -3.152 12.148 1 87.38 316 THR B CA 1
ATOM 9992 C C . THR B 1 316 ? 37.531 -4.18 11.219 1 87.38 316 THR B C 1
ATOM 9994 O O . THR B 1 316 ? 36.938 -4.547 10.195 1 87.38 316 THR B O 1
ATOM 9997 N N . ASP B 1 317 ? 38.625 -4.559 11.508 1 83.56 317 ASP B N 1
ATOM 9998 C CA . ASP B 1 317 ? 39.312 -5.562 10.695 1 83.56 317 ASP B CA 1
ATOM 9999 C C . ASP B 1 317 ? 38.625 -6.922 10.812 1 83.56 317 ASP B C 1
ATOM 10001 O O . ASP B 1 317 ? 38.812 -7.793 9.961 1 83.56 317 ASP B O 1
ATOM 10005 N N . TRP B 1 318 ? 37.844 -7.105 11.828 1 87.81 318 TRP B N 1
ATOM 10006 C CA . TRP B 1 318 ? 37.281 -8.43 12.016 1 87.81 318 TRP B CA 1
ATOM 10007 C C . TRP B 1 318 ? 35.75 -8.367 11.938 1 87.81 318 TRP B C 1
ATOM 10009 O O . TRP B 1 318 ? 35.062 -9.375 12.117 1 87.81 318 TRP B O 1
ATOM 10019 N N . ALA B 1 319 ? 35.25 -7.141 11.695 1 90.69 319 ALA B N 1
ATOM 10020 C CA . ALA B 1 319 ? 33.812 -7.012 11.625 1 90.69 319 ALA B CA 1
ATOM 10021 C C . ALA B 1 319 ? 33.406 -6.094 10.477 1 90.69 319 ALA B C 1
ATOM 10023 O O . ALA B 1 319 ? 33.781 -4.926 10.438 1 90.69 319 ALA B O 1
ATOM 10024 N N . ARG B 1 320 ? 32.625 -6.652 9.555 1 92.44 320 ARG B N 1
ATOM 10025 C CA . ARG B 1 320 ? 32.094 -5.926 8.414 1 92.44 320 ARG B CA 1
ATOM 10026 C C . ARG B 1 320 ? 30.578 -5.816 8.484 1 92.44 320 ARG B C 1
ATOM 10028 O O . ARG B 1 320 ? 29.891 -6.805 8.766 1 92.44 320 ARG B O 1
ATOM 10035 N N . PHE B 1 321 ? 30.125 -4.594 8.281 1 92.75 321 PHE B N 1
ATOM 10036 C CA . PHE B 1 321 ? 28.688 -4.414 8.164 1 92.75 321 PHE B CA 1
ATOM 10037 C C . PHE B 1 321 ? 28.234 -4.582 6.719 1 92.75 321 PHE B C 1
ATOM 10039 O O . PHE B 1 321 ? 28.828 -3.996 5.809 1 92.75 321 PHE B O 1
ATOM 10046 N N . THR B 1 322 ? 27.266 -5.469 6.465 1 92.19 322 THR B N 1
ATOM 10047 C CA . THR B 1 322 ? 26.688 -5.66 5.145 1 92.19 322 THR B CA 1
ATOM 10048 C C . THR B 1 322 ? 25.188 -5.379 5.172 1 92.19 322 THR B C 1
ATOM 10050 O O . THR B 1 322 ? 24.516 -5.68 6.156 1 92.19 322 THR B O 1
ATOM 10053 N N . THR B 1 323 ? 24.688 -4.77 4.07 1 91.31 323 THR B N 1
ATOM 10054 C CA . THR B 1 323 ? 23.266 -4.441 4.023 1 91.31 323 THR B CA 1
ATOM 10055 C C . THR B 1 323 ? 22.734 -4.504 2.59 1 91.31 323 THR B C 1
ATOM 10057 O O . THR B 1 323 ? 23.484 -4.258 1.641 1 91.31 323 THR B O 1
ATOM 10060 N N . ASP B 1 324 ? 21.516 -4.938 2.434 1 92.25 324 ASP B N 1
ATOM 10061 C CA . ASP B 1 324 ? 20.719 -4.875 1.205 1 92.25 324 ASP B CA 1
ATOM 10062 C C . ASP B 1 324 ? 19.359 -4.234 1.456 1 92.25 324 ASP B C 1
ATOM 10064 O O . ASP B 1 324 ? 18.672 -4.586 2.416 1 92.25 324 ASP B O 1
ATOM 10068 N N . VAL B 1 325 ? 19.078 -3.287 0.66 1 89.5 325 VAL B N 1
ATOM 10069 C CA . VAL B 1 325 ? 17.781 -2.631 0.718 1 89.5 325 VAL B CA 1
ATOM 10070 C C . VAL B 1 325 ? 17.109 -2.68 -0.655 1 89.5 325 VAL B C 1
ATOM 10072 O O . VAL B 1 325 ? 17.75 -2.41 -1.673 1 89.5 325 VAL B O 1
ATOM 10075 N N . GLY B 1 326 ? 15.828 -3.084 -0.657 1 90.38 326 GLY B N 1
ATOM 10076 C CA . GLY B 1 326 ? 15.117 -3.16 -1.924 1 90.38 326 GLY B CA 1
ATOM 10077 C C . GLY B 1 326 ? 13.672 -2.723 -1.822 1 90.38 326 GLY B C 1
ATOM 10078 O O . GLY B 1 326 ? 13.023 -2.924 -0.791 1 90.38 326 GLY B O 1
ATOM 10079 N N . TYR B 1 327 ? 13.141 -2.113 -2.879 1 88.81 327 TYR B N 1
ATOM 10080 C CA . TYR B 1 327 ? 11.727 -1.792 -3.074 1 88.81 327 TYR B CA 1
ATOM 10081 C C . TYR B 1 327 ? 11.289 -2.102 -4.5 1 88.81 327 TYR B C 1
ATOM 10083 O O . TYR B 1 327 ? 12.016 -1.815 -5.457 1 88.81 327 TYR B O 1
ATOM 10091 N N . THR B 1 328 ? 10.211 -2.688 -4.574 1 92.81 328 THR B N 1
ATOM 10092 C CA . THR B 1 328 ? 9.633 -2.973 -5.887 1 92.81 328 THR B CA 1
ATOM 10093 C C . THR B 1 328 ? 8.133 -2.723 -5.883 1 92.81 328 THR B C 1
ATOM 10095 O O . THR B 1 328 ? 7.426 -3.145 -4.965 1 92.81 328 THR B O 1
ATOM 10098 N N . HIS B 1 329 ? 7.68 -1.974 -6.832 1 91.25 329 HIS B N 1
ATOM 10099 C CA . HIS B 1 329 ? 6.258 -1.824 -7.129 1 91.25 329 HIS B CA 1
ATOM 10100 C C . HIS B 1 329 ? 5.875 -2.578 -8.398 1 91.25 329 HIS B C 1
ATOM 10102 O O . HIS B 1 329 ? 6.461 -2.352 -9.461 1 91.25 329 HIS B O 1
ATOM 10108 N N . ARG B 1 330 ? 4.945 -3.424 -8.242 1 94.19 330 ARG B N 1
ATOM 10109 C CA . ARG B 1 330 ? 4.449 -4.168 -9.398 1 94.19 330 ARG B CA 1
ATOM 10110 C C . ARG B 1 330 ? 2.953 -3.939 -9.594 1 94.19 330 ARG B C 1
ATOM 10112 O O . ARG B 1 330 ? 2.17 -4.078 -8.648 1 94.19 330 ARG B O 1
ATOM 10119 N N . PHE B 1 331 ? 2.615 -3.559 -10.734 1 93.56 331 PHE B N 1
ATOM 10120 C CA . PHE B 1 331 ? 1.214 -3.436 -11.117 1 93.56 331 PHE B CA 1
ATOM 10121 C C . PHE B 1 331 ? 0.867 -4.434 -12.219 1 93.56 331 PHE B C 1
ATOM 10123 O O . PHE B 1 331 ? 1.498 -4.441 -13.273 1 93.56 331 PHE B O 1
ATOM 10130 N N . SER B 1 332 ? -0.01 -5.273 -11.992 1 95.38 332 SER B N 1
ATOM 10131 C CA . SER B 1 332 ? -0.538 -6.215 -12.969 1 95.38 332 SER B CA 1
ATOM 10132 C C . SER B 1 332 ? -2.049 -6.07 -13.117 1 95.38 332 SER B C 1
ATOM 10134 O O . SER B 1 332 ? -2.721 -5.566 -12.219 1 95.38 332 SER B O 1
ATOM 10136 N N . GLU B 1 333 ? -2.52 -6.43 -14.312 1 94.62 333 GLU B N 1
ATOM 10137 C CA . GLU B 1 333 ? -3.955 -6.328 -14.562 1 94.62 333 GLU B CA 1
ATOM 10138 C C . GLU B 1 333 ? -4.473 -7.547 -15.32 1 94.62 333 GLU B C 1
ATOM 10140 O O . GLU B 1 333 ? -3.697 -8.258 -15.961 1 94.62 333 GLU B O 1
ATOM 10145 N N . MET B 1 334 ? -5.699 -7.742 -15.156 1 95.19 334 MET B N 1
ATOM 10146 C CA . MET B 1 334 ? -6.406 -8.773 -15.914 1 95.19 334 MET B CA 1
ATOM 10147 C C . MET B 1 334 ? -7.82 -8.32 -16.25 1 95.19 334 MET B C 1
ATOM 10149 O O . MET B 1 334 ? -8.445 -7.59 -15.484 1 95.19 334 MET B O 1
ATOM 10153 N N . GLN B 1 335 ? -8.234 -8.664 -17.375 1 96 335 GLN B N 1
ATOM 10154 C CA . GLN B 1 335 ? -9.602 -8.383 -17.812 1 96 335 GLN B CA 1
ATOM 10155 C C . GLN B 1 335 ? -10.305 -9.656 -18.266 1 96 335 GLN B C 1
ATOM 10157 O O . GLN B 1 335 ? -9.703 -10.492 -18.953 1 96 335 GLN B O 1
ATOM 10162 N N . VAL B 1 336 ? -11.477 -9.812 -17.828 1 94.5 336 VAL B N 1
ATOM 10163 C CA . VAL B 1 336 ? -12.359 -10.852 -18.328 1 94.5 336 VAL B CA 1
ATOM 10164 C C . VAL B 1 336 ? -13.695 -10.242 -18.75 1 94.5 336 VAL B C 1
ATOM 10166 O O . VAL B 1 336 ? -13.898 -9.031 -18.625 1 94.5 336 VAL B O 1
ATOM 10169 N N . ALA B 1 337 ? -14.508 -11.086 -19.328 1 94.81 337 ALA B N 1
ATOM 10170 C CA . ALA B 1 337 ? -15.766 -10.594 -19.891 1 94.81 337 ALA B CA 1
ATOM 10171 C C . ALA B 1 337 ? -16.703 -10.109 -18.781 1 94.81 337 ALA B C 1
ATOM 10173 O O . ALA B 1 337 ? -16.547 -10.5 -17.625 1 94.81 337 ALA B O 1
ATOM 10174 N N . GLY B 1 338 ? -17.578 -9.258 -19.172 1 95.06 338 GLY B N 1
ATOM 10175 C CA . GLY B 1 338 ? -18.562 -8.781 -18.219 1 95.06 338 GLY B CA 1
ATOM 10176 C C . GLY B 1 338 ? -19.266 -9.891 -17.469 1 95.06 338 GLY B C 1
ATOM 10177 O O . GLY B 1 338 ? -19.375 -11.016 -17.969 1 95.06 338 GLY B O 1
ATOM 10178 N N . TYR B 1 339 ? -19.766 -9.539 -16.281 1 93.81 339 TYR B N 1
ATOM 10179 C CA . TYR B 1 339 ? -20.391 -10.539 -15.43 1 93.81 339 TYR B CA 1
ATOM 10180 C C . TYR B 1 339 ? -21.719 -10.984 -16.016 1 93.81 339 TYR B C 1
ATOM 10182 O O . TYR B 1 339 ? -22.562 -10.156 -16.375 1 93.81 339 TYR B O 1
ATOM 10190 N N . PRO B 1 340 ? -21.938 -12.289 -16.172 1 90.31 340 PRO B N 1
ATOM 10191 C CA . PRO B 1 340 ? -23.219 -12.812 -16.656 1 90.31 340 PRO B CA 1
ATOM 10192 C C . PRO B 1 340 ? -24.281 -12.875 -15.562 1 90.31 340 PRO B C 1
ATOM 10194 O O . PRO B 1 340 ? -24.578 -13.953 -15.039 1 90.31 340 PRO B O 1
ATOM 10197 N N . TYR B 1 341 ? -24.875 -11.734 -15.344 1 93.06 341 TYR B N 1
ATOM 10198 C CA . TYR B 1 341 ? -25.828 -11.609 -14.234 1 93.06 341 TYR B CA 1
ATOM 10199 C C . TYR B 1 341 ? -27.109 -12.391 -14.523 1 93.06 341 TYR B C 1
ATOM 10201 O O . TYR B 1 341 ? -27.656 -12.297 -15.625 1 93.06 341 TYR B O 1
ATOM 10209 N N . GLN B 1 342 ? -27.484 -13.156 -13.578 1 84.31 342 GLN B N 1
ATOM 10210 C CA . GLN B 1 342 ? -28.719 -13.93 -13.633 1 84.31 342 GLN B CA 1
ATOM 10211 C C . GLN B 1 342 ? -29.625 -13.602 -12.453 1 84.31 342 GLN B C 1
ATOM 10213 O O . GLN B 1 342 ? -29.25 -13.828 -11.297 1 84.31 342 GLN B O 1
ATOM 10218 N N . SER B 1 343 ? -30.859 -13.156 -12.781 1 87.88 343 SER B N 1
ATOM 10219 C CA . SER B 1 343 ? -31.766 -12.68 -11.734 1 87.88 343 SER B CA 1
ATOM 10220 C C . SER B 1 343 ? -32.219 -13.82 -10.836 1 87.88 343 SER B C 1
ATOM 10222 O O . SER B 1 343 ? -32.656 -13.586 -9.695 1 87.88 343 SER B O 1
ATOM 10224 N N . GLY B 1 344 ? -32.062 -14.961 -11.312 1 70.38 344 GLY B N 1
ATOM 10225 C CA . GLY B 1 344 ? -32.5 -16.125 -10.555 1 70.38 344 GLY B CA 1
ATOM 10226 C C . GLY B 1 344 ? -31.516 -16.531 -9.477 1 70.38 344 GLY B C 1
ATOM 10227 O O . GLY B 1 344 ? -31.828 -17.359 -8.625 1 70.38 344 GLY B O 1
ATOM 10228 N N . SER B 1 345 ? -30.422 -15.875 -9.422 1 67.06 345 SER B N 1
ATOM 10229 C CA . SER B 1 345 ? -29.406 -16.219 -8.438 1 67.06 345 SER B CA 1
ATOM 10230 C C . SER B 1 345 ? -29.766 -15.703 -7.051 1 67.06 345 SER B C 1
ATOM 10232 O O . SER B 1 345 ? -30.391 -14.648 -6.922 1 67.06 345 SER B O 1
ATOM 10234 N N . SER B 1 346 ? -29.469 -16.547 -6.012 1 63.03 346 SER B N 1
ATOM 10235 C CA . SER B 1 346 ? -29.609 -16.109 -4.629 1 63.03 346 SER B CA 1
ATOM 10236 C C . SER B 1 346 ? -28.312 -15.469 -4.117 1 63.03 346 SER B C 1
ATOM 10238 O O . SER B 1 346 ? -27.219 -15.945 -4.426 1 63.03 346 SER B O 1
ATOM 10240 N N . TRP B 1 347 ? -28.625 -14.367 -3.506 1 65.56 347 TRP B N 1
ATOM 10241 C CA . TRP B 1 347 ? -27.469 -13.625 -3.027 1 65.56 347 TRP B CA 1
ATOM 10242 C C . TRP B 1 347 ? -27.438 -13.578 -1.503 1 65.56 347 TRP B C 1
ATOM 10244 O O . TRP B 1 347 ? -28.484 -13.422 -0.865 1 65.56 347 TRP B O 1
ATOM 10254 N N . ALA B 1 348 ? -26.203 -13.594 -0.936 1 60.59 348 ALA B N 1
ATOM 10255 C CA . ALA B 1 348 ? -25.953 -13.5 0.501 1 60.59 348 ALA B CA 1
ATOM 10256 C C . ALA B 1 348 ? -26.844 -14.469 1.274 1 60.59 348 ALA B C 1
ATOM 10258 O O . ALA B 1 348 ? -27.5 -14.078 2.244 1 60.59 348 ALA B O 1
ATOM 10259 N N . GLY B 1 349 ? -26.906 -15.625 0.806 1 54.25 349 GLY B N 1
ATOM 10260 C CA . GLY B 1 349 ? -27.688 -16.641 1.491 1 54.25 349 GLY B CA 1
ATOM 10261 C C . GLY B 1 349 ? -29.172 -16.281 1.577 1 54.25 349 GLY B C 1
ATOM 10262 O O . GLY B 1 349 ? -29.859 -16.719 2.494 1 54.25 349 GLY B O 1
ATOM 10263 N N . GLY B 1 350 ? -29.547 -15.367 0.737 1 55.12 350 GLY B N 1
ATOM 10264 C CA . GLY B 1 350 ? -30.953 -15.016 0.694 1 55.12 350 GLY B CA 1
ATOM 10265 C C . GLY B 1 350 ? -31.281 -13.773 1.493 1 55.12 350 GLY B C 1
ATOM 10266 O O . GLY B 1 350 ? -32.438 -13.344 1.536 1 55.12 350 GLY B O 1
ATOM 10267 N N . THR B 1 351 ? -30.281 -13.148 2.068 1 60.34 351 THR B N 1
ATOM 10268 C CA . THR B 1 351 ? -30.547 -11.969 2.877 1 60.34 351 THR B CA 1
ATOM 10269 C C . THR B 1 351 ? -30.766 -10.742 1.989 1 60.34 351 THR B C 1
ATOM 10271 O O . THR B 1 351 ? -31.391 -9.766 2.406 1 60.34 351 THR B O 1
ATOM 10274 N N . ILE B 1 352 ? -30.312 -10.945 0.793 1 67 352 ILE B N 1
ATOM 10275 C CA . ILE B 1 352 ? -30.547 -9.883 -0.18 1 67 352 ILE B CA 1
ATOM 10276 C C . ILE B 1 352 ? -31.812 -10.18 -0.969 1 67 352 ILE B C 1
ATOM 10278 O O . ILE B 1 352 ? -32.031 -11.312 -1.406 1 67 352 ILE B O 1
ATOM 10282 N N . PRO B 1 353 ? -32.594 -9.211 -1.074 1 68.81 353 PRO B N 1
ATOM 10283 C CA . PRO B 1 353 ? -33.812 -9.438 -1.859 1 68.81 353 PRO B CA 1
ATOM 10284 C C . PRO B 1 353 ? -33.5 -9.922 -3.279 1 68.81 353 PRO B C 1
ATOM 10286 O O . PRO B 1 353 ? -32.438 -9.641 -3.818 1 68.81 353 PRO B O 1
ATOM 10289 N N . ASN B 1 354 ? -34.438 -10.664 -3.76 1 79.75 354 ASN B N 1
ATOM 10290 C CA . ASN B 1 354 ? -34.281 -11.156 -5.125 1 79.75 354 ASN B CA 1
ATOM 10291 C C . ASN B 1 354 ? -34.094 -10.008 -6.109 1 79.75 354 ASN B C 1
ATOM 10293 O O . ASN B 1 354 ? -34.438 -8.867 -5.828 1 79.75 354 ASN B O 1
ATOM 10297 N N . THR B 1 355 ? -33.531 -10.344 -7.246 1 89.94 355 THR B N 1
ATOM 10298 C CA . THR B 1 355 ? -33.219 -9.305 -8.227 1 89.94 355 THR B CA 1
ATOM 10299 C C . THR B 1 355 ? -34.062 -9.469 -9.477 1 89.94 355 THR B C 1
ATOM 10301 O O . THR B 1 355 ? -33.719 -8.977 -10.547 1 89.94 355 THR B O 1
ATOM 10304 N N . HIS B 1 356 ? -35.219 -10.203 -9.312 1 91.19 356 HIS B N 1
ATOM 10305 C CA . HIS B 1 356 ? -36.188 -10.227 -10.406 1 91.19 356 HIS B CA 1
ATOM 10306 C C . HIS B 1 356 ? -36.781 -8.844 -10.648 1 91.19 356 HIS B C 1
ATOM 10308 O O . HIS B 1 356 ? -36.75 -7.996 -9.75 1 91.19 356 HIS B O 1
ATOM 10314 N N . MET B 1 357 ? -37.188 -8.75 -11.859 1 94.69 357 MET B N 1
ATOM 10315 C CA . MET B 1 357 ? -37.781 -7.445 -12.148 1 94.69 357 MET B CA 1
ATOM 10316 C C . MET B 1 357 ? -39.219 -7.359 -11.602 1 94.69 357 MET B C 1
ATOM 10318 O O . MET B 1 357 ? -40 -8.266 -11.805 1 94.69 357 MET B O 1
ATOM 10322 N N . SER B 1 358 ? -39.5 -6.23 -10.969 1 93.81 358 SER B N 1
ATOM 10323 C CA . SER B 1 358 ? -40.812 -5.973 -10.398 1 93.81 358 SER B CA 1
ATOM 10324 C C . SER B 1 358 ? -41.875 -5.793 -11.492 1 93.81 358 SER B C 1
ATOM 10326 O O . SER B 1 358 ? -41.594 -5.184 -12.531 1 93.81 358 SER B O 1
ATOM 10328 N N . PRO B 1 359 ? -43.094 -6.277 -11.195 1 92.5 359 PRO B N 1
ATOM 10329 C CA . PRO B 1 359 ? -44.156 -5.98 -12.148 1 92.5 359 PRO B CA 1
ATOM 10330 C C . PRO B 1 359 ? -44.438 -4.484 -12.281 1 92.5 359 PRO B C 1
ATOM 10332 O O . PRO B 1 359 ? -45 -4.035 -13.297 1 92.5 359 PRO B O 1
ATOM 10335 N N . ASP B 1 360 ? -44 -3.76 -11.266 1 93.19 360 ASP B N 1
ATOM 10336 C CA . ASP B 1 360 ? -44.25 -2.32 -11.227 1 93.19 360 ASP B CA 1
ATOM 10337 C C . ASP B 1 360 ? -43 -1.54 -11.695 1 93.19 360 ASP B C 1
ATOM 10339 O O . ASP B 1 360 ? -42.938 -0.326 -11.5 1 93.19 360 ASP B O 1
ATOM 10343 N N . SER B 1 361 ? -42.062 -2.24 -12.273 1 94.56 361 SER B N 1
ATOM 10344 C CA . SER B 1 361 ? -40.938 -1.533 -12.867 1 94.56 361 SER B CA 1
ATOM 10345 C C . SER B 1 361 ? -41.344 -0.86 -14.18 1 94.56 361 SER B C 1
ATOM 10347 O O . SER B 1 361 ? -42.062 -1.454 -15 1 94.56 361 SER B O 1
ATOM 10349 N N . TRP B 1 362 ? -40.875 0.336 -14.336 1 93.81 362 TRP B N 1
ATOM 10350 C CA . TRP B 1 362 ? -41.156 1.088 -15.555 1 93.81 362 TRP B CA 1
ATOM 10351 C C . TRP B 1 362 ? -40.656 0.337 -16.781 1 93.81 362 TRP B C 1
ATOM 10353 O O . TRP B 1 362 ? -41.156 0.545 -17.891 1 93.81 362 TRP B O 1
ATOM 10363 N N . PHE B 1 363 ? -39.719 -0.579 -16.625 1 94.56 363 PHE B N 1
ATOM 10364 C CA . PHE B 1 363 ? -39.062 -1.224 -17.734 1 94.56 363 PHE B CA 1
ATOM 10365 C C . PHE B 1 363 ? -39.531 -2.66 -17.906 1 94.56 363 PHE B C 1
ATOM 10367 O O . PHE B 1 363 ? -38.969 -3.414 -18.703 1 94.56 363 PHE B O 1
ATOM 10374 N N . ASN B 1 364 ? -40.438 -3.066 -17.094 1 94.62 364 ASN B N 1
ATOM 10375 C CA . ASN B 1 364 ? -41.031 -4.391 -17.25 1 94.62 364 ASN B CA 1
ATOM 10376 C C . ASN B 1 364 ? -41.906 -4.469 -18.5 1 94.62 364 ASN B C 1
ATOM 10378 O O . ASN B 1 364 ? -43 -3.879 -18.547 1 94.62 364 ASN B O 1
ATOM 10382 N N . PRO B 1 365 ? -41.562 -5.184 -19.484 1 93.31 365 PRO B N 1
ATOM 10383 C CA . PRO B 1 365 ? -42.281 -5.191 -20.75 1 93.31 365 PRO B CA 1
ATOM 10384 C C . PRO B 1 365 ? -43.625 -5.898 -20.656 1 93.31 365 PRO B C 1
ATOM 10386 O O . PRO B 1 365 ? -44.469 -5.738 -21.531 1 93.31 365 PRO B O 1
ATOM 10389 N N . VAL B 1 366 ? -43.812 -6.668 -19.703 1 91.12 366 VAL B N 1
ATOM 10390 C CA . VAL B 1 366 ? -45.031 -7.445 -19.609 1 91.12 366 VAL B CA 1
ATOM 10391 C C . VAL B 1 366 ? -45.781 -7.094 -18.328 1 91.12 366 VAL B C 1
ATOM 10393 O O . VAL B 1 366 ? -46.812 -7.723 -18 1 91.12 366 VAL B O 1
ATOM 10396 N N . GLY B 1 367 ? -45.281 -6.109 -17.594 1 87.19 367 GLY B N 1
ATOM 10397 C CA . GLY B 1 367 ? -45.844 -5.727 -16.328 1 87.19 367 GLY B CA 1
ATOM 10398 C C . GLY B 1 367 ? -46.906 -4.648 -16.453 1 87.19 367 GLY B C 1
ATOM 10399 O O . GLY B 1 367 ? -47.531 -4.512 -17.5 1 87.19 367 GLY B O 1
ATOM 10400 N N . ASN B 1 368 ? -47.062 -3.967 -15.289 1 78.19 368 ASN B N 1
ATOM 10401 C CA . ASN B 1 368 ? -48.156 -3.006 -15.172 1 78.19 368 ASN B CA 1
ATOM 10402 C C . ASN B 1 368 ? -48 -1.84 -16.141 1 78.19 368 ASN B C 1
ATOM 10404 O O . ASN B 1 368 ? -48.969 -1.319 -16.672 1 78.19 368 ASN B O 1
ATOM 10408 N N . TRP B 1 369 ? -46.781 -1.556 -16.344 1 75.06 369 TRP B N 1
ATOM 10409 C CA . TRP B 1 369 ? -46.531 -0.425 -17.219 1 75.06 369 TRP B CA 1
ATOM 10410 C C . TRP B 1 369 ? -46.469 -0.875 -18.672 1 75.06 369 TRP B C 1
ATOM 10412 O O . TRP B 1 369 ? -46.719 -0.083 -19.594 1 75.06 369 TRP B O 1
ATOM 10422 N N . GLY B 1 370 ? -46.062 -1.87 -18.781 1 67.75 370 GLY B N 1
ATOM 10423 C CA . GLY B 1 370 ? -45.875 -2.393 -20.125 1 67.75 370 GLY B CA 1
ATOM 10424 C C . GLY B 1 370 ? -47.156 -2.84 -20.766 1 67.75 370 GLY B C 1
ATOM 10425 O O . GLY B 1 370 ? -47.688 -2.166 -21.656 1 67.75 370 GLY B O 1
ATOM 10426 N N . THR B 1 371 ? -47.719 -4.098 -20.328 1 67.31 371 THR B N 1
ATOM 10427 C CA . THR B 1 371 ? -48.938 -4.672 -20.891 1 67.31 371 THR B CA 1
ATOM 10428 C C . THR B 1 371 ? -50.156 -4.371 -20.016 1 67.31 371 THR B C 1
ATOM 10430 O O . THR B 1 371 ? -51.281 -4.574 -20.438 1 67.31 371 THR B O 1
ATOM 10433 N N . GLY B 1 372 ? -49.812 -3.803 -18.891 1 66.31 372 GLY B N 1
ATOM 10434 C CA . GLY B 1 372 ? -50.906 -3.539 -17.969 1 66.31 372 GLY B CA 1
ATOM 10435 C C . GLY B 1 372 ? -51.312 -4.758 -17.156 1 66.31 372 GLY B C 1
ATOM 10436 O O . GLY B 1 372 ? -52.219 -4.68 -16.312 1 66.31 372 GLY B O 1
ATOM 10437 N N . GLU B 1 373 ? -50.719 -5.906 -17.391 1 65.44 373 GLU B N 1
ATOM 10438 C CA . GLU B 1 373 ? -51.031 -7.125 -16.641 1 65.44 373 GLU B CA 1
ATOM 10439 C C . GLU B 1 373 ? -50 -7.363 -15.539 1 65.44 373 GLU B C 1
ATOM 10441 O O . GLU B 1 373 ? -48.812 -7.098 -15.727 1 65.44 373 GLU B O 1
ATOM 10446 N N . ASN B 1 374 ? -50.469 -7.672 -14.289 1 60.72 374 ASN B N 1
ATOM 10447 C CA . ASN B 1 374 ? -49.531 -8.016 -13.219 1 60.72 374 ASN B CA 1
ATOM 10448 C C . ASN B 1 374 ? -49.062 -9.453 -13.336 1 60.72 374 ASN B C 1
ATOM 10450 O O . ASN B 1 374 ? -49.719 -10.383 -12.891 1 60.72 374 ASN B O 1
ATOM 10454 N N . THR B 1 375 ? -47.969 -9.672 -14.133 1 67.31 375 THR B N 1
ATOM 10455 C CA . THR B 1 375 ? -47.438 -11.008 -14.391 1 67.31 375 THR B CA 1
ATOM 10456 C C . THR B 1 375 ? -46.438 -11.422 -13.312 1 67.31 375 THR B C 1
ATOM 10458 O O . THR B 1 375 ? -45.781 -12.445 -13.445 1 67.31 375 THR B O 1
ATOM 10461 N N . GLY B 1 376 ? -46.438 -10.773 -12.242 1 79.81 376 GLY B N 1
ATOM 10462 C CA . GLY B 1 376 ? -45.531 -11.164 -11.18 1 79.81 376 GLY B CA 1
ATOM 10463 C C . GLY B 1 376 ? -44.094 -10.758 -11.461 1 79.81 376 GLY B C 1
ATOM 10464 O O . GLY B 1 376 ? -43.844 -9.859 -12.266 1 79.81 376 GLY B O 1
ATOM 10465 N N . LEU B 1 377 ? -43.125 -11.375 -10.812 1 87.56 377 LEU B N 1
ATOM 10466 C CA . LEU B 1 377 ? -41.688 -11.102 -10.961 1 87.56 377 LEU B CA 1
ATOM 10467 C C . LEU B 1 377 ? -41.156 -11.656 -12.281 1 87.56 377 LEU B C 1
ATOM 10469 O O . LEU B 1 377 ? -41.562 -12.742 -12.703 1 87.56 377 LEU B O 1
ATOM 10473 N N . LEU B 1 378 ? -40.406 -10.883 -12.953 1 90.31 378 LEU B N 1
ATOM 10474 C CA . LEU B 1 378 ? -39.875 -11.258 -14.258 1 90.31 378 LEU B CA 1
ATOM 10475 C C . LEU B 1 378 ? -38.438 -11.742 -14.141 1 90.31 378 LEU B C 1
ATOM 10477 O O . LEU B 1 378 ? -37.594 -11.008 -13.641 1 90.31 378 LEU B O 1
ATOM 10481 N N . THR B 1 379 ? -38.188 -12.992 -14.625 1 88.94 379 THR B N 1
ATOM 10482 C CA . THR B 1 379 ? -36.844 -13.539 -14.672 1 88.94 379 THR B CA 1
ATOM 10483 C C . THR B 1 379 ? -36.062 -12.992 -15.867 1 88.94 379 THR B C 1
ATOM 10485 O O . THR B 1 379 ? -36.625 -12.906 -16.969 1 88.94 379 THR B O 1
ATOM 10488 N N . TRP B 1 380 ? -34.844 -12.609 -15.586 1 93.62 380 TRP B N 1
ATOM 10489 C CA . TRP B 1 380 ? -34.031 -12.031 -16.656 1 93.62 380 TRP B CA 1
ATOM 10490 C C . TRP B 1 380 ? -32.562 -12.367 -16.484 1 93.62 380 TRP B C 1
ATOM 10492 O O . TRP B 1 380 ? -32.125 -12.812 -15.422 1 93.62 380 TRP B O 1
ATOM 10502 N N . THR B 1 381 ? -31.734 -12.32 -17.594 1 92.75 381 THR B N 1
ATOM 10503 C CA . THR B 1 381 ? -30.281 -12.422 -17.578 1 92.75 381 THR B CA 1
ATOM 10504 C C . THR B 1 381 ? -29.656 -11.32 -18.438 1 92.75 381 THR B C 1
ATOM 10506 O O . THR B 1 381 ? -30.281 -10.836 -19.375 1 92.75 381 THR B O 1
ATOM 10509 N N . ARG B 1 382 ? -28.469 -10.867 -18.047 1 95.38 382 ARG B N 1
ATOM 10510 C CA . ARG B 1 382 ? -27.766 -9.797 -18.734 1 95.38 382 ARG B CA 1
ATOM 10511 C C . ARG B 1 382 ? -26.281 -9.797 -18.391 1 95.38 382 ARG B C 1
ATOM 10513 O O . ARG B 1 382 ? -25.922 -9.758 -17.203 1 95.38 382 ARG B O 1
ATOM 10520 N N . ARG B 1 383 ? -25.5 -9.922 -19.406 1 94.25 383 ARG B N 1
ATOM 10521 C CA . ARG B 1 383 ? -24.062 -9.758 -19.188 1 94.25 383 ARG B CA 1
ATOM 10522 C C . ARG B 1 383 ? -23.672 -8.289 -19.266 1 94.25 383 ARG B C 1
ATOM 10524 O O . ARG B 1 383 ? -24.047 -7.586 -20.203 1 94.25 383 ARG B O 1
ATOM 10531 N N . GLY B 1 384 ? -22.906 -7.797 -18.234 1 94.5 384 GLY B N 1
ATOM 10532 C CA . GLY B 1 384 ? -22.453 -6.414 -18.219 1 94.5 384 GLY B CA 1
ATOM 10533 C C . GLY B 1 384 ? -21.328 -6.137 -19.203 1 94.5 384 GLY B C 1
ATOM 10534 O O . GLY B 1 384 ? -20.234 -5.758 -18.812 1 94.5 384 GLY B O 1
ATOM 10535 N N . TRP B 1 385 ? -21.578 -6.176 -20.484 1 94.69 385 TRP B N 1
ATOM 10536 C CA . TRP B 1 385 ? -20.578 -6.109 -21.562 1 94.69 385 TRP B CA 1
ATOM 10537 C C . TRP B 1 385 ? -19.922 -4.734 -21.609 1 94.69 385 TRP B C 1
ATOM 10539 O O . TRP B 1 385 ? -18.75 -4.609 -21.969 1 94.69 385 TRP B O 1
ATOM 10549 N N . GLU B 1 386 ? -20.672 -3.705 -21.172 1 94.25 386 GLU B N 1
ATOM 10550 C CA . GLU B 1 386 ? -20.203 -2.326 -21.172 1 94.25 386 GLU B CA 1
ATOM 10551 C C . GLU B 1 386 ? -19.125 -2.105 -20.125 1 94.25 386 GLU B C 1
ATOM 10553 O O . GLU B 1 386 ? -18.312 -1.187 -20.25 1 94.25 386 GLU B O 1
ATOM 10558 N N . VAL B 1 387 ? -19.188 -2.902 -19.125 1 94.44 387 VAL B N 1
ATOM 10559 C CA . VAL B 1 387 ? -18.25 -2.793 -18.016 1 94.44 387 VAL B CA 1
ATOM 10560 C C . VAL B 1 387 ? -17.594 -4.148 -17.75 1 94.44 387 VAL B C 1
ATOM 10562 O O . VAL B 1 387 ? -17.891 -4.805 -16.75 1 94.44 387 VAL B O 1
ATOM 10565 N N . PRO B 1 388 ? -16.625 -4.473 -18.625 1 95.19 388 PRO B N 1
ATOM 10566 C CA . PRO B 1 388 ? -15.961 -5.758 -18.391 1 95.19 388 PRO B CA 1
ATOM 10567 C C . PRO B 1 388 ? -15.352 -5.859 -17 1 95.19 388 PRO B C 1
ATOM 10569 O O . PRO B 1 388 ? -15.148 -4.84 -16.328 1 95.19 388 PRO B O 1
ATOM 10572 N N . ARG B 1 389 ? -15.188 -7.125 -16.531 1 93 389 ARG B N 1
ATOM 10573 C CA . ARG B 1 389 ? -14.562 -7.324 -15.234 1 93 389 ARG B CA 1
ATOM 10574 C C . ARG B 1 389 ? -13.055 -7.094 -15.305 1 93 389 ARG B C 1
ATOM 10576 O O . ARG B 1 389 ? -12.383 -7.629 -16.188 1 93 389 ARG B O 1
ATOM 10583 N N . TYR B 1 390 ? -12.695 -6.211 -14.516 1 94.62 390 TYR B N 1
ATOM 10584 C CA . TYR B 1 390 ? -11.305 -5.77 -14.453 1 94.62 390 TYR B CA 1
ATOM 10585 C C . TYR B 1 390 ? -10.766 -5.883 -13.031 1 94.62 390 TYR B C 1
ATOM 10587 O O . TYR B 1 390 ? -11.469 -5.586 -12.062 1 94.62 390 TYR B O 1
ATOM 10595 N N . THR B 1 391 ? -9.57 -6.465 -12.875 1 93.44 391 THR B N 1
ATOM 10596 C CA . THR B 1 391 ? -8.883 -6.461 -11.594 1 93.44 391 THR B CA 1
ATOM 10597 C C . THR B 1 391 ? -7.461 -5.93 -11.742 1 93.44 391 THR B C 1
ATOM 10599 O O . THR B 1 391 ? -6.711 -6.387 -12.602 1 93.44 391 THR B O 1
ATOM 10602 N N . GLY B 1 392 ? -7.133 -4.93 -11.008 1 94.06 392 GLY B N 1
ATOM 10603 C CA . GLY B 1 392 ? -5.766 -4.453 -10.883 1 94.06 392 GLY B CA 1
ATOM 10604 C C . GLY B 1 392 ? -5.086 -4.906 -9.609 1 94.06 392 GLY B C 1
ATOM 10605 O O . GLY B 1 392 ? -5.707 -4.93 -8.547 1 94.06 392 GLY B O 1
ATOM 10606 N N . TYR B 1 393 ? -3.889 -5.398 -9.766 1 94.81 393 TYR B N 1
ATOM 10607 C CA . TYR B 1 393 ? -3.074 -5.828 -8.641 1 94.81 393 TYR B CA 1
ATOM 10608 C C . TYR B 1 393 ? -1.906 -4.875 -8.414 1 94.81 393 TYR B C 1
ATOM 10610 O O . TYR B 1 393 ? -0.93 -4.891 -9.164 1 94.81 393 TYR B O 1
ATOM 10618 N N . ASP B 1 394 ? -2.033 -4.059 -7.402 1 92.31 394 ASP B N 1
ATOM 10619 C CA . ASP B 1 394 ? -0.977 -3.133 -7.008 1 92.31 394 ASP B CA 1
ATOM 10620 C C . ASP B 1 394 ? -0.186 -3.68 -5.82 1 92.31 394 ASP B C 1
ATOM 10622 O O . ASP B 1 394 ? -0.655 -3.635 -4.68 1 92.31 394 ASP B O 1
ATOM 10626 N N . ALA B 1 395 ? 1.007 -4.156 -6.137 1 93.81 395 ALA B N 1
ATOM 10627 C CA . ALA B 1 395 ? 1.799 -4.801 -5.09 1 93.81 395 ALA B CA 1
ATOM 10628 C C . ALA B 1 395 ? 3.062 -3.998 -4.789 1 93.81 395 ALA B C 1
ATOM 10630 O O . ALA B 1 395 ? 3.75 -3.543 -5.703 1 93.81 395 ALA B O 1
ATOM 10631 N N . ASP B 1 396 ? 3.336 -3.748 -3.541 1 90.12 396 ASP B N 1
ATOM 10632 C CA . ASP B 1 396 ? 4.555 -3.109 -3.051 1 90.12 396 ASP B CA 1
ATOM 10633 C C . ASP B 1 396 ? 5.332 -4.043 -2.129 1 90.12 396 ASP B C 1
ATOM 10635 O O . ASP B 1 396 ? 4.762 -4.645 -1.217 1 90.12 396 ASP B O 1
ATOM 10639 N N . THR B 1 397 ? 6.566 -4.219 -2.428 1 92.94 397 THR B N 1
ATOM 10640 C CA . THR B 1 397 ? 7.418 -5.047 -1.577 1 92.94 397 THR B CA 1
ATOM 10641 C C . THR B 1 397 ? 8.641 -4.262 -1.107 1 92.94 397 THR B C 1
ATOM 10643 O O . THR B 1 397 ? 9.367 -3.691 -1.923 1 92.94 397 THR B O 1
ATOM 10646 N N . TRP B 1 398 ? 8.844 -4.254 0.182 1 88.62 398 TRP B N 1
ATOM 10647 C CA . TRP B 1 398 ? 10.023 -3.695 0.839 1 88.62 398 TRP B CA 1
ATOM 10648 C C . TRP B 1 398 ? 10.859 -4.793 1.486 1 88.62 398 TRP B C 1
ATOM 10650 O O . TRP B 1 398 ? 10.312 -5.734 2.068 1 88.62 398 TRP B O 1
ATOM 10660 N N . ARG B 1 399 ? 12.109 -4.641 1.275 1 92.38 399 ARG B N 1
ATOM 10661 C CA . ARG B 1 399 ? 13.016 -5.621 1.867 1 92.38 399 ARG B CA 1
ATOM 10662 C C . ARG B 1 399 ? 14.25 -4.938 2.461 1 92.38 399 ARG B C 1
ATOM 10664 O O . ARG B 1 399 ? 14.812 -4.023 1.856 1 92.38 399 ARG B O 1
ATOM 10671 N N . PHE B 1 400 ? 14.664 -5.305 3.682 1 90.44 400 PHE B N 1
ATOM 10672 C CA . PHE B 1 400 ? 15.867 -4.836 4.359 1 90.44 400 PHE B CA 1
ATOM 10673 C C . PHE B 1 400 ? 16.625 -6.004 4.977 1 90.44 400 PHE B C 1
ATOM 10675 O O . PHE B 1 400 ? 16.031 -6.852 5.648 1 90.44 400 PHE B O 1
ATOM 10682 N N . THR B 1 401 ? 17.859 -6.082 4.672 1 93.62 401 THR B N 1
ATOM 10683 C CA . THR B 1 401 ? 18.781 -6.961 5.383 1 93.62 401 THR B CA 1
ATOM 10684 C C . THR B 1 401 ? 19.969 -6.176 5.922 1 93.62 401 THR B C 1
ATOM 10686 O O . THR B 1 401 ? 20.516 -5.324 5.227 1 93.62 401 THR B O 1
ATOM 10689 N N . GLY B 1 402 ? 20.359 -6.383 7.156 1 90.94 402 GLY B N 1
ATOM 10690 C CA . GLY B 1 402 ? 21.547 -5.82 7.785 1 90.94 402 GLY B CA 1
ATOM 10691 C C . GLY B 1 402 ? 22.203 -6.77 8.766 1 90.94 402 GLY B C 1
ATOM 10692 O O . GLY B 1 402 ? 21.531 -7.5 9.484 1 90.94 402 GLY B O 1
ATOM 10693 N N . GLY B 1 403 ? 23.453 -6.898 8.617 1 93.5 403 GLY B N 1
ATOM 10694 C CA . GLY B 1 403 ? 24.172 -7.77 9.531 1 93.5 403 GLY B CA 1
ATOM 10695 C C . GLY B 1 403 ? 25.656 -7.512 9.555 1 93.5 403 GLY B C 1
ATOM 10696 O O . GLY B 1 403 ? 26.156 -6.629 8.844 1 93.5 403 GLY B O 1
ATOM 10697 N N . PHE B 1 404 ? 26.312 -8.172 10.461 1 95.44 404 PHE B N 1
ATOM 10698 C CA . PHE B 1 404 ? 27.766 -8.148 10.594 1 95.44 404 PHE B CA 1
ATOM 10699 C C . PHE B 1 404 ? 28.359 -9.508 10.242 1 95.44 404 PHE B C 1
ATOM 10701 O O . PHE B 1 404 ? 27.766 -10.547 10.562 1 95.44 404 PHE B O 1
ATOM 10708 N N . ASP B 1 405 ? 29.359 -9.477 9.531 1 93.69 405 ASP B N 1
ATOM 10709 C CA . ASP B 1 405 ? 30.109 -10.703 9.281 1 93.69 405 ASP B CA 1
ATOM 10710 C C . ASP B 1 405 ? 31.609 -10.469 9.422 1 93.69 405 ASP B C 1
ATOM 10712 O O . ASP B 1 405 ? 32.062 -9.32 9.391 1 93.69 405 ASP B O 1
ATOM 10716 N N . GLY B 1 406 ? 32.312 -11.531 9.734 1 92.94 406 GLY B N 1
ATOM 10717 C CA . GLY B 1 406 ? 33.75 -11.43 9.922 1 92.94 406 GLY B CA 1
ATOM 10718 C C . GLY B 1 406 ? 34.438 -12.781 9.977 1 92.94 406 GLY B C 1
ATOM 10719 O O . GLY B 1 406 ? 33.781 -13.82 9.859 1 92.94 406 GLY B O 1
ATOM 10720 N N . ALA B 1 407 ? 35.656 -12.672 9.891 1 90.88 407 ALA B N 1
ATOM 10721 C CA . ALA B 1 407 ? 36.531 -13.852 9.984 1 90.88 407 ALA B CA 1
ATOM 10722 C C . ALA B 1 407 ? 37.688 -13.617 10.953 1 90.88 407 ALA B C 1
ATOM 10724 O O . ALA B 1 407 ? 38.094 -12.477 11.18 1 90.88 407 ALA B O 1
ATOM 10725 N N . PHE B 1 408 ? 38.031 -14.68 11.602 1 89.81 408 PHE B N 1
ATOM 10726 C CA . PHE B 1 408 ? 39.219 -14.633 12.453 1 89.81 408 PHE B CA 1
ATOM 10727 C C . PHE B 1 408 ? 39.938 -15.984 12.453 1 89.81 408 PHE B C 1
ATOM 10729 O O . PHE B 1 408 ? 39.344 -17 12.109 1 89.81 408 PHE B O 1
ATOM 10736 N N . ASP B 1 409 ? 41.094 -15.891 12.758 1 89.69 409 ASP B N 1
ATOM 10737 C CA . ASP B 1 409 ? 41.906 -17.094 12.805 1 89.69 409 ASP B CA 1
ATOM 10738 C C . ASP B 1 409 ? 42.344 -17.406 14.227 1 89.69 409 ASP B C 1
ATOM 10740 O O . ASP B 1 409 ? 42.625 -16.5 15.016 1 89.69 409 ASP B O 1
ATOM 10744 N N . ILE B 1 410 ? 42.281 -18.625 14.5 1 90.31 410 ILE B N 1
ATOM 10745 C CA . ILE B 1 410 ? 42.938 -19.125 15.711 1 90.31 410 ILE B CA 1
ATOM 10746 C C . ILE B 1 410 ? 43.969 -20.172 15.344 1 90.31 410 ILE B C 1
ATOM 10748 O O . ILE B 1 410 ? 43.625 -21.312 15.039 1 90.31 410 ILE B O 1
ATOM 10752 N N . GLY B 1 411 ? 45.219 -19.797 15.422 1 87.5 411 GLY B N 1
ATOM 10753 C CA . GLY B 1 411 ? 46.25 -20.688 14.891 1 87.5 411 GLY B CA 1
ATOM 10754 C C . GLY B 1 411 ? 46.094 -20.938 13.406 1 87.5 411 GLY B C 1
ATOM 10755 O O . GLY B 1 411 ? 46.031 -19.984 12.617 1 87.5 411 GLY B O 1
ATOM 10756 N N . ASP B 1 412 ? 46 -22.172 13.078 1 82.62 412 ASP B N 1
ATOM 10757 C CA . ASP B 1 412 ? 45.875 -22.531 11.672 1 82.62 412 ASP B CA 1
ATOM 10758 C C . ASP B 1 412 ? 44.406 -22.797 11.312 1 82.62 412 ASP B C 1
ATOM 10760 O O . ASP B 1 412 ? 44.125 -23.25 10.203 1 82.62 412 ASP B O 1
ATOM 10764 N N . ARG B 1 413 ? 43.594 -22.438 12.258 1 88.62 413 ARG B N 1
ATOM 10765 C CA . ARG B 1 413 ? 42.188 -22.672 12.055 1 88.62 413 ARG B CA 1
ATOM 10766 C C . ARG B 1 413 ? 41.469 -21.375 11.656 1 88.62 413 ARG B C 1
ATOM 10768 O O . ARG B 1 413 ? 41.75 -20.312 12.203 1 88.62 413 ARG B O 1
ATOM 10775 N N . PHE B 1 414 ? 40.688 -21.547 10.602 1 88.25 414 PHE B N 1
ATOM 10776 C CA . PHE B 1 414 ? 39.906 -20.406 10.094 1 88.25 414 PHE B CA 1
ATOM 10777 C C . PHE B 1 414 ? 38.469 -20.453 10.586 1 88.25 414 PHE B C 1
ATOM 10779 O O . PHE B 1 414 ? 37.875 -21.531 10.641 1 88.25 414 PHE B O 1
ATOM 10786 N N . PHE B 1 415 ? 37.969 -19.297 11.055 1 92.19 415 PHE B N 1
ATOM 10787 C CA . PHE B 1 415 ? 36.594 -19.203 11.508 1 92.19 415 PHE B CA 1
ATOM 10788 C C . PHE B 1 415 ? 35.906 -18.016 10.859 1 92.19 415 PHE B C 1
ATOM 10790 O O . PHE B 1 415 ? 36.531 -16.984 10.586 1 92.19 415 PHE B O 1
ATOM 10797 N N . ASN B 1 416 ? 34.75 -18.219 10.523 1 93.44 416 ASN B N 1
ATOM 10798 C CA . ASN B 1 416 ? 33.875 -17.156 10.023 1 93.44 416 ASN B CA 1
ATOM 10799 C C . ASN B 1 416 ? 32.562 -17.109 10.781 1 93.44 416 ASN B C 1
ATOM 10801 O O . ASN B 1 416 ? 32.094 -18.109 11.32 1 93.44 416 ASN B O 1
ATOM 10805 N N . TRP B 1 417 ? 32.031 -15.898 10.906 1 94.56 417 TRP B N 1
ATOM 10806 C CA . TRP B 1 417 ? 30.75 -15.719 11.586 1 94.56 417 TRP B CA 1
ATOM 10807 C C . TRP B 1 417 ? 29.891 -14.68 10.883 1 94.56 417 TRP B C 1
ATOM 10809 O O . TRP B 1 417 ? 30.406 -13.82 10.164 1 94.56 417 TRP B O 1
ATOM 10819 N N . ASP B 1 418 ? 28.625 -14.766 10.969 1 94.5 418 ASP B N 1
ATOM 10820 C CA . ASP B 1 418 ? 27.703 -13.727 10.531 1 94.5 418 ASP B CA 1
ATOM 10821 C C . ASP B 1 418 ? 26.453 -13.695 11.414 1 94.5 418 ASP B C 1
ATOM 10823 O O . ASP B 1 418 ? 25.984 -14.742 11.859 1 94.5 418 ASP B O 1
ATOM 10827 N N . VAL B 1 419 ? 26.016 -12.562 11.828 1 97 419 VAL B N 1
ATOM 10828 C CA . VAL B 1 419 ? 24.797 -12.289 12.594 1 97 419 VAL B CA 1
ATOM 10829 C C . VAL B 1 419 ? 24.031 -11.148 11.938 1 97 419 VAL B C 1
ATOM 10831 O O . VAL B 1 419 ? 24.625 -10.203 11.422 1 97 419 VAL B O 1
ATOM 10834 N N . GLY B 1 420 ? 22.734 -11.32 11.828 1 96.31 420 GLY B N 1
ATOM 10835 C CA . GLY B 1 420 ? 22.031 -10.227 11.172 1 96.31 420 GLY B CA 1
ATOM 10836 C C . GLY B 1 420 ? 20.516 -10.32 11.32 1 96.31 420 GLY B C 1
ATOM 10837 O O . GLY B 1 420 ? 20.016 -11.102 12.125 1 96.31 420 GLY B O 1
ATOM 10838 N N . TYR B 1 421 ? 19.906 -9.336 10.664 1 94.12 421 TYR B N 1
ATOM 10839 C CA . TYR B 1 421 ? 18.469 -9.086 10.68 1 94.12 421 TYR B CA 1
ATOM 10840 C C . TYR B 1 421 ? 17.922 -8.93 9.266 1 94.12 421 TYR B C 1
ATOM 10842 O O . TYR B 1 421 ? 18.578 -8.344 8.398 1 94.12 421 TYR B O 1
ATOM 10850 N N . MET B 1 422 ? 16.75 -9.594 9.023 1 95.81 422 MET B N 1
ATOM 10851 C CA . MET B 1 422 ? 16.062 -9.438 7.746 1 95.81 422 MET B CA 1
ATOM 10852 C C . MET B 1 422 ? 14.586 -9.109 7.965 1 95.81 422 MET B C 1
ATOM 10854 O O . MET B 1 422 ? 13.938 -9.688 8.836 1 95.81 422 MET B O 1
ATOM 10858 N N . TYR B 1 423 ? 14.047 -8.148 7.227 1 93.31 423 TYR B N 1
ATOM 10859 C CA . TYR B 1 423 ? 12.633 -7.793 7.242 1 93.31 423 TYR B CA 1
ATOM 10860 C C . TYR B 1 423 ? 12.109 -7.598 5.824 1 93.31 423 TYR B C 1
ATOM 10862 O O . TYR B 1 423 ? 12.758 -6.953 4.996 1 93.31 423 TYR B O 1
ATOM 10870 N N . THR B 1 424 ? 11.062 -8.219 5.531 1 95 424 THR B N 1
ATOM 10871 C CA . THR B 1 424 ? 10.375 -7.992 4.266 1 95 424 THR B CA 1
ATOM 10872 C C . THR B 1 424 ? 8.883 -7.793 4.488 1 95 424 THR B C 1
ATOM 10874 O O . THR B 1 424 ? 8.289 -8.43 5.355 1 95 424 THR B O 1
ATOM 10877 N N . ARG B 1 425 ? 8.273 -6.875 3.82 1 92.75 425 ARG B N 1
ATOM 10878 C CA . ARG B 1 425 ? 6.844 -6.605 3.846 1 92.75 425 ARG B CA 1
ATOM 10879 C C . ARG B 1 425 ? 6.293 -6.434 2.434 1 92.75 425 ARG B C 1
ATOM 10881 O O . ARG B 1 425 ? 6.844 -5.676 1.635 1 92.75 425 ARG B O 1
ATOM 10888 N N . SER B 1 426 ? 5.328 -7.184 2.156 1 94.56 426 SER B N 1
ATOM 10889 C CA . SER B 1 426 ? 4.629 -7.078 0.88 1 94.56 426 SER B CA 1
ATOM 10890 C C . SER B 1 426 ? 3.162 -6.707 1.08 1 94.56 426 SER B C 1
ATOM 10892 O O . SER B 1 426 ? 2.471 -7.309 1.905 1 94.56 426 SER B O 1
ATOM 10894 N N . THR B 1 427 ? 2.725 -5.68 0.45 1 91.31 427 THR B N 1
ATOM 10895 C CA . THR B 1 427 ? 1.321 -5.285 0.454 1 91.31 427 THR B CA 1
ATOM 10896 C C . THR B 1 427 ? 0.744 -5.324 -0.958 1 91.31 427 THR B C 1
ATOM 10898 O O . THR B 1 427 ? 1.46 -5.086 -1.934 1 91.31 427 THR B O 1
ATOM 10901 N N . GLN B 1 428 ? -0.49 -5.652 -1.028 1 93.38 428 GLN B N 1
ATOM 10902 C CA . GLN B 1 428 ? -1.175 -5.672 -2.316 1 93.38 428 GLN B CA 1
ATOM 10903 C C . GLN B 1 428 ? -2.584 -5.102 -2.199 1 93.38 428 GLN B C 1
ATOM 10905 O O . GLN B 1 428 ? -3.326 -5.445 -1.276 1 93.38 428 GLN B O 1
ATOM 10910 N N . LEU B 1 429 ? -2.854 -4.172 -3.016 1 89.44 429 LEU B N 1
ATOM 10911 C CA . LEU B 1 429 ? -4.207 -3.656 -3.199 1 89.44 429 LEU B CA 1
ATOM 10912 C C . LEU B 1 429 ? -4.816 -4.176 -4.496 1 89.44 429 LEU B C 1
ATOM 10914 O O . LEU B 1 429 ? -4.277 -3.934 -5.578 1 89.44 429 LEU B O 1
ATOM 10918 N N . GLN B 1 430 ? -5.836 -4.914 -4.297 1 92.12 430 GLN B N 1
ATOM 10919 C CA . GLN B 1 430 ? -6.602 -5.355 -5.457 1 92.12 430 GLN B CA 1
ATOM 10920 C C . GLN B 1 430 ? -7.824 -4.465 -5.676 1 92.12 430 GLN B C 1
ATOM 10922 O O . GLN B 1 430 ? -8.641 -4.289 -4.77 1 92.12 430 GLN B O 1
ATOM 10927 N N . THR B 1 431 ? -7.883 -3.926 -6.832 1 88.81 431 THR B N 1
ATOM 10928 C CA . THR B 1 431 ? -9.039 -3.119 -7.195 1 88.81 431 THR B CA 1
ATOM 10929 C C . THR B 1 431 ? -9.844 -3.793 -8.305 1 88.81 431 THR B C 1
ATOM 10931 O O . THR B 1 431 ? -9.289 -4.164 -9.344 1 88.81 431 THR B O 1
ATOM 10934 N N . GLY B 1 432 ? -11.086 -3.994 -8.016 1 88.69 432 GLY B N 1
ATOM 10935 C CA . GLY B 1 432 ? -11.945 -4.652 -8.992 1 88.69 432 GLY B CA 1
ATOM 10936 C C . GLY B 1 432 ? -13.125 -3.801 -9.422 1 88.69 432 GLY B C 1
ATOM 10937 O O . GLY B 1 432 ? -13.688 -3.062 -8.609 1 88.69 432 GLY B O 1
ATOM 10938 N N . THR B 1 433 ? -13.438 -3.877 -10.695 1 88.94 433 THR B N 1
ATOM 10939 C CA . THR B 1 433 ? -14.656 -3.299 -11.25 1 88.94 433 THR B CA 1
ATOM 10940 C C . THR B 1 433 ? -15.344 -4.293 -12.188 1 88.94 433 THR B C 1
ATOM 10942 O O . THR B 1 433 ? -14.797 -5.355 -12.484 1 88.94 433 THR B O 1
ATOM 10945 N N . GLY B 1 434 ? -16.531 -4.039 -12.516 1 93.31 434 GLY B N 1
ATOM 10946 C CA . GLY B 1 434 ? -17.266 -4.855 -13.469 1 93.31 434 GLY B CA 1
ATOM 10947 C C . GLY B 1 434 ? -18.219 -5.836 -12.805 1 93.31 434 GLY B C 1
ATOM 10948 O O . GLY B 1 434 ? -19.062 -6.434 -13.469 1 93.31 434 GLY B O 1
ATOM 10949 N N . ASN B 1 435 ? -18.141 -6.023 -11.516 1 91.88 435 ASN B N 1
ATOM 10950 C CA . ASN B 1 435 ? -19.125 -6.805 -10.758 1 91.88 435 ASN B CA 1
ATOM 10951 C C . ASN B 1 435 ? -20.234 -5.926 -10.203 1 91.88 435 ASN B C 1
ATOM 10953 O O . ASN B 1 435 ? -20.047 -4.723 -10.008 1 91.88 435 ASN B O 1
ATOM 10957 N N . LEU B 1 436 ? -21.328 -6.594 -10.016 1 92.88 436 LEU B N 1
ATOM 10958 C CA . LEU B 1 436 ? -22.5 -5.844 -9.609 1 92.88 436 LEU B CA 1
ATOM 10959 C C . LEU B 1 436 ? -22.797 -6.055 -8.133 1 92.88 436 LEU B C 1
ATOM 10961 O O . LEU B 1 436 ? -22.375 -7.051 -7.543 1 92.88 436 LEU B O 1
ATOM 10965 N N . GLN B 1 437 ? -23.469 -5.066 -7.574 1 88.25 437 GLN B N 1
ATOM 10966 C CA . GLN B 1 437 ? -23.984 -5.176 -6.215 1 88.25 437 GLN B CA 1
ATOM 10967 C C . GLN B 1 437 ? -25.438 -5.625 -6.211 1 88.25 437 GLN B C 1
ATOM 10969 O O . GLN B 1 437 ? -26.344 -4.824 -6.488 1 88.25 437 GLN B O 1
ATOM 10974 N N . PRO B 1 438 ? -25.719 -6.801 -5.777 1 87.5 438 PRO B N 1
ATOM 10975 C CA . PRO B 1 438 ? -27.062 -7.375 -5.883 1 87.5 438 PRO B CA 1
ATOM 10976 C C . PRO B 1 438 ? -28.125 -6.523 -5.191 1 87.5 438 PRO B C 1
ATOM 10978 O O . PRO B 1 438 ? -29.234 -6.379 -5.707 1 87.5 438 PRO B O 1
ATOM 10981 N N . SER B 1 439 ? -27.859 -5.988 -4.039 1 82.25 439 SER B N 1
ATOM 10982 C CA . SER B 1 439 ? -28.859 -5.164 -3.359 1 82.25 439 SER B CA 1
ATOM 10983 C C . SER B 1 439 ? -29.234 -3.945 -4.195 1 82.25 439 SER B C 1
ATOM 10985 O O . SER B 1 439 ? -30.391 -3.539 -4.223 1 82.25 439 SER B O 1
ATOM 10987 N N . ARG B 1 440 ? -28.281 -3.422 -4.855 1 86.81 440 ARG B N 1
ATOM 10988 C CA . ARG B 1 440 ? -28.547 -2.264 -5.703 1 86.81 440 ARG B CA 1
ATOM 10989 C C . ARG B 1 440 ? -29.234 -2.68 -6.996 1 86.81 440 ARG B C 1
ATOM 10991 O O . ARG B 1 440 ? -30.062 -1.936 -7.531 1 86.81 440 ARG B O 1
ATOM 10998 N N . VAL B 1 441 ? -28.891 -3.838 -7.453 1 92.69 441 VAL B N 1
ATOM 10999 C CA . VAL B 1 441 ? -29.609 -4.363 -8.617 1 92.69 441 VAL B CA 1
ATOM 11000 C C . VAL B 1 441 ? -31.078 -4.57 -8.266 1 92.69 441 VAL B C 1
ATOM 11002 O O . VAL B 1 441 ? -31.969 -4.223 -9.055 1 92.69 441 VAL B O 1
ATOM 11005 N N . SER B 1 442 ? -31.328 -5.137 -7.133 1 90.06 442 SER B N 1
ATOM 11006 C CA . SER B 1 442 ? -32.688 -5.344 -6.68 1 90.06 442 SER B CA 1
ATOM 11007 C C . SER B 1 442 ? -33.469 -4.035 -6.648 1 90.06 442 SER B C 1
ATOM 11009 O O . SER B 1 442 ? -34.625 -3.979 -7.086 1 90.06 442 SER B O 1
ATOM 11011 N N . ALA B 1 443 ? -32.844 -3.045 -6.145 1 87.19 443 ALA B N 1
ATOM 11012 C CA . ALA B 1 443 ? -33.5 -1.734 -6.078 1 87.19 443 ALA B CA 1
ATOM 11013 C C . ALA B 1 443 ? -33.719 -1.161 -7.473 1 87.19 443 ALA B C 1
ATOM 11015 O O . ALA B 1 443 ? -34.781 -0.587 -7.75 1 87.19 443 ALA B O 1
ATOM 11016 N N . ALA B 1 444 ? -32.781 -1.364 -8.312 1 94.12 444 ALA B N 1
ATOM 11017 C CA . ALA B 1 444 ? -32.812 -0.745 -9.633 1 94.12 444 ALA B CA 1
ATOM 11018 C C . ALA B 1 444 ? -33.875 -1.378 -10.523 1 94.12 444 ALA B C 1
ATOM 11020 O O . ALA B 1 444 ? -34.406 -0.717 -11.414 1 94.12 444 ALA B O 1
ATOM 11021 N N . VAL B 1 445 ? -34.125 -2.623 -10.32 1 95.19 445 VAL B N 1
ATOM 11022 C CA . VAL B 1 445 ? -35.125 -3.307 -11.141 1 95.19 445 VAL B CA 1
ATOM 11023 C C . VAL B 1 445 ? -36.438 -3.426 -10.375 1 95.19 445 VAL B C 1
ATOM 11025 O O . VAL B 1 445 ? -37.375 -4.129 -10.805 1 95.19 445 VAL B O 1
ATOM 11028 N N . GLY B 1 446 ? -36.531 -2.768 -9.258 1 92.69 446 GLY B N 1
ATOM 11029 C CA . GLY B 1 446 ? -37.75 -2.723 -8.469 1 92.69 446 GLY B CA 1
ATOM 11030 C C . GLY B 1 446 ? -38.781 -1.764 -9.023 1 92.69 446 GLY B C 1
ATOM 11031 O O . GLY B 1 446 ? -38.688 -1.321 -10.164 1 92.69 446 GLY B O 1
ATOM 11032 N N . PRO B 1 447 ? -39.781 -1.488 -8.18 1 92.19 447 PRO B N 1
ATOM 11033 C CA . PRO B 1 447 ? -40.812 -0.538 -8.625 1 92.19 447 PRO B CA 1
ATOM 11034 C C . PRO B 1 447 ? -40.219 0.808 -9.047 1 92.19 447 PRO B C 1
ATOM 11036 O O . PRO B 1 447 ? -39.344 1.332 -8.375 1 92.19 447 PRO B O 1
ATOM 11039 N N . SER B 1 448 ? -40.688 1.306 -10.172 1 94.56 448 SER B N 1
ATOM 11040 C CA . SER B 1 448 ? -40.25 2.596 -10.695 1 94.56 448 SER B CA 1
ATOM 11041 C C . SER B 1 448 ? -41.344 3.262 -11.516 1 94.56 448 SER B C 1
ATOM 11043 O O . SER B 1 448 ? -42.312 2.611 -11.914 1 94.56 448 SER B O 1
ATOM 11045 N N . PHE B 1 449 ? -41.25 4.562 -11.656 1 93.31 449 PHE B N 1
ATOM 11046 C CA . PHE B 1 449 ? -42.281 5.34 -12.344 1 93.31 449 PHE B CA 1
ATOM 11047 C C . PHE B 1 449 ? -41.656 6.551 -13.039 1 93.31 449 PHE B C 1
ATOM 11049 O O . PHE B 1 449 ? -40.531 6.922 -12.75 1 93.31 449 PHE B O 1
ATOM 11056 N N . MET B 1 450 ? -42.344 7.02 -14.031 1 92.19 450 MET B N 1
ATOM 11057 C CA . MET B 1 450 ? -41.969 8.281 -14.664 1 92.19 450 MET B CA 1
ATOM 11058 C C . MET B 1 450 ? -42.406 9.469 -13.82 1 92.19 450 MET B C 1
ATOM 11060 O O . MET B 1 450 ? -43.594 9.68 -13.617 1 92.19 450 MET B O 1
ATOM 11064 N N . ASN B 1 451 ? -41.438 10.203 -13.367 1 86.38 451 ASN B N 1
ATOM 11065 C CA . ASN B 1 451 ? -41.781 11.32 -12.5 1 86.38 451 ASN B CA 1
ATOM 11066 C C . ASN B 1 451 ? -42.219 12.539 -13.312 1 86.38 451 ASN B C 1
ATOM 11068 O O . ASN B 1 451 ? -42.281 12.484 -14.547 1 86.38 451 ASN B O 1
ATOM 11072 N N . SER B 1 452 ? -42.5 13.594 -12.609 1 79.19 452 SER B N 1
ATOM 11073 C CA . SER B 1 452 ? -43.062 14.781 -13.242 1 79.19 452 SER B CA 1
ATOM 11074 C C . SER B 1 452 ? -42.031 15.492 -14.117 1 79.19 452 SER B C 1
ATOM 11076 O O . SER B 1 452 ? -42.406 16.234 -15.031 1 79.19 452 SER B O 1
ATOM 11078 N N . SER B 1 453 ? -40.75 15.266 -13.938 1 80.81 453 SER B N 1
ATOM 11079 C CA . SER B 1 453 ? -39.688 15.875 -14.719 1 80.81 453 SER B CA 1
ATOM 11080 C C . SER B 1 453 ? -39.312 15.016 -15.922 1 80.81 453 SER B C 1
ATOM 11082 O O . SER B 1 453 ? -38.375 15.336 -16.672 1 80.81 453 SER B O 1
ATOM 11084 N N . GLY B 1 454 ? -40 13.922 -16.062 1 86.56 454 GLY B N 1
ATOM 11085 C CA . GLY B 1 454 ? -39.75 13.055 -17.203 1 86.56 454 GLY B CA 1
ATOM 11086 C C . GLY B 1 454 ? -38.594 12.117 -17 1 86.56 454 GLY B C 1
ATOM 11087 O O . GLY B 1 454 ? -37.938 11.711 -17.969 1 86.56 454 GLY B O 1
ATOM 11088 N N . VAL B 1 455 ? -38.281 11.906 -15.766 1 88.5 455 VAL B N 1
ATOM 11089 C CA . VAL B 1 455 ? -37.188 11.008 -15.422 1 88.5 455 VAL B CA 1
ATOM 11090 C C . VAL B 1 455 ? -37.719 9.773 -14.695 1 88.5 455 VAL B C 1
ATOM 11092 O O . VAL B 1 455 ? -38.594 9.891 -13.836 1 88.5 455 VAL B O 1
ATOM 11095 N N . VAL B 1 456 ? -37.312 8.586 -15.148 1 93.06 456 VAL B N 1
ATOM 11096 C CA . VAL B 1 456 ? -37.719 7.371 -14.445 1 93.06 456 VAL B CA 1
ATOM 11097 C C . VAL B 1 456 ? -37.031 7.32 -13.078 1 93.06 456 VAL B C 1
ATOM 11099 O O . VAL B 1 456 ? -35.812 7.469 -12.969 1 93.06 456 VAL B O 1
ATOM 11102 N N . GLN B 1 457 ? -37.844 7.102 -12.094 1 90.19 457 GLN B N 1
ATOM 11103 C CA . GLN B 1 457 ? -37.406 7.129 -10.711 1 90.19 457 GLN B CA 1
ATOM 11104 C C . GLN B 1 457 ? -37.844 5.871 -9.961 1 90.19 457 GLN B C 1
ATOM 11106 O O . GLN B 1 457 ? -38.906 5.328 -10.227 1 90.19 457 GLN B O 1
ATOM 11111 N N . CYS B 1 458 ? -37 5.398 -9.07 1 90.5 458 CYS B N 1
ATOM 11112 C CA . CYS B 1 458 ? -37.344 4.246 -8.242 1 90.5 458 CYS B CA 1
ATOM 11113 C C . CYS B 1 458 ? -38.5 4.578 -7.297 1 90.5 458 CYS B C 1
ATOM 11115 O O . CYS B 1 458 ? -38.656 5.73 -6.895 1 90.5 458 CYS B O 1
ATOM 11117 N N . GLY B 1 459 ? -39.156 3.545 -6.879 1 88.5 459 GLY B N 1
ATOM 11118 C CA . GLY B 1 459 ? -40.312 3.711 -5.988 1 88.5 459 GLY B CA 1
ATOM 11119 C C . GLY B 1 459 ? -41.625 3.828 -6.723 1 88.5 459 GLY B C 1
ATOM 11120 O O . GLY B 1 459 ? -41.812 3.189 -7.758 1 88.5 459 GLY B O 1
ATOM 11121 N N . THR B 1 460 ? -42.562 4.543 -6.008 1 88.12 460 THR B N 1
ATOM 11122 C CA . THR B 1 460 ? -43.875 4.836 -6.555 1 88.12 460 THR B CA 1
ATOM 11123 C C . THR B 1 460 ? -44.188 6.332 -6.48 1 88.12 460 THR B C 1
ATOM 11125 O O . THR B 1 460 ? -43.5 7.07 -5.773 1 88.12 460 THR B O 1
ATOM 11128 N N . PRO B 1 461 ? -45.125 6.699 -7.297 1 81 461 PRO B N 1
ATOM 11129 C CA . PRO B 1 461 ? -45.469 8.125 -7.195 1 81 461 PRO B CA 1
ATOM 11130 C C . PRO B 1 461 ? -45.781 8.547 -5.77 1 81 461 PRO B C 1
ATOM 11132 O O . PRO B 1 461 ? -45.5 9.68 -5.375 1 81 461 PRO B O 1
ATOM 11135 N N . ASP B 1 462 ? -46.281 7.598 -4.98 1 79.12 462 ASP B N 1
ATOM 11136 C CA . ASP B 1 462 ? -46.688 7.895 -3.607 1 79.12 462 ASP B CA 1
ATOM 11137 C C . ASP B 1 462 ? -45.5 7.832 -2.658 1 79.12 462 ASP B C 1
ATOM 11139 O O . ASP B 1 462 ? -45.531 8.422 -1.578 1 79.12 462 ASP B O 1
ATOM 11143 N N . ALA B 1 463 ? -44.531 7.141 -3.096 1 79 463 ALA B N 1
ATOM 11144 C CA . ALA B 1 463 ? -43.312 6.969 -2.279 1 79 463 ALA B CA 1
ATOM 11145 C C . ALA B 1 463 ? -42.062 6.977 -3.145 1 79 463 ALA B C 1
ATOM 11147 O O . ALA B 1 463 ? -41.375 5.961 -3.27 1 79 463 ALA B O 1
ATOM 11148 N N . PRO B 1 464 ? -41.781 8.172 -3.633 1 80.31 464 PRO B N 1
ATOM 11149 C CA . PRO B 1 464 ? -40.625 8.242 -4.523 1 80.31 464 PRO B CA 1
ATOM 11150 C C . PRO B 1 464 ? -39.312 8.055 -3.787 1 80.31 464 PRO B C 1
ATOM 11152 O O . PRO B 1 464 ? -39.156 8.523 -2.656 1 80.31 464 PRO B O 1
ATOM 11155 N N . ILE B 1 465 ? -38.375 7.344 -4.312 1 77.12 465 ILE B N 1
ATOM 11156 C CA . ILE B 1 465 ? -37.031 7.184 -3.811 1 77.12 465 ILE B CA 1
ATOM 11157 C C . ILE B 1 465 ? -36.094 8.117 -4.57 1 77.12 465 ILE B C 1
ATOM 11159 O O . ILE B 1 465 ? -36.125 8.195 -5.797 1 77.12 465 ILE B O 1
ATOM 11163 N N . SER B 1 466 ? -35.25 8.789 -3.896 1 71.25 466 SER B N 1
ATOM 11164 C CA . SER B 1 466 ? -34.344 9.773 -4.504 1 71.25 466 SER B CA 1
ATOM 11165 C C . SER B 1 466 ? -33.406 9.125 -5.516 1 71.25 466 SER B C 1
ATOM 11167 O O . SER B 1 466 ? -32.938 8.008 -5.301 1 71.25 466 SER B O 1
ATOM 11169 N N . LEU B 1 467 ? -33.094 9.883 -6.516 1 73.94 467 LEU B N 1
ATOM 11170 C CA . LEU B 1 467 ? -32.219 9.398 -7.57 1 73.94 467 LEU B CA 1
ATOM 11171 C C . LEU B 1 467 ? -30.797 9.219 -7.047 1 73.94 467 LEU B C 1
ATOM 11173 O O . LEU B 1 467 ? -29.969 8.531 -7.672 1 73.94 467 LEU B O 1
ATOM 11177 N N . THR B 1 468 ? -30.438 9.836 -5.941 1 62.75 468 THR B N 1
ATOM 11178 C CA . THR B 1 468 ? -29.109 9.672 -5.336 1 62.75 468 THR B CA 1
ATOM 11179 C C . THR B 1 468 ? -29.031 8.352 -4.578 1 62.75 468 THR B C 1
ATOM 11181 O O . THR B 1 468 ? -27.938 7.805 -4.383 1 62.75 468 THR B O 1
ATOM 11184 N N . SER B 1 469 ? -30.219 7.879 -4.258 1 68.12 469 SER B N 1
ATOM 11185 C CA . SER B 1 469 ? -30.266 6.645 -3.479 1 68.12 469 SER B CA 1
ATOM 11186 C C . SER B 1 469 ? -30.469 5.43 -4.379 1 68.12 469 SER B C 1
ATOM 11188 O O . SER B 1 469 ? -30.125 4.309 -4.004 1 68.12 469 SER B O 1
ATOM 11190 N N . CYS B 1 470 ? -31.156 5.727 -5.484 1 83.31 470 CYS B N 1
ATOM 11191 C CA . CYS B 1 470 ? -31.453 4.629 -6.395 1 83.31 470 CYS B CA 1
ATOM 11192 C C . CYS B 1 470 ? -31.594 5.133 -7.828 1 83.31 470 CYS B C 1
ATOM 11194 O O . CYS B 1 470 ? -32.219 6.168 -8.07 1 83.31 470 CYS B O 1
ATOM 11196 N N . VAL B 1 471 ? -30.953 4.371 -8.727 1 89.44 471 VAL B N 1
ATOM 11197 C CA . VAL B 1 471 ? -31.094 4.633 -10.156 1 89.44 471 VAL B CA 1
ATOM 11198 C C . VAL B 1 471 ? -31.719 3.426 -10.844 1 89.44 471 VAL B C 1
ATOM 11200 O O . VAL B 1 471 ? -31.172 2.322 -10.805 1 89.44 471 VAL B O 1
ATOM 11203 N N . PRO B 1 472 ? -32.906 3.623 -11.43 1 94.62 472 PRO B N 1
ATOM 11204 C CA . PRO B 1 472 ? -33.5 2.482 -12.117 1 94.62 472 PRO B CA 1
ATOM 11205 C C . PRO B 1 472 ? -32.656 1.972 -13.281 1 94.62 472 PRO B C 1
ATOM 11207 O O . PRO B 1 472 ? -31.938 2.748 -13.906 1 94.62 472 PRO B O 1
ATOM 11210 N N . TRP B 1 473 ? -32.844 0.644 -13.602 1 96.5 473 TRP B N 1
ATOM 11211 C CA . TRP B 1 473 ? -32.031 0.018 -14.641 1 96.5 473 TRP B CA 1
ATOM 11212 C C . TRP B 1 473 ? -32.906 -0.769 -15.609 1 96.5 473 TRP B C 1
ATOM 11214 O O . TRP B 1 473 ? -33.812 -1.47 -15.195 1 96.5 473 TRP B O 1
ATOM 11224 N N . ASN B 1 474 ? -32.625 -0.549 -16.891 1 96.19 474 ASN B N 1
ATOM 11225 C CA . ASN B 1 474 ? -33.188 -1.358 -17.953 1 96.19 474 ASN B CA 1
ATOM 11226 C C . ASN B 1 474 ? -32.188 -2.4 -18.469 1 96.19 474 ASN B C 1
ATOM 11228 O O . ASN B 1 474 ? -31.438 -2.139 -19.406 1 96.19 474 ASN B O 1
ATOM 11232 N N . PRO B 1 475 ? -32.25 -3.619 -17.922 1 95.81 475 PRO B N 1
ATOM 11233 C CA . PRO B 1 475 ? -31.281 -4.637 -18.312 1 95.81 475 PRO B CA 1
ATOM 11234 C C . PRO B 1 475 ? -31.5 -5.129 -19.75 1 95.81 475 PRO B C 1
ATOM 11236 O O . PRO B 1 475 ? -30.656 -5.848 -20.297 1 95.81 475 PRO B O 1
ATOM 11239 N N . PHE B 1 476 ? -32.562 -4.695 -20.406 1 95.38 476 PHE B N 1
ATOM 11240 C CA . PHE B 1 476 ? -32.906 -5.168 -21.75 1 95.38 476 PHE B CA 1
ATOM 11241 C C . PHE B 1 476 ? -32.344 -4.211 -22.812 1 95.38 476 PHE B C 1
ATOM 11243 O O . PHE B 1 476 ? -32.344 -4.527 -24 1 95.38 476 PHE B O 1
ATOM 11250 N N . ALA B 1 477 ? -31.922 -3.074 -22.312 1 93.44 477 ALA B N 1
ATOM 11251 C CA . ALA B 1 477 ? -31.203 -2.176 -23.219 1 93.44 477 ALA B CA 1
ATOM 11252 C C . ALA B 1 477 ? -29.797 -2.701 -23.516 1 93.44 477 ALA B C 1
ATOM 11254 O O . ALA B 1 477 ? -28.844 -2.33 -22.828 1 93.44 477 ALA B O 1
ATOM 11255 N N . GLY B 1 478 ? -29.656 -3.453 -24.469 1 89.12 478 GLY B N 1
ATOM 11256 C CA . GLY B 1 478 ? -28.469 -4.23 -24.766 1 89.12 478 GLY B CA 1
ATOM 11257 C C . GLY B 1 478 ? -27.312 -3.391 -25.281 1 89.12 478 GLY B C 1
ATOM 11258 O O . GLY B 1 478 ? -27.516 -2.244 -25.688 1 89.12 478 GLY B O 1
ATOM 11259 N N . PHE B 1 479 ? -26.156 -3.996 -25.312 1 90.19 479 PHE B N 1
ATOM 11260 C CA . PHE B 1 479 ? -24.938 -3.369 -25.812 1 90.19 479 PHE B CA 1
ATOM 11261 C C . PHE B 1 479 ? -25.062 -3.055 -27.297 1 90.19 479 PHE B C 1
ATOM 11263 O O . PHE B 1 479 ? -25.516 -3.887 -28.078 1 90.19 479 PHE B O 1
ATOM 11270 N N . GLY B 1 480 ? -24.656 -1.932 -27.641 1 80.12 480 GLY B N 1
ATOM 11271 C CA . GLY B 1 480 ? -24.625 -1.544 -29.047 1 80.12 480 GLY B CA 1
ATOM 11272 C C . GLY B 1 480 ? -25.984 -1.185 -29.594 1 80.12 480 GLY B C 1
ATOM 11273 O O . GLY B 1 480 ? -26.141 -1.031 -30.812 1 80.12 480 GLY B O 1
ATOM 11274 N N . ARG B 1 481 ? -27 -1.12 -28.734 1 77.25 481 ARG B N 1
ATOM 11275 C CA . ARG B 1 481 ? -28.344 -0.882 -29.219 1 77.25 481 ARG B CA 1
ATOM 11276 C C . ARG B 1 481 ? -28.703 0.598 -29.156 1 77.25 481 ARG B C 1
ATOM 11278 O O . ARG B 1 481 ? -29.875 0.964 -29.25 1 77.25 481 ARG B O 1
ATOM 11285 N N . GLY B 1 482 ? -27.75 1.456 -29.016 1 68 482 GLY B N 1
ATOM 11286 C CA . GLY B 1 482 ? -27.984 2.893 -28.984 1 68 482 GLY B CA 1
ATOM 11287 C C . GLY B 1 482 ? -28.219 3.424 -27.578 1 68 482 GLY B C 1
ATOM 11288 O O . GLY B 1 482 ? -28.156 2.674 -26.609 1 68 482 GLY B O 1
ATOM 11289 N N . SER B 1 483 ? -28.438 4.707 -27.484 1 73.56 483 SER B N 1
ATOM 11290 C CA . SER B 1 483 ? -28.594 5.363 -26.203 1 73.56 483 SER B CA 1
ATOM 11291 C C . SER B 1 483 ? -30.031 5.191 -25.672 1 73.56 483 SER B C 1
ATOM 11293 O O . SER B 1 483 ? -30.953 5.848 -26.156 1 73.56 483 SER B O 1
ATOM 11295 N N . ILE B 1 484 ? -30.344 4.129 -25 1 82.19 484 ILE B N 1
ATOM 11296 C CA . ILE B 1 484 ? -31.609 3.883 -24.312 1 82.19 484 ILE B CA 1
ATOM 11297 C C . ILE B 1 484 ? -31.516 4.367 -22.875 1 82.19 484 ILE B C 1
ATOM 11299 O O . ILE B 1 484 ? -30.453 4.281 -22.234 1 82.19 484 ILE B O 1
ATOM 11303 N N . ALA B 1 485 ? -32.625 4.918 -22.484 1 82 485 ALA B N 1
ATOM 11304 C CA . ALA B 1 485 ? -32.688 5.461 -21.125 1 82 485 ALA B CA 1
ATOM 11305 C C . ALA B 1 485 ? -32.375 4.383 -20.094 1 82 485 ALA B C 1
ATOM 11307 O O . ALA B 1 485 ? -32.844 3.244 -20.219 1 82 485 ALA B O 1
ATOM 11308 N N . ASN B 1 486 ? -31.562 4.672 -19.125 1 93.44 486 ASN B N 1
ATOM 11309 C CA . ASN B 1 486 ? -31.25 3.84 -17.969 1 93.44 486 ASN B CA 1
ATOM 11310 C C . ASN B 1 486 ? -30.547 2.545 -18.375 1 93.44 486 ASN B C 1
ATOM 11312 O O . ASN B 1 486 ? -30.828 1.481 -17.828 1 93.44 486 ASN B O 1
ATOM 11316 N N . SER B 1 487 ? -29.859 2.646 -19.516 1 93.38 487 SER B N 1
ATOM 11317 C CA . SER B 1 487 ? -29 1.539 -19.938 1 93.38 487 SER B CA 1
ATOM 11318 C C . SER B 1 487 ? -27.641 1.599 -19.25 1 93.38 487 SER B C 1
ATOM 11320 O O . SER B 1 487 ? -27.375 2.49 -18.438 1 93.38 487 SER B O 1
ATOM 11322 N N . LEU B 1 488 ? -26.734 0.664 -19.562 1 93.38 488 LEU B N 1
ATOM 11323 C CA . LEU B 1 488 ? -25.391 0.664 -19 1 93.38 488 LEU B CA 1
ATOM 11324 C C . LEU B 1 488 ? -24.484 1.647 -19.75 1 93.38 488 LEU B C 1
ATOM 11326 O O . LEU B 1 488 ? -23.297 1.779 -19.422 1 93.38 488 LEU B O 1
ATOM 11330 N N . ASP B 1 489 ? -25.078 2.393 -20.719 1 89.38 489 ASP B N 1
ATOM 11331 C CA . ASP B 1 489 ? -24.359 3.51 -21.328 1 89.38 489 ASP B CA 1
ATOM 11332 C C . ASP B 1 489 ? -24.453 4.762 -20.469 1 89.38 489 ASP B C 1
ATOM 11334 O O . ASP B 1 489 ? -23.703 5.723 -20.672 1 89.38 489 ASP B O 1
ATOM 11338 N N . ASP B 1 490 ? -25.453 4.723 -19.562 1 89.19 490 ASP B N 1
ATOM 11339 C CA . ASP B 1 490 ? -25.641 5.82 -18.625 1 89.19 490 ASP B CA 1
ATOM 11340 C C . ASP B 1 490 ? -24.656 5.715 -17.453 1 89.19 490 ASP B C 1
ATOM 11342 O O . ASP B 1 490 ? -24.734 4.773 -16.656 1 89.19 490 ASP B O 1
ATOM 11346 N N . PRO B 1 491 ? -23.781 6.715 -17.281 1 85.88 491 PRO B N 1
ATOM 11347 C CA . PRO B 1 491 ? -22.812 6.648 -16.188 1 85.88 491 PRO B CA 1
ATOM 11348 C C . PRO B 1 491 ? -23.469 6.582 -14.82 1 85.88 491 PRO B C 1
ATOM 11350 O O . PRO B 1 491 ? -22.922 5.973 -13.891 1 85.88 491 PRO B O 1
ATOM 11353 N N . ALA B 1 492 ? -24.625 7.164 -14.656 1 85.12 492 ALA B N 1
ATOM 11354 C CA . ALA B 1 492 ? -25.312 7.113 -13.367 1 85.12 492 ALA B CA 1
ATOM 11355 C C . ALA B 1 492 ? -25.703 5.684 -13.016 1 85.12 492 ALA B C 1
ATOM 11357 O O . ALA B 1 492 ? -25.625 5.285 -11.852 1 85.12 492 ALA B O 1
ATOM 11358 N N . VAL B 1 493 ? -26.203 4.93 -14.055 1 91.38 493 VAL B N 1
ATOM 11359 C CA . VAL B 1 493 ? -26.578 3.535 -13.828 1 91.38 493 VAL B CA 1
ATOM 11360 C C . VAL B 1 493 ? -25.328 2.721 -13.477 1 91.38 493 VAL B C 1
ATOM 11362 O O . VAL B 1 493 ? -25.344 1.928 -12.531 1 91.38 493 VAL B O 1
ATOM 11365 N N . VAL B 1 494 ? -24.266 2.965 -14.211 1 91.19 494 VAL B N 1
ATOM 11366 C CA . VAL B 1 494 ? -23.031 2.223 -14.008 1 91.19 494 VAL B CA 1
ATOM 11367 C C . VAL B 1 494 ? -22.469 2.512 -12.617 1 91.19 494 VAL B C 1
ATOM 11369 O O . VAL B 1 494 ? -22.109 1.591 -11.883 1 91.19 494 VAL B O 1
ATOM 11372 N N . ASN B 1 495 ? -22.438 3.789 -12.227 1 81.31 495 ASN B N 1
ATOM 11373 C CA . ASN B 1 495 ? -21.906 4.172 -10.922 1 81.31 495 ASN B CA 1
ATOM 11374 C C . ASN B 1 495 ? -22.719 3.58 -9.781 1 81.31 495 ASN B C 1
ATOM 11376 O O . ASN B 1 495 ? -22.188 3.275 -8.719 1 81.31 495 ASN B O 1
ATOM 11380 N N . PHE B 1 496 ? -24.016 3.449 -9.969 1 86.88 496 PHE B N 1
ATOM 11381 C CA . PHE B 1 496 ? -24.891 2.893 -8.945 1 86.88 496 PHE B CA 1
ATOM 11382 C C . PHE B 1 496 ? -24.703 1.384 -8.836 1 86.88 496 PHE B C 1
ATOM 11384 O O . PHE B 1 496 ? -24.609 0.842 -7.734 1 86.88 496 PHE B O 1
ATOM 11391 N N . LEU B 1 497 ? -24.531 0.687 -9.969 1 91.25 497 LEU B N 1
ATOM 11392 C CA . LEU B 1 497 ? -24.625 -0.769 -10 1 91.25 497 LEU B CA 1
ATOM 11393 C C . LEU B 1 497 ? -23.25 -1.401 -9.789 1 91.25 497 LEU B C 1
ATOM 11395 O O . LEU B 1 497 ? -23.156 -2.541 -9.328 1 91.25 497 LEU B O 1
ATOM 11399 N N . PHE B 1 498 ? -22.266 -0.701 -10.242 1 90.06 498 PHE B N 1
ATOM 11400 C CA . PHE B 1 498 ? -20.938 -1.295 -10.297 1 90.06 498 PHE B CA 1
ATOM 11401 C C . PHE B 1 498 ? -20 -0.616 -9.305 1 90.06 498 PHE B C 1
ATOM 11403 O O . PHE B 1 498 ? -19.094 0.128 -9.695 1 90.06 498 PHE B O 1
ATOM 11410 N N . PRO B 1 499 ? -20.109 -1.003 -8.055 1 80.69 499 PRO B N 1
ATOM 11411 C CA . PRO B 1 499 ? -19.172 -0.398 -7.102 1 80.69 499 PRO B CA 1
ATOM 11412 C C . PRO B 1 499 ? -17.734 -0.871 -7.309 1 80.69 499 PRO B C 1
ATOM 11414 O O . PRO B 1 499 ? -17.516 -2.006 -7.738 1 80.69 499 PRO B O 1
ATOM 11417 N N . ARG B 1 500 ? -16.828 -0.02 -7.051 1 82.19 500 ARG B N 1
ATOM 11418 C CA . ARG B 1 500 ? -15.43 -0.416 -7.02 1 82.19 500 ARG B CA 1
ATOM 11419 C C . ARG B 1 500 ? -15.109 -1.189 -5.746 1 82.19 500 ARG B C 1
ATOM 11421 O O . ARG B 1 500 ? -15.453 -0.756 -4.645 1 82.19 500 ARG B O 1
ATOM 11428 N N . GLU B 1 501 ? -14.516 -2.328 -5.926 1 82.69 501 GLU B N 1
ATOM 11429 C CA . GLU B 1 501 ? -14.148 -3.146 -4.77 1 82.69 501 GLU B CA 1
ATOM 11430 C C . GLU B 1 501 ? -12.648 -3.078 -4.496 1 82.69 501 GLU B C 1
ATOM 11432 O O . GLU B 1 501 ? -11.852 -2.963 -5.422 1 82.69 501 GLU B O 1
ATOM 11437 N N . HIS B 1 502 ? -12.305 -3.174 -3.25 1 83.56 502 HIS B N 1
ATOM 11438 C CA . HIS B 1 502 ? -10.906 -3.172 -2.824 1 83.56 502 HIS B CA 1
ATOM 11439 C C . HIS B 1 502 ? -10.609 -4.355 -1.906 1 83.56 502 HIS B C 1
ATOM 11441 O O . HIS B 1 502 ? -11.289 -4.543 -0.893 1 83.56 502 HIS B O 1
ATOM 11447 N N . THR B 1 503 ? -9.695 -5.145 -2.275 1 88.38 503 THR B N 1
ATOM 11448 C CA . THR B 1 503 ? -9.172 -6.211 -1.434 1 88.38 503 THR B CA 1
ATOM 11449 C C . THR B 1 503 ? -7.723 -5.926 -1.04 1 88.38 503 THR B C 1
ATOM 11451 O O . THR B 1 503 ? -6.934 -5.445 -1.858 1 88.38 503 THR B O 1
ATOM 11454 N N . ILE B 1 504 ? -7.445 -6.168 0.219 1 88.5 504 ILE B N 1
ATOM 11455 C CA . ILE B 1 504 ? -6.102 -5.863 0.694 1 88.5 504 ILE B CA 1
ATOM 11456 C C . ILE B 1 504 ? -5.402 -7.148 1.132 1 88.5 504 ILE B C 1
ATOM 11458 O O . ILE B 1 504 ? -6.035 -8.039 1.705 1 88.5 504 ILE B O 1
ATOM 11462 N N . ALA B 1 505 ? -4.168 -7.223 0.809 1 92.88 505 ALA B N 1
ATOM 11463 C CA . ALA B 1 505 ? -3.307 -8.305 1.284 1 92.88 505 ALA B CA 1
ATOM 11464 C C . ALA B 1 505 ? -1.991 -7.75 1.829 1 92.88 505 ALA B C 1
ATOM 11466 O O . ALA B 1 505 ? -1.438 -6.793 1.281 1 92.88 505 ALA B O 1
ATOM 11467 N N . GLU B 1 506 ? -1.547 -8.289 2.959 1 92.31 506 GLU B N 1
ATOM 11468 C CA . GLU B 1 506 ? -0.279 -7.91 3.574 1 92.31 506 GLU B CA 1
ATOM 11469 C C . GLU B 1 506 ? 0.436 -9.125 4.16 1 92.31 506 GLU B C 1
ATOM 11471 O O . GLU B 1 506 ? -0.189 -9.969 4.809 1 92.31 506 GLU B O 1
ATOM 11476 N N . THR B 1 507 ? 1.695 -9.234 3.867 1 95.94 507 THR B N 1
ATOM 11477 C CA . THR B 1 507 ? 2.539 -10.242 4.5 1 95.94 507 THR B CA 1
ATOM 11478 C C . THR B 1 507 ? 3.865 -9.633 4.949 1 95.94 507 THR B C 1
ATOM 11480 O O . THR B 1 507 ? 4.375 -8.703 4.316 1 95.94 507 THR B O 1
ATOM 11483 N N . SER B 1 508 ? 4.352 -10.102 6.059 1 94.94 508 SER B N 1
ATOM 11484 C CA . SER B 1 508 ? 5.656 -9.656 6.547 1 94.94 508 SER B CA 1
ATOM 11485 C C . SER B 1 508 ? 6.461 -10.82 7.117 1 94.94 508 SER B C 1
ATOM 11487 O O . SER B 1 508 ? 5.887 -11.766 7.664 1 94.94 508 SER B O 1
ATOM 11489 N N . THR B 1 509 ? 7.703 -10.789 6.934 1 96.88 509 THR B N 1
ATOM 11490 C CA . THR B 1 509 ? 8.664 -11.734 7.488 1 96.88 509 THR B CA 1
ATOM 11491 C C . THR B 1 509 ? 9.742 -11.008 8.281 1 96.88 509 THR B C 1
ATOM 11493 O O . THR B 1 509 ? 10.391 -10.094 7.77 1 96.88 509 THR B O 1
ATOM 11496 N N . THR B 1 510 ? 9.891 -11.344 9.516 1 95.44 510 THR B N 1
ATOM 11497 C CA . THR B 1 510 ? 10.984 -10.891 10.367 1 95.44 510 THR B CA 1
ATOM 11498 C C . THR B 1 510 ? 11.906 -12.055 10.727 1 95.44 510 THR B C 1
ATOM 11500 O O . THR B 1 510 ? 11.445 -13.086 11.227 1 95.44 510 THR B O 1
ATOM 11503 N N . ALA B 1 511 ? 13.18 -11.875 10.484 1 97.38 511 ALA B N 1
ATOM 11504 C CA . ALA B 1 511 ? 14.109 -12.961 10.781 1 97.38 511 ALA B CA 1
ATOM 11505 C C . ALA B 1 511 ? 15.383 -12.445 11.43 1 97.38 511 ALA B C 1
ATOM 11507 O O . ALA B 1 511 ? 15.883 -11.375 11.07 1 97.38 511 ALA B O 1
ATOM 11508 N N . TYR B 1 512 ? 15.891 -13.203 12.438 1 97.62 512 TYR B N 1
ATOM 11509 C CA . TYR B 1 512 ? 17.203 -13.062 13.039 1 97.62 512 TYR B CA 1
ATOM 11510 C C . TYR B 1 512 ? 18.047 -14.305 12.789 1 97.62 512 TYR B C 1
ATOM 11512 O O . TYR B 1 512 ? 17.547 -15.43 12.828 1 97.62 512 TYR B O 1
ATOM 11520 N N . TYR B 1 513 ? 19.297 -14.117 12.5 1 97.5 513 TYR B N 1
ATOM 11521 C CA . TYR B 1 513 ? 20.141 -15.273 12.227 1 97.5 513 TYR B CA 1
ATOM 11522 C C . TYR B 1 513 ? 21.531 -15.086 12.812 1 97.5 513 TYR B C 1
ATOM 11524 O O . TYR B 1 513 ? 22 -13.953 12.945 1 97.5 513 TYR B O 1
ATOM 11532 N N . ALA B 1 514 ? 22.172 -16.156 13.156 1 98 514 ALA B N 1
ATOM 11533 C CA . ALA B 1 514 ? 23.562 -16.266 13.586 1 98 514 ALA B CA 1
ATOM 11534 C C . ALA B 1 514 ? 24.203 -17.547 13.062 1 98 514 ALA B C 1
ATOM 11536 O O . ALA B 1 514 ? 23.625 -18.641 13.203 1 98 514 ALA B O 1
ATOM 11537 N N . ASN B 1 515 ? 25.25 -17.469 12.375 1 96.56 515 ASN B N 1
ATOM 11538 C CA . ASN B 1 515 ? 26 -18.578 11.812 1 96.56 515 ASN B CA 1
ATOM 11539 C C . ASN B 1 515 ? 27.469 -18.531 12.219 1 96.56 515 ASN B C 1
ATOM 11541 O O . ASN B 1 515 ? 28.062 -17.469 12.281 1 96.56 515 ASN B O 1
ATOM 11545 N N . PHE B 1 516 ? 27.984 -19.641 12.523 1 96.19 516 PHE B N 1
ATOM 11546 C CA . PHE B 1 516 ? 29.391 -19.828 12.867 1 96.19 516 PHE B CA 1
ATOM 11547 C C . PHE B 1 516 ? 29.969 -21.047 12.164 1 96.19 516 PHE B C 1
ATOM 11549 O O . PHE B 1 516 ? 29.406 -22.141 12.25 1 96.19 516 PHE B O 1
ATOM 11556 N N . SER B 1 517 ? 31 -20.859 11.43 1 95.19 517 SER B N 1
ATOM 11557 C CA . SER B 1 517 ? 31.594 -21.969 10.695 1 95.19 517 SER B CA 1
ATOM 11558 C C . SER B 1 517 ? 33.125 -21.875 10.703 1 95.19 517 SER B C 1
ATOM 11560 O O . SER B 1 517 ? 33.688 -20.828 11.031 1 95.19 517 SER B O 1
ATOM 11562 N N . GLY B 1 518 ? 33.75 -22.969 10.383 1 93 518 GLY B N 1
ATOM 11563 C CA . GLY B 1 518 ? 35.188 -23.016 10.359 1 93 518 GLY B CA 1
ATOM 11564 C C . GLY B 1 518 ? 35.75 -24.438 10.312 1 93 518 GLY B C 1
ATOM 11565 O O . GLY B 1 518 ? 35.062 -25.344 9.852 1 93 518 GLY B O 1
ATOM 11566 N N . THR B 1 519 ? 37 -24.453 10.555 1 92.69 519 THR B N 1
ATOM 11567 C CA . THR B 1 519 ? 37.688 -25.734 10.617 1 92.69 519 THR B CA 1
ATOM 11568 C C . THR B 1 519 ? 37.906 -26.156 12.062 1 92.69 519 THR B C 1
ATOM 11570 O O . THR B 1 519 ? 38.5 -25.406 12.852 1 92.69 519 THR B O 1
ATOM 11573 N N . LEU B 1 520 ? 37.438 -27.406 12.359 1 91.88 520 LEU B N 1
ATOM 11574 C CA . LEU B 1 520 ? 37.625 -27.891 13.727 1 91.88 520 LEU B CA 1
ATOM 11575 C C . LEU B 1 520 ? 39.031 -28.422 13.938 1 91.88 520 LEU B C 1
ATOM 11577 O O . LEU B 1 520 ? 39.719 -28.031 14.898 1 91.88 520 LEU B O 1
ATOM 11581 N N . PHE B 1 521 ? 39.469 -29.359 13.109 1 88.88 521 PHE B N 1
ATOM 11582 C CA . PHE B 1 521 ? 40.844 -29.859 13.117 1 88.88 521 PHE B CA 1
ATOM 11583 C C . PHE B 1 521 ? 41.188 -30.484 11.773 1 88.88 521 PHE B C 1
ATOM 11585 O O . PHE B 1 521 ? 40.312 -30.688 10.93 1 88.88 521 PHE B O 1
ATOM 11592 N N . THR B 1 522 ? 42.406 -30.719 11.516 1 90.12 522 THR B N 1
ATOM 11593 C CA . THR B 1 522 ? 42.875 -31.281 10.25 1 90.12 522 THR B CA 1
ATOM 11594 C C . THR B 1 522 ? 43.031 -32.812 10.359 1 90.12 522 THR B C 1
ATOM 11596 O O . THR B 1 522 ? 43.75 -33.281 11.25 1 90.12 522 THR B O 1
ATOM 11599 N N . LEU B 1 523 ? 42.375 -33.5 9.516 1 92 523 LEU B N 1
ATOM 11600 C CA . LEU B 1 523 ? 42.531 -34.938 9.391 1 92 523 LEU B CA 1
ATOM 11601 C C . LEU B 1 523 ? 43.562 -35.281 8.328 1 92 523 LEU B C 1
ATOM 11603 O O . LEU B 1 523 ? 43.969 -34.438 7.539 1 92 523 LEU B O 1
ATOM 11607 N N . PRO B 1 524 ? 44 -36.531 8.297 1 89.81 524 PRO B N 1
ATOM 11608 C CA . PRO B 1 524 ? 45 -36.906 7.309 1 89.81 524 PRO B CA 1
ATOM 11609 C C . PRO B 1 524 ? 44.562 -36.594 5.875 1 89.81 524 PRO B C 1
ATOM 11611 O O . PRO B 1 524 ? 45.406 -36.25 5.039 1 89.81 524 PRO B O 1
ATOM 11614 N N . ALA B 1 525 ? 43.344 -36.656 5.75 1 91.56 525 ALA B N 1
ATOM 11615 C CA . ALA B 1 525 ? 42.844 -36.469 4.387 1 91.56 525 ALA B CA 1
ATOM 11616 C C . ALA B 1 525 ? 42.438 -35 4.16 1 91.56 525 ALA B C 1
ATOM 11618 O O . ALA B 1 525 ? 42 -34.625 3.066 1 91.56 525 ALA B O 1
ATOM 11619 N N . GLY B 1 526 ? 42.562 -34.094 5.137 1 88.75 526 GLY B N 1
ATOM 11620 C CA . GLY B 1 526 ? 42.188 -32.719 4.984 1 88.75 526 GLY B CA 1
ATOM 11621 C C . GLY B 1 526 ? 41.5 -32.125 6.207 1 88.75 526 GLY B C 1
ATOM 11622 O O . GLY B 1 526 ? 41.375 -32.812 7.23 1 88.75 526 GLY B O 1
ATOM 11623 N N . ASP B 1 527 ? 40.938 -30.938 6.109 1 89 527 ASP B N 1
ATOM 11624 C CA . ASP B 1 527 ? 40.344 -30.234 7.234 1 89 527 ASP B CA 1
ATOM 11625 C C . ASP B 1 527 ? 38.938 -30.703 7.5 1 89 527 ASP B C 1
ATOM 11627 O O . ASP B 1 527 ? 38.156 -30.938 6.562 1 89 527 ASP B O 1
ATOM 11631 N N . LEU B 1 528 ? 38.594 -30.906 8.703 1 93.88 528 LEU B N 1
ATOM 11632 C CA . LEU B 1 528 ? 37.219 -31.172 9.109 1 93.88 528 LEU B CA 1
ATOM 11633 C C . LEU B 1 528 ? 36.438 -29.859 9.25 1 93.88 528 LEU B C 1
ATOM 11635 O O . LEU B 1 528 ? 36.625 -29.125 10.227 1 93.88 528 LEU B O 1
ATOM 11639 N N . GLY B 1 529 ? 35.625 -29.578 8.289 1 92.5 529 GLY B N 1
ATOM 11640 C CA . GLY B 1 529 ? 34.812 -28.359 8.305 1 92.5 529 GLY B CA 1
ATOM 11641 C C . GLY B 1 529 ? 33.531 -28.516 9.094 1 92.5 529 GLY B C 1
ATOM 11642 O O . GLY B 1 529 ? 32.938 -29.594 9.133 1 92.5 529 GLY B O 1
ATOM 11643 N N . PHE B 1 530 ? 33.062 -27.406 9.703 1 94.88 530 PHE B N 1
ATOM 11644 C CA . PHE B 1 530 ? 31.781 -27.438 10.422 1 94.88 530 PHE B CA 1
ATOM 11645 C C . PHE B 1 530 ? 31.062 -26.109 10.289 1 94.88 530 PHE B C 1
ATOM 11647 O O . PHE B 1 530 ? 31.672 -25.094 9.93 1 94.88 530 PHE B O 1
ATOM 11654 N N . ALA B 1 531 ? 29.797 -26.125 10.477 1 96.19 531 ALA B N 1
ATOM 11655 C CA . ALA B 1 531 ? 28.953 -24.938 10.594 1 96.19 531 ALA B CA 1
ATOM 11656 C C . ALA B 1 531 ? 27.828 -25.156 11.602 1 96.19 531 ALA B C 1
ATOM 11658 O O . ALA B 1 531 ? 27.25 -26.25 11.664 1 96.19 531 ALA B O 1
ATOM 11659 N N . VAL B 1 532 ? 27.594 -24.172 12.477 1 97.44 532 VAL B N 1
ATOM 11660 C CA . VAL B 1 532 ? 26.469 -24.172 13.398 1 97.44 532 VAL B CA 1
ATOM 11661 C C . VAL B 1 532 ? 25.734 -22.828 13.328 1 97.44 532 VAL B C 1
ATOM 11663 O O . VAL B 1 532 ? 26.344 -21.812 13.016 1 97.44 532 VAL B O 1
ATOM 11666 N N . GLY B 1 533 ? 24.453 -22.906 13.516 1 97.31 533 GLY B N 1
ATOM 11667 C CA . GLY B 1 533 ? 23.75 -21.641 13.461 1 97.31 533 GLY B CA 1
ATOM 11668 C C . GLY B 1 533 ? 22.391 -21.688 14.141 1 97.31 533 GLY B C 1
ATOM 11669 O O . GLY B 1 533 ? 21.922 -22.75 14.547 1 97.31 533 GLY B O 1
ATOM 11670 N N . TYR B 1 534 ? 21.844 -20.5 14.359 1 97.88 534 TYR B N 1
ATOM 11671 C CA . TYR B 1 534 ? 20.516 -20.25 14.922 1 97.88 534 TYR B CA 1
ATOM 11672 C C . TYR B 1 534 ? 19.734 -19.266 14.055 1 97.88 534 TYR B C 1
ATOM 11674 O O . TYR B 1 534 ? 20.297 -18.281 13.562 1 97.88 534 TYR B O 1
ATOM 11682 N N . GLU B 1 535 ? 18.469 -19.594 13.836 1 97.56 535 GLU B N 1
ATOM 11683 C CA . GLU B 1 535 ? 17.578 -18.703 13.109 1 97.56 535 GLU B CA 1
ATOM 11684 C C . GLU B 1 535 ? 16.219 -18.562 13.797 1 97.56 535 GLU B C 1
ATOM 11686 O O . GLU B 1 535 ? 15.656 -19.562 14.258 1 97.56 535 GLU B O 1
ATOM 11691 N N . TYR B 1 536 ? 15.758 -17.344 13.969 1 98.06 536 TYR B N 1
ATOM 11692 C CA . TYR B 1 536 ? 14.391 -17.047 14.367 1 98.06 536 TYR B CA 1
ATOM 11693 C C . TYR B 1 536 ? 13.633 -16.359 13.234 1 98.06 536 TYR B C 1
ATOM 11695 O O . TYR B 1 536 ? 14.148 -15.445 12.594 1 98.06 536 TYR B O 1
ATOM 11703 N N . ARG B 1 537 ? 12.43 -16.812 12.992 1 97.75 537 ARG B N 1
ATOM 11704 C CA . ARG B 1 537 ? 11.625 -16.219 11.93 1 97.75 537 ARG B CA 1
ATOM 11705 C C . ARG B 1 537 ? 10.172 -16.078 12.359 1 97.75 537 ARG B C 1
ATOM 11707 O O . ARG B 1 537 ? 9.609 -16.984 12.969 1 97.75 537 ARG B O 1
ATOM 11714 N N . ARG B 1 538 ? 9.586 -14.969 12.156 1 97.5 538 ARG B N 1
ATOM 11715 C CA . ARG B 1 538 ? 8.164 -14.711 12.359 1 97.5 538 ARG B CA 1
ATOM 11716 C C . ARG B 1 538 ? 7.48 -14.336 11.047 1 97.5 538 ARG B C 1
ATOM 11718 O O . ARG B 1 538 ? 7.941 -13.445 10.336 1 97.5 538 ARG B O 1
ATOM 11725 N N . GLU B 1 539 ? 6.402 -15.039 10.773 1 96.94 539 GLU B N 1
ATOM 11726 C CA . GLU B 1 539 ? 5.59 -14.789 9.594 1 96.94 539 GLU B CA 1
ATOM 11727 C C . GLU B 1 539 ? 4.203 -14.281 9.969 1 96.94 539 GLU B C 1
ATOM 11729 O O . GLU B 1 539 ? 3.562 -14.812 10.875 1 96.94 539 GLU B O 1
ATOM 11734 N N . GLN B 1 540 ? 3.775 -13.211 9.344 1 96.06 540 GLN B N 1
ATOM 11735 C CA . GLN B 1 540 ? 2.436 -12.664 9.523 1 96.06 540 GLN B CA 1
ATOM 11736 C C . GLN B 1 540 ? 1.771 -12.383 8.18 1 96.06 540 GLN B C 1
ATOM 11738 O O . GLN B 1 540 ? 2.443 -12.031 7.207 1 96.06 540 GLN B O 1
ATOM 11743 N N . GLY B 1 541 ? 0.487 -12.586 8.156 1 94.94 541 GLY B N 1
ATOM 11744 C CA . GLY B 1 541 ? -0.219 -12.359 6.906 1 94.94 541 GLY B CA 1
ATOM 11745 C C . GLY B 1 541 ? -1.668 -11.953 7.102 1 94.94 541 GLY B C 1
ATOM 11746 O O . GLY B 1 541 ? -2.301 -12.352 8.086 1 94.94 541 GLY B O 1
ATOM 11747 N N . LEU B 1 542 ? -2.152 -11.141 6.211 1 91.75 542 LEU B N 1
ATOM 11748 C CA . LEU B 1 542 ? -3.531 -10.672 6.148 1 91.75 542 LEU B CA 1
ATOM 11749 C C . LEU B 1 542 ? -4.039 -10.656 4.711 1 91.75 542 LEU B C 1
ATOM 11751 O O . LEU B 1 542 ? -3.32 -10.242 3.799 1 91.75 542 LEU B O 1
ATOM 11755 N N . TYR B 1 543 ? -5.094 -11.211 4.461 1 90.75 543 TYR B N 1
ATOM 11756 C CA . TYR B 1 543 ? -5.891 -11.055 3.252 1 90.75 543 TYR B CA 1
ATOM 11757 C C . TYR B 1 543 ? -7.332 -10.703 3.59 1 90.75 543 TYR B C 1
ATOM 11759 O O . TYR B 1 543 ? -8.07 -11.531 4.133 1 90.75 543 TYR B O 1
ATOM 11767 N N . ALA B 1 544 ? -7.699 -9.539 3.279 1 85.69 544 ALA B N 1
ATOM 11768 C CA . ALA B 1 544 ? -9.023 -9.039 3.631 1 85.69 544 ALA B CA 1
ATOM 11769 C C . ALA B 1 544 ? -9.805 -8.633 2.385 1 85.69 544 ALA B C 1
ATOM 11771 O O . ALA B 1 544 ? -9.602 -7.535 1.853 1 85.69 544 ALA B O 1
ATOM 11772 N N . PRO B 1 545 ? -10.703 -9.484 1.965 1 84.75 545 PRO B N 1
ATOM 11773 C CA . PRO B 1 545 ? -11.547 -9.102 0.831 1 84.75 545 PRO B CA 1
ATOM 11774 C C . PRO B 1 545 ? -12.375 -7.848 1.104 1 84.75 545 PRO B C 1
ATOM 11776 O O . PRO B 1 545 ? -12.531 -7.449 2.262 1 84.75 545 PRO B O 1
ATOM 11779 N N . ASP B 1 546 ? -12.828 -7.25 0.042 1 84.06 546 ASP B N 1
ATOM 11780 C CA . ASP B 1 546 ? -13.719 -6.102 0.151 1 84.06 546 ASP B CA 1
ATOM 11781 C C . ASP B 1 546 ? -14.914 -6.414 1.046 1 84.06 546 ASP B C 1
ATOM 11783 O O . ASP B 1 546 ? -15.367 -7.559 1.1 1 84.06 546 ASP B O 1
ATOM 11787 N N . ALA B 1 547 ? -15.461 -5.41 1.684 1 75.56 547 ALA B N 1
ATOM 11788 C CA . ALA B 1 547 ? -16.578 -5.594 2.609 1 75.56 547 ALA B CA 1
ATOM 11789 C C . ALA B 1 547 ? -17.812 -6.141 1.89 1 75.56 547 ALA B C 1
ATOM 11791 O O . ALA B 1 547 ? -18.578 -6.914 2.465 1 75.56 547 ALA B O 1
ATOM 11792 N N . LEU B 1 548 ? -18.031 -5.746 0.694 1 79.88 548 LEU B N 1
ATOM 11793 C CA . LEU B 1 548 ? -19.172 -6.258 -0.062 1 79.88 548 LEU B CA 1
ATOM 11794 C C . LEU B 1 548 ? -19.016 -7.75 -0.34 1 79.88 548 LEU B C 1
ATOM 11796 O O . LEU B 1 548 ? -20 -8.492 -0.35 1 79.88 548 LEU B O 1
ATOM 11800 N N . ARG B 1 549 ? -17.812 -8.164 -0.584 1 79.19 549 ARG B N 1
ATOM 11801 C CA . ARG B 1 549 ? -17.562 -9.586 -0.78 1 79.19 549 ARG B CA 1
ATOM 11802 C C . ARG B 1 549 ? -17.734 -10.352 0.524 1 79.19 549 ARG B C 1
ATOM 11804 O O . ARG B 1 549 ? -18.234 -11.484 0.524 1 79.19 549 ARG B O 1
ATOM 11811 N N . GLN B 1 550 ? -17.344 -9.719 1.516 1 73.25 550 GLN B N 1
ATOM 11812 C CA . GLN B 1 550 ? -17.484 -10.359 2.816 1 73.25 550 GLN B CA 1
ATOM 11813 C C . GLN B 1 550 ? -18.938 -10.531 3.199 1 73.25 550 GLN B C 1
ATOM 11815 O O . GLN B 1 550 ? -19.328 -11.523 3.82 1 73.25 550 GLN B O 1
ATOM 11820 N N . SER B 1 551 ? -19.719 -9.539 2.82 1 71.44 551 SER B N 1
ATOM 11821 C CA . SER B 1 551 ? -21.141 -9.594 3.158 1 71.44 551 SER B CA 1
ATOM 11822 C C . SER B 1 551 ? -21.922 -10.383 2.123 1 71.44 551 SER B C 1
ATOM 11824 O O . SER B 1 551 ? -23.094 -10.734 2.352 1 71.44 551 SER B O 1
ATOM 11826 N N . GLY B 1 552 ? -21.297 -10.664 1.01 1 73.12 552 GLY B N 1
ATOM 11827 C CA . GLY B 1 552 ? -21.969 -11.391 -0.056 1 73.12 552 GLY B CA 1
ATOM 11828 C C . GLY B 1 552 ? -22.797 -10.5 -0.955 1 73.12 552 GLY B C 1
ATOM 11829 O O . GLY B 1 552 ? -23.469 -10.977 -1.873 1 73.12 552 GLY B O 1
ATOM 11830 N N . ASP B 1 553 ? -22.797 -9.242 -0.704 1 81.12 553 ASP B N 1
ATOM 11831 C CA . ASP B 1 553 ? -23.531 -8.305 -1.551 1 81.12 553 ASP B CA 1
ATOM 11832 C C . ASP B 1 553 ? -22.688 -7.879 -2.754 1 81.12 553 ASP B C 1
ATOM 11834 O O . ASP B 1 553 ? -22.516 -6.688 -3 1 81.12 553 ASP B O 1
ATOM 11838 N N . HIS B 1 554 ? -22.203 -8.852 -3.295 1 83.81 554 HIS B N 1
ATOM 11839 C CA . HIS B 1 554 ? -21.328 -8.68 -4.457 1 83.81 554 HIS B CA 1
ATOM 11840 C C . HIS B 1 554 ? -21.438 -9.875 -5.402 1 83.81 554 HIS B C 1
ATOM 11842 O O . HIS B 1 554 ? -21.562 -11.016 -4.953 1 83.81 554 HIS B O 1
ATOM 11848 N N . SER B 1 555 ? -21.406 -9.57 -6.648 1 85.19 555 SER B N 1
ATOM 11849 C CA . SER B 1 555 ? -21.594 -10.664 -7.594 1 85.19 555 SER B CA 1
ATOM 11850 C C . SER B 1 555 ? -20.344 -11.523 -7.703 1 85.19 555 SER B C 1
ATOM 11852 O O . SER B 1 555 ? -20.375 -12.625 -8.266 1 85.19 555 SER B O 1
ATOM 11854 N N . SER B 1 556 ? -19.297 -11.016 -7.113 1 76.31 556 SER B N 1
ATOM 11855 C CA . SER B 1 556 ? -18.125 -11.883 -7.004 1 76.31 556 SER B CA 1
ATOM 11856 C C . SER B 1 556 ? -18.281 -12.883 -5.863 1 76.31 556 SER B C 1
ATOM 11858 O O . SER B 1 556 ? -19.219 -12.781 -5.059 1 76.31 556 SER B O 1
ATOM 11860 N N . LEU B 1 557 ? -17.453 -13.852 -5.898 1 63.62 557 LEU B N 1
ATOM 11861 C CA . LEU B 1 557 ? -17.516 -14.906 -4.891 1 63.62 557 LEU B CA 1
ATOM 11862 C C . LEU B 1 557 ? -17.219 -14.352 -3.502 1 63.62 557 LEU B C 1
ATOM 11864 O O . LEU B 1 557 ? -16.297 -13.555 -3.338 1 63.62 557 LEU B O 1
ATOM 11868 N N . ALA B 1 558 ? -18.109 -14.664 -2.547 1 67.12 558 ALA B N 1
ATOM 11869 C CA . ALA B 1 558 ? -17.922 -14.227 -1.167 1 67.12 558 ALA B CA 1
ATOM 11870 C C . ALA B 1 558 ? -16.641 -14.812 -0.578 1 67.12 558 ALA B C 1
ATOM 11872 O O . ALA B 1 558 ? -16.234 -15.922 -0.933 1 67.12 558 ALA B O 1
ATOM 11873 N N . SER B 1 559 ? -15.906 -14.055 0.079 1 74 559 SER B N 1
ATOM 11874 C CA . SER B 1 559 ? -14.703 -14.477 0.781 1 74 559 SER B CA 1
ATOM 11875 C C . SER B 1 559 ? -14.562 -13.758 2.119 1 74 559 SER B C 1
ATOM 11877 O O . SER B 1 559 ? -15.102 -12.672 2.307 1 74 559 SER B O 1
ATOM 11879 N N . THR B 1 560 ? -13.977 -14.445 3.057 1 76 560 THR B N 1
ATOM 11880 C CA . THR B 1 560 ? -13.758 -13.828 4.363 1 76 560 THR B CA 1
ATOM 11881 C C . THR B 1 560 ? -12.273 -13.602 4.617 1 76 560 THR B C 1
ATOM 11883 O O . THR B 1 560 ? -11.43 -14.07 3.85 1 76 560 THR B O 1
ATOM 11886 N N . THR B 1 561 ? -11.938 -12.906 5.633 1 80.25 561 THR B N 1
ATOM 11887 C CA . THR B 1 561 ? -10.594 -12.43 5.93 1 80.25 561 THR B CA 1
ATOM 11888 C C . THR B 1 561 ? -9.703 -13.586 6.395 1 80.25 561 THR B C 1
ATOM 11890 O O . THR B 1 561 ? -10.148 -14.453 7.145 1 80.25 561 THR B O 1
ATOM 11893 N N . THR B 1 562 ? -8.531 -13.688 5.828 1 86.5 562 THR B N 1
ATOM 11894 C CA . THR B 1 562 ? -7.438 -14.508 6.324 1 86.5 562 THR B CA 1
ATOM 11895 C C . THR B 1 562 ? -6.469 -13.68 7.156 1 86.5 562 THR B C 1
ATOM 11897 O O . THR B 1 562 ? -5.969 -12.648 6.695 1 86.5 562 THR B O 1
ATOM 11900 N N . GLN B 1 563 ? -6.309 -14.047 8.398 1 86.88 563 GLN B N 1
ATOM 11901 C CA . GLN B 1 563 ? -5.352 -13.328 9.234 1 86.88 563 GLN B CA 1
ATOM 11902 C C . GLN B 1 563 ? -4.676 -14.273 10.227 1 86.88 563 GLN B C 1
ATOM 11904 O O . GLN B 1 563 ? -5.336 -15.117 10.836 1 86.88 563 GLN B O 1
ATOM 11909 N N . GLY B 1 564 ? -3.387 -14.211 10.273 1 91 564 GLY B N 1
ATOM 11910 C CA . GLY B 1 564 ? -2.658 -15.023 11.242 1 91 564 GLY B CA 1
ATOM 11911 C C . GLY B 1 564 ? -1.151 -14.914 11.094 1 91 564 GLY B C 1
ATOM 11912 O O . GLY B 1 564 ? -0.65 -14.008 10.43 1 91 564 GLY B O 1
ATOM 11913 N N . GLY B 1 565 ? -0.536 -15.695 11.789 1 93.44 565 GLY B N 1
ATOM 11914 C CA . GLY B 1 565 ? 0.917 -15.75 11.766 1 93.44 565 GLY B CA 1
ATOM 11915 C C . GLY B 1 565 ? 1.482 -16.891 12.602 1 93.44 565 GLY B C 1
ATOM 11916 O O . GLY B 1 565 ? 0.735 -17.609 13.266 1 93.44 565 GLY B O 1
ATOM 11917 N N . TYR B 1 566 ? 2.781 -17.125 12.445 1 95.44 566 TYR B N 1
ATOM 11918 C CA . TYR B 1 566 ? 3.504 -18.094 13.266 1 95.44 566 TYR B CA 1
ATOM 11919 C C . TYR B 1 566 ? 4.969 -17.703 13.414 1 95.44 566 TYR B C 1
ATOM 11921 O O . TYR B 1 566 ? 5.453 -16.812 12.711 1 95.44 566 TYR B O 1
ATOM 11929 N N . SER B 1 567 ? 5.617 -18.25 14.32 1 96.88 567 SER B N 1
ATOM 11930 C CA . SER B 1 567 ? 7.051 -18.094 14.539 1 96.88 567 SER B CA 1
ATOM 11931 C C . SER B 1 567 ? 7.766 -19.438 14.586 1 96.88 567 SER B C 1
ATOM 11933 O O . SER B 1 567 ? 7.141 -20.469 14.836 1 96.88 567 SER B O 1
ATOM 11935 N N . VAL B 1 568 ? 9.047 -19.453 14.32 1 97.69 568 VAL B N 1
ATOM 11936 C CA . VAL B 1 568 ? 9.844 -20.672 14.344 1 97.69 568 VAL B CA 1
ATOM 11937 C C . VAL B 1 568 ? 11.234 -20.375 14.898 1 97.69 568 VAL B C 1
ATOM 11939 O O . VAL B 1 568 ? 11.828 -19.344 14.57 1 97.69 568 VAL B O 1
ATOM 11942 N N . ASP B 1 569 ? 11.703 -21.203 15.773 1 97.75 569 ASP B N 1
ATOM 11943 C CA . ASP B 1 569 ? 13.086 -21.25 16.234 1 97.75 569 ASP B CA 1
ATOM 11944 C C . ASP B 1 569 ? 13.812 -22.453 15.633 1 97.75 569 ASP B C 1
ATOM 11946 O O . ASP B 1 569 ? 13.359 -23.594 15.766 1 97.75 569 ASP B O 1
ATOM 11950 N N . GLU B 1 570 ? 14.945 -22.203 15.086 1 98.19 570 GLU B N 1
ATOM 11951 C CA . GLU B 1 570 ? 15.648 -23.297 14.414 1 98.19 570 GLU B CA 1
ATOM 11952 C C . GLU B 1 570 ? 17.125 -23.312 14.781 1 98.19 570 GLU B C 1
ATOM 11954 O O . GLU B 1 570 ? 17.766 -22.25 14.875 1 98.19 570 GLU B O 1
ATOM 11959 N N . PHE B 1 571 ? 17.656 -24.5 15.047 1 98.19 571 PHE B N 1
ATOM 11960 C CA . PHE B 1 571 ? 19.078 -24.766 15.258 1 98.19 571 PHE B CA 1
ATOM 11961 C C . PHE B 1 571 ? 19.594 -25.766 14.219 1 98.19 571 PHE B C 1
ATOM 11963 O O . PHE B 1 571 ? 18.922 -26.75 13.898 1 98.19 571 PHE B O 1
ATOM 11970 N N . TYR B 1 572 ? 20.703 -25.469 13.602 1 97.81 572 TYR B N 1
ATOM 11971 C CA . TYR B 1 572 ? 21.234 -26.391 12.617 1 97.81 572 TYR B CA 1
ATOM 11972 C C . TYR B 1 572 ? 22.734 -26.609 12.812 1 97.81 572 TYR B C 1
ATOM 11974 O O . TYR B 1 572 ? 23.406 -25.766 13.414 1 97.81 572 TYR B O 1
ATOM 11982 N N . ALA B 1 573 ? 23.234 -27.703 12.281 1 97.88 573 ALA B N 1
ATOM 11983 C CA . ALA B 1 573 ? 24.656 -28.062 12.289 1 97.88 573 ALA B CA 1
ATOM 11984 C C . ALA B 1 573 ? 25.016 -28.844 11.031 1 97.88 573 ALA B C 1
ATOM 11986 O O . ALA B 1 573 ? 24.219 -29.625 10.523 1 97.88 573 ALA B O 1
ATOM 11987 N N . GLU B 1 574 ? 26.188 -28.641 10.523 1 96.75 574 GLU B N 1
ATOM 11988 C CA . GLU B 1 574 ? 26.75 -29.328 9.359 1 96.75 574 GLU B CA 1
ATOM 11989 C C . GLU B 1 574 ? 28.219 -29.672 9.578 1 96.75 574 GLU B C 1
ATOM 11991 O O . GLU B 1 574 ? 28.969 -28.891 10.172 1 96.75 574 GLU B O 1
ATOM 11996 N N . ILE B 1 575 ? 28.609 -30.844 9.109 1 95.81 575 ILE B N 1
ATOM 11997 C CA . ILE B 1 575 ? 30 -31.266 9.172 1 95.81 575 ILE B CA 1
ATOM 11998 C C . ILE B 1 575 ? 30.438 -31.812 7.82 1 95.81 575 ILE B C 1
ATOM 12000 O O . ILE B 1 575 ? 29.641 -32.406 7.098 1 95.81 575 ILE B O 1
ATOM 12004 N N . ASP B 1 576 ? 31.594 -31.562 7.469 1 94.44 576 ASP B N 1
ATOM 12005 C CA . ASP B 1 576 ? 32.219 -32.094 6.27 1 94.44 576 ASP B CA 1
ATOM 12006 C C . ASP B 1 576 ? 33.531 -32.812 6.617 1 94.44 576 ASP B C 1
ATOM 12008 O O . ASP B 1 576 ? 34.5 -32.188 7.016 1 94.44 576 ASP B O 1
ATOM 12012 N N . VAL B 1 577 ? 33.562 -34.156 6.34 1 95.12 577 VAL B N 1
ATOM 12013 C CA . VAL B 1 577 ? 34.688 -35 6.801 1 95.12 577 VAL B CA 1
ATOM 12014 C C . VAL B 1 577 ? 35.438 -35.562 5.602 1 95.12 577 VAL B C 1
ATOM 12016 O O . VAL B 1 577 ? 34.906 -36.438 4.891 1 95.12 577 VAL B O 1
ATOM 12019 N N . PRO B 1 578 ? 36.562 -35.125 5.391 1 93.94 578 PRO B N 1
ATOM 12020 C CA . PRO B 1 578 ? 37.375 -35.844 4.402 1 93.94 578 PRO B CA 1
ATOM 12021 C C . PRO B 1 578 ? 37.875 -37.188 4.898 1 93.94 578 PRO B C 1
ATOM 12023 O O . PRO B 1 578 ? 38.656 -37.25 5.844 1 93.94 578 PRO B O 1
ATOM 12026 N N . ILE B 1 579 ? 37.531 -38.25 4.273 1 95.19 579 ILE B N 1
ATOM 12027 C CA . ILE B 1 579 ? 37.812 -39.594 4.734 1 95.19 579 ILE B CA 1
ATOM 12028 C C . ILE B 1 579 ? 39.125 -40.094 4.117 1 95.19 579 ILE B C 1
ATOM 12030 O O . ILE B 1 579 ? 40 -40.562 4.832 1 95.19 579 ILE B O 1
ATOM 12034 N N . LEU B 1 580 ? 39.219 -40.031 2.736 1 94.38 580 LEU B N 1
ATOM 12035 C CA . LEU B 1 580 ? 40.438 -40.438 2.014 1 94.38 580 LEU B CA 1
ATOM 12036 C C . LEU B 1 580 ? 40.844 -39.375 1.001 1 94.38 580 LEU B C 1
ATOM 12038 O O . LEU B 1 580 ? 40 -38.656 0.478 1 94.38 580 LEU B O 1
ATOM 12042 N N . ALA B 1 581 ? 42.125 -39.312 0.814 1 92.25 581 ALA B N 1
ATOM 12043 C CA . ALA B 1 581 ? 42.625 -38.344 -0.166 1 92.25 581 ALA B CA 1
ATOM 12044 C C . ALA B 1 581 ? 43.906 -38.875 -0.832 1 92.25 581 ALA B C 1
ATOM 12046 O O . ALA B 1 581 ? 44.75 -39.469 -0.167 1 92.25 581 ALA B O 1
ATOM 12047 N N . GLU B 1 582 ? 43.906 -38.812 -2.104 1 90.94 582 GLU B N 1
ATOM 12048 C CA . GLU B 1 582 ? 45.094 -39.062 -2.898 1 90.94 582 GLU B CA 1
ATOM 12049 C C . GLU B 1 582 ? 45.531 -40.531 -2.801 1 90.94 582 GLU B C 1
ATOM 12051 O O . GLU B 1 582 ? 46.719 -40.812 -2.598 1 90.94 582 GLU B O 1
ATOM 12056 N N . ILE B 1 583 ? 44.625 -41.375 -2.711 1 92.25 583 ILE B N 1
ATOM 12057 C CA . ILE B 1 583 ? 44.875 -42.812 -2.828 1 92.25 583 ILE B CA 1
ATOM 12058 C C . ILE B 1 583 ? 44.312 -43.344 -4.156 1 92.25 583 ILE B C 1
ATOM 12060 O O . ILE B 1 583 ? 43.281 -42.844 -4.629 1 92.25 583 ILE B O 1
ATOM 12064 N N . PRO B 1 584 ? 45.125 -44.156 -4.754 1 90.31 584 PRO B N 1
ATOM 12065 C CA . PRO B 1 584 ? 44.594 -44.688 -6.02 1 90.31 584 PRO B CA 1
ATOM 12066 C C . PRO B 1 584 ? 43.156 -45.156 -5.902 1 90.31 584 PRO B C 1
ATOM 12068 O O . PRO B 1 584 ? 42.844 -45.969 -5.008 1 90.31 584 PRO B O 1
ATOM 12071 N N . GLY B 1 585 ? 42.375 -44.688 -6.684 1 93.25 585 GLY B N 1
ATOM 12072 C CA . GLY B 1 585 ? 40.938 -45.031 -6.648 1 93.25 585 GLY B CA 1
ATOM 12073 C C . GLY B 1 585 ? 40.156 -44.125 -5.73 1 93.25 585 GLY B C 1
ATOM 12074 O O . GLY B 1 585 ? 38.906 -44.188 -5.723 1 93.25 585 GLY B O 1
ATOM 12075 N N . PHE B 1 586 ? 40.875 -43.406 -4.941 1 94.31 586 PHE B N 1
ATOM 12076 C CA . PHE B 1 586 ? 40.25 -42.5 -3.979 1 94.31 586 PHE B CA 1
ATOM 12077 C C . PHE B 1 586 ? 40.969 -41.188 -3.93 1 94.31 586 PHE B C 1
ATOM 12079 O O . PHE B 1 586 ? 41.5 -40.781 -2.883 1 94.31 586 PHE B O 1
ATOM 12086 N N . TYR B 1 587 ? 40.938 -40.5 -5.09 1 92.19 587 TYR B N 1
ATOM 12087 C CA . TYR B 1 587 ? 41.5 -39.156 -5.105 1 92.19 587 TYR B CA 1
ATOM 12088 C C . TYR B 1 587 ? 40.875 -38.281 -4.035 1 92.19 587 TYR B C 1
ATOM 12090 O O . TYR B 1 587 ? 41.531 -37.438 -3.434 1 92.19 587 TYR B O 1
ATOM 12098 N N . GLU B 1 588 ? 39.625 -38.5 -3.902 1 91.81 588 GLU B N 1
ATOM 12099 C CA . GLU B 1 588 ? 38.875 -37.844 -2.824 1 91.81 588 GLU B CA 1
ATOM 12100 C C . GLU B 1 588 ? 37.719 -38.688 -2.361 1 91.81 588 GLU B C 1
ATOM 12102 O O . GLU B 1 588 ? 37 -39.312 -3.18 1 91.81 588 GLU B O 1
ATOM 12107 N N . LEU B 1 589 ? 37.531 -38.875 -1.101 1 94.88 589 LEU B N 1
ATOM 12108 C CA . LEU B 1 589 ? 36.344 -39.406 -0.464 1 94.88 589 LEU B CA 1
ATOM 12109 C C . LEU B 1 589 ? 35.938 -38.562 0.753 1 94.88 589 LEU B C 1
ATOM 12111 O O . LEU B 1 589 ? 36.688 -38.5 1.732 1 94.88 589 LEU B O 1
ATOM 12115 N N . SER B 1 590 ? 34.844 -37.938 0.62 1 93.31 590 SER B N 1
ATOM 12116 C CA . SER B 1 590 ? 34.406 -37.062 1.709 1 93.31 590 SER B CA 1
ATOM 12117 C C . SER B 1 590 ? 32.938 -37.312 2.049 1 93.31 590 SER B C 1
ATOM 12119 O O . SER B 1 590 ? 32.125 -37.656 1.172 1 93.31 590 SER B O 1
ATOM 12121 N N . LEU B 1 591 ? 32.625 -37.094 3.275 1 95.25 591 LEU B N 1
ATOM 12122 C CA . LEU B 1 591 ? 31.266 -37.25 3.787 1 95.25 591 LEU B CA 1
ATOM 12123 C C . LEU B 1 591 ? 30.75 -35.906 4.344 1 95.25 591 LEU B C 1
ATOM 12125 O O . LEU B 1 591 ? 31.453 -35.25 5.109 1 95.25 591 LEU B O 1
ATOM 12129 N N . ASN B 1 592 ? 29.609 -35.5 3.889 1 94.38 592 ASN B N 1
ATOM 12130 C CA . ASN B 1 592 ? 28.922 -34.344 4.426 1 94.38 592 ASN B CA 1
ATOM 12131 C C . ASN B 1 592 ? 27.656 -34.719 5.164 1 94.38 592 ASN B C 1
ATOM 12133 O O . ASN B 1 592 ? 26.859 -35.531 4.672 1 94.38 592 ASN B O 1
ATOM 12137 N N . ALA B 1 593 ? 27.469 -34.219 6.344 1 96.62 593 ALA B N 1
ATOM 12138 C CA . ALA B 1 593 ? 26.266 -34.469 7.137 1 96.62 593 ALA B CA 1
ATOM 12139 C C . ALA B 1 593 ? 25.719 -33.188 7.754 1 96.62 593 ALA B C 1
ATOM 12141 O O . ALA B 1 593 ? 26.5 -32.344 8.203 1 96.62 593 ALA B O 1
ATOM 12142 N N . ALA B 1 594 ? 24.406 -33.031 7.68 1 96.81 594 ALA B N 1
ATOM 12143 C CA . ALA B 1 594 ? 23.75 -31.859 8.258 1 96.81 594 ALA B CA 1
ATOM 12144 C C . ALA B 1 594 ? 22.438 -32.25 8.945 1 96.81 594 ALA B C 1
ATOM 12146 O O . ALA B 1 594 ? 21.797 -33.219 8.57 1 96.81 594 ALA B O 1
ATOM 12147 N N . ALA B 1 595 ? 22.094 -31.469 9.922 1 98 595 ALA B N 1
ATOM 12148 C CA . ALA B 1 595 ? 20.828 -31.641 10.625 1 98 595 ALA B CA 1
ATOM 12149 C C . ALA B 1 595 ? 20.266 -30.297 11.086 1 98 595 ALA B C 1
ATOM 12151 O O . ALA B 1 595 ? 21.031 -29.391 11.406 1 98 595 ALA B O 1
ATOM 12152 N N . ARG B 1 596 ? 18.969 -30.156 11.133 1 98.06 596 ARG B N 1
ATOM 12153 C CA . ARG B 1 596 ? 18.281 -28.938 11.562 1 98.06 596 ARG B CA 1
ATOM 12154 C C . ARG B 1 596 ? 17.062 -29.266 12.406 1 98.06 596 ARG B C 1
ATOM 12156 O O . ARG B 1 596 ? 16.234 -30.094 12.023 1 98.06 596 ARG B O 1
ATOM 12163 N N . TYR B 1 597 ? 17.062 -28.672 13.586 1 98.12 597 TYR B N 1
ATOM 12164 C CA . TYR B 1 597 ? 15.906 -28.734 14.484 1 98.12 597 TYR B CA 1
ATOM 12165 C C . TYR B 1 597 ? 15.055 -27.469 14.367 1 98.12 597 TYR B C 1
ATOM 12167 O O . TYR B 1 597 ? 15.562 -26.359 14.508 1 98.12 597 TYR B O 1
ATOM 12175 N N . SER B 1 598 ? 13.781 -27.703 14.094 1 98.06 598 SER B N 1
ATOM 12176 C CA . SER B 1 598 ? 12.859 -26.594 13.922 1 98.06 598 SER B CA 1
ATOM 12177 C C . SER B 1 598 ? 11.688 -26.688 14.898 1 98.06 598 SER B C 1
ATOM 12179 O O . SER B 1 598 ? 10.992 -27.719 14.938 1 98.06 598 SER B O 1
ATOM 12181 N N . ASP B 1 599 ? 11.375 -25.578 15.633 1 97.88 599 ASP B N 1
ATOM 12182 C CA . ASP B 1 599 ? 10.25 -25.516 16.562 1 97.88 599 ASP B CA 1
ATOM 12183 C C . ASP B 1 599 ? 9.258 -24.438 16.141 1 97.88 599 ASP B C 1
ATOM 12185 O O . ASP B 1 599 ? 9.5 -23.25 16.344 1 97.88 599 ASP B O 1
ATOM 12189 N N . PHE B 1 600 ? 8.164 -24.891 15.641 1 96.94 600 PHE B N 1
ATOM 12190 C CA . PHE B 1 600 ? 7.133 -23.984 15.164 1 96.94 600 PHE B CA 1
ATOM 12191 C C . PHE B 1 600 ? 6.102 -23.719 16.25 1 96.94 600 PHE B C 1
ATOM 12193 O O . PHE B 1 600 ? 5.762 -24.625 17.031 1 96.94 600 PHE B O 1
ATOM 12200 N N . SER B 1 601 ? 5.496 -22.578 16.312 1 95.81 601 SER B N 1
ATOM 12201 C CA . SER B 1 601 ? 4.434 -22.219 17.25 1 95.81 601 SER B CA 1
ATOM 12202 C C . SER B 1 601 ? 3.107 -22.859 16.844 1 95.81 601 SER B C 1
ATOM 12204 O O . SER B 1 601 ? 2.129 -22.797 17.594 1 95.81 601 SER B O 1
ATOM 12206 N N . THR B 1 602 ? 3.066 -23.516 15.781 1 93.25 602 THR B N 1
ATOM 12207 C CA . THR B 1 602 ? 1.834 -24.094 15.258 1 93.25 602 THR B CA 1
ATOM 12208 C C . THR B 1 602 ? 1.771 -25.578 15.547 1 93.25 602 THR B C 1
ATOM 12210 O O . THR B 1 602 ? 1.206 -26 16.562 1 93.25 602 THR B O 1
ATOM 12213 N N . PHE B 1 603 ? 2.498 -26.469 14.828 1 91.81 603 PHE B N 1
ATOM 12214 C CA . PHE B 1 603 ? 2.367 -27.922 14.906 1 91.81 603 PHE B CA 1
ATOM 12215 C C . PHE B 1 603 ? 3.398 -28.516 15.867 1 91.81 603 PHE B C 1
ATOM 12217 O O . PHE B 1 603 ? 3.32 -29.688 16.234 1 91.81 603 PHE B O 1
ATOM 12224 N N . GLY B 1 604 ? 4.316 -27.703 16.25 1 94.5 604 GLY B N 1
ATOM 12225 C CA . GLY B 1 604 ? 5.352 -28.203 17.141 1 94.5 604 GLY B CA 1
ATOM 12226 C C . GLY B 1 604 ? 6.711 -28.312 16.484 1 94.5 604 GLY B C 1
ATOM 12227 O O . GLY B 1 604 ? 7.152 -27.375 15.805 1 94.5 604 GLY B O 1
ATOM 12228 N N . ASP B 1 605 ? 7.402 -29.422 16.688 1 94.69 605 ASP B N 1
ATOM 12229 C CA . ASP B 1 605 ? 8.805 -29.453 16.266 1 94.69 605 ASP B CA 1
ATOM 12230 C C . ASP B 1 605 ? 9.055 -30.578 15.273 1 94.69 605 ASP B C 1
ATOM 12232 O O . ASP B 1 605 ? 8.219 -31.469 15.117 1 94.69 605 ASP B O 1
ATOM 12236 N N . THR B 1 606 ? 10.047 -30.469 14.492 1 96.56 606 THR B N 1
ATOM 12237 C CA . THR B 1 606 ? 10.547 -31.484 13.57 1 96.56 606 THR B CA 1
ATOM 12238 C C . THR B 1 606 ? 12.062 -31.391 13.422 1 96.56 606 THR B C 1
ATOM 12240 O O . THR B 1 606 ? 12.641 -30.328 13.648 1 96.56 606 THR B O 1
ATOM 12243 N N . THR B 1 607 ? 12.695 -32.531 13.109 1 97.56 607 THR B N 1
ATOM 12244 C CA . THR B 1 607 ? 14.125 -32.594 12.82 1 97.56 607 THR B CA 1
ATOM 12245 C C . THR B 1 607 ? 14.375 -33.25 11.469 1 97.56 607 THR B C 1
ATOM 12247 O O . THR B 1 607 ? 13.82 -34.312 11.172 1 97.56 607 THR B O 1
ATOM 12250 N N . ASN B 1 608 ? 15.148 -32.656 10.648 1 97.69 608 ASN B N 1
ATOM 12251 C CA . ASN B 1 608 ? 15.484 -33.156 9.312 1 97.69 608 ASN B CA 1
ATOM 12252 C C . ASN B 1 608 ? 16.984 -33.25 9.117 1 97.69 608 ASN B C 1
ATOM 12254 O O . ASN B 1 608 ? 17.75 -32.406 9.594 1 97.69 608 ASN B O 1
ATOM 12258 N N . ALA B 1 609 ? 17.344 -34.25 8.398 1 97.62 609 ALA B N 1
ATOM 12259 C CA . ALA B 1 609 ? 18.781 -34.531 8.203 1 97.62 609 ALA B CA 1
ATOM 12260 C C . ALA B 1 609 ? 19.094 -34.688 6.723 1 97.62 609 ALA B C 1
ATOM 12262 O O . ALA B 1 609 ? 18.203 -34.938 5.91 1 97.62 609 ALA B O 1
ATOM 12263 N N . LYS B 1 610 ? 20.328 -34.562 6.395 1 97 610 LYS B N 1
ATOM 12264 C CA . LYS B 1 610 ? 20.859 -34.75 5.051 1 97 610 LYS B CA 1
ATOM 12265 C C . LYS B 1 610 ? 22.25 -35.406 5.102 1 97 610 LYS B C 1
ATOM 12267 O O . LYS B 1 610 ? 23.062 -35.031 5.949 1 97 610 LYS B O 1
ATOM 12272 N N . LEU B 1 611 ? 22.5 -36.375 4.238 1 96.81 611 LEU B N 1
ATOM 12273 C CA . LEU B 1 611 ? 23.797 -37.031 4.082 1 96.81 611 LEU B CA 1
ATOM 12274 C C . LEU B 1 611 ? 24.266 -36.969 2.635 1 96.81 611 LEU B C 1
ATOM 12276 O O . LEU B 1 611 ? 23.469 -37.156 1.708 1 96.81 611 LEU B O 1
ATOM 12280 N N . GLY B 1 612 ? 25.5 -36.625 2.477 1 94.62 612 GLY B N 1
ATOM 12281 C CA . GLY B 1 612 ? 26.094 -36.562 1.154 1 94.62 612 GLY B CA 1
ATOM 12282 C C . GLY B 1 612 ? 27.469 -37.219 1.089 1 94.62 612 GLY B C 1
ATOM 12283 O O . GLY B 1 612 ? 28.25 -37.156 2.037 1 94.62 612 GLY B O 1
ATOM 12284 N N . LEU B 1 613 ? 27.703 -37.875 0.017 1 95.25 613 LEU B N 1
ATOM 12285 C CA . LEU B 1 613 ? 28.984 -38.531 -0.238 1 95.25 613 LEU B CA 1
ATOM 12286 C C . LEU B 1 613 ? 29.609 -38 -1.534 1 95.25 613 LEU B C 1
ATOM 12288 O O . LEU B 1 613 ? 28.922 -37.906 -2.553 1 95.25 613 LEU B O 1
ATOM 12292 N N . ARG B 1 614 ? 30.844 -37.656 -1.439 1 94.06 614 ARG B N 1
ATOM 12293 C CA . ARG B 1 614 ? 31.625 -37.281 -2.617 1 94.06 614 ARG B CA 1
ATOM 12294 C C . ARG B 1 614 ? 32.812 -38.25 -2.811 1 94.06 614 ARG B C 1
ATOM 12296 O O . ARG B 1 614 ? 33.656 -38.406 -1.914 1 94.06 614 ARG B O 1
ATOM 12303 N N . TRP B 1 615 ? 32.875 -38.812 -4.027 1 94.69 615 TRP B N 1
ATOM 12304 C CA . TRP B 1 615 ? 33.938 -39.75 -4.348 1 94.69 615 TRP B CA 1
ATOM 12305 C C . TRP B 1 615 ? 34.562 -39.406 -5.688 1 94.69 615 TRP B C 1
ATOM 12307 O O . TRP B 1 615 ? 33.875 -39.375 -6.715 1 94.69 615 TRP B O 1
ATOM 12317 N N . ARG B 1 616 ? 35.781 -39.156 -5.645 1 94.44 616 ARG B N 1
ATOM 12318 C CA . ARG B 1 616 ? 36.594 -39 -6.859 1 94.44 616 ARG B CA 1
ATOM 12319 C C . ARG B 1 616 ? 37.562 -40.156 -7.012 1 94.44 616 ARG B C 1
ATOM 12321 O O . ARG B 1 616 ? 38.656 -40.125 -6.457 1 94.44 616 ARG B O 1
ATOM 12328 N N . PRO B 1 617 ? 37.188 -41.062 -7.906 1 94.25 617 PRO B N 1
ATOM 12329 C CA . PRO B 1 617 ? 38.156 -42.156 -8.133 1 94.25 617 PRO B CA 1
ATOM 12330 C C . PRO B 1 617 ? 39.469 -41.656 -8.758 1 94.25 617 PRO B C 1
ATOM 12332 O O . PRO B 1 617 ? 40.531 -42.188 -8.445 1 94.25 617 PRO B O 1
ATOM 12335 N N . PHE B 1 618 ? 39.312 -40.781 -9.633 1 90.12 618 PHE B N 1
ATOM 12336 C CA . PHE B 1 618 ? 40.438 -40.031 -10.188 1 90.12 618 PHE B CA 1
ATOM 12337 C C . PHE B 1 618 ? 40.094 -38.562 -10.367 1 90.12 618 PHE B C 1
ATOM 12339 O O . PHE B 1 618 ? 38.938 -38.156 -10.211 1 90.12 618 PHE B O 1
ATOM 12346 N N . GLU B 1 619 ? 40.969 -37.781 -10.703 1 85 619 GLU B N 1
ATOM 12347 C CA . GLU B 1 619 ? 40.844 -36.312 -10.602 1 85 619 GLU B CA 1
ATOM 12348 C C . GLU B 1 619 ? 39.719 -35.781 -11.453 1 85 619 GLU B C 1
ATOM 12350 O O . GLU B 1 619 ? 39 -34.844 -11.047 1 85 619 GLU B O 1
ATOM 12355 N N . ASP B 1 620 ? 39.375 -36.375 -12.578 1 89.06 620 ASP B N 1
ATOM 12356 C CA . ASP B 1 620 ? 38.469 -35.781 -13.57 1 89.06 620 ASP B CA 1
ATOM 12357 C C . ASP B 1 620 ? 37.062 -36.281 -13.398 1 89.06 620 ASP B C 1
ATOM 12359 O O . ASP B 1 620 ? 36.125 -35.812 -14.078 1 89.06 620 ASP B O 1
ATOM 12363 N N . LEU B 1 621 ? 36.812 -37.156 -12.484 1 92.5 621 LEU B N 1
ATOM 12364 C CA . LEU B 1 621 ? 35.469 -37.75 -12.328 1 92.5 621 LEU B CA 1
ATOM 12365 C C . LEU B 1 621 ? 35 -37.625 -10.891 1 92.5 621 LEU B C 1
ATOM 12367 O O . LEU B 1 621 ? 35.688 -38.094 -9.961 1 92.5 621 LEU B O 1
ATOM 12371 N N . LEU B 1 622 ? 33.906 -37 -10.758 1 92.56 622 LEU B N 1
ATOM 12372 C CA . LEU B 1 622 ? 33.281 -36.906 -9.453 1 92.56 622 LEU B CA 1
ATOM 12373 C C . LEU B 1 622 ? 31.984 -37.719 -9.422 1 92.56 622 LEU B C 1
ATOM 12375 O O . LEU B 1 622 ? 31.125 -37.594 -10.289 1 92.56 622 LEU B O 1
ATOM 12379 N N . ILE B 1 623 ? 31.844 -38.625 -8.492 1 95.19 623 ILE B N 1
ATOM 12380 C CA . ILE B 1 623 ? 30.609 -39.344 -8.195 1 95.19 623 ILE B CA 1
ATOM 12381 C C . ILE B 1 623 ? 30.062 -38.875 -6.855 1 95.19 623 ILE B C 1
ATOM 12383 O O . ILE B 1 623 ? 30.781 -38.781 -5.863 1 95.19 623 ILE B O 1
ATOM 12387 N N . CYS B 1 624 ? 28.828 -38.531 -6.93 1 93.38 624 CYS B N 1
ATOM 12388 C CA . CYS B 1 624 ? 28.25 -38 -5.699 1 93.38 624 CYS B CA 1
ATOM 12389 C C . CYS B 1 624 ? 26.875 -38.625 -5.441 1 93.38 624 CYS B C 1
ATOM 12391 O O . CYS B 1 624 ? 26.203 -39.062 -6.371 1 93.38 624 CYS B O 1
ATOM 12393 N N . GLY B 1 625 ? 26.469 -38.656 -4.215 1 94.62 625 GLY B N 1
ATOM 12394 C CA . GLY B 1 625 ? 25.172 -39.125 -3.758 1 94.62 625 GLY B CA 1
ATOM 12395 C C . GLY B 1 625 ? 24.672 -38.375 -2.535 1 94.62 625 GLY B C 1
ATOM 12396 O O . GLY B 1 625 ? 25.453 -38.031 -1.646 1 94.62 625 GLY B O 1
ATOM 12397 N N . THR B 1 626 ? 23.375 -38.125 -2.57 1 95.19 626 THR B N 1
ATOM 12398 C CA . THR B 1 626 ? 22.797 -37.406 -1.424 1 95.19 626 THR B CA 1
ATOM 12399 C C . THR B 1 626 ? 21.484 -38.062 -1.003 1 95.19 626 THR B C 1
ATOM 12401 O O . THR B 1 626 ? 20.766 -38.625 -1.839 1 95.19 626 THR B O 1
ATOM 12404 N N . TRP B 1 627 ? 21.266 -38.094 0.228 1 96.75 627 TRP B N 1
ATOM 12405 C CA . TRP B 1 627 ? 19.984 -38.438 0.873 1 96.75 627 TRP B CA 1
ATOM 12406 C C . TRP B 1 627 ? 19.547 -37.312 1.8 1 96.75 627 TRP B C 1
ATOM 12408 O O . TRP B 1 627 ? 20.312 -36.844 2.658 1 96.75 627 TRP B O 1
ATOM 12418 N N . ALA B 1 628 ? 18.328 -36.875 1.609 1 96.81 628 ALA B N 1
ATOM 12419 C CA . ALA B 1 628 ? 17.891 -35.719 2.402 1 96.81 628 ALA B CA 1
ATOM 12420 C C . ALA B 1 628 ? 16.453 -35.875 2.854 1 96.81 628 ALA B C 1
ATOM 12422 O O . ALA B 1 628 ? 15.602 -36.344 2.092 1 96.81 628 ALA B O 1
ATOM 12423 N N . GLU B 1 629 ? 16.234 -35.531 4.078 1 97.31 629 GLU B N 1
ATOM 12424 C CA . GLU B 1 629 ? 14.891 -35.344 4.605 1 97.31 629 GLU B CA 1
ATOM 12425 C C . GLU B 1 629 ? 14.445 -33.906 4.512 1 97.31 629 GLU B C 1
ATOM 12427 O O . GLU B 1 629 ? 15.281 -32.969 4.551 1 97.31 629 GLU B O 1
ATOM 12432 N N . GLY B 1 630 ? 13.141 -33.75 4.297 1 96.75 630 GLY B N 1
ATOM 12433 C CA . GLY B 1 630 ? 12.602 -32.406 4.238 1 96.75 630 GLY B CA 1
ATOM 12434 C C . GLY B 1 630 ? 11.172 -32.312 4.727 1 96.75 630 GLY B C 1
ATOM 12435 O O . GLY B 1 630 ? 10.555 -33.312 5.062 1 96.75 630 GLY B O 1
ATOM 12436 N N . PHE B 1 631 ? 10.672 -31.031 4.867 1 96.75 631 PHE B N 1
ATOM 12437 C CA . PHE B 1 631 ? 9.289 -30.812 5.27 1 96.75 631 PHE B CA 1
ATOM 12438 C C . PHE B 1 631 ? 8.797 -29.453 4.797 1 96.75 631 PHE B C 1
ATOM 12440 O O . PHE B 1 631 ? 9.602 -28.594 4.41 1 96.75 631 PHE B O 1
ATOM 12447 N N . ARG B 1 632 ? 7.52 -29.281 4.738 1 96.56 632 ARG B N 1
ATOM 12448 C CA . ARG B 1 632 ? 6.852 -28 4.504 1 96.56 632 ARG B CA 1
ATOM 12449 C C . ARG B 1 632 ? 5.797 -27.734 5.57 1 96.56 632 ARG B C 1
ATOM 12451 O O . ARG B 1 632 ? 4.867 -28.516 5.75 1 96.56 632 ARG B O 1
ATOM 12458 N N . ALA B 1 633 ? 5.977 -26.672 6.242 1 96.06 633 ALA B N 1
ATOM 12459 C CA . ALA B 1 633 ? 5.004 -26.266 7.258 1 96.06 633 ALA B CA 1
ATOM 12460 C C . ALA B 1 633 ? 3.719 -25.75 6.613 1 96.06 633 ALA B C 1
ATOM 12462 O O . ALA B 1 633 ? 3.746 -25.203 5.508 1 96.06 633 ALA B O 1
ATOM 12463 N N . PRO B 1 634 ? 2.607 -25.953 7.316 1 93.62 634 PRO B N 1
ATOM 12464 C CA . PRO B 1 634 ? 1.372 -25.375 6.793 1 93.62 634 PRO B CA 1
ATOM 12465 C C . PRO B 1 634 ? 1.458 -23.859 6.633 1 93.62 634 PRO B C 1
ATOM 12467 O O . PRO B 1 634 ? 2.074 -23.172 7.457 1 93.62 634 PRO B O 1
ATOM 12470 N N . SER B 1 635 ? 0.836 -23.375 5.629 1 93.56 635 SER B N 1
ATOM 12471 C CA . SER B 1 635 ? 0.838 -21.938 5.375 1 93.56 635 SER B CA 1
ATOM 12472 C C . SER B 1 635 ? -0.182 -21.219 6.25 1 93.56 635 SER B C 1
ATOM 12474 O O . SER B 1 635 ? -1.042 -21.859 6.863 1 93.56 635 SER B O 1
ATOM 12476 N N . ILE B 1 636 ? -0.105 -19.875 6.324 1 93.69 636 ILE B N 1
ATOM 12477 C CA . ILE B 1 636 ? -1.042 -19.062 7.086 1 93.69 636 ILE B CA 1
ATOM 12478 C C . ILE B 1 636 ? -2.457 -19.25 6.547 1 93.69 636 ILE B C 1
ATOM 12480 O O . ILE B 1 636 ? -3.402 -19.438 7.316 1 93.69 636 ILE B O 1
ATOM 12484 N N . ALA B 1 637 ? -2.643 -19.219 5.281 1 90.12 637 ALA B N 1
ATOM 12485 C CA . ALA B 1 637 ? -3.957 -19.406 4.676 1 90.12 637 ALA B CA 1
ATOM 12486 C C . ALA B 1 637 ? -4.508 -20.797 4.98 1 90.12 637 ALA B C 1
ATOM 12488 O O . ALA B 1 637 ? -5.719 -20.984 5.141 1 90.12 637 ALA B O 1
ATOM 12489 N N . GLY B 1 638 ? -3.605 -21.797 4.984 1 87.19 638 GLY B N 1
ATOM 12490 C CA . GLY B 1 638 ? -4.039 -23.141 5.324 1 87.19 638 GLY B CA 1
ATOM 12491 C C . GLY B 1 638 ? -4.539 -23.266 6.75 1 87.19 638 GLY B C 1
ATOM 12492 O O . GLY B 1 638 ? -5.512 -23.984 7.016 1 87.19 638 GLY B O 1
ATOM 12493 N N . LEU B 1 639 ? -3.896 -22.578 7.625 1 87.38 639 LEU B N 1
ATOM 12494 C CA . LEU B 1 639 ? -4.195 -22.672 9.047 1 87.38 639 LEU B CA 1
ATOM 12495 C C . LEU B 1 639 ? -5.328 -21.734 9.438 1 87.38 639 LEU B C 1
ATOM 12497 O O . LEU B 1 639 ? -6.172 -22.078 10.273 1 87.38 639 LEU B O 1
ATOM 12501 N N . TYR B 1 640 ? -5.297 -20.5 8.805 1 84.75 640 TYR B N 1
ATOM 12502 C CA . TYR B 1 640 ? -6.152 -19.438 9.32 1 84.75 640 TYR B CA 1
ATOM 12503 C C . TYR B 1 640 ? -6.988 -18.828 8.203 1 84.75 640 TYR B C 1
ATOM 12505 O O . TYR B 1 640 ? -7.453 -17.688 8.32 1 84.75 640 TYR B O 1
ATOM 12513 N N . GLY B 1 641 ? -7.172 -19.469 7.176 1 83 641 GLY B N 1
ATOM 12514 C CA . GLY B 1 641 ? -7.91 -18.922 6.047 1 83 641 GLY B CA 1
ATOM 12515 C C . GLY B 1 641 ? -9.383 -18.703 6.344 1 83 641 GLY B C 1
ATOM 12516 O O . GLY B 1 641 ? -10 -19.5 7.055 1 83 641 GLY B O 1
ATOM 12517 N N . GLY B 1 642 ? -9.992 -17.484 6.043 1 73.25 642 GLY B N 1
ATOM 12518 C CA . GLY B 1 642 ? -11.414 -17.219 6.188 1 73.25 642 GLY B CA 1
ATOM 12519 C C . GLY B 1 642 ? -12.281 -18.062 5.281 1 73.25 642 GLY B C 1
ATOM 12520 O O . GLY B 1 642 ? -13.445 -18.328 5.594 1 73.25 642 GLY B O 1
ATOM 12521 N N . GLY B 1 643 ? -11.789 -18.609 4.234 1 68.88 643 GLY B N 1
ATOM 12522 C CA . GLY B 1 643 ? -12.531 -19.422 3.277 1 68.88 643 GLY B CA 1
ATOM 12523 C C . GLY B 1 643 ? -13.148 -18.594 2.16 1 68.88 643 GLY B C 1
ATOM 12524 O O . GLY B 1 643 ? -13.023 -17.375 2.141 1 68.88 643 GLY B O 1
ATOM 12525 N N . SER B 1 644 ? -13.461 -19.219 1.146 1 65.56 644 SER B N 1
ATOM 12526 C CA . SER B 1 644 ? -14.07 -18.562 -0.006 1 65.56 644 SER B CA 1
ATOM 12527 C C . SER B 1 644 ? -15.055 -19.484 -0.711 1 65.56 644 SER B C 1
ATOM 12529 O O . SER B 1 644 ? -14.945 -20.703 -0.616 1 65.56 644 SER B O 1
ATOM 12531 N N . GLN B 1 645 ? -16.109 -18.75 -1.221 1 63.41 645 GLN B N 1
ATOM 12532 C CA . GLN B 1 645 ? -17.047 -19.5 -2.051 1 63.41 645 GLN B CA 1
ATOM 12533 C C . GLN B 1 645 ? -16.438 -19.797 -3.42 1 63.41 645 GLN B C 1
ATOM 12535 O O . GLN B 1 645 ? -15.656 -19.016 -3.951 1 63.41 645 GLN B O 1
ATOM 12540 N N . THR B 1 646 ? -16.516 -20.938 -3.779 1 63.16 646 THR B N 1
ATOM 12541 C CA . THR B 1 646 ? -16.109 -21.297 -5.133 1 63.16 646 THR B CA 1
ATOM 12542 C C . THR B 1 646 ? -17.141 -22.203 -5.793 1 63.16 646 THR B C 1
ATOM 12544 O O . THR B 1 646 ? -17.719 -23.062 -5.141 1 63.16 646 THR B O 1
ATOM 12547 N N . PHE B 1 647 ? -17.469 -21.844 -7.156 1 64 647 PHE B N 1
ATOM 12548 C CA . PHE B 1 647 ? -18.25 -22.781 -7.953 1 64 647 PHE B CA 1
ATOM 12549 C C . PHE B 1 647 ? -17.406 -23.984 -8.367 1 64 647 PHE B C 1
ATOM 12551 O O . PHE B 1 647 ? -16.312 -23.828 -8.891 1 64 647 PHE B O 1
ATOM 12558 N N . THR B 1 648 ? -17.953 -25.125 -8.039 1 67.56 648 THR B N 1
ATOM 12559 C CA . THR B 1 648 ? -17.219 -26.312 -8.453 1 67.56 648 THR B CA 1
ATOM 12560 C C . THR B 1 648 ? -17.453 -26.594 -9.938 1 67.56 648 THR B C 1
ATOM 12562 O O . THR B 1 648 ? -18.594 -26.797 -10.367 1 67.56 648 THR B O 1
ATOM 12565 N N . THR B 1 649 ? -16.406 -26.391 -10.93 1 59.66 649 THR B N 1
ATOM 12566 C CA . THR B 1 649 ? -16.578 -26.516 -12.375 1 59.66 649 THR B CA 1
ATOM 12567 C C . THR B 1 649 ? -16.703 -27.984 -12.773 1 59.66 649 THR B C 1
ATOM 12569 O O . THR B 1 649 ? -17.359 -28.312 -13.766 1 59.66 649 THR B O 1
ATOM 12572 N N . ASN B 1 650 ? -16.312 -29.031 -12.148 1 59.09 650 ASN B N 1
ATOM 12573 C CA . ASN B 1 650 ? -16.359 -30.453 -12.438 1 59.09 650 ASN B CA 1
ATOM 12574 C C . ASN B 1 650 ? -17.062 -31.234 -11.32 1 59.09 650 ASN B C 1
ATOM 12576 O O . ASN B 1 650 ? -16.609 -32.312 -10.914 1 59.09 650 ASN B O 1
ATOM 12580 N N . PHE B 1 651 ? -18.188 -30.531 -11.078 1 77.19 651 PHE B N 1
ATOM 12581 C CA . PHE B 1 651 ? -18.938 -31.156 -10.008 1 77.19 651 PHE B CA 1
ATOM 12582 C C . PHE B 1 651 ? -19.75 -32.344 -10.539 1 77.19 651 PHE B C 1
ATOM 12584 O O . PHE B 1 651 ? -20.359 -32.25 -11.602 1 77.19 651 PHE B O 1
ATOM 12591 N N . HIS B 1 652 ? -19.562 -33.5 -9.891 1 77.88 652 HIS B N 1
ATOM 12592 C CA . HIS B 1 652 ? -20.281 -34.719 -10.195 1 77.88 652 HIS B CA 1
ATOM 12593 C C . HIS B 1 652 ? -21.016 -35.25 -8.969 1 77.88 652 HIS B C 1
ATOM 12595 O O . HIS B 1 652 ? -20.391 -35.75 -8.031 1 77.88 652 HIS B O 1
ATOM 12601 N N . ASP B 1 653 ? -22.281 -35.188 -9.062 1 83.62 653 ASP B N 1
ATOM 12602 C CA . ASP B 1 653 ? -23.109 -35.688 -7.984 1 83.62 653 ASP B CA 1
ATOM 12603 C C . ASP B 1 653 ? -23.391 -37.188 -8.172 1 83.62 653 ASP B C 1
ATOM 12605 O O . ASP B 1 653 ? -24.078 -37.562 -9.117 1 83.62 653 ASP B O 1
ATOM 12609 N N . PRO B 1 654 ? -22.859 -38 -7.266 1 81 654 PRO B N 1
ATOM 12610 C CA . PRO B 1 654 ? -23.078 -39.438 -7.422 1 81 654 PRO B CA 1
ATOM 12611 C C . PRO B 1 654 ? -24.562 -39.812 -7.379 1 81 654 PRO B C 1
ATOM 12613 O O . PRO B 1 654 ? -24.938 -40.906 -7.789 1 81 654 PRO B O 1
ATOM 12616 N N . CYS B 1 655 ? -25.359 -38.906 -6.938 1 84.38 655 CYS B N 1
ATOM 12617 C CA . CYS B 1 655 ? -26.766 -39.219 -6.766 1 84.38 655 CYS B CA 1
ATOM 12618 C C . CYS B 1 655 ? -27.562 -38.844 -8.008 1 84.38 655 CYS B C 1
ATOM 12620 O O . CYS B 1 655 ? -28.781 -39.031 -8.047 1 84.38 655 CYS B O 1
ATOM 12622 N N . ASP B 1 656 ? -26.891 -38.25 -8.961 1 83.5 656 ASP B N 1
ATOM 12623 C CA . ASP B 1 656 ? -27.594 -37.906 -10.188 1 83.5 656 ASP B CA 1
ATOM 12624 C C . ASP B 1 656 ? -28.188 -39.156 -10.844 1 83.5 656 ASP B C 1
ATOM 12626 O O . ASP B 1 656 ? -27.484 -40.156 -11.055 1 83.5 656 ASP B O 1
ATOM 12630 N N . ALA B 1 657 ? -29.344 -39.062 -11.273 1 79 657 ALA B N 1
ATOM 12631 C CA . ALA B 1 657 ? -30.062 -40.219 -11.781 1 79 657 ALA B CA 1
ATOM 12632 C C . ALA B 1 657 ? -29.5 -40.688 -13.117 1 79 657 ALA B C 1
ATOM 12634 O O . ALA B 1 657 ? -29.594 -41.844 -13.477 1 79 657 ALA B O 1
ATOM 12635 N N . ARG B 1 658 ? -28.984 -39.75 -13.812 1 74.38 658 ARG B N 1
ATOM 12636 C CA . ARG B 1 658 ? -28.531 -40.094 -15.156 1 74.38 658 ARG B CA 1
ATOM 12637 C C . ARG B 1 658 ? -27.047 -40.438 -15.156 1 74.38 658 ARG B C 1
ATOM 12639 O O . ARG B 1 658 ? -26.625 -41.375 -15.844 1 74.38 658 ARG B O 1
ATOM 12646 N N . PHE B 1 659 ? -26.312 -39.75 -14.445 1 73.25 659 PHE B N 1
ATOM 12647 C CA . PHE B 1 659 ? -24.859 -39.875 -14.578 1 73.25 659 PHE B CA 1
ATOM 12648 C C . PHE B 1 659 ? -24.25 -40.344 -13.266 1 73.25 659 PHE B C 1
ATOM 12650 O O . PHE B 1 659 ? -23.062 -40.688 -13.219 1 73.25 659 PHE B O 1
ATOM 12657 N N . GLY B 1 660 ? -25 -40.406 -12.195 1 76.44 660 GLY B N 1
ATOM 12658 C CA . GLY B 1 660 ? -24.469 -40.688 -10.875 1 76.44 660 GLY B CA 1
ATOM 12659 C C . GLY B 1 660 ? -24.25 -42.156 -10.641 1 76.44 660 GLY B C 1
ATOM 12660 O O . GLY B 1 660 ? -25.078 -43 -11.008 1 76.44 660 GLY B O 1
ATOM 12661 N N . ASP B 1 661 ? -23.188 -42.406 -9.938 1 69.56 661 ASP B N 1
ATOM 12662 C CA . ASP B 1 661 ? -22.812 -43.812 -9.695 1 69.56 661 ASP B CA 1
ATOM 12663 C C . ASP B 1 661 ? -23.594 -44.375 -8.523 1 69.56 661 ASP B C 1
ATOM 12665 O O . ASP B 1 661 ? -23.656 -45.594 -8.359 1 69.56 661 ASP B O 1
ATOM 12669 N N . ALA B 1 662 ? -24.125 -43.531 -7.77 1 78.44 662 ALA B N 1
ATOM 12670 C CA . ALA B 1 662 ? -24.828 -44 -6.57 1 78.44 662 ALA B CA 1
ATOM 12671 C C . ALA B 1 662 ? -26.312 -43.688 -6.645 1 78.44 662 ALA B C 1
ATOM 12673 O O . ALA B 1 662 ? -27.016 -43.719 -5.629 1 78.44 662 ALA B O 1
ATOM 12674 N N . ALA B 1 663 ? -26.812 -43.375 -7.785 1 79.31 663 ALA B N 1
ATOM 12675 C CA . ALA B 1 663 ? -28.172 -42.844 -7.945 1 79.31 663 ALA B CA 1
ATOM 12676 C C . ALA B 1 663 ? -29.188 -43.781 -7.328 1 79.31 663 ALA B C 1
ATOM 12678 O O . ALA B 1 663 ? -30.203 -43.344 -6.777 1 79.31 663 ALA B O 1
ATOM 12679 N N . ASN B 1 664 ? -28.859 -45.125 -7.301 1 72.44 664 ASN B N 1
ATOM 12680 C CA . ASN B 1 664 ? -29.875 -46.094 -6.895 1 72.44 664 ASN B CA 1
ATOM 12681 C C . ASN B 1 664 ? -29.594 -46.625 -5.492 1 72.44 664 ASN B C 1
ATOM 12683 O O . ASN B 1 664 ? -30.281 -47.531 -5.031 1 72.44 664 ASN B O 1
ATOM 12687 N N . THR B 1 665 ? -28.734 -45.969 -4.883 1 81.5 665 THR B N 1
ATOM 12688 C CA . THR B 1 665 ? -28.453 -46.438 -3.523 1 81.5 665 THR B CA 1
ATOM 12689 C C . THR B 1 665 ? -29.484 -45.875 -2.551 1 81.5 665 THR B C 1
ATOM 12691 O O . THR B 1 665 ? -30.125 -44.844 -2.826 1 81.5 665 THR B O 1
ATOM 12694 N N . ALA B 1 666 ? -29.609 -46.625 -1.449 1 80.44 666 ALA B N 1
ATOM 12695 C CA . ALA B 1 666 ? -30.578 -46.25 -0.438 1 80.44 666 ALA B CA 1
ATOM 12696 C C . ALA B 1 666 ? -30.297 -44.844 0.114 1 80.44 666 ALA B C 1
ATOM 12698 O O . ALA B 1 666 ? -31.219 -44.062 0.347 1 80.44 666 ALA B O 1
ATOM 12699 N N . ARG B 1 667 ? -29.141 -44.5 0.315 1 84.06 667 ARG B N 1
ATOM 12700 C CA . ARG B 1 667 ? -28.781 -43.219 0.899 1 84.06 667 ARG B CA 1
ATOM 12701 C C . ARG B 1 667 ? -29.094 -42.062 -0.056 1 84.06 667 ARG B C 1
ATOM 12703 O O . ARG B 1 667 ? -29.641 -41.031 0.358 1 84.06 667 ARG B O 1
ATOM 12710 N N . CYS B 1 668 ? -28.719 -42.25 -1.243 1 85.75 668 CYS B N 1
ATOM 12711 C CA . CYS B 1 668 ? -29.047 -41.188 -2.215 1 85.75 668 CYS B CA 1
ATOM 12712 C C . CYS B 1 668 ? -30.547 -41.031 -2.336 1 85.75 668 CYS B C 1
ATOM 12714 O O . CYS B 1 668 ? -31.047 -39.906 -2.418 1 85.75 668 CYS B O 1
ATOM 12716 N N . GLN B 1 669 ? -31.219 -42.156 -2.402 1 80.62 669 GLN B N 1
ATOM 12717 C CA . GLN B 1 669 ? -32.656 -42.094 -2.512 1 80.62 669 GLN B CA 1
ATOM 12718 C C . GLN B 1 669 ? -33.281 -41.375 -1.308 1 80.62 669 GLN B C 1
ATOM 12720 O O . GLN B 1 669 ? -34.219 -40.594 -1.452 1 80.62 669 GLN B O 1
ATOM 12725 N N . ALA B 1 670 ? -32.75 -41.594 -0.207 1 83.5 670 ALA B N 1
ATOM 12726 C CA . ALA B 1 670 ? -33.219 -40.938 1.003 1 83.5 670 ALA B CA 1
ATOM 12727 C C . ALA B 1 670 ? -32.938 -39.438 0.948 1 83.5 670 ALA B C 1
ATOM 12729 O O . ALA B 1 670 ? -33.75 -38.625 1.399 1 83.5 670 ALA B O 1
ATOM 12730 N N . ASP B 1 671 ? -31.797 -39.031 0.386 1 86.12 671 ASP B N 1
ATOM 12731 C CA . ASP B 1 671 ? -31.359 -37.656 0.407 1 86.12 671 ASP B CA 1
ATOM 12732 C C . ASP B 1 671 ? -31.969 -36.875 -0.755 1 86.12 671 ASP B C 1
ATOM 12734 O O . ASP B 1 671 ? -32.156 -35.656 -0.665 1 86.12 671 ASP B O 1
ATOM 12738 N N . THR B 1 672 ? -32.281 -37.5 -1.854 1 81.19 672 THR B N 1
ATOM 12739 C CA . THR B 1 672 ? -32.688 -36.781 -3.047 1 81.19 672 THR B CA 1
ATOM 12740 C C . THR B 1 672 ? -34.094 -37.219 -3.477 1 81.19 672 THR B C 1
ATOM 12742 O O . THR B 1 672 ? -34.656 -36.656 -4.422 1 81.19 672 THR B O 1
ATOM 12745 N N . GLY B 1 673 ? -34.594 -38.25 -2.877 1 67.56 673 GLY B N 1
ATOM 12746 C CA . GLY B 1 673 ? -35.875 -38.844 -3.299 1 67.56 673 GLY B CA 1
ATOM 12747 C C . GLY B 1 673 ? -37.031 -37.875 -3.305 1 67.56 673 GLY B C 1
ATOM 12748 O O . GLY B 1 673 ? -38.031 -38.094 -3.992 1 67.56 673 GLY B O 1
ATOM 12749 N N . HIS B 1 674 ? -36.906 -36.719 -2.535 1 59.16 674 HIS B N 1
ATOM 12750 C CA . HIS B 1 674 ? -37.938 -35.719 -2.465 1 59.16 674 HIS B CA 1
ATOM 12751 C C . HIS B 1 674 ? -37.812 -34.688 -3.598 1 59.16 674 HIS B C 1
ATOM 12753 O O . HIS B 1 674 ? -38.719 -33.875 -3.816 1 59.16 674 HIS B O 1
ATOM 12759 N N . ALA B 1 675 ? -36.719 -34.625 -4.207 1 60.62 675 ALA B N 1
ATOM 12760 C CA . ALA B 1 675 ? -36.406 -33.562 -5.156 1 60.62 675 ALA B CA 1
ATOM 12761 C C . ALA B 1 675 ? -37.219 -33.688 -6.426 1 60.62 675 ALA B C 1
ATOM 12763 O O . ALA B 1 675 ? -37.469 -34.812 -6.906 1 60.62 675 ALA B O 1
ATOM 12764 N N . ARG B 1 676 ? -38.156 -32.688 -6.68 1 52.81 676 ARG B N 1
ATOM 12765 C CA . ARG B 1 676 ? -39.062 -32.594 -7.82 1 52.81 676 ARG B CA 1
ATOM 12766 C C . ARG B 1 676 ? -38.406 -31.812 -8.969 1 52.81 676 ARG B C 1
ATOM 12768 O O . ARG B 1 676 ? -38.5 -30.594 -9.039 1 52.81 676 ARG B O 1
ATOM 12775 N N . ILE B 1 677 ? -37.281 -32.094 -9.219 1 48.84 677 ILE B N 1
ATOM 12776 C CA . ILE B 1 677 ? -36.844 -31.078 -10.148 1 48.84 677 ILE B CA 1
ATOM 12777 C C . ILE B 1 677 ? -37.531 -31.266 -11.492 1 48.84 677 ILE B C 1
ATOM 12779 O O . ILE B 1 677 ? -38.031 -30.312 -12.086 1 48.84 677 ILE B O 1
ATOM 12783 N N . TRP B 1 678 ? -36.906 -32.281 -12.375 1 44.97 678 TRP B N 1
ATOM 12784 C CA . TRP B 1 678 ? -36.969 -32.094 -13.82 1 44.97 678 TRP B CA 1
ATOM 12785 C C . TRP B 1 678 ? -38.219 -32.781 -14.406 1 44.97 678 TRP B C 1
ATOM 12787 O O . TRP B 1 678 ? -38.5 -33.906 -14.078 1 44.97 678 TRP B O 1
ATOM 12797 N N . ASP B 1 679 ? -39.125 -31.953 -14.68 1 42 679 ASP B N 1
ATOM 12798 C CA . ASP B 1 679 ? -40.188 -32.438 -15.57 1 42 679 ASP B CA 1
ATOM 12799 C C . ASP B 1 679 ? -39.562 -33.156 -16.797 1 42 679 ASP B C 1
ATOM 12801 O O . ASP B 1 679 ? -38.906 -32.5 -17.594 1 42 679 ASP B O 1
ATOM 12805 N N . PRO B 1 680 ? -39.562 -34.469 -16.891 1 39.06 680 PRO B N 1
ATOM 12806 C CA . PRO B 1 680 ? -39.188 -35.188 -18.125 1 39.06 680 PRO B CA 1
ATOM 12807 C C . PRO B 1 680 ? -39.781 -34.531 -19.375 1 39.06 680 PRO B C 1
ATOM 12809 O O . PRO B 1 680 ? -39.344 -34.844 -20.484 1 39.06 680 PRO B O 1
ATOM 12812 N N . ALA B 1 681 ? -41.031 -34.031 -19.391 1 37.38 681 ALA B N 1
ATOM 12813 C CA . ALA B 1 681 ? -41.656 -33.531 -20.609 1 37.38 681 ALA B CA 1
ATOM 12814 C C . ALA B 1 681 ? -40.75 -32.469 -21.266 1 37.38 681 ALA B C 1
ATOM 12816 O O . ALA B 1 681 ? -40.75 -32.344 -22.5 1 37.38 681 ALA B O 1
ATOM 12817 N N . GLU B 1 682 ? -40.281 -31.5 -20.547 1 35.31 682 GLU B N 1
ATOM 12818 C CA . GLU B 1 682 ? -39.5 -30.453 -21.188 1 35.31 682 GLU B CA 1
ATOM 12819 C C . GLU B 1 682 ? -38.188 -30.984 -21.734 1 35.31 682 GLU B C 1
ATOM 12821 O O . GLU B 1 682 ? -37.625 -30.453 -22.703 1 35.31 682 GLU B O 1
ATOM 12826 N N . TRP B 1 683 ? -37.406 -31.906 -21.125 1 38.81 683 TRP B N 1
ATOM 12827 C CA .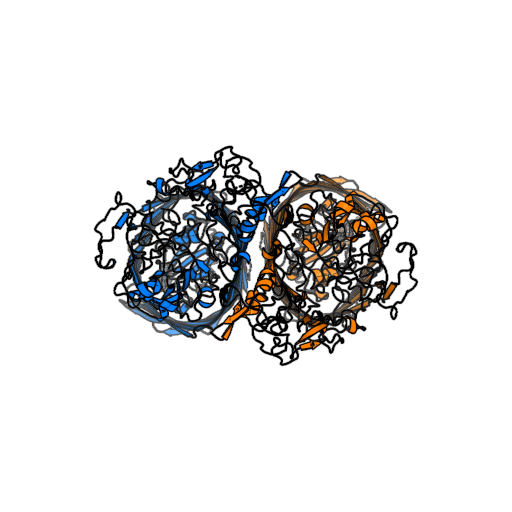 TRP B 1 683 ? -36.281 -32.5 -21.797 1 38.81 683 TRP B CA 1
ATOM 12828 C C . TRP B 1 683 ? -36.594 -33.938 -22.266 1 38.81 683 TRP B C 1
ATOM 12830 O O . TRP B 1 683 ? -35.688 -34.719 -22.516 1 38.81 683 TRP B O 1
ATOM 12840 N N . GLY B 1 684 ? -37.781 -34.156 -22.672 1 34.25 684 GLY B N 1
ATOM 12841 C CA . GLY B 1 684 ? -38.312 -35.281 -23.391 1 34.25 684 GLY B CA 1
ATOM 12842 C C . GLY B 1 684 ? -38.562 -36.5 -22.484 1 34.25 684 GLY B C 1
ATOM 12843 O O . GLY B 1 684 ? -38.906 -37.562 -22.969 1 34.25 684 GLY B O 1
ATOM 12844 N N . GLY B 1 685 ? -37.812 -36.656 -21.297 1 34.91 685 GLY B N 1
ATOM 12845 C CA . GLY B 1 685 ? -38.031 -38 -20.797 1 34.91 685 GLY B CA 1
ATOM 12846 C C . GLY B 1 685 ? -39.312 -38.125 -19.969 1 34.91 685 GLY B C 1
ATOM 12847 O O . GLY B 1 685 ? -39.812 -37.125 -19.438 1 34.91 685 GLY B O 1
ATOM 12848 N N . SER B 1 686 ? -40.375 -38.875 -20.234 1 37.53 686 SER B N 1
ATOM 12849 C CA . SER B 1 686 ? -41.625 -39.375 -19.625 1 37.53 686 SER B CA 1
ATOM 12850 C C . SER B 1 686 ? -41.406 -39.844 -18.188 1 37.53 686 SER B C 1
ATOM 12852 O O . SER B 1 686 ? -42.312 -40.281 -17.531 1 37.53 686 SER B O 1
ATOM 12854 N N . GLY B 1 687 ? -40.188 -40.25 -17.625 1 42.94 687 GLY B N 1
ATOM 12855 C CA . GLY B 1 687 ? -40.156 -41.125 -16.453 1 42.94 687 GLY B CA 1
ATOM 12856 C C . GLY B 1 687 ? -40.312 -40.344 -15.141 1 42.94 687 GLY B C 1
ATOM 12857 O O . GLY B 1 687 ? -40.375 -39.125 -15.133 1 42.94 687 GLY B O 1
ATOM 12858 N N . PRO B 1 688 ? -40.562 -41.125 -13.93 1 48.56 688 PRO B N 1
ATOM 12859 C CA . PRO B 1 688 ? -40.719 -40.625 -12.57 1 48.56 688 PRO B CA 1
ATOM 12860 C C . PRO B 1 688 ? -39.688 -39.562 -12.188 1 48.56 688 PRO B C 1
ATOM 12862 O O . PRO B 1 688 ? -38.625 -39.5 -12.789 1 48.56 688 PRO B O 1
ATOM 12865 N N . ASN B 1 689 ? -40.094 -38.656 -11.391 1 56.22 689 ASN B N 1
ATOM 12866 C CA . ASN B 1 689 ? -39.312 -37.562 -10.812 1 56.22 689 ASN B CA 1
ATOM 12867 C C . ASN B 1 689 ? -38 -38.062 -10.266 1 56.22 689 ASN B C 1
ATOM 12869 O O . ASN B 1 689 ? -37.938 -38.938 -9.398 1 56.22 689 ASN B O 1
ATOM 12873 N N . VAL B 1 690 ? -36.938 -38.062 -11.016 1 70.12 690 VAL B N 1
ATOM 12874 C CA . VAL B 1 690 ? -35.625 -38.5 -10.547 1 70.12 690 VAL B CA 1
ATOM 12875 C C . VAL B 1 690 ? -34.75 -37.25 -10.336 1 70.12 690 VAL B C 1
ATOM 12877 O O . VAL B 1 690 ? -34.938 -36.219 -10.984 1 70.12 690 VAL B O 1
ATOM 12880 N N . TYR B 1 691 ? -33.875 -37.281 -9.32 1 84.81 691 TYR B N 1
ATOM 12881 C CA . TYR B 1 691 ? -32.906 -36.219 -9.062 1 84.81 691 TYR B CA 1
ATOM 12882 C C . TYR B 1 691 ? -31.906 -36.094 -10.195 1 84.81 691 TYR B C 1
ATOM 12884 O O . TYR B 1 691 ? -31.344 -37.094 -10.641 1 84.81 691 TYR B O 1
ATOM 12892 N N . ARG B 1 692 ? -31.828 -34.875 -10.719 1 79.81 692 ARG B N 1
ATOM 12893 C CA . ARG B 1 692 ? -30.766 -34.531 -11.664 1 79.81 692 ARG B CA 1
ATOM 12894 C C . ARG B 1 692 ? -29.859 -33.438 -11.102 1 79.81 692 ARG B C 1
ATOM 12896 O O . ARG B 1 692 ? -30.344 -32.469 -10.477 1 79.81 692 ARG B O 1
ATOM 12903 N N . GLN B 1 693 ? -28.578 -33.688 -11.297 1 84.12 693 GLN B N 1
ATOM 12904 C CA . GLN B 1 693 ? -27.625 -32.625 -11 1 84.12 693 GLN B CA 1
ATOM 12905 C C . GLN B 1 693 ? -27.891 -31.375 -11.859 1 84.12 693 GLN B C 1
ATOM 12907 O O . GLN B 1 693 ? -28.203 -31.5 -13.047 1 84.12 693 GLN B O 1
ATOM 12912 N N . LEU B 1 694 ? -27.859 -30.266 -11.172 1 79.12 694 LEU B N 1
ATOM 12913 C CA . LEU B 1 694 ? -28.094 -29.016 -11.891 1 79.12 694 LEU B CA 1
ATOM 12914 C C . LEU B 1 694 ? -26.781 -28.266 -12.109 1 79.12 694 LEU B C 1
ATOM 12916 O O . LEU B 1 694 ? -25.844 -28.406 -11.312 1 79.12 694 LEU B O 1
ATOM 12920 N N . ARG B 1 695 ? -26.719 -27.594 -13.242 1 72.25 695 ARG B N 1
ATOM 12921 C CA . ARG B 1 695 ? -25.625 -26.703 -13.57 1 72.25 695 ARG B CA 1
ATOM 12922 C C . ARG B 1 695 ? -26.047 -25.234 -13.453 1 72.25 695 ARG B C 1
ATOM 12924 O O . ARG B 1 695 ? -27.125 -24.938 -12.93 1 72.25 695 ARG B O 1
ATOM 12931 N N . GLN B 1 696 ? -25.109 -24.328 -13.859 1 59.41 696 GLN B N 1
ATOM 12932 C CA . GLN B 1 696 ? -25.438 -22.906 -13.844 1 59.41 696 GLN B CA 1
ATOM 12933 C C . GLN B 1 696 ? -26.781 -22.656 -14.523 1 59.41 696 GLN B C 1
ATOM 12935 O O . GLN B 1 696 ? -27.094 -23.25 -15.555 1 59.41 696 GLN B O 1
ATOM 12940 N N . GLY B 1 697 ? -27.625 -21.906 -14.062 1 55.75 697 GLY B N 1
ATOM 12941 C CA . GLY B 1 697 ? -28.969 -21.672 -14.562 1 55.75 697 GLY B CA 1
ATOM 12942 C C . GLY B 1 697 ? -29.984 -22.641 -13.992 1 55.75 697 GLY B C 1
ATOM 12943 O O . GLY B 1 697 ? -31.172 -22.578 -14.352 1 55.75 697 GLY B O 1
ATOM 12944 N N . PHE B 1 698 ? -29.484 -23.484 -13.078 1 68.38 698 PHE B N 1
ATOM 12945 C CA . PHE B 1 698 ? -30.328 -24.453 -12.383 1 68.38 698 PHE B CA 1
ATOM 12946 C C . PHE B 1 698 ? -31.047 -25.359 -13.375 1 68.38 698 PHE B C 1
ATOM 12948 O O . PHE B 1 698 ? -32.25 -25.594 -13.25 1 68.38 698 PHE B O 1
ATOM 12955 N N . ILE B 1 699 ? -30.312 -25.672 -14.398 1 65.62 699 ILE B N 1
ATOM 12956 C CA . ILE B 1 699 ? -30.812 -26.625 -15.391 1 65.62 699 ILE B CA 1
ATOM 12957 C C . ILE B 1 699 ? -30.016 -27.938 -15.297 1 65.62 699 ILE B C 1
ATOM 12959 O O . ILE B 1 699 ? -28.859 -27.938 -14.891 1 65.62 699 ILE B O 1
ATOM 12963 N N . PRO B 1 700 ? -30.609 -29.078 -15.602 1 74.19 700 PRO B N 1
ATOM 12964 C CA . PRO B 1 700 ? -29.922 -30.359 -15.492 1 74.19 700 PRO B CA 1
ATOM 12965 C C . PRO B 1 700 ? -28.656 -30.422 -16.344 1 74.19 700 PRO B C 1
ATOM 12967 O O . PRO B 1 700 ? -28.641 -29.906 -17.469 1 74.19 700 PRO B O 1
ATOM 12970 N N . THR B 1 701 ? -27.703 -31.016 -15.766 1 73.44 701 THR B N 1
ATOM 12971 C CA . THR B 1 701 ? -26.453 -31.188 -16.484 1 73.44 701 THR B CA 1
ATOM 12972 C C . THR B 1 701 ? -26.641 -32.125 -17.672 1 73.44 701 THR B C 1
ATOM 12974 O O . THR B 1 701 ? -27.516 -33 -17.656 1 73.44 701 THR B O 1
ATOM 12977 N N . GLN B 1 702 ? -25.922 -31.828 -18.719 1 62.97 702 GLN B N 1
ATOM 12978 C CA . GLN B 1 702 ? -25.969 -32.688 -19.891 1 62.97 702 GLN B CA 1
ATOM 12979 C C . GLN B 1 702 ? -24.781 -33.625 -19.938 1 62.97 702 GLN B C 1
ATOM 12981 O O . GLN B 1 702 ? -24.688 -34.469 -20.844 1 62.97 702 GLN B O 1
ATOM 12986 N N . ALA B 1 703 ? -23.906 -33.438 -19.016 1 62.22 703 ALA B N 1
ATOM 12987 C CA . ALA B 1 703 ? -22.734 -34.312 -18.891 1 62.22 703 ALA B CA 1
ATOM 12988 C C . ALA B 1 703 ? -22.547 -34.75 -17.438 1 62.22 703 ALA B C 1
ATOM 12990 O O . ALA B 1 703 ? -23.297 -34.375 -16.547 1 62.22 703 ALA B O 1
ATOM 12991 N N . ARG B 1 704 ? -21.656 -35.688 -17.266 1 64.62 704 ARG B N 1
ATOM 12992 C CA . ARG B 1 704 ? -21.406 -36.25 -15.953 1 64.62 704 ARG B CA 1
ATOM 12993 C C . ARG B 1 704 ? -20.984 -35.188 -14.961 1 64.62 704 ARG B C 1
ATOM 12995 O O . ARG B 1 704 ? -21.25 -35.281 -13.758 1 64.62 704 ARG B O 1
ATOM 13002 N N . ALA B 1 705 ? -20.25 -34.281 -15.422 1 69.75 705 ALA B N 1
ATOM 13003 C CA . ALA B 1 705 ? -19.734 -33.219 -14.547 1 69.75 705 ALA B CA 1
ATOM 13004 C C . ALA B 1 705 ? -20 -31.844 -15.133 1 69.75 705 ALA B C 1
ATOM 13006 O O . ALA B 1 705 ? -20.031 -31.672 -16.344 1 69.75 705 ALA B O 1
ATOM 13007 N N . ASP B 1 706 ? -20.438 -30.906 -14.258 1 69.62 706 ASP B N 1
ATOM 13008 C CA . ASP B 1 706 ? -20.672 -29.5 -14.625 1 69.62 706 ASP B CA 1
ATOM 13009 C C . ASP B 1 706 ? -20.375 -28.578 -13.445 1 69.62 706 ASP B C 1
ATOM 13011 O O . ASP B 1 706 ? -20.141 -29.031 -12.328 1 69.62 706 ASP B O 1
ATOM 13015 N N . GLN B 1 707 ? -20.359 -27.266 -13.828 1 67.38 707 GLN B N 1
ATOM 13016 C CA . GLN B 1 707 ? -20.219 -26.281 -12.766 1 67.38 707 GLN B CA 1
ATOM 13017 C C . GLN B 1 707 ? -21.453 -26.25 -11.867 1 67.38 707 GLN B C 1
ATOM 13019 O O . GLN B 1 707 ? -22.578 -26.328 -12.352 1 67.38 707 GLN B O 1
ATOM 13024 N N . THR B 1 708 ? -21.266 -26.25 -10.602 1 76.19 708 THR B N 1
ATOM 13025 C CA . THR B 1 708 ? -22.375 -26.219 -9.656 1 76.19 708 THR B CA 1
ATOM 13026 C C . THR B 1 708 ? -23.234 -24.969 -9.852 1 76.19 708 THR B C 1
ATOM 13028 O O . THR B 1 708 ? -22.703 -23.906 -10.195 1 76.19 708 THR B O 1
ATOM 13031 N N . PRO B 1 709 ? -24.453 -25.156 -9.648 1 67.12 709 PRO B N 1
ATOM 13032 C CA . PRO B 1 709 ? -25.328 -23.984 -9.75 1 67.12 709 PRO B CA 1
ATOM 13033 C C . PRO B 1 709 ? -25.156 -23.016 -8.57 1 67.12 709 PRO B C 1
ATOM 13035 O O . PRO B 1 709 ? -25.578 -21.859 -8.641 1 67.12 709 PRO B O 1
ATOM 13038 N N . VAL B 1 710 ? -24.562 -23.547 -7.418 1 67.44 710 VAL B N 1
ATOM 13039 C CA . VAL B 1 710 ? -24.281 -22.734 -6.234 1 67.44 710 VAL B CA 1
ATOM 13040 C C . VAL B 1 710 ? -22.828 -22.922 -5.809 1 67.44 710 VAL B C 1
ATOM 13042 O O . VAL B 1 710 ? -22.25 -23.984 -6.023 1 67.44 710 VAL B O 1
ATOM 13045 N N . PRO B 1 711 ? -22.312 -21.797 -5.223 1 69.31 711 PRO B N 1
ATOM 13046 C CA . PRO B 1 711 ? -20.922 -21.953 -4.781 1 69.31 711 PRO B CA 1
ATOM 13047 C C . PRO B 1 711 ? -20.797 -22.75 -3.486 1 69.31 711 PRO B C 1
ATOM 13049 O O . PRO B 1 711 ? -21.719 -22.75 -2.666 1 69.31 711 PRO B O 1
ATOM 13052 N N . PHE B 1 712 ? -19.812 -23.594 -3.342 1 73.25 712 PHE B N 1
ATOM 13053 C CA . PHE B 1 712 ? -19.422 -24.25 -2.102 1 73.25 712 PHE B CA 1
ATOM 13054 C C . PHE B 1 712 ? -18.359 -23.469 -1.363 1 73.25 712 PHE B C 1
ATOM 13056 O O . PHE B 1 712 ? -17.766 -22.531 -1.92 1 73.25 712 PHE B O 1
ATOM 13063 N N . PHE B 1 713 ? -18.266 -23.641 -0.011 1 70.88 713 PHE B N 1
ATOM 13064 C CA . PHE B 1 713 ? -17.344 -22.859 0.814 1 70.88 713 PHE B CA 1
ATOM 13065 C C . PHE B 1 713 ? -16.062 -23.641 1.098 1 70.88 713 PHE B C 1
ATOM 13067 O O . PHE B 1 713 ? -16.125 -24.734 1.664 1 70.88 713 PHE B O 1
ATOM 13074 N N . SER B 1 714 ? -15.016 -23.188 0.599 1 72.75 714 SER B N 1
ATOM 13075 C CA . SER B 1 714 ? -13.703 -23.734 0.907 1 72.75 714 SER B CA 1
ATOM 13076 C C . SER B 1 714 ? -13.023 -22.953 2.021 1 72.75 714 SER B C 1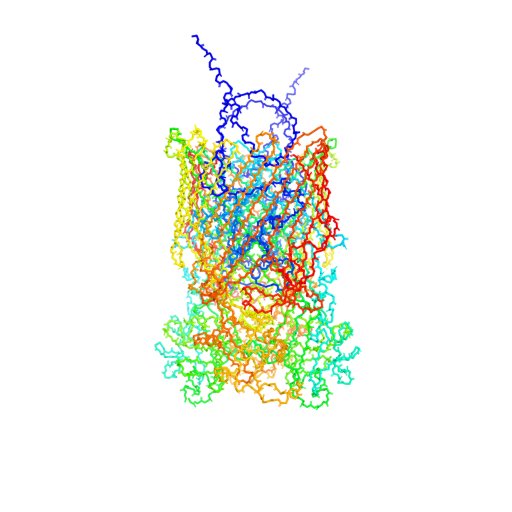
ATOM 13078 O O . SER B 1 714 ? -13.016 -21.719 2.008 1 72.75 714 SER B O 1
ATOM 13080 N N . GLY B 1 715 ? -12.617 -23.672 3.152 1 72.44 715 GLY B N 1
ATOM 13081 C CA . GLY B 1 715 ? -12.023 -22.938 4.262 1 72.44 715 GLY B CA 1
ATOM 13082 C C . GLY B 1 715 ? -10.695 -23.516 4.715 1 72.44 715 GLY B C 1
ATOM 13083 O O . GLY B 1 715 ? -10.055 -24.266 3.975 1 72.44 715 GLY B O 1
ATOM 13084 N N . SER B 1 716 ? -10.109 -23.031 5.836 1 79.62 716 SER B N 1
ATOM 13085 C CA . SER B 1 716 ? -8.836 -23.406 6.445 1 79.62 716 SER B CA 1
ATOM 13086 C C . SER B 1 716 ? -9.016 -24.547 7.449 1 79.62 716 SER B C 1
ATOM 13088 O O . SER B 1 716 ? -10.133 -25 7.68 1 79.62 716 SER B O 1
ATOM 13090 N N . ASN B 1 717 ? -7.875 -25.234 7.84 1 79.69 717 ASN B N 1
ATOM 13091 C CA . ASN B 1 717 ? -7.773 -26.281 8.859 1 79.69 717 ASN B CA 1
ATOM 13092 C C . ASN B 1 717 ? -6.645 -25.984 9.844 1 79.69 717 ASN B C 1
ATOM 13094 O O . ASN B 1 717 ? -5.477 -26.234 9.539 1 79.69 717 ASN B O 1
ATOM 13098 N N . PRO B 1 718 ? -6.949 -25.469 11.008 1 79.94 718 PRO B N 1
ATOM 13099 C CA . PRO B 1 718 ? -5.906 -25.094 11.969 1 79.94 718 PRO B CA 1
ATOM 13100 C C . PRO B 1 718 ? -5.117 -26.281 12.492 1 79.94 718 PRO B C 1
ATOM 13102 O O . PRO B 1 718 ? -4.094 -26.109 13.156 1 79.94 718 PRO B O 1
ATOM 13105 N N . LEU B 1 719 ? -5.508 -27.516 12.117 1 81.75 719 LEU B N 1
ATOM 13106 C CA . LEU B 1 719 ? -4.852 -28.703 12.633 1 81.75 719 LEU B CA 1
ATOM 13107 C C . LEU B 1 719 ? -3.938 -29.328 11.578 1 81.75 719 LEU B C 1
ATOM 13109 O O . LEU B 1 719 ? -3.451 -30.438 11.75 1 81.75 719 LEU B O 1
ATOM 13113 N N . LEU B 1 720 ? -3.748 -28.609 10.578 1 89.88 720 LEU B N 1
ATOM 13114 C CA . LEU B 1 720 ? -2.861 -29.109 9.531 1 89.88 720 LEU B CA 1
ATOM 13115 C C . LEU B 1 720 ? -1.488 -29.453 10.102 1 89.88 720 LEU B C 1
ATOM 13117 O O . LEU B 1 720 ? -0.979 -28.734 10.969 1 89.88 720 LEU B O 1
ATOM 13121 N N . GLN B 1 721 ? -0.96 -30.531 9.617 1 91.69 721 GLN B N 1
ATOM 13122 C CA . GLN B 1 721 ? 0.396 -30.953 9.938 1 91.69 721 GLN B CA 1
ATOM 13123 C C . GLN B 1 721 ? 1.346 -30.703 8.773 1 91.69 721 GLN B C 1
ATOM 13125 O O . GLN B 1 721 ? 0.905 -30.516 7.637 1 91.69 721 GLN B O 1
ATOM 13130 N N . PRO B 1 722 ? 2.645 -30.672 9.086 1 95.38 722 PRO B N 1
ATOM 13131 C CA . PRO B 1 722 ? 3.576 -30.469 7.973 1 95.38 722 PRO B CA 1
ATOM 13132 C C . PRO B 1 722 ? 3.607 -31.656 7.012 1 95.38 722 PRO B C 1
ATOM 13134 O O . PRO B 1 722 ? 3.398 -32.812 7.43 1 95.38 722 PRO B O 1
ATOM 13137 N N . GLU B 1 723 ? 3.852 -31.328 5.773 1 96.06 723 GLU B N 1
ATOM 13138 C CA . GLU B 1 723 ? 4.242 -32.375 4.828 1 96.06 723 GLU B CA 1
ATOM 13139 C C . GLU B 1 723 ? 5.672 -32.844 5.094 1 96.06 723 GLU B C 1
ATOM 13141 O O . GLU B 1 723 ? 6.531 -32.062 5.488 1 96.06 723 GLU B O 1
ATOM 13146 N N . THR B 1 724 ? 5.93 -34.125 4.824 1 96.56 724 THR B N 1
ATOM 13147 C CA . THR B 1 724 ? 7.281 -34.625 4.977 1 96.56 724 THR B CA 1
ATOM 13148 C C . THR B 1 724 ? 7.805 -35.156 3.645 1 96.56 724 THR B C 1
ATOM 13150 O O . THR B 1 724 ? 7.031 -35.625 2.807 1 96.56 724 THR B O 1
ATOM 13153 N N . SER B 1 725 ? 9.117 -35.094 3.449 1 97.44 725 SER B N 1
ATOM 13154 C CA . SER B 1 725 ? 9.672 -35.5 2.168 1 97.44 725 SER B CA 1
ATOM 13155 C C . SER B 1 725 ? 10.992 -36.25 2.355 1 97.44 725 SER B C 1
ATOM 13157 O O . SER B 1 725 ? 11.664 -36.094 3.373 1 97.44 725 SER B O 1
ATOM 13159 N N . GLU B 1 726 ? 11.32 -37.094 1.397 1 97.44 726 GLU B N 1
ATOM 13160 C CA . GLU B 1 726 ? 12.609 -37.75 1.229 1 97.44 726 GLU B CA 1
ATOM 13161 C C . GLU B 1 726 ? 13.109 -37.625 -0.209 1 97.44 726 GLU B C 1
ATOM 13163 O O . GLU B 1 726 ? 12.352 -37.844 -1.154 1 97.44 726 GLU B O 1
ATOM 13168 N N . SER B 1 727 ? 14.328 -37.25 -0.338 1 96.56 727 SER B N 1
ATOM 13169 C CA . SER B 1 727 ? 14.93 -37.125 -1.666 1 96.56 727 SER B CA 1
ATOM 13170 C C . SER B 1 727 ? 16.25 -37.875 -1.746 1 96.56 727 SER B C 1
ATOM 13172 O O . SER B 1 727 ? 17 -37.938 -0.775 1 96.56 727 SER B O 1
ATOM 13174 N N . LYS B 1 728 ? 16.469 -38.469 -2.871 1 97.19 728 LYS B N 1
ATOM 13175 C CA . LYS B 1 728 ? 17.703 -39.188 -3.193 1 97.19 728 LYS B CA 1
ATOM 13176 C C . LYS B 1 728 ? 18.25 -38.75 -4.551 1 97.19 728 LYS B C 1
ATOM 13178 O O . LYS B 1 728 ? 17.5 -38.656 -5.523 1 97.19 728 LYS B O 1
ATOM 13183 N N . THR B 1 729 ? 19.5 -38.5 -4.555 1 95.94 729 THR B N 1
ATOM 13184 C CA . THR B 1 729 ? 20.156 -38.156 -5.812 1 95.94 729 THR B CA 1
ATOM 13185 C C . THR B 1 729 ? 21.5 -38.875 -5.941 1 95.94 729 THR B C 1
ATOM 13187 O O . THR B 1 729 ? 22.266 -38.938 -4.98 1 95.94 729 THR B O 1
ATOM 13190 N N . ILE B 1 730 ? 21.781 -39.438 -7.078 1 96.81 730 ILE B N 1
ATOM 13191 C CA . ILE B 1 730 ? 23.078 -40 -7.453 1 96.81 730 ILE B CA 1
ATOM 13192 C C . ILE B 1 730 ? 23.531 -39.375 -8.781 1 96.81 730 ILE B C 1
ATOM 13194 O O . ILE B 1 730 ? 22.766 -39.344 -9.742 1 96.81 730 ILE B O 1
ATOM 13198 N N . GLY B 1 731 ? 24.703 -38.906 -8.734 1 94.88 731 GLY B N 1
ATOM 13199 C CA . GLY B 1 731 ? 25.156 -38.25 -9.953 1 94.88 731 GLY B CA 1
ATOM 13200 C C . GLY B 1 731 ? 26.641 -38.469 -10.227 1 94.88 731 GLY B C 1
ATOM 13201 O O . GLY B 1 731 ? 27.359 -39 -9.383 1 94.88 731 GLY B O 1
ATOM 13202 N N . ALA B 1 732 ? 27.016 -38.094 -11.406 1 94.94 732 ALA B N 1
ATOM 13203 C CA . ALA B 1 732 ? 28.406 -38.094 -11.852 1 94.94 732 ALA B CA 1
ATOM 13204 C C . ALA B 1 732 ? 28.734 -36.906 -12.719 1 94.94 732 ALA B C 1
ATOM 13206 O O . ALA B 1 732 ? 27.906 -36.469 -13.531 1 94.94 732 ALA B O 1
ATOM 13207 N N . VAL B 1 733 ? 29.812 -36.344 -12.414 1 92.5 733 VAL B N 1
ATOM 13208 C CA . VAL B 1 733 ? 30.312 -35.25 -13.234 1 92.5 733 VAL B CA 1
ATOM 13209 C C . VAL B 1 733 ? 31.703 -35.594 -13.781 1 92.5 733 VAL B C 1
ATOM 13211 O O . VAL B 1 733 ? 32.594 -35.938 -13.016 1 92.5 733 VAL B O 1
ATOM 13214 N N . TRP B 1 734 ? 31.812 -35.5 -15.07 1 93.31 734 TRP B N 1
ATOM 13215 C CA . TRP B 1 734 ? 33.062 -35.875 -15.734 1 93.31 734 TRP B CA 1
ATOM 13216 C C . TRP B 1 734 ? 33.625 -34.719 -16.531 1 93.31 734 TRP B C 1
ATOM 13218 O O . TRP B 1 734 ? 33.031 -34.25 -17.5 1 93.31 734 TRP B O 1
ATOM 13228 N N . SER B 1 735 ? 34.75 -34.25 -16.031 1 91 735 SER B N 1
ATOM 13229 C CA . SER B 1 735 ? 35.531 -33.312 -16.844 1 91 735 SER B CA 1
ATOM 13230 C C . SER B 1 735 ? 36.5 -34.094 -17.75 1 91 735 SER B C 1
ATOM 13232 O O . SER B 1 735 ? 37.594 -34.438 -17.328 1 91 735 SER B O 1
ATOM 13234 N N . VAL B 1 736 ? 36.219 -34.031 -19.016 1 89.69 736 VAL B N 1
ATOM 13235 C CA . VAL B 1 736 ? 36.906 -34.938 -19.906 1 89.69 736 VAL B CA 1
ATOM 13236 C C . VAL B 1 736 ? 38.312 -34.375 -20.203 1 89.69 736 VAL B C 1
ATOM 13238 O O . VAL B 1 736 ? 38.438 -33.438 -21 1 89.69 736 VAL B O 1
ATOM 13241 N N . GLY B 1 737 ? 39.312 -34.969 -19.656 1 83.88 737 GLY B N 1
ATOM 13242 C CA . GLY B 1 737 ? 40.688 -34.469 -19.75 1 83.88 737 GLY B CA 1
ATOM 13243 C C . GLY B 1 737 ? 41.219 -34.5 -21.172 1 83.88 737 GLY B C 1
ATOM 13244 O O . GLY B 1 737 ? 42 -33.594 -21.562 1 83.88 737 GLY B O 1
ATOM 13245 N N . PHE B 1 738 ? 40.844 -35.469 -21.906 1 87.38 738 PHE B N 1
ATOM 13246 C CA . PHE B 1 738 ? 41.438 -35.594 -23.219 1 87.38 738 PHE B CA 1
ATOM 13247 C C . PHE B 1 738 ? 40.688 -34.75 -24.25 1 87.38 738 PHE B C 1
ATOM 13249 O O . PHE B 1 738 ? 41.125 -34.656 -25.391 1 87.38 738 PHE B O 1
ATOM 13256 N N . ILE B 1 739 ? 39.594 -34.156 -23.922 1 92.19 739 ILE B N 1
ATOM 13257 C CA . ILE B 1 739 ? 38.875 -33.156 -24.719 1 92.19 739 ILE B CA 1
ATOM 13258 C C . ILE B 1 739 ? 38.75 -31.875 -23.906 1 92.19 739 ILE B C 1
ATOM 13260 O O . ILE B 1 739 ? 37.75 -31.703 -23.172 1 92.19 739 ILE B O 1
ATOM 13264 N N . GLU B 1 740 ? 39.594 -31 -24.172 1 87.38 740 GLU B N 1
ATOM 13265 C CA . GLU B 1 740 ? 39.625 -29.75 -23.406 1 87.38 740 GLU B CA 1
ATOM 13266 C C . GLU B 1 740 ? 38.312 -28.984 -23.547 1 87.38 740 GLU B C 1
ATOM 13268 O O . GLU B 1 740 ? 37.812 -28.781 -24.656 1 87.38 740 GLU B O 1
ATOM 13273 N N . GLY B 1 741 ? 37.75 -28.688 -22.406 1 88.19 741 GLY B N 1
ATOM 13274 C CA . GLY B 1 741 ? 36.594 -27.828 -22.406 1 88.19 741 GLY B CA 1
ATOM 13275 C C . GLY B 1 741 ? 35.281 -28.609 -22.359 1 88.19 741 GLY B C 1
ATOM 13276 O O . GLY B 1 741 ? 34.188 -28.031 -22.297 1 88.19 741 GLY B O 1
ATOM 13277 N N . LEU B 1 742 ? 35.375 -29.906 -22.406 1 93 742 LEU B N 1
ATOM 13278 C CA . LEU B 1 742 ? 34.156 -30.75 -22.391 1 93 742 LEU B CA 1
ATOM 13279 C C . LEU B 1 742 ? 33.844 -31.219 -20.984 1 93 742 LEU B C 1
ATOM 13281 O O . LEU B 1 742 ? 34.719 -31.781 -20.297 1 93 742 LEU B O 1
ATOM 13285 N N . ASN B 1 743 ? 32.656 -30.969 -20.531 1 92.38 743 ASN B N 1
ATOM 13286 C CA . ASN B 1 743 ? 32.125 -31.422 -19.25 1 92.38 743 ASN B CA 1
ATOM 13287 C C . ASN B 1 743 ? 30.797 -32.125 -19.406 1 92.38 743 ASN B C 1
ATOM 13289 O O . ASN B 1 743 ? 29.953 -31.688 -20.188 1 92.38 743 ASN B O 1
ATOM 13293 N N . ILE B 1 744 ? 30.641 -33.219 -18.719 1 94.5 744 ILE B N 1
ATOM 13294 C CA . ILE B 1 744 ? 29.406 -34 -18.797 1 94.5 744 ILE B CA 1
ATOM 13295 C C . ILE B 1 744 ? 28.922 -34.312 -17.391 1 94.5 744 ILE B C 1
ATOM 13297 O O . ILE B 1 744 ? 29.688 -34.75 -16.531 1 94.5 744 ILE B O 1
ATOM 13301 N N . GLY B 1 745 ? 27.688 -34 -17.141 1 93.88 745 GLY B N 1
ATOM 13302 C CA . GLY B 1 745 ? 27.047 -34.344 -15.883 1 93.88 745 GLY B CA 1
ATOM 13303 C C . GLY B 1 745 ? 25.781 -35.125 -16.062 1 93.88 745 GLY B C 1
ATOM 13304 O O . GLY B 1 745 ? 25 -34.875 -16.984 1 93.88 745 GLY B O 1
ATOM 13305 N N . VAL B 1 746 ? 25.609 -36.125 -15.203 1 95.88 746 VAL B N 1
ATOM 13306 C CA . VAL B 1 746 ? 24.391 -36.938 -15.203 1 95.88 746 VAL B CA 1
ATOM 13307 C C . VAL B 1 746 ? 23.922 -37.156 -13.766 1 95.88 746 VAL B C 1
ATOM 13309 O O . VAL B 1 746 ? 24.719 -37.469 -12.883 1 95.88 746 VAL B O 1
ATOM 13312 N N . ASP B 1 747 ? 22.641 -36.969 -13.547 1 96.12 747 ASP B N 1
ATOM 13313 C CA . ASP B 1 747 ? 22.062 -37.156 -12.219 1 96.12 747 ASP B CA 1
ATOM 13314 C C . ASP B 1 747 ? 20.781 -37.969 -12.297 1 96.12 747 ASP B C 1
ATOM 13316 O O . ASP B 1 747 ? 19.922 -37.719 -13.141 1 96.12 747 ASP B O 1
ATOM 13320 N N . TRP B 1 748 ? 20.703 -38.938 -11.469 1 97.56 748 TRP B N 1
ATOM 13321 C CA . TRP B 1 748 ? 19.422 -39.562 -11.148 1 97.56 748 TRP B CA 1
ATOM 13322 C C . TRP B 1 748 ? 18.844 -38.969 -9.867 1 97.56 748 TRP B C 1
ATOM 13324 O O . TRP B 1 748 ? 19.562 -38.781 -8.883 1 97.56 748 TRP B O 1
ATOM 13334 N N . TRP B 1 749 ? 17.547 -38.719 -9.883 1 97.06 749 TRP B N 1
ATOM 13335 C CA . TRP B 1 749 ? 16.906 -38.125 -8.711 1 97.06 749 TRP B CA 1
ATOM 13336 C C . TRP B 1 749 ? 15.562 -38.75 -8.422 1 97.06 749 TRP B C 1
ATOM 13338 O O . TRP B 1 749 ? 14.883 -39.219 -9.344 1 97.06 749 TRP B O 1
ATOM 13348 N N . ASN B 1 750 ? 15.188 -38.781 -7.148 1 97.94 750 ASN B N 1
ATOM 13349 C CA . ASN B 1 750 ? 13.906 -39.281 -6.645 1 97.94 750 ASN B CA 1
ATOM 13350 C C . ASN B 1 750 ? 13.422 -38.438 -5.457 1 97.94 750 ASN B C 1
ATOM 13352 O O . ASN B 1 750 ? 14.203 -38.125 -4.562 1 97.94 750 ASN B O 1
ATOM 13356 N N . TYR B 1 751 ? 12.18 -38.031 -5.539 1 97.75 751 TYR B N 1
ATOM 13357 C CA . TYR B 1 751 ? 11.531 -37.312 -4.457 1 97.75 751 TYR B CA 1
ATOM 13358 C C . TYR B 1 751 ? 10.227 -38 -4.047 1 97.75 751 TYR B C 1
ATOM 13360 O O . TYR B 1 751 ? 9.422 -38.344 -4.902 1 97.75 751 TYR B O 1
ATOM 13368 N N . ARG B 1 752 ? 10.023 -38.125 -2.785 1 97.19 752 ARG B N 1
ATOM 13369 C CA . ARG B 1 752 ? 8.75 -38.562 -2.24 1 97.19 752 ARG B CA 1
ATOM 13370 C C . ARG B 1 752 ? 8.266 -37.656 -1.121 1 97.19 752 ARG B C 1
ATOM 13372 O O . ARG B 1 752 ? 8.992 -37.406 -0.158 1 97.19 752 ARG B O 1
ATOM 13379 N N . ILE B 1 753 ? 7.105 -37.156 -1.309 1 96.75 753 ILE B N 1
ATOM 13380 C CA . ILE B 1 753 ? 6.48 -36.312 -0.306 1 96.75 753 ILE B CA 1
ATOM 13381 C C . ILE B 1 753 ? 5.27 -37.031 0.293 1 96.75 753 ILE B C 1
ATOM 13383 O O . ILE B 1 753 ? 4.379 -37.469 -0.435 1 96.75 753 ILE B O 1
ATOM 13387 N N . GLU B 1 754 ? 5.223 -37.062 1.557 1 94.31 754 GLU B N 1
ATOM 13388 C CA . GLU B 1 754 ? 4.141 -37.75 2.264 1 94.31 754 GLU B CA 1
ATOM 13389 C C . GLU B 1 754 ? 3.354 -36.75 3.131 1 94.31 754 GLU B C 1
ATOM 13391 O O . GLU B 1 754 ? 3.818 -35.656 3.404 1 94.31 754 GLU B O 1
ATOM 13396 N N . ASN B 1 755 ? 2.139 -37.156 3.477 1 91.19 755 ASN B N 1
ATOM 13397 C CA . ASN B 1 755 ? 1.243 -36.312 4.258 1 91.19 755 ASN B CA 1
ATOM 13398 C C . ASN B 1 755 ? 0.98 -34.969 3.562 1 91.19 755 ASN B C 1
ATOM 13400 O O . ASN B 1 755 ? 1.079 -33.906 4.184 1 91.19 755 ASN B O 1
ATOM 13404 N N . THR B 1 756 ? 0.71 -35.125 2.291 1 90.94 756 THR B N 1
ATOM 13405 C CA . THR B 1 756 ? 0.518 -33.938 1.499 1 90.94 756 THR B CA 1
ATOM 13406 C C . THR B 1 756 ? -0.758 -33.219 1.92 1 90.94 756 THR B C 1
ATOM 13408 O O . THR B 1 756 ? -1.688 -33.812 2.439 1 90.94 756 THR B O 1
ATOM 13411 N N . VAL B 1 757 ? -0.723 -31.891 1.868 1 86.31 757 VAL B N 1
ATOM 13412 C CA . VAL B 1 757 ? -1.931 -31.109 2.129 1 86.31 757 VAL B CA 1
ATOM 13413 C C . VAL B 1 757 ? -2.783 -31.047 0.863 1 86.31 757 VAL B C 1
ATOM 13415 O O . VAL B 1 757 ? -2.369 -30.469 -0.14 1 86.31 757 VAL B O 1
ATOM 13418 N N . VAL B 1 758 ? -3.822 -31.672 0.904 1 76.81 758 VAL B N 1
ATOM 13419 C CA . VAL B 1 758 ? -4.715 -31.719 -0.251 1 76.81 758 VAL B CA 1
ATOM 13420 C C . VAL B 1 758 ? -6.066 -31.109 0.121 1 76.81 758 VAL B C 1
ATOM 13422 O O . VAL B 1 758 ? -6.473 -31.156 1.284 1 76.81 758 VAL B O 1
ATOM 13425 N N . SER B 1 759 ? -6.508 -30.312 -0.908 1 67.19 759 SER B N 1
ATOM 13426 C CA . SER B 1 759 ? -7.871 -29.828 -0.69 1 67.19 759 SER B CA 1
ATOM 13427 C C . SER B 1 759 ? -8.875 -30.969 -0.765 1 67.19 759 SER B C 1
ATOM 13429 O O . SER B 1 759 ? -8.797 -31.828 -1.65 1 67.19 759 SER B O 1
ATOM 13431 N N . ASP B 1 760 ? -9.719 -30.938 0.251 1 68.56 760 ASP B N 1
ATOM 13432 C CA . ASP B 1 760 ? -10.867 -31.812 0.063 1 68.56 760 ASP B CA 1
ATOM 13433 C C . ASP B 1 760 ? -11.734 -31.328 -1.103 1 68.56 760 ASP B C 1
ATOM 13435 O O . ASP B 1 760 ? -11.555 -30.219 -1.601 1 68.56 760 ASP B O 1
ATOM 13439 N N . THR B 1 761 ? -12.172 -32.094 -1.898 1 69.19 761 THR B N 1
ATOM 13440 C CA . THR B 1 761 ? -13.039 -31.688 -2.996 1 69.19 761 THR B CA 1
ATOM 13441 C C . THR B 1 761 ? -14.484 -32.094 -2.723 1 69.19 761 THR B C 1
ATOM 13443 O O . THR B 1 761 ? -14.742 -33.094 -2.074 1 69.19 761 THR B O 1
ATOM 13446 N N . PRO B 1 762 ? -15.406 -31.188 -3.217 1 76.12 762 PRO B N 1
ATOM 13447 C CA . PRO B 1 762 ? -16.812 -31.562 -3.107 1 76.12 762 PRO B CA 1
ATOM 13448 C C . PRO B 1 762 ? -17.094 -32.969 -3.672 1 76.12 762 PRO B C 1
ATOM 13450 O O . PRO B 1 762 ? -17.844 -33.719 -3.066 1 76.12 762 PRO B O 1
ATOM 13453 N N . ASN B 1 763 ? -16.391 -33.281 -4.785 1 73.56 763 ASN B N 1
ATOM 13454 C CA . ASN B 1 763 ? -16.625 -34.562 -5.398 1 73.56 763 ASN B CA 1
ATOM 13455 C C . ASN B 1 763 ? -16.188 -35.719 -4.484 1 73.56 763 ASN B C 1
ATOM 13457 O O . ASN B 1 763 ? -16.875 -36.719 -4.355 1 73.56 763 ASN B O 1
ATOM 13461 N N . GLN B 1 764 ? -15.07 -35.469 -3.826 1 69.38 764 GLN B N 1
ATOM 13462 C CA . GLN B 1 764 ? -14.594 -36.5 -2.914 1 69.38 764 GLN B CA 1
ATOM 13463 C C . GLN B 1 764 ? -15.516 -36.625 -1.706 1 69.38 764 GLN B C 1
ATOM 13465 O O . GLN B 1 764 ? -15.758 -37.719 -1.223 1 69.38 764 GLN B O 1
ATOM 13470 N N . ILE B 1 765 ? -15.953 -35.562 -1.254 1 78.5 765 ILE B N 1
ATOM 13471 C CA . ILE B 1 765 ? -16.859 -35.562 -0.112 1 78.5 765 ILE B CA 1
ATOM 13472 C C . ILE B 1 765 ? -18.125 -36.344 -0.458 1 78.5 765 ILE B C 1
ATOM 13474 O O . ILE B 1 765 ? -18.547 -37.219 0.311 1 78.5 765 ILE B O 1
ATOM 13478 N N . LEU B 1 766 ? -18.656 -36.094 -1.591 1 82.38 766 LEU B N 1
ATOM 13479 C CA . LEU B 1 766 ? -19.859 -36.812 -1.987 1 82.38 766 LEU B CA 1
ATOM 13480 C C . LEU B 1 766 ? -19.562 -38.281 -2.281 1 82.38 766 LEU B C 1
ATOM 13482 O O . LEU B 1 766 ? -20.375 -39.156 -1.977 1 82.38 766 LEU B O 1
ATOM 13486 N N . TYR B 1 767 ? -18.406 -38.469 -2.857 1 74.81 767 TYR B N 1
ATOM 13487 C CA . TYR B 1 767 ? -18 -39.844 -3.1 1 74.81 767 TYR B CA 1
ATOM 13488 C C . TYR B 1 767 ? -17.891 -40.625 -1.792 1 74.81 767 TYR B C 1
ATOM 13490 O O . TYR B 1 767 ? -18.422 -41.719 -1.675 1 74.81 767 TYR B O 1
ATOM 13498 N N . ASP B 1 768 ? -17.234 -40.031 -0.857 1 73.56 768 ASP B N 1
ATOM 13499 C CA . ASP B 1 768 ? -17.078 -40.656 0.45 1 73.56 768 ASP B CA 1
ATOM 13500 C C . ASP B 1 768 ? -18.438 -40.906 1.092 1 73.56 768 ASP B C 1
ATOM 13502 O O . ASP B 1 768 ? -18.656 -41.969 1.688 1 73.56 768 ASP B O 1
ATOM 13506 N N . CYS B 1 769 ? -19.156 -39.938 0.979 1 81 769 CYS B N 1
ATOM 13507 C CA . CYS B 1 769 ? -20.469 -40.031 1.598 1 81 769 CYS B CA 1
ATOM 13508 C C . CYS B 1 769 ? -21.312 -41.094 0.924 1 81 769 CYS B C 1
ATOM 13510 O O . CYS B 1 769 ? -21.797 -42.031 1.587 1 81 769 CYS B O 1
ATOM 13512 N N . TYR B 1 770 ? -21.391 -41.062 -0.331 1 82.75 770 TYR B N 1
ATOM 13513 C CA . TYR B 1 770 ? -22.438 -41.844 -0.998 1 82.75 770 TYR B CA 1
ATOM 13514 C C . TYR B 1 770 ? -21.875 -43.156 -1.522 1 82.75 770 TYR B C 1
ATOM 13516 O O . TYR B 1 770 ? -22.609 -44.156 -1.673 1 82.75 770 TYR B O 1
ATOM 13524 N N . ILE B 1 771 ? -20.672 -43.125 -1.855 1 72.88 771 ILE B N 1
ATOM 13525 C CA . ILE B 1 771 ? -20.094 -44.344 -2.443 1 72.88 771 ILE B CA 1
ATOM 13526 C C . ILE B 1 771 ? -19.391 -45.156 -1.363 1 72.88 771 ILE B C 1
ATOM 13528 O O . ILE B 1 771 ? -19.625 -46.344 -1.23 1 72.88 771 ILE B O 1
ATOM 13532 N N . LEU B 1 772 ? -18.609 -44.438 -0.555 1 66.81 772 LEU B N 1
ATOM 13533 C CA . LEU B 1 772 ? -17.891 -45.156 0.495 1 66.81 772 LEU B CA 1
ATOM 13534 C C . LEU B 1 772 ? -18.719 -45.219 1.773 1 66.81 772 LEU B C 1
ATOM 13536 O O . LEU B 1 772 ? -18.344 -45.938 2.717 1 66.81 772 LEU B O 1
ATOM 13540 N N . ASN B 1 773 ? -19.734 -44.562 1.846 1 74.62 773 ASN B N 1
ATOM 13541 C CA . ASN B 1 773 ? -20.672 -44.562 2.953 1 74.62 773 ASN B CA 1
ATOM 13542 C C . ASN B 1 773 ? -20.016 -44.125 4.258 1 74.62 773 ASN B C 1
ATOM 13544 O O . ASN B 1 773 ? -20.25 -44.75 5.305 1 74.62 773 ASN B O 1
ATOM 13548 N N . ILE B 1 774 ? -19.219 -43.156 4.203 1 73.56 774 ILE B N 1
ATOM 13549 C CA . ILE B 1 774 ? -18.609 -42.531 5.383 1 73.56 774 ILE B CA 1
ATOM 13550 C C . ILE B 1 774 ? -19.531 -41.438 5.914 1 73.56 774 ILE B C 1
ATOM 13552 O O . ILE B 1 774 ? -19.578 -40.344 5.352 1 73.56 774 ILE B O 1
ATOM 13556 N N . ALA B 1 775 ? -20.156 -41.719 7.023 1 75.31 775 ALA B N 1
ATOM 13557 C CA . ALA B 1 775 ? -21.219 -40.875 7.555 1 75.31 775 ALA B CA 1
ATOM 13558 C C . ALA B 1 775 ? -20.688 -39.5 7.906 1 75.31 775 ALA B C 1
ATOM 13560 O O . ALA B 1 775 ? -21.375 -38.5 7.703 1 75.31 775 ALA B O 1
ATOM 13561 N N . SER B 1 776 ? -19.484 -39.438 8.414 1 73.75 776 SER B N 1
ATOM 13562 C CA . SER B 1 776 ? -18.938 -38.125 8.836 1 73.75 776 SER B CA 1
ATOM 13563 C C . SER B 1 776 ? -18.75 -37.219 7.641 1 73.75 776 SER B C 1
ATOM 13565 O O . SER B 1 776 ? -18.797 -36 7.785 1 73.75 776 SER B O 1
ATOM 13567 N N . ARG B 1 777 ? -18.594 -37.719 6.504 1 76.12 777 ARG B N 1
ATOM 13568 C CA . ARG B 1 777 ? -18.391 -36.938 5.293 1 76.12 777 ARG B CA 1
ATOM 13569 C C . ARG B 1 777 ? -19.703 -36.375 4.77 1 76.12 777 ARG B C 1
ATOM 13571 O O . ARG B 1 777 ? -19.734 -35.344 4.109 1 76.12 777 ARG B O 1
ATOM 13578 N N . CYS B 1 778 ? -20.797 -37.094 5.094 1 78.19 778 CYS B N 1
ATOM 13579 C CA . CYS B 1 778 ? -22.109 -36.688 4.633 1 78.19 778 CYS B CA 1
ATOM 13580 C C . CYS B 1 778 ? -22.594 -35.438 5.391 1 78.19 778 CYS B C 1
ATOM 13582 O O . CYS B 1 778 ? -23.469 -34.719 4.918 1 78.19 778 CYS B O 1
ATOM 13584 N N . ALA B 1 779 ? -21.906 -35.25 6.543 1 73.88 779 ALA B N 1
ATOM 13585 C CA . ALA B 1 779 ? -22.297 -34.094 7.371 1 73.88 779 ALA B CA 1
ATOM 13586 C C . ALA B 1 779 ? -21.672 -32.812 6.852 1 73.88 779 ALA B C 1
ATOM 13588 O O . ALA B 1 779 ? -22.031 -31.719 7.297 1 73.88 779 ALA B O 1
ATOM 13589 N N . MET B 1 780 ? -20.844 -32.844 5.797 1 76.94 780 MET B N 1
ATOM 13590 C CA . MET B 1 780 ? -20.078 -31.688 5.328 1 76.94 780 MET B CA 1
ATOM 13591 C C . MET B 1 780 ? -20.859 -30.906 4.273 1 76.94 780 MET B C 1
ATOM 13593 O O . MET B 1 780 ? -20.375 -29.891 3.754 1 76.94 780 MET B O 1
ATOM 13597 N N . PHE B 1 781 ? -22.016 -31.422 3.938 1 80.5 781 PHE B N 1
ATOM 13598 C CA . PHE B 1 781 ? -22.844 -30.734 2.955 1 80.5 781 PHE B CA 1
ATOM 13599 C C . PHE B 1 781 ? -24.312 -30.906 3.279 1 80.5 781 PHE B C 1
ATOM 13601 O O . PHE B 1 781 ? -24.688 -31.75 4.09 1 80.5 781 PHE B O 1
ATOM 13608 N N . THR B 1 782 ? -25.062 -29.938 2.771 1 80.75 782 THR B N 1
ATOM 13609 C CA . THR B 1 782 ? -26.516 -30.047 2.84 1 80.75 782 THR B CA 1
ATOM 13610 C C . THR B 1 782 ? -27.125 -30.031 1.442 1 80.75 782 THR B C 1
ATOM 13612 O O . THR B 1 782 ? -26.5 -29.578 0.487 1 80.75 782 THR B O 1
ATOM 13615 N N . ARG B 1 783 ? -28.234 -30.656 1.293 1 82.25 783 ARG B N 1
ATOM 13616 C CA . ARG B 1 783 ? -28.969 -30.672 0.03 1 82.25 783 ARG B CA 1
ATOM 13617 C C . ARG B 1 783 ? -30.234 -29.844 0.133 1 82.25 783 ARG B C 1
ATOM 13619 O O . ARG B 1 783 ? -30.906 -29.844 1.166 1 82.25 783 ARG B O 1
ATOM 13626 N N . ASP B 1 784 ? -30.516 -29.109 -0.945 1 74.19 784 ASP B N 1
ATOM 13627 C CA . ASP B 1 784 ? -31.766 -28.359 -1.055 1 74.19 784 ASP B CA 1
ATOM 13628 C C . ASP B 1 784 ? -32.969 -29.281 -0.928 1 74.19 784 ASP B C 1
ATOM 13630 O O . ASP B 1 784 ? -33.062 -30.297 -1.637 1 74.19 784 ASP B O 1
ATOM 13634 N N . PRO B 1 785 ? -33.969 -28.938 -0.078 1 70.88 785 PRO B N 1
ATOM 13635 C CA . PRO B 1 785 ? -35.062 -29.859 0.163 1 70.88 785 PRO B CA 1
ATOM 13636 C C . PRO B 1 785 ? -36.031 -29.938 -1.012 1 70.88 785 PRO B C 1
ATOM 13638 O O . PRO B 1 785 ? -36.844 -30.875 -1.097 1 70.88 785 PRO B O 1
ATOM 13641 N N . VAL B 1 786 ? -35.906 -28.938 -1.851 1 63.69 786 VAL B N 1
ATOM 13642 C CA . VAL B 1 786 ? -36.844 -28.906 -2.977 1 63.69 786 VAL B CA 1
ATOM 13643 C C . VAL B 1 786 ? -36.125 -29.422 -4.234 1 63.69 786 VAL B C 1
ATOM 13645 O O . VAL B 1 786 ? -36.625 -30.344 -4.887 1 63.69 786 VAL B O 1
ATOM 13648 N N . LEU B 1 787 ? -34.938 -28.984 -4.516 1 71.5 787 LEU B N 1
ATOM 13649 C CA . LEU B 1 787 ? -34.25 -29.281 -5.77 1 71.5 787 LEU B CA 1
ATOM 13650 C C . LEU B 1 787 ? -33.344 -30.5 -5.617 1 71.5 787 LEU B C 1
ATOM 13652 O O . LEU B 1 787 ? -32.938 -31.094 -6.609 1 71.5 787 LEU B O 1
ATOM 13656 N N . GLY B 1 788 ? -33.031 -30.828 -4.391 1 80 788 GLY B N 1
ATOM 13657 C CA . GLY B 1 788 ? -32.188 -31.984 -4.117 1 80 788 GLY B CA 1
ATOM 13658 C C . GLY B 1 788 ? -30.703 -31.719 -4.355 1 80 788 GLY B C 1
ATOM 13659 O O . GLY B 1 788 ? -29.859 -32.562 -4.086 1 80 788 GLY B O 1
ATOM 13660 N N . ILE B 1 789 ? -30.391 -30.531 -4.93 1 82.5 789 ILE B N 1
ATOM 13661 C CA . ILE B 1 789 ? -28.984 -30.234 -5.223 1 82.5 789 ILE B CA 1
ATOM 13662 C C . ILE B 1 789 ? -28.219 -30 -3.924 1 82.5 789 ILE B C 1
ATOM 13664 O O . ILE B 1 789 ? -28.828 -29.688 -2.893 1 82.5 789 ILE B O 1
ATOM 13668 N N . VAL B 1 790 ? -26.938 -30.281 -3.975 1 86 790 VAL B N 1
ATOM 13669 C CA . VAL B 1 790 ? -26.078 -29.844 -2.879 1 86 790 VAL B CA 1
ATOM 13670 C C . VAL B 1 790 ? -26.047 -28.328 -2.832 1 86 790 VAL B C 1
ATOM 13672 O O . VAL B 1 790 ? -25.469 -27.688 -3.725 1 86 790 VAL B O 1
ATOM 13675 N N . ASN B 1 791 ? -26.656 -27.844 -1.805 1 75.19 791 ASN B N 1
ATOM 13676 C CA . ASN B 1 791 ? -26.797 -26.391 -1.767 1 75.19 791 ASN B CA 1
ATOM 13677 C C . ASN B 1 791 ? -25.734 -25.75 -0.882 1 75.19 791 ASN B C 1
ATOM 13679 O O . ASN B 1 791 ? -25.547 -24.531 -0.92 1 75.19 791 ASN B O 1
ATOM 13683 N N . SER B 1 792 ? -25.156 -26.5 -0.007 1 76.38 792 SER B N 1
ATOM 13684 C CA . SER B 1 792 ? -24.031 -26.016 0.807 1 76.38 792 SER B CA 1
ATOM 13685 C C . SER B 1 792 ? -23.031 -27.125 1.068 1 76.38 792 SER B C 1
ATOM 13687 O O . SER B 1 792 ? -23.406 -28.266 1.318 1 76.38 792 SER B O 1
ATOM 13689 N N . LEU B 1 793 ? -21.859 -26.844 0.86 1 77.94 793 LEU B N 1
ATOM 13690 C CA . LEU B 1 793 ? -20.75 -27.75 1.118 1 77.94 793 LEU B CA 1
ATOM 13691 C C . LEU B 1 793 ? -19.5 -26.984 1.528 1 77.94 793 LEU B C 1
ATOM 13693 O O . LEU B 1 793 ? -19.156 -25.969 0.909 1 77.94 793 LEU B O 1
ATOM 13697 N N . SER B 1 794 ? -18.953 -27.297 2.758 1 74.25 794 SER B N 1
ATOM 13698 C CA . SER B 1 794 ? -17.719 -26.672 3.229 1 74.25 794 SER B CA 1
ATOM 13699 C C . SER B 1 794 ? -16.578 -27.688 3.271 1 74.25 794 SER B C 1
ATOM 13701 O O . SER B 1 794 ? -16.766 -28.812 3.725 1 74.25 794 SER B O 1
ATOM 13703 N N . TYR B 1 795 ? -15.578 -27.391 2.705 1 74.94 795 TYR B N 1
ATOM 13704 C CA . TYR B 1 795 ? -14.422 -28.266 2.711 1 74.94 795 TYR B CA 1
ATOM 13705 C C . TYR B 1 795 ? -13.133 -27.469 2.906 1 74.94 795 TYR B C 1
ATOM 13707 O O . TYR B 1 795 ? -13.109 -26.25 2.717 1 74.94 795 TYR B O 1
ATOM 13715 N N . GLY B 1 796 ? -12.148 -28.109 3.602 1 73.25 796 GLY B N 1
ATOM 13716 C CA . GLY B 1 796 ? -10.844 -27.5 3.818 1 73.25 796 GLY B CA 1
ATOM 13717 C C . GLY B 1 796 ? -9.688 -28.422 3.48 1 73.25 796 GLY B C 1
ATOM 13718 O O . GLY B 1 796 ? -9.867 -29.438 2.812 1 73.25 796 GLY B O 1
ATOM 13719 N N . GLY B 1 797 ? -8.461 -27.984 3.793 1 76.5 797 GLY B N 1
ATOM 13720 C CA . GLY B 1 797 ? -7.27 -28.797 3.584 1 76.5 797 GLY B CA 1
ATOM 13721 C C . GLY B 1 797 ? -7.129 -29.922 4.59 1 76.5 797 GLY B C 1
ATOM 13722 O O . GLY B 1 797 ? -7.594 -29.812 5.727 1 76.5 797 GLY B O 1
ATOM 13723 N N . ARG B 1 798 ? -6.594 -31.016 4.18 1 79.5 798 ARG B N 1
ATOM 13724 C CA . ARG B 1 798 ? -6.242 -32.125 5.07 1 79.5 798 ARG B CA 1
ATOM 13725 C C . ARG B 1 798 ? -4.93 -32.781 4.645 1 79.5 798 ARG B C 1
ATOM 13727 O O . ARG B 1 798 ? -4.543 -32.688 3.475 1 79.5 798 ARG B O 1
ATOM 13734 N N . ASN B 1 799 ? -4.223 -33.375 5.645 1 85.81 799 ASN B N 1
ATOM 13735 C CA . ASN B 1 799 ? -3.021 -34.156 5.328 1 85.81 799 ASN B CA 1
ATOM 13736 C C . ASN B 1 799 ? -3.367 -35.562 4.879 1 85.81 799 ASN B C 1
ATOM 13738 O O . ASN B 1 799 ? -4.055 -36.281 5.59 1 85.81 799 ASN B O 1
ATOM 13742 N N . SER B 1 800 ? -2.951 -35.844 3.643 1 81.62 800 SER B N 1
ATOM 13743 C CA . SER B 1 800 ? -3.244 -37.188 3.143 1 81.62 800 SER B CA 1
ATOM 13744 C C . SER B 1 800 ? -2.379 -37.531 1.935 1 81.62 800 SER B C 1
ATOM 13746 O O . SER B 1 800 ? -1.933 -36.625 1.212 1 81.62 800 SER B O 1
ATOM 13748 N N . GLY B 1 801 ? -2.029 -38.844 1.821 1 83.94 801 GLY B N 1
ATOM 13749 C CA . GLY B 1 801 ? -1.459 -39.375 0.592 1 83.94 801 GLY B CA 1
ATOM 13750 C C . GLY B 1 801 ? -0.001 -39.031 0.402 1 83.94 801 GLY B C 1
ATOM 13751 O O . GLY B 1 801 ? 0.725 -38.812 1.376 1 83.94 801 GLY B O 1
ATOM 13752 N N . TYR B 1 802 ? 0.474 -39.156 -0.838 1 90.5 802 TYR B N 1
ATOM 13753 C CA . TYR B 1 802 ? 1.855 -38.844 -1.18 1 90.5 802 TYR B CA 1
ATOM 13754 C C . TYR B 1 802 ? 1.978 -38.438 -2.648 1 90.5 802 TYR B C 1
ATOM 13756 O O . TYR B 1 802 ? 1.052 -38.656 -3.434 1 90.5 802 TYR B O 1
ATOM 13764 N N . VAL B 1 803 ? 2.998 -37.781 -3 1 93 803 VAL B N 1
ATOM 13765 C CA . VAL B 1 803 ? 3.451 -37.531 -4.359 1 93 803 VAL B CA 1
ATOM 13766 C C . VAL B 1 803 ? 4.887 -38.031 -4.535 1 93 803 VAL B C 1
ATOM 13768 O O . VAL B 1 803 ? 5.719 -37.844 -3.643 1 93 803 VAL B O 1
ATOM 13771 N N . GLU B 1 804 ? 5.117 -38.688 -5.629 1 95.25 804 GLU B N 1
ATOM 13772 C CA . GLU B 1 804 ? 6.453 -39.219 -5.922 1 95.25 804 GLU B CA 1
ATOM 13773 C C . GLU B 1 804 ? 6.871 -38.875 -7.352 1 95.25 804 GLU B C 1
ATOM 13775 O O . GLU B 1 804 ? 6.078 -39.031 -8.281 1 95.25 804 GLU B O 1
ATOM 13780 N N . THR B 1 805 ? 8.047 -38.406 -7.531 1 96.62 805 THR B N 1
ATOM 13781 C CA . THR B 1 805 ? 8.602 -38.125 -8.852 1 96.62 805 THR B CA 1
ATOM 13782 C C . THR B 1 805 ? 10.031 -38.656 -8.953 1 96.62 805 THR B C 1
ATOM 13784 O O . THR B 1 805 ? 10.703 -38.844 -7.941 1 96.62 805 THR B O 1
ATOM 13787 N N . GLU B 1 806 ? 10.398 -39.062 -10.141 1 97.62 806 GLU B N 1
ATOM 13788 C CA . GLU B 1 806 ? 11.719 -39.625 -10.438 1 97.62 806 GLU B CA 1
ATOM 13789 C C . GLU B 1 806 ? 12.156 -39.281 -11.859 1 97.62 806 GLU B C 1
ATOM 13791 O O . GLU B 1 806 ? 11.312 -39.094 -12.742 1 97.62 806 GLU B O 1
ATOM 13796 N N . GLY B 1 807 ? 13.461 -39.156 -11.992 1 97.69 807 GLY B N 1
ATOM 13797 C CA . GLY B 1 807 ? 13.922 -38.875 -13.344 1 97.69 807 GLY B CA 1
ATOM 13798 C C . GLY B 1 807 ? 15.438 -38.75 -13.445 1 97.69 807 GLY B C 1
ATOM 13799 O O . GLY B 1 807 ? 16.156 -39.25 -12.578 1 97.69 807 GLY B O 1
ATOM 13800 N N . PHE B 1 808 ? 15.883 -38.188 -14.633 1 97.56 808 PHE B N 1
ATOM 13801 C CA . PHE B 1 808 ? 17.297 -38.031 -14.961 1 97.56 808 PHE B CA 1
ATOM 13802 C C . PHE B 1 808 ? 17.562 -36.625 -15.492 1 97.56 808 PHE B C 1
ATOM 13804 O O . PHE B 1 808 ? 16.766 -36.062 -16.25 1 97.56 808 PHE B O 1
ATOM 13811 N N . ASP B 1 809 ? 18.625 -36.094 -15.023 1 97.06 809 ASP B N 1
ATOM 13812 C CA . ASP B 1 809 ? 19.172 -34.906 -15.641 1 97.06 809 ASP B CA 1
ATOM 13813 C C . ASP B 1 809 ? 20.516 -35.188 -16.297 1 97.06 809 ASP B C 1
ATOM 13815 O O . ASP B 1 809 ? 21.344 -35.906 -15.734 1 97.06 809 ASP B O 1
ATOM 13819 N N . TRP B 1 810 ? 20.766 -34.656 -17.438 1 95.81 810 TRP B N 1
ATOM 13820 C CA . TRP B 1 810 ? 22.125 -34.688 -17.984 1 95.81 810 TRP B CA 1
ATOM 13821 C C . TRP B 1 810 ? 22.469 -33.344 -18.641 1 95.81 810 TRP B C 1
ATOM 13823 O O . TRP B 1 810 ? 21.625 -32.719 -19.281 1 95.81 810 TRP B O 1
ATOM 13833 N N . ASP B 1 811 ? 23.578 -32.938 -18.391 1 94.94 811 ASP B N 1
ATOM 13834 C CA . ASP B 1 811 ? 24.094 -31.641 -18.844 1 94.94 811 ASP B CA 1
ATOM 13835 C C . ASP B 1 811 ? 25.438 -31.797 -19.547 1 94.94 811 ASP B C 1
ATOM 13837 O O . ASP B 1 811 ? 26.328 -32.5 -19.047 1 94.94 811 ASP B O 1
ATOM 13841 N N . ILE B 1 812 ? 25.562 -31.156 -20.688 1 95.44 812 ILE B N 1
ATOM 13842 C CA . ILE B 1 812 ? 26.812 -31.156 -21.438 1 95.44 812 ILE B CA 1
ATOM 13843 C C . ILE B 1 812 ? 27.234 -29.734 -21.75 1 95.44 812 ILE B C 1
ATOM 13845 O O . ILE B 1 812 ? 26.438 -28.906 -22.203 1 95.44 812 ILE B O 1
ATOM 13849 N N . SER B 1 813 ? 28.422 -29.453 -21.422 1 94.19 813 SER B N 1
ATOM 13850 C CA . SER B 1 813 ? 28.984 -28.172 -21.797 1 94.19 813 SER B CA 1
ATOM 13851 C C . SER B 1 813 ? 30.312 -28.344 -22.516 1 94.19 813 SER B C 1
ATOM 13853 O O . SER B 1 813 ? 31.141 -29.172 -22.141 1 94.19 813 SER B O 1
ATOM 13855 N N . TYR B 1 814 ? 30.5 -27.641 -23.609 1 95 814 TYR B N 1
ATOM 13856 C CA . TYR B 1 814 ? 31.703 -27.734 -24.422 1 95 814 TYR B CA 1
ATOM 13857 C C . TYR B 1 814 ? 32.125 -26.359 -24.938 1 95 814 TYR B C 1
ATOM 13859 O O . TYR B 1 814 ? 31.312 -25.641 -25.531 1 95 814 TYR B O 1
ATOM 13867 N N . ARG B 1 815 ? 33.281 -25.969 -24.656 1 94 815 ARG B N 1
ATOM 13868 C CA . ARG B 1 815 ? 33.875 -24.75 -25.172 1 94 815 ARG B CA 1
ATOM 13869 C C . ARG B 1 815 ? 35.156 -25.031 -25.906 1 94 815 ARG B C 1
ATOM 13871 O O . ARG B 1 815 ? 36.031 -25.75 -25.391 1 94 815 ARG B O 1
ATOM 13878 N N . PHE B 1 816 ? 35.312 -24.5 -27.047 1 92.25 816 PHE B N 1
ATOM 13879 C CA . PHE B 1 816 ? 36.562 -24.703 -27.766 1 92.25 816 PHE B CA 1
ATOM 13880 C C . PHE B 1 816 ? 36.906 -23.484 -28.609 1 92.25 816 PHE B C 1
ATOM 13882 O O . PHE B 1 816 ? 36.031 -22.828 -29.156 1 92.25 816 PHE B O 1
ATOM 13889 N N . ASP B 1 817 ? 38.125 -23.109 -28.703 1 92.38 817 ASP B N 1
ATOM 13890 C CA . ASP B 1 817 ? 38.656 -21.953 -29.438 1 92.38 817 ASP B CA 1
ATOM 13891 C C . ASP B 1 817 ? 39.25 -22.391 -30.781 1 92.38 817 ASP B C 1
ATOM 13893 O O . ASP B 1 817 ? 39.906 -23.422 -30.875 1 92.38 817 ASP B O 1
ATOM 13897 N N . THR B 1 818 ? 38.906 -21.609 -31.812 1 94.12 818 THR B N 1
ATOM 13898 C CA . THR B 1 818 ? 39.469 -21.812 -33.125 1 94.12 818 THR B CA 1
ATOM 13899 C C . THR B 1 818 ? 39.938 -20.469 -33.75 1 94.12 818 THR B C 1
ATOM 13901 O O . THR B 1 818 ? 39.719 -19.422 -33.125 1 94.12 818 THR B O 1
ATOM 13904 N N . ASP B 1 819 ? 40.5 -20.562 -34.938 1 92.94 819 ASP B N 1
ATOM 13905 C CA . ASP B 1 819 ? 40.844 -19.344 -35.688 1 92.94 819 ASP B CA 1
ATOM 13906 C C . ASP B 1 819 ? 39.625 -18.609 -36.188 1 92.94 819 ASP B C 1
ATOM 13908 O O . ASP B 1 819 ? 39.656 -17.422 -36.5 1 92.94 819 ASP B O 1
ATOM 13912 N N . PHE B 1 820 ? 38.5 -19.328 -36.188 1 94.69 820 PHE B N 1
ATOM 13913 C CA . PHE B 1 820 ? 37.281 -18.734 -36.656 1 94.69 820 PHE B CA 1
ATOM 13914 C C . PHE B 1 820 ? 36.406 -18.281 -35.5 1 94.69 820 PHE B C 1
ATOM 13916 O O . PHE B 1 820 ? 35.219 -18.016 -35.656 1 94.69 820 PHE B O 1
ATOM 13923 N N . GLY B 1 821 ? 37.094 -18.234 -34.375 1 94.94 821 GLY B N 1
ATOM 13924 C CA . GLY B 1 821 ? 36.344 -17.734 -33.219 1 94.94 821 GLY B CA 1
ATOM 13925 C C . GLY B 1 821 ? 36.188 -18.766 -32.125 1 94.94 821 GLY B C 1
ATOM 13926 O O . GLY B 1 821 ? 36.719 -19.875 -32.219 1 94.94 821 GLY B O 1
ATOM 13927 N N . ARG B 1 822 ? 35.562 -18.344 -31.141 1 95.5 822 ARG B N 1
ATOM 13928 C CA . ARG B 1 822 ? 35.281 -19.219 -30 1 95.5 822 ARG B CA 1
ATOM 13929 C C . ARG B 1 822 ? 33.875 -19.797 -30.078 1 95.5 822 ARG B C 1
ATOM 13931 O O . ARG B 1 822 ? 32.906 -19.062 -30.312 1 95.5 822 ARG B O 1
ATOM 13938 N N . PHE B 1 823 ? 33.75 -21.141 -29.906 1 96.06 823 PHE B N 1
ATOM 13939 C CA . PHE B 1 823 ? 32.469 -21.812 -29.953 1 96.06 823 PHE B CA 1
ATOM 13940 C C . PHE B 1 823 ? 32.125 -22.375 -28.578 1 96.06 823 PHE B C 1
ATOM 13942 O O . PHE B 1 823 ? 32.969 -22.844 -27.844 1 96.06 823 PHE B O 1
ATOM 13949 N N . GLY B 1 824 ? 30.922 -22.172 -28.234 1 95.25 824 GLY B N 1
ATOM 13950 C CA . GLY B 1 824 ? 30.391 -22.734 -27 1 95.25 824 GLY B CA 1
ATOM 13951 C C . GLY B 1 824 ? 29.094 -23.5 -27.203 1 95.25 824 GLY B C 1
ATOM 13952 O O . GLY B 1 824 ? 28.266 -23.109 -28.016 1 95.25 824 GLY B O 1
ATOM 13953 N N . ALA B 1 825 ? 28.953 -24.625 -26.453 1 95.88 825 ALA B N 1
ATOM 13954 C CA . ALA B 1 825 ? 27.719 -25.406 -26.438 1 95.88 825 ALA B CA 1
ATOM 13955 C C . ALA B 1 825 ? 27.312 -25.781 -25.016 1 95.88 825 ALA B C 1
ATOM 13957 O O . ALA B 1 825 ? 28.156 -26.172 -24.203 1 95.88 825 ALA B O 1
ATOM 13958 N N . VAL B 1 826 ? 26.125 -25.484 -24.688 1 95.12 826 VAL B N 1
ATOM 13959 C CA . VAL B 1 826 ? 25.531 -25.922 -23.438 1 95.12 826 VAL B CA 1
ATOM 13960 C C . VAL B 1 826 ? 24.219 -26.672 -23.703 1 95.12 826 VAL B C 1
ATOM 13962 O O . VAL B 1 826 ? 23.312 -26.125 -24.328 1 95.12 826 VAL B O 1
ATOM 13965 N N . TRP B 1 827 ? 24.156 -27.891 -23.312 1 97.12 827 TRP B N 1
ATOM 13966 C CA . TRP B 1 827 ? 23 -28.75 -23.531 1 97.12 827 TRP B CA 1
ATOM 13967 C C . TRP B 1 827 ? 22.469 -29.297 -22.203 1 97.12 827 TRP B C 1
ATOM 13969 O O . TRP B 1 827 ? 23.109 -30.125 -21.562 1 97.12 827 TRP B O 1
ATOM 13979 N N . ASN B 1 828 ? 21.281 -28.828 -21.75 1 96.5 828 ASN B N 1
ATOM 13980 C CA . ASN B 1 828 ? 20.625 -29.25 -20.516 1 96.5 828 ASN B CA 1
ATOM 13981 C C . ASN B 1 828 ? 19.375 -30.078 -20.812 1 96.5 828 ASN B C 1
ATOM 13983 O O . ASN B 1 828 ? 18.562 -29.703 -21.641 1 96.5 828 ASN B O 1
ATOM 13987 N N . ASN B 1 829 ? 19.234 -31.172 -20.094 1 97.56 829 ASN B N 1
ATOM 13988 C CA . ASN B 1 829 ? 18.109 -32.062 -20.281 1 97.56 829 ASN B CA 1
ATOM 13989 C C . ASN B 1 829 ? 17.562 -32.562 -18.953 1 97.56 829 ASN B C 1
ATOM 13991 O O . ASN B 1 829 ? 18.312 -32.844 -18.016 1 97.56 829 ASN B O 1
ATOM 13995 N N . SER B 1 830 ? 16.281 -32.656 -18.891 1 97.75 830 SER B N 1
ATOM 13996 C CA . SER B 1 830 ? 15.594 -33.281 -17.766 1 97.75 830 SER B CA 1
ATOM 13997 C C . SER B 1 830 ? 14.539 -34.281 -18.25 1 97.75 830 SER B C 1
ATOM 13999 O O . SER B 1 830 ? 13.617 -33.906 -18.969 1 97.75 830 SER B O 1
ATOM 14001 N N . TYR B 1 831 ? 14.68 -35.469 -17.859 1 98.19 831 TYR B N 1
ATOM 14002 C CA . TYR B 1 831 ? 13.75 -36.531 -18.188 1 98.19 831 TYR B CA 1
ATOM 14003 C C . TYR B 1 831 ? 13.016 -37.031 -16.938 1 98.19 831 TYR B C 1
ATOM 14005 O O . TYR B 1 831 ? 13.641 -37.5 -16 1 98.19 831 TYR B O 1
ATOM 14013 N N . THR B 1 832 ? 11.695 -36.969 -16.953 1 97.81 832 THR B N 1
ATOM 14014 C CA . THR B 1 832 ? 10.875 -37.438 -15.852 1 97.81 832 THR B CA 1
ATOM 14015 C C . THR B 1 832 ? 10.328 -38.844 -16.141 1 97.81 832 THR B C 1
ATOM 14017 O O . THR B 1 832 ? 9.469 -39 -17 1 97.81 832 THR B O 1
ATOM 14020 N N . SER B 1 833 ? 10.758 -39.75 -15.352 1 96.94 833 SER B N 1
ATOM 14021 C CA . SER B 1 833 ? 10.328 -41.125 -15.562 1 96.94 833 SER B CA 1
ATOM 14022 C C . SER B 1 833 ? 9.016 -41.438 -14.844 1 96.94 833 SER B C 1
ATOM 14024 O O . SER B 1 833 ? 8.242 -42.281 -15.273 1 96.94 833 SER B O 1
ATOM 14026 N N . LYS B 1 834 ? 8.867 -40.656 -13.742 1 95 834 LYS B N 1
ATOM 14027 C CA . LYS B 1 834 ? 7.691 -40.938 -12.922 1 95 834 LYS B CA 1
ATOM 14028 C C . LYS B 1 834 ? 7.219 -39.656 -12.219 1 95 834 LYS B C 1
ATOM 14030 O O . LYS B 1 834 ? 8.039 -38.875 -11.711 1 95 834 LYS B O 1
ATOM 14035 N N . LEU B 1 835 ? 5.988 -39.406 -12.32 1 95.25 835 LEU B N 1
ATOM 14036 C CA . LEU B 1 835 ? 5.258 -38.438 -11.508 1 95.25 835 LEU B CA 1
ATOM 14037 C C . LEU B 1 835 ? 3.885 -38.969 -11.125 1 95.25 835 LEU B C 1
ATOM 14039 O O . LEU B 1 835 ? 2.965 -39 -11.945 1 95.25 835 LEU B O 1
ATOM 14043 N N . ASN B 1 836 ? 3.754 -39.438 -9.891 1 91.19 836 ASN B N 1
ATOM 14044 C CA . ASN B 1 836 ? 2.547 -40.125 -9.414 1 91.19 836 ASN B CA 1
ATOM 14045 C C . ASN B 1 836 ? 2.086 -39.562 -8.07 1 91.19 836 ASN B C 1
ATOM 14047 O O . ASN B 1 836 ? 2.877 -38.969 -7.336 1 91.19 836 ASN B O 1
ATOM 14051 N N . SER B 1 837 ? 0.845 -39.625 -7.883 1 87.06 837 SER B N 1
ATOM 14052 C CA . SER B 1 837 ? 0.321 -39.188 -6.59 1 87.06 837 SER B CA 1
ATOM 14053 C C . SER B 1 837 ? -0.788 -40.125 -6.105 1 87.06 837 SER B C 1
ATOM 14055 O O . SER B 1 837 ? -1.381 -40.844 -6.898 1 87.06 837 SER B O 1
ATOM 14057 N N . LYS B 1 838 ? -0.942 -40.125 -4.816 1 80.69 838 LYS B N 1
ATOM 14058 C CA . LYS B 1 838 ? -2.059 -40.781 -4.129 1 80.69 838 LYS B CA 1
ATOM 14059 C C . LYS B 1 838 ? -2.686 -39.844 -3.102 1 80.69 838 LYS B C 1
ATOM 14061 O O . LYS B 1 838 ? -1.995 -39.312 -2.221 1 80.69 838 LYS B O 1
ATOM 14066 N N . THR B 1 839 ? -3.904 -39.438 -3.258 1 69.94 839 THR B N 1
ATOM 14067 C CA . THR B 1 839 ? -4.535 -38.469 -2.371 1 69.94 839 THR B CA 1
ATOM 14068 C C . THR B 1 839 ? -5.223 -39.156 -1.203 1 69.94 839 THR B C 1
ATOM 14070 O O . THR B 1 839 ? -5.398 -38.562 -0.135 1 69.94 839 THR B O 1
ATOM 14073 N N . ASP B 1 840 ? -5.871 -40.344 -1.501 1 63.25 840 ASP B N 1
ATOM 14074 C CA . ASP B 1 840 ? -6.562 -41.062 -0.438 1 63.25 840 ASP B CA 1
ATOM 14075 C C . ASP B 1 840 ? -5.863 -42.375 -0.129 1 63.25 840 ASP B C 1
ATOM 14077 O O . ASP B 1 840 ? -5.508 -43.125 -1.042 1 63.25 840 ASP B O 1
ATOM 14081 N N . VAL B 1 841 ? -5.617 -42.625 1.125 1 58.72 841 VAL B N 1
ATOM 14082 C CA . VAL B 1 841 ? -4.887 -43.781 1.578 1 58.72 841 VAL B CA 1
ATOM 14083 C C . VAL B 1 841 ? -5.621 -45.062 1.139 1 58.72 841 VAL B C 1
ATOM 14085 O O . VAL B 1 841 ? -5.016 -46.125 1.013 1 58.72 841 VAL B O 1
ATOM 14088 N N . THR B 1 842 ? -6.859 -44.812 0.913 1 57.22 842 THR B N 1
ATOM 14089 C CA . THR B 1 842 ? -7.625 -46 0.578 1 57.22 842 THR B CA 1
ATOM 14090 C C . THR B 1 842 ? -7.633 -46.219 -0.931 1 57.22 842 THR B C 1
ATOM 14092 O O . THR B 1 842 ? -8.094 -47.281 -1.401 1 57.22 842 THR B O 1
ATOM 14095 N N . GLN B 1 843 ? -7.102 -45.188 -1.535 1 59.28 843 GLN B N 1
ATOM 14096 C CA . GLN B 1 843 ? -7.059 -45.344 -2.986 1 59.28 843 GLN B CA 1
ATOM 14097 C C . GLN B 1 843 ? -6.141 -46.5 -3.4 1 59.28 843 GLN B C 1
ATOM 14099 O O . GLN B 1 843 ? -5.02 -46.594 -2.902 1 59.28 843 GLN B O 1
ATOM 14104 N N . GLU B 1 844 ? -6.633 -47.406 -4.078 1 59.66 844 GLU B N 1
ATOM 14105 C CA . GLU B 1 844 ? -5.848 -48.562 -4.477 1 59.66 844 GLU B CA 1
ATOM 14106 C C . GLU B 1 844 ? -4.812 -48.219 -5.535 1 59.66 844 GLU B C 1
ATOM 14108 O O . GLU B 1 844 ? -3.707 -48.75 -5.543 1 59.66 844 GLU B O 1
ATOM 14113 N N . TYR B 1 845 ? -5.18 -47.312 -6.41 1 70.38 845 TYR B N 1
ATOM 14114 C CA . TYR B 1 845 ? -4.262 -47.031 -7.508 1 70.38 845 TYR B CA 1
ATOM 14115 C C . TYR B 1 845 ? -3.768 -45.562 -7.453 1 70.38 845 TYR B C 1
ATOM 14117 O O . TYR B 1 845 ? -4.484 -44.688 -6.996 1 70.38 845 TYR B O 1
ATOM 14125 N N . GLU B 1 846 ? -2.506 -45.438 -7.965 1 79.12 846 GLU B N 1
ATOM 14126 C CA . GLU B 1 846 ? -1.893 -44.125 -8.047 1 79.12 846 GLU B CA 1
ATOM 14127 C C . GLU B 1 846 ? -2.385 -43.344 -9.273 1 79.12 846 GLU B C 1
ATOM 14129 O O . GLU B 1 846 ? -2.727 -43.969 -10.289 1 79.12 846 GLU B O 1
ATOM 14134 N N . SER B 1 847 ? -2.48 -42.094 -9.125 1 77.88 847 SER B N 1
ATOM 14135 C CA . SER B 1 847 ? -2.684 -41.25 -10.289 1 77.88 847 SER B CA 1
ATOM 14136 C C . SER B 1 847 ? -1.365 -40.938 -11 1 77.88 847 SER B C 1
ATOM 14138 O O . SER B 1 847 ? -0.342 -40.719 -10.352 1 77.88 847 SER B O 1
ATOM 14140 N N . VAL B 1 848 ? -1.376 -41.125 -12.359 1 85.12 848 VAL B N 1
ATOM 14141 C CA . VAL B 1 848 ? -0.195 -40.875 -13.172 1 85.12 848 VAL B CA 1
ATOM 14142 C C . VAL B 1 848 ? -0.324 -39.5 -13.836 1 85.12 848 VAL B C 1
ATOM 14144 O O . VAL B 1 848 ? -1.335 -39.188 -14.477 1 85.12 848 VAL B O 1
ATOM 14147 N N . HIS B 1 849 ? 0.75 -38.719 -13.695 1 89 849 HIS B N 1
ATOM 14148 C CA . HIS B 1 849 ? 0.663 -37.344 -14.203 1 89 849 HIS B CA 1
ATOM 14149 C C . HIS B 1 849 ? 1.642 -37.125 -15.352 1 89 849 HIS B C 1
ATOM 14151 O O . HIS B 1 849 ? 1.508 -36.156 -16.109 1 89 849 HIS B O 1
ATOM 14157 N N . THR B 1 850 ? 2.592 -38 -15.562 1 92.12 850 THR B N 1
ATOM 14158 C CA . THR B 1 850 ? 3.625 -37.812 -16.578 1 92.12 850 THR B CA 1
ATOM 14159 C C . THR B 1 850 ? 3.008 -37.719 -17.969 1 92.12 850 THR B C 1
ATOM 14161 O O . THR B 1 850 ? 2.25 -38.594 -18.375 1 92.12 850 THR B O 1
ATOM 14164 N N . SER B 1 851 ? 3.311 -36.656 -18.656 1 92.06 851 SER B N 1
ATOM 14165 C CA . SER B 1 851 ? 2.918 -36.375 -20.047 1 92.06 851 SER B CA 1
ATOM 14166 C C . SER B 1 851 ? 1.477 -35.906 -20.125 1 92.06 851 SER B C 1
ATOM 14168 O O . SER B 1 851 ? 0.991 -35.562 -21.203 1 92.06 851 SER B O 1
ATOM 14170 N N . PHE B 1 852 ? 0.771 -35.969 -19.078 1 87.81 852 PHE B N 1
ATOM 14171 C CA . PHE B 1 852 ? -0.579 -35.406 -19.094 1 87.81 852 PHE B CA 1
ATOM 14172 C C . PHE B 1 852 ? -0.55 -33.906 -18.844 1 87.81 852 PHE B C 1
ATOM 14174 O O . PHE B 1 852 ? 0.174 -33.406 -17.969 1 87.81 852 PHE B O 1
ATOM 14181 N N . GLY B 1 853 ? -1.314 -33.219 -19.594 1 89.44 853 GLY B N 1
ATOM 14182 C CA . GLY B 1 853 ? -1.241 -31.75 -19.531 1 89.44 853 GLY B CA 1
ATOM 14183 C C . GLY B 1 853 ? 0.134 -31.203 -19.859 1 89.44 853 GLY B C 1
ATOM 14184 O O . GLY B 1 853 ? 0.719 -31.562 -20.891 1 89.44 853 GLY B O 1
ATOM 14185 N N . ALA B 1 854 ? 0.613 -30.391 -18.922 1 89.38 854 ALA B N 1
ATOM 14186 C CA . ALA B 1 854 ? 1.908 -29.766 -19.188 1 89.38 854 ALA B CA 1
ATOM 14187 C C . ALA B 1 854 ? 3.002 -30.391 -18.328 1 89.38 854 ALA B C 1
ATOM 14189 O O . ALA B 1 854 ? 4.031 -29.75 -18.062 1 89.38 854 ALA B O 1
ATOM 14190 N N . ASN B 1 855 ? 2.754 -31.594 -17.859 1 94.12 855 ASN B N 1
ATOM 14191 C CA . ASN B 1 855 ? 3.797 -32.344 -17.172 1 94.12 855 ASN B CA 1
ATOM 14192 C C . ASN B 1 855 ? 4.695 -33.094 -18.156 1 94.12 855 ASN B C 1
ATOM 14194 O O . ASN B 1 855 ? 4.605 -34.312 -18.297 1 94.12 855 ASN B O 1
ATOM 14198 N N . PHE B 1 856 ? 5.625 -32.438 -18.688 1 96.62 856 PHE B N 1
ATOM 14199 C CA . PHE B 1 856 ? 6.449 -32.938 -19.781 1 96.62 856 PHE B CA 1
ATOM 14200 C C . PHE B 1 856 ? 7.363 -34.062 -19.281 1 96.62 856 PHE B C 1
ATOM 14202 O O . PHE B 1 856 ? 7.926 -33.969 -18.188 1 96.62 856 PHE B O 1
ATOM 14209 N N . ARG B 1 857 ? 7.555 -34.969 -20.078 1 96.69 857 ARG B N 1
ATOM 14210 C CA . ARG B 1 857 ? 8.484 -36.062 -19.781 1 96.69 857 ARG B CA 1
ATOM 14211 C C . ARG B 1 857 ? 9.922 -35.625 -20.031 1 96.69 857 ARG B C 1
ATOM 14213 O O . ARG B 1 857 ? 10.82 -35.969 -19.266 1 96.69 857 ARG B O 1
ATOM 14220 N N . LEU B 1 858 ? 10.062 -35 -21.125 1 97.94 858 LEU B N 1
ATOM 14221 C CA . LEU B 1 858 ? 11.398 -34.531 -21.469 1 97.94 858 LEU B CA 1
ATOM 14222 C C . LEU B 1 858 ? 11.383 -33.031 -21.781 1 97.94 858 LEU B C 1
ATOM 14224 O O . LEU B 1 858 ? 10.578 -32.562 -22.594 1 97.94 858 LEU B O 1
ATOM 14228 N N . ARG B 1 859 ? 12.188 -32.344 -21.156 1 97.94 859 ARG B N 1
ATOM 14229 C CA . ARG B 1 859 ? 12.555 -30.984 -21.5 1 97.94 859 ARG B CA 1
ATOM 14230 C C . ARG B 1 859 ? 14.039 -30.891 -21.859 1 97.94 859 ARG B C 1
ATOM 14232 O O . ARG B 1 859 ? 14.883 -31.484 -21.188 1 97.94 859 ARG B O 1
ATOM 14239 N N . SER B 1 860 ? 14.328 -30.172 -22.906 1 98.06 860 SER B N 1
ATOM 14240 C CA . SER B 1 860 ? 15.695 -30.062 -23.391 1 98.06 860 SER B CA 1
ATOM 14241 C C . SER B 1 860 ? 16 -28.656 -23.891 1 98.06 860 SER B C 1
ATOM 14243 O O . SER B 1 860 ? 15.203 -28.062 -24.625 1 98.06 860 SER B O 1
ATOM 14245 N N . ASN B 1 861 ? 17.062 -28.141 -23.422 1 97.19 861 ASN B N 1
ATOM 14246 C CA . ASN B 1 861 ? 17.547 -26.844 -23.875 1 97.19 861 ASN B CA 1
ATOM 14247 C C . ASN B 1 861 ? 18.953 -26.938 -24.438 1 97.19 861 ASN B C 1
ATOM 14249 O O . ASN B 1 861 ? 19.859 -27.453 -23.781 1 97.19 861 ASN B O 1
ATOM 14253 N N . LEU B 1 862 ? 19.188 -26.453 -25.625 1 97.44 862 LEU B N 1
ATOM 14254 C CA . LEU B 1 862 ? 20.5 -26.391 -26.25 1 97.44 862 LEU B CA 1
ATOM 14255 C C . LEU B 1 862 ? 20.859 -24.938 -26.609 1 97.44 862 LEU B C 1
ATOM 14257 O O . LEU B 1 862 ? 20.031 -24.234 -27.188 1 97.44 862 LEU B O 1
ATOM 14261 N N . SER B 1 863 ? 21.922 -24.516 -26.172 1 96.38 863 SER B N 1
ATOM 14262 C CA . SER B 1 863 ? 22.438 -23.203 -26.516 1 96.38 863 SER B CA 1
ATOM 14263 C C . SER B 1 863 ? 23.797 -23.297 -27.203 1 96.38 863 SER B C 1
ATOM 14265 O O . SER B 1 863 ? 24.734 -23.875 -26.656 1 96.38 863 SER B O 1
ATOM 14267 N N . LEU B 1 864 ? 23.938 -22.766 -28.406 1 97.12 864 LEU B N 1
ATOM 14268 C CA . LEU B 1 864 ? 25.188 -22.672 -29.141 1 97.12 864 LEU B CA 1
ATOM 14269 C C . LEU B 1 864 ? 25.625 -21.219 -29.266 1 97.12 864 LEU B C 1
ATOM 14271 O O . LEU B 1 864 ? 24.828 -20.359 -29.656 1 97.12 864 LEU B O 1
ATOM 14275 N N . SER B 1 865 ? 26.812 -20.984 -28.922 1 96.5 865 SER B N 1
ATOM 14276 C CA . SER B 1 865 ? 27.328 -19.625 -29 1 96.5 865 SER B CA 1
ATOM 14277 C C . SER B 1 865 ? 28.578 -19.547 -29.875 1 96.5 865 SER B C 1
ATOM 14279 O O . SER B 1 865 ? 29.359 -20.5 -29.922 1 96.5 865 SER B O 1
ATOM 14281 N N . TRP B 1 866 ? 28.734 -18.469 -30.641 1 97.25 866 TRP B N 1
ATOM 14282 C CA . TRP B 1 866 ? 29.891 -18.156 -31.469 1 97.25 866 TRP B CA 1
ATOM 14283 C C . TRP B 1 866 ? 30.359 -16.719 -31.25 1 97.25 866 TRP B C 1
ATOM 14285 O O . TRP B 1 866 ? 29.562 -15.781 -31.359 1 97.25 866 TRP B O 1
ATOM 14295 N N . ASP B 1 867 ? 31.594 -16.578 -30.906 1 95.75 867 ASP B N 1
ATOM 14296 C CA . ASP B 1 867 ? 32.188 -15.266 -30.703 1 95.75 867 ASP B CA 1
ATOM 14297 C C . ASP B 1 867 ? 33.406 -15.055 -31.578 1 95.75 867 ASP B C 1
ATOM 14299 O O . ASP B 1 867 ? 34.312 -15.898 -31.609 1 95.75 867 ASP B O 1
ATOM 14303 N N . LEU B 1 868 ? 33.438 -13.992 -32.281 1 96.31 868 LEU B N 1
ATOM 14304 C CA . LEU B 1 868 ? 34.562 -13.602 -33.094 1 96.31 868 LEU B CA 1
ATOM 14305 C C . LEU B 1 868 ? 34.844 -12.102 -33 1 96.31 868 LEU B C 1
ATOM 14307 O O . LEU B 1 868 ? 34.062 -11.297 -33.531 1 96.31 868 LEU B O 1
ATOM 14311 N N . GLY B 1 869 ? 35.844 -11.703 -32.344 1 93.56 869 GLY B N 1
ATOM 14312 C CA . GLY B 1 869 ? 36.125 -10.297 -32.125 1 93.56 869 GLY B CA 1
ATOM 14313 C C . GLY B 1 869 ? 35.031 -9.57 -31.391 1 93.56 869 GLY B C 1
ATOM 14314 O O . GLY B 1 869 ? 34.656 -9.961 -30.281 1 93.56 869 GLY B O 1
ATOM 14315 N N . ASP B 1 870 ? 34.438 -8.609 -32.25 1 94.75 870 ASP B N 1
ATOM 14316 C CA . ASP B 1 870 ? 33.406 -7.758 -31.625 1 94.75 870 ASP B CA 1
ATOM 14317 C C . ASP B 1 870 ? 32 -8.32 -31.859 1 94.75 870 ASP B C 1
ATOM 14319 O O . ASP B 1 870 ? 31.016 -7.777 -31.375 1 94.75 870 ASP B O 1
ATOM 14323 N N . PHE B 1 871 ? 31.969 -9.477 -32.5 1 96.69 871 PHE B N 1
ATOM 14324 C CA . PHE B 1 871 ? 30.656 -10.008 -32.875 1 96.69 871 PHE B CA 1
ATOM 14325 C C . PHE B 1 871 ? 30.391 -11.328 -32.125 1 96.69 871 PHE B C 1
ATOM 14327 O O . PHE B 1 871 ? 31.328 -12.086 -31.859 1 96.69 871 PHE B O 1
ATOM 14334 N N . GLY B 1 872 ? 29.156 -11.531 -31.812 1 96.56 872 GLY B N 1
ATOM 14335 C CA . GLY B 1 872 ? 28.703 -12.781 -31.219 1 96.56 872 GLY B CA 1
ATOM 14336 C C . GLY B 1 872 ? 27.328 -13.203 -31.688 1 96.56 872 GLY B C 1
ATOM 14337 O O . GLY B 1 872 ? 26.484 -12.359 -32 1 96.56 872 GLY B O 1
ATOM 14338 N N . VAL B 1 873 ? 27.125 -14.508 -31.797 1 97.31 873 VAL B N 1
ATOM 14339 C CA . VAL B 1 873 ? 25.844 -15.086 -32.156 1 97.31 873 VAL B CA 1
ATOM 14340 C C . VAL B 1 873 ? 25.5 -16.219 -31.188 1 97.31 873 VAL B C 1
ATOM 14342 O O . VAL B 1 873 ? 26.359 -17 -30.812 1 97.31 873 VAL B O 1
ATOM 14345 N N . THR B 1 874 ? 24.312 -16.203 -30.734 1 97.5 874 THR B N 1
ATOM 14346 C CA . THR B 1 874 ? 23.828 -17.297 -29.891 1 97.5 874 THR B CA 1
ATOM 14347 C C . THR B 1 874 ? 22.547 -17.875 -30.469 1 97.5 874 THR B C 1
ATOM 14349 O O . THR B 1 874 ? 21.594 -17.141 -30.766 1 97.5 874 THR B O 1
ATOM 14352 N N . TRP B 1 875 ? 22.484 -19.172 -30.656 1 97.75 875 TRP B N 1
ATOM 14353 C CA . TRP B 1 875 ? 21.281 -19.906 -31.062 1 97.75 875 TRP B CA 1
ATOM 14354 C C . TRP B 1 875 ? 20.812 -20.812 -29.922 1 97.75 875 TRP B C 1
ATOM 14356 O O . TRP B 1 875 ? 21.594 -21.594 -29.375 1 97.75 875 TRP B O 1
ATOM 14366 N N . GLY B 1 876 ? 19.562 -20.672 -29.562 1 96.56 876 GLY B N 1
ATOM 14367 C CA . GLY B 1 876 ? 18.969 -21.516 -28.531 1 96.56 876 GLY B CA 1
ATOM 14368 C C . GLY B 1 876 ? 17.828 -22.359 -29.031 1 96.56 876 GLY B C 1
ATOM 14369 O O . GLY B 1 876 ? 17.047 -21.922 -29.875 1 96.56 876 GLY B O 1
ATOM 14370 N N . MET B 1 877 ? 17.766 -23.531 -28.5 1 97.12 877 MET B N 1
ATOM 14371 C CA . MET B 1 877 ? 16.672 -24.453 -28.766 1 97.12 877 MET B CA 1
ATOM 14372 C C . MET B 1 877 ? 16.016 -24.906 -27.469 1 97.12 877 MET B C 1
ATOM 14374 O O . MET B 1 877 ? 16.688 -25.312 -26.531 1 97.12 877 MET B O 1
ATOM 14378 N N . ARG B 1 878 ? 14.664 -24.766 -27.391 1 97.44 878 ARG B N 1
ATOM 14379 C CA . ARG B 1 878 ? 13.875 -25.25 -26.266 1 97.44 878 ARG B CA 1
ATOM 14380 C C . ARG B 1 878 ? 12.906 -26.344 -26.703 1 97.44 878 ARG B C 1
ATOM 14382 O O . ARG B 1 878 ? 11.953 -26.062 -27.438 1 97.44 878 ARG B O 1
ATOM 14389 N N . TYR B 1 879 ? 13.141 -27.516 -26.219 1 98.12 879 TYR B N 1
ATOM 14390 C CA . TYR B 1 879 ? 12.344 -28.672 -26.625 1 98.12 879 TYR B CA 1
ATOM 14391 C C . TYR B 1 879 ? 11.414 -29.109 -25.484 1 98.12 879 TYR B C 1
ATOM 14393 O O . TYR B 1 879 ? 11.828 -29.172 -24.328 1 98.12 879 TYR B O 1
ATOM 14401 N N . TYR B 1 880 ? 10.109 -29.438 -25.844 1 97.81 880 TYR B N 1
ATOM 14402 C CA . TYR B 1 880 ? 9.078 -29.984 -24.969 1 97.81 880 TYR B CA 1
ATOM 14403 C C . TYR B 1 880 ? 8.5 -31.281 -25.531 1 97.81 880 TYR B C 1
ATOM 14405 O O . TYR B 1 880 ? 8.023 -31.297 -26.672 1 97.81 880 TYR B O 1
ATOM 14413 N N . SER B 1 881 ? 8.484 -32.281 -24.734 1 97.69 881 SER B N 1
ATOM 14414 C CA . SER B 1 881 ? 7.996 -33.594 -25.203 1 97.69 881 SER B CA 1
ATOM 14415 C C . SER B 1 881 ? 6.484 -33.562 -25.406 1 97.69 881 SER B C 1
ATOM 14417 O O . SER B 1 881 ? 5.828 -32.562 -25.109 1 97.69 881 SER B O 1
ATOM 14419 N N . ALA B 1 882 ? 5.988 -34.656 -25.875 1 96.12 882 ALA B N 1
ATOM 14420 C CA . ALA B 1 882 ? 4.578 -34.781 -26.234 1 96.12 882 ALA B CA 1
ATOM 14421 C C . ALA B 1 882 ? 3.678 -34.625 -25.016 1 96.12 882 ALA B C 1
ATOM 14423 O O . ALA B 1 882 ? 4.117 -34.844 -23.891 1 96.12 882 ALA B O 1
ATOM 14424 N N . MET B 1 883 ? 2.455 -34.219 -25.312 1 93.56 883 MET B N 1
ATOM 14425 C CA . MET B 1 883 ? 1.448 -34 -24.281 1 93.56 883 MET B CA 1
ATOM 14426 C C . MET B 1 883 ? 0.224 -34.875 -24.5 1 93.56 883 MET B C 1
ATOM 14428 O O . MET B 1 883 ? -0.056 -35.281 -25.625 1 93.56 883 MET B O 1
ATOM 14432 N N . LYS B 1 884 ? -0.443 -35.188 -23.406 1 91.88 884 LYS B N 1
ATOM 14433 C CA . LYS B 1 884 ? -1.68 -35.969 -23.453 1 91.88 884 LYS B CA 1
ATOM 14434 C C . LYS B 1 884 ? -2.812 -35.25 -22.75 1 91.88 884 LYS B C 1
ATOM 14436 O O . LYS B 1 884 ? -2.574 -34.5 -21.781 1 91.88 884 LYS B O 1
ATOM 14441 N N . GLU B 1 885 ? -3.953 -35.344 -23.281 1 86 885 GLU B N 1
ATOM 14442 C CA . GLU B 1 885 ? -5.176 -34.875 -22.625 1 86 885 GLU B CA 1
ATOM 14443 C C . GLU B 1 885 ? -6.348 -35.812 -22.922 1 86 885 GLU B C 1
ATOM 14445 O O . GLU B 1 885 ? -6.258 -36.656 -23.812 1 86 885 GLU B O 1
ATOM 14450 N N . GLU B 1 886 ? -7.352 -35.719 -22.078 1 77.5 886 GLU B N 1
ATOM 14451 C CA . GLU B 1 886 ? -8.562 -36.469 -22.406 1 77.5 886 GLU B CA 1
ATOM 14452 C C . GLU B 1 886 ? -9.195 -35.938 -23.703 1 77.5 886 GLU B C 1
ATOM 14454 O O . GLU B 1 886 ? -9.102 -34.75 -24.016 1 77.5 886 GLU B O 1
ATOM 14459 N N . CYS B 1 887 ? -9.867 -36.875 -24.344 1 82.75 887 CYS B N 1
ATOM 14460 C CA . CYS B 1 887 ? -10.5 -36.469 -25.594 1 82.75 887 CYS B CA 1
ATOM 14461 C C . CYS B 1 887 ? -11.758 -35.656 -25.328 1 82.75 887 CYS B C 1
ATOM 14463 O O . CYS B 1 887 ? -12.602 -36.031 -24.531 1 82.75 887 CYS B O 1
ATOM 14465 N N . TYR B 1 888 ? -11.773 -34.5 -25.984 1 76.5 888 TYR B N 1
ATOM 14466 C CA . TYR B 1 888 ? -12.945 -33.656 -25.922 1 76.5 888 TYR B CA 1
ATOM 14467 C C . TYR B 1 888 ? -13.859 -33.875 -27.125 1 76.5 888 TYR B C 1
ATOM 14469 O O . TYR B 1 888 ? -15.078 -33.75 -27.016 1 76.5 888 TYR B O 1
ATOM 14477 N N . PHE B 1 889 ? -13.227 -34.219 -28.234 1 81.62 889 PHE B N 1
ATOM 14478 C CA . PHE B 1 889 ? -13.93 -34.469 -29.484 1 81.62 889 PHE B CA 1
ATOM 14479 C C . PHE B 1 889 ? -13.469 -35.781 -30.109 1 81.62 889 PHE B C 1
ATOM 14481 O O . PHE B 1 889 ? -12.266 -36.031 -30.219 1 81.62 889 PHE B O 1
ATOM 14488 N N . ASP B 1 890 ? -14.414 -36.562 -30.531 1 81.38 890 ASP B N 1
ATOM 14489 C CA . ASP B 1 890 ? -14.117 -37.875 -31.078 1 81.38 890 ASP B CA 1
ATOM 14490 C C . ASP B 1 890 ? -13.305 -37.75 -32.375 1 81.38 890 ASP B C 1
ATOM 14492 O O . ASP B 1 890 ? -12.453 -38.594 -32.656 1 81.38 890 ASP B O 1
ATOM 14496 N N . GLU B 1 891 ? -13.516 -36.688 -33.062 1 86.5 891 GLU B N 1
ATOM 14497 C CA . GLU B 1 891 ? -12.93 -36.531 -34.406 1 86.5 891 GLU B CA 1
ATOM 14498 C C . GLU B 1 891 ? -11.414 -36.375 -34.312 1 86.5 891 GLU B C 1
ATOM 14500 O O . GLU B 1 891 ? -10.703 -36.719 -35.25 1 86.5 891 GLU B O 1
ATOM 14505 N N . ILE B 1 892 ? -10.891 -35.938 -33.219 1 87.19 892 ILE B N 1
ATOM 14506 C CA . ILE B 1 892 ? -9.461 -35.656 -33.156 1 87.19 892 ILE B CA 1
ATOM 14507 C C . ILE B 1 892 ? -8.828 -36.562 -32.062 1 87.19 892 ILE B C 1
ATOM 14509 O O . ILE B 1 892 ? -7.68 -36.344 -31.672 1 87.19 892 ILE B O 1
ATOM 14513 N N . CYS B 1 893 ? -9.516 -37.531 -31.641 1 90.94 893 CYS B N 1
ATOM 14514 C CA . CYS B 1 893 ? -9.016 -38.406 -30.609 1 90.94 893 CYS B CA 1
ATOM 14515 C C . CYS B 1 893 ? -8.008 -39.406 -31.188 1 90.94 893 CYS B C 1
ATOM 14517 O O . CYS B 1 893 ? -8.359 -40.25 -32.031 1 90.94 893 CYS B O 1
ATOM 14519 N N . THR B 1 894 ? -6.812 -39.375 -30.688 1 95.25 894 THR B N 1
ATOM 14520 C CA . THR B 1 894 ? -5.742 -40.188 -31.266 1 95.25 894 THR B CA 1
ATOM 14521 C C . THR B 1 894 ? -5.746 -41.594 -30.672 1 95.25 894 THR B C 1
ATOM 14523 O O . THR B 1 894 ? -5.344 -42.562 -31.344 1 95.25 894 THR B O 1
ATOM 14526 N N . HIS B 1 895 ? -6.125 -41.719 -29.359 1 92.81 895 HIS B N 1
ATOM 14527 C CA . HIS B 1 895 ? -6.172 -43 -28.688 1 92.81 895 HIS B CA 1
ATOM 14528 C C . HIS B 1 895 ? -7.531 -43.25 -28.031 1 92.81 895 HIS B C 1
ATOM 14530 O O . HIS B 1 895 ? -7.656 -43.219 -26.812 1 92.81 895 HIS B O 1
ATOM 14536 N N . PRO B 1 896 ? -8.484 -43.5 -28.766 1 89.88 896 PRO B N 1
ATOM 14537 C CA . PRO B 1 896 ? -9.852 -43.656 -28.25 1 89.88 896 PRO B CA 1
ATOM 14538 C C . PRO B 1 896 ? -10.023 -44.844 -27.328 1 89.88 896 PRO B C 1
ATOM 14540 O O . PRO B 1 896 ? -10.938 -44.875 -26.5 1 89.88 896 PRO B O 1
ATOM 14543 N N . ASP B 1 897 ? -9.133 -45.875 -27.422 1 88.81 897 ASP B N 1
ATOM 14544 C CA . ASP B 1 897 ? -9.266 -47.094 -26.625 1 88.81 897 ASP B CA 1
ATOM 14545 C C . ASP B 1 897 ? -8.188 -47.156 -25.531 1 88.81 897 ASP B C 1
ATOM 14547 O O . ASP B 1 897 ? -7.801 -48.219 -25.109 1 88.81 897 ASP B O 1
ATOM 14551 N N . TYR B 1 898 ? -7.719 -45.969 -25.234 1 86.94 898 TYR B N 1
ATOM 14552 C CA . TYR B 1 898 ? -6.668 -45.906 -24.219 1 86.94 898 TYR B CA 1
ATOM 14553 C C . TYR B 1 898 ? -7.152 -46.5 -22.906 1 86.94 898 TYR B C 1
ATOM 14555 O O . TYR B 1 898 ? -8.219 -46.125 -22.406 1 86.94 898 TYR B O 1
ATOM 14563 N N . ALA B 1 899 ? -6.543 -47.469 -22.359 1 81.81 899 ALA B N 1
ATOM 14564 C CA . ALA B 1 899 ? -6.719 -48.062 -21.047 1 81.81 899 ALA B CA 1
ATOM 14565 C C . ALA B 1 899 ? -5.371 -48.375 -20.391 1 81.81 899 ALA B C 1
ATOM 14567 O O . ALA B 1 899 ? -4.438 -48.812 -21.062 1 81.81 899 ALA B O 1
ATOM 14568 N N . ALA B 1 900 ? -5.184 -47.938 -19.266 1 75.88 900 ALA B N 1
ATOM 14569 C CA . ALA B 1 900 ? -3.932 -48.125 -18.531 1 75.88 900 ALA B CA 1
ATOM 14570 C C . ALA B 1 900 ? -4.199 -48.531 -17.078 1 75.88 900 ALA B C 1
ATOM 14572 O O . ALA B 1 900 ? -5.344 -48.469 -16.625 1 75.88 900 ALA B O 1
ATOM 14573 N N . PRO B 1 901 ? -3.229 -49.031 -16.391 1 68.06 901 PRO B N 1
ATOM 14574 C CA . PRO B 1 901 ? -3.436 -49.375 -14.984 1 68.06 901 PRO B CA 1
ATOM 14575 C C . PRO B 1 901 ? -3.975 -48.219 -14.172 1 68.06 901 PRO B C 1
ATOM 14577 O O . PRO B 1 901 ? -4.793 -48.406 -13.273 1 68.06 901 PRO B O 1
ATOM 14580 N N . ASP B 1 902 ? -3.643 -47.094 -14.586 1 64.5 902 ASP B N 1
ATOM 14581 C CA . ASP B 1 902 ? -4.082 -45.938 -13.82 1 64.5 902 ASP B CA 1
ATOM 14582 C C . ASP B 1 902 ? -5.551 -45.625 -14.102 1 64.5 902 ASP B C 1
ATOM 14584 O O . ASP B 1 902 ? -6.199 -44.906 -13.312 1 64.5 902 ASP B O 1
ATOM 14588 N N . THR B 1 903 ? -6.035 -46.062 -15.234 1 67.06 903 THR B N 1
ATOM 14589 C CA . THR B 1 903 ? -7.457 -45.875 -15.508 1 67.06 903 THR B CA 1
ATOM 14590 C C . THR B 1 903 ? -8.258 -47.062 -14.992 1 67.06 903 THR B C 1
ATOM 14592 O O . THR B 1 903 ? -9.453 -47.188 -15.266 1 67.06 903 THR B O 1
ATOM 14595 N N . GLN B 1 904 ? -7.551 -47.938 -14.391 1 61.72 904 GLN B N 1
ATOM 14596 C CA . GLN B 1 904 ? -8.156 -49.156 -13.859 1 61.72 904 GLN B CA 1
ATOM 14597 C C . GLN B 1 904 ? -8.797 -50 -14.961 1 61.72 904 GLN B C 1
ATOM 14599 O O . GLN B 1 904 ? -9.867 -50.562 -14.773 1 61.72 904 GLN B O 1
ATOM 14604 N N . GLY B 1 905 ? -8.273 -49.812 -16.078 1 68 905 GLY B N 1
ATOM 14605 C CA . GLY B 1 905 ? -8.75 -50.625 -17.203 1 68 905 GLY B CA 1
ATOM 14606 C C . GLY B 1 905 ? -9.945 -50 -17.906 1 68 905 GLY B C 1
ATOM 14607 O O . GLY B 1 905 ? -10.391 -50.5 -18.938 1 68 905 GLY B O 1
ATOM 14608 N N . ILE B 1 906 ? -10.391 -48.969 -17.344 1 64.06 906 ILE B N 1
ATOM 14609 C CA . ILE B 1 906 ? -11.508 -48.281 -17.969 1 64.06 906 ILE B CA 1
ATOM 14610 C C . ILE B 1 906 ? -11.023 -47.531 -19.203 1 64.06 906 ILE B C 1
ATOM 14612 O O . ILE B 1 906 ? -10.008 -46.812 -19.156 1 64.06 906 ILE B O 1
ATOM 14616 N N . ILE B 1 907 ? -11.734 -47.812 -20.266 1 77.75 907 ILE B N 1
ATOM 14617 C CA . ILE B 1 907 ? -11.391 -47.094 -21.484 1 77.75 907 ILE B CA 1
ATOM 14618 C C . ILE B 1 907 ? -11.641 -45.594 -21.297 1 77.75 907 ILE B C 1
ATOM 14620 O O . ILE B 1 907 ? -12.773 -45.188 -21.047 1 77.75 907 ILE B O 1
ATOM 14624 N N . THR B 1 908 ? -10.57 -44.844 -21.281 1 76.31 908 THR B N 1
ATOM 14625 C CA . THR B 1 908 ? -10.586 -43.406 -21.188 1 76.31 908 THR B CA 1
ATOM 14626 C C . THR B 1 908 ? -9.93 -42.781 -22.422 1 76.31 908 THR B C 1
ATOM 14628 O O . THR B 1 908 ? -8.703 -42.625 -22.469 1 76.31 908 THR B O 1
ATOM 14631 N N . PRO B 1 909 ? -10.688 -42.375 -23.406 1 81.25 909 PRO B N 1
ATOM 14632 C CA . PRO B 1 909 ? -10.102 -41.812 -24.641 1 81.25 909 PRO B CA 1
ATOM 14633 C C . PRO B 1 909 ? -9.117 -40.688 -24.375 1 81.25 909 PRO B C 1
ATOM 14635 O O . PRO B 1 909 ? -9.422 -39.781 -23.625 1 81.25 909 PRO B O 1
ATOM 14638 N N . ILE B 1 910 ? -7.891 -40.875 -24.969 1 88.69 910 ILE B N 1
ATOM 14639 C CA . ILE B 1 910 ? -6.809 -39.938 -24.75 1 88.69 910 ILE B CA 1
ATOM 14640 C C . ILE B 1 910 ? -6.352 -39.344 -26.094 1 88.69 910 ILE B C 1
ATOM 14642 O O . ILE B 1 910 ? -6.254 -40.094 -27.094 1 88.69 910 ILE B O 1
ATOM 14646 N N . ASN B 1 911 ? -6.242 -38 -26.094 1 90 911 ASN B N 1
ATOM 14647 C CA . ASN B 1 911 ? -5.633 -37.312 -27.219 1 90 911 ASN B CA 1
ATOM 14648 C C . ASN B 1 911 ? -4.164 -37 -26.953 1 90 911 ASN B C 1
ATOM 14650 O O . ASN B 1 911 ? -3.844 -36.344 -25.969 1 90 911 ASN B O 1
ATOM 14654 N N . ARG B 1 912 ? -3.277 -37.5 -27.75 1 94.69 912 ARG B N 1
ATOM 14655 C CA . ARG B 1 912 ? -1.851 -37.219 -27.641 1 94.69 912 ARG B CA 1
ATOM 14656 C C . ARG B 1 912 ? -1.414 -36.25 -28.734 1 94.69 912 ARG B C 1
ATOM 14658 O O . ARG B 1 912 ? -1.704 -36.469 -29.922 1 94.69 912 ARG B O 1
ATOM 14665 N N . VAL B 1 913 ? -0.793 -35.188 -28.344 1 94.25 913 VAL B N 1
ATOM 14666 C CA . VAL B 1 913 ? -0.275 -34.219 -29.297 1 94.25 913 VAL B CA 1
ATOM 14667 C C . VAL B 1 913 ? 1.251 -34.25 -29.312 1 94.25 913 VAL B C 1
ATOM 14669 O O . VAL B 1 913 ? 1.874 -34.656 -28.328 1 94.25 913 VAL B O 1
ATOM 14672 N N . GLY B 1 914 ? 1.844 -33.906 -30.359 1 93.19 914 GLY B N 1
ATOM 14673 C CA . GLY B 1 914 ? 3.271 -34.062 -30.594 1 93.19 914 GLY B CA 1
ATOM 14674 C C . GLY B 1 914 ? 4.117 -33.094 -29.781 1 93.19 914 GLY B C 1
ATOM 14675 O O . GLY B 1 914 ? 3.582 -32.219 -29.094 1 93.19 914 GLY B O 1
ATOM 14676 N N . SER B 1 915 ? 5.434 -33.344 -29.875 1 96.75 915 SER B N 1
ATOM 14677 C CA . SER B 1 915 ? 6.418 -32.5 -29.203 1 96.75 915 SER B CA 1
ATOM 14678 C C . SER B 1 915 ? 6.527 -31.125 -29.859 1 96.75 915 SER B C 1
ATOM 14680 O O . SER B 1 915 ? 6.047 -30.938 -30.984 1 96.75 915 SER B O 1
ATOM 14682 N N . ASN B 1 916 ? 7.035 -30.156 -29.141 1 96.81 916 ASN B N 1
ATOM 14683 C CA . ASN B 1 916 ? 7.234 -28.797 -29.609 1 96.81 916 ASN B CA 1
ATOM 14684 C C . ASN B 1 916 ? 8.672 -28.328 -29.406 1 96.81 916 ASN B C 1
ATOM 14686 O O . ASN B 1 916 ? 9.289 -28.641 -28.391 1 96.81 916 ASN B O 1
ATOM 14690 N N . THR B 1 917 ? 9.164 -27.594 -30.359 1 98 917 THR B N 1
ATOM 14691 C CA . THR B 1 917 ? 10.5 -27.031 -30.266 1 98 917 THR B CA 1
ATOM 14692 C C . THR B 1 917 ? 10.492 -25.547 -30.656 1 98 917 THR B C 1
ATOM 14694 O O . THR B 1 917 ? 10 -25.188 -31.719 1 98 917 THR B O 1
ATOM 14697 N N . PHE B 1 918 ? 10.969 -24.734 -29.797 1 97.75 918 PHE B N 1
ATOM 14698 C CA . PHE B 1 918 ? 11.117 -23.297 -30.047 1 97.75 918 PHE B CA 1
ATOM 14699 C C . PHE B 1 918 ? 12.578 -22.938 -30.297 1 97.75 918 PHE B C 1
ATOM 14701 O O . PHE B 1 918 ? 13.469 -23.469 -29.625 1 97.75 918 PHE B O 1
ATOM 14708 N N . HIS B 1 919 ? 12.859 -22.094 -31.281 1 98.06 919 HIS B N 1
ATOM 14709 C CA . HIS B 1 919 ? 14.203 -21.656 -31.609 1 98.06 919 HIS B CA 1
ATOM 14710 C C . HIS B 1 919 ? 14.391 -20.172 -31.328 1 98.06 919 HIS B C 1
ATOM 14712 O O . HIS B 1 919 ? 13.539 -19.344 -31.703 1 98.06 919 HIS B O 1
ATOM 14718 N N . ASP B 1 920 ? 15.438 -19.828 -30.672 1 97.81 920 ASP B N 1
ATOM 14719 C CA . ASP B 1 920 ? 15.797 -18.453 -30.344 1 97.81 920 ASP B CA 1
ATOM 14720 C C . ASP B 1 920 ? 17.125 -18.047 -31 1 97.81 920 ASP B C 1
ATOM 14722 O O . ASP B 1 920 ? 18.031 -18.875 -31.125 1 97.81 920 ASP B O 1
ATOM 14726 N N . LEU B 1 921 ? 17.219 -16.781 -31.406 1 98.06 921 LEU B N 1
ATOM 14727 C CA . LEU B 1 921 ? 18.422 -16.281 -32.062 1 98.06 921 LEU B CA 1
ATOM 14728 C C . LEU B 1 921 ? 18.766 -14.883 -31.562 1 98.06 921 LEU B C 1
ATOM 14730 O O . LEU B 1 921 ? 17.875 -14.039 -31.422 1 98.06 921 LEU B O 1
ATOM 14734 N N . GLN B 1 922 ? 20.031 -14.664 -31.266 1 97.81 922 GLN B N 1
ATOM 14735 C CA . GLN B 1 922 ? 20.5 -13.336 -30.875 1 97.81 922 GLN B CA 1
ATOM 14736 C C . GLN B 1 922 ? 21.844 -13.016 -31.531 1 97.81 922 GLN B C 1
ATOM 14738 O O . GLN B 1 922 ? 22.734 -13.852 -31.562 1 97.81 922 GLN B O 1
ATOM 14743 N N . PHE B 1 923 ? 21.969 -11.789 -32.125 1 98.12 923 PHE B N 1
ATOM 14744 C CA . PHE B 1 923 ? 23.203 -11.219 -32.625 1 98.12 923 PHE B CA 1
ATOM 14745 C C . PHE B 1 923 ? 23.688 -10.086 -31.734 1 98.12 923 PHE B C 1
ATOM 14747 O O . PHE B 1 923 ? 22.891 -9.227 -31.328 1 98.12 923 PHE B O 1
ATOM 14754 N N . ARG B 1 924 ? 24.938 -10.148 -31.422 1 97.31 924 ARG B N 1
ATOM 14755 C CA . ARG B 1 924 ? 25.5 -9.133 -30.547 1 97.31 924 ARG B CA 1
ATOM 14756 C C . ARG B 1 924 ? 26.688 -8.438 -31.203 1 97.31 924 ARG B C 1
ATOM 14758 O O . ARG B 1 924 ? 27.516 -9.086 -31.859 1 97.31 924 ARG B O 1
ATOM 14765 N N . TRP B 1 925 ? 26.797 -7.086 -31 1 97.69 925 TRP B N 1
ATOM 14766 C CA . TRP B 1 925 ? 27.891 -6.25 -31.469 1 97.69 925 TRP B CA 1
ATOM 14767 C C . TRP B 1 925 ? 28.453 -5.395 -30.328 1 97.69 925 TRP B C 1
ATOM 14769 O O . TRP B 1 925 ? 27.719 -4.594 -29.734 1 97.69 925 TRP B O 1
ATOM 14779 N N . ASN B 1 926 ? 29.719 -5.641 -30.062 1 96.12 926 ASN B N 1
ATOM 14780 C CA . ASN B 1 926 ? 30.422 -4.758 -29.125 1 96.12 926 ASN B CA 1
ATOM 14781 C C . ASN B 1 926 ? 30.969 -3.523 -29.844 1 96.12 926 ASN B C 1
ATOM 14783 O O . ASN B 1 926 ? 32 -3.594 -30.516 1 96.12 926 ASN B O 1
ATOM 14787 N N . ALA B 1 927 ? 30.391 -2.436 -29.5 1 96.12 927 ALA B N 1
ATOM 14788 C CA . ALA B 1 927 ? 30.734 -1.203 -30.203 1 96.12 927 ALA B CA 1
ATOM 14789 C C . ALA B 1 927 ? 32 -0.576 -29.641 1 96.12 927 ALA B C 1
ATOM 14791 O O . ALA B 1 927 ? 32.344 -0.772 -28.469 1 96.12 927 ALA B O 1
ATOM 14792 N N . PRO B 1 928 ? 32.719 0.227 -30.375 1 93.38 928 PRO B N 1
ATOM 14793 C CA . PRO B 1 928 ? 34 0.815 -29.953 1 93.38 928 PRO B CA 1
ATOM 14794 C C . PRO B 1 928 ? 33.812 1.87 -28.859 1 93.38 928 PRO B C 1
ATOM 14796 O O . PRO B 1 928 ? 34.781 2.219 -28.188 1 93.38 928 PRO B O 1
ATOM 14799 N N . TRP B 1 929 ? 32.625 2.352 -28.734 1 89.94 929 TRP B N 1
ATOM 14800 C CA . TRP B 1 929 ? 32.438 3.383 -27.703 1 89.94 929 TRP B CA 1
ATOM 14801 C C . TRP B 1 929 ? 32 2.768 -26.375 1 89.94 929 TRP B C 1
ATOM 14803 O O . TRP B 1 929 ? 31.531 3.473 -25.5 1 89.94 929 TRP B O 1
ATOM 14813 N N . GLY B 1 930 ? 32.156 1.442 -26.266 1 89.31 930 GLY B N 1
ATOM 14814 C CA . GLY B 1 930 ? 31.922 0.771 -25 1 89.31 930 GLY B CA 1
ATOM 14815 C C . GLY B 1 930 ? 30.5 0.278 -24.828 1 89.31 930 GLY B C 1
ATOM 14816 O O . GLY B 1 930 ? 30.078 -0.104 -23.734 1 89.31 930 GLY B O 1
ATOM 14817 N N . ALA B 1 931 ? 29.734 0.276 -25.922 1 94.62 931 ALA B N 1
ATOM 14818 C CA . ALA B 1 931 ? 28.359 -0.202 -25.891 1 94.62 931 ALA B CA 1
ATOM 14819 C C . ALA B 1 931 ? 28.25 -1.602 -26.484 1 94.62 931 ALA B C 1
ATOM 14821 O O . ALA B 1 931 ? 29.125 -2.023 -27.25 1 94.62 931 ALA B O 1
ATOM 14822 N N . THR B 1 932 ? 27.297 -2.342 -26.031 1 95.94 932 THR B N 1
ATOM 14823 C CA . THR B 1 932 ? 26.906 -3.598 -26.656 1 95.94 932 THR B CA 1
ATOM 14824 C C . THR B 1 932 ? 25.484 -3.504 -27.219 1 95.94 932 THR B C 1
ATOM 14826 O O . THR B 1 932 ? 24.547 -3.166 -26.5 1 95.94 932 THR B O 1
ATOM 14829 N N . VAL B 1 933 ? 25.391 -3.744 -28.453 1 97.5 933 VAL B N 1
ATOM 14830 C CA . VAL B 1 933 ? 24.094 -3.76 -29.109 1 97.5 933 VAL B CA 1
ATOM 14831 C C . VAL B 1 933 ? 23.719 -5.195 -29.484 1 97.5 933 VAL B C 1
ATOM 14833 O O . VAL B 1 933 ? 24.531 -5.926 -30.062 1 97.5 933 VAL B O 1
ATOM 14836 N N . ALA B 1 934 ? 22.547 -5.594 -29.125 1 97.38 934 ALA B N 1
ATOM 14837 C CA . ALA B 1 934 ? 22.078 -6.938 -29.453 1 97.38 934 ALA B CA 1
ATOM 14838 C C . ALA B 1 934 ? 20.719 -6.895 -30.141 1 97.38 934 ALA B C 1
ATOM 14840 O O . ALA B 1 934 ? 19.859 -6.09 -29.766 1 97.38 934 ALA B O 1
ATOM 14841 N N . LEU B 1 935 ? 20.578 -7.656 -31.156 1 97.94 935 LEU B N 1
ATOM 14842 C CA . LEU B 1 935 ? 19.312 -7.906 -31.844 1 97.94 935 LEU B CA 1
ATOM 14843 C C . LEU B 1 935 ? 18.969 -9.391 -31.812 1 97.94 935 LEU B C 1
ATOM 14845 O O . LEU B 1 935 ? 19.828 -10.242 -32.031 1 97.94 935 LEU B O 1
ATOM 14849 N N . GLY B 1 936 ? 17.734 -9.664 -31.422 1 97.56 936 GLY B N 1
ATOM 14850 C CA . GLY B 1 936 ? 17.359 -11.07 -31.344 1 97.56 936 GLY B CA 1
ATOM 14851 C C . GLY B 1 936 ? 15.883 -11.32 -31.562 1 97.56 936 GLY B C 1
ATOM 14852 O O . GLY B 1 936 ? 15.109 -10.375 -31.734 1 97.56 936 GLY B O 1
ATOM 14853 N N . ALA B 1 937 ? 15.578 -12.602 -31.625 1 97.88 937 ALA B N 1
ATOM 14854 C CA . ALA B 1 937 ? 14.195 -13.062 -31.719 1 97.88 937 ALA B CA 1
ATOM 14855 C C . ALA B 1 937 ? 14.008 -14.375 -30.969 1 97.88 937 ALA B C 1
ATOM 14857 O O . ALA B 1 937 ? 14.805 -15.305 -31.109 1 97.88 937 ALA B O 1
ATOM 14858 N N . ASN B 1 938 ? 13.062 -14.414 -30.109 1 97.25 938 ASN B N 1
ATOM 14859 C CA . ASN B 1 938 ? 12.609 -15.664 -29.516 1 97.25 938 ASN B CA 1
ATOM 14860 C C . ASN B 1 938 ? 11.508 -16.312 -30.344 1 97.25 938 ASN B C 1
ATOM 14862 O O . ASN B 1 938 ? 10.617 -15.625 -30.844 1 97.25 938 ASN B O 1
ATOM 14866 N N . ASN B 1 939 ? 11.648 -17.641 -30.484 1 97.81 939 ASN B N 1
ATOM 14867 C CA . ASN B 1 939 ? 10.758 -18.359 -31.391 1 97.81 939 ASN B CA 1
ATOM 14868 C C . ASN B 1 939 ? 10.852 -17.812 -32.812 1 97.81 939 ASN B C 1
ATOM 14870 O O . ASN B 1 939 ? 9.836 -17.438 -33.406 1 97.81 939 ASN B O 1
ATOM 14874 N N . VAL B 1 940 ? 12 -17.797 -33.344 1 97.44 940 VAL B N 1
ATOM 14875 C CA . VAL B 1 940 ? 12.32 -17.125 -34.594 1 97.44 940 VAL B CA 1
ATOM 14876 C C . VAL B 1 940 ? 11.523 -17.75 -35.75 1 97.44 940 VAL B C 1
ATOM 14878 O O . VAL B 1 940 ? 11.188 -17.062 -36.719 1 97.44 940 VAL B O 1
ATOM 14881 N N . THR B 1 941 ? 11.148 -19 -35.625 1 97.44 941 THR B N 1
ATOM 14882 C CA . THR B 1 941 ? 10.438 -19.688 -36.688 1 97.44 941 THR B CA 1
ATOM 14883 C C . THR B 1 941 ? 8.938 -19.484 -36.562 1 97.44 941 THR B C 1
ATOM 14885 O O . THR B 1 941 ? 8.164 -19.984 -37.375 1 97.44 941 THR B O 1
ATOM 14888 N N . ASP B 1 942 ? 8.508 -18.781 -35.469 1 97.38 942 ASP B N 1
ATOM 14889 C CA . ASP B 1 942 ? 7.098 -18.516 -35.219 1 97.38 942 ASP B CA 1
ATOM 14890 C C . ASP B 1 942 ? 6.316 -19.828 -35.031 1 97.38 942 ASP B C 1
ATOM 14892 O O . ASP B 1 942 ? 5.227 -19.969 -35.594 1 97.38 942 ASP B O 1
ATOM 14896 N N . HIS B 1 943 ? 6.977 -20.672 -34.344 1 97.12 943 HIS B N 1
ATOM 14897 C CA . HIS B 1 943 ? 6.34 -21.938 -34.031 1 97.12 943 HIS B CA 1
ATOM 14898 C C . HIS B 1 943 ? 5.184 -21.75 -33.062 1 97.12 943 HIS B C 1
ATOM 14900 O O . HIS B 1 943 ? 5.285 -20.969 -32.125 1 97.12 943 HIS B O 1
ATOM 14906 N N . GLU B 1 944 ? 4.039 -22.5 -33.344 1 95.5 944 GLU B N 1
ATOM 14907 C CA . GLU B 1 944 ? 2.893 -22.516 -32.469 1 95.5 944 GLU B CA 1
ATOM 14908 C C . GLU B 1 944 ? 2.701 -23.906 -31.844 1 95.5 944 GLU B C 1
ATOM 14910 O O . GLU B 1 944 ? 2.768 -24.922 -32.531 1 95.5 944 GLU B O 1
ATOM 14915 N N . GLY B 1 945 ? 2.529 -23.953 -30.594 1 95.44 945 GLY B N 1
ATOM 14916 C CA . GLY B 1 945 ? 2.221 -25.219 -29.938 1 95.44 945 GLY B CA 1
ATOM 14917 C C . GLY B 1 945 ? 0.869 -25.781 -30.344 1 95.44 945 GLY B C 1
ATOM 14918 O O . GLY B 1 945 ? 0.112 -25.141 -31.062 1 95.44 945 GLY B O 1
ATOM 14919 N N . PRO B 1 946 ? 0.576 -26.875 -29.812 1 95.06 946 PRO B N 1
ATOM 14920 C CA . PRO B 1 946 ? -0.699 -27.516 -30.156 1 95.06 946 PRO B CA 1
ATOM 14921 C C . PRO B 1 946 ? -1.876 -26.938 -29.359 1 95.06 946 PRO B C 1
ATOM 14923 O O . PRO B 1 946 ? -1.687 -26.391 -28.281 1 95.06 946 PRO B O 1
ATOM 14926 N N . VAL B 1 947 ? -3.021 -27.109 -29.969 1 93.5 947 VAL B N 1
ATOM 14927 C CA . VAL B 1 947 ? -4.262 -26.828 -29.25 1 93.5 947 VAL B CA 1
ATOM 14928 C C . VAL B 1 947 ? -4.484 -27.891 -28.172 1 93.5 947 VAL B C 1
ATOM 14930 O O . VAL B 1 947 ? -4.395 -29.094 -28.453 1 93.5 947 VAL B O 1
ATOM 14933 N N . MET B 1 948 ? -4.617 -27.5 -27.016 1 92.06 948 MET B N 1
ATOM 14934 C CA . MET B 1 948 ? -4.941 -28.375 -25.891 1 92.06 948 MET B CA 1
ATOM 14935 C C . MET B 1 948 ? -6.25 -27.938 -25.234 1 92.06 948 MET B C 1
ATOM 14937 O O . MET B 1 948 ? -6.277 -26.953 -24.484 1 92.06 948 MET B O 1
ATOM 14941 N N . PHE B 1 949 ? -7.262 -28.703 -25.344 1 86.12 949 PHE B N 1
ATOM 14942 C CA . PHE B 1 949 ? -8.586 -28.328 -24.875 1 86.12 949 PHE B CA 1
ATOM 14943 C C . PHE B 1 949 ? -8.648 -28.375 -23.344 1 86.12 949 PHE B C 1
ATOM 14945 O O . PHE B 1 949 ? -9.531 -27.766 -22.734 1 86.12 949 PHE B O 1
ATOM 14952 N N . SER B 1 950 ? -7.672 -29.094 -22.734 1 80.94 950 SER B N 1
ATOM 14953 C CA . SER B 1 950 ? -7.59 -29.156 -21.266 1 80.94 950 SER B CA 1
ATOM 14954 C C . SER B 1 950 ? -7.082 -27.844 -20.688 1 80.94 950 SER B C 1
ATOM 14956 O O . SER B 1 950 ? -7.156 -27.625 -19.484 1 80.94 950 SER B O 1
ATOM 14958 N N . GLN B 1 951 ? -6.594 -26.891 -21.484 1 87.56 951 GLN B N 1
ATOM 14959 C CA . GLN B 1 951 ? -6.141 -25.562 -21.078 1 87.56 951 GLN B CA 1
ATOM 14960 C C . GLN B 1 951 ? -5.078 -25.656 -19.984 1 87.56 951 GLN B C 1
ATOM 14962 O O . GLN B 1 951 ? -5.203 -25.016 -18.938 1 87.56 951 GLN B O 1
ATOM 14967 N N . PRO B 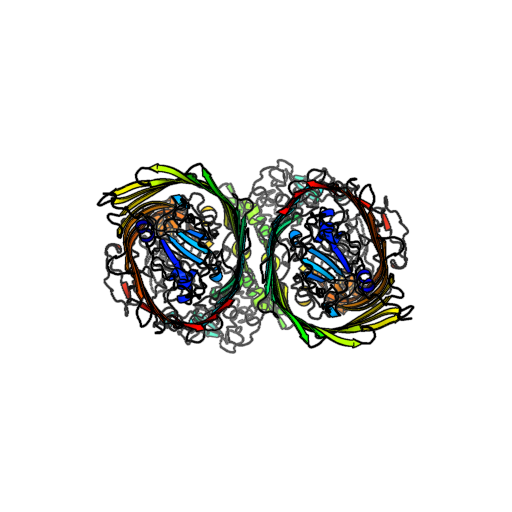1 952 ? -4.039 -26.438 -20.297 1 89.75 952 PRO B N 1
ATOM 14968 C CA . PRO B 1 952 ? -3.049 -26.625 -19.25 1 89.75 952 PRO B CA 1
ATOM 14969 C C . PRO B 1 952 ? -2.402 -25.312 -18.797 1 89.75 952 PRO B C 1
ATOM 14971 O O . PRO B 1 952 ? -1.734 -24.656 -19.609 1 89.75 952 PRO B O 1
ATOM 14974 N N . ASN B 1 953 ? -2.527 -25 -17.469 1 90.31 953 ASN B N 1
ATOM 14975 C CA . ASN B 1 953 ? -1.988 -23.781 -16.875 1 90.31 953 ASN B CA 1
ATOM 14976 C C . ASN B 1 953 ? -2.404 -22.531 -17.656 1 90.31 953 ASN B C 1
ATOM 14978 O O . ASN B 1 953 ? -1.575 -21.672 -17.953 1 90.31 953 ASN B O 1
ATOM 14982 N N . SER B 1 954 ? -3.588 -22.531 -18.109 1 91.25 954 SER B N 1
ATOM 14983 C CA . SER B 1 954 ? -4.195 -21.484 -18.938 1 91.25 954 SER B CA 1
ATOM 14984 C C . SER B 1 954 ? -5.711 -21.469 -18.781 1 91.25 954 SER B C 1
ATOM 14986 O O . SER B 1 954 ? -6.273 -22.297 -18.047 1 91.25 954 SER B O 1
ATOM 14988 N N . ASN B 1 955 ? -6.34 -20.469 -19.25 1 88.12 955 ASN B N 1
ATOM 14989 C CA . ASN B 1 955 ? -7.793 -20.469 -19.391 1 88.12 955 ASN B CA 1
ATOM 14990 C C . ASN B 1 955 ? -8.219 -20.547 -20.844 1 88.12 955 ASN B C 1
ATOM 14992 O O . ASN B 1 955 ? -9.383 -20.297 -21.172 1 88.12 955 ASN B O 1
ATOM 14996 N N . PHE B 1 956 ? -7.207 -20.922 -21.656 1 92.75 956 PHE B N 1
ATOM 14997 C CA . PHE B 1 956 ? -7.418 -21.078 -23.094 1 92.75 956 PHE B CA 1
ATOM 14998 C C . PHE B 1 956 ? -6.855 -22.406 -23.594 1 92.75 956 PHE B C 1
ATOM 15000 O O . PHE B 1 956 ? -6.09 -23.062 -22.875 1 92.75 956 PHE B O 1
ATOM 15007 N N . ALA B 1 957 ? -7.238 -22.844 -24.766 1 91.81 957 ALA B N 1
ATOM 15008 C CA . ALA B 1 957 ? -6.848 -24.141 -25.312 1 91.81 957 ALA B CA 1
ATOM 15009 C C . ALA B 1 957 ? -5.402 -24.125 -25.812 1 91.81 957 ALA B C 1
ATOM 15011 O O . ALA B 1 957 ? -5.113 -24.547 -26.938 1 91.81 957 ALA B O 1
ATOM 15012 N N . TYR B 1 958 ? -4.559 -23.594 -25 1 93.94 958 TYR B N 1
ATOM 15013 C CA . TYR B 1 958 ? -3.131 -23.422 -25.234 1 93.94 958 TYR B CA 1
ATOM 15014 C C . TYR B 1 958 ? -2.348 -23.469 -23.938 1 93.94 958 TYR B C 1
ATOM 15016 O O . TYR B 1 958 ? -2.801 -22.938 -22.906 1 93.94 958 TYR B O 1
ATOM 15024 N N . TYR B 1 959 ? -1.203 -24.141 -23.969 1 94.31 959 TYR B N 1
ATOM 15025 C CA . TYR B 1 959 ? -0.412 -24.203 -22.75 1 94.31 959 TYR B CA 1
ATOM 15026 C C . TYR B 1 959 ? 0.105 -22.828 -22.344 1 94.31 959 TYR B C 1
ATOM 15028 O O . TYR B 1 959 ? 0.706 -22.125 -23.172 1 94.31 959 TYR B O 1
ATOM 15036 N N . GLY B 1 960 ? -0.003 -22.484 -21.031 1 93.38 960 GLY B N 1
ATOM 15037 C CA . GLY B 1 960 ? 0.3 -21.156 -20.562 1 93.38 960 GLY B CA 1
ATOM 15038 C C . GLY B 1 960 ? 1.784 -20.828 -20.578 1 93.38 960 GLY B C 1
ATOM 15039 O O . GLY B 1 960 ? 2.178 -19.672 -20.484 1 93.38 960 GLY B O 1
ATOM 15040 N N . GLY B 1 961 ? 2.643 -21.812 -20.75 1 93.06 961 GLY B N 1
ATOM 15041 C CA . GLY B 1 961 ? 4.078 -21.594 -20.734 1 93.06 961 GLY B CA 1
ATOM 15042 C C . GLY B 1 961 ? 4.691 -21.484 -22.109 1 93.06 961 GLY B C 1
ATOM 15043 O O . GLY B 1 961 ? 5.891 -21.234 -22.25 1 93.06 961 GLY B O 1
ATOM 15044 N N . PHE B 1 962 ? 3.926 -21.641 -23.172 1 95 962 PHE B N 1
ATOM 15045 C CA . PHE B 1 962 ? 4.43 -21.562 -24.531 1 95 962 PHE B CA 1
ATOM 15046 C C . PHE B 1 962 ? 4.473 -20.125 -25.031 1 95 962 PHE B C 1
ATOM 15048 O O . PHE B 1 962 ? 3.746 -19.266 -24.516 1 95 962 PHE B O 1
ATOM 15055 N N . ASP B 1 963 ? 5.328 -19.922 -26 1 94.31 963 ASP B N 1
ATOM 15056 C CA . ASP B 1 963 ? 5.371 -18.625 -26.672 1 94.31 963 ASP B CA 1
ATOM 15057 C C . ASP B 1 963 ? 4.082 -18.375 -27.453 1 94.31 963 ASP B C 1
ATOM 15059 O O . ASP B 1 963 ? 3.467 -19.312 -27.969 1 94.31 963 ASP B O 1
ATOM 15063 N N . LEU B 1 964 ? 3.697 -17.156 -27.516 1 95.5 964 LEU B N 1
ATOM 15064 C CA . LEU B 1 964 ? 2.467 -16.781 -28.203 1 95.5 964 LEU B CA 1
ATOM 15065 C C . LEU B 1 964 ? 2.752 -16.359 -29.641 1 95.5 964 LEU B C 1
ATOM 15067 O O . LEU B 1 964 ? 1.836 -15.977 -30.375 1 95.5 964 LEU B O 1
ATOM 15071 N N . GLY B 1 965 ? 3.959 -16.453 -30.062 1 95.88 965 GLY B N 1
ATOM 15072 C CA . GLY B 1 965 ? 4.465 -16.062 -31.375 1 95.88 965 GLY B CA 1
ATOM 15073 C C . GLY B 1 965 ? 5.926 -15.648 -31.344 1 95.88 965 GLY B C 1
ATOM 15074 O O . GLY B 1 965 ? 6.605 -15.82 -30.328 1 95.88 965 GLY B O 1
ATOM 15075 N N . ARG B 1 966 ? 6.332 -15.227 -32.531 1 97.56 966 ARG B N 1
ATOM 15076 C CA . ARG B 1 966 ? 7.703 -14.734 -32.625 1 97.56 966 ARG B CA 1
ATOM 15077 C C . ARG B 1 966 ? 7.848 -13.391 -31.922 1 97.56 966 ARG B C 1
ATOM 15079 O O . ARG B 1 966 ? 7.055 -12.477 -32.156 1 97.56 966 ARG B O 1
ATOM 15086 N N . PHE B 1 967 ? 8.781 -13.289 -31.062 1 97.12 967 PHE B N 1
ATOM 15087 C CA . PHE B 1 967 ? 9.039 -12.07 -30.312 1 97.12 967 PHE B CA 1
ATOM 15088 C C . PHE B 1 967 ? 10.383 -11.469 -30.688 1 97.12 967 PHE B C 1
ATOM 15090 O O . PHE B 1 967 ? 11.438 -12.047 -30.406 1 97.12 967 PHE B O 1
ATOM 15097 N N . TRP B 1 968 ? 10.391 -10.258 -31.297 1 97.62 968 TRP B N 1
ATOM 15098 C CA . TRP B 1 968 ? 11.602 -9.531 -31.672 1 97.62 968 TRP B CA 1
ATOM 15099 C C . TRP B 1 968 ? 12.023 -8.562 -30.562 1 97.62 968 TRP B C 1
ATOM 15101 O O . TRP B 1 968 ? 11.172 -7.957 -29.906 1 97.62 968 TRP B O 1
ATOM 15111 N N . TYR B 1 969 ? 13.344 -8.461 -30.391 1 97.56 969 TYR B N 1
ATOM 15112 C CA . TYR B 1 969 ? 13.766 -7.492 -29.391 1 97.56 969 TYR B CA 1
ATOM 15113 C C . TYR B 1 969 ? 15.117 -6.883 -29.75 1 97.56 969 TYR B C 1
ATOM 15115 O O . TYR B 1 969 ? 15.844 -7.434 -30.578 1 97.56 969 TYR B O 1
ATOM 15123 N N . ALA B 1 970 ? 15.414 -5.711 -29.234 1 98.06 970 ALA B N 1
ATOM 15124 C CA . ALA B 1 970 ? 16.688 -5.012 -29.297 1 98.06 970 ALA B CA 1
ATOM 15125 C C . ALA B 1 970 ? 17.156 -4.594 -27.891 1 98.06 970 ALA B C 1
ATOM 15127 O O . ALA B 1 970 ? 16.328 -4.238 -27.047 1 98.06 970 ALA B O 1
ATOM 15128 N N . LYS B 1 971 ? 18.422 -4.742 -27.719 1 96.94 971 LYS B N 1
ATOM 15129 C CA . LYS B 1 971 ? 19.031 -4.363 -26.453 1 96.94 971 LYS B CA 1
ATOM 15130 C C . LYS B 1 971 ? 20.219 -3.426 -26.672 1 96.94 971 LYS B C 1
ATOM 15132 O O . LYS B 1 971 ? 20.984 -3.586 -27.625 1 96.94 971 LYS B O 1
ATOM 15137 N N . TYR B 1 972 ? 20.375 -2.455 -25.859 1 97.19 972 TYR B N 1
ATOM 15138 C CA . TYR B 1 972 ? 21.516 -1.545 -25.828 1 97.19 972 TYR B CA 1
ATOM 15139 C C . TYR B 1 972 ? 22.094 -1.453 -24.422 1 97.19 972 TYR B C 1
ATOM 15141 O O . TYR B 1 972 ? 21.391 -1.078 -23.469 1 97.19 972 TYR B O 1
ATOM 15149 N N . LYS B 1 973 ? 23.281 -1.826 -24.281 1 95.5 973 LYS B N 1
ATOM 15150 C CA . LYS B 1 973 ? 23.984 -1.758 -23 1 95.5 973 LYS B CA 1
ATOM 15151 C C . LYS B 1 973 ? 25.188 -0.811 -23.078 1 95.5 973 LYS B C 1
ATOM 15153 O O . LYS B 1 973 ? 26.016 -0.93 -23.984 1 95.5 973 LYS B O 1
ATOM 15158 N N . GLN B 1 974 ? 25.266 0.123 -22.156 1 94.19 974 GLN B N 1
ATOM 15159 C CA . GLN B 1 974 ? 26.359 1.082 -22.094 1 94.19 974 GLN B CA 1
ATOM 15160 C C . GLN B 1 974 ? 27.062 1.024 -20.734 1 94.19 974 GLN B C 1
ATOM 15162 O O . GLN B 1 974 ? 26.422 1.105 -19.688 1 94.19 974 GLN B O 1
ATOM 15167 N N . THR B 1 975 ? 28.359 0.91 -20.766 1 89.69 975 THR B N 1
ATOM 15168 C CA . THR B 1 975 ? 29.156 0.925 -19.547 1 89.69 975 THR B CA 1
ATOM 15169 C C . THR B 1 975 ? 30.047 2.162 -19.5 1 89.69 975 THR B C 1
ATOM 15171 O O . THR B 1 975 ? 30.562 2.6 -20.531 1 89.69 975 THR B O 1
ATOM 15174 N N . PHE B 1 976 ? 30.25 2.57 -18.312 1 86.69 976 PHE B N 1
ATOM 15175 C CA . PHE B 1 976 ? 31.094 3.752 -18.109 1 86.69 976 PHE B CA 1
ATOM 15176 C C . PHE B 1 976 ? 32.156 3.488 -17.047 1 86.69 976 PHE B C 1
ATOM 15178 O O . PHE B 1 976 ? 31.938 2.719 -16.109 1 86.69 976 PHE B O 1
#